Protein 5L3S (pdb70)

Nearest PDB structures (foldseek):
  5l3s-assembly3_E  TM=1.004E+00  e=8.628E-53  Saccharolobus solfataricus P2
  5l3s-assembly2_C  TM=9.993E-01  e=3.873E-51  Saccharolobus solfataricus P2
  5l3s-assembly4_G  TM=9.996E-01  e=1.161E-49  Saccharolobus solfataricus P2
  5l3s-assembly1_A  TM=9.907E-01  e=6.178E-49  Saccharolobus solfataricus P2
  1j8m-assembly1_F  TM=8.454E-01  e=6.458E-34  Acidianus ambivalens

CATH classification: 3.40.50.300

Structure (mmCIF, N/CA/C/O backbone):
data_5L3S
#
_entry.id   5L3S
#
_cell.length_a   51.196
_cell.length_b   199.672
_cell.length_c   124.869
_cell.angle_alpha   90.00
_cell.angle_beta   92.95
_cell.angle_gamma   90.00
#
_symmetry.space_group_name_H-M   'P 1 21 1'
#
loop_
_entity.id
_entity.type
_entity.pdbx_description
1 polymer 'Signal recognition particle 54 kDa protein'
2 polymer 'Signal recognition particle receptor FtsY'
3 non-polymer 'PHOSPHOAMINOPHOSPHONIC ACID-GUANYLATE ESTER'
4 non-polymer 'MAGNESIUM ION'
5 non-polymer "GUANOSINE-5'-MONOPHOSPHATE"
6 non-polymer GLYCEROL
7 non-polymer 'SULFATE ION'
8 water water
#
loop_
_atom_site.group_PDB
_atom_site.id
_atom_site.type_symbol
_atom_site.label_atom_id
_atom_site.label_alt_id
_atom_site.label_comp_id
_atom_site.label_asym_id
_atom_site.label_entity_id
_atom_site.label_seq_id
_atom_site.pdbx_PDB_ins_code
_atom_site.Cartn_x
_atom_site.Cartn_y
_atom_site.Cartn_z
_atom_site.occupancy
_atom_site.B_iso_or_equiv
_atom_site.auth_seq_id
_atom_site.auth_comp_id
_atom_site.auth_asym_id
_atom_site.auth_atom_id
_atom_site.pdbx_PDB_model_num
ATOM 1 N N . SER A 1 22 ? -17.489 -38.086 62.796 1.00 85.28 16 SER A N 1
ATOM 2 C CA . SER A 1 22 ? -17.504 -36.628 62.673 1.00 78.59 16 SER A CA 1
ATOM 3 C C . SER A 1 22 ? -18.777 -36.057 63.287 1.00 70.62 16 SER A C 1
ATOM 4 O O . SER A 1 22 ? -19.866 -36.224 62.736 1.00 64.32 16 SER A O 1
ATOM 7 N N . THR A 1 23 ? -18.642 -35.389 64.428 1.00 60.41 17 THR A N 1
ATOM 8 C CA . THR A 1 23 ? -19.806 -34.869 65.140 1.00 63.33 17 THR A CA 1
ATOM 9 C C . THR A 1 23 ? -20.462 -33.707 64.391 1.00 58.44 17 THR A C 1
ATOM 10 O O . THR A 1 23 ? -19.793 -32.993 63.634 1.00 56.72 17 THR A O 1
ATOM 14 N N . PRO A 1 24 ? -21.780 -33.521 64.589 1.00 59.41 18 PRO A N 1
ATOM 15 C CA . PRO A 1 24 ? -22.490 -32.396 63.970 1.00 65.19 18 PRO A CA 1
ATOM 16 C C . PRO A 1 24 ? -21.825 -31.058 64.291 1.00 64.33 18 PRO A C 1
ATOM 17 O O . PRO A 1 24 ? -21.784 -30.168 63.439 1.00 61.18 18 PRO A O 1
ATOM 21 N N . TYR A 1 25 ? -21.293 -30.923 65.502 1.00 55.53 19 TYR A N 1
ATOM 22 C CA . TYR A 1 25 ? -20.584 -29.697 65.866 1.00 64.09 19 TYR A CA 1
ATOM 23 C C . TYR A 1 25 ? -19.275 -29.547 65.090 1.00 51.75 19 TYR A C 1
ATOM 24 O O . TYR A 1 25 ? -18.964 -28.468 64.584 1.00 50.04 19 TYR A O 1
ATOM 33 N N . GLU A 1 26 ? -18.516 -30.637 65.002 1.00 52.45 20 GLU A N 1
ATOM 34 C CA . GLU A 1 26 ? -17.248 -30.642 64.280 1.00 57.18 20 GLU A CA 1
ATOM 35 C C . GLU A 1 26 ? -17.453 -30.252 62.818 1.00 50.61 20 GLU A C 1
ATOM 36 O O . GLU A 1 26 ? -16.656 -29.500 62.252 1.00 48.93 20 GLU A O 1
ATOM 42 N N . LYS A 1 27 ? -18.536 -30.751 62.223 1.00 52.18 21 LYS A N 1
ATOM 43 C CA . LYS A 1 27 ? -18.905 -30.403 60.849 1.00 55.38 21 LYS A CA 1
ATOM 44 C C . LYS A 1 27 ? -19.230 -28.920 60.713 1.00 50.48 21 LYS A C 1
ATOM 45 O O . LYS A 1 27 ? -18.849 -28.272 59.733 1.00 49.49 21 LYS A O 1
ATOM 51 N N . ALA A 1 28 ? -19.959 -28.401 61.694 1.00 50.48 22 ALA A N 1
ATOM 52 C CA . ALA A 1 28 ? -20.320 -26.989 61.723 1.00 49.43 22 ALA A CA 1
ATOM 53 C C . ALA A 1 28 ? -19.080 -26.102 61.778 1.00 47.12 22 ALA A C 1
ATOM 54 O O . ALA A 1 28 ? -18.973 -25.122 61.029 1.00 45.83 22 ALA A O 1
ATOM 56 N N . VAL A 1 29 ? -18.147 -26.448 62.660 1.00 46.40 23 VAL A N 1
ATOM 57 C CA . VAL A 1 29 ? -16.892 -25.711 62.779 1.00 44.57 23 VAL A CA 1
ATOM 58 C C . VAL A 1 29 ? -16.148 -25.707 61.445 1.00 46.89 23 VAL A C 1
ATOM 59 O O . VAL A 1 29 ? -15.703 -24.656 60.979 1.00 41.86 23 VAL A O 1
ATOM 63 N N . ASP A 1 30 ? -16.036 -26.885 60.834 1.00 44.71 24 ASP A N 1
ATOM 64 C CA . ASP A 1 30 ? -15.306 -27.039 59.577 1.00 49.00 24 ASP A CA 1
ATOM 65 C C . ASP A 1 30 ? -15.857 -26.178 58.443 1.00 43.99 24 ASP A C 1
ATOM 66 O O . ASP A 1 30 ? -15.092 -25.550 57.723 1.00 42.73 24 ASP A O 1
ATOM 71 N N . GLU A 1 31 ? -17.175 -26.173 58.271 1.00 45.34 25 GLU A N 1
ATOM 72 C CA . GLU A 1 31 ? -17.787 -25.369 57.219 1.00 45.60 25 GLU A CA 1
ATOM 73 C C . GLU A 1 31 ? -17.630 -23.882 57.506 1.00 43.48 25 GLU A C 1
ATOM 74 O O . GLU A 1 31 ? -17.448 -23.080 56.589 1.00 42.84 25 GLU A O 1
ATOM 80 N N . PHE A 1 32 ? -17.708 -23.514 58.780 1.00 42.82 26 PHE A N 1
ATOM 81 C CA . PHE A 1 32 ? -17.510 -22.121 59.152 1.00 41.40 26 PHE A CA 1
ATOM 82 C C . PHE A 1 32 ? -16.083 -21.682 58.860 1.00 41.84 26 PHE A C 1
ATOM 83 O O . PHE A 1 32 ? -15.860 -20.609 58.295 1.00 38.16 26 PHE A O 1
ATOM 91 N N . ILE A 1 33 ? -15.114 -22.511 59.243 1.00 42.14 27 ILE A N 1
ATOM 92 C CA . ILE A 1 33 ? -13.711 -22.186 58.988 1.00 37.42 27 ILE A CA 1
ATOM 93 C C . ILE A 1 33 ? -13.409 -22.125 57.483 1.00 37.08 27 ILE A C 1
ATOM 94 O O . ILE A 1 33 ? -12.673 -21.256 57.024 1.00 35.64 27 ILE A O 1
ATOM 99 N N . LYS A 1 34 ? -13.983 -23.041 56.714 1.00 42.63 28 LYS A N 1
ATOM 100 C CA . LYS A 1 34 ? -13.806 -23.003 55.258 1.00 46.86 28 LYS A CA 1
ATOM 101 C C . LYS A 1 34 ? -14.329 -21.710 54.633 1.00 41.12 28 LYS A C 1
ATOM 102 O O . LYS A 1 34 ? -13.678 -21.119 53.761 1.00 38.76 28 LYS A O 1
ATOM 108 N N . ASP A 1 35 ? -15.507 -21.271 55.065 1.00 41.34 29 ASP A N 1
ATOM 109 C CA . ASP A 1 35 ? -16.086 -20.035 54.535 1.00 49.20 29 ASP A CA 1
ATOM 110 C C . ASP A 1 35 ? -15.270 -18.813 54.946 1.00 46.48 29 ASP A C 1
ATOM 111 O O . ASP A 1 35 ? -15.157 -17.843 54.189 1.00 36.24 29 ASP A O 1
ATOM 116 N N . LEU A 1 36 ? -14.704 -18.870 56.150 1.00 41.39 30 LEU A N 1
ATOM 117 C CA . LEU A 1 36 ? -13.910 -17.763 56.683 1.00 37.60 30 LEU A CA 1
ATOM 118 C C . LEU A 1 36 ? -12.585 -17.647 55.948 1.00 37.72 30 LEU A C 1
ATOM 119 O O . LEU A 1 36 ? -12.067 -16.543 55.724 1.00 34.50 30 LEU A O 1
ATOM 124 N N . GLN A 1 37 ? -12.020 -18.796 55.597 1.00 35.29 31 GLN A N 1
ATOM 125 C CA . GLN A 1 37 ? -10.789 -18.805 54.825 1.00 35.83 31 GLN A CA 1
ATOM 126 C C . GLN A 1 37 ? -10.966 -18.116 53.469 1.00 36.83 31 GLN A C 1
ATOM 127 O O . GLN A 1 37 ? -10.141 -17.293 53.089 1.00 30.65 31 GLN A O 1
ATOM 133 N N . LYS A 1 38 ? -12.040 -18.440 52.754 1.00 38.44 32 LYS A N 1
ATOM 134 C CA . LYS A 1 38 ? -12.319 -17.793 51.467 1.00 37.32 32 LYS A CA 1
ATOM 135 C C . LYS A 1 38 ? -12.489 -16.290 51.632 1.00 37.19 32 LYS A C 1
ATOM 136 O O . LYS A 1 38 ? -11.967 -15.497 50.842 1.00 36.82 32 LYS A O 1
ATOM 142 N N . SER A 1 39 ? -13.218 -15.906 52.676 1.00 32.93 33 SER A N 1
ATOM 143 C CA . SER A 1 39 ? -13.525 -14.502 52.937 1.00 36.25 33 SER A CA 1
ATOM 144 C C . SER A 1 39 ? -12.274 -13.663 53.189 1.00 33.53 33 SER A C 1
ATOM 145 O O . SER A 1 39 ? -12.096 -12.592 52.592 1.00 30.51 33 SER A O 1
ATOM 148 N N . LEU A 1 40 ? -11.402 -14.154 54.064 1.00 29.31 34 LEU A N 1
ATOM 149 C CA . LEU A 1 40 ? -10.156 -13.454 54.375 1.00 29.45 34 LEU A CA 1
ATOM 150 C C . LEU A 1 40 ? -9.196 -13.401 53.184 1.00 33.59 34 LEU A C 1
ATOM 151 O O . LEU A 1 40 ? -8.557 -12.381 52.944 1.00 29.21 34 LEU A O 1
ATOM 156 N N . ILE A 1 41 ? -9.081 -14.502 52.449 1.00 30.19 35 ILE A N 1
ATOM 157 C CA . ILE A 1 41 ? -8.224 -14.508 51.268 1.00 27.40 35 ILE A CA 1
ATOM 158 C C . ILE A 1 41 ? -8.764 -13.551 50.212 1.00 29.03 35 ILE A C 1
ATOM 159 O O . ILE A 1 41 ? -8.005 -12.788 49.620 1.00 33.60 35 ILE A O 1
ATOM 164 N N . SER A 1 42 ? -10.076 -13.584 49.983 1.00 29.05 36 SER A N 1
ATOM 165 C CA . SER A 1 42 ? -10.703 -12.685 49.009 1.00 29.96 36 SER A CA 1
ATOM 166 C C . SER A 1 42 ? -10.522 -11.217 49.396 1.00 28.57 36 SER A C 1
ATOM 167 O O . SER A 1 42 ? -10.562 -10.340 48.533 1.00 32.43 36 SER A O 1
ATOM 170 N N . SER A 1 43 ? -10.325 -10.954 50.688 1.00 27.51 37 SER A N 1
ATOM 171 C CA . SER A 1 43 ? -10.067 -9.593 51.172 1.00 26.73 37 SER A CA 1
ATOM 172 C C . SER A 1 43 ? -8.574 -9.250 51.167 1.00 27.74 37 SER A C 1
ATOM 173 O O . SER A 1 43 ? -8.174 -8.190 51.666 1.00 30.84 37 SER A O 1
ATOM 176 N N . ASP A 1 44 ? -7.773 -10.155 50.599 1.00 26.36 38 ASP A N 1
ATOM 177 C CA . ASP A 1 44 ? -6.324 -9.982 50.389 1.00 27.21 38 ASP A CA 1
ATOM 178 C C . ASP A 1 44 ? -5.446 -10.147 51.624 1.00 29.27 38 ASP A C 1
ATOM 179 O O . ASP A 1 44 ? -4.314 -9.642 51.668 1.00 25.98 38 ASP A O 1
ATOM 184 N N . VAL A 1 45 ? -5.944 -10.848 52.639 1.00 30.60 39 VAL A N 1
ATOM 185 C CA . VAL A 1 45 ? -5.063 -11.198 53.737 1.00 32.46 39 VAL A CA 1
ATOM 186 C C . VAL A 1 45 ? -4.085 -12.231 53.182 1.00 24.01 39 VAL A C 1
ATOM 187 O O . VAL A 1 45 ? -4.467 -13.065 52.356 1.00 32.80 39 VAL A O 1
ATOM 191 N N . ASN A 1 46 ? -2.821 -12.134 53.590 1.00 24.26 40 ASN A N 1
ATOM 192 C CA . ASN A 1 46 ? -1.788 -13.085 53.210 1.00 26.51 40 ASN A CA 1
ATOM 193 C C . ASN A 1 46 ? -2.272 -14.532 53.407 1.00 28.31 40 ASN A C 1
ATOM 194 O O . ASN A 1 46 ? -2.744 -14.892 54.489 1.00 31.43 40 ASN A O 1
ATOM 199 N N . VAL A 1 47 ? -2.165 -15.342 52.353 1.00 27.65 41 VAL A N 1
ATOM 200 C CA . VAL A 1 47 ? -2.756 -16.680 52.328 1.00 30.91 41 VAL A CA 1
ATOM 201 C C . VAL A 1 47 ? -2.284 -17.580 53.477 1.00 35.00 41 VAL A C 1
ATOM 202 O O . VAL A 1 47 ? -3.109 -18.146 54.191 1.00 32.50 41 VAL A O 1
ATOM 206 N N . LYS A 1 48 ? -0.968 -17.692 53.655 1.00 32.18 42 LYS A N 1
ATOM 207 C CA . LYS A 1 48 ? -0.404 -18.472 54.753 1.00 37.63 42 LYS A CA 1
ATOM 208 C C . LYS A 1 48 ? -0.925 -17.966 56.092 1.00 36.92 42 LYS A C 1
ATOM 209 O O . LYS A 1 48 ? -1.213 -18.748 56.990 1.00 34.97 42 LYS A O 1
ATOM 215 N N . LEU A 1 49 ? -1.049 -16.649 56.214 1.00 32.95 43 LEU A N 1
ATOM 216 C CA . LEU A 1 49 ? -1.545 -16.054 57.443 1.00 34.57 43 LEU A CA 1
ATOM 217 C C . LEU A 1 49 ? -2.993 -16.445 57.717 1.00 32.40 43 LEU A C 1
ATOM 218 O O . LEU A 1 49 ? -3.360 -16.730 58.864 1.00 34.40 43 LEU A O 1
ATOM 223 N N . VAL A 1 50 ? -3.805 -16.465 56.666 1.00 31.17 44 VAL A N 1
ATOM 224 C CA . VAL A 1 50 ? -5.204 -16.866 56.788 1.00 35.64 44 VAL A CA 1
ATOM 225 C C . VAL A 1 50 ? -5.304 -18.292 57.338 1.00 38.48 44 VAL A C 1
ATOM 226 O O . VAL A 1 50 ? -6.103 -18.573 58.239 1.00 31.96 44 VAL A O 1
ATOM 230 N N . PHE A 1 51 ? -4.472 -19.190 56.826 1.00 32.65 45 PHE A N 1
ATOM 231 C CA . PHE A 1 51 ? -4.516 -20.559 57.333 1.00 34.83 45 PHE A CA 1
ATOM 232 C C . PHE A 1 51 ? -4.073 -20.694 58.793 1.00 41.58 45 PHE A C 1
ATOM 233 O O . PHE A 1 51 ? -4.709 -21.416 59.561 1.00 41.41 45 PHE A O 1
ATOM 241 N N . SER A 1 52 ? -3.005 -20.000 59.180 1.00 36.62 46 SER A N 1
ATOM 242 C CA . SER A 1 52 ? -2.533 -20.077 60.565 1.00 43.40 46 SER A CA 1
ATOM 243 C C . SER A 1 52 ? -3.512 -19.384 61.513 1.00 38.11 46 SER A C 1
ATOM 244 O O . SER A 1 52 ? -3.797 -19.892 62.598 1.00 39.99 46 SER A O 1
ATOM 247 N N . LEU A 1 53 ? -4.052 -18.244 61.092 1.00 35.87 47 LEU A N 1
ATOM 248 C CA . LEU A 1 53 ? -5.061 -17.557 61.891 1.00 40.48 47 LEU A CA 1
ATOM 249 C C . LEU A 1 53 ? -6.300 -18.427 62.085 1.00 40.62 47 LEU A C 1
ATOM 250 O O . LEU A 1 53 ? -6.763 -18.618 63.206 1.00 40.98 47 LEU A O 1
ATOM 255 N N . THR A 1 54 ? -6.825 -18.972 60.993 1.00 36.05 48 THR A N 1
ATOM 256 C CA . THR A 1 54 ? -8.019 -19.809 61.091 1.00 40.18 48 THR A CA 1
ATOM 257 C C . THR A 1 54 ? -7.775 -21.127 61.835 1.00 44.18 48 THR A C 1
ATOM 258 O O . THR A 1 54 ? -8.699 -21.677 62.415 1.00 40.74 48 THR A O 1
ATOM 262 N N . ALA A 1 55 ? -6.540 -21.621 61.828 1.00 38.48 49 ALA A N 1
ATOM 263 C CA . ALA A 1 55 ? -6.194 -22.810 62.608 1.00 41.13 49 ALA A CA 1
ATOM 264 C C . ALA A 1 55 ? -6.335 -22.536 64.104 1.00 42.81 49 ALA A C 1
ATOM 265 O O . ALA A 1 55 ? -6.860 -23.369 64.849 1.00 44.41 49 ALA A O 1
ATOM 267 N N . LYS A 1 56 ? -5.858 -21.376 64.545 1.00 42.72 50 LYS A N 1
ATOM 268 C CA . LYS A 1 56 ? -6.013 -20.968 65.941 1.00 53.46 50 LYS A CA 1
ATOM 269 C C . LYS A 1 56 ? -7.488 -20.811 66.289 1.00 47.49 50 LYS A C 1
ATOM 270 O O . LYS A 1 56 ? -7.933 -21.255 67.347 1.00 46.60 50 LYS A O 1
ATOM 276 N N . ILE A 1 57 ? -8.238 -20.172 65.394 1.00 44.31 51 ILE A N 1
ATOM 277 C CA . ILE A 1 57 ? -9.668 -19.969 65.605 1.00 44.24 51 ILE A CA 1
ATOM 278 C C . ILE A 1 57 ? -10.411 -21.300 65.703 1.00 48.04 51 ILE A C 1
ATOM 279 O O . ILE A 1 57 ? -11.249 -21.484 66.584 1.00 43.96 51 ILE A O 1
ATOM 284 N N . LYS A 1 58 ? -10.083 -22.223 64.805 1.00 41.51 52 LYS A N 1
ATOM 285 C CA . LYS A 1 58 ? -10.708 -23.539 64.785 1.00 43.99 52 LYS A CA 1
ATOM 286 C C . LYS A 1 58 ? -10.454 -24.263 66.112 1.00 53.74 52 LYS A C 1
ATOM 287 O O . LYS A 1 58 ? -11.380 -24.799 66.732 1.00 46.33 52 LYS A O 1
ATOM 293 N N . GLU A 1 59 ? -9.197 -24.252 66.546 1.00 46.46 53 GLU A N 1
ATOM 294 C CA . GLU A 1 59 ? -8.805 -24.865 67.811 1.00 49.68 53 GLU A CA 1
ATOM 295 C C . GLU A 1 59 ? -9.602 -24.285 68.975 1.00 57.36 53 GLU A C 1
ATOM 296 O O . GLU A 1 59 ? -10.041 -25.022 69.857 1.00 59.24 53 GLU A O 1
ATOM 302 N N . ARG A 1 60 ? -9.797 -22.966 68.972 1.00 53.27 54 ARG A N 1
ATOM 303 C CA . ARG A 1 60 ? -10.588 -22.324 70.019 1.00 56.08 54 ARG A CA 1
ATOM 304 C C . ARG A 1 60 ? -12.044 -22.769 69.993 1.00 51.66 54 ARG A C 1
ATOM 305 O O . ARG A 1 60 ? -12.640 -23.015 71.038 1.00 54.25 54 ARG A O 1
ATOM 313 N N . LEU A 1 61 ? -12.619 -22.840 68.796 1.00 51.68 55 LEU A N 1
ATOM 314 C CA . LEU A 1 61 ? -14.017 -23.226 68.655 1.00 49.26 55 LEU A CA 1
ATOM 315 C C . LEU A 1 61 ? -14.268 -24.664 69.132 1.00 54.12 55 LEU A C 1
ATOM 316 O O . LEU A 1 61 ? -15.361 -24.993 69.592 1.00 53.16 55 LEU A O 1
ATOM 321 N N . ASN A 1 62 ? -13.255 -25.517 69.017 1.00 54.90 56 ASN A N 1
ATOM 322 C CA . ASN A 1 62 ? -13.383 -26.911 69.432 1.00 58.65 56 ASN A CA 1
ATOM 323 C C . ASN A 1 62 ? -13.133 -27.127 70.926 1.00 65.80 56 ASN A C 1
ATOM 324 O O . ASN A 1 62 ? -13.663 -28.067 71.522 1.00 66.00 56 ASN A O 1
ATOM 329 N N . LYS A 1 63 ? -12.331 -26.254 71.529 1.00 64.70 57 LYS A N 1
ATOM 330 C CA . LYS A 1 63 ? -11.989 -26.388 72.942 1.00 67.66 57 LYS A CA 1
ATOM 331 C C . LYS A 1 63 ? -12.954 -25.646 73.863 1.00 71.36 57 LYS A C 1
ATOM 332 O O . LYS A 1 63 ? -13.240 -26.107 74.966 1.00 72.68 57 LYS A O 1
ATOM 338 N N . GLU A 1 64 ? -13.451 -24.496 73.412 1.00 65.01 58 GLU A N 1
ATOM 339 C CA . GLU A 1 64 ? -14.226 -23.610 74.283 1.00 66.15 58 GLU A CA 1
ATOM 340 C C . GLU A 1 64 ? -15.750 -23.740 74.127 1.00 75.23 58 GLU A C 1
ATOM 341 O O . GLU A 1 64 ? -16.237 -24.488 73.274 1.00 73.20 58 GLU A O 1
ATOM 347 N N . LYS A 1 65 ? -16.486 -23.016 74.971 1.00 83.20 59 LYS A N 1
ATOM 348 C CA . LYS A 1 65 ? -17.942 -23.165 75.094 1.00 89.59 59 LYS A CA 1
ATOM 349 C C . LYS A 1 65 ? -18.390 -24.622 75.211 1.00 92.13 59 LYS A C 1
ATOM 350 O O . LYS A 1 65 ? -19.177 -25.104 74.397 1.00 92.35 59 LYS A O 1
ATOM 356 N N . SER A 1 68 ? -22.251 -30.754 74.014 1.00 87.91 62 SER A N 1
ATOM 357 C CA . SER A 1 68 ? -23.696 -30.950 73.995 1.00 85.90 62 SER A CA 1
ATOM 358 C C . SER A 1 68 ? -24.340 -29.972 73.020 1.00 89.20 62 SER A C 1
ATOM 359 O O . SER A 1 68 ? -25.224 -30.334 72.245 1.00 89.96 62 SER A O 1
ATOM 362 N N . VAL A 1 69 ? -23.883 -28.727 73.073 1.00 92.65 63 VAL A N 1
ATOM 363 C CA . VAL A 1 69 ? -24.407 -27.668 72.223 1.00 99.11 63 VAL A CA 1
ATOM 364 C C . VAL A 1 69 ? -24.036 -27.928 70.761 1.00 103.75 63 VAL A C 1
ATOM 365 O O . VAL A 1 69 ? -23.082 -28.654 70.472 1.00 103.21 63 VAL A O 1
ATOM 369 N N . LEU A 1 70 ? -24.812 -27.358 69.844 1.00 105.47 64 LEU A N 1
ATOM 370 C CA . LEU A 1 70 ? -24.479 -27.382 68.426 1.00 104.72 64 LEU A CA 1
ATOM 371 C C . LEU A 1 70 ? -24.014 -26.003 67.973 1.00 106.59 64 LEU A C 1
ATOM 372 O O . LEU A 1 70 ? -23.721 -25.139 68.800 1.00 109.01 64 LEU A O 1
ATOM 377 N N . GLU A 1 71 ? -23.960 -25.802 66.660 1.00 106.29 65 GLU A N 1
ATOM 378 C CA . GLU A 1 71 ? -23.423 -24.569 66.086 1.00 104.55 65 GLU A CA 1
ATOM 379 C C . GLU A 1 71 ? -24.160 -23.295 66.490 1.00 103.23 65 GLU A C 1
ATOM 380 O O . GLU A 1 71 ? -25.365 -23.157 66.276 1.00 110.25 65 GLU A O 1
ATOM 386 N N . ARG A 1 72 ? -23.416 -22.367 67.077 1.00 93.48 66 ARG A N 1
ATOM 387 C CA . ARG A 1 72 ? -23.904 -21.016 67.305 1.00 87.05 66 ARG A CA 1
ATOM 388 C C . ARG A 1 72 ? -23.003 -20.082 66.517 1.00 82.39 66 ARG A C 1
ATOM 389 O O . ARG A 1 72 ? -21.866 -19.821 66.914 1.00 77.30 66 ARG A O 1
ATOM 397 N N . LYS A 1 73 ? -23.505 -19.607 65.382 1.00 85.29 67 LYS A N 1
ATOM 398 C CA . LYS A 1 73 ? -22.734 -18.732 64.510 1.00 83.33 67 LYS A CA 1
ATOM 399 C C . LYS A 1 73 ? -22.321 -17.465 65.246 1.00 76.09 67 LYS A C 1
ATOM 400 O O . LYS A 1 73 ? -21.217 -16.959 65.052 1.00 74.37 67 LYS A O 1
ATOM 406 N N . GLU A 1 74 ? -23.210 -16.967 66.100 1.00 74.10 68 GLU A N 1
ATOM 407 C CA . GLU A 1 74 ? -22.950 -15.745 66.849 1.00 75.82 68 GLU A CA 1
ATOM 408 C C . GLU A 1 74 ? -21.725 -15.874 67.746 1.00 71.06 68 GLU A C 1
ATOM 409 O O . GLU A 1 74 ? -20.948 -14.929 67.891 1.00 56.04 68 GLU A O 1
ATOM 415 N N . TRP A 1 75 ? -21.548 -17.045 68.344 1.00 54.59 69 TRP A N 1
ATOM 416 C CA . TRP A 1 75 ? -20.381 -17.269 69.181 1.00 61.88 69 TRP A CA 1
ATOM 417 C C . TRP A 1 75 ? -19.134 -17.459 68.318 1.00 55.37 69 TRP A C 1
ATOM 418 O O . TRP A 1 75 ? -18.052 -16.990 68.676 1.00 53.81 69 TRP A O 1
ATOM 429 N N . PHE A 1 76 ? -19.297 -18.141 67.184 1.00 49.26 70 PHE A N 1
ATOM 430 C CA . PHE A 1 76 ? -18.220 -18.343 66.219 1.00 47.24 70 PHE A CA 1
ATOM 431 C C . PHE A 1 76 ? -17.653 -16.996 65.772 1.00 50.26 70 PHE A C 1
ATOM 432 O O . PHE A 1 76 ? -16.440 -16.782 65.764 1.00 46.00 70 PHE A O 1
ATOM 440 N N . ILE A 1 77 ? -18.560 -16.103 65.393 1.00 48.86 71 ILE A N 1
ATOM 441 C CA . ILE A 1 77 ? -18.209 -14.779 64.898 1.00 51.58 71 ILE A CA 1
ATOM 442 C C . ILE A 1 77 ? -17.490 -13.967 65.964 1.00 54.76 71 ILE A C 1
ATOM 443 O O . ILE A 1 77 ? -16.514 -13.267 65.668 1.00 50.48 71 ILE A O 1
ATOM 448 N N . SER A 1 78 ? -17.968 -14.070 67.203 1.00 52.07 72 SER A N 1
ATOM 449 C CA . SER A 1 78 ? -17.346 -13.357 68.313 1.00 63.39 72 SER A CA 1
ATOM 450 C C . SER A 1 78 ? -15.894 -13.795 68.511 1.00 58.16 72 SER A C 1
ATOM 451 O O . SER A 1 78 ? -15.033 -12.977 68.834 1.00 53.04 72 SER A O 1
ATOM 454 N N . ILE A 1 79 ? -15.621 -15.079 68.303 1.00 49.45 73 ILE A N 1
ATOM 455 C CA . ILE A 1 79 ? -14.256 -15.586 68.446 1.00 50.37 73 ILE A CA 1
ATOM 456 C C . ILE A 1 79 ? -13.376 -15.095 67.288 1.00 48.53 73 ILE A C 1
ATOM 457 O O . ILE A 1 79 ? -12.177 -14.852 67.457 1.00 47.17 73 ILE A O 1
ATOM 462 N N . VAL A 1 80 ? -13.982 -14.925 66.116 1.00 46.12 74 VAL A N 1
ATOM 463 C CA . VAL A 1 80 ? -13.250 -14.401 64.964 1.00 45.20 74 VAL A CA 1
ATOM 464 C C . VAL A 1 80 ? -12.840 -12.952 65.226 1.00 47.05 74 VAL A C 1
ATOM 465 O O . VAL A 1 80 ? -11.668 -12.598 65.105 1.00 46.97 74 VAL A O 1
ATOM 469 N N . TYR A 1 81 ? -13.810 -12.130 65.607 1.00 49.33 75 TYR A N 1
ATOM 470 C CA . TYR A 1 81 ? -13.532 -10.744 65.984 1.00 52.22 75 TYR A CA 1
ATOM 471 C C . TYR A 1 81 ? -12.473 -10.660 67.087 1.00 53.41 75 TYR A C 1
ATOM 472 O O . TYR A 1 81 ? -11.613 -9.779 67.065 1.00 54.99 75 TYR A O 1
ATOM 481 N N . ASP A 1 82 ? -12.529 -11.591 68.036 1.00 53.08 76 ASP A N 1
ATOM 482 C CA . ASP A 1 82 ? -11.569 -11.614 69.134 1.00 54.78 76 ASP A CA 1
ATOM 483 C C . ASP A 1 82 ? -10.155 -11.947 68.659 1.00 55.68 76 ASP A C 1
ATOM 484 O O . ASP A 1 82 ? -9.198 -11.261 69.023 1.00 57.76 76 ASP A O 1
ATOM 489 N N . GLU A 1 83 ? -10.022 -12.998 67.853 1.00 50.23 77 GLU A N 1
ATOM 490 C CA . GLU A 1 83 ? -8.705 -13.417 67.378 1.00 53.31 77 GLU A CA 1
ATOM 491 C C . GLU A 1 83 ? -8.131 -12.413 66.389 1.00 51.59 77 GLU A C 1
ATOM 492 O O . GLU A 1 83 ? -6.927 -12.164 66.376 1.00 54.82 77 GLU A O 1
ATOM 498 N N . LEU A 1 84 ? -8.999 -11.844 65.561 1.00 48.62 78 LEU A N 1
ATOM 499 C CA . LEU A 1 84 ? -8.586 -10.813 64.616 1.00 48.99 78 LEU A CA 1
ATOM 500 C C . LEU A 1 84 ? -8.172 -9.533 65.331 1.00 54.66 78 LEU A C 1
ATOM 501 O O . LEU A 1 84 ? -7.215 -8.882 64.926 1.00 53.47 78 LEU A O 1
ATOM 506 N N . SER A 1 85 ? -8.889 -9.176 66.394 1.00 63.00 79 SER A N 1
ATOM 507 C CA . SER A 1 85 ? -8.574 -7.963 67.147 1.00 66.75 79 SER A CA 1
ATOM 508 C C . SER A 1 85 ? -7.262 -8.099 67.913 1.00 68.85 79 SER A C 1
ATOM 509 O O . SER A 1 85 ? -6.506 -7.138 68.027 1.00 84.14 79 SER A O 1
ATOM 512 N N . LYS A 1 86 ? -7.002 -9.291 68.437 1.00 66.58 80 LYS A N 1
ATOM 513 C CA . LYS A 1 86 ? -5.723 -9.599 69.069 1.00 74.50 80 LYS A CA 1
ATOM 514 C C . LYS A 1 86 ? -4.597 -9.321 68.092 1.00 75.68 80 LYS A C 1
ATOM 515 O O . LYS A 1 86 ? -3.530 -8.834 68.462 1.00 77.97 80 LYS A O 1
ATOM 521 N N . LEU A 1 87 ? -4.867 -9.631 66.830 1.00 80.80 81 LEU A N 1
ATOM 522 C CA . LEU A 1 87 ? -3.865 -9.642 65.771 1.00 84.89 81 LEU A CA 1
ATOM 523 C C . LEU A 1 87 ? -3.254 -8.267 65.490 1.00 88.88 81 LEU A C 1
ATOM 524 O O . LEU A 1 87 ? -2.312 -8.155 64.702 1.00 92.55 81 LEU A O 1
ATOM 529 N N . PHE A 1 88 ? -3.783 -7.228 66.133 1.00 84.51 82 PHE A N 1
ATOM 530 C CA . PHE A 1 88 ? -3.208 -5.896 66.017 1.00 83.20 82 PHE A CA 1
ATOM 531 C C . PHE A 1 88 ? -3.508 -4.983 67.210 1.00 94.11 82 PHE A C 1
ATOM 532 O O . PHE A 1 88 ? -3.314 -3.767 67.131 1.00 93.55 82 PHE A O 1
ATOM 540 N N . GLY A 1 89 ? -3.961 -5.572 68.316 1.00 64.16 83 GLY A N 1
ATOM 541 C CA . GLY A 1 89 ? -4.340 -4.812 69.499 1.00 67.01 83 GLY A CA 1
ATOM 542 C C . GLY A 1 89 ? -5.833 -4.528 69.535 1.00 69.78 83 GLY A C 1
ATOM 543 O O . GLY A 1 89 ? -6.437 -4.253 68.498 1.00 65.90 83 GLY A O 1
ATOM 544 N N . GLY A 1 90 ? -6.426 -4.590 70.726 1.00 66.77 84 GLY A N 1
ATOM 545 C CA . GLY A 1 90 ? -7.860 -4.411 70.888 1.00 65.05 84 GLY A CA 1
ATOM 546 C C . GLY A 1 90 ? -8.440 -3.195 70.185 1.00 67.42 84 GLY A C 1
ATOM 547 O O . GLY A 1 90 ? -9.603 -3.191 69.776 1.00 64.80 84 GLY A O 1
ATOM 548 N N . LYS A 1 92 ? -7.360 -1.734 72.757 1.00 89.53 86 LYS A N 1
ATOM 549 C CA . LYS A 1 92 ? -6.998 -0.364 73.097 1.00 85.97 86 LYS A CA 1
ATOM 550 C C . LYS A 1 92 ? -7.119 0.565 71.896 1.00 82.47 86 LYS A C 1
ATOM 551 O O . LYS A 1 92 ? -6.714 0.219 70.787 1.00 76.93 86 LYS A O 1
ATOM 557 N N . GLU A 1 93 ? -7.691 1.743 72.122 1.00 83.69 87 GLU A N 1
ATOM 558 C CA . GLU A 1 93 ? -7.717 2.781 71.103 1.00 82.23 87 GLU A CA 1
ATOM 559 C C . GLU A 1 93 ? -6.309 3.342 70.978 1.00 67.93 87 GLU A C 1
ATOM 560 O O . GLU A 1 93 ? -5.640 3.553 71.991 1.00 62.35 87 GLU A O 1
ATOM 566 N N . PRO A 1 94 ? -5.839 3.558 69.737 1.00 49.24 88 PRO A N 1
ATOM 567 C CA . PRO A 1 94 ? -4.477 4.076 69.599 1.00 45.24 88 PRO A CA 1
ATOM 568 C C . PRO A 1 94 ? -4.311 5.418 70.317 1.00 42.92 88 PRO A C 1
ATOM 569 O O . PRO A 1 94 ? -5.203 6.263 70.271 1.00 42.71 88 PRO A O 1
ATOM 573 N N . ASN A 1 95 ? -3.194 5.583 71.014 1.00 44.87 89 ASN A N 1
ATOM 574 C CA . ASN A 1 95 ? -2.791 6.898 71.483 1.00 44.53 89 ASN A CA 1
ATOM 575 C C . ASN A 1 95 ? -2.127 7.601 70.315 1.00 44.04 89 ASN A C 1
ATOM 576 O O . ASN A 1 95 ? -1.237 7.035 69.671 1.00 43.63 89 ASN A O 1
ATOM 581 N N . VAL A 1 96 ? -2.563 8.821 70.022 1.00 37.89 90 VAL A N 1
ATOM 582 C CA . VAL A 1 96 ? -2.021 9.542 68.879 1.00 42.34 90 VAL A CA 1
ATOM 583 C C . VAL A 1 96 ? -1.401 10.869 69.316 1.00 38.79 90 VAL A C 1
ATOM 584 O O . VAL A 1 96 ? -0.962 11.664 68.498 1.00 39.00 90 VAL A O 1
ATOM 588 N N . ASN A 1 97 ? -1.357 11.099 70.619 1.00 35.82 91 ASN A N 1
ATOM 589 C CA . ASN A 1 97 ? -0.627 12.247 71.128 1.00 37.92 91 ASN A CA 1
ATOM 590 C C . ASN A 1 97 ? 0.736 11.840 71.653 1.00 47.40 91 ASN A C 1
ATOM 591 O O . ASN A 1 97 ? 0.841 10.927 72.471 1.00 53.64 91 ASN A O 1
ATOM 596 N N . PRO A 1 98 ? 1.788 12.504 71.154 1.00 44.31 92 PRO A N 1
ATOM 597 C CA . PRO A 1 98 ? 3.180 12.142 71.423 1.00 48.31 92 PRO A CA 1
ATOM 598 C C . PRO A 1 98 ? 3.490 12.017 72.898 1.00 54.26 92 PRO A C 1
ATOM 599 O O . PRO A 1 98 ? 2.968 12.759 73.737 1.00 48.84 92 PRO A O 1
ATOM 603 N N . THR A 1 99 ? 4.341 11.044 73.197 1.00 64.99 93 THR A N 1
ATOM 604 C CA . THR A 1 99 ? 4.714 10.717 74.560 1.00 72.78 93 THR A CA 1
ATOM 605 C C . THR A 1 99 ? 5.517 11.842 75.212 1.00 70.42 93 THR A C 1
ATOM 606 O O . THR A 1 99 ? 5.182 12.313 76.301 1.00 75.44 93 THR A O 1
ATOM 610 N N . LYS A 1 100 ? 6.576 12.263 74.532 1.00 58.81 94 LYS A N 1
ATOM 611 C CA . LYS A 1 100 ? 7.466 13.307 75.020 1.00 50.05 94 LYS A CA 1
ATOM 612 C C . LYS A 1 100 ? 7.619 14.321 73.903 1.00 34.59 94 LYS A C 1
ATOM 613 O O . LYS A 1 100 ? 7.327 14.015 72.763 1.00 32.03 94 LYS A O 1
ATOM 619 N N . LEU A 1 101 ? 8.070 15.528 74.209 1.00 32.94 95 LEU A N 1
ATOM 620 C CA . LEU A 1 101 ? 8.321 16.484 73.127 1.00 34.88 95 LEU A CA 1
ATOM 621 C C . LEU A 1 101 ? 9.765 16.975 73.207 1.00 34.49 95 LEU A C 1
ATOM 622 O O . LEU A 1 101 ? 10.324 17.058 74.292 1.00 37.30 95 LEU A O 1
ATOM 627 N N . PRO A 1 102 ? 10.390 17.273 72.061 1.00 34.69 96 PRO A N 1
ATOM 628 C CA . PRO A 1 102 ? 9.874 17.180 70.690 1.00 28.36 96 PRO A CA 1
ATOM 629 C C . PRO A 1 102 ? 9.733 15.725 70.251 1.00 30.42 96 PRO A C 1
ATOM 630 O O . PRO A 1 102 ? 10.412 14.861 70.794 1.00 36.22 96 PRO A O 1
ATOM 634 N N . PHE A 1 103 ? 8.852 15.465 69.294 1.00 25.53 97 PHE A N 1
ATOM 635 C CA . PHE A 1 103 ? 8.567 14.094 68.883 1.00 28.90 97 PHE A CA 1
ATOM 636 C C . PHE A 1 103 ? 8.832 13.986 67.394 1.00 28.94 97 PHE A C 1
ATOM 637 O O . PHE A 1 103 ? 8.174 14.654 66.607 1.00 28.04 97 PHE A O 1
ATOM 645 N N . ILE A 1 104 ? 9.790 13.143 67.015 1.00 26.11 98 ILE A N 1
ATOM 646 C CA . ILE A 1 104 ? 10.176 13.021 65.608 1.00 27.61 98 ILE A CA 1
ATOM 647 C C . ILE A 1 104 ? 9.513 11.822 64.937 1.00 28.90 98 ILE A C 1
ATOM 648 O O . ILE A 1 104 ? 9.616 10.683 65.416 1.00 28.46 98 ILE A O 1
ATOM 653 N N . ILE A 1 105 ? 8.841 12.099 63.826 1.00 26.85 99 ILE A N 1
ATOM 654 C CA . ILE A 1 105 ? 8.142 11.084 63.055 1.00 28.38 99 ILE A CA 1
ATOM 655 C C . ILE A 1 105 ? 8.839 10.923 61.715 1.00 27.00 99 ILE A C 1
ATOM 656 O O . ILE A 1 105 ? 9.122 11.898 61.036 1.00 23.31 99 ILE A O 1
ATOM 661 N N . MET A 1 106 ? 9.129 9.686 61.346 1.00 24.22 100 MET A N 1
ATOM 662 C CA . MET A 1 106 ? 9.710 9.414 60.033 1.00 27.02 100 MET A CA 1
ATOM 663 C C . MET A 1 106 ? 8.718 8.569 59.238 1.00 27.94 100 MET A C 1
ATOM 664 O O . MET A 1 106 ? 8.330 7.487 59.690 1.00 25.63 100 MET A O 1
ATOM 669 N N . LEU A 1 107 ? 8.296 9.068 58.070 1.00 23.79 101 LEU A N 1
ATOM 670 C CA . LEU A 1 107 ? 7.323 8.363 57.237 1.00 28.31 101 LEU A CA 1
ATOM 671 C C . LEU A 1 107 ? 7.994 7.560 56.143 1.00 23.93 101 LEU A C 1
ATOM 672 O O . LEU A 1 107 ? 8.847 8.074 55.415 1.00 26.32 101 LEU A O 1
ATOM 677 N N . VAL A 1 108 ? 7.592 6.296 56.018 1.00 21.13 102 VAL A N 1
ATOM 678 C CA . VAL A 1 108 ? 8.182 5.386 55.038 1.00 21.46 102 VAL A CA 1
ATOM 679 C C . VAL A 1 108 ? 7.103 4.601 54.308 1.00 22.03 102 VAL A C 1
ATOM 680 O O . VAL A 1 108 ? 5.971 4.515 54.777 1.00 23.03 102 VAL A O 1
ATOM 684 N N . GLY A 1 109 ? 7.435 4.066 53.134 1.00 23.89 103 GLY A N 1
ATOM 685 C CA . GLY A 1 109 ? 6.473 3.263 52.408 1.00 21.01 103 GLY A CA 1
ATOM 686 C C . GLY A 1 109 ? 6.751 3.168 50.918 1.00 23.17 103 GLY A C 1
ATOM 687 O O . GLY A 1 109 ? 7.583 3.896 50.377 1.00 21.32 103 GLY A O 1
ATOM 688 N N . VAL A 1 110 ? 6.027 2.272 50.265 1.00 24.69 104 VAL A N 1
ATOM 689 C CA . VAL A 1 110 ? 6.174 2.022 48.833 1.00 22.85 104 VAL A CA 1
ATOM 690 C C . VAL A 1 110 ? 5.850 3.275 47.999 1.00 19.64 104 VAL A C 1
ATOM 691 O O . VAL A 1 110 ? 5.039 4.128 48.398 1.00 21.81 104 VAL A O 1
ATOM 695 N N . GLN A 1 111 ? 6.508 3.385 46.847 1.00 20.84 105 GLN A N 1
ATOM 696 C CA . GLN A 1 111 ? 6.248 4.443 45.879 1.00 19.99 105 GLN A CA 1
ATOM 697 C C . GLN A 1 111 ? 4.747 4.651 45.699 1.00 22.77 105 GLN A C 1
ATOM 698 O O . GLN A 1 111 ? 4.003 3.695 45.458 1.00 19.44 105 GLN A O 1
ATOM 704 N N . GLY A 1 112 ? 4.305 5.894 45.868 1.00 19.01 106 GLY A N 1
ATOM 705 C CA . GLY A 1 112 ? 2.921 6.261 45.624 1.00 20.50 106 GLY A CA 1
ATOM 706 C C . GLY A 1 112 ? 1.923 5.951 46.722 1.00 17.32 106 GLY A C 1
ATOM 707 O O . GLY A 1 112 ? 0.725 6.183 46.547 1.00 20.98 106 GLY A O 1
ATOM 708 N N . SER A 1 113 ? 2.393 5.406 47.842 1.00 17.00 107 SER A N 1
ATOM 709 C CA . SER A 1 113 ? 1.483 4.963 48.892 1.00 25.97 107 SER A CA 1
ATOM 710 C C . SER A 1 113 ? 0.706 6.110 49.554 1.00 25.82 107 SER A C 1
ATOM 711 O O . SER A 1 113 ? -0.333 5.870 50.175 1.00 22.50 107 SER A O 1
ATOM 714 N N . GLY A 1 114 ? 1.189 7.346 49.405 1.00 22.00 108 GLY A N 1
ATOM 715 C CA . GLY A 1 114 ? 0.558 8.481 50.069 1.00 20.05 108 GLY A CA 1
ATOM 716 C C . GLY A 1 114 ? 1.345 9.210 51.145 1.00 21.60 108 GLY A C 1
ATOM 717 O O . GLY A 1 114 ? 0.748 9.941 51.928 1.00 21.85 108 GLY A O 1
ATOM 718 N N . LYS A 1 115 ? 2.670 9.040 51.177 1.00 17.79 109 LYS A N 1
ATOM 719 C CA . LYS A 1 115 ? 3.501 9.560 52.268 1.00 17.97 109 LYS A CA 1
ATOM 720 C C . LYS A 1 115 ? 3.496 11.086 52.360 1.00 20.02 109 LYS A C 1
ATOM 721 O O . LYS A 1 115 ? 3.373 11.662 53.439 1.00 21.35 109 LYS A O 1
ATOM 727 N N . THR A 1 116 ? 3.708 11.728 51.226 1.00 16.66 110 THR A N 1
ATOM 728 C CA . THR A 1 116 ? 3.844 13.181 51.191 1.00 16.35 110 THR A CA 1
ATOM 729 C C . THR A 1 116 ? 2.527 13.825 51.572 1.00 17.93 110 THR A C 1
ATOM 730 O O . THR A 1 116 ? 2.478 14.764 52.382 1.00 21.69 110 THR A O 1
ATOM 734 N N . THR A 1 117 ? 1.448 13.301 51.015 1.00 16.80 111 THR A N 1
ATOM 735 C CA . THR A 1 117 ? 0.115 13.808 51.346 1.00 14.81 111 THR A CA 1
ATOM 736 C C . THR A 1 117 ? -0.221 13.564 52.821 1.00 20.32 111 THR A C 1
ATOM 737 O O . THR A 1 117 ? -0.769 14.435 53.508 1.00 20.22 111 THR A O 1
ATOM 741 N N . THR A 1 118 ? 0.146 12.390 53.314 1.00 22.15 112 THR A N 1
ATOM 742 C CA . THR A 1 118 ? -0.136 12.019 54.714 1.00 18.29 112 THR A CA 1
ATOM 743 C C . THR A 1 118 ? 0.683 12.876 55.678 1.00 22.37 112 THR A C 1
ATOM 744 O O . THR A 1 118 ? 0.229 13.183 56.778 1.00 22.46 112 THR A O 1
ATOM 748 N N . ALA A 1 119 ? 1.892 13.253 55.276 1.00 21.95 113 ALA A N 1
ATOM 749 C CA . ALA A 1 119 ? 2.686 14.177 56.084 1.00 27.97 113 ALA A CA 1
ATOM 750 C C . ALA A 1 119 ? 1.914 15.479 56.301 1.00 25.09 113 ALA A C 1
ATOM 751 O O . ALA A 1 119 ? 1.877 16.020 57.410 1.00 22.58 113 ALA A O 1
ATOM 753 N N . GLY A 1 120 ? 1.318 15.988 55.229 1.00 24.60 114 GLY A N 1
ATOM 754 C CA . GLY A 1 120 ? 0.511 17.197 55.314 1.00 25.51 114 GLY A CA 1
ATOM 755 C C . GLY A 1 120 ? -0.702 16.989 56.200 1.00 23.77 114 GLY A C 1
ATOM 756 O O . GLY A 1 120 ? -1.035 17.844 57.018 1.00 22.73 114 GLY A O 1
ATOM 757 N N . LYS A 1 121 ? -1.360 15.842 56.045 1.00 20.11 115 LYS A N 1
ATOM 758 C CA . LYS A 1 121 ? -2.548 15.513 56.834 1.00 20.34 115 LYS A CA 1
ATOM 759 C C . LYS A 1 121 ? -2.259 15.401 58.329 1.00 20.25 115 LYS A C 1
ATOM 760 O O . LYS A 1 121 ? -3.088 15.791 59.146 1.00 20.97 115 LYS A O 1
ATOM 766 N N . LEU A 1 122 ? -1.114 14.802 58.658 1.00 20.90 116 LEU A N 1
ATOM 767 C CA . LEU A 1 122 ? -0.635 14.673 60.025 1.00 24.86 116 LEU A CA 1
ATOM 768 C C . LEU A 1 122 ? -0.296 16.036 60.615 1.00 22.50 116 LEU A C 1
ATOM 769 O O . LEU A 1 122 ? -0.655 16.326 61.751 1.00 21.50 116 LEU A O 1
ATOM 774 N N . ALA A 1 123 ? 0.411 16.859 59.841 1.00 19.78 117 ALA A N 1
ATOM 775 C CA . ALA A 1 123 ? 0.724 18.224 60.258 1.00 22.33 117 ALA A CA 1
ATOM 776 C C . ALA A 1 123 ? -0.552 18.997 60.557 1.00 24.91 117 ALA A C 1
ATOM 777 O O . ALA A 1 123 ? -0.641 19.736 61.550 1.00 22.68 117 ALA A O 1
ATOM 779 N N . TYR A 1 124 ? -1.546 18.839 59.690 1.00 21.46 118 TYR A N 1
ATOM 780 C CA . TYR A 1 124 ? -2.854 19.470 59.909 1.00 25.03 118 TYR A CA 1
ATOM 781 C C . TYR A 1 124 ? -3.546 18.974 61.180 1.00 28.31 118 TYR A C 1
ATOM 782 O O . TYR A 1 124 ? -4.091 19.760 61.966 1.00 24.89 118 TYR A O 1
ATOM 791 N N . PHE A 1 125 ? -3.553 17.657 61.359 1.00 24.23 119 PHE A N 1
ATOM 792 C CA . PHE A 1 125 ? -4.156 17.029 62.541 1.00 25.13 119 PHE A CA 1
ATOM 793 C C . PHE A 1 125 ? -3.558 17.566 63.841 1.00 22.26 119 PHE A C 1
ATOM 794 O O . PHE A 1 125 ? -4.273 17.891 64.800 1.00 25.95 119 PHE A O 1
ATOM 802 N N . TYR A 1 126 ? -2.240 17.662 63.893 1.00 24.22 120 TYR A N 1
ATOM 803 C CA . TYR A 1 126 ? -1.599 18.106 65.126 1.00 24.68 120 TYR A CA 1
ATOM 804 C C . TYR A 1 126 ? -1.688 19.617 65.319 1.00 24.93 120 TYR A C 1
ATOM 805 O O . TYR A 1 126 ? -1.852 20.092 66.438 1.00 27.62 120 TYR A O 1
ATOM 814 N N . LYS A 1 127 ? -1.611 20.367 64.223 1.00 29.15 121 LYS A N 1
ATOM 815 C CA . LYS A 1 127 ? -1.751 21.824 64.314 1.00 26.01 121 LYS A CA 1
ATOM 816 C C . LYS A 1 127 ? -3.118 22.197 64.872 1.00 26.51 121 LYS A C 1
ATOM 817 O O . LYS A 1 127 ? -3.249 23.126 65.682 1.00 31.17 121 LYS A O 1
ATOM 823 N N . LYS A 1 128 ? -4.142 21.480 64.424 1.00 25.96 122 LYS A N 1
ATOM 824 C CA . LYS A 1 128 ? -5.503 21.728 64.882 1.00 26.13 122 LYS A CA 1
ATOM 825 C C . LYS A 1 128 ? -5.581 21.476 66.387 1.00 31.03 122 LYS A C 1
ATOM 826 O O . LYS A 1 128 ? -6.388 22.084 67.099 1.00 28.02 122 LYS A O 1
ATOM 832 N N . ARG A 1 129 ? -4.708 20.597 66.869 1.00 27.27 123 ARG A N 1
ATOM 833 C CA . ARG A 1 129 ? -4.641 20.277 68.296 1.00 30.48 123 ARG A CA 1
ATOM 834 C C . ARG A 1 129 ? -3.713 21.180 69.101 1.00 32.15 123 ARG A C 1
ATOM 835 O O . ARG A 1 129 ? -3.490 20.948 70.292 1.00 36.36 123 ARG A O 1
ATOM 843 N N . GLY A 1 130 ? -3.159 22.198 68.455 1.00 30.95 124 GLY A N 1
ATOM 844 C CA . GLY A 1 130 ? -2.400 23.203 69.173 1.00 37.26 124 GLY A CA 1
ATOM 845 C C . GLY A 1 130 ? -0.912 22.935 69.262 1.00 36.28 124 GLY A C 1
ATOM 846 O O . GLY A 1 130 ? -0.223 23.578 70.047 1.00 39.42 124 GLY A O 1
ATOM 847 N N . TYR A 1 131 ? -0.407 21.990 68.474 1.00 29.00 125 TYR A N 1
ATOM 848 C CA . TYR A 1 131 ? 1.034 21.734 68.436 1.00 27.81 125 TYR A CA 1
ATOM 849 C C . TYR A 1 131 ? 1.750 22.644 67.441 1.00 25.42 125 TYR A C 1
ATOM 850 O O . TYR A 1 131 ? 1.186 23.008 66.409 1.00 28.84 125 TYR A O 1
ATOM 859 N N . LYS A 1 132 ? 2.991 23.011 67.749 1.00 28.93 126 LYS A N 1
ATOM 860 C CA . LYS A 1 132 ? 3.862 23.621 66.749 1.00 28.40 126 LYS A CA 1
ATOM 861 C C . LYS A 1 132 ? 4.460 22.494 65.917 1.00 27.05 126 LYS A C 1
ATOM 862 O O . LYS A 1 132 ? 5.141 21.617 66.450 1.00 29.21 126 LYS A O 1
ATOM 868 N N . VAL A 1 133 ? 4.200 22.508 64.615 1.00 25.77 127 VAL A N 1
ATOM 869 C CA . VAL A 1 133 ? 4.620 21.415 63.741 1.00 29.92 127 VAL A CA 1
ATOM 870 C C . VAL A 1 133 ? 5.606 21.901 62.694 1.00 26.12 127 VAL A C 1
ATOM 871 O O . VAL A 1 133 ? 5.452 22.997 62.154 1.00 25.35 127 VAL A O 1
ATOM 875 N N . GLY A 1 134 ? 6.638 21.098 62.452 1.00 24.18 128 GLY A N 1
ATOM 876 C CA . GLY A 1 134 ? 7.545 21.316 61.345 1.00 22.23 128 GLY A CA 1
ATOM 877 C C . GLY A 1 134 ? 7.575 20.122 60.402 1.00 25.11 128 GLY A C 1
ATOM 878 O O . GLY A 1 134 ? 7.572 18.965 60.840 1.00 22.74 128 GLY A O 1
ATOM 879 N N . LEU A 1 135 ? 7.587 20.400 59.102 1.00 21.82 129 LEU A N 1
ATOM 880 C CA . LEU A 1 135 ? 7.657 19.345 58.083 1.00 23.41 129 LEU A CA 1
ATOM 881 C C . LEU A 1 135 ? 9.045 19.345 57.463 1.00 25.27 129 LEU A C 1
ATOM 882 O O . LEU A 1 135 ? 9.613 20.404 57.195 1.00 21.78 129 LEU A O 1
ATOM 887 N N . VAL A 1 136 ? 9.605 18.160 57.253 1.00 21.49 130 VAL A N 1
ATOM 888 C CA . VAL A 1 136 ? 10.924 18.062 56.640 1.00 21.14 130 VAL A CA 1
ATOM 889 C C . VAL A 1 136 ? 10.859 17.293 55.313 1.00 25.41 130 VAL A C 1
ATOM 890 O O . VAL A 1 136 ? 10.440 16.128 55.275 1.00 21.25 130 VAL A O 1
ATOM 894 N N . ALA A 1 137 ? 11.269 17.953 54.231 1.00 21.13 131 ALA A N 1
ATOM 895 C CA . ALA A 1 137 ? 11.256 17.344 52.895 1.00 21.87 131 ALA A CA 1
ATOM 896 C C . ALA A 1 137 ? 12.566 16.607 52.637 1.00 25.39 131 ALA A C 1
ATOM 897 O O . ALA A 1 137 ? 13.521 17.199 52.144 1.00 26.15 131 ALA A O 1
ATOM 899 N N . ALA A 1 138 ? 12.617 15.317 52.979 1.00 21.16 132 ALA A N 1
ATOM 900 C CA . ALA A 1 138 ? 13.860 14.558 52.853 1.00 19.87 132 ALA A CA 1
ATOM 901 C C . ALA A 1 138 ? 13.841 13.551 51.687 1.00 22.04 132 ALA A C 1
ATOM 902 O O . ALA A 1 138 ? 14.595 12.583 51.691 1.00 27.22 132 ALA A O 1
ATOM 904 N N . ASP A 1 139 ? 12.979 13.797 50.699 1.00 22.43 133 ASP A N 1
ATOM 905 C CA . ASP A 1 139 ? 12.952 13.024 49.451 1.00 21.61 133 ASP A CA 1
ATOM 906 C C . ASP A 1 139 ? 13.696 13.833 48.392 1.00 24.98 133 ASP A C 1
ATOM 907 O O . ASP A 1 139 ? 13.260 14.907 48.001 1.00 24.27 133 ASP A O 1
ATOM 912 N N . VAL A 1 140 ? 14.826 13.311 47.943 1.00 26.37 134 VAL A N 1
ATOM 913 C CA . VAL A 1 140 ? 15.624 13.987 46.934 1.00 28.16 134 VAL A CA 1
ATOM 914 C C . VAL A 1 140 ? 15.521 13.311 45.568 1.00 26.10 134 VAL A C 1
ATOM 915 O O . VAL A 1 140 ? 16.145 13.766 44.619 1.00 24.84 134 VAL A O 1
ATOM 919 N N . TYR A 1 141 ? 14.718 12.249 45.460 1.00 26.16 135 TYR A N 1
ATOM 920 C CA A TYR A 1 141 ? 14.637 11.469 44.219 0.57 27.50 135 TYR A CA 1
ATOM 921 C CA B TYR A 1 141 ? 14.653 11.490 44.211 0.43 27.71 135 TYR A CA 1
ATOM 922 C C . TYR A 1 141 ? 13.447 11.846 43.334 1.00 28.48 135 TYR A C 1
ATOM 923 O O . TYR A 1 141 ? 13.580 12.015 42.116 1.00 27.34 135 TYR A O 1
ATOM 940 N N . ARG A 1 142 ? 12.272 11.955 43.933 1.00 18.79 136 ARG A N 1
ATOM 941 C CA . ARG A 1 142 ? 11.080 12.249 43.133 1.00 20.56 136 ARG A CA 1
ATOM 942 C C . ARG A 1 142 ? 11.089 13.693 42.634 1.00 26.38 136 ARG A C 1
ATOM 943 O O . ARG A 1 142 ? 11.279 14.608 43.422 1.00 23.03 136 ARG A O 1
ATOM 951 N N . PRO A 1 143 ? 10.853 13.905 41.324 1.00 25.76 137 PRO A N 1
ATOM 952 C CA . PRO A 1 143 ? 10.758 15.276 40.811 1.00 21.73 137 PRO A CA 1
ATOM 953 C C . PRO A 1 143 ? 9.661 16.098 41.489 1.00 19.90 137 PRO A C 1
ATOM 954 O O . PRO A 1 143 ? 8.524 15.639 41.606 1.00 21.82 137 PRO A O 1
ATOM 958 N N . ALA A 1 144 ? 10.018 17.316 41.894 1.00 20.76 138 ALA A N 1
ATOM 959 C CA . ALA A 1 144 ? 9.120 18.221 42.596 1.00 22.62 138 ALA A CA 1
ATOM 960 C C . ALA A 1 144 ? 8.623 17.689 43.955 1.00 20.70 138 ALA A C 1
ATOM 961 O O . ALA A 1 144 ? 7.562 18.105 44.429 1.00 21.24 138 ALA A O 1
ATOM 963 N N . ALA A 1 145 ? 9.381 16.778 44.574 1.00 19.06 139 ALA A N 1
ATOM 964 C CA . ALA A 1 145 ? 9.060 16.300 45.931 1.00 21.45 139 ALA A CA 1
ATOM 965 C C . ALA A 1 145 ? 9.032 17.464 46.912 1.00 21.64 139 ALA A C 1
ATOM 966 O O . ALA A 1 145 ? 8.133 17.580 47.754 1.00 20.30 139 ALA A O 1
ATOM 968 N N . TYR A 1 146 ? 10.060 18.295 46.835 1.00 18.37 140 TYR A N 1
ATOM 969 C CA . TYR A 1 146 ? 10.115 19.467 47.700 1.00 19.17 140 TYR A CA 1
ATOM 970 C C . TYR A 1 146 ? 8.936 20.410 47.463 1.00 18.22 140 TYR A C 1
ATOM 971 O O . TYR A 1 146 ? 8.284 20.842 48.424 1.00 19.96 140 TYR A O 1
ATOM 980 N N . ASP A 1 147 ? 8.688 20.759 46.197 1.00 17.46 141 ASP A N 1
ATOM 981 C CA . ASP A 1 147 ? 7.570 21.619 45.836 1.00 22.29 141 ASP A CA 1
ATOM 982 C C . ASP A 1 147 ? 6.239 21.101 46.343 1.00 16.11 141 ASP A C 1
ATOM 983 O O . ASP A 1 147 ? 5.376 21.877 46.756 1.00 17.53 141 ASP A O 1
ATOM 988 N N . GLN A 1 148 ? 6.058 19.789 46.267 1.00 16.88 142 GLN A N 1
ATOM 989 C CA . GLN A 1 148 ? 4.805 19.185 46.695 1.00 15.02 142 GLN A CA 1
ATOM 990 C C . GLN A 1 148 ? 4.571 19.410 48.207 1.00 16.15 142 GLN A C 1
ATOM 991 O O . GLN A 1 148 ? 3.493 19.845 48.626 1.00 15.15 142 GLN A O 1
ATOM 997 N N . LEU A 1 149 ? 5.587 19.126 49.014 1.00 15.60 143 LEU A N 1
ATOM 998 C CA . LEU A 1 149 ? 5.425 19.233 50.467 1.00 18.13 143 LEU A CA 1
ATOM 999 C C . LEU A 1 149 ? 5.365 20.709 50.887 1.00 21.10 143 LEU A C 1
ATOM 1000 O O . LEU A 1 149 ? 4.650 21.075 51.821 1.00 22.50 143 LEU A O 1
ATOM 1005 N N . LEU A 1 150 ? 6.123 21.551 50.197 1.00 17.12 144 LEU A N 1
ATOM 1006 C CA . LEU A 1 150 ? 6.073 23.000 50.462 1.00 16.57 144 LEU A CA 1
ATOM 1007 C C . LEU A 1 150 ? 4.661 23.545 50.225 1.00 21.22 144 LEU A C 1
ATOM 1008 O O . LEU A 1 150 ? 4.142 24.327 51.016 1.00 21.29 144 LEU A O 1
ATOM 1013 N N . GLN A 1 151 ? 4.047 23.132 49.120 1.00 23.59 145 GLN A N 1
ATOM 1014 C CA . GLN A 1 151 ? 2.679 23.544 48.791 1.00 21.94 145 GLN A CA 1
ATOM 1015 C C . GLN A 1 151 ? 1.663 23.080 49.838 1.00 17.97 145 GLN A C 1
ATOM 1016 O O . GLN A 1 151 ? 0.745 23.810 50.206 1.00 19.97 145 GLN A O 1
ATOM 1022 N N . LEU A 1 152 ? 1.813 21.849 50.306 1.00 20.59 146 LEU A N 1
ATOM 1023 C CA . LEU A 1 152 ? 0.963 21.369 51.384 1.00 20.44 146 LEU A CA 1
ATOM 1024 C C . LEU A 1 152 ? 1.182 22.188 52.640 1.00 17.60 146 LEU A C 1
ATOM 1025 O O . LEU A 1 152 ? 0.220 22.619 53.269 1.00 19.61 146 LEU A O 1
ATOM 1030 N N . GLY A 1 153 ? 2.445 22.416 52.999 1.00 17.53 147 GLY A N 1
ATOM 1031 C CA . GLY A 1 153 ? 2.738 23.258 54.146 1.00 20.26 147 GLY A CA 1
ATOM 1032 C C . GLY A 1 153 ? 2.151 24.645 54.023 1.00 24.27 147 GLY A C 1
ATOM 1033 O O . GLY A 1 153 ? 1.604 25.185 55.002 1.00 22.70 147 GLY A O 1
ATOM 1034 N N . ASN A 1 154 ? 2.263 25.239 52.829 1.00 21.15 148 ASN A N 1
ATOM 1035 C CA . ASN A 1 154 ? 1.752 26.593 52.603 1.00 21.56 148 ASN A CA 1
ATOM 1036 C C . ASN A 1 154 ? 0.247 26.609 52.806 1.00 23.01 148 ASN A C 1
ATOM 1037 O O . ASN A 1 154 ? -0.305 27.540 53.364 1.00 21.45 148 ASN A O 1
ATOM 1042 N N . GLN A 1 155 ? -0.418 25.566 52.330 1.00 19.97 149 GLN A N 1
ATOM 1043 C CA . GLN A 1 155 ? -1.879 25.491 52.395 1.00 21.57 149 GLN A CA 1
ATOM 1044 C C . GLN A 1 155 ? -2.412 25.465 53.841 1.00 23.13 149 GLN A C 1
ATOM 1045 O O . GLN A 1 155 ? -3.406 26.111 54.159 1.00 21.14 149 GLN A O 1
ATOM 1051 N N . ILE A 1 156 ? -1.747 24.719 54.714 1.00 22.18 150 ILE A N 1
ATOM 1052 C CA . ILE A 1 156 ? -2.257 24.533 56.083 1.00 23.23 150 ILE A CA 1
ATOM 1053 C C . ILE A 1 156 ? -1.559 25.413 57.111 1.00 21.91 150 ILE A C 1
ATOM 1054 O O . ILE A 1 156 ? -1.888 25.365 58.300 1.00 28.39 150 ILE A O 1
ATOM 1059 N N . GLY A 1 157 ? -0.586 26.200 56.660 1.00 25.61 151 GLY A N 1
ATOM 1060 C CA . GLY A 1 157 ? 0.151 27.098 57.535 1.00 26.81 151 GLY A CA 1
ATOM 1061 C C . GLY A 1 157 ? 1.155 26.395 58.437 1.00 28.32 151 GLY A C 1
ATOM 1062 O O . GLY A 1 157 ? 1.232 26.673 59.632 1.00 31.43 151 GLY A O 1
ATOM 1063 N N . VAL A 1 158 ? 1.926 25.475 57.871 1.00 24.84 152 VAL A N 1
ATOM 1064 C CA . VAL A 1 158 ? 2.957 24.792 58.635 1.00 23.91 152 VAL A CA 1
ATOM 1065 C C . VAL A 1 158 ? 4.301 24.948 57.929 1.00 26.74 152 VAL A C 1
ATOM 1066 O O . VAL A 1 158 ? 4.400 24.767 56.711 1.00 24.27 152 VAL A O 1
ATOM 1070 N N . GLN A 1 159 ? 5.334 25.282 58.696 1.00 20.73 153 GLN A N 1
ATOM 1071 C CA . GLN A 1 159 ? 6.670 25.525 58.124 1.00 25.96 153 GLN A CA 1
ATOM 1072 C C . GLN A 1 159 ? 7.306 24.235 57.575 1.00 25.81 153 GLN A C 1
ATOM 1073 O O . GLN A 1 159 ? 7.232 23.185 58.213 1.00 24.35 153 GLN A O 1
ATOM 1079 N N . VAL A 1 160 ? 7.906 24.320 56.385 1.00 24.89 154 VAL A N 1
ATOM 1080 C CA . VAL A 1 160 ? 8.545 23.173 55.721 1.00 20.29 154 VAL A CA 1
ATOM 1081 C C . VAL A 1 160 ? 10.038 23.468 55.541 1.00 24.51 154 VAL A C 1
ATOM 1082 O O . VAL A 1 160 ? 10.429 24.556 55.101 1.00 27.90 154 VAL A O 1
ATOM 1086 N N . TYR A 1 161 ? 10.876 22.528 55.937 1.00 22.36 155 TYR A N 1
ATOM 1087 C CA . TYR A 1 161 ? 12.308 22.656 55.724 1.00 23.61 155 TYR A CA 1
ATOM 1088 C C . TYR A 1 161 ? 12.679 21.765 54.565 1.00 24.52 155 TYR A C 1
ATOM 1089 O O . TYR A 1 161 ? 12.280 20.597 54.531 1.00 22.79 155 TYR A O 1
ATOM 1098 N N . GLY A 1 162 ? 13.478 22.281 53.642 1.00 23.11 156 GLY A N 1
ATOM 1099 C CA . GLY A 1 162 ? 13.995 21.433 52.573 1.00 26.21 156 GLY A CA 1
ATOM 1100 C C . GLY A 1 162 ? 15.177 22.080 51.875 1.00 28.41 156 GLY A C 1
ATOM 1101 O O . GLY A 1 162 ? 15.434 23.277 52.059 1.00 24.36 156 GLY A O 1
ATOM 1102 N N . GLU A 1 163 ? 15.904 21.284 51.091 1.00 20.84 157 GLU A N 1
ATOM 1103 C CA . GLU A 1 163 ? 17.059 21.760 50.335 1.00 23.12 157 GLU A CA 1
ATOM 1104 C C . GLU A 1 163 ? 17.021 21.162 48.927 1.00 27.38 157 GLU A C 1
ATOM 1105 O O . GLU A 1 163 ? 17.652 20.130 48.666 1.00 24.38 157 GLU A O 1
ATOM 1111 N N . PRO A 1 164 ? 16.256 21.792 48.025 1.00 29.13 158 PRO A N 1
ATOM 1112 C CA . PRO A 1 164 ? 16.100 21.255 46.668 1.00 26.70 158 PRO A CA 1
ATOM 1113 C C . PRO A 1 164 ? 17.411 21.026 45.908 1.00 28.99 158 PRO A C 1
ATOM 1114 O O . PRO A 1 164 ? 17.409 20.184 45.017 1.00 32.68 158 PRO A O 1
ATOM 1118 N N . ASN A 1 165 ? 18.490 21.718 46.265 1.00 30.03 159 ASN A N 1
ATOM 1119 C CA A ASN A 1 165 ? 19.781 21.543 45.602 0.54 36.42 159 ASN A CA 1
ATOM 1120 C CA B ASN A 1 165 ? 19.780 21.532 45.598 0.46 36.00 159 ASN A CA 1
ATOM 1121 C C . ASN A 1 165 ? 20.669 20.468 46.234 1.00 41.50 159 ASN A C 1
ATOM 1122 O O . ASN A 1 165 ? 21.770 20.206 45.755 1.00 48.47 159 ASN A O 1
ATOM 1131 N N . ASN A 1 166 ? 20.192 19.849 47.310 1.00 33.97 160 ASN A N 1
ATOM 1132 C CA . ASN A 1 166 ? 20.993 18.863 48.032 1.00 30.49 160 ASN A CA 1
ATOM 1133 C C . ASN A 1 166 ? 20.585 17.437 47.648 1.00 31.27 160 ASN A C 1
ATOM 1134 O O . ASN A 1 166 ? 19.407 17.084 47.708 1.00 29.91 160 ASN A O 1
ATOM 1139 N N . GLN A 1 167 ? 21.556 16.623 47.245 1.00 30.35 161 GLN A N 1
ATOM 1140 C CA . GLN A 1 167 ? 21.264 15.245 46.848 1.00 31.09 161 GLN A CA 1
ATOM 1141 C C . GLN A 1 167 ? 21.452 14.228 47.970 1.00 28.52 161 GLN A C 1
ATOM 1142 O O . GLN A 1 167 ? 21.362 13.036 47.733 1.00 27.88 161 GLN A O 1
ATOM 1148 N N . ASN A 1 168 ? 21.693 14.706 49.189 1.00 28.88 162 ASN A N 1
ATOM 1149 C CA . ASN A 1 168 ? 21.884 13.821 50.339 1.00 34.84 162 ASN A CA 1
ATOM 1150 C C . ASN A 1 168 ? 20.685 13.913 51.273 1.00 30.14 162 ASN A C 1
ATOM 1151 O O . ASN A 1 168 ? 20.594 14.832 52.071 1.00 32.60 162 ASN A O 1
ATOM 1156 N N . PRO A 1 169 ? 19.771 12.940 51.192 1.00 29.61 163 PRO A N 1
ATOM 1157 C CA . PRO A 1 169 ? 18.513 13.010 51.947 1.00 29.06 163 PRO A CA 1
ATOM 1158 C C . PRO A 1 169 ? 18.721 12.944 53.459 1.00 25.55 163 PRO A C 1
ATOM 1159 O O . PRO A 1 169 ? 17.959 13.561 54.197 1.00 26.51 163 PRO A O 1
ATOM 1163 N N . ILE A 1 170 ? 19.755 12.239 53.908 1.00 25.13 164 ILE A N 1
ATOM 1164 C CA . ILE A 1 170 ? 20.045 12.143 55.341 1.00 32.54 164 ILE A CA 1
ATOM 1165 C C . ILE A 1 170 ? 20.495 13.482 55.897 1.00 36.31 164 ILE A C 1
ATOM 1166 O O . ILE A 1 170 ? 20.110 13.874 57.006 1.00 32.53 164 ILE A O 1
ATOM 1171 N N . GLU A 1 171 ? 21.308 14.187 55.118 1.00 32.49 165 GLU A N 1
ATOM 1172 C CA . GLU A 1 171 ? 21.795 15.493 55.531 1.00 34.37 165 GLU A CA 1
ATOM 1173 C C . GLU A 1 171 ? 20.636 16.475 55.658 1.00 33.71 165 GLU A C 1
ATOM 1174 O O . GLU A 1 171 ? 20.553 17.229 56.635 1.00 31.79 165 GLU A O 1
ATOM 1180 N N . ILE A 1 172 ? 19.734 16.456 54.682 1.00 27.56 166 ILE A N 1
ATOM 1181 C CA . ILE A 1 172 ? 18.530 17.274 54.762 1.00 29.45 166 ILE A CA 1
ATOM 1182 C C . ILE A 1 172 ? 17.690 16.920 55.994 1.00 32.87 166 ILE A C 1
ATOM 1183 O O . ILE A 1 172 ? 17.253 17.808 56.716 1.00 27.75 166 ILE A O 1
ATOM 1188 N N . ALA A 1 173 ? 17.459 15.622 56.209 1.00 25.33 167 ALA A N 1
ATOM 1189 C CA . ALA A 1 173 ? 16.671 15.146 57.346 1.00 30.10 167 ALA A CA 1
ATOM 1190 C C . ALA A 1 173 ? 17.231 15.641 58.677 1.00 28.32 167 ALA A C 1
ATOM 1191 O O . ALA A 1 173 ? 16.511 16.229 59.477 1.00 27.90 167 ALA A O 1
ATOM 1193 N N . LYS A 1 174 ? 18.527 15.411 58.886 1.00 28.32 168 LYS A N 1
ATOM 1194 C CA . LYS A 1 174 ? 19.237 15.808 60.089 1.00 27.96 168 LYS A CA 1
ATOM 1195 C C . LYS A 1 174 ? 19.223 17.324 60.288 1.00 29.50 168 LYS A C 1
ATOM 1196 O O . LYS A 1 174 ? 18.952 17.828 61.395 1.00 26.48 168 LYS A O 1
ATOM 1202 N N . LYS A 1 175 ? 19.516 18.060 59.222 1.00 26.95 169 LYS A N 1
ATOM 1203 C CA . LYS A 1 175 ? 19.517 19.515 59.329 1.00 31.87 169 LYS A CA 1
ATOM 1204 C C . LYS A 1 175 ? 18.121 20.060 59.638 1.00 31.50 169 LYS A C 1
ATOM 1205 O O . LYS A 1 175 ? 17.974 20.974 60.451 1.00 29.55 169 LYS A O 1
ATOM 1211 N N . GLY A 1 176 ? 17.106 19.487 58.996 1.00 24.87 170 GLY A N 1
ATOM 1212 C CA . GLY A 1 176 ? 15.726 19.869 59.249 1.00 23.55 170 GLY A CA 1
ATOM 1213 C C . GLY A 1 176 ? 15.264 19.552 60.667 1.00 26.31 170 GLY A C 1
ATOM 1214 O O . GLY A 1 176 ? 14.611 20.371 61.318 1.00 27.21 170 GLY A O 1
ATOM 1215 N N . VAL A 1 177 ? 15.580 18.358 61.150 1.00 26.48 171 VAL A N 1
ATOM 1216 C CA . VAL A 1 177 ? 15.227 18.010 62.524 1.00 27.08 171 VAL A CA 1
ATOM 1217 C C . VAL A 1 177 ? 15.924 18.956 63.500 1.00 26.18 171 VAL A C 1
ATOM 1218 O O . VAL A 1 177 ? 15.294 19.539 64.390 1.00 27.71 171 VAL A O 1
ATOM 1222 N N . ASP A 1 178 ? 17.228 19.137 63.317 1.00 28.30 172 ASP A N 1
ATOM 1223 C CA . ASP A 1 178 ? 17.993 19.984 64.216 1.00 28.00 172 ASP A CA 1
ATOM 1224 C C . ASP A 1 178 ? 17.476 21.427 64.293 1.00 29.87 172 ASP A C 1
ATOM 1225 O O . ASP A 1 178 ? 17.406 21.995 65.377 1.00 30.18 172 ASP A O 1
ATOM 1230 N N . ILE A 1 179 ? 17.101 22.007 63.154 1.00 28.64 173 ILE A N 1
ATOM 1231 C CA . ILE A 1 179 ? 16.570 23.372 63.163 1.00 30.40 173 ILE A CA 1
ATOM 1232 C C . ILE A 1 179 ? 15.224 23.471 63.892 1.00 23.59 173 ILE A C 1
ATOM 1233 O O . ILE A 1 179 ? 14.996 24.397 64.672 1.00 30.06 173 ILE A O 1
ATOM 1238 N N . PHE A 1 180 ? 14.343 22.514 63.646 1.00 26.15 174 PHE A N 1
ATOM 1239 C CA . PHE A 1 180 ? 13.022 22.512 64.272 1.00 25.19 174 PHE A CA 1
ATOM 1240 C C . PHE A 1 180 ? 13.096 22.205 65.789 1.00 28.91 174 PHE A C 1
ATOM 1241 O O . PHE A 1 180 ? 12.312 22.742 66.570 1.00 27.59 174 PHE A O 1
ATOM 1249 N N . VAL A 1 181 ? 14.041 21.363 66.206 1.00 27.43 175 VAL A N 1
ATOM 1250 C CA . VAL A 1 181 ? 14.247 21.123 67.647 1.00 28.97 175 VAL A CA 1
ATOM 1251 C C . VAL A 1 181 ? 14.724 22.418 68.294 1.00 37.31 175 VAL A C 1
ATOM 1252 O O . VAL A 1 181 ? 14.217 22.840 69.353 1.00 29.37 175 VAL A O 1
ATOM 1256 N N . LYS A 1 182 ? 15.697 23.051 67.641 1.00 31.42 176 LYS A N 1
ATOM 1257 C CA . LYS A 1 182 ? 16.282 24.291 68.139 1.00 34.16 176 LYS A CA 1
ATOM 1258 C C . LYS A 1 182 ? 15.232 25.381 68.294 1.00 36.24 176 LYS A C 1
ATOM 1259 O O . LYS A 1 182 ? 15.296 26.178 69.228 1.00 34.29 176 LYS A O 1
ATOM 1265 N N . ASN A 1 183 ? 14.262 25.402 67.389 1.00 33.01 177 ASN A N 1
ATOM 1266 C CA . ASN A 1 183 ? 13.218 26.421 67.420 1.00 29.91 177 ASN A CA 1
ATOM 1267 C C . ASN A 1 183 ? 11.973 25.978 68.172 1.00 33.59 177 ASN A C 1
ATOM 1268 O O . ASN A 1 183 ? 10.924 26.617 68.089 1.00 29.74 177 ASN A O 1
ATOM 1273 N N . LYS A 1 184 ? 12.115 24.872 68.901 1.00 34.67 178 LYS A N 1
ATOM 1274 C CA . LYS A 1 184 ? 11.096 24.369 69.813 1.00 27.37 178 LYS A CA 1
ATOM 1275 C C . LYS A 1 184 ? 9.785 23.928 69.157 1.00 31.71 178 LYS A C 1
ATOM 1276 O O . LYS A 1 184 ? 8.715 24.145 69.722 1.00 31.51 178 LYS A O 1
ATOM 1282 N N . MET A 1 185 ? 9.855 23.312 67.977 1.00 27.70 179 MET A N 1
ATOM 1283 C CA . MET A 1 185 ? 8.686 22.610 67.457 1.00 26.38 179 MET A CA 1
ATOM 1284 C C . MET A 1 185 ? 8.315 21.484 68.443 1.00 29.08 179 MET A C 1
ATOM 1285 O O . MET A 1 185 ? 9.177 20.965 69.155 1.00 28.53 179 MET A O 1
ATOM 1290 N N . ASP A 1 186 ? 7.036 21.122 68.488 1.00 27.57 180 ASP A N 1
ATOM 1291 C CA . ASP A 1 186 ? 6.577 20.006 69.313 1.00 27.05 180 ASP A CA 1
ATOM 1292 C C . ASP A 1 186 ? 6.670 18.705 68.515 1.00 29.22 180 ASP A C 1
ATOM 1293 O O . ASP A 1 186 ? 7.087 17.665 69.020 1.00 28.82 180 ASP A O 1
ATOM 1298 N N . ILE A 1 187 ? 6.262 18.768 67.257 1.00 27.31 181 ILE A N 1
ATOM 1299 C CA . ILE A 1 187 ? 6.169 17.563 66.437 1.00 26.94 181 ILE A CA 1
ATOM 1300 C C . ILE A 1 187 ? 6.865 17.850 65.111 1.00 28.21 181 ILE A C 1
ATOM 1301 O O . ILE A 1 187 ? 6.619 18.885 64.490 1.00 27.48 181 ILE A O 1
ATOM 1306 N N . ILE A 1 188 ? 7.773 16.956 64.721 1.00 26.20 182 ILE A N 1
ATOM 1307 C CA . ILE A 1 188 ? 8.571 17.111 63.509 1.00 22.22 182 ILE A CA 1
ATOM 1308 C C . ILE A 1 188 ? 8.358 15.876 62.650 1.00 26.14 182 ILE A C 1
ATOM 1309 O O . ILE A 1 188 ? 8.595 14.764 63.113 1.00 26.56 182 ILE A O 1
ATOM 1314 N N . ILE A 1 189 ? 7.914 16.085 61.407 1.00 25.63 183 ILE A N 1
ATOM 1315 C CA . ILE A 1 189 ? 7.513 15.003 60.502 1.00 24.85 183 ILE A CA 1
ATOM 1316 C C . ILE A 1 189 ? 8.387 14.972 59.237 1.00 24.89 183 ILE A C 1
ATOM 1317 O O . ILE A 1 189 ? 8.413 15.927 58.461 1.00 22.63 183 ILE A O 1
ATOM 1322 N N . VAL A 1 190 ? 9.097 13.862 59.053 1.00 24.85 184 VAL A N 1
ATOM 1323 C CA . VAL A 1 190 ? 10.081 13.716 57.988 1.00 26.05 184 VAL A CA 1
ATOM 1324 C C . VAL A 1 190 ? 9.513 12.832 56.882 1.00 24.45 184 VAL A C 1
ATOM 1325 O O . VAL A 1 190 ? 9.196 11.658 57.115 1.00 22.82 184 VAL A O 1
ATOM 1329 N N . ASP A 1 191 ? 9.360 13.416 55.697 1.00 23.08 185 ASP A N 1
ATOM 1330 C CA . ASP A 1 191 ? 8.886 12.731 54.493 1.00 21.39 185 ASP A CA 1
ATOM 1331 C C . ASP A 1 191 ? 10.101 12.137 53.786 1.00 26.88 185 ASP A C 1
ATOM 1332 O O . ASP A 1 191 ? 11.163 12.769 53.732 1.00 24.46 185 ASP A O 1
ATOM 1337 N N . THR A 1 192 ? 9.963 10.916 53.265 1.00 24.76 186 THR A N 1
ATOM 1338 C CA . THR A 1 192 ? 11.092 10.233 52.647 1.00 22.75 186 THR A CA 1
ATOM 1339 C C . THR A 1 192 ? 10.684 9.684 51.289 1.00 18.28 186 THR A C 1
ATOM 1340 O O . THR A 1 192 ? 9.495 9.616 50.968 1.00 19.16 186 THR A O 1
ATOM 1344 N N . ALA A 1 193 ? 11.669 9.313 50.488 1.00 16.87 187 ALA A N 1
ATOM 1345 C CA . ALA A 1 193 ? 11.381 8.840 49.131 1.00 19.94 187 ALA A CA 1
ATOM 1346 C C . ALA A 1 193 ? 10.689 7.481 49.158 1.00 24.69 187 ALA A C 1
ATOM 1347 O O . ALA A 1 193 ? 10.926 6.673 50.064 1.00 24.34 187 ALA A O 1
ATOM 1349 N N . GLY A 1 194 ? 9.861 7.220 48.148 1.00 19.68 188 GLY A N 1
ATOM 1350 C CA . GLY A 1 194 ? 9.263 5.897 47.989 1.00 17.84 188 GLY A CA 1
ATOM 1351 C C . GLY A 1 194 ? 10.289 4.814 47.717 1.00 16.92 188 GLY A C 1
ATOM 1352 O O . GLY A 1 194 ? 11.298 5.068 47.075 1.00 24.46 188 GLY A O 1
ATOM 1353 N N . ARG A 1 195 ? 10.039 3.597 48.224 1.00 19.24 189 ARG A N 1
ATOM 1354 C CA . ARG A 1 195 ? 10.901 2.459 47.948 1.00 21.82 189 ARG A CA 1
ATOM 1355 C C . ARG A 1 195 ? 10.161 1.151 48.227 1.00 24.16 189 ARG A C 1
ATOM 1356 O O . ARG A 1 195 ? 9.266 1.108 49.079 1.00 22.01 189 ARG A O 1
ATOM 1364 N N . HIS A 1 196 ? 10.526 0.095 47.506 1.00 27.49 190 HIS A N 1
ATOM 1365 C CA . HIS A 1 196 ? 9.940 -1.213 47.775 1.00 28.44 190 HIS A CA 1
ATOM 1366 C C . HIS A 1 196 ? 10.963 -2.198 48.314 1.00 25.80 190 HIS A C 1
ATOM 1367 O O . HIS A 1 196 ? 10.605 -3.164 48.977 1.00 29.71 190 HIS A O 1
ATOM 1374 N N . GLY A 1 197 ? 12.239 -1.957 48.036 1.00 26.22 191 GLY A N 1
ATOM 1375 C CA . GLY A 1 197 ? 13.286 -2.744 48.654 1.00 26.13 191 GLY A CA 1
ATOM 1376 C C . GLY A 1 197 ? 13.712 -4.012 47.932 1.00 34.07 191 GLY A C 1
ATOM 1377 O O . GLY A 1 197 ? 14.534 -4.764 48.451 1.00 33.94 191 GLY A O 1
ATOM 1378 N N . TYR A 1 198 ? 13.159 -4.260 46.745 1.00 31.84 192 TYR A N 1
ATOM 1379 C CA . TYR A 1 198 ? 13.514 -5.467 45.994 1.00 31.36 192 TYR A CA 1
ATOM 1380 C C . TYR A 1 198 ? 14.484 -5.160 44.864 1.00 32.09 192 TYR A C 1
ATOM 1381 O O . TYR A 1 198 ? 14.570 -4.023 44.405 1.00 31.25 192 TYR A O 1
ATOM 1390 N N . GLY A 1 199 ? 15.199 -6.189 44.411 1.00 33.71 193 GLY A N 1
ATOM 1391 C CA . GLY A 1 199 ? 16.191 -6.038 43.363 1.00 39.41 193 GLY A CA 1
ATOM 1392 C C . GLY A 1 199 ? 17.210 -4.972 43.713 1.00 39.74 193 GLY A C 1
ATOM 1393 O O . GLY A 1 199 ? 17.850 -5.037 44.759 1.00 41.42 193 GLY A O 1
ATOM 1394 N N . GLU A 1 200 ? 17.341 -3.974 42.848 1.00 34.85 194 GLU A N 1
ATOM 1395 C CA . GLU A 1 200 ? 18.268 -2.868 43.092 1.00 43.43 194 GLU A CA 1
ATOM 1396 C C . GLU A 1 200 ? 17.925 -2.061 44.350 1.00 40.90 194 GLU A C 1
ATOM 1397 O O . GLU A 1 200 ? 18.796 -1.434 44.954 1.00 38.65 194 GLU A O 1
ATOM 1403 N N . GLU A 1 201 ? 16.662 -2.093 44.757 1.00 34.56 195 GLU A N 1
ATOM 1404 C CA . GLU A 1 201 ? 16.207 -1.212 45.825 1.00 30.14 195 GLU A CA 1
ATOM 1405 C C . GLU A 1 201 ? 16.497 -1.762 47.209 1.00 36.86 195 GLU A C 1
ATOM 1406 O O . GLU A 1 201 ? 16.048 -1.214 48.210 1.00 33.44 195 GLU A O 1
ATOM 1412 N N . THR A 1 202 ? 17.235 -2.862 47.260 1.00 38.07 196 THR A N 1
ATOM 1413 C CA . THR A 1 202 ? 17.750 -3.346 48.529 1.00 40.28 196 THR A CA 1
ATOM 1414 C C . THR A 1 202 ? 18.640 -2.243 49.130 1.00 37.77 196 THR A C 1
ATOM 1415 O O . THR A 1 202 ? 18.672 -2.035 50.347 1.00 38.75 196 THR A O 1
ATOM 1419 N N . LYS A 1 203 ? 19.320 -1.504 48.257 1.00 37.09 197 LYS A N 1
ATOM 1420 C CA . LYS A 1 203 ? 20.163 -0.395 48.680 1.00 41.82 197 LYS A CA 1
ATOM 1421 C C . LYS A 1 203 ? 19.333 0.739 49.290 1.00 38.42 197 LYS A C 1
ATOM 1422 O O . LYS A 1 203 ? 19.816 1.478 50.145 1.00 40.94 197 LYS A O 1
ATOM 1428 N N . LEU A 1 204 ? 18.083 0.879 48.852 1.00 35.10 198 LEU A N 1
ATOM 1429 C CA . LEU A 1 204 ? 17.206 1.898 49.425 1.00 27.41 198 LEU A CA 1
ATOM 1430 C C . LEU A 1 204 ? 16.792 1.514 50.843 1.00 31.24 198 LEU A C 1
ATOM 1431 O O . LEU A 1 204 ? 16.597 2.380 51.693 1.00 28.95 198 LEU A O 1
ATOM 1436 N N . LEU A 1 205 ? 16.653 0.216 51.096 1.00 31.36 199 LEU A N 1
ATOM 1437 C CA . LEU A 1 205 ? 16.404 -0.245 52.462 1.00 32.31 199 LEU A CA 1
ATOM 1438 C C . LEU A 1 205 ? 17.592 0.077 53.362 1.00 35.54 199 LEU A C 1
ATOM 1439 O O . LEU A 1 205 ? 17.417 0.460 54.519 1.00 36.36 199 LEU A O 1
ATOM 1444 N N . GLU A 1 206 ? 18.800 -0.089 52.830 1.00 35.83 200 GLU A N 1
ATOM 1445 C CA . GLU A 1 206 ? 20.012 0.261 53.565 1.00 37.99 200 GLU A CA 1
ATOM 1446 C C . GLU A 1 206 ? 20.061 1.764 53.857 1.00 40.40 200 GLU A C 1
ATOM 1447 O O . GLU A 1 206 ? 20.534 2.184 54.910 1.00 36.21 200 GLU A O 1
ATOM 1453 N N . GLU A 1 207 ? 19.561 2.573 52.926 1.00 37.92 201 GLU A N 1
ATOM 1454 C CA . GLU A 1 207 ? 19.582 4.018 53.103 1.00 37.73 201 GLU A CA 1
ATOM 1455 C C . GLU A 1 207 ? 18.545 4.427 54.138 1.00 38.08 201 GLU A C 1
ATOM 1456 O O . GLU A 1 207 ? 18.737 5.393 54.885 1.00 33.53 201 GLU A O 1
ATOM 1462 N N . MET A 1 208 ? 17.441 3.690 54.177 1.00 31.42 202 MET A N 1
ATOM 1463 C CA . MET A 1 208 ? 16.391 3.963 55.145 1.00 29.82 202 MET A CA 1
ATOM 1464 C C . MET A 1 208 ? 16.885 3.627 56.551 1.00 31.90 202 MET A C 1
ATOM 1465 O O . MET A 1 208 ? 16.605 4.356 57.500 1.00 34.03 202 MET A O 1
ATOM 1470 N N . LYS A 1 209 ? 17.625 2.526 56.663 1.00 33.80 203 LYS A N 1
ATOM 1471 C CA . LYS A 1 209 ? 18.245 2.115 57.916 1.00 32.21 203 LYS A CA 1
ATOM 1472 C C . LYS A 1 209 ? 19.216 3.184 58.382 1.00 35.88 203 LYS A C 1
ATOM 1473 O O . LYS A 1 209 ? 19.232 3.558 59.560 1.00 31.60 203 LYS A O 1
ATOM 1479 N N . GLU A 1 210 ? 20.023 3.685 57.453 1.00 31.67 204 GLU A N 1
ATOM 1480 C CA . GLU A 1 210 ? 20.988 4.720 57.800 1.00 37.28 204 GLU A CA 1
ATOM 1481 C C . GLU A 1 210 ? 20.294 5.991 58.285 1.00 37.94 204 GLU A C 1
ATOM 1482 O O . GLU A 1 210 ? 20.719 6.597 59.272 1.00 35.20 204 GLU A O 1
ATOM 1488 N N . MET A 1 211 ? 19.219 6.389 57.607 1.00 35.18 205 MET A N 1
ATOM 1489 C CA . MET A 1 211 ? 18.477 7.567 58.046 1.00 32.40 205 MET A CA 1
ATOM 1490 C C . MET A 1 211 ? 17.913 7.352 59.447 1.00 33.44 205 MET A C 1
ATOM 1491 O O . MET A 1 211 ? 17.979 8.232 60.302 1.00 33.74 205 MET A O 1
ATOM 1496 N N . TYR A 1 212 ? 17.365 6.168 59.670 1.00 30.42 206 TYR A N 1
ATOM 1497 C CA . TYR A 1 212 ? 16.858 5.779 60.982 1.00 32.81 206 TYR A CA 1
ATOM 1498 C C . TYR A 1 212 ? 17.916 5.866 62.075 1.00 36.04 206 TYR A C 1
ATOM 1499 O O . TYR A 1 212 ? 17.656 6.386 63.156 1.00 35.19 206 TYR A O 1
ATOM 1508 N N . ASP A 1 213 ? 19.108 5.348 61.793 1.00 35.66 207 ASP A N 1
ATOM 1509 C CA . ASP A 1 213 ? 20.205 5.387 62.757 1.00 37.61 207 ASP A CA 1
ATOM 1510 C C . ASP A 1 213 ? 20.665 6.802 63.092 1.00 40.44 207 ASP A C 1
ATOM 1511 O O . ASP A 1 213 ? 21.084 7.076 64.216 1.00 37.88 207 ASP A O 1
ATOM 1516 N N . VAL A 1 214 ? 20.597 7.687 62.104 1.00 34.15 208 VAL A N 1
ATOM 1517 C CA . VAL A 1 214 ? 21.035 9.070 62.262 1.00 36.43 208 VAL A CA 1
ATOM 1518 C C . VAL A 1 214 ? 19.987 9.937 62.961 1.00 33.14 208 VAL A C 1
ATOM 1519 O O . VAL A 1 214 ? 20.313 10.714 63.854 1.00 33.20 208 VAL A O 1
ATOM 1523 N N . LEU A 1 215 ? 18.730 9.814 62.555 1.00 29.68 209 LEU A N 1
ATOM 1524 C CA . LEU A 1 215 ? 17.682 10.630 63.160 1.00 31.46 209 LEU A CA 1
ATOM 1525 C C . LEU A 1 215 ? 17.254 10.147 64.539 1.00 39.84 209 LEU A C 1
ATOM 1526 O O . LEU A 1 215 ? 16.847 10.956 65.383 1.00 37.76 209 LEU A O 1
ATOM 1531 N N . LYS A 1 216 ? 17.348 8.834 64.763 1.00 31.07 210 LYS A N 1
ATOM 1532 C CA . LYS A 1 216 ? 16.776 8.204 65.953 1.00 32.27 210 LYS A CA 1
ATOM 1533 C C . LYS A 1 216 ? 15.353 8.706 66.165 1.00 33.74 210 LYS A C 1
ATOM 1534 O O . LYS A 1 216 ? 15.060 9.311 67.206 1.00 33.10 210 LYS A O 1
ATOM 1540 N N . PRO A 1 217 ? 14.468 8.469 65.184 1.00 30.54 211 PRO A N 1
ATOM 1541 C CA . PRO A 1 217 ? 13.102 8.988 65.302 1.00 30.13 211 PRO A CA 1
ATOM 1542 C C . PRO A 1 217 ? 12.351 8.330 66.459 1.00 38.28 211 PRO A C 1
ATOM 1543 O O . PRO A 1 217 ? 12.734 7.250 66.931 1.00 36.91 211 PRO A O 1
ATOM 1547 N N . ASP A 1 218 ? 11.287 8.985 66.911 1.00 35.59 212 ASP A N 1
ATOM 1548 C CA . ASP A 1 218 ? 10.469 8.466 67.993 1.00 33.95 212 ASP A CA 1
ATOM 1549 C C . ASP A 1 218 ? 9.365 7.562 67.458 1.00 36.41 212 ASP A C 1
ATOM 1550 O O . ASP A 1 218 ? 8.829 6.730 68.191 1.00 34.10 212 ASP A O 1
ATOM 1555 N N . ASP A 1 219 ? 9.033 7.720 66.179 1.00 26.29 213 ASP A N 1
ATOM 1556 C CA . ASP A 1 219 ? 8.076 6.826 65.538 1.00 26.40 213 ASP A CA 1
ATOM 1557 C C . ASP A 1 219 ? 8.384 6.691 64.056 1.00 26.64 213 ASP A C 1
ATOM 1558 O O . ASP A 1 219 ? 8.442 7.689 63.346 1.00 26.32 213 ASP A O 1
ATOM 1563 N N . VAL A 1 220 ? 8.579 5.456 63.600 1.00 24.47 214 VAL A N 1
ATOM 1564 C CA . VAL A 1 220 ? 8.680 5.187 62.164 1.00 26.21 214 VAL A CA 1
ATOM 1565 C C . VAL A 1 220 ? 7.315 4.691 61.724 1.00 27.24 214 VAL A C 1
ATOM 1566 O O . VAL A 1 220 ? 6.822 3.681 62.228 1.00 28.32 214 VAL A O 1
ATOM 1570 N N . ILE A 1 221 ? 6.690 5.434 60.821 1.00 25.94 215 ILE A N 1
ATOM 1571 C CA . ILE A 1 221 ? 5.342 5.117 60.378 1.00 24.93 215 ILE A CA 1
ATOM 1572 C C . ILE A 1 221 ? 5.349 4.581 58.952 1.00 25.36 215 ILE A C 1
ATOM 1573 O O . ILE A 1 221 ? 5.691 5.292 58.016 1.00 24.95 215 ILE A O 1
ATOM 1578 N N . LEU A 1 222 ? 4.976 3.318 58.800 1.00 21.33 216 LEU A N 1
ATOM 1579 C CA . LEU A 1 222 ? 4.791 2.740 57.471 1.00 20.29 216 LEU A CA 1
ATOM 1580 C C . LEU A 1 222 ? 3.455 3.193 56.893 1.00 23.41 216 LEU A C 1
ATOM 1581 O O . LEU A 1 222 ? 2.396 2.871 57.415 1.00 26.15 216 LEU A O 1
ATOM 1586 N N . VAL A 1 223 ? 3.507 3.958 55.810 1.00 19.23 217 VAL A N 1
ATOM 1587 C CA . VAL A 1 223 ? 2.301 4.447 55.174 1.00 21.84 217 VAL A CA 1
ATOM 1588 C C . VAL A 1 223 ? 1.968 3.486 54.022 1.00 27.07 217 VAL A C 1
ATOM 1589 O O . VAL A 1 223 ? 2.765 3.320 53.089 1.00 24.39 217 VAL A O 1
ATOM 1593 N N . ILE A 1 224 ? 0.792 2.867 54.078 1.00 25.52 218 ILE A N 1
ATOM 1594 C CA . ILE A 1 224 ? 0.502 1.740 53.191 1.00 18.95 218 ILE A CA 1
ATOM 1595 C C . ILE A 1 224 ? -0.859 1.859 52.504 1.00 23.28 218 ILE A C 1
ATOM 1596 O O . ILE A 1 224 ? -1.865 2.200 53.124 1.00 19.77 218 ILE A O 1
ATOM 1601 N N . ASP A 1 225 ? -0.851 1.649 51.192 1.00 20.81 219 ASP A N 1
ATOM 1602 C CA . ASP A 1 225 ? -2.042 1.719 50.358 1.00 23.96 219 ASP A CA 1
ATOM 1603 C C . ASP A 1 225 ? -2.997 0.596 50.746 1.00 28.49 219 ASP A C 1
ATOM 1604 O O . ASP A 1 225 ? -2.591 -0.569 50.826 1.00 26.98 219 ASP A O 1
ATOM 1609 N N . ALA A 1 226 ? -4.270 0.926 50.958 1.00 24.39 220 ALA A N 1
ATOM 1610 C CA . ALA A 1 226 ? -5.250 -0.083 51.385 1.00 24.06 220 ALA A CA 1
ATOM 1611 C C . ALA A 1 226 ? -5.376 -1.227 50.386 1.00 29.16 220 ALA A C 1
ATOM 1612 O O . ALA A 1 226 ? -5.786 -2.332 50.743 1.00 26.05 220 ALA A O 1
ATOM 1614 N N . SER A 1 227 ? -5.050 -0.947 49.126 1.00 23.55 221 SER A N 1
ATOM 1615 C CA . SER A 1 227 ? -5.293 -1.898 48.040 1.00 24.80 221 SER A CA 1
ATOM 1616 C C . SER A 1 227 ? -4.229 -2.986 47.921 1.00 25.15 221 SER A C 1
ATOM 1617 O O . SER A 1 227 ? -4.415 -3.944 47.160 1.00 23.34 221 SER A O 1
ATOM 1620 N N . ILE A 1 228 ? -3.136 -2.859 48.676 1.00 26.50 222 ILE A N 1
ATOM 1621 C CA . ILE A 1 228 ? -1.999 -3.792 48.562 1.00 26.46 222 ILE A CA 1
ATOM 1622 C C . ILE A 1 228 ? -2.349 -5.290 48.671 1.00 24.62 222 ILE A C 1
ATOM 1623 O O . ILE A 1 228 ? -3.124 -5.703 49.543 1.00 26.27 222 ILE A O 1
ATOM 1628 N N . GLY A 1 229 ? -1.781 -6.092 47.761 1.00 22.31 223 GLY A N 1
ATOM 1629 C CA . GLY A 1 229 ? -2.105 -7.506 47.651 1.00 23.34 223 GLY A CA 1
ATOM 1630 C C . GLY A 1 229 ? -1.145 -8.409 48.395 1.00 29.48 223 GLY A C 1
ATOM 1631 O O . GLY A 1 229 ? -0.656 -8.062 49.488 1.00 23.99 223 GLY A O 1
ATOM 1632 N N . GLN A 1 230 ? -0.869 -9.565 47.790 1.00 29.50 224 GLN A N 1
ATOM 1633 C CA . GLN A 1 230 ? -0.193 -10.663 48.469 1.00 26.09 224 GLN A CA 1
ATOM 1634 C C . GLN A 1 230 ? 1.288 -10.420 48.798 1.00 26.24 224 GLN A C 1
ATOM 1635 O O . GLN A 1 230 ? 1.863 -11.138 49.616 1.00 30.54 224 GLN A O 1
ATOM 1641 N N . LYS A 1 231 ? 1.896 -9.409 48.188 1.00 25.17 225 LYS A N 1
ATOM 1642 C CA . LYS A 1 231 ? 3.276 -9.036 48.522 1.00 27.02 225 LYS A CA 1
ATOM 1643 C C . LYS A 1 231 ? 3.408 -8.310 49.875 1.00 29.78 225 LYS A C 1
ATOM 1644 O O . LYS A 1 231 ? 4.517 -8.129 50.378 1.00 31.46 225 LYS A O 1
ATOM 1650 N N . ALA A 1 232 ? 2.290 -7.880 50.446 1.00 28.26 226 ALA A N 1
ATOM 1651 C CA . ALA A 1 232 ? 2.331 -7.002 51.624 1.00 28.43 226 ALA A CA 1
ATOM 1652 C C . ALA A 1 232 ? 3.150 -7.530 52.812 1.00 27.91 226 ALA A C 1
ATOM 1653 O O . ALA A 1 232 ? 3.948 -6.783 53.404 1.00 27.13 226 ALA A O 1
ATOM 1655 N N . TYR A 1 233 ? 2.930 -8.790 53.176 1.00 27.82 227 TYR A N 1
ATOM 1656 C CA . TYR A 1 233 ? 3.610 -9.364 54.330 1.00 27.13 227 TYR A CA 1
ATOM 1657 C C . TYR A 1 233 ? 5.129 -9.335 54.156 1.00 30.46 227 TYR A C 1
ATOM 1658 O O . TYR A 1 233 ? 5.841 -8.829 55.021 1.00 30.30 227 TYR A O 1
ATOM 1667 N N . ASP A 1 234 ? 5.616 -9.860 53.031 1.00 29.87 228 ASP A N 1
ATOM 1668 C CA . ASP A 1 234 ? 7.053 -9.973 52.801 1.00 30.29 228 ASP A CA 1
ATOM 1669 C C . ASP A 1 234 ? 7.688 -8.603 52.629 1.00 31.25 228 ASP A C 1
ATOM 1670 O O . ASP A 1 234 ? 8.803 -8.353 53.093 1.00 33.20 228 ASP A O 1
ATOM 1675 N N . LEU A 1 235 ? 6.966 -7.706 51.971 1.00 31.07 229 LEU A N 1
ATOM 1676 C CA . LEU A 1 235 ? 7.460 -6.364 51.775 1.00 29.61 229 LEU A CA 1
ATOM 1677 C C . LEU A 1 235 ? 7.563 -5.593 53.106 1.00 34.40 229 LEU A C 1
ATOM 1678 O O . LEU A 1 235 ? 8.596 -4.989 53.407 1.00 30.87 229 LEU A O 1
ATOM 1683 N N . ALA A 1 236 ? 6.500 -5.616 53.904 1.00 33.40 230 ALA A N 1
ATOM 1684 C CA . ALA A 1 236 ? 6.544 -4.984 55.227 1.00 31.70 230 ALA A CA 1
ATOM 1685 C C . ALA A 1 236 ? 7.643 -5.599 56.119 1.00 25.06 230 ALA A C 1
ATOM 1686 O O . ALA A 1 236 ? 8.297 -4.893 56.891 1.00 32.37 230 ALA A O 1
ATOM 1688 N N . SER A 1 237 ? 7.846 -6.905 56.004 1.00 27.44 231 SER A N 1
ATOM 1689 C CA . SER A 1 237 ? 8.886 -7.589 56.788 1.00 34.02 231 SER A CA 1
ATOM 1690 C C . SER A 1 237 ? 10.270 -7.071 56.420 1.00 39.81 231 SER A C 1
ATOM 1691 O O . SER A 1 237 ? 11.115 -6.868 57.292 1.00 33.32 231 SER A O 1
ATOM 1694 N N . ARG A 1 238 ? 10.498 -6.880 55.120 1.00 36.09 232 ARG A N 1
ATOM 1695 C CA . ARG A 1 238 ? 11.757 -6.319 54.639 1.00 39.26 232 ARG A CA 1
ATOM 1696 C C . ARG A 1 238 ? 11.996 -4.920 55.218 1.00 36.65 232 ARG A C 1
ATOM 1697 O O . ARG A 1 238 ? 13.102 -4.613 55.660 1.00 35.42 232 ARG A O 1
ATOM 1705 N N . PHE A 1 239 ? 10.960 -4.084 55.197 1.00 36.17 233 PHE A N 1
ATOM 1706 C CA . PHE A 1 239 ? 11.017 -2.750 55.794 1.00 32.97 233 PHE A CA 1
ATOM 1707 C C . PHE A 1 239 ? 11.383 -2.813 57.279 1.00 37.28 233 PHE A C 1
ATOM 1708 O O . PHE A 1 239 ? 12.305 -2.131 57.727 1.00 38.36 233 PHE A O 1
ATOM 1716 N N . HIS A 1 240 ? 10.661 -3.647 58.025 1.00 30.68 234 HIS A N 1
ATOM 1717 C CA . HIS A 1 240 ? 10.815 -3.760 59.485 1.00 34.66 234 HIS A CA 1
ATOM 1718 C C . HIS A 1 240 ? 12.229 -4.192 59.885 1.00 37.97 234 HIS A C 1
ATOM 1719 O O . HIS A 1 240 ? 12.797 -3.688 60.854 1.00 41.01 234 HIS A O 1
ATOM 1726 N N . GLN A 1 241 ? 12.797 -5.131 59.137 1.00 39.27 235 GLN A N 1
ATOM 1727 C CA . GLN A 1 241 ? 14.160 -5.568 59.402 1.00 45.24 235 GLN A CA 1
ATOM 1728 C C . GLN A 1 241 ? 15.183 -4.443 59.197 1.00 45.55 235 GLN A C 1
ATOM 1729 O O . GLN A 1 241 ? 16.206 -4.401 59.879 1.00 49.43 235 GLN A O 1
ATOM 1735 N N . ALA A 1 242 ? 14.896 -3.520 58.281 1.00 40.26 236 ALA A N 1
ATOM 1736 C CA . ALA A 1 242 ? 15.789 -2.394 58.018 1.00 39.90 236 ALA A CA 1
ATOM 1737 C C . ALA A 1 242 ? 15.661 -1.270 59.054 1.00 47.76 236 ALA A C 1
ATOM 1738 O O . ALA A 1 242 ? 16.659 -0.758 59.564 1.00 52.27 236 ALA A O 1
ATOM 1740 N N . SER A 1 243 ? 14.429 -0.870 59.339 1.00 47.74 237 SER A N 1
ATOM 1741 C CA . SER A 1 243 ? 14.164 0.144 60.351 1.00 46.26 237 SER A CA 1
ATOM 1742 C C . SER A 1 243 ? 12.835 -0.186 61.010 1.00 43.49 237 SER A C 1
ATOM 1743 O O . SER A 1 243 ? 11.794 -0.127 60.353 1.00 37.47 237 SER A O 1
ATOM 1746 N N . PRO A 1 244 ? 12.861 -0.530 62.312 1.00 40.16 238 PRO A N 1
ATOM 1747 C CA . PRO A 1 244 ? 11.646 -1.040 62.963 1.00 43.26 238 PRO A CA 1
ATOM 1748 C C . PRO A 1 244 ? 10.444 -0.108 62.792 1.00 37.04 238 PRO A C 1
ATOM 1749 O O . PRO A 1 244 ? 10.539 1.102 62.996 1.00 36.97 238 PRO A O 1
ATOM 1753 N N . ILE A 1 245 ? 9.329 -0.685 62.360 1.00 37.77 239 ILE A N 1
ATOM 1754 C CA . ILE A 1 245 ? 8.101 0.060 62.161 1.00 34.76 239 ILE A CA 1
ATOM 1755 C C . ILE A 1 245 ? 7.358 0.140 63.479 1.00 41.15 239 ILE A C 1
ATOM 1756 O O . ILE A 1 245 ? 7.071 -0.890 64.093 1.00 35.58 239 ILE A O 1
ATOM 1761 N N . GLY A 1 246 ? 7.049 1.357 63.917 1.00 32.46 240 GLY A N 1
ATOM 1762 C CA . GLY A 1 246 ? 6.287 1.544 65.140 1.00 36.49 240 GLY A CA 1
ATOM 1763 C C . GLY A 1 246 ? 4.793 1.614 64.876 1.00 34.25 240 GLY A C 1
ATOM 1764 O O . GLY A 1 246 ? 4.005 0.950 65.544 1.00 34.60 240 GLY A O 1
ATOM 1765 N N . SER A 1 247 ? 4.411 2.405 63.878 1.00 33.78 241 SER A N 1
ATOM 1766 C CA . SER A 1 247 ? 3.005 2.654 63.555 1.00 31.04 241 SER A CA 1
ATOM 1767 C C . SER A 1 247 ? 2.712 2.425 62.080 1.00 24.51 241 SER A C 1
ATOM 1768 O O . SER A 1 247 ? 3.615 2.461 61.262 1.00 28.37 241 SER A O 1
ATOM 1771 N N . VAL A 1 248 ? 1.436 2.223 61.760 1.00 24.10 242 VAL A N 1
ATOM 1772 C CA . VAL A 1 248 ? 0.969 2.100 60.378 1.00 29.61 242 VAL A CA 1
ATOM 1773 C C . VAL A 1 248 ? -0.176 3.095 60.136 1.00 28.82 242 VAL A C 1
ATOM 1774 O O . VAL A 1 248 ? -1.020 3.331 61.015 1.00 24.29 242 VAL A O 1
ATOM 1778 N N . ILE A 1 249 ? -0.172 3.710 58.962 1.00 25.31 243 ILE A N 1
ATOM 1779 C CA . ILE A 1 249 ? -1.307 4.479 58.499 1.00 21.18 243 ILE A CA 1
ATOM 1780 C C . ILE A 1 249 ? -1.780 3.854 57.200 1.00 24.12 243 ILE A C 1
ATOM 1781 O O . ILE A 1 249 ? -0.985 3.669 56.289 1.00 21.58 243 ILE A O 1
ATOM 1786 N N . ILE A 1 250 ? -3.064 3.510 57.122 1.00 25.27 244 ILE A N 1
ATOM 1787 C CA . ILE A 1 250 ? -3.612 2.948 55.892 1.00 24.85 244 ILE A CA 1
ATOM 1788 C C . ILE A 1 250 ? -4.288 4.049 55.092 1.00 23.94 244 ILE A C 1
ATOM 1789 O O . ILE A 1 250 ? -5.255 4.647 55.543 1.00 23.02 244 ILE A O 1
ATOM 1794 N N . THR A 1 251 ? -3.784 4.298 53.894 1.00 22.44 245 THR A N 1
ATOM 1795 C CA . THR A 1 251 ? -4.331 5.335 53.033 1.00 20.89 245 THR A CA 1
ATOM 1796 C C . THR A 1 251 ? -5.377 4.775 52.068 1.00 26.41 245 THR A C 1
ATOM 1797 O O . THR A 1 251 ? -5.495 3.550 51.895 1.00 21.32 245 THR A O 1
ATOM 1801 N N . LYS A 1 252 ? -6.139 5.681 51.461 1.00 22.58 246 LYS A N 1
ATOM 1802 C CA . LYS A 1 252 ? -7.069 5.354 50.384 1.00 21.80 246 LYS A CA 1
ATOM 1803 C C . LYS A 1 252 ? -8.211 4.424 50.798 1.00 28.17 246 LYS A C 1
ATOM 1804 O O . LYS A 1 252 ? -8.736 3.657 49.983 1.00 24.41 246 LYS A O 1
ATOM 1810 N N . MET A 1 253 ? -8.610 4.527 52.064 1.00 25.16 247 MET A N 1
ATOM 1811 C CA . MET A 1 253 ? -9.723 3.744 52.605 1.00 24.12 247 MET A CA 1
ATOM 1812 C C . MET A 1 253 ? -11.077 4.243 52.107 1.00 25.56 247 MET A C 1
ATOM 1813 O O . MET A 1 253 ? -12.113 3.600 52.329 1.00 22.92 247 MET A O 1
ATOM 1818 N N . ASP A 1 254 ? -11.062 5.390 51.427 1.00 27.61 248 ASP A N 1
ATOM 1819 C CA . ASP A 1 254 ? -12.248 5.894 50.737 1.00 24.61 248 ASP A CA 1
ATOM 1820 C C . ASP A 1 254 ? -12.495 5.120 49.438 1.00 31.89 248 ASP A C 1
ATOM 1821 O O . ASP A 1 254 ? -13.555 5.250 48.827 1.00 30.12 248 ASP A O 1
ATOM 1826 N N . GLY A 1 255 ? -11.518 4.305 49.034 1.00 23.85 249 GLY A N 1
ATOM 1827 C CA . GLY A 1 255 ? -11.696 3.376 47.925 1.00 24.74 249 GLY A CA 1
ATOM 1828 C C . GLY A 1 255 ? -12.451 2.096 48.266 1.00 26.96 249 GLY A C 1
ATOM 1829 O O . GLY A 1 255 ? -13.025 1.976 49.342 1.00 32.61 249 GLY A O 1
ATOM 1830 N N . THR A 1 256 ? -12.418 1.121 47.359 1.00 25.46 250 THR A N 1
ATOM 1831 C CA . THR A 1 256 ? -13.219 -0.086 47.513 1.00 34.54 250 THR A CA 1
ATOM 1832 C C . THR A 1 256 ? -12.442 -1.263 48.090 1.00 30.47 250 THR A C 1
ATOM 1833 O O . THR A 1 256 ? -13.012 -2.315 48.344 1.00 32.75 250 THR A O 1
ATOM 1837 N N . ALA A 1 257 ? -11.143 -1.088 48.293 1.00 23.44 251 ALA A N 1
ATOM 1838 C CA . ALA A 1 257 ? -10.305 -2.194 48.752 1.00 27.21 251 ALA A CA 1
ATOM 1839 C C . ALA A 1 257 ? -10.704 -2.646 50.166 1.00 29.27 251 ALA A C 1
ATOM 1840 O O . ALA A 1 257 ? -10.988 -1.833 51.039 1.00 29.70 251 ALA A O 1
ATOM 1842 N N . LYS A 1 258 ? -10.718 -3.950 50.386 1.00 31.84 252 LYS A N 1
ATOM 1843 C CA . LYS A 1 258 ? -11.081 -4.472 51.701 1.00 35.65 252 LYS A CA 1
ATOM 1844 C C . LYS A 1 258 ? -10.031 -4.098 52.746 1.00 34.90 252 LYS A C 1
ATOM 1845 O O . LYS A 1 258 ? -10.371 -3.681 53.854 1.00 39.87 252 LYS A O 1
ATOM 1851 N N . GLY A 1 259 ? -8.756 -4.242 52.387 1.00 29.36 253 GLY A N 1
ATOM 1852 C CA . GLY A 1 259 ? -7.663 -3.809 53.244 1.00 31.90 253 GLY A CA 1
ATOM 1853 C C . GLY A 1 259 ? -6.908 -4.928 53.953 1.00 28.82 253 GLY A C 1
ATOM 1854 O O . GLY A 1 259 ? -6.108 -4.668 54.849 1.00 29.66 253 GLY A O 1
ATOM 1855 N N . GLY A 1 260 ? -7.122 -6.164 53.522 1.00 28.25 254 GLY A N 1
ATOM 1856 C CA . GLY A 1 260 ? -6.522 -7.317 54.176 1.00 33.85 254 GLY A CA 1
ATOM 1857 C C . GLY A 1 260 ? -5.013 -7.340 54.048 1.00 34.22 254 GLY A C 1
ATOM 1858 O O . GLY A 1 260 ? -4.318 -7.887 54.906 1.00 30.75 254 GLY A O 1
ATOM 1859 N N . GLY A 1 261 ? -4.503 -6.740 52.975 1.00 28.49 255 GLY A N 1
ATOM 1860 C CA . GLY A 1 261 ? -3.067 -6.688 52.755 1.00 26.91 255 GLY A CA 1
ATOM 1861 C C . GLY A 1 261 ? -2.439 -5.754 53.767 1.00 31.82 255 GLY A C 1
ATOM 1862 O O . GLY A 1 261 ? -1.326 -5.978 54.262 1.00 33.10 255 GLY A O 1
ATOM 1863 N N . ALA A 1 262 ? -3.164 -4.698 54.109 1.00 35.26 256 ALA A N 1
ATOM 1864 C CA . ALA A 1 262 ? -2.638 -3.756 55.078 1.00 37.84 256 ALA A CA 1
ATOM 1865 C C . ALA A 1 262 ? -2.601 -4.443 56.432 1.00 36.66 256 ALA A C 1
ATOM 1866 O O . ALA A 1 262 ? -1.638 -4.289 57.183 1.00 36.26 256 ALA A O 1
ATOM 1868 N N . LEU A 1 263 ? -3.636 -5.235 56.723 1.00 34.88 257 LEU A N 1
ATOM 1869 C CA . LEU A 1 263 ? -3.674 -6.049 57.941 1.00 30.04 257 LEU A CA 1
ATOM 1870 C C . LEU A 1 263 ? -2.495 -7.020 58.010 1.00 35.22 257 LEU A C 1
ATOM 1871 O O . LEU A 1 263 ? -1.953 -7.292 59.079 1.00 38.35 257 LEU A O 1
ATOM 1876 N N . SER A 1 264 ? -2.115 -7.557 56.856 1.00 35.91 258 SER A N 1
ATOM 1877 C CA . SER A 1 264 ? -0.991 -8.479 56.763 1.00 31.38 258 SER A CA 1
ATOM 1878 C C . SER A 1 264 ? 0.332 -7.768 57.083 1.00 32.78 258 SER A C 1
ATOM 1879 O O . SER A 1 264 ? 1.221 -8.331 57.722 1.00 30.92 258 SER A O 1
ATOM 1882 N N . ALA A 1 265 ? 0.458 -6.537 56.598 1.00 30.51 259 ALA A N 1
ATOM 1883 C CA . ALA A 1 265 ? 1.644 -5.713 56.817 1.00 37.92 259 ALA A CA 1
ATOM 1884 C C . ALA A 1 265 ? 1.781 -5.402 58.296 1.00 37.93 259 ALA A C 1
ATOM 1885 O O . ALA A 1 265 ? 2.876 -5.423 58.858 1.00 38.24 259 ALA A O 1
ATOM 1887 N N . VAL A 1 266 ? 0.649 -5.138 58.933 1.00 35.97 260 VAL A N 1
ATOM 1888 C CA . VAL A 1 266 ? 0.636 -4.871 60.351 1.00 38.35 260 VAL A CA 1
ATOM 1889 C C . VAL A 1 266 ? 1.085 -6.103 61.141 1.00 35.23 260 VAL A C 1
ATOM 1890 O O . VAL A 1 266 ? 1.858 -5.987 62.079 1.00 37.73 260 VAL A O 1
ATOM 1894 N N . VAL A 1 267 ? 0.635 -7.289 60.744 1.00 36.91 261 VAL A N 1
ATOM 1895 C CA . VAL A 1 267 ? 1.007 -8.505 61.462 1.00 34.51 261 VAL A CA 1
ATOM 1896 C C . VAL A 1 267 ? 2.487 -8.865 61.286 1.00 36.63 261 VAL A C 1
ATOM 1897 O O . VAL A 1 267 ? 3.119 -9.428 62.180 1.00 40.49 261 VAL A O 1
ATOM 1901 N N . ALA A 1 268 ? 3.037 -8.544 60.126 1.00 33.40 262 ALA A N 1
ATOM 1902 C CA . ALA A 1 268 ? 4.444 -8.802 59.848 1.00 36.10 262 ALA A CA 1
ATOM 1903 C C . ALA A 1 268 ? 5.368 -7.934 60.704 1.00 41.19 262 ALA A C 1
ATOM 1904 O O . ALA A 1 268 ? 6.501 -8.307 60.971 1.00 38.47 262 ALA A O 1
ATOM 1906 N N . THR A 1 269 ? 4.891 -6.759 61.100 1.00 35.92 263 THR A N 1
ATOM 1907 C CA . THR A 1 269 ? 5.749 -5.786 61.769 1.00 35.61 263 THR A CA 1
ATOM 1908 C C . THR A 1 269 ? 5.496 -5.709 63.273 1.00 39.23 263 THR A C 1
ATOM 1909 O O . THR A 1 269 ? 6.348 -5.243 64.026 1.00 37.48 263 THR A O 1
ATOM 1913 N N . GLY A 1 270 ? 4.327 -6.168 63.705 1.00 32.93 264 GLY A N 1
ATOM 1914 C CA . GLY A 1 270 ? 3.890 -5.963 65.072 1.00 34.80 264 GLY A CA 1
ATOM 1915 C C . GLY A 1 270 ? 3.549 -4.505 65.351 1.00 34.26 264 GLY A C 1
ATOM 1916 O O . GLY A 1 270 ? 3.432 -4.111 66.502 1.00 32.47 264 GLY A O 1
ATOM 1917 N N . ALA A 1 271 ? 3.385 -3.701 64.304 1.00 31.81 265 ALA A N 1
ATOM 1918 C CA . ALA A 1 271 ? 3.133 -2.267 64.494 1.00 34.10 265 ALA A CA 1
ATOM 1919 C C . ALA A 1 271 ? 1.685 -1.956 64.876 1.00 36.36 265 ALA A C 1
ATOM 1920 O O . ALA A 1 271 ? 0.797 -2.784 64.710 1.00 38.17 265 ALA A O 1
ATOM 1922 N N . THR A 1 272 ? 1.461 -0.750 65.390 1.00 36.68 266 THR A N 1
ATOM 1923 C CA . THR A 1 272 ? 0.128 -0.308 65.769 1.00 35.47 266 THR A CA 1
ATOM 1924 C C . THR A 1 272 ? -0.474 0.554 64.673 1.00 30.07 266 THR A C 1
ATOM 1925 O O . THR A 1 272 ? 0.176 1.483 64.194 1.00 30.98 266 THR A O 1
ATOM 1929 N N . ILE A 1 273 ? -1.714 0.276 64.277 1.00 31.86 267 ILE A N 1
ATOM 1930 C CA . ILE A 1 273 ? -2.356 1.130 63.270 1.00 32.43 267 ILE A CA 1
ATOM 1931 C C . ILE A 1 273 ? -2.969 2.299 63.999 1.00 31.32 267 ILE A C 1
ATOM 1932 O O . ILE A 1 273 ? -3.771 2.112 64.921 1.00 27.34 267 ILE A O 1
ATOM 1937 N N . LYS A 1 274 ? -2.583 3.506 63.610 1.00 30.76 268 LYS A N 1
ATOM 1938 C CA . LYS A 1 274 ? -3.037 4.692 64.320 1.00 30.78 268 LYS A CA 1
ATOM 1939 C C . LYS A 1 274 ? -4.056 5.544 63.563 1.00 27.49 268 LYS A C 1
ATOM 1940 O O . LYS A 1 274 ? -5.009 6.036 64.161 1.00 30.81 268 LYS A O 1
ATOM 1946 N N . PHE A 1 275 ? -3.881 5.671 62.248 1.00 25.66 269 PHE A N 1
ATOM 1947 C CA . PHE A 1 275 ? -4.743 6.524 61.425 1.00 26.97 269 PHE A CA 1
ATOM 1948 C C . PHE A 1 275 ? -5.131 5.833 60.115 1.00 29.90 269 PHE A C 1
ATOM 1949 O O . PHE A 1 275 ? -4.418 4.955 59.661 1.00 25.53 269 PHE A O 1
ATOM 1957 N N . ILE A 1 276 ? -6.246 6.242 59.507 1.00 23.21 270 ILE A N 1
ATOM 1958 C CA . ILE A 1 276 ? -6.494 5.916 58.098 1.00 21.79 270 ILE A CA 1
ATOM 1959 C C . ILE A 1 276 ? -6.661 7.208 57.295 1.00 26.52 270 ILE A C 1
ATOM 1960 O O . ILE A 1 276 ? -7.063 8.236 57.841 1.00 25.64 270 ILE A O 1
ATOM 1965 N N . GLY A 1 277 ? -6.337 7.151 56.010 1.00 24.46 271 GLY A N 1
ATOM 1966 C CA . GLY A 1 277 ? -6.574 8.266 55.104 1.00 23.83 271 GLY A CA 1
ATOM 1967 C C . GLY A 1 277 ? -7.861 7.995 54.345 1.00 21.04 271 GLY A C 1
ATOM 1968 O O . GLY A 1 277 ? -8.106 6.865 53.885 1.00 22.07 271 GLY A O 1
ATOM 1969 N N . THR A 1 278 ? -8.699 9.017 54.218 1.00 20.45 272 THR A N 1
ATOM 1970 C CA . THR A 1 278 ? -10.040 8.841 53.650 1.00 22.35 272 THR A CA 1
ATOM 1971 C C . THR A 1 278 ? -10.296 9.818 52.489 1.00 23.79 272 THR A C 1
ATOM 1972 O O . THR A 1 278 ? -11.441 10.132 52.158 1.00 29.53 272 THR A O 1
ATOM 1976 N N . GLY A 1 279 ? -9.231 10.298 51.873 1.00 24.77 273 GLY A N 1
ATOM 1977 C CA . GLY A 1 279 ? -9.387 11.168 50.719 1.00 24.47 273 GLY A CA 1
ATOM 1978 C C . GLY A 1 279 ? -8.139 11.948 50.384 1.00 25.32 273 GLY A C 1
ATOM 1979 O O . GLY A 1 279 ? -7.108 11.819 51.040 1.00 24.48 273 GLY A O 1
ATOM 1980 N N . GLU A 1 280 ? -8.226 12.775 49.350 1.00 26.47 274 GLU A N 1
ATOM 1981 C CA . GLU A 1 280 ? -7.072 13.553 48.932 1.00 27.66 274 GLU A CA 1
ATOM 1982 C C . GLU A 1 280 ? -6.926 14.853 49.695 1.00 25.88 274 GLU A C 1
ATOM 1983 O O . GLU A 1 280 ? -5.842 15.442 49.708 1.00 28.67 274 GLU A O 1
ATOM 1989 N N . LYS A 1 281 ? -8.014 15.314 50.300 1.00 25.75 275 LYS A N 1
ATOM 1990 C CA . LYS A 1 281 ? -7.975 16.585 51.027 1.00 29.99 275 LYS A CA 1
ATOM 1991 C C . LYS A 1 281 ? -7.220 16.511 52.351 1.00 33.81 275 LYS A C 1
ATOM 1992 O O . LYS A 1 281 ? -7.128 15.465 52.989 1.00 28.10 275 LYS A O 1
ATOM 1998 N N . ILE A 1 282 ? -6.696 17.654 52.767 1.00 29.15 276 ILE A N 1
ATOM 1999 C CA . ILE A 1 282 ? -5.705 17.685 53.818 1.00 29.30 276 ILE A CA 1
ATOM 2000 C C . ILE A 1 282 ? -6.307 17.346 55.192 1.00 29.15 276 ILE A C 1
ATOM 2001 O O . ILE A 1 282 ? -5.588 16.980 56.113 1.00 28.63 276 ILE A O 1
ATOM 2006 N N . ASP A 1 283 ? -7.628 17.447 55.318 1.00 24.11 277 ASP A N 1
ATOM 2007 C CA . ASP A 1 283 ? -8.293 17.100 56.562 1.00 29.02 277 ASP A CA 1
ATOM 2008 C C . ASP A 1 283 ? -8.812 15.659 56.558 1.00 30.66 277 ASP A C 1
ATOM 2009 O O . ASP A 1 283 ? -9.492 15.248 57.490 1.00 30.31 277 ASP A O 1
ATOM 2014 N N . GLU A 1 284 ? -8.502 14.893 55.518 1.00 23.05 278 GLU A N 1
ATOM 2015 C CA . GLU A 1 284 ? -9.104 13.563 55.404 1.00 30.42 278 GLU A CA 1
ATOM 2016 C C . GLU A 1 284 ? -8.255 12.464 56.036 1.00 30.71 278 GLU A C 1
ATOM 2017 O O . GLU A 1 284 ? -7.769 11.558 55.376 1.00 26.11 278 GLU A O 1
ATOM 2023 N N . LEU A 1 285 ? -8.104 12.582 57.352 1.00 26.85 279 LEU A N 1
ATOM 2024 C CA . LEU A 1 285 ? -7.354 11.634 58.152 1.00 29.14 279 LEU A CA 1
ATOM 2025 C C . LEU A 1 285 ? -8.147 11.405 59.420 1.00 30.13 279 LEU A C 1
ATOM 2026 O O . LEU A 1 285 ? -8.677 12.357 60.005 1.00 27.82 279 LEU A O 1
ATOM 2031 N N . GLU A 1 286 ? -8.264 10.151 59.841 1.00 28.23 280 GLU A N 1
ATOM 2032 C CA . GLU A 1 286 ? -8.981 9.870 61.081 1.00 33.67 280 GLU A CA 1
ATOM 2033 C C . GLU A 1 286 ? -8.313 8.743 61.858 1.00 32.07 280 GLU A C 1
ATOM 2034 O O . GLU A 1 286 ? -7.544 7.977 61.301 1.00 33.11 280 GLU A O 1
ATOM 2040 N N . THR A 1 287 ? -8.590 8.670 63.154 1.00 34.45 281 THR A N 1
ATOM 2041 C CA . THR A 1 287 ? -8.005 7.630 63.985 1.00 32.71 281 THR A CA 1
ATOM 2042 C C . THR A 1 287 ? -8.568 6.273 63.601 1.00 33.09 281 THR A C 1
ATOM 2043 O O . THR A 1 287 ? -9.743 6.148 63.240 1.00 33.50 281 THR A O 1
ATOM 2047 N N . PHE A 1 288 ? -7.712 5.262 63.666 1.00 34.08 282 PHE A N 1
ATOM 2048 C CA . PHE A 1 288 ? -8.084 3.889 63.306 1.00 31.38 282 PHE A CA 1
ATOM 2049 C C . PHE A 1 288 ? -9.086 3.268 64.273 1.00 37.28 282 PHE A C 1
ATOM 2050 O O . PHE A 1 288 ? -8.931 3.378 65.481 1.00 34.74 282 PHE A O 1
ATOM 2058 N N . ASN A 1 289 ? -10.105 2.605 63.729 1.00 31.04 283 ASN A N 1
ATOM 2059 C CA . ASN A 1 289 ? -11.108 1.902 64.519 1.00 34.32 283 ASN A CA 1
ATOM 2060 C C . ASN A 1 289 ? -11.071 0.406 64.200 1.00 42.64 283 ASN A C 1
ATOM 2061 O O . ASN A 1 289 ? -11.441 -0.003 63.097 1.00 36.40 283 ASN A O 1
ATOM 2066 N N . ALA A 1 290 ? -10.647 -0.397 65.174 1.00 35.63 284 ALA A N 1
ATOM 2067 C CA . ALA A 1 290 ? -10.421 -1.832 64.972 1.00 38.15 284 ALA A CA 1
ATOM 2068 C C . ALA A 1 290 ? -11.672 -2.593 64.573 1.00 34.29 284 ALA A C 1
ATOM 2069 O O . ALA A 1 290 ? -11.635 -3.412 63.665 1.00 42.22 284 ALA A O 1
ATOM 2071 N N . LYS A 1 291 ? -12.772 -2.348 65.276 1.00 36.32 285 LYS A N 1
ATOM 2072 C CA . LYS A 1 291 ? -14.000 -3.097 65.034 1.00 42.88 285 LYS A CA 1
ATOM 2073 C C . LYS A 1 291 ? -14.517 -2.908 63.606 1.00 42.95 285 LYS A C 1
ATOM 2074 O O . LYS A 1 291 ? -14.841 -3.879 62.921 1.00 43.41 285 LYS A O 1
ATOM 2080 N N . ARG A 1 292 ? -14.596 -1.660 63.160 1.00 43.25 286 ARG A N 1
ATOM 2081 C CA . ARG A 1 292 ? -15.025 -1.369 61.792 1.00 46.48 286 ARG A CA 1
ATOM 2082 C C . ARG A 1 292 ? -14.115 -2.002 60.735 1.00 40.91 286 ARG A C 1
ATOM 2083 O O . ARG A 1 292 ? -14.576 -2.438 59.681 1.00 41.43 286 ARG A O 1
ATOM 2091 N N . PHE A 1 293 ? -12.817 -2.018 61.011 1.00 37.65 287 PHE A N 1
ATOM 2092 C CA . PHE A 1 293 ? -11.848 -2.568 60.080 1.00 36.83 287 PHE A CA 1
ATOM 2093 C C . PHE A 1 293 ? -12.027 -4.080 59.933 1.00 40.37 287 PHE A C 1
ATOM 2094 O O . PHE A 1 293 ? -11.923 -4.614 58.827 1.00 38.48 287 PHE A O 1
ATOM 2102 N N . VAL A 1 294 ? -12.311 -4.762 61.044 1.00 34.54 288 VAL A N 1
ATOM 2103 C CA . VAL A 1 294 ? -12.555 -6.203 61.005 1.00 43.99 288 VAL A CA 1
ATOM 2104 C C . VAL A 1 294 ? -13.805 -6.447 60.182 1.00 43.86 288 VAL A C 1
ATOM 2105 O O . VAL A 1 294 ? -13.834 -7.318 59.310 1.00 36.82 288 VAL A O 1
ATOM 2109 N N . SER A 1 295 ? -14.828 -5.645 60.453 1.00 36.70 289 SER A N 1
ATOM 2110 C CA . SER A 1 295 ? -16.085 -5.745 59.736 1.00 42.39 289 SER A CA 1
ATOM 2111 C C . SER A 1 295 ? -15.884 -5.511 58.229 1.00 42.09 289 SER A C 1
ATOM 2112 O O . SER A 1 295 ? -16.525 -6.158 57.402 1.00 43.05 289 SER A O 1
ATOM 2115 N N . ARG A 1 296 ? -14.988 -4.590 57.885 1.00 36.68 290 ARG A N 1
ATOM 2116 C CA . ARG A 1 296 ? -14.715 -4.268 56.488 1.00 37.46 290 ARG A CA 1
ATOM 2117 C C . ARG A 1 296 ? -14.067 -5.471 55.810 1.00 37.01 290 ARG A C 1
ATOM 2118 O O . ARG A 1 296 ? -14.489 -5.902 54.732 1.00 32.86 290 ARG A O 1
ATOM 2126 N N . ILE A 1 297 ? -13.044 -6.015 56.461 1.00 38.01 291 ILE A N 1
ATOM 2127 C CA . ILE A 1 297 ? -12.334 -7.179 55.947 1.00 41.30 291 ILE A CA 1
ATOM 2128 C C . ILE A 1 297 ? -13.305 -8.339 55.767 1.00 42.65 291 ILE A C 1
ATOM 2129 O O . ILE A 1 297 ? -13.196 -9.103 54.800 1.00 37.11 291 ILE A O 1
ATOM 2134 N N . LEU A 1 298 ? -14.265 -8.396 56.692 1.00 40.59 292 LEU A N 1
ATOM 2135 C CA . LEU A 1 298 ? -15.420 -9.310 56.731 1.00 51.86 292 LEU A CA 1
ATOM 2136 C C . LEU A 1 298 ? -15.147 -10.534 57.587 1.00 61.84 292 LEU A C 1
ATOM 2137 O O . LEU A 1 298 ? -14.946 -10.386 58.792 1.00 49.60 292 LEU A O 1
ATOM 2143 N N . LYS B 2 14 ? -4.107 -48.920 27.144 1.00 98.70 86 LYS B N 1
ATOM 2144 C CA . LYS B 2 14 ? -2.773 -48.348 27.026 1.00 100.87 86 LYS B CA 1
ATOM 2145 C C . LYS B 2 14 ? -2.729 -47.005 27.743 1.00 98.66 86 LYS B C 1
ATOM 2146 O O . LYS B 2 14 ? -1.814 -46.723 28.518 1.00 99.59 86 LYS B O 1
ATOM 2152 N N . TYR B 2 15 ? -3.733 -46.179 27.478 1.00 91.89 87 TYR B N 1
ATOM 2153 C CA . TYR B 2 15 ? -3.802 -44.851 28.064 1.00 84.28 87 TYR B CA 1
ATOM 2154 C C . TYR B 2 15 ? -4.765 -44.867 29.248 1.00 82.84 87 TYR B C 1
ATOM 2155 O O . TYR B 2 15 ? -5.815 -45.511 29.190 1.00 82.86 87 TYR B O 1
ATOM 2164 N N . LYS B 2 16 ? -4.404 -44.166 30.322 1.00 82.33 88 LYS B N 1
ATOM 2165 C CA . LYS B 2 16 ? -5.267 -44.065 31.499 1.00 75.76 88 LYS B CA 1
ATOM 2166 C C . LYS B 2 16 ? -6.214 -42.875 31.400 1.00 67.27 88 LYS B C 1
ATOM 2167 O O . LYS B 2 16 ? -5.868 -41.840 30.840 1.00 68.28 88 LYS B O 1
ATOM 2173 N N . THR B 2 17 ? -7.413 -43.034 31.944 1.00 58.16 89 THR B N 1
ATOM 2174 C CA . THR B 2 17 ? -8.421 -41.985 31.902 1.00 66.29 89 THR B CA 1
ATOM 2175 C C . THR B 2 17 ? -8.342 -41.084 33.141 1.00 53.94 89 THR B C 1
ATOM 2176 O O . THR B 2 17 ? -8.367 -41.559 34.274 1.00 53.96 89 THR B O 1
ATOM 2180 N N . ILE B 2 18 ? -8.246 -39.782 32.919 1.00 52.16 90 ILE B N 1
ATOM 2181 C CA . ILE B 2 18 ? -8.173 -38.848 34.036 1.00 50.06 90 ILE B CA 1
ATOM 2182 C C . ILE B 2 18 ? -9.515 -38.723 34.745 1.00 72.61 90 ILE B C 1
ATOM 2183 O O . ILE B 2 18 ? -10.540 -38.459 34.116 1.00 49.43 90 ILE B O 1
ATOM 2188 N N . LYS B 2 19 ? -9.493 -38.924 36.060 1.00 49.13 91 LYS B N 1
ATOM 2189 C CA . LYS B 2 19 ? -10.677 -38.767 36.892 1.00 49.64 91 LYS B CA 1
ATOM 2190 C C . LYS B 2 19 ? -10.438 -37.602 37.837 1.00 49.76 91 LYS B C 1
ATOM 2191 O O . LYS B 2 19 ? -9.295 -37.186 38.018 1.00 46.22 91 LYS B O 1
ATOM 2197 N N . GLU B 2 20 ? -11.508 -37.099 38.450 1.00 46.44 92 GLU B N 1
ATOM 2198 C CA . GLU B 2 20 ? -11.391 -35.945 39.348 1.00 53.28 92 GLU B CA 1
ATOM 2199 C C . GLU B 2 20 ? -10.384 -36.184 40.464 1.00 50.24 92 GLU B C 1
ATOM 2200 O O . GLU B 2 20 ? -9.562 -35.321 40.756 1.00 46.17 92 GLU B O 1
ATOM 2206 N N . ASP B 2 21 ? -10.440 -37.377 41.047 1.00 52.09 93 ASP B N 1
ATOM 2207 C CA . ASP B 2 21 ? -9.545 -37.795 42.122 1.00 58.02 93 ASP B CA 1
ATOM 2208 C C . ASP B 2 21 ? -8.064 -37.686 41.749 1.00 55.28 93 ASP B C 1
ATOM 2209 O O . ASP B 2 21 ? -7.218 -37.447 42.612 1.00 54.91 93 ASP B O 1
ATOM 2214 N N . ASP B 2 22 ? -7.755 -37.859 40.467 1.00 47.24 94 ASP B N 1
ATOM 2215 C CA . ASP B 2 22 ? -6.387 -37.703 39.982 1.00 47.14 94 ASP B CA 1
ATOM 2216 C C . ASP B 2 22 ? -5.921 -36.243 40.070 1.00 45.10 94 ASP B C 1
ATOM 2217 O O . ASP B 2 22 ? -4.723 -35.974 40.144 1.00 49.16 94 ASP B O 1
ATOM 2222 N N . LEU B 2 23 ? -6.872 -35.313 40.051 1.00 43.64 95 LEU B N 1
ATOM 2223 C CA . LEU B 2 23 ? -6.562 -33.886 39.869 1.00 41.72 95 LEU B CA 1
ATOM 2224 C C . LEU B 2 23 ? -6.521 -33.070 41.157 1.00 50.06 95 LEU B C 1
ATOM 2225 O O . LEU B 2 23 ? -5.966 -31.967 41.186 1.00 45.07 95 LEU B O 1
ATOM 2230 N N . ASN B 2 24 ? -7.117 -33.603 42.216 1.00 41.78 96 ASN B N 1
ATOM 2231 C CA . ASN B 2 24 ? -7.321 -32.839 43.445 1.00 49.08 96 ASN B CA 1
ATOM 2232 C C . ASN B 2 24 ? -6.083 -32.185 44.062 1.00 45.87 96 ASN B C 1
ATOM 2233 O O . ASN B 2 24 ? -6.082 -30.982 44.321 1.00 44.65 96 ASN B O 1
ATOM 2238 N N . ASP B 2 25 ? -5.040 -32.971 44.304 1.00 45.76 97 ASP B N 1
ATOM 2239 C CA . ASP B 2 25 ? -3.824 -32.442 44.915 1.00 48.25 97 ASP B CA 1
ATOM 2240 C C . ASP B 2 25 ? -3.165 -31.349 44.086 1.00 43.82 97 ASP B C 1
ATOM 2241 O O . ASP B 2 25 ? -2.761 -30.315 44.617 1.00 39.42 97 ASP B O 1
ATOM 2246 N N . VAL B 2 26 ? -3.035 -31.579 42.786 1.00 45.11 98 VAL B N 1
ATOM 2247 C CA . VAL B 2 26 ? -2.348 -30.606 41.948 1.00 44.34 98 VAL B CA 1
ATOM 2248 C C . VAL B 2 26 ? -3.186 -29.340 41.738 1.00 38.16 98 VAL B C 1
ATOM 2249 O O . VAL B 2 26 ? -2.640 -28.235 41.629 1.00 36.53 98 VAL B O 1
ATOM 2253 N N . ILE B 2 27 ? -4.508 -29.489 41.699 1.00 40.01 99 ILE B N 1
ATOM 2254 C CA . ILE B 2 27 ? -5.382 -28.327 41.536 1.00 38.03 99 ILE B CA 1
ATOM 2255 C C . ILE B 2 27 ? -5.245 -27.389 42.742 1.00 41.63 99 ILE B C 1
ATOM 2256 O O . ILE B 2 27 ? -5.247 -26.161 42.597 1.00 40.84 99 ILE B O 1
ATOM 2261 N N . GLU B 2 28 ? -5.102 -27.964 43.932 1.00 39.39 100 GLU B N 1
ATOM 2262 C CA . GLU B 2 28 ? -4.907 -27.142 45.118 1.00 37.49 100 GLU B CA 1
ATOM 2263 C C . GLU B 2 28 ? -3.561 -26.419 45.139 1.00 40.22 100 GLU B C 1
ATOM 2264 O O . GLU B 2 28 ? -3.503 -25.242 45.502 1.00 37.19 100 GLU B O 1
ATOM 2270 N N . GLU B 2 29 ? -2.484 -27.102 44.763 1.00 36.39 101 GLU B N 1
ATOM 2271 C CA . GLU B 2 29 ? -1.189 -26.421 44.670 1.00 42.47 101 GLU B CA 1
ATOM 2272 C C . GLU B 2 29 ? -1.255 -25.274 43.660 1.00 42.85 101 GLU B C 1
ATOM 2273 O O . GLU B 2 29 ? -0.723 -24.191 43.903 1.00 36.49 101 GLU B O 1
ATOM 2279 N N . LEU B 2 30 ? -1.919 -25.511 42.532 1.00 33.32 102 LEU B N 1
ATOM 2280 C CA . LEU B 2 30 ? -2.062 -24.471 41.516 1.00 36.02 102 LEU B CA 1
ATOM 2281 C C . LEU B 2 30 ? -2.905 -23.294 42.009 1.00 35.49 102 LEU B C 1
ATOM 2282 O O . LEU B 2 30 ? -2.647 -22.146 41.643 1.00 29.38 102 LEU B O 1
ATOM 2287 N N . ARG B 2 31 ? -3.910 -23.585 42.829 1.00 30.94 103 ARG B N 1
ATOM 2288 C CA . ARG B 2 31 ? -4.772 -22.543 43.355 1.00 34.55 103 ARG B CA 1
ATOM 2289 C C . ARG B 2 31 ? -3.981 -21.588 44.226 1.00 32.86 103 ARG B C 1
ATOM 2290 O O . ARG B 2 31 ? -4.133 -20.377 44.122 1.00 31.73 103 ARG B O 1
ATOM 2298 N N . PHE B 2 32 ? -3.126 -22.134 45.078 1.00 35.60 104 PHE B N 1
ATOM 2299 C CA . PHE B 2 32 ? -2.343 -21.282 45.962 1.00 34.48 104 PHE B CA 1
ATOM 2300 C C . PHE B 2 32 ? -1.232 -20.521 45.233 1.00 39.67 104 PHE B C 1
ATOM 2301 O O . PHE B 2 32 ? -0.864 -19.418 45.633 1.00 33.35 104 PHE B O 1
ATOM 2309 N N . GLN B 2 33 ? -0.733 -21.095 44.145 1.00 36.21 105 GLN B N 1
ATOM 2310 C CA . GLN B 2 33 ? 0.241 -20.412 43.305 1.00 35.35 105 GLN B CA 1
ATOM 2311 C C . GLN B 2 33 ? -0.386 -19.199 42.614 1.00 31.88 105 GLN B C 1
ATOM 2312 O O . GLN B 2 33 ? 0.188 -18.110 42.616 1.00 31.37 105 GLN B O 1
ATOM 2318 N N . LEU B 2 34 ? -1.565 -19.384 42.027 1.00 26.57 106 LEU B N 1
ATOM 2319 C CA . LEU B 2 34 ? -2.269 -18.277 41.381 1.00 26.41 106 LEU B CA 1
ATOM 2320 C C . LEU B 2 34 ? -2.671 -17.202 42.395 1.00 26.57 106 LEU B C 1
ATOM 2321 O O . LEU B 2 34 ? -2.509 -16.009 42.138 1.00 28.35 106 LEU B O 1
ATOM 2326 N N . LEU B 2 35 ? -3.196 -17.619 43.544 1.00 25.94 107 LEU B N 1
ATOM 2327 C CA . LEU B 2 35 ? -3.622 -16.652 44.567 1.00 24.99 107 LEU B CA 1
ATOM 2328 C C . LEU B 2 35 ? -2.430 -15.821 45.022 1.00 30.30 107 LEU B C 1
ATOM 2329 O O . LEU B 2 35 ? -2.531 -14.598 45.171 1.00 28.11 107 LEU B O 1
ATOM 2334 N N . ASP B 2 36 ? -1.299 -16.491 45.227 1.00 29.09 108 ASP B N 1
ATOM 2335 C CA . ASP B 2 36 ? -0.060 -15.822 45.612 1.00 31.37 108 ASP B CA 1
ATOM 2336 C C . ASP B 2 36 ? 0.405 -14.844 44.536 1.00 33.22 108 ASP B C 1
ATOM 2337 O O . ASP B 2 36 ? 1.134 -13.899 44.823 1.00 29.05 108 ASP B O 1
ATOM 2342 N N . SER B 2 37 ? 0.004 -15.096 43.294 1.00 28.17 109 SER B N 1
ATOM 2343 C CA . SER B 2 37 ? 0.406 -14.272 42.164 1.00 23.58 109 SER B CA 1
ATOM 2344 C C . SER B 2 37 ? -0.568 -13.116 41.932 1.00 25.47 109 SER B C 1
ATOM 2345 O O . SER B 2 37 ? -0.513 -12.446 40.899 1.00 26.75 109 SER B O 1
ATOM 2348 N N . ASP B 2 38 ? -1.460 -12.899 42.895 1.00 25.95 110 ASP B N 1
ATOM 2349 C CA . ASP B 2 38 ? -2.495 -11.883 42.796 1.00 23.81 110 ASP B CA 1
ATOM 2350 C C . ASP B 2 38 ? -3.478 -12.086 41.633 1.00 27.67 110 ASP B C 1
ATOM 2351 O O . ASP B 2 38 ? -4.034 -11.128 41.094 1.00 27.39 110 ASP B O 1
ATOM 2356 N N . VAL B 2 39 ? -3.724 -13.336 41.256 1.00 28.49 111 VAL B N 1
ATOM 2357 C CA . VAL B 2 39 ? -4.927 -13.605 40.487 1.00 23.73 111 VAL B CA 1
ATOM 2358 C C . VAL B 2 39 ? -6.039 -13.688 41.520 1.00 30.05 111 VAL B C 1
ATOM 2359 O O . VAL B 2 39 ? -5.944 -14.471 42.462 1.00 31.40 111 VAL B O 1
ATOM 2363 N N . SER B 2 40 ? -7.082 -12.880 41.364 1.00 28.04 112 SER B N 1
ATOM 2364 C CA . SER B 2 40 ? -8.119 -12.807 42.392 1.00 34.29 112 SER B CA 1
ATOM 2365 C C . SER B 2 40 ? -8.784 -14.159 42.620 1.00 31.39 112 SER B C 1
ATOM 2366 O O . SER B 2 40 ? -8.741 -15.030 41.750 1.00 27.84 112 SER B O 1
ATOM 2369 N N . TYR B 2 41 ? -9.393 -14.323 43.794 1.00 30.17 113 TYR B N 1
ATOM 2370 C CA . TYR B 2 41 ? -9.961 -15.599 44.215 1.00 31.80 113 TYR B CA 1
ATOM 2371 C C . TYR B 2 41 ? -10.989 -16.115 43.214 1.00 38.86 113 TYR B C 1
ATOM 2372 O O . TYR B 2 41 ? -10.974 -17.295 42.827 1.00 30.64 113 TYR B O 1
ATOM 2381 N N . GLU B 2 42 ? -11.885 -15.221 42.809 1.00 32.92 114 GLU B N 1
ATOM 2382 C CA . GLU B 2 42 ? -12.998 -15.576 41.936 1.00 39.06 114 GLU B CA 1
ATOM 2383 C C . GLU B 2 42 ? -12.530 -16.019 40.536 1.00 32.91 114 GLU B C 1
ATOM 2384 O O . GLU B 2 42 ? -13.083 -16.946 39.952 1.00 35.19 114 GLU B O 1
ATOM 2390 N N . VAL B 2 43 ? -11.509 -15.353 40.008 1.00 29.89 115 VAL B N 1
ATOM 2391 C CA . VAL B 2 43 ? -10.962 -15.703 38.701 1.00 31.82 115 VAL B CA 1
ATOM 2392 C C . VAL B 2 43 ? -10.153 -17.001 38.779 1.00 32.43 115 VAL B C 1
ATOM 2393 O O . VAL B 2 43 ? -10.246 -17.859 37.901 1.00 27.61 115 VAL B O 1
ATOM 2397 N N . THR B 2 44 ? -9.366 -17.135 39.840 1.00 32.28 116 THR B N 1
ATOM 2398 C CA . THR B 2 44 ? -8.625 -18.371 40.108 1.00 31.30 116 THR B CA 1
ATOM 2399 C C . THR B 2 44 ? -9.547 -19.582 40.142 1.00 30.59 116 THR B C 1
ATOM 2400 O O . THR B 2 44 ? -9.266 -20.610 39.518 1.00 31.28 116 THR B O 1
ATOM 2404 N N . GLU B 2 45 ? -10.658 -19.463 40.860 1.00 33.85 117 GLU B N 1
ATOM 2405 C CA . GLU B 2 45 ? -11.622 -20.559 40.920 1.00 34.90 117 GLU B CA 1
ATOM 2406 C C . GLU B 2 45 ? -12.191 -20.938 39.540 1.00 36.89 117 GLU B C 1
ATOM 2407 O O . GLU B 2 45 ? -12.270 -22.123 39.195 1.00 35.88 117 GLU B O 1
ATOM 2413 N N . LYS B 2 46 ? -12.580 -19.941 38.749 1.00 32.42 118 LYS B N 1
ATOM 2414 C CA . LYS B 2 46 ? -13.168 -20.223 37.434 1.00 31.29 118 LYS B CA 1
ATOM 2415 C C . LYS B 2 46 ? -12.148 -20.879 36.513 1.00 31.20 118 LYS B C 1
ATOM 2416 O O . LYS B 2 46 ? -12.459 -21.827 35.806 1.00 32.62 118 LYS B O 1
ATOM 2422 N N . ILE B 2 47 ? -10.921 -20.377 36.535 1.00 30.05 119 ILE B N 1
ATOM 2423 C CA . ILE B 2 47 ? -9.874 -20.925 35.683 1.00 33.99 119 ILE B CA 1
ATOM 2424 C C . ILE B 2 47 ? -9.573 -22.383 36.029 1.00 32.30 119 ILE B C 1
ATOM 2425 O O . ILE B 2 47 ? -9.378 -23.226 35.141 1.00 34.25 119 ILE B O 1
ATOM 2430 N N . LEU B 2 48 ? -9.554 -22.687 37.320 1.00 30.71 120 LEU B N 1
ATOM 2431 C CA . LEU B 2 48 ? -9.264 -24.046 37.748 1.00 31.59 120 LEU B CA 1
ATOM 2432 C C . LEU B 2 48 ? -10.447 -24.987 37.508 1.00 32.96 120 LEU B C 1
ATOM 2433 O O . LEU B 2 48 ? -10.264 -26.190 37.279 1.00 34.00 120 LEU B O 1
ATOM 2438 N N . GLU B 2 49 ? -11.659 -24.444 37.577 1.00 41.38 121 GLU B N 1
ATOM 2439 C CA . GLU B 2 49 ? -12.845 -25.227 37.233 1.00 44.20 121 GLU B CA 1
ATOM 2440 C C . GLU B 2 49 ? -12.832 -25.534 35.742 1.00 43.25 121 GLU B C 1
ATOM 2441 O O . GLU B 2 49 ? -13.207 -26.635 35.334 1.00 42.70 121 GLU B O 1
ATOM 2447 N N . ASP B 2 50 ? -12.397 -24.562 34.936 1.00 39.57 122 ASP B N 1
ATOM 2448 C CA . ASP B 2 50 ? -12.244 -24.766 33.492 1.00 44.26 122 ASP B CA 1
ATOM 2449 C C . ASP B 2 50 ? -11.245 -25.895 33.253 1.00 42.32 122 ASP B C 1
ATOM 2450 O O . ASP B 2 50 ? -11.463 -26.783 32.434 1.00 47.29 122 ASP B O 1
ATOM 2455 N N . LEU B 2 51 ? -10.140 -25.831 33.987 1.00 40.79 123 LEU B N 1
ATOM 2456 C CA . LEU B 2 51 ? -9.042 -26.777 33.863 1.00 37.01 123 LEU B CA 1
ATOM 2457 C C . LEU B 2 51 ? -9.491 -28.206 34.190 1.00 37.09 123 LEU B C 1
ATOM 2458 O O . LEU B 2 51 ? -9.277 -29.130 33.402 1.00 38.51 123 LEU B O 1
ATOM 2463 N N . LYS B 2 52 ? -10.127 -28.376 35.344 1.00 38.48 124 LYS B N 1
ATOM 2464 C CA . LYS B 2 52 ? -10.664 -29.679 35.744 1.00 43.52 124 LYS B CA 1
ATOM 2465 C C . LYS B 2 52 ? -11.619 -30.254 34.694 1.00 48.01 124 LYS B C 1
ATOM 2466 O O . LYS B 2 52 ? -11.518 -31.428 34.307 1.00 41.92 124 LYS B O 1
ATOM 2472 N N . ASN B 2 53 ? -12.538 -29.420 34.218 1.00 43.87 125 ASN B N 1
ATOM 2473 C CA . ASN B 2 53 ? -13.516 -29.864 33.232 1.00 49.30 125 ASN B CA 1
ATOM 2474 C C . ASN B 2 53 ? -12.910 -30.235 31.891 1.00 53.22 125 ASN B C 1
ATOM 2475 O O . ASN B 2 53 ? -13.400 -31.134 31.208 1.00 54.55 125 ASN B O 1
ATOM 2480 N N . ASN B 2 54 ? -11.849 -29.541 31.506 1.00 52.83 126 ASN B N 1
ATOM 2481 C CA . ASN B 2 54 ? -11.165 -29.889 30.270 1.00 52.42 126 ASN B CA 1
ATOM 2482 C C . ASN B 2 54 ? -10.469 -31.238 30.385 1.00 53.61 126 ASN B C 1
ATOM 2483 O O . ASN B 2 54 ? -10.304 -31.939 29.394 1.00 62.45 126 ASN B O 1
ATOM 2488 N N . LEU B 2 55 ? -10.062 -31.610 31.593 1.00 42.82 127 LEU B N 1
ATOM 2489 C CA . LEU B 2 55 ? -9.233 -32.805 31.756 1.00 45.01 127 LEU B CA 1
ATOM 2490 C C . LEU B 2 55 ? -9.992 -34.067 32.177 1.00 45.10 127 LEU B C 1
ATOM 2491 O O . LEU B 2 55 ? -9.558 -35.176 31.858 1.00 46.69 127 LEU B O 1
ATOM 2496 N N . ILE B 2 56 ? -11.106 -33.902 32.890 1.00 44.56 128 ILE B N 1
ATOM 2497 C CA . ILE B 2 56 ? -11.889 -35.044 33.336 1.00 45.81 128 ILE B CA 1
ATOM 2498 C C . ILE B 2 56 ? -12.362 -35.791 32.099 1.00 47.78 128 ILE B C 1
ATOM 2499 O O . ILE B 2 56 ? -13.120 -35.251 31.299 1.00 60.54 128 ILE B O 1
ATOM 2504 N N . GLY B 2 57 ? -11.886 -37.017 31.939 1.00 49.29 129 GLY B N 1
ATOM 2505 C CA . GLY B 2 57 ? -12.303 -37.846 30.817 1.00 59.20 129 GLY B CA 1
ATOM 2506 C C . GLY B 2 57 ? -11.255 -38.004 29.731 1.00 59.20 129 GLY B C 1
ATOM 2507 O O . GLY B 2 57 ? -11.372 -38.883 28.874 1.00 61.19 129 GLY B O 1
ATOM 2508 N N . LYS B 2 58 ? -10.228 -37.158 29.766 1.00 55.50 130 LYS B N 1
ATOM 2509 C CA . LYS B 2 58 ? -9.146 -37.229 28.788 1.00 55.58 130 LYS B CA 1
ATOM 2510 C C . LYS B 2 58 ? -8.218 -38.398 29.086 1.00 55.14 130 LYS B C 1
ATOM 2511 O O . LYS B 2 58 ? -7.977 -38.729 30.241 1.00 55.37 130 LYS B O 1
ATOM 2517 N N . LYS B 2 59 ? -7.709 -39.029 28.032 1.00 66.39 131 LYS B N 1
ATOM 2518 C CA . LYS B 2 59 ? -6.796 -40.154 28.188 1.00 72.04 131 LYS B CA 1
ATOM 2519 C C . LYS B 2 59 ? -5.359 -39.668 28.323 1.00 82.54 131 LYS B C 1
ATOM 2520 O O . LYS B 2 59 ? -5.029 -38.558 27.910 1.00 82.74 131 LYS B O 1
ATOM 2526 N N . VAL B 2 60 ? -4.507 -40.510 28.899 1.00 88.98 132 VAL B N 1
ATOM 2527 C CA . VAL B 2 60 ? -3.104 -40.171 29.095 1.00 88.49 132 VAL B CA 1
ATOM 2528 C C . VAL B 2 60 ? -2.284 -41.446 29.280 1.00 87.42 132 VAL B C 1
ATOM 2529 O O . VAL B 2 60 ? -2.783 -42.436 29.816 1.00 86.47 132 VAL B O 1
ATOM 2533 N N . SER B 2 61 ? -1.034 -41.425 28.822 1.00 89.40 133 SER B N 1
ATOM 2534 C CA . SER B 2 61 ? -0.157 -42.590 28.922 1.00 90.26 133 SER B CA 1
ATOM 2535 C C . SER B 2 61 ? 0.065 -43.016 30.370 1.00 90.39 133 SER B C 1
ATOM 2536 O O . SER B 2 61 ? 0.025 -42.189 31.286 1.00 90.71 133 SER B O 1
ATOM 2539 N N . ARG B 2 62 ? 0.308 -44.309 30.565 1.00 88.67 134 ARG B N 1
ATOM 2540 C CA . ARG B 2 62 ? 0.446 -44.882 31.901 1.00 90.96 134 ARG B CA 1
ATOM 2541 C C . ARG B 2 62 ? 1.632 -44.327 32.684 1.00 90.57 134 ARG B C 1
ATOM 2542 O O . ARG B 2 62 ? 1.487 -43.965 33.851 1.00 89.94 134 ARG B O 1
ATOM 2550 N N . ARG B 2 63 ? 2.801 -44.264 32.053 1.00 90.18 135 ARG B N 1
ATOM 2551 C CA . ARG B 2 63 ? 3.985 -43.762 32.742 1.00 92.94 135 ARG B CA 1
ATOM 2552 C C . ARG B 2 63 ? 4.159 -42.249 32.580 1.00 95.38 135 ARG B C 1
ATOM 2553 O O . ARG B 2 63 ? 5.253 -41.713 32.760 1.00 98.24 135 ARG B O 1
ATOM 2561 N N . GLU B 2 64 ? 3.074 -41.561 32.240 1.00 94.86 136 GLU B N 1
ATOM 2562 C CA . GLU B 2 64 ? 3.073 -40.103 32.266 1.00 94.33 136 GLU B CA 1
ATOM 2563 C C . GLU B 2 64 ? 2.549 -39.597 33.606 1.00 85.75 136 GLU B C 1
ATOM 2564 O O . GLU B 2 64 ? 1.644 -40.190 34.194 1.00 82.25 136 GLU B O 1
ATOM 2570 N N . GLU B 2 65 ? 3.126 -38.502 34.087 1.00 83.42 137 GLU B N 1
ATOM 2571 C CA . GLU B 2 65 ? 2.699 -37.914 35.346 1.00 79.70 137 GLU B CA 1
ATOM 2572 C C . GLU B 2 65 ? 1.504 -36.998 35.124 1.00 70.28 137 GLU B C 1
ATOM 2573 O O . GLU B 2 65 ? 1.616 -35.979 34.442 1.00 61.38 137 GLU B O 1
ATOM 2579 N N . VAL B 2 66 ? 0.367 -37.369 35.707 1.00 59.85 138 VAL B N 1
ATOM 2580 C CA . VAL B 2 66 ? -0.845 -36.555 35.656 1.00 58.59 138 VAL B CA 1
ATOM 2581 C C . VAL B 2 66 ? -0.562 -35.097 36.016 1.00 51.84 138 VAL B C 1
ATOM 2582 O O . VAL B 2 66 ? -1.004 -34.179 35.320 1.00 50.00 138 VAL B O 1
ATOM 2586 N N . GLU B 2 67 ? 0.201 -34.899 37.088 1.00 53.35 139 GLU B N 1
ATOM 2587 C CA . GLU B 2 67 ? 0.485 -33.562 37.615 1.00 52.47 139 GLU B CA 1
ATOM 2588 C C . GLU B 2 67 ? 1.083 -32.648 36.549 1.00 49.68 139 GLU B C 1
ATOM 2589 O O . GLU B 2 67 ? 0.703 -31.483 36.439 1.00 44.09 139 GLU B O 1
ATOM 2595 N N . GLU B 2 68 ? 2.009 -33.180 35.757 1.00 51.10 140 GLU B N 1
ATOM 2596 C CA . GLU B 2 68 ? 2.668 -32.370 34.740 1.00 55.12 140 GLU B CA 1
ATOM 2597 C C . GLU B 2 68 ? 1.742 -32.009 33.582 1.00 53.65 140 GLU B C 1
ATOM 2598 O O . GLU B 2 68 ? 1.770 -30.876 33.110 1.00 51.27 140 GLU B O 1
ATOM 2604 N N . ILE B 2 69 ? 0.926 -32.962 33.127 1.00 48.74 141 ILE B N 1
ATOM 2605 C CA . ILE B 2 69 ? -0.074 -32.659 32.101 1.00 47.18 141 ILE B CA 1
ATOM 2606 C C . ILE B 2 69 ? -1.018 -31.545 32.572 1.00 46.08 141 ILE B C 1
ATOM 2607 O O . ILE B 2 69 ? -1.402 -30.675 31.792 1.00 42.36 141 ILE B O 1
ATOM 2612 N N . VAL B 2 70 ? -1.376 -31.574 33.853 1.00 36.28 142 VAL B N 1
ATOM 2613 C CA . VAL B 2 70 ? -2.244 -30.554 34.434 1.00 36.44 142 VAL B CA 1
ATOM 2614 C C . VAL B 2 70 ? -1.581 -29.188 34.390 1.00 36.66 142 VAL B C 1
ATOM 2615 O O . VAL B 2 70 ? -2.187 -28.206 33.956 1.00 38.87 142 VAL B O 1
ATOM 2619 N N . ILE B 2 71 ? -0.331 -29.129 34.837 1.00 38.75 143 ILE B N 1
ATOM 2620 C CA . ILE B 2 71 ? 0.410 -27.873 34.871 1.00 35.34 143 ILE B CA 1
ATOM 2621 C C . ILE B 2 71 ? 0.617 -27.327 33.462 1.00 39.57 143 ILE B C 1
ATOM 2622 O O . ILE B 2 71 ? 0.425 -26.135 33.211 1.00 35.81 143 ILE B O 1
ATOM 2627 N N . ASN B 2 72 ? 0.993 -28.200 32.534 1.00 37.50 144 ASN B N 1
ATOM 2628 C CA . ASN B 2 72 ? 1.195 -27.768 31.154 1.00 33.70 144 ASN B CA 1
ATOM 2629 C C . ASN B 2 72 ? -0.098 -27.341 30.472 1.00 39.19 144 ASN B C 1
ATOM 2630 O O . ASN B 2 72 ? -0.101 -26.393 29.691 1.00 45.44 144 ASN B O 1
ATOM 2635 N N . THR B 2 73 ? -1.191 -28.044 30.758 1.00 38.04 145 THR B N 1
ATOM 2636 C CA . THR B 2 73 ? -2.496 -27.660 30.222 1.00 36.94 145 THR B CA 1
ATOM 2637 C C . THR B 2 73 ? -2.868 -26.253 30.724 1.00 36.52 145 THR B C 1
ATOM 2638 O O . THR B 2 73 ? -3.384 -25.426 29.967 1.00 35.66 145 THR B O 1
ATOM 2642 N N . LEU B 2 74 ? -2.590 -25.978 31.995 1.00 31.52 146 LEU B N 1
ATOM 2643 C CA . LEU B 2 74 ? -2.866 -24.646 32.547 1.00 33.84 146 LEU B CA 1
ATOM 2644 C C . LEU B 2 74 ? -1.992 -23.548 31.933 1.00 28.04 146 LEU B C 1
ATOM 2645 O O . LEU B 2 74 ? -2.483 -22.463 31.608 1.00 33.49 146 LEU B O 1
ATOM 2650 N N . LYS B 2 75 ? -0.697 -23.815 31.788 1.00 33.28 147 LYS B N 1
ATOM 2651 C CA . LYS B 2 75 ? 0.209 -22.841 31.189 1.00 36.84 147 LYS B CA 1
ATOM 2652 C C . LYS B 2 75 ? -0.228 -22.528 29.767 1.00 39.95 147 LYS B C 1
ATOM 2653 O O . LYS B 2 75 ? -0.189 -21.379 29.334 1.00 38.26 147 LYS B O 1
ATOM 2659 N N . LYS B 2 76 ? -0.638 -23.568 29.047 1.00 36.54 148 LYS B N 1
ATOM 2660 C CA . LYS B 2 76 ? -1.110 -23.429 27.678 1.00 40.39 148 LYS B CA 1
ATOM 2661 C C . LYS B 2 76 ? -2.432 -22.660 27.606 1.00 38.25 148 LYS B C 1
ATOM 2662 O O . LYS B 2 76 ? -2.617 -21.829 26.719 1.00 39.85 148 LYS B O 1
ATOM 2668 N N . SER B 2 77 ? -3.342 -22.911 28.547 1.00 38.87 149 SER B N 1
ATOM 2669 C CA . SER B 2 77 ? -4.616 -22.181 28.569 1.00 35.79 149 SER B CA 1
ATOM 2670 C C . SER B 2 77 ? -4.430 -20.701 28.915 1.00 33.69 149 SER B C 1
ATOM 2671 O O . SER B 2 77 ? -5.071 -19.831 28.323 1.00 35.68 149 SER B O 1
ATOM 2674 N N . ILE B 2 78 ? -3.562 -20.423 29.880 1.00 33.20 150 ILE B N 1
ATOM 2675 C CA . ILE B 2 78 ? -3.260 -19.046 30.240 1.00 36.72 150 ILE B CA 1
ATOM 2676 C C . ILE B 2 78 ? -2.623 -18.317 29.052 1.00 40.79 150 ILE B C 1
ATOM 2677 O O . ILE B 2 78 ? -2.983 -17.171 28.748 1.00 37.62 150 ILE B O 1
ATOM 2682 N N . THR B 2 79 ? -1.703 -18.993 28.362 1.00 33.48 151 THR B N 1
ATOM 2683 C CA . THR B 2 79 ? -1.029 -18.388 27.212 1.00 40.68 151 THR B CA 1
ATOM 2684 C C . THR B 2 79 ? -2.035 -18.036 26.112 1.00 40.98 151 THR B C 1
ATOM 2685 O O . THR B 2 79 ? -1.951 -16.976 25.495 1.00 43.95 151 THR B O 1
ATOM 2689 N N . GLU B 2 80 ? -2.999 -18.922 25.892 1.00 39.19 152 GLU B N 1
ATOM 2690 C CA . GLU B 2 80 ? -4.039 -18.686 24.896 1.00 40.92 152 GLU B CA 1
ATOM 2691 C C . GLU B 2 80 ? -5.004 -17.562 25.284 1.00 44.50 152 GLU B C 1
ATOM 2692 O O . GLU B 2 80 ? -5.428 -16.791 24.425 1.00 41.42 152 GLU B O 1
ATOM 2698 N N . ILE B 2 81 ? -5.346 -17.471 26.570 1.00 42.01 153 ILE B N 1
ATOM 2699 C CA . ILE B 2 81 ? -6.231 -16.411 27.057 1.00 44.16 153 ILE B CA 1
ATOM 2700 C C . ILE B 2 81 ? -5.612 -15.029 26.841 1.00 47.27 153 ILE B C 1
ATOM 2701 O O . ILE B 2 81 ? -6.301 -14.078 26.473 1.00 51.32 153 ILE B O 1
ATOM 2706 N N . LEU B 2 82 ? -4.307 -14.934 27.069 1.00 41.21 154 LEU B N 1
ATOM 2707 C CA . LEU B 2 82 ? -3.580 -13.684 26.907 1.00 39.94 154 LEU B CA 1
ATOM 2708 C C . LEU B 2 82 ? -3.266 -13.369 25.442 1.00 41.90 154 LEU B C 1
ATOM 2709 O O . LEU B 2 82 ? -3.366 -12.221 25.010 1.00 42.49 154 LEU B O 1
ATOM 2714 N N . THR B 2 83 ? -2.879 -14.389 24.682 1.00 39.37 155 THR B N 1
ATOM 2715 C CA . THR B 2 83 ? -2.533 -14.216 23.268 1.00 38.67 155 THR B CA 1
ATOM 2716 C C . THR B 2 83 ? -3.733 -13.753 22.437 1.00 47.93 155 THR B C 1
ATOM 2717 O O . THR B 2 83 ? -3.595 -12.921 21.540 1.00 47.79 155 THR B O 1
ATOM 2721 N N . LYS B 2 84 ? -4.913 -14.268 22.765 1.00 48.69 156 LYS B N 1
ATOM 2722 C CA . LYS B 2 84 ? -6.139 -13.907 22.054 1.00 47.40 156 LYS B CA 1
ATOM 2723 C C . LYS B 2 84 ? -6.552 -12.451 22.299 1.00 46.11 156 LYS B C 1
ATOM 2724 O O . LYS B 2 84 ? -7.190 -11.824 21.449 1.00 43.90 156 LYS B O 1
ATOM 2730 N N . ASN B 2 85 ? -6.179 -11.910 23.454 1.00 44.31 157 ASN B N 1
ATOM 2731 C CA . ASN B 2 85 ? -6.538 -10.531 23.808 1.00 46.88 157 ASN B CA 1
ATOM 2732 C C . ASN B 2 85 ? -5.593 -9.444 23.299 1.00 48.54 157 ASN B C 1
ATOM 2733 O O . ASN B 2 85 ? -5.918 -8.255 23.355 1.00 46.09 157 ASN B O 1
ATOM 2738 N N . GLN B 2 86 ? -4.426 -9.855 22.818 1.00 50.49 158 GLN B N 1
ATOM 2739 C CA . GLN B 2 86 ? -3.454 -8.929 22.245 1.00 54.02 158 GLN B CA 1
ATOM 2740 C C . GLN B 2 86 ? -4.030 -8.156 21.062 1.00 50.60 158 GLN B C 1
ATOM 2741 O O . GLN B 2 86 ? -4.774 -8.704 20.246 1.00 45.04 158 GLN B O 1
ATOM 2747 N N . LYS B 2 87 ? -3.662 -6.884 20.975 1.00 44.36 159 LYS B N 1
ATOM 2748 C CA . LYS B 2 87 ? -4.063 -6.023 19.869 1.00 52.55 159 LYS B CA 1
ATOM 2749 C C . LYS B 2 87 ? -2.816 -5.593 19.113 1.00 54.30 159 LYS B C 1
ATOM 2750 O O . LYS B 2 87 ? -1.700 -5.975 19.474 1.00 53.54 159 LYS B O 1
ATOM 2756 N N . THR B 2 88 ? -3.007 -4.779 18.082 1.00 57.84 160 THR B N 1
ATOM 2757 C CA . THR B 2 88 ? -1.889 -4.222 17.328 1.00 57.50 160 THR B CA 1
ATOM 2758 C C . THR B 2 88 ? -0.963 -3.422 18.240 1.00 46.01 160 THR B C 1
ATOM 2759 O O . THR B 2 88 ? -1.418 -2.736 19.159 1.00 41.19 160 THR B O 1
ATOM 2763 N N . ASP B 2 89 ? 0.339 -3.526 17.988 1.00 42.61 161 ASP B N 1
ATOM 2764 C CA . ASP B 2 89 ? 1.337 -2.764 18.733 1.00 43.24 161 ASP B CA 1
ATOM 2765 C C . ASP B 2 89 ? 1.038 -1.268 18.651 1.00 41.38 161 ASP B C 1
ATOM 2766 O O . ASP B 2 89 ? 0.680 -0.765 17.584 1.00 41.10 161 ASP B O 1
ATOM 2771 N N . LEU B 2 90 ? 1.200 -0.559 19.768 1.00 34.50 162 LEU B N 1
ATOM 2772 C CA . LEU B 2 90 ? 0.778 0.838 19.853 1.00 38.29 162 LEU B CA 1
ATOM 2773 C C . LEU B 2 90 ? 1.538 1.749 18.901 1.00 36.05 162 LEU B C 1
ATOM 2774 O O . LEU B 2 90 ? 0.966 2.668 18.318 1.00 36.27 162 LEU B O 1
ATOM 2779 N N . ILE B 2 91 ? 2.832 1.508 18.758 1.00 33.85 163 ILE B N 1
ATOM 2780 C CA . ILE B 2 91 ? 3.633 2.332 17.867 1.00 40.46 163 ILE B CA 1
ATOM 2781 C C . ILE B 2 91 ? 3.188 2.121 16.422 1.00 41.28 163 ILE B C 1
ATOM 2782 O O . ILE B 2 91 ? 3.072 3.079 15.658 1.00 40.17 163 ILE B O 1
ATOM 2787 N N . GLU B 2 92 ? 2.896 0.873 16.063 1.00 33.19 164 GLU B N 1
ATOM 2788 C CA . GLU B 2 92 ? 2.405 0.581 14.718 1.00 34.50 164 GLU B CA 1
ATOM 2789 C C . GLU B 2 92 ? 1.043 1.240 14.512 1.00 37.33 164 GLU B C 1
ATOM 2790 O O . GLU B 2 92 ? 0.772 1.774 13.434 1.00 38.67 164 GLU B O 1
ATOM 2796 N N . LYS B 2 93 ? 0.212 1.228 15.554 1.00 35.05 165 LYS B N 1
ATOM 2797 C CA . LYS B 2 93 ? -1.085 1.912 15.547 1.00 42.92 165 LYS B CA 1
ATOM 2798 C C . LYS B 2 93 ? -0.926 3.395 15.229 1.00 43.35 165 LYS B C 1
ATOM 2799 O O . LYS B 2 93 ? -1.618 3.932 14.368 1.00 47.00 165 LYS B O 1
ATOM 2805 N N . ILE B 2 94 ? -0.026 4.054 15.951 1.00 38.50 166 ILE B N 1
ATOM 2806 C CA . ILE B 2 94 ? 0.231 5.479 15.738 1.00 35.62 166 ILE B CA 1
ATOM 2807 C C . ILE B 2 94 ? 0.774 5.737 14.329 1.00 44.69 166 ILE B C 1
ATOM 2808 O O . ILE B 2 94 ? 0.243 6.578 13.604 1.00 43.73 166 ILE B O 1
ATOM 2813 N N . ARG B 2 95 ? 1.821 5.011 13.940 1.00 32.62 167 ARG B N 1
ATOM 2814 C CA . ARG B 2 95 ? 2.383 5.162 12.585 1.00 35.74 167 ARG B CA 1
ATOM 2815 C C . ARG B 2 95 ? 1.369 4.915 11.469 1.00 43.19 167 ARG B C 1
ATOM 2816 O O . ARG B 2 95 ? 1.429 5.547 10.410 1.00 45.98 167 ARG B O 1
ATOM 2824 N N . SER B 2 96 ? 0.441 3.992 11.688 1.00 46.86 168 SER B N 1
ATOM 2825 C CA . SER B 2 96 ? -0.535 3.668 10.650 1.00 54.69 168 SER B CA 1
ATOM 2826 C C . SER B 2 96 ? -1.682 4.663 10.646 1.00 50.39 168 SER B C 1
ATOM 2827 O O . SER B 2 96 ? -2.455 4.729 9.692 1.00 50.12 168 SER B O 1
ATOM 2830 N N . SER B 2 97 ? -1.783 5.431 11.724 1.00 44.88 169 SER B N 1
ATOM 2831 C CA . SER B 2 97 ? -2.836 6.425 11.885 1.00 45.87 169 SER B CA 1
ATOM 2832 C C . SER B 2 97 ? -2.552 7.686 11.060 1.00 47.88 169 SER B C 1
ATOM 2833 O O . SER B 2 97 ? -1.410 8.155 10.985 1.00 41.35 169 SER B O 1
ATOM 2836 N N . GLY B 2 98 ? -3.593 8.234 10.447 1.00 44.14 170 GLY B N 1
ATOM 2837 C CA . GLY B 2 98 ? -3.441 9.438 9.652 1.00 59.27 170 GLY B CA 1
ATOM 2838 C C . GLY B 2 98 ? -3.645 10.651 10.528 1.00 69.20 170 GLY B C 1
ATOM 2839 O O . GLY B 2 98 ? -3.498 11.791 10.087 1.00 77.79 170 GLY B O 1
ATOM 2840 N N . LYS B 2 99 ? -3.979 10.390 11.787 1.00 65.78 171 LYS B N 1
ATOM 2841 C CA . LYS B 2 99 ? -4.286 11.444 12.742 1.00 65.28 171 LYS B CA 1
ATOM 2842 C C . LYS B 2 99 ? -3.029 12.156 13.221 1.00 49.88 171 LYS B C 1
ATOM 2843 O O . LYS B 2 99 ? -2.023 11.525 13.560 1.00 49.53 171 LYS B O 1
ATOM 2849 N N . LYS B 2 100 ? -3.084 13.480 13.208 1.00 40.48 172 LYS B N 1
ATOM 2850 C CA . LYS B 2 100 ? -2.048 14.295 13.812 1.00 45.34 172 LYS B CA 1
ATOM 2851 C C . LYS B 2 100 ? -2.713 15.426 14.572 1.00 47.26 172 LYS B C 1
ATOM 2852 O O . LYS B 2 100 ? -3.334 16.303 13.978 1.00 53.78 172 LYS B O 1
ATOM 2858 N N . PRO B 2 101 ? -2.587 15.401 15.899 1.00 42.57 173 PRO B N 1
ATOM 2859 C CA . PRO B 2 101 ? -1.803 14.381 16.601 1.00 36.62 173 PRO B CA 1
ATOM 2860 C C . PRO B 2 101 ? -2.627 13.137 16.891 1.00 33.36 173 PRO B C 1
ATOM 2861 O O . PRO B 2 101 ? -3.852 13.185 16.808 1.00 31.43 173 PRO B O 1
ATOM 2865 N N . PHE B 2 102 ? -1.950 12.040 17.217 1.00 26.76 174 PHE B N 1
ATOM 2866 C CA . PHE B 2 102 ? -2.600 10.875 17.801 1.00 29.01 174 PHE B CA 1
ATOM 2867 C C . PHE B 2 102 ? -2.685 11.173 19.295 1.00 28.47 174 PHE B C 1
ATOM 2868 O O . PHE B 2 102 ? -1.671 11.430 19.927 1.00 29.94 174 PHE B O 1
ATOM 2876 N N . VAL B 2 103 ? -3.894 11.167 19.848 1.00 23.75 175 VAL B N 1
ATOM 2877 C CA . VAL B 2 103 ? -4.121 11.613 21.216 1.00 23.59 175 VAL B CA 1
ATOM 2878 C C . VAL B 2 103 ? -4.341 10.447 22.170 1.00 26.21 175 VAL B C 1
ATOM 2879 O O . VAL B 2 103 ? -5.233 9.626 21.965 1.00 26.01 175 VAL B O 1
ATOM 2883 N N . ILE B 2 104 ? -3.515 10.388 23.206 1.00 26.80 176 ILE B N 1
ATOM 2884 C CA . ILE B 2 104 ? -3.596 9.332 24.207 1.00 25.41 176 ILE B CA 1
ATOM 2885 C C . ILE B 2 104 ? -3.861 9.953 25.570 1.00 28.30 176 ILE B C 1
ATOM 2886 O O . ILE B 2 104 ? -3.230 10.951 25.928 1.00 27.41 176 ILE B O 1
ATOM 2891 N N . ILE B 2 105 ? -4.782 9.364 26.329 1.00 21.14 177 ILE B N 1
ATOM 2892 C CA . ILE B 2 105 ? -5.044 9.835 27.687 1.00 22.00 177 ILE B CA 1
ATOM 2893 C C . ILE B 2 105 ? -4.740 8.701 28.656 1.00 26.62 177 ILE B C 1
ATOM 2894 O O . ILE B 2 105 ? -4.881 7.512 28.304 1.00 24.27 177 ILE B O 1
ATOM 2899 N N . PHE B 2 106 ? -4.290 9.079 29.851 1.00 24.75 178 PHE B N 1
ATOM 2900 C CA . PHE B 2 106 ? -3.898 8.136 30.902 1.00 25.49 178 PHE B CA 1
ATOM 2901 C C . PHE B 2 106 ? -4.728 8.468 32.135 1.00 23.59 178 PHE B C 1
ATOM 2902 O O . PHE B 2 106 ? -4.827 9.644 32.515 1.00 21.83 178 PHE B O 1
ATOM 2910 N N . PHE B 2 107 ? -5.360 7.462 32.739 1.00 19.41 179 PHE B N 1
ATOM 2911 C CA . PHE B 2 107 ? -6.080 7.702 33.994 1.00 18.48 179 PHE B CA 1
ATOM 2912 C C . PHE B 2 107 ? -5.997 6.498 34.931 1.00 19.47 179 PHE B C 1
ATOM 2913 O O . PHE B 2 107 ? -5.507 5.431 34.557 1.00 19.31 179 PHE B O 1
ATOM 2921 N N . GLY B 2 108 ? -6.462 6.668 36.155 1.00 19.74 180 GLY B N 1
ATOM 2922 C CA . GLY B 2 108 ? -6.412 5.566 37.113 1.00 16.72 180 GLY B CA 1
ATOM 2923 C C . GLY B 2 108 ? -6.455 6.154 38.511 1.00 21.62 180 GLY B C 1
ATOM 2924 O O . GLY B 2 108 ? -6.487 7.379 38.669 1.00 20.39 180 GLY B O 1
ATOM 2925 N N . VAL B 2 109 ? -6.443 5.297 39.532 1.00 18.58 181 VAL B N 1
ATOM 2926 C CA . VAL B 2 109 ? -6.562 5.796 40.896 1.00 15.25 181 VAL B CA 1
ATOM 2927 C C . VAL B 2 109 ? -5.281 6.466 41.377 1.00 24.07 181 VAL B C 1
ATOM 2928 O O . VAL B 2 109 ? -4.234 6.380 40.739 1.00 19.73 181 VAL B O 1
ATOM 2932 N N . ASN B 2 110 ? -5.371 7.149 42.512 1.00 22.71 182 ASN B N 1
ATOM 2933 C CA . ASN B 2 110 ? -4.242 7.909 43.029 1.00 21.69 182 ASN B CA 1
ATOM 2934 C C . ASN B 2 110 ? -2.988 7.110 43.286 1.00 22.32 182 ASN B C 1
ATOM 2935 O O . ASN B 2 110 ? -3.036 6.050 43.918 1.00 24.41 182 ASN B O 1
ATOM 2940 N N . GLY B 2 111 ? -1.867 7.639 42.812 1.00 20.69 183 GLY B N 1
ATOM 2941 C CA . GLY B 2 111 ? -0.555 7.108 43.148 1.00 16.63 183 GLY B CA 1
ATOM 2942 C C . GLY B 2 111 ? -0.089 5.891 42.337 1.00 20.57 183 GLY B C 1
ATOM 2943 O O . GLY B 2 111 ? 1.037 5.421 42.545 1.00 20.22 183 GLY B O 1
ATOM 2944 N N . VAL B 2 112 ? -0.919 5.379 41.427 1.00 18.34 184 VAL B N 1
ATOM 2945 C CA . VAL B 2 112 ? -0.552 4.152 40.671 1.00 22.73 184 VAL B CA 1
ATOM 2946 C C . VAL B 2 112 ? 0.628 4.298 39.709 1.00 31.02 184 VAL B C 1
ATOM 2947 O O . VAL B 2 112 ? 1.310 3.313 39.391 1.00 21.89 184 VAL B O 1
ATOM 2951 N N . GLY B 2 113 ? 0.856 5.511 39.217 1.00 21.78 185 GLY B N 1
ATOM 2952 C CA . GLY B 2 113 ? 2.018 5.744 38.385 1.00 21.47 185 GLY B CA 1
ATOM 2953 C C . GLY B 2 113 ? 1.779 6.417 37.041 1.00 23.83 185 GLY B C 1
ATOM 2954 O O . GLY B 2 113 ? 2.624 6.305 36.168 1.00 19.30 185 GLY B O 1
ATOM 2955 N N . LYS B 2 114 ? 0.662 7.131 36.891 1.00 23.18 186 LYS B N 1
ATOM 2956 C CA . LYS B 2 114 ? 0.305 7.776 35.625 1.00 20.55 186 LYS B CA 1
ATOM 2957 C C . LYS B 2 114 ? 1.368 8.734 35.078 1.00 17.88 186 LYS B C 1
ATOM 2958 O O . LYS B 2 114 ? 1.781 8.618 33.916 1.00 19.59 186 LYS B O 1
ATOM 2964 N N . THR B 2 115 ? 1.767 9.696 35.906 1.00 19.55 187 THR B N 1
ATOM 2965 C CA . THR B 2 115 ? 2.688 10.770 35.527 1.00 18.03 187 THR B CA 1
ATOM 2966 C C . THR B 2 115 ? 4.053 10.232 35.113 1.00 22.28 187 THR B C 1
ATOM 2967 O O . THR B 2 115 ? 4.602 10.602 34.073 1.00 19.80 187 THR B O 1
ATOM 2971 N N . THR B 2 116 ? 4.585 9.312 35.903 1.00 16.00 188 THR B N 1
ATOM 2972 C CA . THR B 2 116 ? 5.873 8.700 35.576 1.00 17.87 188 THR B CA 1
ATOM 2973 C C . THR B 2 116 ? 5.785 7.816 34.313 1.00 19.47 188 THR B C 1
ATOM 2974 O O . THR B 2 116 ? 6.715 7.772 33.507 1.00 20.11 188 THR B O 1
ATOM 2978 N N . THR B 2 117 ? 4.661 7.125 34.141 1.00 20.79 189 THR B N 1
ATOM 2979 C CA . THR B 2 117 ? 4.468 6.268 32.966 1.00 19.72 189 THR B CA 1
ATOM 2980 C C . THR B 2 117 ? 4.395 7.113 31.691 1.00 15.93 189 THR B C 1
ATOM 2981 O O . THR B 2 117 ? 4.893 6.729 30.634 1.00 21.14 189 THR B O 1
ATOM 2985 N N . ILE B 2 118 ? 3.799 8.293 31.796 1.00 22.66 190 ILE B N 1
ATOM 2986 C CA . ILE B 2 118 ? 3.773 9.204 30.659 1.00 20.44 190 ILE B CA 1
ATOM 2987 C C . ILE B 2 118 ? 5.185 9.575 30.204 1.00 20.13 190 ILE B C 1
ATOM 2988 O O . ILE B 2 118 ? 5.490 9.556 29.007 1.00 23.57 190 ILE B O 1
ATOM 2993 N N . ALA B 2 119 ? 6.062 9.844 31.163 1.00 21.42 191 ALA B N 1
ATOM 2994 C CA . ALA B 2 119 ? 7.461 10.126 30.856 1.00 22.29 191 ALA B CA 1
ATOM 2995 C C . ALA B 2 119 ? 8.158 8.957 30.143 1.00 23.59 191 ALA B C 1
ATOM 2996 O O . ALA B 2 119 ? 8.939 9.161 29.212 1.00 20.73 191 ALA B O 1
ATOM 2998 N N . LYS B 2 120 ? 7.893 7.732 30.588 1.00 20.73 192 LYS B N 1
ATOM 2999 C CA . LYS B 2 120 ? 8.466 6.562 29.937 1.00 19.25 192 LYS B CA 1
ATOM 3000 C C . LYS B 2 120 ? 7.929 6.412 28.516 1.00 21.99 192 LYS B C 1
ATOM 3001 O O . LYS B 2 120 ? 8.661 6.014 27.606 1.00 25.12 192 LYS B O 1
ATOM 3007 N N . VAL B 2 121 ? 6.642 6.703 28.342 1.00 22.04 193 VAL B N 1
ATOM 3008 C CA . VAL B 2 121 ? 6.019 6.605 27.030 1.00 23.96 193 VAL B CA 1
ATOM 3009 C C . VAL B 2 121 ? 6.614 7.650 26.092 1.00 23.57 193 VAL B C 1
ATOM 3010 O O . VAL B 2 121 ? 6.926 7.356 24.937 1.00 24.45 193 VAL B O 1
ATOM 3014 N N . VAL B 2 122 ? 6.793 8.871 26.579 1.00 23.67 194 VAL B N 1
ATOM 3015 C CA . VAL B 2 122 ? 7.533 9.868 25.799 1.00 26.61 194 VAL B CA 1
ATOM 3016 C C . VAL B 2 122 ? 8.905 9.350 25.371 1.00 25.76 194 VAL B C 1
ATOM 3017 O O . VAL B 2 122 ? 9.297 9.482 24.209 1.00 29.65 194 VAL B O 1
ATOM 3021 N N . ASN B 2 123 ? 9.646 8.777 26.320 1.00 24.48 195 ASN B N 1
ATOM 3022 C CA . ASN B 2 123 ? 10.960 8.224 25.996 1.00 27.06 195 ASN B CA 1
ATOM 3023 C C . ASN B 2 123 ? 10.893 7.150 24.909 1.00 27.47 195 ASN B C 1
ATOM 3024 O O . ASN B 2 123 ? 11.721 7.124 24.000 1.00 31.49 195 ASN B O 1
ATOM 3029 N N . MET B 2 124 ? 9.891 6.287 24.986 1.00 26.76 196 MET B N 1
ATOM 3030 C CA . MET B 2 124 ? 9.763 5.215 24.008 1.00 28.43 196 MET B CA 1
ATOM 3031 C C . MET B 2 124 ? 9.420 5.826 22.648 1.00 28.11 196 MET B C 1
ATOM 3032 O O . MET B 2 124 ? 9.986 5.437 21.633 1.00 29.50 196 MET B O 1
ATOM 3037 N N . LEU B 2 125 ? 8.523 6.812 22.640 1.00 34.83 197 LEU B N 1
ATOM 3038 C CA . LEU B 2 125 ? 8.118 7.472 21.389 1.00 34.39 197 LEU B CA 1
ATOM 3039 C C . LEU B 2 125 ? 9.284 8.208 20.717 1.00 33.30 197 LEU B C 1
ATOM 3040 O O . LEU B 2 125 ? 9.446 8.153 19.482 1.00 36.26 197 LEU B O 1
ATOM 3045 N N . LYS B 2 126 ? 10.097 8.887 21.523 1.00 32.37 198 LYS B N 1
ATOM 3046 C CA . LYS B 2 126 ? 11.291 9.552 21.011 1.00 37.59 198 LYS B CA 1
ATOM 3047 C C . LYS B 2 126 ? 12.237 8.578 20.325 1.00 36.87 198 LYS B C 1
ATOM 3048 O O . LYS B 2 126 ? 12.783 8.888 19.262 1.00 36.12 198 LYS B O 1
ATOM 3054 N N . LYS B 2 127 ? 12.427 7.404 20.925 1.00 36.78 199 LYS B N 1
ATOM 3055 C CA . LYS B 2 127 ? 13.286 6.366 20.340 1.00 39.90 199 LYS B CA 1
ATOM 3056 C C . LYS B 2 127 ? 12.702 5.825 19.033 1.00 39.63 199 LYS B C 1
ATOM 3057 O O . LYS B 2 127 ? 13.423 5.273 18.196 1.00 41.14 199 LYS B O 1
ATOM 3063 N N . ASN B 2 128 ? 11.388 5.956 18.872 1.00 34.23 200 ASN B N 1
ATOM 3064 C CA . ASN B 2 128 ? 10.726 5.512 17.649 1.00 41.98 200 ASN B CA 1
ATOM 3065 C C . ASN B 2 128 ? 10.527 6.660 16.662 1.00 41.36 200 ASN B C 1
ATOM 3066 O O . ASN B 2 128 ? 9.770 6.539 15.700 1.00 43.40 200 ASN B O 1
ATOM 3071 N N . ASN B 2 129 ? 11.207 7.773 16.924 1.00 42.82 201 ASN B N 1
ATOM 3072 C CA . ASN B 2 129 ? 11.159 8.964 16.070 1.00 38.86 201 ASN B CA 1
ATOM 3073 C C . ASN B 2 129 ? 9.777 9.599 15.902 1.00 37.65 201 ASN B C 1
ATOM 3074 O O . ASN B 2 129 ? 9.448 10.118 14.836 1.00 46.19 201 ASN B O 1
ATOM 3079 N N . LEU B 2 130 ? 8.973 9.567 16.959 1.00 30.09 202 LEU B N 1
ATOM 3080 C CA . LEU B 2 130 ? 7.672 10.229 16.953 1.00 36.80 202 LEU B CA 1
ATOM 3081 C C . LEU B 2 130 ? 7.698 11.477 17.838 1.00 40.20 202 LEU B C 1
ATOM 3082 O O . LEU B 2 130 ? 8.099 11.397 18.990 1.00 33.58 202 LEU B O 1
ATOM 3087 N N . SER B 2 131 ? 7.273 12.624 17.307 1.00 30.72 203 SER B N 1
ATOM 3088 C CA . SER B 2 131 ? 7.237 13.851 18.112 1.00 29.07 203 SER B CA 1
ATOM 3089 C C . SER B 2 131 ? 6.071 13.827 19.106 1.00 34.60 203 SER B C 1
ATOM 3090 O O . SER B 2 131 ? 5.029 13.204 18.859 1.00 28.33 203 SER B O 1
ATOM 3093 N N . THR B 2 132 ? 6.245 14.467 20.260 1.00 26.95 204 THR B N 1
ATOM 3094 C CA A THR B 2 132 ? 5.225 14.393 21.297 0.42 28.81 204 THR B CA 1
ATOM 3095 C CA B THR B 2 132 ? 5.258 14.373 21.326 0.58 30.66 204 THR B CA 1
ATOM 3096 C C . THR B 2 132 ? 5.155 15.661 22.121 1.00 27.80 204 THR B C 1
ATOM 3097 O O . THR B 2 132 ? 6.152 16.357 22.303 1.00 31.68 204 THR B O 1
ATOM 3104 N N . ILE B 2 133 ? 3.958 15.967 22.604 1.00 28.62 205 ILE B N 1
ATOM 3105 C CA . ILE B 2 133 ? 3.809 16.998 23.629 1.00 31.65 205 ILE B CA 1
ATOM 3106 C C . ILE B 2 133 ? 2.933 16.436 24.733 1.00 28.96 205 ILE B C 1
ATOM 3107 O O . ILE B 2 133 ? 2.139 15.513 24.513 1.00 28.70 205 ILE B O 1
ATOM 3112 N N . ILE B 2 134 ? 3.088 16.983 25.932 1.00 24.34 206 ILE B N 1
ATOM 3113 C CA . ILE B 2 134 ? 2.347 16.515 27.086 1.00 22.50 206 ILE B CA 1
ATOM 3114 C C . ILE B 2 134 ? 1.375 17.596 27.512 1.00 25.96 206 ILE B C 1
ATOM 3115 O O . ILE B 2 134 ? 1.740 18.773 27.569 1.00 26.34 206 ILE B O 1
ATOM 3120 N N . ALA B 2 135 ? 0.136 17.190 27.776 1.00 24.82 207 ALA B N 1
ATOM 3121 C CA . ALA B 2 135 ? -0.858 18.056 28.393 1.00 25.13 207 ALA B CA 1
ATOM 3122 C C . ALA B 2 135 ? -0.851 17.819 29.906 1.00 20.36 207 ALA B C 1
ATOM 3123 O O . ALA B 2 135 ? -1.126 16.703 30.372 1.00 24.41 207 ALA B O 1
ATOM 3125 N N . ALA B 2 136 ? -0.548 18.868 30.665 1.00 22.45 208 ALA B N 1
ATOM 3126 C CA . ALA B 2 136 ? -0.552 18.807 32.129 1.00 22.12 208 ALA B CA 1
ATOM 3127 C C . ALA B 2 136 ? -1.967 18.969 32.665 1.00 22.64 208 ALA B C 1
ATOM 3128 O O . ALA B 2 136 ? -2.300 19.982 33.278 1.00 23.07 208 ALA B O 1
ATOM 3130 N N . SER B 2 137 ? -2.804 17.962 32.443 1.00 22.22 209 SER B N 1
ATOM 3131 C CA . SER B 2 137 ? -4.222 18.066 32.791 1.00 23.13 209 SER B CA 1
ATOM 3132 C C . SER B 2 137 ? -4.592 17.580 34.210 1.00 24.05 209 SER B C 1
ATOM 3133 O O . SER B 2 137 ? -5.768 17.452 34.521 1.00 27.92 209 SER B O 1
ATOM 3136 N N . ASP B 2 138 ? -3.592 17.301 35.050 1.00 20.21 210 ASP B N 1
ATOM 3137 C CA . ASP B 2 138 ? -3.811 17.258 36.508 1.00 20.32 210 ASP B CA 1
ATOM 3138 C C . ASP B 2 138 ? -3.614 18.667 37.031 1.00 21.63 210 ASP B C 1
ATOM 3139 O O . ASP B 2 138 ? -2.483 19.108 37.234 1.00 23.36 210 ASP B O 1
ATOM 3144 N N . THR B 2 139 ? -4.714 19.371 37.253 1.00 24.77 211 THR B N 1
ATOM 3145 C CA . THR B 2 139 ? -4.642 20.754 37.702 1.00 23.63 211 THR B CA 1
ATOM 3146 C C . THR B 2 139 ? -4.995 20.840 39.186 1.00 27.12 211 THR B C 1
ATOM 3147 O O . THR B 2 139 ? -5.218 21.924 39.729 1.00 25.03 211 THR B O 1
ATOM 3151 N N . PHE B 2 140 ? -5.048 19.699 39.847 1.00 23.13 212 PHE B N 1
ATOM 3152 C CA . PHE B 2 140 ? -5.480 19.675 41.250 1.00 25.67 212 PHE B CA 1
ATOM 3153 C C . PHE B 2 140 ? -4.360 19.430 42.253 1.00 28.86 212 PHE B C 1
ATOM 3154 O O . PHE B 2 140 ? -4.219 20.159 43.240 1.00 25.71 212 PHE B O 1
ATOM 3162 N N . ARG B 2 141 ? -3.583 18.378 42.038 1.00 27.38 213 ARG B N 1
ATOM 3163 C CA . ARG B 2 141 ? -2.720 17.908 43.119 1.00 27.30 213 ARG B CA 1
ATOM 3164 C C . ARG B 2 141 ? -1.477 18.768 43.262 1.00 26.88 213 ARG B C 1
ATOM 3165 O O . ARG B 2 141 ? -0.932 19.252 42.274 1.00 23.02 213 ARG B O 1
ATOM 3173 N N . ALA B 2 142 ? -1.044 18.965 44.499 1.00 23.58 214 ALA B N 1
ATOM 3174 C CA . ALA B 2 142 ? 0.161 19.740 44.779 1.00 27.18 214 ALA B CA 1
ATOM 3175 C C . ALA B 2 142 ? 1.354 19.310 43.911 1.00 26.57 214 ALA B C 1
ATOM 3176 O O . ALA B 2 142 ? 1.687 18.115 43.800 1.00 20.65 214 ALA B O 1
ATOM 3178 N N . ALA B 2 143 ? 1.948 20.310 43.271 1.00 21.31 215 ALA B N 1
ATOM 3179 C CA . ALA B 2 143 ? 3.107 20.168 42.398 1.00 21.39 215 ALA B CA 1
ATOM 3180 C C . ALA B 2 143 ? 2.912 19.235 41.200 1.00 22.00 215 ALA B C 1
ATOM 3181 O O . ALA B 2 143 ? 3.892 18.731 40.668 1.00 18.03 215 ALA B O 1
ATOM 3183 N N . ALA B 2 144 ? 1.672 19.006 40.772 1.00 18.41 216 ALA B N 1
ATOM 3184 C CA . ALA B 2 144 ? 1.437 18.086 39.655 1.00 20.26 216 ALA B CA 1
ATOM 3185 C C . ALA B 2 144 ? 2.038 18.646 38.369 1.00 23.83 216 ALA B C 1
ATOM 3186 O O . ALA B 2 144 ? 2.617 17.916 37.577 1.00 18.48 216 ALA B O 1
ATOM 3188 N N . GLN B 2 145 ? 1.917 19.949 38.161 1.00 18.64 217 GLN B N 1
ATOM 3189 C CA . GLN B 2 145 ? 2.496 20.507 36.936 1.00 29.31 217 GLN B CA 1
ATOM 3190 C C . GLN B 2 145 ? 4.023 20.605 37.018 1.00 21.24 217 GLN B C 1
ATOM 3191 O O . GLN B 2 145 ? 4.698 20.380 36.027 1.00 24.26 217 GLN B O 1
ATOM 3197 N N . GLU B 2 146 ? 4.563 20.923 38.197 1.00 21.24 218 GLU B N 1
ATOM 3198 C CA . GLU B 2 146 ? 6.024 21.022 38.389 1.00 21.13 218 GLU B CA 1
ATOM 3199 C C . GLU B 2 146 ? 6.712 19.666 38.181 1.00 21.22 218 GLU B C 1
ATOM 3200 O O . GLU B 2 146 ? 7.826 19.590 37.639 1.00 22.96 218 GLU B O 1
ATOM 3206 N N . GLN B 2 147 ? 6.062 18.607 38.655 1.00 21.31 219 GLN B N 1
ATOM 3207 C CA . GLN B 2 147 ? 6.552 17.249 38.492 1.00 18.20 219 GLN B CA 1
ATOM 3208 C C . GLN B 2 147 ? 6.695 16.932 36.989 1.00 22.86 219 GLN B C 1
ATOM 3209 O O . GLN B 2 147 ? 7.732 16.439 36.535 1.00 19.83 219 GLN B O 1
ATOM 3215 N N . LEU B 2 148 ? 5.657 17.231 36.217 1.00 16.99 220 LEU B N 1
ATOM 3216 C CA . LEU B 2 148 ? 5.722 16.989 34.753 1.00 22.39 220 LEU B CA 1
ATOM 3217 C C . LEU B 2 148 ? 6.717 17.897 34.065 1.00 23.11 220 LEU B C 1
ATOM 3218 O O . LEU B 2 148 ? 7.350 17.492 33.092 1.00 27.07 220 LEU B O 1
ATOM 3223 N N . ALA B 2 149 ? 6.839 19.138 34.548 1.00 22.14 221 ALA B N 1
ATOM 3224 C CA . ALA B 2 149 ? 7.762 20.093 33.950 1.00 25.21 221 ALA B CA 1
ATOM 3225 C C . ALA B 2 149 ? 9.214 19.617 34.052 1.00 30.50 221 ALA B C 1
ATOM 3226 O O . ALA B 2 149 ? 10.008 19.820 33.127 1.00 24.80 221 ALA B O 1
ATOM 3228 N N . TYR B 2 150 ? 9.556 18.976 35.168 1.00 21.86 222 TYR B N 1
ATOM 3229 C CA . TYR B 2 150 ? 10.868 18.352 35.311 1.00 20.69 222 TYR B CA 1
ATOM 3230 C C . TYR B 2 150 ? 11.085 17.266 34.227 1.00 19.23 222 TYR B C 1
ATOM 3231 O O . TYR B 2 150 ? 12.113 17.253 33.568 1.00 22.56 222 TYR B O 1
ATOM 3240 N N . HIS B 2 151 ? 10.138 16.340 34.083 1.00 19.05 223 HIS B N 1
ATOM 3241 C CA . HIS B 2 151 ? 10.259 15.280 33.073 1.00 17.19 223 HIS B CA 1
ATOM 3242 C C . HIS B 2 151 ? 10.305 15.835 31.636 1.00 21.96 223 HIS B C 1
ATOM 3243 O O . HIS B 2 151 ? 11.128 15.410 30.829 1.00 23.80 223 HIS B O 1
ATOM 3250 N N . ALA B 2 152 ? 9.413 16.776 31.333 1.00 21.38 224 ALA B N 1
ATOM 3251 C CA . ALA B 2 152 ? 9.374 17.403 30.008 1.00 27.62 224 ALA B CA 1
ATOM 3252 C C . ALA B 2 152 ? 10.702 18.056 29.652 1.00 28.53 224 ALA B C 1
ATOM 3253 O O . ALA B 2 152 ? 11.186 17.952 28.520 1.00 27.34 224 ALA B O 1
ATOM 3255 N N . SER B 2 153 ? 11.288 18.742 30.621 1.00 23.43 225 SER B N 1
ATOM 3256 C CA . SER B 2 153 ? 12.583 19.375 30.425 1.00 27.35 225 SER B CA 1
ATOM 3257 C C . SER B 2 153 ? 13.703 18.354 30.175 1.00 24.71 225 SER B C 1
ATOM 3258 O O . SER B 2 153 ? 14.544 18.537 29.287 1.00 29.02 225 SER B O 1
ATOM 3261 N N . LYS B 2 154 ? 13.722 17.282 30.957 1.00 22.65 226 LYS B N 1
ATOM 3262 C CA . LYS B 2 154 ? 14.751 16.263 30.786 1.00 26.06 226 LYS B CA 1
ATOM 3263 C C . LYS B 2 154 ? 14.568 15.476 29.470 1.00 30.01 226 LYS B C 1
ATOM 3264 O O . LYS B 2 154 ? 15.548 15.068 28.838 1.00 30.07 226 LYS B O 1
ATOM 3270 N N . LEU B 2 155 ? 13.317 15.262 29.064 1.00 27.20 227 LEU B N 1
ATOM 3271 C CA . LEU B 2 155 ? 13.032 14.544 27.811 1.00 27.14 227 LEU B CA 1
ATOM 3272 C C . LEU B 2 155 ? 13.095 15.487 26.606 1.00 31.19 227 LEU B C 1
ATOM 3273 O O . LEU B 2 155 ? 13.028 15.053 25.453 1.00 33.77 227 LEU B O 1
ATOM 3278 N N . GLU B 2 156 ? 13.223 16.778 26.891 1.00 26.74 228 GLU B N 1
ATOM 3279 C CA . GLU B 2 156 ? 13.262 17.832 25.870 1.00 28.94 228 GLU B CA 1
ATOM 3280 C C . GLU B 2 156 ? 12.022 17.827 24.987 1.00 31.38 228 GLU B C 1
ATOM 3281 O O . GLU B 2 156 ? 12.112 17.862 23.759 1.00 28.71 228 GLU B O 1
ATOM 3287 N N . VAL B 2 157 ? 10.860 17.754 25.615 1.00 29.25 229 VAL B N 1
ATOM 3288 C CA . VAL B 2 157 ? 9.610 17.860 24.883 1.00 29.58 229 VAL B CA 1
ATOM 3289 C C . VAL B 2 157 ? 8.785 18.982 25.471 1.00 30.65 229 VAL B C 1
ATOM 3290 O O . VAL B 2 157 ? 8.972 19.354 26.631 1.00 28.81 229 VAL B O 1
ATOM 3294 N N . GLN B 2 158 ? 7.874 19.520 24.671 1.00 31.57 230 GLN B N 1
ATOM 3295 C CA . GLN B 2 158 ? 7.024 20.620 25.117 1.00 31.80 230 GLN B CA 1
ATOM 3296 C C . GLN B 2 158 ? 5.932 20.169 26.085 1.00 28.84 230 GLN B C 1
ATOM 3297 O O . GLN B 2 158 ? 5.220 19.201 25.829 1.00 27.50 230 GLN B O 1
ATOM 3303 N N . LEU B 2 159 ? 5.797 20.890 27.194 1.00 24.37 231 LEU B N 1
ATOM 3304 C CA . LEU B 2 159 ? 4.704 20.672 28.130 1.00 25.87 231 LEU B CA 1
ATOM 3305 C C . LEU B 2 159 ? 3.691 21.795 27.974 1.00 30.11 231 LEU B C 1
ATOM 3306 O O . LEU B 2 159 ? 4.047 22.970 28.012 1.00 24.00 231 LEU B O 1
ATOM 3311 N N . ILE B 2 160 ? 2.427 21.442 27.816 1.00 24.82 232 ILE B N 1
ATOM 3312 C CA . ILE B 2 160 ? 1.391 22.456 27.754 1.00 22.90 232 ILE B CA 1
ATOM 3313 C C . ILE B 2 160 ? 0.708 22.542 29.129 1.00 29.05 232 ILE B C 1
ATOM 3314 O O . ILE B 2 160 ? 0.077 21.584 29.593 1.00 25.42 232 ILE B O 1
ATOM 3319 N N . ARG B 2 161 ? 0.859 23.686 29.788 1.00 25.08 233 ARG B N 1
ATOM 3320 C CA . ARG B 2 161 ? 0.295 23.862 31.131 1.00 31.94 233 ARG B CA 1
ATOM 3321 C C . ARG B 2 161 ? -1.091 24.509 31.102 1.00 29.02 233 ARG B C 1
ATOM 3322 O O . ARG B 2 161 ? -1.831 24.459 32.087 1.00 30.18 233 ARG B O 1
ATOM 3330 N N . GLY B 2 162 ? -1.435 25.118 29.970 1.00 30.07 234 GLY B N 1
ATOM 3331 C CA . GLY B 2 162 ? -2.699 25.816 29.838 1.00 29.75 234 GLY B CA 1
ATOM 3332 C C . GLY B 2 162 ? -2.599 27.212 30.434 1.00 33.84 234 GLY B C 1
ATOM 3333 O O . GLY B 2 162 ? -1.588 27.569 31.034 1.00 31.36 234 GLY B O 1
ATOM 3334 N N . LYS B 2 163 ? -3.642 28.010 30.272 1.00 32.38 235 LYS B N 1
ATOM 3335 C CA . LYS B 2 163 ? -3.631 29.352 30.847 1.00 30.72 235 LYS B CA 1
ATOM 3336 C C . LYS B 2 163 ? -3.725 29.276 32.372 1.00 33.22 235 LYS B C 1
ATOM 3337 O O . LYS B 2 163 ? -4.078 28.235 32.920 1.00 28.14 235 LYS B O 1
ATOM 3343 N N . TYR B 2 164 ? -3.378 30.368 33.050 1.00 30.47 236 TYR B N 1
ATOM 3344 C CA . TYR B 2 164 ? -3.410 30.394 34.513 1.00 33.66 236 TYR B CA 1
ATOM 3345 C C . TYR B 2 164 ? -4.799 30.017 35.035 1.00 24.42 236 TYR B C 1
ATOM 3346 O O . TYR B 2 164 ? -5.790 30.623 34.646 1.00 27.54 236 TYR B O 1
ATOM 3355 N N . GLY B 2 165 ? -4.861 28.982 35.872 1.00 29.62 237 GLY B N 1
ATOM 3356 C CA . GLY B 2 165 ? -6.115 28.552 36.470 1.00 29.47 237 GLY B CA 1
ATOM 3357 C C . GLY B 2 165 ? -6.999 27.675 35.591 1.00 31.57 237 GLY B C 1
ATOM 3358 O O . GLY B 2 165 ? -8.123 27.343 35.967 1.00 30.96 237 GLY B O 1
ATOM 3359 N N . ALA B 2 166 ? -6.504 27.304 34.414 1.00 33.96 238 ALA B N 1
ATOM 3360 C CA . ALA B 2 166 ? -7.270 26.462 33.492 1.00 30.31 238 ALA B CA 1
ATOM 3361 C C . ALA B 2 166 ? -7.652 25.113 34.112 1.00 29.28 238 ALA B C 1
ATOM 3362 O O . ALA B 2 166 ? -6.872 24.536 34.856 1.00 26.22 238 ALA B O 1
ATOM 3364 N N . ASP B 2 167 ? -8.839 24.610 33.768 1.00 23.76 239 ASP B N 1
ATOM 3365 C CA . ASP B 2 167 ? -9.297 23.305 34.218 1.00 25.59 239 ASP B CA 1
ATOM 3366 C C . ASP B 2 167 ? -8.722 22.198 33.299 1.00 27.51 239 ASP B C 1
ATOM 3367 O O . ASP B 2 167 ? -8.180 22.507 32.235 1.00 24.56 239 ASP B O 1
ATOM 3372 N N . PRO B 2 168 ? -8.830 20.915 33.701 1.00 25.67 240 PRO B N 1
ATOM 3373 C CA . PRO B 2 168 ? -8.211 19.854 32.887 1.00 24.90 240 PRO B CA 1
ATOM 3374 C C . PRO B 2 168 ? -8.607 19.840 31.403 1.00 26.47 240 PRO B C 1
ATOM 3375 O O . PRO B 2 168 ? -7.754 19.584 30.553 1.00 23.53 240 PRO B O 1
ATOM 3379 N N . ALA B 2 169 ? -9.869 20.118 31.099 1.00 23.20 241 ALA B N 1
ATOM 3380 C CA . ALA B 2 169 ? -10.336 20.070 29.719 1.00 24.67 241 ALA B CA 1
ATOM 3381 C C . ALA B 2 169 ? -9.764 21.208 28.885 1.00 26.88 241 ALA B C 1
ATOM 3382 O O . ALA B 2 169 ? -9.478 21.039 27.700 1.00 24.67 241 ALA B O 1
ATOM 3384 N N . SER B 2 170 ? -9.619 22.380 29.503 1.00 27.83 242 SER B N 1
ATOM 3385 C CA . SER B 2 170 ? -9.083 23.540 28.815 1.00 26.14 242 SER B CA 1
ATOM 3386 C C . SER B 2 170 ? -7.606 23.292 28.507 1.00 26.29 242 SER B C 1
ATOM 3387 O O . SER B 2 170 ? -7.135 23.622 27.418 1.00 27.02 242 SER B O 1
ATOM 3390 N N . VAL B 2 171 ? -6.883 22.701 29.460 1.00 21.80 243 VAL B N 1
ATOM 3391 C CA . VAL B 2 17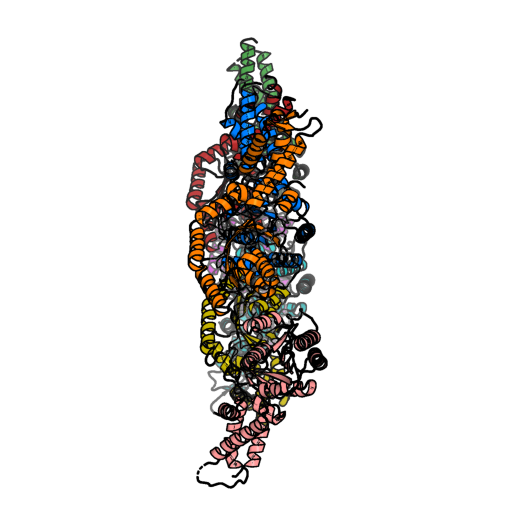1 ? -5.473 22.372 29.231 1.00 27.26 243 VAL B CA 1
ATOM 3392 C C . VAL B 2 171 ? -5.325 21.391 28.056 1.00 27.73 243 VAL B C 1
ATOM 3393 O O . VAL B 2 171 ? -4.495 21.594 27.168 1.00 27.06 243 VAL B O 1
ATOM 3397 N N . ALA B 2 172 ? -6.145 20.342 28.045 1.00 24.54 244 ALA B N 1
ATOM 3398 C CA . ALA B 2 172 ? -6.107 19.347 26.965 1.00 25.94 244 ALA B CA 1
ATOM 3399 C C . ALA B 2 172 ? -6.478 19.939 25.613 1.00 26.84 244 ALA B C 1
ATOM 3400 O O . ALA B 2 172 ? -5.833 19.655 24.596 1.00 26.75 244 ALA B O 1
ATOM 3402 N N . PHE B 2 173 ? -7.529 20.752 25.597 1.00 26.18 245 PHE B N 1
ATOM 3403 C CA . PHE B 2 173 ? -7.943 21.451 24.394 1.00 29.00 245 PHE B CA 1
ATOM 3404 C C . PHE B 2 173 ? -6.798 22.290 23.804 1.00 32.63 245 PHE B C 1
ATOM 3405 O O . PHE B 2 173 ? -6.541 22.225 22.598 1.00 28.17 245 PHE B O 1
ATOM 3413 N N . ASP B 2 174 ? -6.110 23.055 24.654 1.00 28.65 246 ASP B N 1
ATOM 3414 C CA . ASP B 2 174 ? -5.001 23.906 24.221 1.00 29.40 246 ASP B CA 1
ATOM 3415 C C . ASP B 2 174 ? -3.834 23.079 23.699 1.00 28.35 246 ASP B C 1
ATOM 3416 O O . ASP B 2 174 ? -3.196 23.445 22.725 1.00 26.26 246 ASP B O 1
ATOM 3421 N N . ALA B 2 175 ? -3.551 21.973 24.379 1.00 22.72 247 ALA B N 1
ATOM 3422 C CA . ALA B 2 175 ? -2.482 21.068 23.976 1.00 27.20 247 ALA B CA 1
ATOM 3423 C C . ALA B 2 175 ? -2.737 20.472 22.592 1.00 26.57 247 ALA B C 1
ATOM 3424 O O . ALA B 2 175 ? -1.855 20.442 21.748 1.00 27.68 247 ALA B O 1
ATOM 3426 N N . ILE B 2 176 ? -3.949 19.987 22.371 1.00 24.18 248 ILE B N 1
ATOM 3427 C CA . ILE B 2 176 ? -4.320 19.436 21.065 1.00 28.51 248 ILE B CA 1
ATOM 3428 C C . ILE B 2 176 ? -4.284 20.484 19.954 1.00 32.98 248 ILE B C 1
ATOM 3429 O O . ILE B 2 176 ? -3.799 20.223 18.843 1.00 34.32 248 ILE B O 1
ATOM 3434 N N . SER B 2 177 ? -4.770 21.683 20.251 1.00 31.70 249 SER B N 1
ATOM 3435 C CA . SER B 2 177 ? -4.744 22.763 19.265 1.00 33.98 249 SER B CA 1
ATOM 3436 C C . SER B 2 177 ? -3.306 23.105 18.867 1.00 36.56 249 SER B C 1
ATOM 3437 O O . SER B 2 177 ? -2.996 23.326 17.685 1.00 33.49 249 SER B O 1
ATOM 3440 N N . PHE B 2 178 ? -2.438 23.144 19.869 1.00 33.50 250 PHE B N 1
ATOM 3441 C CA . PHE B 2 178 ? -1.023 23.444 19.675 1.00 35.64 250 PHE B CA 1
ATOM 3442 C C . PHE B 2 178 ? -0.358 22.353 18.841 1.00 33.64 250 PHE B C 1
ATOM 3443 O O . PHE B 2 178 ? 0.416 22.643 17.930 1.00 34.30 250 PHE B O 1
ATOM 3451 N N . ALA B 2 179 ? -0.657 21.096 19.158 1.00 28.88 251 ALA B N 1
ATOM 3452 C CA . ALA B 2 179 ? -0.061 19.984 18.426 1.00 31.31 251 ALA B CA 1
ATOM 3453 C C . ALA B 2 179 ? -0.501 19.973 16.974 1.00 30.55 251 ALA B C 1
ATOM 3454 O O . ALA B 2 179 ? 0.315 19.726 16.082 1.00 30.38 251 ALA B O 1
ATOM 3456 N N . LYS B 2 180 ? -1.778 20.270 16.730 1.00 30.30 252 LYS B N 1
ATOM 3457 C CA . LYS B 2 180 ? -2.307 20.323 15.363 1.00 34.26 252 LYS B CA 1
ATOM 3458 C C . LYS B 2 180 ? -1.559 21.314 14.491 1.00 40.61 252 LYS B C 1
ATOM 3459 O O . LYS B 2 180 ? -1.146 20.986 13.376 1.00 34.48 252 LYS B O 1
ATOM 3465 N N . SER B 2 181 ? -1.391 22.533 14.986 1.00 34.46 253 SER B N 1
ATOM 3466 C CA . SER B 2 181 ? -0.764 23.561 14.169 1.00 44.55 253 SER B CA 1
ATOM 3467 C C . SER B 2 181 ? 0.726 23.298 13.950 1.00 43.05 253 SER B C 1
ATOM 3468 O O . SER B 2 181 ? 1.315 23.817 13.011 1.00 44.39 253 SER B O 1
ATOM 3471 N N . ARG B 2 182 ? 1.338 22.484 14.804 1.00 38.22 254 ARG B N 1
ATOM 3472 C CA . ARG B 2 182 ? 2.757 22.207 14.642 1.00 36.41 254 ARG B CA 1
ATOM 3473 C C . ARG B 2 182 ? 3.008 20.820 14.077 1.00 36.84 254 ARG B C 1
ATOM 3474 O O . ARG B 2 182 ? 4.159 20.381 14.005 1.00 36.82 254 ARG B O 1
ATOM 3482 N N . ASN B 2 183 ? 1.937 20.130 13.692 1.00 37.62 255 ASN B N 1
ATOM 3483 C CA . ASN B 2 183 ? 2.047 18.784 13.132 1.00 32.58 255 ASN B CA 1
ATOM 3484 C C . ASN B 2 183 ? 2.831 17.815 14.029 1.00 32.55 255 ASN B C 1
ATOM 3485 O O . ASN B 2 183 ? 3.640 17.023 13.547 1.00 34.09 255 ASN B O 1
ATOM 3490 N N . ILE B 2 184 ? 2.591 17.912 15.335 1.00 35.51 256 ILE B N 1
ATOM 3491 C CA . ILE B 2 184 ? 3.145 16.993 16.330 1.00 31.21 256 ILE B CA 1
ATOM 3492 C C . ILE B 2 184 ? 2.465 15.626 16.218 1.00 36.11 256 ILE B C 1
ATOM 3493 O O . ILE B 2 184 ? 1.251 15.547 16.041 1.00 33.18 256 ILE B O 1
ATOM 3498 N N . ASP B 2 185 ? 3.247 14.554 16.315 1.00 28.20 257 ASP B N 1
ATOM 3499 C CA . ASP B 2 185 ? 2.726 13.207 16.102 1.00 31.78 257 ASP B CA 1
ATOM 3500 C C . ASP B 2 185 ? 1.776 12.747 17.206 1.00 37.27 257 ASP B C 1
ATOM 3501 O O . ASP B 2 185 ? 0.752 12.109 16.938 1.00 33.01 257 ASP B O 1
ATOM 3506 N N . VAL B 2 186 ? 2.128 13.053 18.452 1.00 27.60 258 VAL B N 1
ATOM 3507 C CA . VAL B 2 186 ? 1.397 12.514 19.585 1.00 28.82 258 VAL B CA 1
ATOM 3508 C C . VAL B 2 186 ? 1.157 13.553 20.684 1.00 28.43 258 VAL B C 1
ATOM 3509 O O . VAL B 2 186 ? 2.051 14.325 21.020 1.00 28.06 258 VAL B O 1
ATOM 3513 N N . VAL B 2 187 ? -0.050 13.552 21.251 1.00 27.57 259 VAL B N 1
ATOM 3514 C CA . VAL B 2 187 ? -0.310 14.246 22.507 1.00 22.49 259 VAL B CA 1
ATOM 3515 C C . VAL B 2 187 ? -0.606 13.234 23.622 1.00 24.75 259 VAL B C 1
ATOM 3516 O O . VAL B 2 187 ? -1.430 12.336 23.441 1.00 26.29 259 VAL B O 1
ATOM 3520 N N . LEU B 2 188 ? 0.063 13.390 24.767 1.00 25.56 260 LEU B N 1
ATOM 3521 C CA . LEU B 2 188 ? -0.169 12.531 25.934 1.00 25.50 260 LEU B CA 1
ATOM 3522 C C . LEU B 2 188 ? -0.795 13.362 27.030 1.00 27.16 260 LEU B C 1
ATOM 3523 O O . LEU B 2 188 ? -0.200 14.332 27.466 1.00 23.54 260 LEU B O 1
ATOM 3528 N N . ILE B 2 189 ? -1.982 12.966 27.485 1.00 23.17 261 ILE B N 1
ATOM 3529 C CA . ILE B 2 189 ? -2.715 13.720 28.490 1.00 21.79 261 ILE B CA 1
ATOM 3530 C C . ILE B 2 189 ? -2.587 13.089 29.875 1.00 22.74 261 ILE B C 1
ATOM 3531 O O . ILE B 2 189 ? -3.004 11.951 30.081 1.00 21.96 261 ILE B O 1
ATOM 3536 N N . ASP B 2 190 ? -1.983 13.822 30.808 1.00 19.38 262 ASP B N 1
ATOM 3537 C CA . ASP B 2 190 ? -1.912 13.373 32.203 1.00 21.68 262 ASP B CA 1
ATOM 3538 C C . ASP B 2 190 ? -3.191 13.811 32.888 1.00 25.42 262 ASP B C 1
ATOM 3539 O O . ASP B 2 190 ? -3.714 14.880 32.584 1.00 20.54 262 ASP B O 1
ATOM 3544 N N . THR B 2 191 ? -3.698 13.005 33.823 1.00 21.43 263 THR B N 1
ATOM 3545 C CA . THR B 2 191 ? -4.886 13.389 34.571 1.00 21.54 263 THR B CA 1
ATOM 3546 C C . THR B 2 191 ? -4.653 13.132 36.050 1.00 24.67 263 THR B C 1
ATOM 3547 O O . THR B 2 191 ? -3.808 12.307 36.424 1.00 22.09 263 THR B O 1
ATOM 3551 N N . ALA B 2 192 ? -5.377 13.855 36.897 1.00 21.25 264 ALA B N 1
ATOM 3552 C CA . ALA B 2 192 ? -5.267 13.612 38.337 1.00 17.18 264 ALA B CA 1
ATOM 3553 C C . ALA B 2 192 ? -5.742 12.211 38.737 1.00 21.20 264 ALA B C 1
ATOM 3554 O O . ALA B 2 192 ? -6.605 11.615 38.089 1.00 21.68 264 ALA B O 1
ATOM 3556 N N . GLY B 2 193 ? -5.175 11.695 39.819 1.00 24.02 265 GLY B N 1
ATOM 3557 C CA . GLY B 2 193 ? -5.670 10.458 40.403 1.00 21.68 265 GLY B CA 1
ATOM 3558 C C . GLY B 2 193 ? -7.114 10.661 40.814 1.00 21.51 265 GLY B C 1
ATOM 3559 O O . GLY B 2 193 ? -7.515 11.756 41.211 1.00 21.86 265 GLY B O 1
ATOM 3560 N N . ARG B 2 194 ? -7.909 9.608 40.708 1.00 20.39 266 ARG B N 1
ATOM 3561 C CA . ARG B 2 194 ? -9.307 9.681 41.107 1.00 22.46 266 ARG B CA 1
ATOM 3562 C C . ARG B 2 194 ? -9.779 8.276 41.429 1.00 28.78 266 ARG B C 1
ATOM 3563 O O . ARG B 2 194 ? -9.364 7.321 40.772 1.00 23.99 266 ARG B O 1
ATOM 3571 N N . MET B 2 195 ? -10.622 8.142 42.447 1.00 26.13 267 MET B N 1
ATOM 3572 C CA . MET B 2 195 ? -11.246 6.852 42.719 1.00 29.83 267 MET B CA 1
ATOM 3573 C C . MET B 2 195 ? -12.314 6.544 41.685 1.00 29.11 267 MET B C 1
ATOM 3574 O O . MET B 2 195 ? -13.060 7.422 41.255 1.00 28.72 267 MET B O 1
ATOM 3579 N N . HIS B 2 196 ? -12.396 5.278 41.304 1.00 28.59 268 HIS B N 1
ATOM 3580 C CA . HIS B 2 196 ? -13.387 4.818 40.347 1.00 24.51 268 HIS B CA 1
ATOM 3581 C C . HIS B 2 196 ? -14.821 5.001 40.854 1.00 29.90 268 HIS B C 1
ATOM 3582 O O . HIS B 2 196 ? -15.753 5.016 40.062 1.00 31.54 268 HIS B O 1
ATOM 3589 N N . ILE B 2 197 ? -14.995 5.161 42.169 1.00 24.18 269 ILE B N 1
ATOM 3590 C CA . ILE B 2 197 ? -16.322 5.360 42.752 1.00 28.33 269 ILE B CA 1
ATOM 3591 C C . ILE B 2 197 ? -16.611 6.825 43.106 1.00 35.41 269 ILE B C 1
ATOM 3592 O O . ILE B 2 197 ? -17.634 7.138 43.707 1.00 33.87 269 ILE B O 1
ATOM 3597 N N . ASP B 2 198 ? -15.703 7.718 42.736 1.00 33.54 270 ASP B N 1
ATOM 3598 C CA . ASP B 2 198 ? -15.904 9.144 42.974 1.00 32.53 270 ASP B CA 1
ATOM 3599 C C . ASP B 2 198 ? -16.669 9.723 41.786 1.00 31.97 270 ASP B C 1
ATOM 3600 O O . ASP B 2 198 ? -16.083 10.003 40.744 1.00 30.42 270 ASP B O 1
ATOM 3605 N N . SER B 2 199 ? -17.978 9.893 41.939 1.00 34.17 271 SER B N 1
ATOM 3606 C CA . SER B 2 199 ? -18.825 10.336 40.831 1.00 36.40 271 SER B CA 1
ATOM 3607 C C . SER B 2 199 ? -18.430 11.691 40.244 1.00 34.04 271 SER B C 1
ATOM 3608 O O . SER B 2 199 ? -18.437 11.864 39.028 1.00 26.69 271 SER B O 1
ATOM 3611 N N . ASP B 2 200 ? -18.089 12.643 41.106 1.00 34.87 272 ASP B N 1
ATOM 3612 C CA . ASP B 2 200 ? -17.728 13.984 40.658 1.00 33.77 272 ASP B CA 1
ATOM 3613 C C . ASP B 2 200 ? -16.452 13.956 39.829 1.00 30.95 272 ASP B C 1
ATOM 3614 O O . ASP B 2 200 ? -16.386 14.579 38.774 1.00 33.12 272 ASP B O 1
ATOM 3619 N N . LEU B 2 201 ? -15.437 13.232 40.300 1.00 28.18 273 LEU B N 1
ATOM 3620 C CA . LEU B 2 201 ? -14.174 13.166 39.567 1.00 27.31 273 LEU B CA 1
ATOM 3621 C C . LEU B 2 201 ? -14.261 12.296 38.309 1.00 28.60 273 LEU B C 1
ATOM 3622 O O . LEU B 2 201 ? -13.582 12.573 37.313 1.00 27.36 273 LEU B O 1
ATOM 3627 N N . VAL B 2 202 ? -15.093 11.256 38.349 1.00 30.84 274 VAL B N 1
ATOM 3628 C CA . VAL B 2 202 ? -15.369 10.469 37.147 1.00 34.15 274 VAL B CA 1
ATOM 3629 C C . VAL B 2 202 ? -16.020 11.363 36.093 1.00 34.04 274 VAL B C 1
ATOM 3630 O O . VAL B 2 202 ? -15.680 11.301 34.906 1.00 28.88 274 VAL B O 1
ATOM 3634 N N . GLU B 2 203 ? -16.945 12.214 36.529 1.00 32.20 275 GLU B N 1
ATOM 3635 C CA . GLU B 2 203 ? -17.536 13.195 35.621 1.00 27.94 275 GLU B CA 1
ATOM 3636 C C . GLU B 2 203 ? -16.482 14.175 35.078 1.00 29.46 275 GLU B C 1
ATOM 3637 O O . GLU B 2 203 ? -16.493 14.500 33.888 1.00 28.53 275 GLU B O 1
ATOM 3643 N N . GLU B 2 204 ? -15.565 14.633 35.931 1.00 28.66 276 GLU B N 1
ATOM 3644 C CA . GLU B 2 204 ? -14.480 15.507 35.454 1.00 26.46 276 GLU B CA 1
ATOM 3645 C C . GLU B 2 204 ? -13.663 14.844 34.342 1.00 31.13 276 GLU B C 1
ATOM 3646 O O . GLU B 2 204 ? -13.270 15.487 33.367 1.00 27.03 276 GLU B O 1
ATOM 3652 N N . LEU B 2 205 ? -13.414 13.550 34.489 1.00 29.73 277 LEU B N 1
ATOM 3653 C CA . LEU B 2 205 ? -12.660 12.813 33.486 1.00 25.90 277 LEU B CA 1
ATOM 3654 C C . LEU B 2 205 ? -13.440 12.686 32.186 1.00 26.91 277 LEU B C 1
ATOM 3655 O O . LEU B 2 205 ? -12.892 12.910 31.119 1.00 31.44 277 LEU B O 1
ATOM 3660 N N . LYS B 2 206 ? -14.719 12.328 32.289 1.00 30.16 278 LYS B N 1
ATOM 3661 C CA . LYS B 2 206 ? -15.592 12.189 31.128 1.00 36.28 278 LYS B CA 1
ATOM 3662 C C . LYS B 2 206 ? -15.703 13.498 30.364 1.00 36.04 278 LYS B C 1
ATOM 3663 O O . LYS B 2 206 ? -15.868 13.519 29.148 1.00 31.66 278 LYS B O 1
ATOM 3669 N N . LYS B 2 207 ? -15.605 14.592 31.095 1.00 27.06 279 LYS B N 1
ATOM 3670 C CA . LYS B 2 207 ? -15.573 15.908 30.492 1.00 30.43 279 LYS B CA 1
ATOM 3671 C C . LYS B 2 207 ? -14.286 16.144 29.678 1.00 33.67 279 LYS B C 1
ATOM 3672 O O . LYS B 2 207 ? -14.317 16.753 28.603 1.00 34.80 279 LYS B O 1
ATOM 3678 N N . VAL B 2 208 ? -13.151 15.676 30.184 1.00 30.68 280 VAL B N 1
ATOM 3679 C CA . VAL B 2 208 ? -11.915 15.771 29.405 1.00 24.40 280 VAL B CA 1
ATOM 3680 C C . VAL B 2 208 ? -12.006 14.885 28.148 1.00 25.30 280 VAL B C 1
ATOM 3681 O O . VAL B 2 208 ? -11.570 15.275 27.063 1.00 28.10 280 VAL B O 1
ATOM 3685 N N . LEU B 2 209 ? -12.594 13.700 28.291 1.00 33.04 281 LEU B N 1
ATOM 3686 C CA . LEU B 2 209 ? -12.725 12.787 27.155 1.00 24.58 281 LEU B CA 1
ATOM 3687 C C . LEU B 2 209 ? -13.594 13.358 26.045 1.00 27.74 281 LEU B C 1
ATOM 3688 O O . LEU B 2 209 ? -13.271 13.222 24.859 1.00 30.85 281 LEU B O 1
ATOM 3693 N N . ARG B 2 210 ? -14.703 13.995 26.415 1.00 26.77 282 ARG B N 1
ATOM 3694 C CA . ARG B 2 210 ? -15.597 14.560 25.414 1.00 31.38 282 ARG B CA 1
ATOM 3695 C C . ARG B 2 210 ? -14.894 15.646 24.615 1.00 36.69 282 ARG B C 1
ATOM 3696 O O . ARG B 2 210 ? -15.105 15.797 23.416 1.00 36.80 282 ARG B O 1
ATOM 3704 N N . ILE B 2 211 ? -14.030 16.385 25.291 1.00 40.19 283 ILE B N 1
ATOM 3705 C CA . ILE B 2 211 ? -13.378 17.532 24.686 1.00 35.98 283 ILE B CA 1
ATOM 3706 C C . ILE B 2 211 ? -12.139 17.116 23.907 1.00 38.03 283 ILE B C 1
ATOM 3707 O O . ILE B 2 211 ? -11.883 17.639 22.822 1.00 36.64 283 ILE B O 1
ATOM 3712 N N . ALA B 2 212 ? -11.405 16.137 24.433 1.00 30.03 284 ALA B N 1
ATOM 3713 C CA . ALA B 2 212 ? -10.160 15.686 23.806 1.00 33.10 284 ALA B CA 1
ATOM 3714 C C . ALA B 2 212 ? -10.350 14.601 22.744 1.00 38.33 284 ALA B C 1
ATOM 3715 O O . ALA B 2 212 ? -9.482 14.411 21.888 1.00 38.95 284 ALA B O 1
ATOM 3717 N N . LYS B 2 213 ? -11.476 13.892 22.817 1.00 36.03 285 LYS B N 1
ATOM 3718 C CA . LYS B 2 213 ? -11.769 12.755 21.934 1.00 36.52 285 LYS B CA 1
ATOM 3719 C C . LYS B 2 213 ? -10.540 11.890 21.633 1.00 36.85 285 LYS B C 1
ATOM 3720 O O . LYS B 2 213 ? -10.086 11.836 20.498 1.00 32.38 285 LYS B O 1
ATOM 3726 N N . PRO B 2 214 ? -9.983 11.236 22.660 1.00 32.25 286 PRO B N 1
ATOM 3727 C CA . PRO B 2 214 ? -8.703 10.550 22.465 1.00 32.88 286 PRO B CA 1
ATOM 3728 C C . PRO B 2 214 ? -8.783 9.376 21.505 1.00 35.69 286 PRO B C 1
ATOM 3729 O O . PRO B 2 214 ? -9.840 8.759 21.327 1.00 33.70 286 PRO B O 1
ATOM 3733 N N . ASP B 2 215 ? -7.660 9.101 20.851 1.00 33.69 287 ASP B N 1
ATOM 3734 C CA . ASP B 2 215 ? -7.572 7.975 19.942 1.00 34.11 287 ASP B CA 1
ATOM 3735 C C . ASP B 2 215 ? -7.238 6.700 20.707 1.00 32.58 287 ASP B C 1
ATOM 3736 O O . ASP B 2 215 ? -7.477 5.604 20.220 1.00 31.43 287 ASP B O 1
ATOM 3741 N N . PHE B 2 216 ? -6.696 6.847 21.907 1.00 33.73 288 PHE B N 1
ATOM 3742 C CA . PHE B 2 216 ? -6.334 5.686 22.721 1.00 32.66 288 PHE B CA 1
ATOM 3743 C C . PHE B 2 216 ? -6.486 6.064 24.177 1.00 28.04 288 PHE B C 1
ATOM 3744 O O . PHE B 2 216 ? -6.055 7.136 24.578 1.00 27.35 288 PHE B O 1
ATOM 3752 N N . ARG B 2 217 ? -7.090 5.182 24.979 1.00 23.61 289 ARG B N 1
ATOM 3753 C CA . ARG B 2 217 ? -7.269 5.458 26.400 1.00 19.85 289 ARG B CA 1
ATOM 3754 C C . ARG B 2 217 ? -6.577 4.362 27.217 1.00 26.54 289 ARG B C 1
ATOM 3755 O O . ARG B 2 217 ? -6.811 3.187 26.980 1.00 24.78 289 ARG B O 1
ATOM 3763 N N . ILE B 2 218 ? -5.731 4.752 28.166 1.00 25.01 290 ILE B N 1
ATOM 3764 C CA . ILE B 2 218 ? -4.953 3.790 28.929 1.00 23.68 290 ILE B CA 1
ATOM 3765 C C . ILE B 2 218 ? -5.238 3.914 30.422 1.00 23.33 290 ILE B C 1
ATOM 3766 O O . ILE B 2 218 ? -5.024 4.965 31.017 1.00 25.20 290 ILE B O 1
ATOM 3771 N N . LEU B 2 219 ? -5.723 2.826 31.004 1.00 22.88 291 LEU B N 1
ATOM 3772 C CA . LEU B 2 219 ? -5.892 2.738 32.447 1.00 23.65 291 LEU B CA 1
ATOM 3773 C C . LEU B 2 219 ? -4.572 2.291 33.045 1.00 21.70 291 LEU B C 1
ATOM 3774 O O . LEU B 2 219 ? -3.944 1.344 32.555 1.00 21.75 291 LEU B O 1
ATOM 3779 N N . ILE B 2 220 ? -4.133 2.986 34.092 1.00 20.13 292 ILE B N 1
ATOM 3780 C CA . ILE B 2 220 ? -2.949 2.560 34.827 1.00 19.84 292 ILE B CA 1
ATOM 3781 C C . ILE B 2 220 ? -3.352 1.776 36.088 1.00 22.02 292 ILE B C 1
ATOM 3782 O O . ILE B 2 220 ? -4.165 2.244 36.875 1.00 21.97 292 ILE B O 1
ATOM 3787 N N . LEU B 2 221 ? -2.811 0.568 36.235 1.00 22.82 293 LEU B N 1
ATOM 3788 C CA . LEU B 2 221 ? -3.016 -0.251 37.432 1.00 26.95 293 LEU B CA 1
ATOM 3789 C C . LEU B 2 221 ? -1.669 -0.551 38.094 1.00 21.85 293 LEU B C 1
ATOM 3790 O O . LEU B 2 221 ? -0.663 -0.760 37.417 1.00 23.63 293 LEU B O 1
ATOM 3795 N N . ASP B 2 222 ? -1.667 -0.569 39.427 1.00 22.11 294 ASP B N 1
ATOM 3796 C CA . ASP B 2 222 ? -0.497 -0.888 40.237 1.00 23.76 294 ASP B CA 1
ATOM 3797 C C . ASP B 2 222 ? -0.398 -2.408 40.395 1.00 23.42 294 ASP B C 1
ATOM 3798 O O . ASP B 2 222 ? -1.319 -3.039 40.916 1.00 22.97 294 ASP B O 1
ATOM 3803 N N . SER B 2 223 ? 0.717 -3.001 39.977 1.00 23.81 295 SER B N 1
ATOM 3804 C CA . SER B 2 223 ? 0.845 -4.466 40.069 1.00 23.62 295 SER B CA 1
ATOM 3805 C C . SER B 2 223 ? 0.969 -4.993 41.500 1.00 31.04 295 SER B C 1
ATOM 3806 O O . SER B 2 223 ? 0.825 -6.198 41.721 1.00 22.75 295 SER B O 1
ATOM 3809 N N . LEU B 2 224 ? 1.250 -4.113 42.464 1.00 24.22 296 LEU B N 1
ATOM 3810 C CA . LEU B 2 224 ? 1.258 -4.529 43.876 1.00 23.59 296 LEU B CA 1
ATOM 3811 C C . LEU B 2 224 ? -0.139 -4.656 44.458 1.00 26.63 296 LEU B C 1
ATOM 3812 O O . LEU B 2 224 ? -0.324 -5.263 45.512 1.00 26.37 296 LEU B O 1
ATOM 3817 N N . ALA B 2 225 ? -1.127 -4.099 43.770 1.00 23.34 297 ALA B N 1
ATOM 3818 C CA . ALA B 2 225 ? -2.497 -4.150 44.261 1.00 26.01 297 ALA B CA 1
ATOM 3819 C C . ALA B 2 225 ? -3.088 -5.552 44.145 1.00 27.30 297 ALA B C 1
ATOM 3820 O O . ALA B 2 225 ? -2.841 -6.264 43.169 1.00 28.09 297 ALA B O 1
ATOM 3822 N N . GLY B 2 226 ? -3.875 -5.943 45.146 1.00 22.40 298 GLY B N 1
ATOM 3823 C CA . GLY B 2 226 ? -4.526 -7.245 45.143 1.00 23.86 298 GLY B CA 1
ATOM 3824 C C . GLY B 2 226 ? -5.825 -7.195 44.366 1.00 28.23 298 GLY B C 1
ATOM 3825 O O . GLY B 2 226 ? -5.895 -6.576 43.299 1.00 28.75 298 GLY B O 1
ATOM 3826 N N . SER B 2 227 ? -6.859 -7.817 44.922 1.00 27.09 299 SER B N 1
ATOM 3827 C CA . SER B 2 227 ? -8.158 -7.935 44.257 1.00 29.35 299 SER B CA 1
ATOM 3828 C C . SER B 2 227 ? -8.805 -6.604 43.849 1.00 31.36 299 SER B C 1
ATOM 3829 O O . SER B 2 227 ? -9.655 -6.575 42.956 1.00 26.46 299 SER B O 1
ATOM 3832 N N . ASP B 2 228 ? -8.416 -5.505 44.487 1.00 24.13 300 ASP B N 1
ATOM 3833 C CA . ASP B 2 228 ? -9.027 -4.219 44.140 1.00 25.14 300 ASP B CA 1
ATOM 3834 C C . ASP B 2 228 ? -8.651 -3.735 42.748 1.00 25.60 300 ASP B C 1
ATOM 3835 O O . ASP B 2 228 ? -9.362 -2.919 42.162 1.00 27.04 300 ASP B O 1
ATOM 3840 N N . ALA B 2 229 ? -7.527 -4.209 42.225 1.00 26.49 301 ALA B N 1
ATOM 3841 C CA . ALA B 2 229 ? -7.114 -3.803 40.880 1.00 27.30 301 ALA B CA 1
ATOM 3842 C C . ALA B 2 229 ? -8.147 -4.231 39.817 1.00 30.84 301 ALA B C 1
ATOM 3843 O O . ALA B 2 229 ? -8.463 -3.476 38.885 1.00 25.29 301 ALA B O 1
ATOM 3845 N N . LEU B 2 230 ? -8.678 -5.440 39.969 1.00 25.48 302 LEU B N 1
ATOM 3846 C CA . LEU B 2 230 ? -9.731 -5.911 39.083 1.00 29.46 302 LEU B CA 1
ATOM 3847 C C . LEU B 2 230 ? -10.998 -5.079 39.275 1.00 29.58 302 LEU B C 1
ATOM 3848 O O . LEU B 2 230 ? -11.697 -4.763 38.313 1.00 29.02 302 LEU B O 1
ATOM 3853 N N . GLU B 2 231 ? -11.295 -4.727 40.519 1.00 24.42 303 GLU B N 1
ATOM 3854 C CA . GLU B 2 231 ? -12.451 -3.876 40.792 1.00 29.47 303 GLU B CA 1
ATOM 3855 C C . GLU B 2 231 ? -12.298 -2.486 40.160 1.00 24.49 303 GLU B C 1
ATOM 3856 O O . GLU B 2 231 ? -13.247 -1.956 39.588 1.00 24.41 303 GLU B O 1
ATOM 3862 N N . GLN B 2 232 ? -11.108 -1.904 40.265 1.00 20.47 304 GLN B N 1
ATOM 3863 C CA . GLN B 2 232 ? -10.799 -0.649 39.560 1.00 21.49 304 GLN B CA 1
ATOM 3864 C C . GLN B 2 232 ? -11.021 -0.780 38.046 1.00 26.52 304 GLN B C 1
ATOM 3865 O O . GLN B 2 232 ? -11.659 0.060 37.411 1.00 29.75 304 GLN B O 1
ATOM 3871 N N . ALA B 2 233 ? -10.478 -1.837 37.473 1.00 26.33 305 ALA B N 1
ATOM 3872 C CA . ALA B 2 233 ? -10.624 -2.086 36.042 1.00 31.08 305 ALA B CA 1
ATOM 3873 C C . ALA B 2 233 ? -12.081 -2.245 35.605 1.00 32.64 305 ALA B C 1
ATOM 3874 O O . ALA B 2 233 ? -12.459 -1.733 34.552 1.00 29.44 305 ALA B O 1
ATOM 3876 N N . ARG B 2 234 ? -12.887 -2.962 36.397 1.00 29.14 306 ARG B N 1
ATOM 3877 C CA . ARG B 2 234 ? -14.303 -3.186 36.065 1.00 31.74 306 ARG B CA 1
ATOM 3878 C C . ARG B 2 234 ? -15.112 -1.893 36.089 1.00 30.94 306 ARG B C 1
ATOM 3879 O O . ARG B 2 234 ? -15.877 -1.600 35.166 1.00 31.84 306 ARG B O 1
ATOM 3887 N N . HIS B 2 235 ? -14.962 -1.152 37.180 1.00 28.54 307 HIS B N 1
ATOM 3888 C CA . HIS B 2 235 ? -15.673 0.100 37.379 1.00 33.27 307 HIS B CA 1
ATOM 3889 C C . HIS B 2 235 ? -15.318 1.120 36.313 1.00 32.10 307 HIS B C 1
ATOM 3890 O O . HIS B 2 235 ? -16.202 1.749 35.750 1.00 32.40 307 HIS B O 1
ATOM 3897 N N . PHE B 2 236 ? -14.027 1.290 36.053 1.00 28.55 308 PHE B N 1
ATOM 3898 C CA . PHE B 2 236 ? -13.575 2.257 35.049 1.00 30.77 308 PHE B CA 1
ATOM 3899 C C . PHE B 2 236 ? -14.050 1.864 33.652 1.00 32.19 308 PHE B C 1
ATOM 3900 O O . PHE B 2 236 ? -14.397 2.721 32.837 1.00 31.60 308 PHE B O 1
ATOM 3908 N N . GLU B 2 237 ? -14.080 0.568 33.367 1.00 31.63 309 GLU B N 1
ATOM 3909 C CA . GLU B 2 237 ? -14.570 0.132 32.067 1.00 28.84 309 GLU B CA 1
ATOM 3910 C C . GLU B 2 237 ? -16.052 0.474 31.917 1.00 34.94 309 GLU B C 1
ATOM 3911 O O . GLU B 2 237 ? -16.483 0.927 30.859 1.00 37.56 309 GLU B O 1
ATOM 3917 N N . ASN B 2 238 ? -16.820 0.278 32.984 1.00 37.11 310 ASN B N 1
ATOM 3918 C CA . ASN B 2 238 ? -18.252 0.571 32.953 1.00 43.89 310 ASN B CA 1
ATOM 3919 C C . ASN B 2 238 ? -18.586 2.068 32.953 1.00 43.46 310 ASN B C 1
ATOM 3920 O O . ASN B 2 238 ? -19.521 2.486 32.285 1.00 47.36 310 ASN B O 1
ATOM 3925 N N . ASN B 2 239 ? -17.833 2.870 33.705 1.00 35.41 311 ASN B N 1
ATOM 3926 C CA . ASN B 2 239 ? -18.141 4.295 33.830 1.00 41.89 311 ASN B CA 1
ATOM 3927 C C . ASN B 2 239 ? -17.460 5.177 32.785 1.00 44.46 311 ASN B C 1
ATOM 3928 O O . ASN B 2 239 ? -17.928 6.276 32.487 1.00 45.40 311 ASN B O 1
ATOM 3933 N N . VAL B 2 240 ? -16.336 4.708 32.260 1.00 40.55 312 VAL B N 1
ATOM 3934 C CA . VAL B 2 240 ? -15.488 5.533 31.406 1.00 37.14 312 VAL B CA 1
ATOM 3935 C C . VAL B 2 240 ? -15.170 4.820 30.085 1.00 37.79 312 VAL B C 1
ATOM 3936 O O . VAL B 2 240 ? -15.409 5.365 28.998 1.00 34.87 312 VAL B O 1
ATOM 3940 N N . GLY B 2 241 ? -14.651 3.591 30.187 1.00 27.73 313 GLY B N 1
ATOM 3941 C CA . GLY B 2 241 ? -14.187 2.842 29.023 1.00 31.55 313 GLY B CA 1
ATOM 3942 C C . GLY B 2 241 ? -12.725 3.144 28.714 1.00 35.89 313 GLY B C 1
ATOM 3943 O O . GLY B 2 241 ? -12.283 4.293 28.812 1.00 33.27 313 GLY B O 1
ATOM 3944 N N . TYR B 2 242 ? -11.957 2.113 28.375 1.00 26.47 314 TYR B N 1
ATOM 3945 C CA . TYR B 2 242 ? -10.552 2.297 28.001 1.00 27.79 314 TYR B CA 1
ATOM 3946 C C . TYR B 2 242 ? -10.150 1.199 27.018 1.00 30.39 314 TYR B C 1
ATOM 3947 O O . TYR B 2 242 ? -10.888 0.228 26.826 1.00 29.37 314 TYR B O 1
ATOM 3956 N N . ASP B 2 243 ? -8.980 1.347 26.405 1.00 31.41 315 ASP B N 1
ATOM 3957 C CA . ASP B 2 243 ? -8.548 0.430 25.347 1.00 37.48 315 ASP B CA 1
ATOM 3958 C C . ASP B 2 243 ? -7.529 -0.598 25.836 1.00 31.51 315 ASP B C 1
ATOM 3959 O O . ASP B 2 243 ? -7.503 -1.734 25.358 1.00 34.26 315 ASP B O 1
ATOM 3964 N N . ALA B 2 244 ? -6.676 -0.182 26.767 1.00 26.92 316 ALA B N 1
ATOM 3965 C CA . ALA B 2 244 ? -5.609 -1.045 27.271 1.00 29.69 316 ALA B CA 1
ATOM 3966 C C . ALA B 2 244 ? -5.124 -0.621 28.659 1.00 27.53 316 ALA B C 1
ATOM 3967 O O . ALA B 2 244 ? -5.497 0.431 29.170 1.00 27.92 316 ALA B O 1
ATOM 3969 N N . VAL B 2 245 ? -4.273 -1.453 29.253 1.00 20.19 317 VAL B N 1
ATOM 3970 C CA . VAL B 2 245 ? -3.779 -1.193 30.593 1.00 21.22 317 VAL B CA 1
ATOM 3971 C C . VAL B 2 245 ? -2.258 -1.177 30.556 1.00 21.00 317 VAL B C 1
ATOM 3972 O O . VAL B 2 245 ? -1.640 -1.946 29.806 1.00 24.77 317 VAL B O 1
ATOM 3976 N N . ILE B 2 246 ? -1.660 -0.308 31.360 1.00 23.11 318 ILE B N 1
ATOM 3977 C CA . ILE B 2 246 ? -0.250 -0.437 31.699 1.00 23.72 318 ILE B CA 1
ATOM 3978 C C . ILE B 2 246 ? -0.151 -0.774 33.196 1.00 23.29 318 ILE B C 1
ATOM 3979 O O . ILE B 2 246 ? -0.765 -0.108 34.023 1.00 23.20 318 ILE B O 1
ATOM 3984 N N . LEU B 2 247 ? 0.599 -1.828 33.519 1.00 19.63 319 LEU B N 1
ATOM 3985 C CA . LEU B 2 247 ? 0.811 -2.255 34.906 1.00 20.17 319 LEU B CA 1
ATOM 3986 C C . LEU B 2 247 ? 2.144 -1.724 35.394 1.00 23.90 319 LEU B C 1
ATOM 3987 O O . LEU B 2 247 ? 3.165 -1.932 34.733 1.00 26.81 319 LEU B O 1
ATOM 3992 N N . THR B 2 248 ? 2.153 -1.069 36.557 1.00 23.07 320 THR B N 1
ATOM 3993 C CA . THR B 2 248 ? 3.381 -0.468 37.080 1.00 21.29 320 THR B CA 1
ATOM 3994 C C . THR B 2 248 ? 3.978 -1.232 38.267 1.00 27.50 320 THR B C 1
ATOM 3995 O O . THR B 2 248 ? 3.320 -2.084 38.865 1.00 25.59 320 THR B O 1
ATOM 3999 N N . LYS B 2 249 ? 5.227 -0.901 38.600 1.00 20.11 321 LYS B N 1
ATOM 4000 C CA . LYS B 2 249 ? 5.873 -1.359 39.822 1.00 18.58 321 LYS B CA 1
ATOM 4001 C C . LYS B 2 249 ? 6.057 -2.866 39.857 1.00 21.83 321 LYS B C 1
ATOM 4002 O O . LYS B 2 249 ? 6.081 -3.467 40.918 1.00 25.28 321 LYS B O 1
ATOM 4008 N N . VAL B 2 250 ? 6.193 -3.465 38.678 1.00 21.19 322 VAL B N 1
ATOM 4009 C CA . VAL B 2 250 ? 6.371 -4.908 38.562 1.00 22.09 322 VAL B CA 1
ATOM 4010 C C . VAL B 2 250 ? 7.726 -5.284 39.164 1.00 26.39 322 VAL B C 1
ATOM 4011 O O . VAL B 2 250 ? 7.936 -6.416 39.617 1.00 26.53 322 VAL B O 1
ATOM 4015 N N . ASP B 2 251 ? 8.629 -4.302 39.231 1.00 24.80 323 ASP B N 1
ATOM 4016 C CA . ASP B 2 251 ? 9.948 -4.536 39.834 1.00 23.98 323 ASP B CA 1
ATOM 4017 C C . ASP B 2 251 ? 9.900 -4.755 41.361 1.00 24.57 323 ASP B C 1
ATOM 4018 O O . ASP B 2 251 ? 10.902 -5.140 41.958 1.00 28.38 323 ASP B O 1
ATOM 4023 N N . ALA B 2 252 ? 8.747 -4.524 41.982 1.00 22.19 324 ALA B N 1
ATOM 4024 C CA . ALA B 2 252 ? 8.584 -4.844 43.413 1.00 22.69 324 ALA B CA 1
ATOM 4025 C C . ALA B 2 252 ? 8.309 -6.339 43.664 1.00 33.06 324 ALA B C 1
ATOM 4026 O O . ALA B 2 252 ? 7.563 -6.685 44.585 1.00 30.89 324 ALA B O 1
ATOM 4028 N N . ASP B 2 253 ? 8.895 -7.212 42.846 1.00 30.85 325 ASP B N 1
ATOM 4029 C CA . ASP B 2 253 ? 8.717 -8.661 42.984 1.00 32.18 325 ASP B CA 1
ATOM 4030 C C . ASP B 2 253 ? 7.239 -9.053 42.874 1.00 31.02 325 ASP B C 1
ATOM 4031 O O . ASP B 2 253 ? 6.804 -10.070 43.413 1.00 32.05 325 ASP B O 1
ATOM 4036 N N . ALA B 2 254 ? 6.479 -8.237 42.155 1.00 33.44 326 ALA B N 1
ATOM 4037 C CA . ALA B 2 254 ? 5.055 -8.465 41.951 1.00 33.77 326 ALA B CA 1
ATOM 4038 C C . ALA B 2 254 ? 4.839 -9.351 40.733 1.00 32.8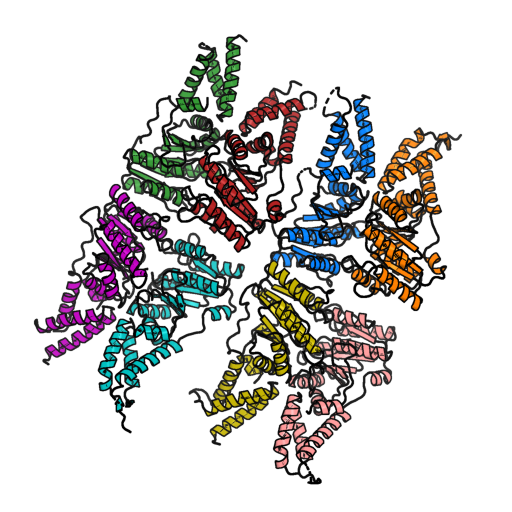3 326 ALA B C 1
ATOM 4039 O O . ALA B 2 254 ? 5.400 -9.089 39.670 1.00 34.57 326 ALA B O 1
ATOM 4041 N N . LYS B 2 255 ? 4.017 -10.387 40.877 1.00 28.75 327 LYS B N 1
ATOM 4042 C CA . LYS B 2 255 ? 3.767 -11.304 39.769 1.00 31.64 327 LYS B CA 1
ATOM 4043 C C . LYS B 2 255 ? 2.893 -10.697 38.674 1.00 33.75 327 LYS B C 1
ATOM 4044 O O . LYS B 2 255 ? 3.065 -11.010 37.500 1.00 34.51 327 LYS B O 1
ATOM 4050 N N . GLY B 2 256 ? 1.955 -9.840 39.066 1.00 29.93 328 GLY B N 1
ATOM 4051 C CA . GLY B 2 256 ? 1.073 -9.183 38.118 1.00 34.94 328 GLY B CA 1
ATOM 4052 C C . GLY B 2 256 ? -0.097 -10.024 37.622 1.00 31.75 328 GLY B C 1
ATOM 4053 O O . GLY B 2 256 ? -0.505 -9.890 36.465 1.00 30.69 328 GLY B O 1
ATOM 4054 N N . GLY B 2 257 ? -0.667 -10.847 38.501 1.00 27.99 329 GLY B N 1
ATOM 4055 C CA . GLY B 2 257 ? -1.743 -11.763 38.117 1.00 25.65 329 GLY B CA 1
ATOM 4056 C C . GLY B 2 257 ? -2.976 -11.030 37.611 1.00 29.58 329 GLY B C 1
ATOM 4057 O O . GLY B 2 257 ? -3.813 -11.626 36.940 1.00 26.20 329 GLY B O 1
ATOM 4058 N N . ILE B 2 258 ? -3.089 -9.737 37.941 1.00 27.59 330 ILE B N 1
ATOM 4059 C CA . ILE B 2 258 ? -4.125 -8.862 37.364 1.00 30.25 330 ILE B CA 1
ATOM 4060 C C . ILE B 2 258 ? -4.190 -8.963 35.832 1.00 25.12 330 ILE B C 1
ATOM 4061 O O . ILE B 2 258 ? -5.264 -8.880 35.247 1.00 24.06 330 ILE B O 1
ATOM 4066 N N . ALA B 2 259 ? -3.041 -9.145 35.192 1.00 23.80 331 ALA B N 1
ATOM 4067 C CA . ALA B 2 259 ? -2.985 -9.326 33.730 1.00 28.00 331 ALA B CA 1
ATOM 4068 C C . ALA B 2 259 ? -3.910 -10.454 33.240 1.00 30.57 331 ALA B C 1
ATOM 4069 O O . ALA B 2 259 ? -4.628 -10.307 32.247 1.00 28.51 331 ALA B O 1
ATOM 4071 N N . LEU B 2 260 ? -3.889 -11.579 33.948 1.00 28.59 332 LEU B N 1
ATOM 4072 C CA . LEU B 2 260 ? -4.738 -12.713 33.606 1.00 27.85 332 LEU B CA 1
ATOM 4073 C C . LEU B 2 260 ? -6.210 -12.398 33.864 1.00 26.45 332 LEU B C 1
ATOM 4074 O O . LEU B 2 260 ? -7.073 -12.706 33.035 1.00 30.82 332 LEU B O 1
ATOM 4079 N N . SER B 2 261 ? -6.495 -11.787 35.015 1.00 29.46 333 SER B N 1
ATOM 4080 C CA . SER B 2 261 ? -7.866 -11.432 35.372 1.00 31.44 333 SER B CA 1
ATOM 4081 C C . SER B 2 261 ? -8.501 -10.461 34.369 1.00 32.87 333 SER B C 1
ATOM 4082 O O . SER B 2 261 ? -9.669 -10.602 34.016 1.00 33.42 333 SER B O 1
ATOM 4085 N N . LEU B 2 262 ? -7.720 -9.480 33.932 1.00 29.23 334 LEU B N 1
ATOM 4086 C CA . LEU B 2 262 ? -8.155 -8.504 32.938 1.00 35.99 334 LEU B CA 1
ATOM 4087 C C . LEU B 2 262 ? -8.560 -9.161 31.620 1.00 33.77 334 LEU B C 1
ATOM 4088 O O . LEU B 2 262 ? -9.612 -8.856 31.056 1.00 32.64 334 LEU B O 1
ATOM 4093 N N . ALA B 2 263 ? -7.709 -10.052 31.130 1.00 29.40 335 ALA B N 1
ATOM 4094 C CA . ALA B 2 263 ? -7.996 -10.766 29.897 1.00 29.58 335 ALA B CA 1
ATOM 4095 C C . ALA B 2 263 ? -9.188 -11.693 30.086 1.00 37.71 335 ALA B C 1
ATOM 4096 O O . ALA B 2 263 ? -10.103 -11.714 29.262 1.00 35.02 335 ALA B O 1
ATOM 4098 N N . TYR B 2 264 ? -9.184 -12.448 31.182 1.00 37.38 336 TYR B N 1
ATOM 4099 C CA . TYR B 2 264 ? -10.207 -13.464 31.403 1.00 36.31 336 TYR B CA 1
ATOM 4100 C C . TYR B 2 264 ? -11.589 -12.849 31.649 1.00 35.07 336 TYR B C 1
ATOM 4101 O O . TYR B 2 264 ? -12.572 -13.280 31.056 1.00 37.76 336 TYR B O 1
ATOM 4110 N N . GLU B 2 265 ? -11.658 -11.842 32.512 1.00 34.67 337 GLU B N 1
ATOM 4111 C CA . GLU B 2 265 ? -12.926 -11.198 32.865 1.00 39.43 337 GLU B CA 1
ATOM 4112 C C . GLU B 2 265 ? -13.391 -10.086 31.925 1.00 39.93 3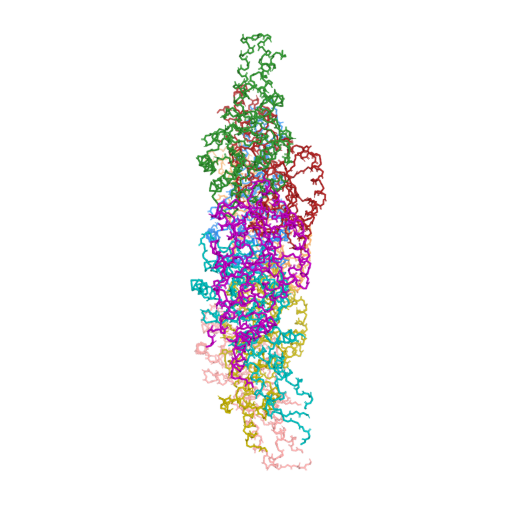37 GLU B C 1
ATOM 4113 O O . GLU B 2 265 ? -14.577 -9.989 31.624 1.00 44.23 337 GLU B O 1
ATOM 4119 N N . LEU B 2 266 ? -12.467 -9.229 31.503 1.00 35.25 338 LEU B N 1
ATOM 4120 C CA . LEU B 2 266 ? -12.837 -7.980 30.836 1.00 37.15 338 LEU B CA 1
ATOM 4121 C C . LEU B 2 266 ? -12.415 -7.910 29.373 1.00 39.02 338 LEU B C 1
ATOM 4122 O O . LEU B 2 266 ? -12.728 -6.938 28.688 1.00 38.51 338 LEU B O 1
ATOM 4127 N N . LYS B 2 267 ? -11.710 -8.939 28.909 1.00 34.49 339 LYS B N 1
ATOM 4128 C CA . LYS B 2 267 ? -11.119 -8.939 27.576 1.00 39.85 339 LYS B CA 1
ATOM 4129 C C . LYS B 2 267 ? -10.284 -7.693 27.323 1.00 34.10 339 LYS B C 1
ATOM 4130 O O . LYS B 2 267 ? -10.322 -7.135 26.229 1.00 35.44 339 LYS B O 1
ATOM 4136 N N . LYS B 2 268 ? -9.539 -7.254 28.337 1.00 27.83 340 LYS B N 1
ATOM 4137 C CA . LYS B 2 268 ? -8.706 -6.062 28.205 1.00 27.45 340 LYS B CA 1
ATOM 4138 C C . LYS B 2 268 ? -7.237 -6.461 28.219 1.00 32.28 340 LYS B C 1
ATOM 4139 O O . LYS B 2 268 ? -6.828 -7.309 29.004 1.00 34.64 340 LYS B O 1
ATOM 4145 N N . PRO B 2 269 ? -6.443 -5.880 27.313 1.00 31.57 341 PRO B N 1
ATOM 4146 C CA . PRO B 2 269 ? -5.026 -6.251 27.269 1.00 32.61 341 PRO B CA 1
ATOM 4147 C C . PRO B 2 269 ? -4.126 -5.337 28.105 1.00 32.94 341 PRO B C 1
ATOM 4148 O O . PRO B 2 269 ? -4.402 -4.152 28.269 1.00 32.47 341 PRO B O 1
ATOM 4152 N N . VAL B 2 270 ? -3.048 -5.906 28.626 1.00 30.63 342 VAL B N 1
ATOM 4153 C CA . VAL B 2 270 ? -1.951 -5.131 29.162 1.00 28.82 342 VAL B CA 1
ATOM 4154 C C . VAL B 2 270 ? -0.999 -4.908 28.004 1.00 26.58 342 VAL B C 1
ATOM 4155 O O . VAL B 2 270 ? -0.646 -5.866 27.310 1.00 30.68 342 VAL B O 1
ATOM 4159 N N . VAL B 2 271 ? -0.603 -3.660 27.755 1.00 25.35 343 VAL B N 1
ATOM 4160 C CA . VAL B 2 271 ? 0.289 -3.386 26.621 1.00 26.94 343 VAL B CA 1
ATOM 4161 C C . VAL B 2 271 ? 1.750 -3.164 27.038 1.00 26.98 343 VAL B C 1
ATOM 4162 O O . VAL B 2 271 ? 2.667 -3.492 26.288 1.00 28.12 343 VAL B O 1
ATOM 4166 N N . TYR B 2 272 ? 1.970 -2.607 28.226 1.00 26.38 344 TYR B N 1
ATOM 4167 C CA . TYR B 2 272 ? 3.330 -2.429 28.721 1.00 22.62 344 TYR B CA 1
ATOM 4168 C C . TYR B 2 272 ? 3.383 -2.677 30.214 1.00 26.36 344 TYR B C 1
ATOM 4169 O O . TYR B 2 272 ? 2.367 -2.654 30.886 1.00 24.42 344 TYR B O 1
ATOM 4178 N N . MET B 2 273 ? 4.584 -2.923 30.724 1.00 23.17 345 MET B N 1
ATOM 4179 C CA . MET B 2 273 ? 4.785 -2.980 32.159 1.00 28.10 345 MET B CA 1
ATOM 4180 C C . MET B 2 273 ? 5.911 -2.046 32.599 1.00 25.50 345 MET B C 1
ATOM 4181 O O . MET B 2 273 ? 6.984 -2.017 31.992 1.00 22.22 345 MET B O 1
ATOM 4186 N N . GLY B 2 274 ? 5.656 -1.303 33.667 1.00 25.18 346 GLY B N 1
ATOM 4187 C CA . GLY B 2 274 ? 6.669 -0.477 34.294 1.00 27.84 346 GLY B CA 1
ATOM 4188 C C . GLY B 2 274 ? 7.502 -1.297 35.251 1.00 20.10 346 GLY B C 1
ATOM 4189 O O . GLY B 2 274 ? 6.974 -2.053 36.054 1.00 21.31 346 GLY B O 1
ATOM 4190 N N . VAL B 2 275 ? 8.816 -1.180 35.142 1.00 22.47 347 VAL B N 1
ATOM 4191 C CA . VAL B 2 275 ? 9.698 -1.985 35.966 1.00 22.53 347 VAL B CA 1
ATOM 4192 C C . VAL B 2 275 ? 10.766 -1.141 36.664 1.00 26.57 347 VAL B C 1
ATOM 4193 O O . VAL B 2 275 ? 11.874 -1.603 36.898 1.00 27.84 347 VAL B O 1
ATOM 4197 N N . GLY B 2 276 ? 10.431 0.099 37.007 1.00 22.66 348 GLY B N 1
ATOM 4198 C CA . GLY B 2 276 ? 11.355 0.926 37.759 1.00 20.07 348 GLY B CA 1
ATOM 4199 C C . GLY B 2 276 ? 10.985 2.393 37.598 1.00 22.05 348 GLY B C 1
ATOM 4200 O O . GLY B 2 276 ? 9.915 2.720 37.070 1.00 22.33 348 GLY B O 1
ATOM 4201 N N . GLN B 2 277 ? 11.878 3.281 38.019 1.00 22.79 349 GLN B N 1
ATOM 4202 C CA . GLN B 2 277 ? 11.550 4.713 38.022 1.00 23.26 349 GLN B CA 1
ATOM 4203 C C . GLN B 2 277 ? 12.262 5.526 36.935 1.00 25.47 349 GLN B C 1
ATOM 4204 O O . GLN B 2 277 ? 12.031 6.724 36.813 1.00 26.89 349 GLN B O 1
ATOM 4210 N N . ASN B 2 278 ? 13.136 4.882 36.173 1.00 24.40 350 ASN B N 1
ATOM 4211 C CA . ASN B 2 278 ? 13.855 5.549 35.081 1.00 26.57 350 ASN B CA 1
ATOM 4212 C C . ASN B 2 278 ? 13.073 5.453 33.781 1.00 27.82 350 ASN B C 1
ATOM 4213 O O . ASN B 2 278 ? 12.202 4.599 33.645 1.00 22.91 350 ASN B O 1
ATOM 4218 N N . TYR B 2 279 ? 13.401 6.311 32.816 1.00 24.31 351 TYR B N 1
ATOM 4219 C CA . TYR B 2 279 ? 12.578 6.437 31.624 1.00 22.51 351 TYR B CA 1
ATOM 4220 C C . TYR B 2 279 ? 12.565 5.155 30.802 1.00 22.96 351 TYR B C 1
ATOM 4221 O O . TYR B 2 279 ? 11.558 4.825 30.185 1.00 23.63 351 TYR B O 1
ATOM 4230 N N . ASP B 2 280 ? 13.684 4.443 30.802 1.00 23.24 352 ASP B N 1
ATOM 4231 C CA . ASP B 2 280 ? 13.812 3.180 30.042 1.00 24.54 352 ASP B CA 1
ATOM 4232 C C . ASP B 2 280 ? 13.048 2.017 30.693 1.00 30.82 352 ASP B C 1
ATOM 4233 O O . ASP B 2 280 ? 12.898 0.949 30.092 1.00 31.68 352 ASP B O 1
ATOM 4238 N N . ASP B 2 281 ? 12.557 2.215 31.919 1.00 25.73 353 ASP B N 1
ATOM 4239 C CA . ASP B 2 281 ? 11.972 1.096 32.684 1.00 27.72 353 ASP B CA 1
ATOM 4240 C C . ASP B 2 281 ? 10.545 0.721 32.272 1.00 24.90 353 ASP B C 1
ATOM 4241 O O . ASP B 2 281 ? 9.622 0.734 33.078 1.00 22.71 353 ASP B O 1
ATOM 4246 N N . LEU B 2 282 ? 10.388 0.372 31.001 1.00 26.62 354 LEU B N 1
ATOM 4247 C CA . LEU B 2 282 ? 9.087 0.055 30.449 1.00 24.63 354 LEU B CA 1
ATOM 4248 C C . LEU B 2 282 ? 9.317 -1.088 29.458 1.00 23.55 354 LEU B C 1
ATOM 4249 O O . LEU B 2 282 ? 10.168 -0.987 28.593 1.00 28.50 354 LEU B O 1
ATOM 4254 N N . ILE B 2 283 ? 8.572 -2.178 29.597 1.00 23.24 355 ILE B N 1
ATOM 4255 C CA . ILE B 2 283 ? 8.683 -3.283 28.652 1.00 24.42 355 ILE B CA 1
ATOM 4256 C C . ILE B 2 283 ? 7.326 -3.641 28.054 1.00 24.25 355 ILE B C 1
ATOM 4257 O O . ILE B 2 283 ? 6.296 -3.457 28.694 1.00 23.31 355 ILE B O 1
ATOM 4262 N N . PRO B 2 284 ? 7.316 -4.143 26.807 1.00 31.23 356 PRO B N 1
ATOM 4263 C CA . PRO B 2 284 ? 6.021 -4.560 26.264 1.00 31.70 356 PRO B CA 1
ATOM 4264 C C . PRO B 2 284 ? 5.557 -5.818 26.977 1.00 36.06 356 PRO B C 1
ATOM 4265 O O . PRO B 2 284 ? 6.395 -6.528 27.536 1.00 33.17 356 PRO B O 1
ATOM 4269 N N . PHE B 2 285 ? 4.253 -6.074 26.976 1.00 37.70 357 PHE B N 1
ATOM 4270 C CA . PHE B 2 285 ? 3.699 -7.255 27.636 1.00 32.78 357 PHE B CA 1
ATOM 4271 C C . PHE B 2 285 ? 3.685 -8.414 26.661 1.00 36.26 357 PHE B C 1
ATOM 4272 O O . PHE B 2 285 ? 3.250 -8.272 25.515 1.00 41.30 357 PHE B O 1
ATOM 4280 N N . SER B 2 286 ? 4.164 -9.564 27.116 1.00 35.53 358 SER B N 1
ATOM 4281 C CA . SER B 2 286 ? 4.114 -10.774 26.311 1.00 37.72 358 SER B CA 1
ATOM 4282 C C . SER B 2 286 ? 3.545 -11.908 27.156 1.00 40.23 358 SER B C 1
ATOM 4283 O O . SER B 2 286 ? 3.957 -12.093 28.301 1.00 36.85 358 SER B O 1
ATOM 4286 N N . PRO B 2 287 ? 2.575 -12.651 26.603 1.00 40.39 359 PRO B N 1
ATOM 4287 C CA . PRO B 2 287 ? 1.975 -13.796 27.302 1.00 42.19 359 PRO B CA 1
ATOM 4288 C C . PRO B 2 287 ? 3.026 -14.772 27.832 1.00 38.78 359 PRO B C 1
ATOM 4289 O O . PRO B 2 287 ? 2.967 -15.161 29.000 1.00 37.44 359 PRO B O 1
ATOM 4293 N N . ASP B 2 288 ? 3.987 -15.132 26.992 1.00 35.19 360 ASP B N 1
ATOM 4294 C CA . ASP B 2 288 ? 5.046 -16.065 27.373 1.00 37.26 360 ASP B CA 1
ATOM 4295 C C . ASP B 2 288 ? 5.832 -15.567 28.580 1.00 36.13 360 ASP B C 1
ATOM 4296 O O . ASP B 2 288 ? 6.164 -16.338 29.483 1.00 35.83 360 ASP B O 1
ATOM 4301 N N . TRP B 2 289 ? 6.134 -14.273 28.577 1.00 39.20 361 TRP B N 1
ATOM 4302 C CA . TRP B 2 289 ? 6.873 -13.644 29.662 1.00 37.67 361 TRP B CA 1
ATOM 4303 C C . TRP B 2 289 ? 6.087 -13.722 30.976 1.00 38.37 361 TRP B C 1
ATOM 4304 O O . TRP B 2 289 ? 6.646 -14.022 32.034 1.00 36.17 361 TRP B O 1
ATOM 4315 N N . PHE B 2 290 ? 4.787 -13.461 30.890 1.00 33.56 362 PHE B N 1
ATOM 4316 C CA . PHE B 2 290 ? 3.889 -13.505 32.045 1.00 35.76 362 PHE B CA 1
ATOM 4317 C C . PHE B 2 290 ? 3.799 -14.911 32.645 1.00 34.43 362 PHE B C 1
ATOM 4318 O O . PHE B 2 290 ? 3.855 -15.092 33.868 1.00 33.28 362 PHE B O 1
ATOM 4326 N N . VAL B 2 291 ? 3.637 -15.900 31.778 1.00 34.52 363 VAL B N 1
ATOM 4327 C CA . VAL B 2 291 ? 3.513 -17.288 32.210 1.00 34.60 363 VAL B CA 1
ATOM 4328 C C . VAL B 2 291 ? 4.795 -17.779 32.880 1.00 39.93 363 VAL B C 1
ATOM 4329 O O . VAL B 2 291 ? 4.756 -18.515 33.872 1.00 37.16 363 VAL B O 1
ATOM 4333 N N . GLU B 2 292 ? 5.936 -17.364 32.343 1.00 44.83 364 GLU B N 1
ATOM 4334 C CA . GLU B 2 292 ? 7.210 -17.733 32.949 1.00 48.46 364 GLU B CA 1
ATOM 4335 C C . GLU B 2 292 ? 7.381 -17.087 34.322 1.00 43.16 364 GLU B C 1
ATOM 4336 O O . GLU B 2 292 ? 7.845 -17.734 35.259 1.00 42.01 364 GLU B O 1
ATOM 4342 N N . ARG B 2 293 ? 6.976 -15.829 34.441 1.00 35.86 365 ARG B N 1
ATOM 4343 C CA . ARG B 2 293 ? 7.100 -15.105 35.717 1.00 36.83 365 ARG B CA 1
ATOM 4344 C C . ARG B 2 293 ? 6.332 -15.837 36.814 1.00 43.98 365 ARG B C 1
ATOM 4345 O O . ARG B 2 293 ? 6.874 -16.149 37.877 1.00 43.97 365 ARG B O 1
ATOM 4353 N N . ILE B 2 294 ? 5.073 -16.137 36.518 1.00 47.19 366 ILE B N 1
ATOM 4354 C CA . ILE B 2 294 ? 4.184 -16.805 37.457 1.00 52.42 366 ILE B CA 1
ATOM 4355 C C . ILE B 2 294 ? 4.618 -18.220 37.827 1.00 52.19 366 ILE B C 1
ATOM 4356 O O . ILE B 2 294 ? 4.651 -18.571 39.005 1.00 57.35 366 ILE B O 1
ATOM 4361 N N . PHE B 2 295 ? 4.954 -19.033 36.830 1.00 54.85 367 PHE B N 1
ATOM 4362 C CA . PHE B 2 295 ? 5.290 -20.434 37.089 1.00 62.34 367 PHE B CA 1
ATOM 4363 C C . PHE B 2 295 ? 6.788 -20.704 37.221 1.00 77.29 367 PHE B C 1
ATOM 4364 O O . PHE B 2 295 ? 7.217 -21.859 37.239 1.00 84.22 367 PHE B O 1
ATOM 4372 N N . SER B 2 296 ? 7.579 -19.641 37.322 1.00 86.14 368 SER B N 1
ATOM 4373 C CA . SER B 2 296 ? 9.015 -19.778 37.555 1.00 94.11 368 SER B CA 1
ATOM 4374 C C . SER B 2 296 ? 9.554 -18.580 38.329 1.00 96.81 368 SER B C 1
ATOM 4375 O O . SER B 2 296 ? 9.758 -18.654 39.541 1.00 101.04 368 SER B O 1
ATOM 4378 N N . SER C 1 22 ? -22.037 -33.669 112.506 1.00 125.49 16 SER C N 1
ATOM 4379 C CA . SER C 1 22 ? -22.933 -32.700 111.886 1.00 124.72 16 SER C CA 1
ATOM 4380 C C . SER C 1 22 ? -24.250 -32.591 112.648 1.00 127.53 16 SER C C 1
ATOM 4381 O O . SER C 1 22 ? -25.325 -32.795 112.082 1.00 127.69 16 SER C O 1
ATOM 4384 N N . THR C 1 23 ? -24.155 -32.271 113.936 1.00 128.49 17 THR C N 1
ATOM 4385 C CA . THR C 1 23 ? -25.331 -32.110 114.788 1.00 128.46 17 THR C CA 1
ATOM 4386 C C . THR C 1 23 ? -25.916 -30.706 114.603 1.00 124.31 17 THR C C 1
ATOM 4387 O O . THR C 1 23 ? -25.205 -29.797 114.173 1.00 120.73 17 THR C O 1
ATOM 4391 N N . PRO C 1 24 ? -27.219 -30.532 114.906 1.00 123.04 18 PRO C N 1
ATOM 4392 C CA . PRO C 1 24 ? -27.888 -29.229 114.788 1.00 119.60 18 PRO C CA 1
ATOM 4393 C C . PRO C 1 24 ? -27.116 -28.072 115.431 1.00 119.23 18 PRO C C 1
ATOM 4394 O O . PRO C 1 24 ? -27.113 -26.961 114.892 1.00 115.81 18 PRO C O 1
ATOM 4398 N N . TYR C 1 25 ? -26.466 -28.330 116.561 1.00 121.36 19 TYR C N 1
ATOM 4399 C CA . TYR C 1 25 ? -25.680 -27.298 117.227 1.00 122.78 19 TYR C CA 1
ATOM 4400 C C . TYR C 1 25 ? -24.355 -27.059 116.516 1.00 123.41 19 TYR C C 1
ATOM 4401 O O . TYR C 1 25 ? -23.970 -25.915 116.283 1.00 122.37 19 TYR C O 1
ATOM 4410 N N . GLU C 1 26 ? -23.658 -28.141 116.181 1.00 126.29 20 GLU C N 1
ATOM 4411 C CA . GLU C 1 26 ? -22.376 -28.042 115.490 1.00 125.99 20 GLU C CA 1
ATOM 4412 C C . GLU C 1 26 ? -22.539 -27.400 114.115 1.00 125.73 20 GLU C C 1
ATOM 4413 O O . GLU C 1 26 ? -21.659 -26.669 113.656 1.00 125.91 20 GLU C O 1
ATOM 4419 N N . LYS C 1 27 ? -23.670 -27.668 113.467 1.00 123.10 21 LYS C N 1
ATOM 4420 C CA . LYS C 1 27 ? -23.986 -27.034 112.191 1.00 117.45 21 LYS C CA 1
ATOM 4421 C C . LYS C 1 27 ? -24.204 -25.534 112.368 1.00 112.85 21 LYS C C 1
ATOM 4422 O O . LYS C 1 27 ? -23.702 -24.729 111.583 1.00 108.69 21 LYS C O 1
ATOM 4428 N N . ALA C 1 28 ? -24.946 -25.169 113.410 1.00 111.81 22 ALA C N 1
ATOM 4429 C CA . ALA C 1 28 ? -25.257 -23.768 113.688 1.00 107.04 22 ALA C CA 1
ATOM 4430 C C . ALA C 1 28 ? -24.014 -22.948 114.028 1.00 103.86 22 ALA C C 1
ATOM 4431 O O . ALA C 1 28 ? -23.983 -21.736 113.810 1.00 101.07 22 ALA C O 1
ATOM 4433 N N . VAL C 1 29 ? -22.995 -23.609 114.570 1.00 104.89 23 VAL C N 1
ATOM 4434 C CA . VAL C 1 29 ? -21.733 -22.941 114.862 1.00 101.51 23 VAL C CA 1
ATOM 4435 C C . VAL C 1 29 ? -21.004 -22.620 113.561 1.00 99.49 23 VAL C C 1
ATOM 4436 O O . VAL C 1 29 ? -20.531 -21.497 113.365 1.00 90.48 23 VAL C O 1
ATOM 4440 N N . ASP C 1 30 ? -20.928 -23.611 112.674 1.00 102.94 24 ASP C N 1
ATOM 4441 C CA . ASP C 1 30 ? -20.268 -23.449 111.381 1.00 103.86 24 ASP C CA 1
ATOM 4442 C C . ASP C 1 30 ? -20.915 -22.336 110.562 1.00 100.50 24 ASP C C 1
ATOM 4443 O O . ASP C 1 30 ? -20.224 -21.504 109.974 1.00 97.06 24 ASP C O 1
ATOM 4448 N N . GLU C 1 31 ? -22.243 -22.328 110.532 1.00 99.26 25 GLU C N 1
ATOM 4449 C CA . GLU C 1 31 ? -22.990 -21.327 109.779 1.00 97.49 25 GLU C CA 1
ATOM 4450 C C . GLU C 1 31 ? -22.802 -19.919 110.346 1.00 93.93 25 GLU C C 1
ATOM 4451 O O . GLU C 1 31 ? -22.672 -18.953 109.592 1.00 91.50 25 GLU C O 1
ATOM 4457 N N . PHE C 1 32 ? -22.781 -19.809 111.673 1.00 93.35 26 PHE C N 1
ATOM 4458 C CA . PHE C 1 32 ? -22.605 -18.515 112.334 1.00 90.91 26 PHE C CA 1
ATOM 4459 C C . PHE C 1 32 ? -21.210 -17.944 112.107 1.00 88.39 26 PHE C C 1
ATOM 4460 O O . PHE C 1 32 ? -21.048 -16.755 111.834 1.00 85.65 26 PHE C O 1
ATOM 4468 N N . ILE C 1 33 ? -20.201 -18.798 112.238 1.00 87.80 27 ILE C N 1
ATOM 4469 C CA . ILE C 1 33 ? -18.817 -18.375 112.072 1.00 83.97 27 ILE C CA 1
ATOM 4470 C C . ILE C 1 33 ? -18.554 -17.931 110.634 1.00 82.95 27 ILE C C 1
ATOM 4471 O O . ILE C 1 33 ? -17.767 -17.015 110.393 1.00 76.75 27 ILE C O 1
ATOM 4476 N N . LYS C 1 34 ? -19.231 -18.566 109.681 1.00 87.78 28 LYS C N 1
ATOM 4477 C CA . LYS C 1 34 ? -19.109 -18.164 108.283 1.00 92.78 28 LYS C CA 1
ATOM 4478 C C . LYS C 1 34 ? -19.599 -16.730 108.070 1.00 92.34 28 LYS C C 1
ATOM 4479 O O . LYS C 1 34 ? -18.962 -15.945 107.367 1.00 93.76 28 LYS C O 1
ATOM 4485 N N . ASP C 1 35 ? -20.726 -16.393 108.689 1.00 89.93 29 ASP C N 1
ATOM 4486 C CA . ASP C 1 35 ? -21.272 -15.044 108.600 1.00 83.50 29 ASP C CA 1
ATOM 4487 C C . ASP C 1 35 ? -20.407 -14.052 109.370 1.00 80.34 29 ASP C C 1
ATOM 4488 O O . ASP C 1 35 ? -20.323 -12.878 109.012 1.00 69.71 29 ASP C O 1
ATOM 4493 N N . LEU C 1 36 ? -19.769 -14.532 110.433 1.00 82.36 30 LEU C N 1
ATOM 4494 C CA . LEU C 1 36 ? -18.888 -13.694 111.237 1.00 77.60 30 LEU C CA 1
ATOM 4495 C C . LEU C 1 36 ? -17.624 -13.363 110.459 1.00 74.88 30 LEU C C 1
ATOM 4496 O O . LEU C 1 36 ? -17.181 -12.212 110.439 1.00 71.62 30 LEU C O 1
ATOM 4501 N N . GLN C 1 37 ? -17.048 -14.377 109.819 1.00 75.85 31 GLN C N 1
ATOM 4502 C CA . GLN C 1 37 ? -15.849 -14.191 109.004 1.00 74.50 31 GLN C CA 1
ATOM 4503 C C . GLN C 1 37 ? -16.096 -13.212 107.857 1.00 69.53 31 GLN C C 1
ATOM 4504 O O . GLN C 1 37 ? -15.245 -12.381 107.544 1.00 62.60 31 GLN C O 1
ATOM 4510 N N . LYS C 1 38 ? -17.265 -13.318 107.237 1.00 72.15 32 LYS C N 1
ATOM 4511 C CA . LYS C 1 38 ? -17.658 -12.397 106.182 1.00 71.84 32 LYS C CA 1
ATOM 4512 C C . LYS C 1 38 ? -17.817 -10.994 106.750 1.00 70.54 32 LYS C C 1
ATOM 4513 O O . LYS C 1 38 ? -17.308 -10.023 106.186 1.00 64.62 32 LYS C O 1
ATOM 4519 N N . SER C 1 39 ? -18.514 -10.898 107.879 1.00 71.36 33 SER C N 1
ATOM 4520 C CA . SER C 1 39 ? -18.788 -9.611 108.508 1.00 69.81 33 SER C CA 1
ATOM 4521 C C . SER C 1 39 ? -17.514 -8.855 108.887 1.00 67.30 33 SER C C 1
ATOM 4522 O O . SER C 1 39 ? -17.424 -7.635 108.712 1.00 57.94 33 SER C O 1
ATOM 4525 N N . LEU C 1 40 ? -16.526 -9.581 109.401 1.00 65.33 34 LEU C N 1
ATOM 4526 C CA . LEU C 1 40 ? -15.274 -8.949 109.816 1.00 64.58 34 LEU C CA 1
ATOM 4527 C C . LEU C 1 40 ? -14.383 -8.566 108.632 1.00 56.19 34 LEU C C 1
ATOM 4528 O O . LEU C 1 40 ? -13.786 -7.492 108.625 1.00 54.07 34 LEU C O 1
ATOM 4533 N N . ILE C 1 41 ? -14.299 -9.443 107.636 1.00 70.46 35 ILE C N 1
ATOM 4534 C CA . ILE C 1 41 ? -13.505 -9.169 106.440 1.00 67.40 35 ILE C CA 1
ATOM 4535 C C . ILE C 1 41 ? -14.009 -7.920 105.706 1.00 63.80 35 ILE C C 1
ATOM 4536 O O . ILE C 1 41 ? -13.215 -7.102 105.245 1.00 62.97 35 ILE C O 1
ATOM 4541 N N . SER C 1 42 ? -15.329 -7.768 105.627 1.00 65.92 36 SER C N 1
ATOM 4542 C CA . SER C 1 42 ? -15.942 -6.612 104.972 1.00 67.58 36 SER C CA 1
ATOM 4543 C C . SER C 1 42 ? -15.693 -5.308 105.739 1.00 65.15 36 SER C C 1
ATOM 4544 O O . SER C 1 42 ? -15.729 -4.218 105.163 1.00 67.81 36 SER C O 1
ATOM 4547 N N . SER C 1 43 ? -15.443 -5.430 107.041 1.00 60.49 37 SER C N 1
ATOM 4548 C CA . SER C 1 43 ? -15.108 -4.282 107.878 1.00 54.23 37 SER C CA 1
ATOM 4549 C C . SER C 1 43 ? -13.604 -4.033 107.885 1.00 49.01 37 SER C C 1
ATOM 4550 O O . SER C 1 43 ? -13.110 -3.234 108.674 1.00 48.49 37 SER C O 1
ATOM 4553 N N . ASP C 1 44 ? -12.891 -4.741 107.012 1.00 55.20 38 ASP C N 1
ATOM 4554 C CA . ASP C 1 44 ? -11.456 -4.537 106.792 1.00 53.83 38 ASP C CA 1
ATOM 4555 C C . ASP C 1 44 ? -10.536 -5.030 107.914 1.00 49.82 38 ASP C C 1
ATOM 4556 O O . ASP C 1 44 ? -9.381 -4.621 107.996 1.00 46.80 38 ASP C O 1
ATOM 4561 N N . VAL C 1 45 ? -11.032 -5.918 108.766 1.00 52.92 39 VAL C N 1
ATOM 4562 C CA . VAL C 1 45 ? -10.145 -6.589 109.708 1.00 55.73 39 VAL C CA 1
ATOM 4563 C C . VAL C 1 45 ? -9.233 -7.482 108.881 1.00 50.28 39 VAL C C 1
ATOM 4564 O O . VAL C 1 45 ? -9.676 -8.064 107.899 1.00 51.22 39 VAL C O 1
ATOM 4568 N N . ASN C 1 46 ? -7.954 -7.536 109.242 1.00 49.52 40 ASN C N 1
ATOM 4569 C CA . ASN C 1 46 ? -6.974 -8.381 108.557 1.00 58.63 40 ASN C CA 1
ATOM 4570 C C . ASN C 1 46 ? -7.486 -9.815 108.350 1.00 59.95 40 ASN C C 1
ATOM 4571 O O . ASN C 1 46 ? -7.951 -10.451 109.297 1.00 55.44 40 ASN C O 1
ATOM 4576 N N . VAL C 1 47 ? -7.402 -10.302 107.109 1.00 59.93 41 VAL C N 1
ATOM 4577 C CA . VAL C 1 47 ? -7.993 -11.588 106.714 1.00 63.10 41 VAL C CA 1
ATOM 4578 C C . VAL C 1 47 ? -7.533 -12.778 107.546 1.00 61.81 41 VAL C C 1
ATOM 4579 O O . VAL C 1 47 ? -8.359 -13.521 108.078 1.00 64.24 41 VAL C O 1
ATOM 4583 N N . LYS C 1 48 ? -6.222 -12.969 107.650 1.00 64.08 42 LYS C N 1
ATOM 4584 C CA . LYS C 1 48 ? -5.690 -14.069 108.448 1.00 68.52 42 LYS C CA 1
ATOM 4585 C C . LYS C 1 48 ? -6.070 -13.921 109.923 1.00 67.45 42 LYS C C 1
ATOM 4586 O O . LYS C 1 48 ? -6.363 -14.911 110.593 1.00 65.63 42 LYS C O 1
ATOM 4592 N N . LEU C 1 49 ? -6.079 -12.685 110.416 1.00 67.29 43 LEU C N 1
ATOM 4593 C CA . LEU C 1 49 ? -6.500 -12.407 111.790 1.00 56.90 43 LEU C CA 1
ATOM 4594 C C . LEU C 1 49 ? -7.946 -12.843 112.014 1.00 63.32 43 LEU C C 1
ATOM 4595 O O . LEU C 1 49 ? -8.265 -13.452 113.039 1.00 69.31 43 LEU C O 1
ATOM 4600 N N . VAL C 1 50 ? -8.808 -12.545 111.043 1.00 58.37 44 VAL C N 1
ATOM 4601 C CA . VAL C 1 50 ? -10.221 -12.915 111.113 1.00 60.06 44 VAL C CA 1
ATOM 4602 C C . VAL C 1 50 ? -10.394 -14.415 111.311 1.00 66.54 44 VAL C C 1
ATOM 4603 O O . VAL C 1 50 ? -11.151 -14.852 112.178 1.00 67.83 44 VAL C O 1
ATOM 4607 N N . PHE C 1 51 ? -9.685 -15.197 110.505 1.00 63.18 45 PHE C N 1
ATOM 4608 C CA . PHE C 1 51 ? -9.744 -16.652 110.614 1.00 72.20 45 PHE C CA 1
ATOM 4609 C C . PHE C 1 51 ? -9.234 -17.143 111.963 1.00 66.81 45 PHE C C 1
ATOM 4610 O O . PHE C 1 51 ? -9.904 -17.912 112.645 1.00 70.96 45 PHE C O 1
ATOM 4618 N N . SER C 1 52 ? -8.049 -16.681 112.342 1.00 72.81 46 SER C N 1
ATOM 4619 C CA . SER C 1 52 ? -7.462 -17.018 113.631 1.00 74.19 46 SER C CA 1
ATOM 4620 C C . SER C 1 52 ? -8.372 -16.630 114.800 1.00 77.60 46 SER C C 1
ATOM 4621 O O . SER C 1 52 ? -8.444 -17.337 115.804 1.00 85.52 46 SER C O 1
ATOM 4624 N N . LEU C 1 53 ? -9.078 -15.515 114.656 1.00 76.00 47 LEU C N 1
ATOM 4625 C CA . LEU C 1 53 ? -9.940 -15.006 115.718 1.00 77.35 47 LEU C CA 1
ATOM 4626 C C . LEU C 1 53 ? -11.257 -15.772 115.804 1.00 82.12 47 LEU C C 1
ATOM 4627 O O . LEU C 1 53 ? -11.754 -16.039 116.899 1.00 84.02 47 LEU C O 1
ATOM 4632 N N . THR C 1 54 ? -11.826 -16.116 114.652 1.00 76.43 48 THR C N 1
ATOM 4633 C CA . THR C 1 54 ? -13.113 -16.799 114.624 1.00 74.39 48 THR C CA 1
ATOM 4634 C C . THR C 1 54 ? -12.945 -18.290 114.900 1.00 81.81 48 THR C C 1
ATOM 4635 O O . THR C 1 54 ? -13.890 -18.964 115.316 1.00 86.98 48 THR C O 1
ATOM 4639 N N . ALA C 1 55 ? -11.741 -18.801 114.665 1.00 80.15 49 ALA C N 1
ATOM 4640 C CA . ALA C 1 55 ? -11.410 -20.168 115.048 1.00 82.58 49 ALA C CA 1
ATOM 4641 C C . ALA C 1 55 ? -11.327 -20.263 116.568 1.00 84.92 49 ALA C C 1
ATOM 4642 O O . ALA C 1 55 ? -11.703 -21.277 117.160 1.00 91.62 49 ALA C O 1
ATOM 4644 N N . LYS C 1 56 ? -10.835 -19.199 117.199 1.00 83.37 50 LYS C N 1
ATOM 4645 C CA . LYS C 1 56 ? -10.775 -19.148 118.654 1.00 86.83 50 LYS C CA 1
ATOM 4646 C C . LYS C 1 56 ? -12.186 -19.097 119.229 1.00 86.44 50 LYS C C 1
ATOM 4647 O O . LYS C 1 56 ? -12.530 -19.873 120.124 1.00 84.42 50 LYS C O 1
ATOM 4653 N N . ILE C 1 57 ? -12.997 -18.183 118.701 1.00 76.15 51 ILE C N 1
ATOM 4654 C CA . ILE C 1 57 ? -14.408 -18.099 119.062 1.00 82.79 51 ILE C CA 1
ATOM 4655 C C . ILE C 1 57 ? -15.129 -19.439 118.863 1.00 88.73 51 ILE C C 1
ATOM 4656 O O . ILE C 1 57 ? -15.887 -19.879 119.727 1.00 88.68 51 ILE C O 1
ATOM 4661 N N . LYS C 1 58 ? -14.867 -20.087 117.731 1.00 91.40 52 LYS C N 1
ATOM 4662 C CA . LYS C 1 58 ? -15.551 -21.324 117.354 1.00 93.45 52 LYS C CA 1
ATOM 4663 C C . LYS C 1 58 ? -15.325 -22.464 118.345 1.00 103.69 52 LYS C C 1
ATOM 4664 O O . LYS C 1 58 ? -16.275 -23.131 118.770 1.00 102.16 52 LYS C O 1
ATOM 4670 N N . GLU C 1 59 ? -14.064 -22.691 118.702 1.00 108.98 53 GLU C N 1
ATOM 4671 C CA . GLU C 1 59 ? -13.721 -23.755 119.638 1.00 112.89 53 GLU C CA 1
ATOM 4672 C C . GLU C 1 59 ? -14.342 -23.466 120.998 1.00 110.10 53 GLU C C 1
ATOM 4673 O O . GLU C 1 59 ? -14.810 -24.371 121.686 1.00 116.06 53 GLU C O 1
ATOM 4679 N N . ARG C 1 60 ? -14.348 -22.190 121.370 1.00 103.09 54 ARG C N 1
ATOM 4680 C CA . ARG C 1 60 ? -14.937 -21.744 122.625 1.00 102.89 54 ARG C CA 1
ATOM 4681 C C . ARG C 1 60 ? -16.448 -21.971 122.626 1.00 107.62 54 ARG C C 1
ATOM 4682 O O . ARG C 1 60 ? -17.042 -22.268 123.665 1.00 110.64 54 ARG C O 1
ATOM 4690 N N . LEU C 1 61 ? -17.062 -21.842 121.453 1.00 104.34 55 LEU C N 1
ATOM 4691 C CA . LEU C 1 61 ? -18.503 -22.036 121.317 1.00 102.88 55 LEU C CA 1
ATOM 4692 C C . LEU C 1 61 ? -18.889 -23.506 121.439 1.00 104.99 55 LEU C C 1
ATOM 4693 O O . LEU C 1 61 ? -19.974 -23.832 121.922 1.00 106.83 55 LEU C O 1
ATOM 4698 N N . ASN C 1 62 ? -17.996 -24.386 120.999 1.00 104.86 56 ASN C N 1
ATOM 4699 C CA . ASN C 1 62 ? -18.262 -25.821 121.013 1.00 109.35 56 ASN C CA 1
ATOM 4700 C C . ASN C 1 62 ? -17.854 -26.509 122.315 1.00 112.82 56 ASN C C 1
ATOM 4701 O O . ASN C 1 62 ? -18.593 -27.342 122.842 1.00 113.20 56 ASN C O 1
ATOM 4706 N N . LYS C 1 63 ? -16.680 -26.156 122.827 1.00 115.75 57 LYS C N 1
ATOM 4707 C CA . LYS C 1 63 ? -16.151 -26.782 124.033 1.00 123.16 57 LYS C CA 1
ATOM 4708 C C . LYS C 1 63 ? -17.024 -26.537 125.259 1.00 129.95 57 LYS C C 1
ATOM 4709 O O . LYS C 1 63 ? -17.460 -27.484 125.913 1.00 133.90 57 LYS C O 1
ATOM 4715 N N . GLU C 1 64 ? -17.283 -25.271 125.566 1.00 130.38 58 GLU C N 1
ATOM 4716 C CA . GLU C 1 64 ? -18.077 -24.940 126.745 1.00 135.72 58 GLU C CA 1
ATOM 4717 C C . GLU C 1 64 ? -19.388 -24.237 126.400 1.00 134.53 58 GLU C C 1
ATOM 4718 O O . GLU C 1 64 ? -19.448 -23.011 126.326 1.00 132.04 58 GLU C O 1
ATOM 4724 N N . LYS C 1 65 ? -20.435 -25.031 126.199 1.00 134.85 59 LYS C N 1
ATOM 4725 C CA . LYS C 1 65 ? -21.764 -24.510 125.898 1.00 132.25 59 LYS C CA 1
ATOM 4726 C C . LYS C 1 65 ? -22.410 -23.910 127.144 1.00 128.60 59 LYS C C 1
ATOM 4727 O O . LYS C 1 65 ? -22.728 -22.722 127.181 1.00 122.40 59 LYS C O 1
ATOM 4733 N N . LYS C 1 73 ? -28.106 -18.473 119.806 1.00 126.10 67 LYS C N 1
ATOM 4734 C CA . LYS C 1 73 ? -27.486 -17.511 118.900 1.00 123.98 67 LYS C CA 1
ATOM 4735 C C . LYS C 1 73 ? -27.135 -16.214 119.622 1.00 121.57 67 LYS C C 1
ATOM 4736 O O . LYS C 1 73 ? -26.127 -15.575 119.316 1.00 119.04 67 LYS C O 1
ATOM 4742 N N . GLU C 1 74 ? -27.973 -15.830 120.580 1.00 122.64 68 GLU C N 1
ATOM 4743 C CA . GLU C 1 74 ? -27.725 -14.634 121.378 1.00 118.15 68 GLU C CA 1
ATOM 4744 C C . GLU C 1 74 ? -26.481 -14.838 122.232 1.00 113.23 68 GLU C C 1
ATOM 4745 O O . GLU C 1 74 ? -25.752 -13.892 122.528 1.00 111.71 68 GLU C O 1
ATOM 4751 N N . TRP C 1 75 ? -26.242 -16.085 122.621 1.00 110.14 69 TRP C N 1
ATOM 4752 C CA . TRP C 1 75 ? -25.060 -16.423 123.400 1.00 107.17 69 TRP C CA 1
ATOM 4753 C C . TRP C 1 75 ? -23.806 -16.423 122.526 1.00 103.88 69 TRP C C 1
ATOM 4754 O O . TRP C 1 75 ? -22.713 -16.096 122.993 1.00 100.50 69 TRP C O 1
ATOM 4765 N N . PHE C 1 76 ? -23.973 -16.791 121.258 1.00 102.95 70 PHE C N 1
ATOM 4766 C CA . PHE C 1 76 ? -22.876 -16.768 120.296 1.00 99.97 70 PHE C CA 1
ATOM 4767 C C . PHE C 1 76 ? -22.283 -15.371 120.167 1.00 94.86 70 PHE C C 1
ATOM 4768 O O . PHE C 1 76 ? -21.063 -15.200 120.174 1.00 92.11 70 PHE C O 1
ATOM 4776 N N . ILE C 1 77 ? -23.158 -14.377 120.052 1.00 93.75 71 ILE C N 1
ATOM 4777 C CA . ILE C 1 77 ? -22.746 -12.990 119.875 1.00 90.58 71 ILE C CA 1
ATOM 4778 C C . ILE C 1 77 ? -22.033 -12.440 121.110 1.00 90.47 71 ILE C C 1
ATOM 4779 O O . ILE C 1 77 ? -21.010 -11.759 120.994 1.00 86.38 71 ILE C O 1
ATOM 4784 N N . SER C 1 78 ? -22.571 -12.745 122.289 1.00 91.13 72 SER C N 1
ATOM 4785 C CA . SER C 1 78 ? -21.998 -12.261 123.544 1.00 86.87 72 SER C CA 1
ATOM 4786 C C . SER C 1 78 ? -20.570 -12.768 123.740 1.00 85.45 72 SER C C 1
ATOM 4787 O O . SER C 1 78 ? -19.750 -12.114 124.391 1.00 78.57 72 SER C O 1
ATOM 4790 N N . ILE C 1 79 ? -20.284 -13.935 123.168 1.00 85.04 73 ILE C N 1
ATOM 4791 C CA . ILE C 1 79 ? -18.950 -14.527 123.228 1.00 84.12 73 ILE C CA 1
ATOM 4792 C C . ILE C 1 79 ? -17.999 -13.833 122.245 1.00 82.40 73 ILE C C 1
ATOM 4793 O O . ILE C 1 79 ? -16.818 -13.636 122.540 1.00 83.22 73 ILE C O 1
ATOM 4798 N N . VAL C 1 80 ? -18.524 -13.443 121.086 1.00 82.71 74 VAL C N 1
ATOM 4799 C CA . VAL C 1 80 ? -17.745 -12.671 120.122 1.00 78.63 74 VAL C CA 1
ATOM 4800 C C . VAL C 1 80 ? -17.341 -11.327 120.722 1.00 80.68 74 VAL C C 1
ATOM 4801 O O . VAL C 1 80 ? -16.196 -10.895 120.586 1.00 75.65 74 VAL C O 1
ATOM 4805 N N . TYR C 1 81 ? -18.287 -10.675 121.394 1.00 84.01 75 TYR C N 1
ATOM 4806 C CA . TYR C 1 81 ? -18.018 -9.397 122.049 1.00 79.00 75 TYR C CA 1
ATOM 4807 C C . TYR C 1 81 ? -16.963 -9.551 123.137 1.00 76.43 75 TYR C C 1
ATOM 4808 O O . TYR C 1 81 ? -16.181 -8.632 123.390 1.00 71.37 75 TYR C O 1
ATOM 4817 N N . ASP C 1 82 ? -16.948 -10.718 123.776 1.00 78.73 76 ASP C N 1
ATOM 4818 C CA . ASP C 1 82 ? -16.007 -10.996 124.858 1.00 83.12 76 ASP C CA 1
ATOM 4819 C C . ASP C 1 82 ? -14.578 -11.163 124.347 1.00 84.00 76 ASP C C 1
ATOM 4820 O O . ASP C 1 82 ? -13.654 -10.532 124.857 1.00 81.95 76 ASP C O 1
ATOM 4825 N N . GLU C 1 83 ? -14.404 -12.024 123.348 1.00 88.73 77 GLU C N 1
ATOM 4826 C CA . GLU C 1 83 ? -13.101 -12.221 122.720 1.00 87.47 77 GLU C CA 1
ATOM 4827 C C . GLU C 1 83 ? -12.554 -10.920 122.149 1.00 84.95 77 GLU C C 1
ATOM 4828 O O . GLU C 1 83 ? -11.370 -10.615 122.297 1.00 84.21 77 GLU C O 1
ATOM 4834 N N . LEU C 1 84 ? -13.425 -10.153 121.503 1.00 82.27 78 LEU C N 1
ATOM 4835 C CA . LEU C 1 84 ? -13.026 -8.896 120.885 1.00 77.00 78 LEU C CA 1
ATOM 4836 C C . LEU C 1 84 ? -12.619 -7.843 121.910 1.00 78.63 78 LEU C C 1
ATOM 4837 O O . LEU C 1 84 ? -11.652 -7.114 121.704 1.00 75.22 78 LEU C O 1
ATOM 4842 N N . SER C 1 85 ? -13.350 -7.769 123.019 1.00 87.01 79 SER C N 1
ATOM 4843 C CA . SER C 1 85 ? -13.061 -6.780 124.058 1.00 88.33 79 SER C CA 1
ATOM 4844 C C . SER C 1 85 ? -11.682 -6.979 124.680 1.00 80.98 79 SER C C 1
ATOM 4845 O O . SER C 1 85 ? -11.064 -6.025 125.157 1.00 79.15 79 SER C O 1
ATOM 4848 N N . LYS C 1 86 ? -11.208 -8.221 124.671 1.00 78.69 80 LYS C N 1
ATOM 4849 C CA . LYS C 1 86 ? -9.909 -8.556 125.242 1.00 73.52 80 LYS C CA 1
ATOM 4850 C C . LYS C 1 86 ? -8.776 -7.884 124.472 1.00 70.60 80 LYS C C 1
ATOM 4851 O O . LYS C 1 86 ? -7.738 -7.544 125.044 1.00 71.16 80 LYS C O 1
ATOM 4857 N N . LEU C 1 87 ? -8.982 -7.683 123.175 1.00 68.74 81 LEU C N 1
ATOM 4858 C CA . LEU C 1 87 ? -7.965 -7.064 122.331 1.00 64.56 81 LEU C CA 1
ATOM 4859 C C . LEU C 1 87 ? -7.767 -5.586 122.666 1.00 65.30 81 LEU C C 1
ATOM 4860 O O . LEU C 1 87 ? -6.700 -5.028 122.414 1.00 63.92 81 LEU C O 1
ATOM 4865 N N . PHE C 1 88 ? -8.792 -4.959 123.238 1.00 68.95 82 PHE C N 1
ATOM 4866 C CA . PHE C 1 88 ? -8.733 -3.534 123.564 1.00 71.79 82 PHE C CA 1
ATOM 4867 C C . PHE C 1 88 ? -8.481 -3.293 125.050 1.00 78.96 82 PHE C C 1
ATOM 4868 O O . PHE C 1 88 ? -8.539 -2.156 125.527 1.00 85.81 82 PHE C O 1
ATOM 4876 N N . GLY C 1 89 ? -8.190 -4.368 125.773 1.00 67.89 83 GLY C N 1
ATOM 4877 C CA . GLY C 1 89 ? -7.885 -4.273 127.188 1.00 78.06 83 GLY C CA 1
ATOM 4878 C C . GLY C 1 89 ? -9.088 -3.918 128.042 1.00 80.39 83 GLY C C 1
ATOM 4879 O O . GLY C 1 89 ? -8.952 -3.269 129.081 1.00 83.30 83 GLY C O 1
ATOM 4880 N N . GLY C 1 90 ? -10.269 -4.341 127.604 1.00 77.33 84 GLY C N 1
ATOM 4881 C CA . GLY C 1 90 ? -11.492 -4.082 128.343 1.00 75.40 84 GLY C CA 1
ATOM 4882 C C . GLY C 1 90 ? -12.315 -2.937 127.777 1.00 69.67 84 GLY C C 1
ATOM 4883 O O . GLY C 1 90 ? -11.807 -2.100 127.020 1.00 63.22 84 GLY C O 1
ATOM 4884 N N . ASP C 1 91 ? -13.588 -2.897 128.163 1.00 69.28 85 ASP C N 1
ATOM 4885 C CA . ASP C 1 91 ? -14.516 -1.879 127.676 1.00 72.18 85 ASP C CA 1
ATOM 4886 C C . ASP C 1 91 ? -14.398 -0.551 128.425 1.00 72.12 85 ASP C C 1
ATOM 4887 O O . ASP C 1 91 ? -14.983 0.450 128.014 1.00 71.35 85 ASP C O 1
ATOM 4892 N N . LYS C 1 92 ? -13.645 -0.547 129.520 1.00 76.38 86 LYS C N 1
ATOM 4893 C CA . LYS C 1 92 ? -13.455 0.666 130.308 1.00 81.15 86 LYS C CA 1
ATOM 4894 C C . LYS C 1 92 ? -12.773 1.740 129.478 1.00 77.59 86 LYS C C 1
ATOM 4895 O O . LYS C 1 92 ? -11.815 1.465 128.753 1.00 78.35 86 LYS C O 1
ATOM 4901 N N . GLU C 1 93 ? -13.279 2.962 129.583 1.00 73.18 87 GLU C N 1
ATOM 4902 C CA . GLU C 1 93 ? -12.676 4.092 128.899 1.00 67.89 87 GLU C CA 1
ATOM 4903 C C . GLU C 1 93 ? -11.245 4.293 129.389 1.00 63.77 87 GLU C C 1
ATOM 4904 O O . GLU C 1 93 ? -11.010 4.411 130.594 1.00 57.08 87 GLU C O 1
ATOM 4910 N N . PRO C 1 94 ? -10.282 4.315 128.454 1.00 49.73 88 PRO C N 1
ATOM 4911 C CA . PRO C 1 94 ? -8.868 4.505 128.796 1.00 56.46 88 PRO C CA 1
ATOM 4912 C C . PRO C 1 94 ? -8.619 5.857 129.461 1.00 54.15 88 PRO C C 1
ATOM 4913 O O . PRO C 1 94 ? -9.264 6.848 129.106 1.00 51.55 88 PRO C O 1
ATOM 4917 N N . ASN C 1 95 ? -7.698 5.891 130.420 1.00 59.16 89 ASN C N 1
ATOM 4918 C CA . ASN C 1 95 ? -7.219 7.149 130.979 1.00 47.69 89 ASN C CA 1
ATOM 4919 C C . ASN C 1 95 ? -6.383 7.840 129.909 1.00 45.18 89 ASN C C 1
ATOM 4920 O O . ASN C 1 95 ? -5.462 7.249 129.346 1.00 49.15 89 ASN C O 1
ATOM 4925 N N . VAL C 1 96 ? -6.714 9.084 129.595 1.00 43.63 90 VAL C N 1
ATOM 4926 C CA . VAL C 1 96 ? -5.965 9.772 128.551 1.00 41.28 90 VAL C CA 1
ATOM 4927 C C . VAL C 1 96 ? -5.127 10.928 129.087 1.00 40.35 90 VAL C C 1
ATOM 4928 O O . VAL C 1 96 ? -4.530 11.678 128.321 1.00 38.45 90 VAL C O 1
ATOM 4932 N N . ASN C 1 97 ? -5.072 11.058 130.408 1.00 41.81 91 ASN C N 1
ATOM 4933 C CA . ASN C 1 97 ? -4.227 12.070 131.023 1.00 41.22 91 ASN C CA 1
ATOM 4934 C C . ASN C 1 97 ? -2.760 11.647 130.977 1.00 47.56 91 ASN C C 1
ATOM 4935 O O . ASN C 1 97 ? -2.452 10.452 130.952 1.00 41.90 91 ASN C O 1
ATOM 4940 N N . PRO C 1 98 ? -1.845 12.626 130.965 1.00 47.83 92 PRO C N 1
ATOM 4941 C CA . PRO C 1 98 ? -0.414 12.303 130.999 1.00 44.99 92 PRO C CA 1
ATOM 4942 C C . PRO C 1 98 ? -0.037 11.529 132.254 1.00 49.06 92 PRO C C 1
ATOM 4943 O O . PRO C 1 98 ? -0.509 11.845 133.351 1.00 43.81 92 PRO C O 1
ATOM 4947 N N . THR C 1 99 ? 0.814 10.523 132.093 1.00 49.64 93 THR C N 1
ATOM 4948 C CA . TH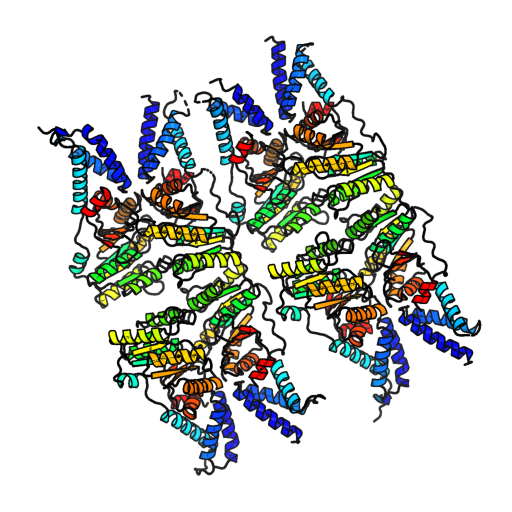R C 1 99 ? 1.219 9.670 133.206 1.00 53.04 93 THR C CA 1
ATOM 4949 C C . THR C 1 99 ? 2.521 10.151 133.832 1.00 49.47 93 THR C C 1
ATOM 4950 O O . THR C 1 99 ? 3.039 9.536 134.766 1.00 52.06 93 THR C O 1
ATOM 4954 N N . LYS C 1 100 ? 3.040 11.256 133.308 1.00 49.34 94 LYS C N 1
ATOM 4955 C CA . LYS C 1 100 ? 4.294 11.837 133.770 1.00 55.69 94 LYS C CA 1
ATOM 4956 C C . LYS C 1 100 ? 4.350 13.277 133.266 1.00 50.31 94 LYS C C 1
ATOM 4957 O O . LYS C 1 100 ? 3.747 13.606 132.246 1.00 43.87 94 LYS C O 1
ATOM 4963 N N . LEU C 1 101 ? 5.058 14.141 133.982 1.00 46.14 95 LEU C N 1
ATOM 4964 C CA . LEU C 1 101 ? 5.189 15.530 133.566 1.00 44.93 95 LEU C CA 1
ATOM 4965 C C . LEU C 1 101 ? 6.652 15.946 133.644 1.00 48.66 95 LEU C C 1
ATOM 4966 O O . LEU C 1 101 ? 7.299 15.707 134.658 1.00 48.44 95 LEU C O 1
ATOM 4971 N N . PRO C 1 102 ? 7.186 16.567 132.576 1.00 45.92 96 PRO C N 1
ATOM 4972 C CA . PRO C 1 102 ? 6.535 16.855 131.290 1.00 41.53 96 PRO C CA 1
ATOM 4973 C C . PRO C 1 102 ? 6.281 15.587 130.471 1.00 35.42 96 PRO C C 1
ATOM 4974 O O . PRO C 1 102 ? 6.957 14.579 130.690 1.00 44.90 96 PRO C O 1
ATOM 4978 N N . PHE C 1 103 ? 5.305 15.647 129.568 1.00 33.49 97 PHE C N 1
ATOM 4979 C CA . PHE C 1 103 ? 4.860 14.476 128.817 1.00 33.59 97 PHE C CA 1
ATOM 4980 C C . PHE C 1 103 ? 5.047 14.710 127.322 1.00 31.63 97 PHE C C 1
ATOM 4981 O O . PHE C 1 103 ? 4.360 15.531 126.721 1.00 34.30 97 PHE C O 1
ATOM 4989 N N . ILE C 1 104 ? 5.970 13.966 126.730 1.00 33.00 98 ILE C N 1
ATOM 4990 C CA . ILE C 1 104 ? 6.309 14.136 125.324 1.00 29.79 98 ILE C CA 1
ATOM 4991 C C . ILE C 1 104 ? 5.609 13.093 124.459 1.00 34.76 98 ILE C C 1
ATOM 4992 O O . ILE C 1 104 ? 5.797 11.886 124.629 1.00 36.19 98 ILE C O 1
ATOM 4997 N N . ILE C 1 105 ? 4.781 13.584 123.548 1.00 33.36 99 ILE C N 1
ATOM 4998 C CA . ILE C 1 105 ? 4.021 12.752 122.642 1.00 28.70 99 ILE C CA 1
ATOM 4999 C C . ILE C 1 105 ? 4.622 12.908 121.247 1.00 36.20 99 ILE C C 1
ATOM 5000 O O . ILE C 1 105 ? 4.923 14.014 120.810 1.00 31.06 99 ILE C O 1
ATOM 5005 N N . MET C 1 106 ? 4.803 11.793 120.557 1.00 38.12 100 MET C N 1
ATOM 5006 C CA . MET C 1 106 ? 5.280 11.805 119.184 1.00 32.21 100 MET C CA 1
ATOM 5007 C C . MET C 1 106 ? 4.203 11.169 118.323 1.00 30.30 100 MET C C 1
ATOM 5008 O O . MET C 1 106 ? 3.821 10.016 118.548 1.00 29.50 100 MET C O 1
ATOM 5013 N N . LEU C 1 107 ? 3.700 11.916 117.349 1.00 28.37 101 LEU C N 1
ATOM 5014 C CA . LEU C 1 107 ? 2.672 11.389 116.462 1.00 33.64 101 LEU C CA 1
ATOM 5015 C C . LEU C 1 107 ? 3.309 10.858 115.187 1.00 29.63 101 LEU C C 1
ATOM 5016 O O . LEU C 1 107 ? 4.114 11.553 114.566 1.00 31.97 101 LEU C O 1
ATOM 5021 N N . VAL C 1 108 ? 2.938 9.639 114.802 1.00 31.89 102 VAL C N 1
ATOM 5022 C CA . VAL C 1 108 ? 3.477 8.995 113.607 1.00 26.00 102 VAL C CA 1
ATOM 5023 C C . VAL C 1 108 ? 2.338 8.408 112.785 1.00 32.02 102 VAL C C 1
ATOM 5024 O O . VAL C 1 108 ? 1.240 8.210 113.301 1.00 29.78 102 VAL C O 1
ATOM 5028 N N . GLY C 1 109 ? 2.593 8.145 111.504 1.00 27.47 103 GLY C N 1
ATOM 5029 C CA . GLY C 1 109 ? 1.605 7.496 110.661 1.00 27.49 103 GLY C CA 1
ATOM 5030 C C . GLY C 1 109 ? 1.768 7.734 109.165 1.00 29.26 103 GLY C C 1
ATOM 5031 O O . GLY C 1 109 ? 2.578 8.563 108.714 1.00 27.32 103 GLY C O 1
ATOM 5032 N N . VAL C 1 110 ? 0.960 7.013 108.402 1.00 28.84 104 VAL C N 1
ATOM 5033 C CA . VAL C 1 110 ? 0.964 7.078 106.941 1.00 36.79 104 VAL C CA 1
ATOM 5034 C C . VAL C 1 110 ? 0.621 8.488 106.441 1.00 31.55 104 VAL C C 1
ATOM 5035 O O . VAL C 1 110 ? -0.087 9.252 107.116 1.00 29.39 104 VAL C O 1
ATOM 5039 N N . GLN C 1 111 ? 1.143 8.843 105.270 1.00 31.52 105 GLN C N 1
ATOM 5040 C CA . GLN C 1 111 ? 0.769 10.101 104.618 1.00 28.98 105 GLN C CA 1
ATOM 5041 C C . GLN C 1 111 ? -0.749 10.352 104.611 1.00 24.19 105 GLN C C 1
ATOM 5042 O O . GLN C 1 111 ? -1.536 9.509 104.154 1.00 28.06 105 GLN C O 1
ATOM 5048 N N . GLY C 1 112 ? -1.142 11.536 105.080 1.00 25.49 106 GLY C N 1
ATOM 5049 C CA . GLY C 1 112 ? -2.533 11.958 105.059 1.00 28.29 106 GLY C CA 1
ATOM 5050 C C . GLY C 1 112 ? -3.453 11.349 106.112 1.00 25.22 106 GLY C C 1
ATOM 5051 O O . GLY C 1 112 ? -4.666 11.589 106.074 1.00 25.38 106 GLY C O 1
ATOM 5052 N N . SER C 1 113 ? -2.892 10.560 107.035 1.00 25.22 107 SER C N 1
ATOM 5053 C CA . SER C 1 113 ? -3.684 9.855 108.047 1.00 29.86 107 SER C CA 1
ATOM 5054 C C . SER C 1 113 ? -4.422 10.812 108.973 1.00 31.80 107 SER C C 1
ATOM 5055 O O . SER C 1 113 ? -5.491 10.483 109.483 1.00 31.76 107 SER C O 1
ATOM 5058 N N . GLY C 1 114 ? -3.834 11.983 109.206 1.00 33.02 108 GLY C N 1
ATOM 5059 C CA . GLY C 1 114 ? -4.453 12.996 110.041 1.00 24.61 108 GLY C CA 1
ATOM 5060 C C . GLY C 1 114 ? -3.596 13.512 111.172 1.00 26.33 108 GLY C C 1
ATOM 5061 O O . GLY C 1 114 ? -4.135 14.062 112.132 1.00 30.24 108 GLY C O 1
ATOM 5062 N N . LYS C 1 115 ? -2.275 13.359 111.062 1.00 23.64 109 LYS C N 1
ATOM 5063 C CA . LYS C 1 115 ? -1.359 13.663 112.173 1.00 23.97 109 LYS C CA 1
ATOM 5064 C C . LYS C 1 115 ? -1.373 15.129 112.607 1.00 26.05 109 LYS C C 1
ATOM 5065 O O . LYS C 1 115 ? -1.494 15.443 113.792 1.00 22.45 109 LYS C O 1
ATOM 5071 N N . THR C 1 116 ? -1.227 16.028 111.642 1.00 21.11 110 THR C N 1
ATOM 5072 C CA . THR C 1 116 ? -1.077 17.452 111.955 1.00 21.64 110 THR C CA 1
ATOM 5073 C C . THR C 1 116 ? -2.329 18.018 112.598 1.00 21.25 110 THR C C 1
ATOM 5074 O O . THR C 1 116 ? -2.277 18.709 113.624 1.00 23.66 110 THR C O 1
ATOM 5078 N N . THR C 1 117 ? -3.467 17.718 111.989 1.00 21.19 111 THR C N 1
ATOM 5079 C CA . THR C 1 117 ? -4.754 18.140 112.532 1.00 22.12 111 THR C CA 1
ATOM 5080 C C . THR C 1 117 ? -4.980 17.517 113.921 1.00 26.52 111 THR C C 1
ATOM 5081 O O . THR C 1 117 ? -5.521 18.154 114.846 1.00 23.17 111 THR C O 1
ATOM 5085 N N . THR C 1 118 ? -4.558 16.267 114.076 1.00 23.55 112 THR C N 1
ATOM 5086 C CA . THR C 1 118 ? -4.738 15.585 115.363 1.00 24.72 112 THR C CA 1
ATOM 5087 C C . THR C 1 118 ? -3.847 16.198 116.444 1.00 24.34 112 THR C C 1
ATOM 5088 O O . THR C 1 118 ? -4.245 16.293 117.622 1.00 25.15 112 THR C O 1
ATOM 5092 N N . ALA C 1 119 ? -2.649 16.625 116.059 1.00 24.69 113 ALA C N 1
ATOM 5093 C CA . ALA C 1 119 ? -1.780 17.342 117.001 1.00 24.53 113 ALA C CA 1
ATOM 5094 C C . ALA C 1 119 ? -2.505 18.570 117.545 1.00 31.75 113 ALA C C 1
ATOM 5095 O O . ALA C 1 119 ? -2.495 18.821 118.758 1.00 27.57 113 ALA C O 1
ATOM 5097 N N . GLY C 1 120 ? -3.146 19.326 116.647 1.00 31.83 114 GLY C N 1
ATOM 5098 C CA . GLY C 1 120 ? -3.982 20.445 117.056 1.00 35.76 114 GLY C CA 1
ATOM 5099 C C . GLY C 1 120 ? -5.114 20.052 117.994 1.00 32.86 114 GLY C C 1
ATOM 5100 O O . GLY C 1 120 ? -5.359 20.715 119.017 1.00 27.20 114 GLY C O 1
ATOM 5101 N N . LYS C 1 121 ? -5.822 18.976 117.645 1.00 26.57 115 LYS C N 1
ATOM 5102 C CA . LYS C 1 121 ? -6.945 18.501 118.447 1.00 28.50 115 LYS C CA 1
ATOM 5103 C C . LYS C 1 121 ? -6.495 18.096 119.851 1.00 26.63 115 LYS C C 1
ATOM 5104 O O . LYS C 1 121 ? -7.208 18.326 120.832 1.00 27.61 115 LYS C O 1
ATOM 5110 N N . LEU C 1 122 ? -5.322 17.478 119.939 1.00 26.41 116 LEU C N 1
ATOM 5111 C CA . LEU C 1 122 ? -4.810 17.009 121.221 1.00 27.40 116 LEU C CA 1
ATOM 5112 C C . LEU C 1 122 ? -4.426 18.215 122.060 1.00 27.18 116 LEU C C 1
ATOM 5113 O O . LEU C 1 122 ? -4.690 18.254 123.264 1.00 28.13 116 LEU C O 1
ATOM 5118 N N . ALA C 1 123 ? -3.815 19.203 121.405 1.00 25.52 117 ALA C N 1
ATOM 5119 C CA . ALA C 1 123 ? -3.404 20.428 122.074 1.00 29.73 117 ALA C CA 1
ATOM 5120 C C . ALA C 1 123 ? -4.623 21.122 122.659 1.00 26.94 117 ALA C C 1
ATOM 5121 O O . ALA C 1 123 ? -4.610 21.522 123.814 1.00 31.43 117 ALA C O 1
ATOM 5123 N N . TYR C 1 124 ? -5.688 21.240 121.869 1.00 25.63 118 TYR C N 1
ATOM 5124 C CA . TYR C 1 124 ? -6.945 21.806 122.360 1.00 28.22 118 TYR C CA 1
ATOM 5125 C C . TYR C 1 124 ? -7.528 21.015 123.540 1.00 34.50 118 TYR C C 1
ATOM 5126 O O . TYR C 1 124 ? -7.963 21.596 124.545 1.00 29.23 118 TYR C O 1
ATOM 5135 N N . PHE C 1 125 ? -7.545 19.690 123.401 1.00 35.32 119 PHE C N 1
ATOM 5136 C CA . PHE C 1 125 ? -8.083 18.791 124.426 1.00 35.67 119 PHE C CA 1
ATOM 5137 C C . PHE C 1 125 ? -7.385 18.984 125.772 1.00 31.48 119 PHE C C 1
ATOM 5138 O O . PHE C 1 125 ? -8.035 19.143 126.805 1.00 33.25 119 PHE C O 1
ATOM 5146 N N . TYR C 1 126 ? -6.059 18.979 125.757 1.00 30.68 120 TYR C N 1
ATOM 5147 C CA . TYR C 1 126 ? -5.298 19.111 126.990 1.00 31.41 120 TYR C CA 1
ATOM 5148 C C . TYR C 1 126 ? -5.317 20.530 127.572 1.00 31.87 120 TYR C C 1
ATOM 5149 O O . TYR C 1 126 ? -5.329 20.705 128.797 1.00 34.94 120 TYR C O 1
ATOM 5158 N N . LYS C 1 127 ? -5.334 21.540 126.705 1.00 29.90 121 LYS C N 1
ATOM 5159 C CA . LYS C 1 127 ? -5.430 22.927 127.168 1.00 31.04 121 LYS C CA 1
ATOM 5160 C C . LYS C 1 127 ? -6.759 23.114 127.872 1.00 34.74 121 LYS C C 1
ATOM 5161 O O . LYS C 1 127 ? -6.846 23.788 128.905 1.00 38.47 121 LYS C O 1
ATOM 5167 N N . LYS C 1 128 ? -7.790 22.469 127.336 1.00 33.60 122 LYS C N 1
ATOM 5168 C CA . LYS C 1 128 ? -9.118 22.521 127.932 1.00 36.04 122 LYS C CA 1
ATOM 5169 C C . LYS C 1 128 ? -9.122 21.911 129.337 1.00 43.98 122 LYS C C 1
ATOM 5170 O O . LYS C 1 128 ? -9.927 22.303 130.196 1.00 35.78 122 LYS C O 1
ATOM 5176 N N . ARG C 1 129 ? -8.233 20.951 129.576 1.00 35.05 123 ARG C N 1
ATOM 5177 C CA . ARG C 1 129 ? -8.147 20.332 130.915 1.00 37.38 123 ARG C CA 1
ATOM 5178 C C . ARG C 1 129 ? -7.189 21.060 131.876 1.00 39.35 123 ARG C C 1
ATOM 5179 O O . ARG C 1 129 ? -6.923 20.582 132.975 1.00 41.55 123 ARG C O 1
ATOM 5187 N N . GLY C 1 130 ? -6.666 22.209 131.459 1.00 38.92 124 GLY C N 1
ATOM 5188 C CA . GLY C 1 130 ? -5.843 23.020 132.343 1.00 43.93 124 GLY C CA 1
ATOM 5189 C C . GLY C 1 130 ? -4.339 22.834 132.226 1.00 40.73 124 GLY C C 1
ATOM 5190 O O . GLY C 1 130 ? -3.589 23.419 133.006 1.00 51.23 124 GLY C O 1
ATOM 5191 N N . TYR C 1 131 ? -3.894 22.025 131.264 1.00 38.01 125 TYR C N 1
ATOM 5192 C CA . TYR C 1 131 ? -2.465 21.800 131.038 1.00 37.50 125 TYR C CA 1
ATOM 5193 C C . TYR C 1 131 ? -1.819 22.903 130.178 1.00 40.05 125 TYR C C 1
ATOM 5194 O O . TYR C 1 131 ? -2.481 23.515 129.337 1.00 40.10 125 TYR C O 1
ATOM 5203 N N . LYS C 1 132 ? -0.527 23.149 130.386 1.00 44.61 126 LYS C N 1
ATOM 5204 C CA . LYS C 1 132 ? 0.223 24.058 129.515 1.00 41.98 126 LYS C CA 1
ATOM 5205 C C . LYS C 1 132 ? 0.868 23.249 128.413 1.00 37.90 126 LYS C C 1
ATOM 5206 O O . LYS C 1 132 ? 1.675 22.362 128.691 1.00 40.92 126 LYS C O 1
ATOM 5212 N N . VAL C 1 133 ? 0.520 23.558 127.162 1.00 31.41 127 VAL C N 1
ATOM 5213 C CA . VAL C 1 133 ? 0.875 22.714 126.040 1.00 30.54 127 VAL C CA 1
ATOM 5214 C C . VAL C 1 133 ? 1.777 23.445 125.043 1.00 32.74 127 VAL C C 1
ATOM 5215 O O . VAL C 1 133 ? 1.628 24.652 124.825 1.00 34.32 127 VAL C O 1
ATOM 5219 N N . GLY C 1 134 ? 2.713 22.715 124.446 1.00 26.64 128 GLY C N 1
ATOM 5220 C CA . GLY C 1 134 ? 3.496 23.237 123.338 1.00 25.52 128 GLY C CA 1
ATOM 5221 C C . GLY C 1 134 ? 3.414 22.284 122.155 1.00 29.99 128 GLY C C 1
ATOM 5222 O O . GLY C 1 134 ? 3.356 21.065 122.339 1.00 27.76 128 GLY C O 1
ATOM 5223 N N . LEU C 1 135 ? 3.382 22.840 120.945 1.00 28.16 129 LEU C N 1
ATOM 5224 C CA . LEU C 1 135 ? 3.354 22.054 119.711 1.00 27.54 129 LEU C CA 1
ATOM 5225 C C . LEU C 1 135 ? 4.682 22.179 118.965 1.00 25.19 129 LEU C C 1
ATOM 5226 O O . LEU C 1 135 ? 5.228 23.263 118.874 1.00 28.04 129 LEU C O 1
ATOM 5231 N N . VAL C 1 136 ? 5.200 21.069 118.438 1.00 27.53 130 VAL C N 1
ATOM 5232 C CA . VAL C 1 136 ? 6.496 21.087 117.766 1.00 24.42 130 VAL C CA 1
ATOM 5233 C C . VAL C 1 136 ? 6.358 20.594 116.316 1.00 28.11 130 VAL C C 1
ATOM 5234 O O . VAL C 1 136 ? 5.939 19.477 116.081 1.00 24.49 130 VAL C O 1
ATOM 5238 N N . ALA C 1 137 ? 6.706 21.447 115.359 1.00 26.03 131 ALA C N 1
ATOM 5239 C CA . ALA C 1 137 ? 6.561 21.122 113.942 1.00 29.34 131 ALA C CA 1
ATOM 5240 C C . ALA C 1 137 ? 7.826 20.450 113.419 1.00 22.93 131 ALA C C 1
ATOM 5241 O O . ALA C 1 137 ? 8.758 21.130 113.011 1.00 25.53 131 ALA C O 1
ATOM 5243 N N . ALA C 1 138 ? 7.877 19.121 113.457 1.00 24.47 132 ALA C N 1
ATOM 5244 C CA . ALA C 1 138 ? 9.094 18.409 113.077 1.00 26.56 132 ALA C CA 1
ATOM 5245 C C . ALA C 1 138 ? 8.969 17.666 111.737 1.00 30.38 132 ALA C C 1
ATOM 5246 O O . ALA C 1 138 ? 9.640 16.660 111.504 1.00 31.59 132 ALA C O 1
ATOM 5248 N N . ASP C 1 139 ? 8.099 18.171 110.873 1.00 24.92 133 ASP C N 1
ATOM 5249 C CA . ASP C 1 139 ? 7.949 17.672 109.509 1.00 24.72 133 ASP C CA 1
ATOM 5250 C C . ASP C 1 139 ? 8.593 18.714 108.580 1.00 29.41 133 ASP C C 1
ATOM 5251 O O . ASP C 1 139 ? 8.129 19.840 108.492 1.00 27.21 133 ASP C O 1
ATOM 5256 N N . VAL C 1 140 ? 9.682 18.336 107.920 1.00 27.64 134 VAL C N 1
ATOM 5257 C CA . VAL C 1 140 ? 10.396 19.243 107.043 1.00 28.73 134 VAL C CA 1
ATOM 5258 C C . VAL C 1 140 ? 10.190 18.861 105.569 1.00 28.51 134 VAL C C 1
ATOM 5259 O O . VAL C 1 140 ? 10.791 19.466 104.685 1.00 29.81 134 VAL C O 1
ATOM 5263 N N . TYR C 1 141 ? 9.340 17.871 105.309 1.00 29.95 135 TYR C N 1
ATOM 5264 C CA A TYR C 1 141 ? 9.164 17.351 103.956 0.53 30.43 135 TYR C CA 1
ATOM 5265 C CA B TYR C 1 141 ? 9.173 17.376 103.944 0.47 30.80 135 TYR C CA 1
ATOM 5266 C C . TYR C 1 141 ? 7.914 17.898 103.260 1.00 30.96 135 TYR C C 1
ATOM 5267 O O . TYR C 1 141 ? 7.970 18.345 102.119 1.00 29.74 135 TYR C O 1
ATOM 5284 N N . ARG C 1 142 ? 6.780 17.840 103.943 1.00 26.05 136 ARG C N 1
ATOM 5285 C CA . ARG C 1 142 ? 5.525 18.289 103.337 1.00 23.97 136 ARG C CA 1
ATOM 5286 C C . ARG C 1 142 ? 5.494 19.810 103.121 1.00 28.55 136 ARG C C 1
ATOM 5287 O O . ARG C 1 142 ? 5.810 20.567 104.028 1.00 25.23 136 ARG C O 1
ATOM 5295 N N . PRO C 1 143 ? 5.139 20.262 101.901 1.00 24.97 137 PRO C N 1
ATOM 5296 C CA . PRO C 1 143 ? 5.030 21.715 101.699 1.00 28.20 137 PRO C CA 1
ATOM 5297 C C . PRO C 1 143 ? 4.042 22.371 102.661 1.00 24.24 137 PRO C C 1
ATOM 5298 O O . PRO C 1 143 ? 2.917 21.899 102.810 1.00 24.75 137 PRO C O 1
ATOM 5302 N N . ALA C 1 144 ? 4.478 23.458 103.286 1.00 28.43 138 ALA C N 1
ATOM 5303 C CA . ALA C 1 144 ? 3.671 24.204 104.261 1.00 24.47 138 ALA C CA 1
ATOM 5304 C C . ALA C 1 144 ? 3.244 23.395 105.488 1.00 28.39 138 ALA C C 1
ATOM 5305 O O . ALA C 1 144 ? 2.229 23.722 106.117 1.00 24.98 138 ALA C O 1
ATOM 5307 N N . ALA C 1 145 ? 4.004 22.348 105.827 1.00 21.95 139 ALA C N 1
ATOM 5308 C CA . ALA C 1 145 ? 3.760 21.584 107.051 1.00 23.60 139 ALA C CA 1
ATOM 5309 C C . ALA C 1 145 ? 3.844 22.475 108.289 1.00 21.59 139 ALA C C 1
ATOM 5310 O O . ALA C 1 145 ? 3.046 22.358 109.218 1.00 23.15 139 ALA C O 1
ATOM 5312 N N . TYR C 1 146 ? 4.851 23.336 108.311 1.00 19.40 140 TYR C N 1
ATOM 5313 C CA . TYR C 1 146 ? 4.994 24.301 109.399 1.00 26.74 140 TYR C CA 1
ATOM 5314 C C . TYR C 1 146 ? 3.843 25.302 109.448 1.00 25.01 140 TYR C C 1
ATOM 5315 O O . TYR C 1 146 ? 3.284 25.535 110.516 1.00 23.26 140 TYR C O 1
ATOM 5324 N N . ASP C 1 147 ? 3.514 25.926 108.307 1.00 26.13 141 ASP C N 1
ATOM 5325 C CA . ASP C 1 147 ? 2.390 26.861 108.257 1.00 24.91 141 ASP C CA 1
ATOM 5326 C C . ASP C 1 147 ? 1.106 26.190 108.755 1.00 27.20 141 ASP C C 1
ATOM 5327 O O . ASP C 1 147 ? 0.260 26.821 109.375 1.00 27.17 141 ASP C O 1
ATOM 5332 N N . GLN C 1 148 ? 0.951 24.903 108.462 1.00 20.77 142 GLN C N 1
ATOM 5333 C CA . GLN C 1 148 ? -0.277 24.225 108.833 1.00 21.04 142 GLN C CA 1
ATOM 5334 C C . GLN C 1 148 ? -0.385 24.135 110.360 1.00 22.37 142 GLN C C 1
ATOM 5335 O O . GLN C 1 148 ? -1.410 24.496 110.945 1.00 21.93 142 GLN C O 1
ATOM 5341 N N . LEU C 1 149 ? 0.679 23.661 110.995 1.00 20.83 143 LEU C N 1
ATOM 5342 C CA . LEU C 1 149 ? 0.654 23.493 112.440 1.00 20.03 143 LEU C CA 1
ATOM 5343 C C . LEU C 1 149 ? 0.622 24.858 113.149 1.00 22.42 143 LEU C C 1
ATOM 5344 O O . LEU C 1 149 ? -0.034 25.014 114.176 1.00 21.43 143 LEU C O 1
ATOM 5349 N N . LEU C 1 150 ? 1.316 25.840 112.591 1.00 26.16 144 LEU C N 1
ATOM 5350 C CA . LEU C 1 150 ? 1.293 27.206 113.119 1.00 22.07 144 LEU C CA 1
ATOM 5351 C C . LEU C 1 150 ? -0.134 27.756 113.179 1.00 22.16 144 LEU C C 1
ATOM 5352 O O . LEU C 1 150 ? -0.559 28.277 114.207 1.00 26.10 144 LEU C O 1
ATOM 5357 N N . GLN C 1 151 ? -0.869 27.637 112.075 1.00 20.98 145 GLN C N 1
ATOM 5358 C CA . GLN C 1 151 ? -2.240 28.145 112.003 1.00 24.37 145 GLN C CA 1
ATOM 5359 C C . GLN C 1 151 ? -3.156 27.467 113.022 1.00 25.92 145 GLN C C 1
ATOM 5360 O O . GLN C 1 151 ? -3.979 28.136 113.654 1.00 25.86 145 GLN C O 1
ATOM 5366 N N . LEU C 1 152 ? -3.012 26.148 113.184 1.00 25.71 146 LEU C N 1
ATOM 5367 C CA . LEU C 1 152 ? -3.767 25.426 114.208 1.00 22.14 146 LEU C CA 1
ATOM 5368 C C . LEU C 1 152 ? -3.411 25.940 115.602 1.00 23.11 146 LEU C C 1
ATOM 5369 O O . LEU C 1 152 ? -4.296 26.227 116.394 1.00 24.62 146 LEU C O 1
ATOM 5374 N N . GLY C 1 153 ? -2.119 26.048 115.901 1.00 22.40 147 GLY C N 1
ATOM 5375 C CA . GLY C 1 153 ? -1.687 26.589 117.185 1.00 26.49 147 GLY C CA 1
ATOM 5376 C C . GLY C 1 153 ? -2.206 28.003 117.450 1.00 24.44 147 GLY C C 1
ATOM 5377 O O . GLY C 1 153 ? -2.639 28.342 118.561 1.00 26.46 147 GLY C O 1
ATOM 5378 N N . ASN C 1 154 ? -2.174 28.835 116.419 1.00 20.56 148 ASN C N 1
ATOM 5379 C CA . ASN C 1 154 ? -2.671 30.194 116.530 1.00 24.77 148 ASN C CA 1
ATOM 5380 C C . ASN C 1 154 ? -4.160 30.229 116.813 1.00 26.26 148 ASN C C 1
ATOM 5381 O O . ASN C 1 154 ? -4.649 31.093 117.551 1.00 29.65 148 ASN C O 1
ATOM 5386 N N . GLN C 1 155 ? -4.875 29.289 116.215 1.00 23.25 149 GLN C N 1
ATOM 5387 C CA . GLN C 1 155 ? -6.320 29.207 116.374 1.00 23.19 149 GLN C CA 1
ATOM 5388 C C . GLN C 1 155 ? -6.720 28.962 117.839 1.00 30.67 149 GLN C C 1
ATOM 5389 O O . GLN C 1 155 ? -7.676 29.558 118.340 1.00 31.94 149 GLN C O 1
ATOM 5395 N N . ILE C 1 156 ? -5.976 28.099 118.525 1.00 28.75 150 ILE C N 1
ATOM 5396 C CA . ILE C 1 156 ? -6.364 27.669 119.878 1.00 26.09 150 ILE C CA 1
ATOM 5397 C C . ILE C 1 156 ? -5.547 28.291 121.009 1.00 33.43 150 ILE C C 1
ATOM 5398 O O . ILE C 1 156 ? -5.760 27.978 122.191 1.00 30.50 150 ILE C O 1
ATOM 5403 N N . GLY C 1 157 ? -4.623 29.181 120.659 1.00 28.31 151 GLY C N 1
ATOM 5404 C CA . GLY C 1 157 ? -3.769 29.817 121.648 1.00 35.20 151 GLY C CA 1
ATOM 5405 C C . GLY C 1 157 ? -2.715 28.898 122.248 1.00 34.02 151 GLY C C 1
ATOM 5406 O O . GLY C 1 157 ? -2.500 28.900 123.451 1.00 32.32 151 GLY C O 1
ATOM 5407 N N . VAL C 1 158 ? -2.059 28.109 121.405 1.00 29.83 152 VAL C N 1
ATOM 5408 C CA . VAL C 1 158 ? -1.005 27.191 121.840 1.00 24.57 152 VAL C CA 1
ATOM 5409 C C . VAL C 1 158 ? 0.248 27.518 121.039 1.00 26.91 152 VAL C C 1
ATOM 5410 O O . VAL C 1 158 ? 0.187 27.651 119.804 1.00 27.62 152 VAL C O 1
ATOM 5414 N N . GLN C 1 159 ? 1.372 27.678 121.739 1.00 23.41 153 GLN C N 1
ATOM 5415 C CA A GLN C 1 159 ? 2.627 28.029 121.089 0.61 25.81 153 GLN C CA 1
ATOM 5416 C CA B GLN C 1 159 ? 2.637 28.017 121.097 0.39 26.08 153 GLN C CA 1
ATOM 5417 C C . GLN C 1 159 ? 3.119 26.878 120.213 1.00 29.00 153 GLN C C 1
ATOM 5418 O O . GLN C 1 159 ? 3.019 25.699 120.588 1.00 25.32 153 GLN C O 1
ATOM 5429 N N . VAL C 1 160 ? 3.636 27.234 119.043 1.00 27.68 154 VAL C N 1
ATOM 5430 C CA . VAL C 1 160 ? 4.159 26.255 118.087 1.00 23.21 154 VAL C CA 1
ATOM 5431 C C . VAL C 1 160 ? 5.636 26.546 117.883 1.00 29.31 154 VAL C C 1
ATOM 5432 O O . VAL C 1 160 ? 6.026 27.699 117.689 1.00 33.33 154 VAL C O 1
ATOM 5436 N N . TYR C 1 161 ? 6.470 25.517 117.948 1.00 22.11 155 TYR C N 1
ATOM 5437 C CA . TYR C 1 161 ? 7.870 25.708 117.600 1.00 20.40 155 TYR C CA 1
ATOM 5438 C C . TYR C 1 161 ? 8.193 25.006 116.282 1.00 26.59 155 TYR C C 1
ATOM 5439 O O . TYR C 1 161 ? 7.847 23.848 116.100 1.00 30.02 155 TYR C O 1
ATOM 5448 N N . GLY C 1 162 ? 8.883 25.708 115.385 1.00 31.07 156 GLY C N 1
ATOM 5449 C CA . GLY C 1 162 ? 9.309 25.133 114.114 1.00 23.64 156 GLY C CA 1
ATOM 5450 C C . GLY C 1 162 ? 10.459 25.915 113.513 1.00 26.89 156 GLY C C 1
ATOM 5451 O O . GLY C 1 162 ? 10.749 27.024 113.944 1.00 27.35 156 GLY C O 1
ATOM 5452 N N . GLU C 1 163 ? 11.125 25.322 112.528 1.00 24.71 157 GLU C N 1
ATOM 5453 C CA . GLU C 1 163 ? 12.188 25.972 111.782 1.00 29.26 157 GLU C CA 1
ATOM 5454 C C . GLU C 1 163 ? 12.023 25.605 110.310 1.00 34.02 157 GLU C C 1
ATOM 5455 O O . GLU C 1 163 ? 12.685 24.695 109.817 1.00 30.84 157 GLU C O 1
ATOM 5461 N N . PRO C 1 164 ? 11.135 26.320 109.602 1.00 35.17 158 PRO C N 1
ATOM 5462 C CA . PRO C 1 164 ? 10.827 26.038 108.189 1.00 31.91 158 PRO C CA 1
ATOM 5463 C C . PRO C 1 164 ? 12.062 25.966 107.275 1.00 38.09 158 PRO C C 1
ATOM 5464 O O . PRO C 1 164 ? 12.067 25.182 106.324 1.00 35.14 158 PRO C O 1
ATOM 5468 N N . ASN C 1 165 ? 13.098 26.748 107.573 1.00 32.45 159 ASN C N 1
ATOM 5469 C CA . ASN C 1 165 ? 14.324 26.751 106.771 1.00 35.48 159 ASN C CA 1
ATOM 5470 C C . ASN C 1 165 ? 15.365 25.684 107.148 1.00 44.01 159 ASN C C 1
ATOM 5471 O O . ASN C 1 165 ? 16.479 25.691 106.628 1.00 47.67 159 ASN C O 1
ATOM 5476 N N . ASN C 1 166 ? 14.993 24.773 108.047 1.00 34.27 160 ASN C N 1
ATOM 5477 C CA . ASN C 1 166 ? 15.881 23.717 108.524 1.00 37.86 160 ASN C CA 1
ATOM 5478 C C . ASN C 1 166 ? 15.412 22.381 107.948 1.00 36.29 160 ASN C C 1
ATOM 5479 O O . ASN C 1 166 ? 14.213 22.088 107.950 1.00 34.04 160 ASN C O 1
ATOM 5484 N N . GLN C 1 167 ? 16.349 21.577 107.453 1.00 38.91 161 GLN C N 1
ATOM 5485 C CA . GLN C 1 167 ? 16.000 20.313 106.797 1.00 37.65 161 GLN C CA 1
ATOM 5486 C C . GLN C 1 167 ? 16.303 19.082 107.653 1.00 40.93 161 GLN C C 1
ATOM 5487 O O . GLN C 1 167 ? 16.250 17.951 107.163 1.00 38.71 161 GLN C O 1
ATOM 5493 N N . ASN C 1 168 ? 16.618 19.305 108.926 1.00 34.93 162 ASN C N 1
ATOM 5494 C CA . ASN C 1 168 ? 16.886 18.212 109.854 1.00 33.41 162 ASN C CA 1
ATOM 5495 C C . ASN C 1 168 ? 15.775 18.129 110.895 1.00 40.37 162 ASN C C 1
ATOM 5496 O O . ASN C 1 168 ? 15.763 18.902 111.855 1.00 40.82 162 ASN C O 1
ATOM 5501 N N . PRO C 1 169 ? 14.848 17.176 110.716 1.00 36.81 163 PRO C N 1
ATOM 5502 C CA . PRO C 1 169 ? 13.641 17.107 111.546 1.00 35.22 163 PRO C CA 1
ATOM 5503 C C . PRO C 1 169 ? 13.949 16.739 112.997 1.00 34.25 163 PRO C C 1
ATOM 5504 O O . PRO C 1 169 ? 13.255 17.204 113.906 1.00 31.21 163 PRO C O 1
ATOM 5508 N N . ILE C 1 170 ? 14.995 15.946 113.215 1.00 33.51 164 ILE C N 1
ATOM 5509 C CA . ILE C 1 170 ? 15.384 15.575 114.566 1.00 35.41 164 ILE C CA 1
ATOM 5510 C C . ILE C 1 170 ? 15.944 16.772 115.325 1.00 39.49 164 ILE C C 1
ATOM 5511 O O . ILE C 1 170 ? 15.664 16.946 116.517 1.00 38.49 164 ILE C O 1
ATOM 5516 N N . GLU C 1 171 ? 16.735 17.594 114.637 1.00 35.54 165 GLU C N 1
ATOM 5517 C CA . GLU C 1 171 ? 17.280 18.796 115.256 1.00 40.36 165 GLU C CA 1
ATOM 5518 C C . GLU C 1 171 ? 16.150 19.715 115.709 1.00 32.76 165 GLU C C 1
ATOM 5519 O O . GLU C 1 171 ? 16.178 20.249 116.816 1.00 31.92 165 GLU C O 1
ATOM 5525 N N . ILE C 1 172 ? 15.156 19.882 114.849 1.00 33.45 166 ILE C N 1
ATOM 5526 C CA . ILE C 1 172 ? 14.005 20.710 115.170 1.00 38.81 166 ILE C CA 1
ATOM 5527 C C . ILE C 1 172 ? 13.243 20.130 116.350 1.00 35.62 166 ILE C C 1
ATOM 5528 O O . ILE C 1 172 ? 12.905 20.853 117.280 1.00 33.65 166 ILE C O 1
ATOM 5533 N N . ALA C 1 173 ? 12.954 18.830 116.287 1.00 32.49 167 ALA C N 1
ATOM 5534 C CA . ALA C 1 173 ? 12.244 18.146 117.360 1.00 29.35 167 ALA C CA 1
ATOM 5535 C C . ALA C 1 173 ? 12.937 18.373 118.694 1.00 29.96 167 ALA C C 1
ATOM 5536 O O . ALA C 1 173 ? 12.301 18.743 119.677 1.00 35.15 167 ALA C O 1
ATOM 5538 N N . LYS C 1 174 ? 14.248 18.157 118.719 1.00 33.85 168 LYS C N 1
ATOM 5539 C CA . LYS C 1 174 ? 15.006 18.220 119.962 1.00 38.01 168 LYS C CA 1
ATOM 5540 C C . LYS C 1 174 ? 15.062 19.646 120.497 1.00 32.75 168 LYS C C 1
ATOM 5541 O O . LYS C 1 174 ? 14.892 19.874 121.693 1.00 31.41 168 LYS C O 1
ATOM 5547 N N . LYS C 1 175 ? 15.272 20.613 119.611 1.00 32.75 169 LYS C N 1
ATOM 5548 C CA . LYS C 1 175 ? 15.283 22.007 120.044 1.00 32.56 169 LYS C CA 1
ATOM 5549 C C . LYS C 1 175 ? 13.917 22.477 120.544 1.00 28.61 169 LYS C C 1
ATOM 5550 O O . LYS C 1 175 ? 13.839 23.213 121.531 1.00 34.30 169 LYS C O 1
ATOM 5556 N N . GLY C 1 176 ? 12.848 22.059 119.871 1.00 28.38 170 GLY C N 1
ATOM 5557 C CA . GLY C 1 176 ? 11.501 22.431 120.285 1.00 28.04 170 GLY C CA 1
ATOM 5558 C C . GLY C 1 176 ? 11.097 21.809 121.617 1.00 34.78 170 GLY C C 1
ATOM 5559 O O . GLY C 1 176 ? 10.506 22.470 122.483 1.00 31.76 170 GLY C O 1
ATOM 5560 N N . VAL C 1 177 ? 11.415 20.531 121.794 1.00 34.67 171 VAL C N 1
ATOM 5561 C CA . VAL C 1 177 ? 11.141 19.867 123.064 1.00 32.20 171 VAL C CA 1
ATOM 5562 C C . VAL C 1 177 ? 11.897 20.570 124.175 1.00 31.79 171 VAL C C 1
ATOM 5563 O O . VAL C 1 177 ? 11.311 20.948 125.195 1.00 34.30 171 VAL C O 1
ATOM 5567 N N . ASP C 1 178 ? 13.193 20.785 123.962 1.00 33.16 172 ASP C N 1
ATOM 5568 C CA . ASP C 1 178 ? 14.036 21.412 124.984 1.00 33.36 172 ASP C CA 1
ATOM 5569 C C . ASP C 1 178 ? 13.562 22.812 125.391 1.00 38.03 172 ASP C C 1
ATOM 5570 O O . ASP C 1 178 ? 13.628 23.179 126.573 1.00 38.56 172 ASP C O 1
ATOM 5575 N N . ILE C 1 179 ? 13.088 23.596 124.423 1.00 41.48 173 ILE C N 1
ATOM 5576 C CA . ILE C 1 179 ? 12.617 24.945 124.735 1.00 38.32 173 ILE C CA 1
ATOM 5577 C C . ILE C 1 179 ? 11.332 24.904 125.577 1.00 28.01 173 ILE C C 1
ATOM 5578 O O . ILE C 1 179 ? 11.171 25.679 126.516 1.00 31.81 173 ILE C O 1
ATOM 5583 N N . PHE C 1 180 ? 10.434 23.982 125.244 1.00 32.38 174 PHE C N 1
ATOM 5584 C CA . PHE C 1 180 ? 9.152 23.867 125.928 1.00 35.16 174 PHE C CA 1
ATOM 5585 C C . PHE C 1 180 ? 9.327 23.259 127.315 1.00 35.41 174 PHE C C 1
ATOM 5586 O O . PHE C 1 180 ? 8.612 23.619 128.243 1.00 35.54 174 PHE C O 1
ATOM 5594 N N . VAL C 1 181 ? 10.284 22.347 127.454 1.00 30.07 175 VAL C N 1
ATOM 5595 C CA . VAL C 1 181 ? 10.622 21.806 128.773 1.00 34.43 175 VAL C CA 1
ATOM 5596 C C . VAL C 1 181 ? 11.184 22.907 129.671 1.00 41.60 175 VAL C C 1
ATOM 5597 O O . VAL C 1 181 ? 10.795 23.037 130.844 1.00 37.89 175 VAL C O 1
ATOM 5601 N N . LYS C 1 182 ? 12.084 23.718 129.121 1.00 39.64 176 LYS C N 1
ATOM 5602 C CA . LYS C 1 182 ? 12.665 24.810 129.905 1.00 40.83 176 LYS C CA 1
ATOM 5603 C C . LYS C 1 182 ? 11.614 25.855 130.289 1.00 40.96 176 LYS C C 1
ATOM 5604 O O . LYS C 1 182 ? 11.759 26.546 131.296 1.00 48.33 176 LYS C O 1
ATOM 5610 N N . ASN C 1 183 ? 10.556 25.953 129.485 1.00 37.78 177 ASN C N 1
ATOM 5611 C CA . ASN C 1 183 ? 9.469 26.893 129.736 1.00 38.12 177 ASN C CA 1
ATOM 5612 C C . ASN C 1 183 ? 8.318 26.272 130.554 1.00 46.48 177 ASN C C 1
ATOM 5613 O O . ASN C 1 183 ? 7.235 26.849 130.672 1.00 42.96 177 ASN C O 1
ATOM 5618 N N . LYS C 1 184 ? 8.581 25.095 131.124 1.00 44.50 178 LYS C N 1
ATOM 5619 C CA . LYS C 1 184 ? 7.647 24.392 132.011 1.00 42.80 178 LYS C CA 1
ATOM 5620 C C . LYS C 1 184 ? 6.341 23.921 131.361 1.00 41.42 178 LYS C C 1
ATOM 5621 O O . LYS C 1 184 ? 5.310 23.866 132.017 1.00 34.79 178 LYS C O 1
ATOM 5627 N N . MET C 1 185 ? 6.373 23.572 130.079 1.00 32.38 179 MET C N 1
ATOM 5628 C CA . MET C 1 185 ? 5.201 22.958 129.457 1.00 31.64 179 MET C CA 1
ATOM 5629 C C . MET C 1 185 ? 4.865 21.638 130.145 1.00 36.35 179 MET C C 1
ATOM 5630 O O . MET C 1 185 ? 5.760 20.914 130.579 1.00 35.25 179 MET C O 1
ATOM 5635 N N . ASP C 1 186 ? 3.574 21.336 130.244 1.00 32.64 180 ASP C N 1
ATOM 5636 C CA . ASP C 1 186 ? 3.123 20.064 130.815 1.00 34.24 180 ASP C CA 1
ATOM 5637 C C . ASP C 1 186 ? 3.175 18.979 129.751 1.00 37.99 180 ASP C C 1
ATOM 5638 O O . ASP C 1 186 ? 3.614 17.861 130.001 1.00 37.18 180 ASP C O 1
ATOM 5643 N N . ILE C 1 187 ? 2.711 19.323 128.555 1.00 30.04 181 ILE C N 1
ATOM 5644 C CA . ILE C 1 187 ? 2.545 18.342 127.496 1.00 30.63 181 ILE C CA 1
ATOM 5645 C C . ILE C 1 187 ? 3.109 18.927 126.215 1.00 36.43 181 ILE C C 1
ATOM 5646 O O . ILE C 1 187 ? 2.806 20.072 125.857 1.00 35.15 181 ILE C O 1
ATOM 5651 N N . ILE C 1 188 ? 3.961 18.154 125.549 1.00 32.65 182 ILE C N 1
ATOM 5652 C CA . ILE C 1 188 ? 4.607 18.606 124.331 1.00 27.00 182 ILE C CA 1
ATOM 5653 C C . ILE C 1 188 ? 4.318 17.594 123.233 1.00 33.19 182 ILE C C 1
ATOM 5654 O O . ILE C 1 188 ? 4.588 16.397 123.388 1.00 28.18 182 ILE C O 1
ATOM 5659 N N . ILE C 1 189 ? 3.753 18.082 122.134 1.00 28.98 183 ILE C N 1
ATOM 5660 C CA . ILE C 1 189 ? 3.264 17.214 121.072 1.00 26.32 183 ILE C CA 1
ATOM 5661 C C . ILE C 1 189 ? 4.099 17.428 119.825 1.00 27.40 183 ILE C C 1
ATOM 5662 O O . ILE C 1 189 ? 4.196 18.542 119.336 1.00 29.45 183 ILE C O 1
ATOM 5667 N N . VAL C 1 190 ? 4.711 16.358 119.321 1.00 29.30 184 VAL C N 1
ATOM 5668 C CA . VAL C 1 190 ? 5.629 16.474 118.197 1.00 20.62 184 VAL C CA 1
ATOM 5669 C C . VAL C 1 190 ? 5.014 15.889 116.945 1.00 28.68 184 VAL C C 1
ATOM 5670 O O . VAL C 1 190 ? 4.710 14.699 116.901 1.00 28.44 184 VAL C O 1
ATOM 5674 N N . ASP C 1 191 ? 4.848 16.729 115.924 1.00 29.61 185 ASP C N 1
ATOM 5675 C CA . ASP C 1 191 ? 4.244 16.317 114.665 1.00 30.64 185 ASP C CA 1
ATOM 5676 C C . ASP C 1 191 ? 5.368 15.905 113.707 1.00 30.21 185 ASP C C 1
ATOM 5677 O O . ASP C 1 191 ? 6.418 16.536 113.687 1.00 28.87 185 ASP C O 1
ATOM 5682 N N . THR C 1 192 ? 5.170 14.828 112.950 1.00 29.57 186 THR C N 1
ATOM 5683 C CA . THR C 1 192 ? 6.234 14.287 112.103 1.00 27.87 186 THR C CA 1
ATOM 5684 C C . THR C 1 192 ? 5.727 14.022 110.685 1.00 25.63 186 THR C C 1
ATOM 5685 O O . THR C 1 192 ? 4.516 13.942 110.451 1.00 23.85 186 THR C O 1
ATOM 5689 N N . ALA C 1 193 ? 6.644 13.865 109.738 1.00 24.24 187 ALA C N 1
ATOM 5690 C CA . ALA C 1 193 ? 6.228 13.641 108.347 1.00 24.22 187 ALA C CA 1
ATOM 5691 C C . ALA C 1 193 ? 5.498 12.318 108.143 1.00 28.89 187 ALA C C 1
ATOM 5692 O O . ALA C 1 193 ? 5.759 11.340 108.848 1.00 29.50 187 ALA C O 1
ATOM 5694 N N . GLY C 1 194 ? 4.584 12.284 107.173 1.00 24.24 188 GLY C N 1
ATOM 5695 C CA . GLY C 1 194 ? 3.934 11.034 106.796 1.00 23.90 188 GLY C CA 1
ATOM 5696 C C . GLY C 1 194 ? 4.927 10.057 106.188 1.00 29.41 188 GLY C C 1
ATOM 5697 O O . GLY C 1 194 ? 5.896 10.462 105.554 1.00 29.05 188 GLY C O 1
ATOM 5698 N N . ARG C 1 195 ? 4.700 8.763 106.397 1.00 34.34 189 ARG C N 1
ATOM 5699 C CA . ARG C 1 195 ? 5.551 7.743 105.798 1.00 32.37 189 ARG C CA 1
ATOM 5700 C C . ARG C 1 195 ? 4.851 6.387 105.819 1.00 31.02 189 ARG C C 1
ATOM 5701 O O . ARG C 1 195 ? 4.028 6.112 106.700 1.00 32.07 189 ARG C O 1
ATOM 5709 N N . HIS C 1 196 ? 5.160 5.549 104.836 1.00 29.66 190 HIS C N 1
ATOM 5710 C CA . HIS C 1 196 ? 4.642 4.187 104.836 1.00 31.66 190 HIS C CA 1
ATOM 5711 C C . HIS C 1 196 ? 5.733 3.150 105.041 1.00 33.02 190 HIS C C 1
ATOM 5712 O O . HIS C 1 196 ? 5.445 2.004 105.375 1.00 38.56 190 HIS C O 1
ATOM 5719 N N . GLY C 1 197 ? 6.983 3.533 104.817 1.00 34.87 191 GLY C N 1
ATOM 5720 C CA . GLY C 1 197 ? 8.092 2.641 105.104 1.00 36.66 191 GLY C CA 1
ATOM 5721 C C . GLY C 1 197 ? 8.421 1.514 104.132 1.00 46.77 191 GLY C C 1
ATOM 5722 O O . GLY C 1 197 ? 9.336 0.732 104.403 1.00 45.09 191 GLY C O 1
ATOM 5723 N N . TYR C 1 198 ? 7.696 1.415 103.017 1.00 46.95 192 TYR C N 1
ATOM 5724 C CA . TYR C 1 198 ? 7.990 0.395 102.001 1.00 44.40 192 TYR C CA 1
ATOM 5725 C C . TYR C 1 198 ? 8.873 0.953 100.894 1.00 44.24 192 TYR C C 1
ATOM 5726 O O . TYR C 1 198 ? 8.934 2.161 100.697 1.00 37.79 192 TYR C O 1
ATOM 5735 N N . GLY C 1 199 ? 9.531 0.063 100.158 1.00 47.51 193 GLY C N 1
ATOM 5736 C CA . GLY C 1 199 ? 10.353 0.467 99.029 1.00 51.01 193 GLY C CA 1
ATOM 5737 C C . GLY C 1 199 ? 11.446 1.429 99.448 1.00 56.15 193 GLY C C 1
ATOM 5738 O O . GLY C 1 199 ? 12.180 1.165 100.399 1.00 60.35 193 GLY C O 1
ATOM 5739 N N . GLU C 1 200 ? 11.539 2.558 98.755 1.00 60.03 194 GLU C N 1
ATOM 5740 C CA . GLU C 1 200 ? 12.520 3.583 99.102 1.00 62.19 194 GLU C CA 1
ATOM 5741 C C . GLU C 1 200 ? 12.233 4.250 100.443 1.00 55.67 194 GLU C C 1
ATOM 5742 O O . GLU C 1 200 ? 13.098 4.923 100.999 1.00 59.16 194 GLU C O 1
ATOM 5748 N N . GLU C 1 201 ? 11.028 4.062 100.971 1.00 46.76 195 GLU C N 1
ATOM 5749 C CA . GLU C 1 201 ? 10.675 4.675 102.251 1.00 44.13 195 GLU C CA 1
ATOM 5750 C C . GLU C 1 201 ? 11.112 3.840 103.444 1.00 48.30 195 GLU C C 1
ATOM 5751 O O . GLU C 1 201 ? 10.781 4.157 104.584 1.00 49.82 195 GLU C O 1
ATOM 5757 N N . THR C 1 202 ? 11.846 2.762 103.176 1.00 52.17 196 THR C N 1
ATOM 5758 C CA . THR C 1 202 ? 12.495 2.014 104.238 1.00 49.22 196 THR C CA 1
ATOM 5759 C C . THR C 1 202 ? 13.333 2.978 105.066 1.00 44.50 196 THR C C 1
ATOM 5760 O O . THR C 1 202 ? 13.314 2.939 106.298 1.00 44.03 196 THR C O 1
ATOM 5764 N N . LYS C 1 203 ? 14.034 3.867 104.372 1.00 46.03 197 LYS C N 1
ATOM 5765 C CA . LYS C 1 203 ? 14.875 4.869 105.009 1.00 51.67 197 LYS C CA 1
ATOM 5766 C C . LYS C 1 203 ? 14.086 5.743 105.983 1.00 43.36 197 LYS C C 1
ATOM 5767 O O . LYS C 1 203 ? 14.629 6.207 106.981 1.00 43.97 197 LYS C O 1
ATOM 5773 N N . LEU C 1 204 ? 12.805 5.963 105.693 1.00 41.13 198 LEU C N 1
ATOM 5774 C CA . LEU C 1 204 ? 11.958 6.801 106.545 1.00 38.92 198 LEU C CA 1
ATOM 5775 C C . LEU C 1 204 ? 11.607 6.128 107.873 1.00 44.82 198 LEU C C 1
ATOM 5776 O O . LEU C 1 204 ? 11.435 6.804 108.896 1.00 40.24 198 LEU C O 1
ATOM 5781 N N . LEU C 1 205 ? 11.483 4.801 107.858 1.00 35.87 199 LEU C N 1
ATOM 5782 C CA . LEU C 1 205 ? 11.300 4.063 109.097 1.00 37.70 199 LEU C CA 1
ATOM 5783 C C . LEU C 1 205 ? 12.544 4.215 109.966 1.00 43.84 199 LEU C C 1
ATOM 5784 O O . LEU C 1 205 ? 12.447 4.389 111.179 1.00 46.74 199 LEU C O 1
ATOM 5789 N N . GLU C 1 206 ? 13.713 4.141 109.340 1.00 42.09 200 GLU C N 1
ATOM 5790 C CA . GLU C 1 206 ? 14.968 4.324 110.057 1.00 41.37 200 GLU C CA 1
ATOM 5791 C C . GLU C 1 206 ? 15.063 5.728 110.655 1.00 38.76 200 GLU C C 1
ATOM 5792 O O . GLU C 1 206 ? 15.484 5.888 111.802 1.00 39.34 200 GLU C O 1
ATOM 5798 N N . GLU C 1 207 ? 14.661 6.741 109.889 1.00 34.40 201 GLU C N 1
ATOM 5799 C CA . GLU C 1 207 ? 14.661 8.113 110.404 1.00 35.61 201 GLU C CA 1
ATOM 5800 C C . GLU C 1 207 ? 13.717 8.266 111.600 1.00 39.89 201 GLU C C 1
ATOM 5801 O O . GLU C 1 207 ? 14.002 9.012 112.543 1.00 37.57 201 GLU C O 1
ATOM 5807 N N . MET C 1 208 ? 12.596 7.551 111.554 1.00 38.75 202 MET C N 1
ATOM 5808 C CA . MET C 1 208 ? 11.632 7.548 112.648 1.00 40.10 202 MET C CA 1
ATOM 5809 C C . MET C 1 208 ? 12.202 6.909 113.911 1.00 40.54 202 MET C C 1
ATOM 5810 O O . MET C 1 208 ? 11.989 7.405 115.017 1.00 38.86 202 MET C O 1
ATOM 5815 N N . LYS C 1 209 ? 12.913 5.800 113.743 1.00 38.29 203 LYS C N 1
ATOM 5816 C CA . LYS C 1 209 ? 13.563 5.140 114.863 1.00 43.83 203 LYS C CA 1
ATOM 5817 C C . LYS C 1 209 ? 14.591 6.071 115.486 1.00 44.93 203 LYS C C 1
ATOM 5818 O O . LYS C 1 209 ? 14.716 6.150 116.708 1.00 39.89 203 LYS C O 1
ATOM 5824 N N . GLU C 1 210 ? 15.335 6.763 114.630 1.00 42.24 204 GLU C N 1
ATOM 5825 C CA . GLU C 1 210 ? 16.391 7.661 115.079 1.00 47.74 204 GLU C CA 1
ATOM 5826 C C . GLU C 1 210 ? 15.817 8.828 115.879 1.00 40.78 204 GLU C C 1
ATOM 5827 O O . GLU C 1 210 ? 16.411 9.270 116.864 1.00 42.98 204 GLU C O 1
ATOM 5833 N N . MET C 1 211 ? 14.656 9.321 115.464 1.00 38.25 205 MET C N 1
ATOM 5834 C CA . MET C 1 211 ? 14.009 10.396 116.203 1.00 39.80 205 MET C CA 1
ATOM 5835 C C . MET C 1 211 ? 13.490 9.866 117.534 1.00 41.46 205 MET C C 1
ATOM 5836 O O . MET C 1 211 ? 13.592 10.531 118.565 1.00 45.09 205 MET C O 1
ATOM 5841 N N . TYR C 1 212 ? 12.941 8.657 117.508 1.00 34.85 206 TYR C N 1
ATOM 5842 C CA . TYR C 1 212 ? 12.482 8.012 118.730 1.00 37.32 206 TYR C CA 1
ATOM 5843 C C . TYR C 1 212 ? 13.610 7.905 119.757 1.00 40.16 206 TYR C C 1
ATOM 5844 O O . TYR C 1 212 ? 13.428 8.221 120.938 1.00 39.51 206 TYR C O 1
ATOM 5853 N N . ASP C 1 213 ? 14.778 7.464 119.299 1.00 45.03 207 ASP C N 1
ATOM 5854 C CA . ASP C 1 213 ? 15.913 7.238 120.186 1.00 46.62 207 ASP C CA 1
ATOM 5855 C C . ASP C 1 213 ? 16.440 8.542 120.780 1.00 44.15 207 ASP C C 1
ATOM 5856 O O . ASP C 1 213 ? 16.969 8.558 121.889 1.00 45.62 207 ASP C O 1
ATOM 5861 N N . VAL C 1 214 ? 16.301 9.627 120.030 1.00 46.20 208 VAL C N 1
ATOM 5862 C CA . VAL C 1 214 ? 16.788 10.939 120.451 1.00 41.88 208 VAL C CA 1
ATOM 5863 C C . VAL C 1 214 ? 15.816 11.630 121.406 1.00 42.17 208 VAL C C 1
ATOM 5864 O O . VAL C 1 214 ? 16.207 12.086 122.477 1.00 44.67 208 VAL C O 1
ATOM 5868 N N . LEU C 1 215 ? 14.549 11.712 121.022 1.00 38.21 209 LEU C N 1
ATOM 5869 C CA . LEU C 1 215 ? 13.567 12.387 121.861 1.00 41.95 209 LEU C CA 1
ATOM 5870 C C . LEU C 1 215 ? 13.209 11.576 123.090 1.00 42.92 209 LEU C C 1
ATOM 5871 O O . LEU C 1 215 ? 12.873 12.141 124.131 1.00 45.07 209 LEU C O 1
ATOM 5876 N N . LYS C 1 216 ? 13.277 10.253 122.955 1.00 50.45 210 LYS C N 1
ATOM 5877 C CA . LYS C 1 216 ? 12.779 9.328 123.968 1.00 46.10 210 LYS C CA 1
ATOM 5878 C C . LYS C 1 216 ? 11.397 9.757 124.471 1.00 43.41 210 LYS C C 1
ATOM 5879 O O . LYS C 1 216 ? 11.240 10.084 125.652 1.00 45.07 210 LYS C O 1
ATOM 5885 N N . PRO C 1 217 ? 10.397 9.768 123.576 1.00 42.43 211 PRO C N 1
ATOM 5886 C CA . PRO C 1 217 ? 9.057 10.250 123.932 1.00 43.44 211 PRO C CA 1
ATOM 5887 C C . PRO C 1 217 ? 8.396 9.356 124.979 1.00 47.20 211 PRO C C 1
ATOM 5888 O O . PRO C 1 217 ? 8.797 8.207 125.158 1.00 45.17 211 PRO C O 1
ATOM 5892 N N . ASP C 1 218 ? 7.403 9.893 125.677 1.00 43.92 212 ASP C N 1
ATOM 5893 C CA . ASP C 1 218 ? 6.683 9.127 126.681 1.00 45.20 212 ASP C CA 1
ATOM 5894 C C . ASP C 1 218 ? 5.554 8.342 126.030 1.00 46.39 212 ASP C C 1
ATOM 5895 O O . ASP C 1 218 ? 5.099 7.325 126.556 1.00 40.38 212 ASP C O 1
ATOM 5900 N N . ASP C 1 219 ? 5.120 8.811 124.867 1.00 38.86 213 ASP C N 1
ATOM 5901 C CA . ASP C 1 219 ? 4.026 8.174 124.155 1.00 36.35 213 ASP C CA 1
ATOM 5902 C C . ASP C 1 219 ? 4.229 8.339 122.654 1.00 36.36 213 ASP C C 1
ATOM 5903 O O . ASP C 1 219 ? 4.234 9.455 122.138 1.00 34.03 213 ASP C O 1
ATOM 5908 N N . VAL C 1 220 ? 4.407 7.227 121.952 1.00 34.45 214 VAL C N 1
ATOM 5909 C CA . VAL C 1 220 ? 4.386 7.266 120.501 1.00 33.73 214 VAL C CA 1
ATOM 5910 C C . VAL C 1 220 ? 2.972 6.899 120.079 1.00 37.01 214 VAL C C 1
ATOM 5911 O O . VAL C 1 220 ? 2.467 5.842 120.453 1.00 34.22 214 VAL C O 1
ATOM 5915 N N . ILE C 1 221 ? 2.323 7.779 119.325 1.00 30.70 215 ILE C N 1
ATOM 5916 C CA . ILE C 1 221 ? 0.943 7.541 118.920 1.00 28.83 215 ILE C CA 1
ATOM 5917 C C . ILE C 1 221 ? 0.842 7.327 117.420 1.00 34.91 215 ILE C C 1
ATOM 5918 O O . ILE C 1 221 ? 1.211 8.205 116.640 1.00 28.32 215 ILE C O 1
ATOM 5923 N N . LEU C 1 222 ? 0.358 6.151 117.026 1.00 31.97 216 LEU C N 1
ATOM 5924 C CA . LEU C 1 222 ? 0.083 5.863 115.627 1.00 31.10 216 LEU C CA 1
ATOM 5925 C C . LEU C 1 222 ? -1.271 6.446 115.281 1.00 28.68 216 LEU C C 1
ATOM 5926 O O . LEU C 1 222 ? -2.294 6.060 115.851 1.00 30.79 216 LEU C O 1
ATOM 5931 N N . VAL C 1 223 ? -1.262 7.407 114.368 1.00 27.40 217 VAL C N 1
ATOM 5932 C CA . VAL C 1 223 ? -2.481 8.022 113.883 1.00 28.07 217 VAL C CA 1
ATOM 5933 C C . VAL C 1 223 ? -2.929 7.310 112.606 1.00 28.81 217 VAL C C 1
ATOM 5934 O O . VAL C 1 223 ? -2.225 7.299 111.591 1.00 33.50 217 VAL C O 1
ATOM 5938 N N . ILE C 1 224 ? -4.103 6.694 112.677 1.00 26.50 218 ILE C N 1
ATOM 5939 C CA . ILE C 1 224 ? -4.549 5.807 111.621 1.00 27.89 218 ILE C CA 1
ATOM 5940 C C . ILE C 1 224 ? -5.907 6.213 111.056 1.00 28.28 218 ILE C C 1
ATOM 5941 O O . ILE C 1 224 ? -6.853 6.492 111.794 1.00 29.87 218 ILE C O 1
ATOM 5946 N N . ASP C 1 225 ? -5.959 6.304 109.728 1.00 27.42 219 ASP C N 1
ATOM 5947 C CA . ASP C 1 225 ? -7.176 6.590 108.983 1.00 27.97 219 ASP C CA 1
ATOM 5948 C C . ASP C 1 225 ? -8.112 5.386 109.110 1.00 34.90 219 ASP C C 1
ATOM 5949 O O . ASP C 1 225 ? -7.721 4.258 108.839 1.00 37.20 219 ASP C O 1
ATOM 5954 N N . ALA C 1 226 ? -9.349 5.635 109.526 1.00 30.30 220 ALA C N 1
ATOM 5955 C CA . ALA C 1 226 ? -10.332 4.579 109.735 1.00 31.53 220 ALA C CA 1
ATOM 5956 C C . ALA C 1 226 ? -10.593 3.721 108.500 1.00 35.55 220 ALA C C 1
ATOM 5957 O O . ALA C 1 226 ? -11.061 2.582 108.610 1.00 34.51 220 ALA C O 1
ATOM 5959 N N . SER C 1 227 ? -10.301 4.263 107.325 1.00 32.29 221 SER C N 1
ATOM 5960 C CA . SER C 1 227 ? -10.588 3.552 106.089 1.00 35.80 221 SER C CA 1
ATOM 5961 C C . SER C 1 227 ? -9.489 2.581 105.659 1.00 36.07 221 SER C C 1
ATOM 5962 O O . SER C 1 227 ? -9.637 1.912 104.640 1.00 37.29 221 SER C O 1
ATOM 5965 N N . ILE C 1 228 ? -8.392 2.513 106.408 1.00 33.83 222 ILE C N 1
ATOM 5966 C CA . ILE C 1 228 ? -7.232 1.723 105.976 1.00 38.32 222 ILE C CA 1
ATOM 5967 C C . ILE C 1 228 ? -7.595 0.251 105.741 1.00 42.26 222 ILE C C 1
ATOM 5968 O O . ILE C 1 228 ? -8.381 -0.328 106.498 1.00 36.29 222 ILE C O 1
ATOM 5973 N N . GLY C 1 229 ? -7.044 -0.334 104.673 1.00 33.51 223 GLY C N 1
ATOM 5974 C CA . GLY C 1 229 ? -7.400 -1.679 104.270 1.00 37.18 223 GLY C CA 1
ATOM 5975 C C . GLY C 1 229 ? -6.496 -2.787 104.773 1.00 38.04 223 GLY C C 1
ATOM 5976 O O . GLY C 1 229 ? -5.987 -2.724 105.890 1.00 40.44 223 GLY C O 1
ATOM 5977 N N . GLN C 1 230 ? -6.281 -3.788 103.922 1.00 39.93 224 GLN C N 1
ATOM 5978 C CA . GLN C 1 230 ? -5.564 -5.002 104.303 1.00 48.80 224 GLN C CA 1
ATOM 5979 C C . GLN C 1 230 ? -4.079 -4.805 104.617 1.00 49.58 224 GLN C C 1
ATOM 5980 O O . GLN C 1 230 ? -3.464 -5.650 105.271 1.00 48.06 224 GLN C O 1
ATOM 5986 N N . LYS C 1 231 ? -3.502 -3.694 104.166 1.00 42.42 225 LYS C N 1
ATOM 5987 C CA . LYS C 1 231 ? -2.115 -3.384 104.505 1.00 46.61 225 LYS C CA 1
ATOM 5988 C C . LYS C 1 231 ? -1.920 -2.972 105.976 1.00 42.94 225 LYS C C 1
ATOM 5989 O O . LYS C 1 231 ? -0.789 -2.896 106.449 1.00 42.25 225 LYS C O 1
ATOM 5995 N N . ALA C 1 232 ? -3.017 -2.718 106.687 1.00 38.75 226 ALA C N 1
ATOM 5996 C CA . ALA C 1 232 ? -2.954 -2.150 108.041 1.00 42.61 226 ALA C CA 1
ATOM 5997 C C . ALA C 1 232 ? -2.056 -2.906 109.022 1.00 42.09 226 ALA C C 1
ATOM 5998 O O . ALA C 1 232 ? -1.254 -2.296 109.739 1.00 41.81 226 ALA C O 1
ATOM 6000 N N . TYR C 1 233 ? -2.188 -4.227 109.050 1.00 39.92 227 TYR C N 1
ATOM 6001 C CA . TYR C 1 233 ? -1.438 -5.042 109.999 1.00 44.74 227 TYR C CA 1
ATOM 6002 C C . TYR C 1 233 ? 0.060 -4.927 109.768 1.00 46.90 227 TYR C C 1
ATOM 6003 O O . TYR C 1 233 ? 0.809 -4.651 110.702 1.00 42.57 227 TYR C O 1
ATOM 6012 N N . ASP C 1 234 ? 0.492 -5.143 108.526 1.00 44.66 228 ASP C N 1
ATOM 6013 C CA . ASP C 1 234 ? 1.914 -5.119 108.211 1.00 44.82 228 ASP C CA 1
ATOM 6014 C C . ASP C 1 234 ? 2.475 -3.720 108.414 1.00 44.97 228 ASP C C 1
ATOM 6015 O O . ASP C 1 234 ? 3.578 -3.558 108.938 1.00 53.07 228 ASP C O 1
ATOM 6020 N N . LEU C 1 235 ? 1.708 -2.716 108.008 1.00 45.22 229 LEU C N 1
ATOM 6021 C CA . LEU C 1 235 ? 2.118 -1.329 108.182 1.00 45.15 229 LEU C CA 1
ATOM 6022 C C . LEU C 1 235 ? 2.415 -1.042 109.645 1.00 37.80 229 LEU C C 1
ATOM 6023 O O . LEU C 1 235 ? 3.523 -0.631 109.989 1.00 43.15 229 LEU C O 1
ATOM 6028 N N . ALA C 1 236 ? 1.429 -1.286 110.501 1.00 42.13 230 ALA C N 1
ATOM 6029 C CA . ALA C 1 236 ? 1.572 -1.048 111.935 1.00 40.77 230 ALA C CA 1
ATOM 6030 C C . ALA C 1 236 ? 2.734 -1.839 112.503 1.00 43.92 230 ALA C C 1
ATOM 6031 O O . ALA C 1 236 ? 3.488 -1.339 113.342 1.00 39.89 230 ALA C O 1
ATOM 6033 N N . SER C 1 237 ? 2.857 -3.082 112.042 1.00 47.92 231 SER C N 1
ATOM 6034 C CA . SER C 1 237 ? 3.931 -3.971 112.456 1.00 46.92 231 SER C CA 1
ATOM 6035 C C . SER C 1 237 ? 5.312 -3.404 112.125 1.00 47.42 231 SER C C 1
ATOM 6036 O O . SER C 1 237 ? 6.222 -3.456 112.948 1.00 40.97 231 SER C O 1
ATOM 6039 N N . ARG C 1 238 ? 5.469 -2.864 110.919 1.00 48.59 232 ARG C N 1
ATOM 6040 C CA . ARG C 1 238 ? 6.749 -2.288 110.521 1.00 48.89 232 ARG C CA 1
ATOM 6041 C C . ARG C 1 238 ? 7.052 -1.017 111.315 1.00 45.63 232 ARG C C 1
ATOM 6042 O O . ARG C 1 238 ? 8.190 -0.792 111.726 1.00 43.98 232 ARG C O 1
ATOM 6050 N N . PHE C 1 239 ? 6.030 -0.192 111.529 1.00 36.10 233 PHE C N 1
ATOM 6051 C CA . PHE C 1 239 ? 6.169 0.989 112.387 1.00 41.72 233 PHE C CA 1
ATOM 6052 C C . PHE C 1 239 ? 6.644 0.614 113.786 1.00 41.20 233 PHE C C 1
ATOM 6053 O O . PHE C 1 239 ? 7.589 1.197 114.315 1.00 41.98 233 PHE C O 1
ATOM 6061 N N . HIS C 1 240 ? 5.974 -0.371 114.369 1.00 40.88 234 HIS C N 1
ATOM 6062 C CA . HIS C 1 240 ? 6.258 -0.834 115.721 1.00 37.83 234 HIS C CA 1
ATOM 6063 C C . HIS C 1 240 ? 7.705 -1.292 115.908 1.00 47.04 234 HIS C C 1
ATOM 6064 O O . HIS C 1 240 ? 8.261 -1.175 117.005 1.00 45.78 234 HIS C O 1
ATOM 6071 N N . GLN C 1 241 ? 8.311 -1.807 114.839 1.00 47.61 235 GLN C N 1
ATOM 6072 C CA . GLN C 1 241 ? 9.700 -2.260 114.891 1.00 54.16 235 GLN C CA 1
ATOM 6073 C C . GLN C 1 241 ? 10.684 -1.092 114.981 1.00 53.96 235 GLN C C 1
ATOM 6074 O O . GLN C 1 241 ? 11.740 -1.210 115.604 1.00 51.54 235 GLN C O 1
ATOM 6080 N N . ALA C 1 242 ? 10.341 0.027 114.346 1.00 51.32 236 ALA C N 1
ATOM 6081 C CA . ALA C 1 242 ? 11.210 1.199 114.333 1.00 49.13 236 ALA C CA 1
ATOM 6082 C C . ALA C 1 242 ? 11.067 1.993 115.625 1.00 50.79 236 ALA C C 1
ATOM 6083 O O . ALA C 1 242 ? 12.054 2.361 116.265 1.00 48.84 236 ALA C O 1
ATOM 6085 N N . SER C 1 243 ? 9.823 2.257 115.995 1.00 53.77 237 SER C N 1
ATOM 6086 C CA . SER C 1 243 ? 9.513 2.967 117.222 1.00 52.07 237 SER C CA 1
ATOM 6087 C C . SER C 1 243 ? 8.252 2.364 117.810 1.00 49.26 237 SER C C 1
ATOM 6088 O O . SER C 1 243 ? 7.179 2.486 117.218 1.00 46.98 237 SER C O 1
ATOM 6091 N N . PRO C 1 244 ? 8.381 1.703 118.973 1.00 48.51 238 PRO C N 1
ATOM 6092 C CA . PRO C 1 244 ? 7.267 1.047 119.663 1.00 50.87 238 PRO C CA 1
ATOM 6093 C C . PRO C 1 244 ? 6.035 1.945 119.767 1.00 47.22 238 PRO C C 1
ATOM 6094 O O . PRO C 1 244 ? 6.107 3.047 120.305 1.00 43.92 238 PRO C O 1
ATOM 6098 N N . ILE C 1 245 ? 4.918 1.462 119.239 1.00 45.17 239 ILE C N 1
ATOM 6099 C CA . ILE C 1 245 ? 3.658 2.181 119.292 1.00 42.92 239 ILE C CA 1
ATOM 6100 C C . ILE C 1 245 ? 2.991 1.943 120.643 1.00 43.09 239 ILE C C 1
ATOM 6101 O O . ILE C 1 245 ? 2.629 0.814 120.972 1.00 40.92 239 ILE C O 1
ATOM 6106 N N . GLY C 1 246 ? 2.822 3.006 121.423 1.00 34.27 240 GLY C N 1
ATOM 6107 C CA . GLY C 1 246 ? 2.176 2.890 122.717 1.00 39.60 240 GLY C CA 1
ATOM 6108 C C . GLY C 1 246 ? 0.679 3.119 122.634 1.00 41.58 240 GLY C C 1
ATOM 6109 O O . GLY C 1 246 ? -0.094 2.509 123.384 1.00 42.20 240 GLY C O 1
ATOM 6110 N N . SER C 1 247 ? 0.278 3.989 121.708 1.00 38.19 241 SER C N 1
ATOM 6111 C CA . SER C 1 247 ? -1.108 4.426 121.571 1.00 36.46 241 SER C CA 1
ATOM 6112 C C . SER C 1 247 ? -1.568 4.542 120.111 1.00 35.26 241 SER C C 1
ATOM 6113 O O . SER C 1 247 ? -0.763 4.580 119.184 1.00 34.30 241 SER C O 1
ATOM 6116 N N . VAL C 1 248 ? -2.881 4.573 119.922 1.00 37.35 242 VAL C N 1
ATOM 6117 C CA . VAL C 1 248 ? -3.473 4.701 118.597 1.00 37.48 242 VAL C CA 1
ATOM 6118 C C . VAL C 1 248 ? -4.628 5.695 118.677 1.00 34.91 242 VAL C C 1
ATOM 6119 O O . VAL C 1 248 ? -5.373 5.722 119.652 1.00 35.11 242 VAL C O 1
ATOM 6123 N N . ILE C 1 249 ? -4.745 6.533 117.658 1.00 29.43 243 ILE C N 1
ATOM 6124 C CA . ILE C 1 249 ? -5.904 7.395 117.492 1.00 27.67 243 ILE C CA 1
ATOM 6125 C C . ILE C 1 249 ? -6.480 7.056 116.121 1.00 34.64 243 ILE C C 1
ATOM 6126 O O . ILE C 1 249 ? -5.745 6.986 115.136 1.00 29.89 243 ILE C O 1
ATOM 6131 N N . ILE C 1 250 ? -7.782 6.800 116.056 1.00 35.26 244 ILE C N 1
ATOM 6132 C CA . ILE C 1 250 ? -8.402 6.504 114.771 1.00 31.72 244 ILE C CA 1
ATOM 6133 C C . ILE C 1 250 ? -9.071 7.766 114.232 1.00 31.95 244 ILE C C 1
ATOM 6134 O O . ILE C 1 250 ? -9.968 8.323 114.865 1.00 31.02 244 ILE C O 1
ATOM 6139 N N . THR C 1 251 ? -8.630 8.227 113.071 1.00 30.18 245 THR C N 1
ATOM 6140 C CA . THR C 1 251 ? -9.206 9.446 112.507 1.00 33.15 245 THR C CA 1
ATOM 6141 C C . THR C 1 251 ? -10.368 9.146 111.572 1.00 30.17 245 THR C C 1
ATOM 6142 O O . THR C 1 251 ? -10.565 8.012 111.154 1.00 30.31 245 THR C O 1
ATOM 6146 N N . LYS C 1 252 ? -11.147 10.177 111.276 1.00 30.65 246 LYS C N 1
ATOM 6147 C CA . LYS C 1 252 ? -12.172 10.121 110.243 1.00 28.16 246 LYS C CA 1
ATOM 6148 C C . LYS C 1 252 ? -13.218 9.055 110.531 1.00 29.15 246 LYS C C 1
ATOM 6149 O O . LYS C 1 252 ? -13.655 8.332 109.637 1.00 32.03 246 LYS C O 1
ATOM 6155 N N . MET C 1 253 ? -13.627 8.966 111.791 1.00 27.04 247 MET C N 1
ATOM 6156 C CA . MET C 1 253 ? -14.637 7.999 112.178 1.00 30.75 247 MET C CA 1
ATOM 6157 C C . MET C 1 253 ? -16.013 8.579 111.888 1.00 29.99 247 MET C C 1
ATOM 6158 O O . MET C 1 253 ? -17.030 7.893 112.004 1.00 34.08 247 MET C O 1
ATOM 6163 N N . ASP C 1 254 ? -16.029 9.840 111.478 1.00 31.84 248 ASP C N 1
ATOM 6164 C CA . ASP C 1 254 ? -17.268 10.488 111.056 1.00 39.36 248 ASP C CA 1
ATOM 6165 C C . ASP C 1 254 ? -17.712 10.077 109.651 1.00 43.74 248 ASP C C 1
ATOM 6166 O O . ASP C 1 254 ? -18.804 10.444 109.217 1.00 47.52 248 ASP C O 1
ATOM 6171 N N . GLY C 1 255 ? -16.866 9.332 108.943 1.00 41.43 249 GLY C N 1
ATOM 6172 C CA . GLY C 1 255 ? -17.214 8.816 107.627 1.00 41.94 249 GLY C CA 1
ATOM 6173 C C . GLY C 1 255 ? -17.940 7.480 107.675 1.00 43.06 249 GLY C C 1
ATOM 6174 O O . GLY C 1 255 ? -18.553 7.128 108.683 1.00 44.64 249 GLY C O 1
ATOM 6175 N N . THR C 1 256 ? -17.865 6.723 106.587 1.00 39.86 250 THR C N 1
ATOM 6176 C CA . THR C 1 256 ? -18.578 5.452 106.488 1.00 40.96 250 THR C CA 1
ATOM 6177 C C . THR C 1 256 ? -17.716 4.234 106.789 1.00 36.55 250 THR C C 1
ATOM 6178 O O . THR C 1 256 ? -18.230 3.127 106.918 1.00 40.78 250 THR C O 1
ATOM 6182 N N . ALA C 1 257 ? -16.408 4.430 106.876 1.00 35.08 251 ALA C N 1
ATOM 6183 C CA . ALA C 1 257 ? -15.499 3.318 107.139 1.00 39.70 251 ALA C CA 1
ATOM 6184 C C . ALA C 1 257 ? -15.797 2.663 108.482 1.00 47.12 251 ALA C C 1
ATOM 6185 O O . ALA C 1 257 ? -16.020 3.354 109.479 1.00 40.35 251 ALA C O 1
ATOM 6187 N N . LYS C 1 258 ? -15.797 1.332 108.501 1.00 46.86 252 LYS C N 1
ATOM 6188 C CA . LYS C 1 258 ? -16.014 0.577 109.733 1.00 61.21 252 LYS C CA 1
ATOM 6189 C C . LYS C 1 258 ? -14.844 0.763 110.695 1.00 64.86 252 LYS C C 1
ATOM 6190 O O . LYS C 1 258 ? -15.037 1.083 111.868 1.00 72.84 252 LYS C O 1
ATOM 6196 N N . GLY C 1 259 ? -13.630 0.556 110.194 1.00 56.21 253 GLY C N 1
ATOM 6197 C CA . GLY C 1 259 ? -12.434 0.794 110.981 1.00 52.82 253 GLY C CA 1
ATOM 6198 C C . GLY C 1 259 ? -11.722 -0.454 111.474 1.00 49.74 253 GLY C C 1
ATOM 6199 O O . GLY C 1 259 ? -10.930 -0.385 112.408 1.00 51.60 253 GLY C O 1
ATOM 6200 N N . GLY C 1 260 ? -11.989 -1.588 110.836 1.00 53.62 254 GLY C N 1
ATOM 6201 C CA . GLY C 1 260 ? -11.364 -2.847 111.203 1.00 52.10 254 GLY C CA 1
ATOM 6202 C C . GLY C 1 260 ? -9.852 -2.833 111.100 1.00 50.20 254 GLY C C 1
ATOM 6203 O O . GLY C 1 260 ? -9.175 -3.605 111.778 1.00 46.31 254 GLY C O 1
ATOM 6204 N N . GLY C 1 261 ? -9.322 -1.954 110.253 1.00 43.73 255 GLY C N 1
ATOM 6205 C CA . GLY C 1 261 ? -7.887 -1.818 110.091 1.00 44.04 255 GLY C CA 1
ATOM 6206 C C . GLY C 1 261 ? -7.185 -1.423 111.378 1.00 48.42 255 GLY C C 1
ATOM 6207 O O . GLY C 1 261 ? -6.071 -1.871 111.638 1.00 53.82 255 GLY C O 1
ATOM 6208 N N . ALA C 1 262 ? -7.838 -0.592 112.188 1.00 41.46 256 ALA C N 1
ATOM 6209 C CA . ALA C 1 262 ? -7.278 -0.183 113.477 1.00 49.73 256 ALA C CA 1
ATOM 6210 C C . ALA C 1 262 ? -7.201 -1.346 114.450 1.00 53.77 256 ALA C C 1
ATOM 6211 O O . ALA C 1 262 ? -6.279 -1.431 115.268 1.00 52.30 256 ALA C O 1
ATOM 6213 N N . LEU C 1 263 ? -8.183 -2.236 114.373 1.00 55.33 257 LEU C N 1
ATOM 6214 C CA . LEU C 1 263 ? -8.142 -3.448 115.161 1.00 51.62 257 LEU C CA 1
ATOM 6215 C C . LEU C 1 263 ? -6.878 -4.213 114.785 1.00 50.83 257 LEU C C 1
ATOM 6216 O O . LEU C 1 263 ? -6.142 -4.688 115.652 1.00 49.64 257 LEU C O 1
ATOM 6221 N N . SER C 1 264 ? -6.621 -4.313 113.487 1.00 47.80 258 SER C N 1
ATOM 6222 C CA . SER C 1 264 ? -5.450 -5.031 112.996 1.00 49.14 258 SER C CA 1
ATOM 6223 C C . SER C 1 264 ? -4.170 -4.416 113.555 1.00 47.45 258 SER C C 1
ATOM 6224 O O . SER C 1 264 ? -3.248 -5.128 113.940 1.00 44.92 258 SER C O 1
ATOM 6227 N N . ALA C 1 265 ? -4.132 -3.084 113.602 1.00 41.51 259 ALA C N 1
ATOM 6228 C CA . ALA C 1 265 ? -2.968 -2.359 114.099 1.00 42.85 259 ALA C CA 1
ATOM 6229 C C . ALA C 1 265 ? -2.744 -2.582 115.589 1.00 40.95 259 ALA C C 1
ATOM 6230 O O . ALA C 1 265 ? -1.606 -2.672 116.052 1.00 47.99 259 ALA C O 1
ATOM 6232 N N . VAL C 1 266 ? -3.837 -2.685 116.337 1.00 43.69 260 VAL C N 1
ATOM 6233 C CA . VAL C 1 266 ? -3.773 -3.026 117.758 1.00 43.19 260 VAL C CA 1
ATOM 6234 C C . VAL C 1 266 ? -3.200 -4.429 118.009 1.00 54.34 260 VAL C C 1
ATOM 6235 O O . VAL C 1 266 ? -2.449 -4.646 118.971 1.00 52.82 260 VAL C O 1
ATOM 6239 N N . VAL C 1 267 ? -3.543 -5.379 117.144 1.00 50.99 261 VAL C N 1
ATOM 6240 C CA . VAL C 1 267 ? -3.059 -6.750 117.308 1.00 49.62 261 VAL C CA 1
ATOM 6241 C C . VAL C 1 267 ? -1.589 -6.853 116.909 1.00 49.00 261 VAL C C 1
ATOM 6242 O O . VAL C 1 267 ? -0.816 -7.591 117.517 1.00 52.86 261 VAL C O 1
ATOM 6246 N N . ALA C 1 268 ? -1.205 -6.087 115.900 1.00 48.35 262 ALA C N 1
ATOM 6247 C CA . ALA C 1 268 ? 0.181 -6.041 115.452 1.00 51.86 262 ALA C CA 1
ATOM 6248 C C . ALA C 1 268 ? 1.134 -5.354 116.445 1.00 52.62 262 ALA C C 1
ATOM 6249 O O . ALA C 1 268 ? 2.317 -5.687 116.499 1.00 53.01 262 ALA C O 1
ATOM 6251 N N . THR C 1 269 ? 0.627 -4.398 117.221 1.00 51.53 263 THR C N 1
ATOM 6252 C CA . THR C 1 269 ? 1.490 -3.576 118.074 1.00 45.27 263 THR C CA 1
ATOM 6253 C C . THR C 1 269 ? 1.297 -3.766 119.581 1.00 46.14 263 THR C C 1
ATOM 6254 O O . THR C 1 269 ? 2.215 -3.508 120.363 1.00 49.37 263 THR C O 1
ATOM 6258 N N . GLY C 1 270 ? 0.106 -4.194 119.990 1.00 43.03 264 GLY C N 1
ATOM 6259 C CA . GLY C 1 270 ? -0.220 -4.309 121.403 1.00 42.83 264 GLY C CA 1
ATOM 6260 C C . GLY C 1 270 ? -0.634 -2.972 122.006 1.00 44.66 264 GLY C C 1
ATOM 6261 O O . GLY C 1 270 ? -0.798 -2.853 123.220 1.00 48.77 264 GLY C O 1
ATOM 6262 N N . ALA C 1 271 ? -0.812 -1.962 121.157 1.00 45.95 265 ALA C N 1
ATOM 6263 C CA . ALA C 1 271 ? -1.101 -0.608 121.637 1.00 43.10 265 ALA C CA 1
ATOM 6264 C C . ALA C 1 271 ? -2.558 -0.400 122.047 1.00 45.28 265 ALA C C 1
ATOM 6265 O O . ALA C 1 271 ? -3.451 -1.154 121.646 1.00 47.82 265 ALA C O 1
ATOM 6267 N N . THR C 1 272 ? -2.782 0.647 122.836 1.00 44.45 266 THR C N 1
ATOM 6268 C CA . THR C 1 272 ? -4.111 1.030 123.291 1.00 47.48 266 THR C CA 1
ATOM 6269 C C . THR C 1 272 ? -4.683 2.159 122.435 1.00 39.88 266 THR C C 1
ATOM 6270 O O . THR C 1 272 ? -4.006 3.150 122.179 1.00 39.39 266 THR C O 1
ATOM 6274 N N . ILE C 1 273 ? -5.929 2.008 121.993 1.00 38.68 267 ILE C N 1
ATOM 6275 C CA . ILE C 1 273 ? -6.613 3.090 121.303 1.00 37.16 267 ILE C CA 1
ATOM 6276 C C . ILE C 1 273 ? -7.132 4.068 122.346 1.00 35.62 267 ILE C C 1
ATOM 6277 O O . ILE C 1 273 ? -7.869 3.682 123.257 1.00 38.66 267 ILE C O 1
ATOM 6282 N N . LYS C 1 274 ? -6.717 5.324 122.225 1.00 33.98 268 LYS C N 1
ATOM 6283 C CA . LYS C 1 274 ? -7.036 6.355 123.210 1.00 36.82 268 LYS C CA 1
ATOM 6284 C C . LYS C 1 274 ? -8.159 7.284 122.758 1.00 36.93 268 LYS C C 1
ATOM 6285 O O . LYS C 1 274 ? -9.054 7.611 123.539 1.00 38.41 268 LYS C O 1
ATOM 6291 N N . PHE C 1 275 ? -8.107 7.700 121.493 1.00 34.95 269 PHE C N 1
ATOM 6292 C CA . PHE C 1 275 ? -9.035 8.705 120.970 1.00 36.22 269 PHE C CA 1
ATOM 6293 C C . PHE C 1 275 ? -9.537 8.314 119.586 1.00 32.97 269 PHE C C 1
ATOM 6294 O O . PHE C 1 275 ? -8.871 7.572 118.868 1.00 35.54 269 PHE C O 1
ATOM 6302 N N . ILE C 1 276 ? -10.700 8.832 119.206 1.00 29.10 270 ILE C N 1
ATOM 6303 C CA . ILE C 1 276 ? -11.078 8.858 117.791 1.00 32.75 270 ILE C CA 1
ATOM 6304 C C . ILE C 1 276 ? -11.277 10.300 117.304 1.00 33.21 270 ILE C C 1
ATOM 6305 O O . ILE C 1 276 ? -11.649 11.185 118.079 1.00 35.33 270 ILE C O 1
ATOM 6310 N N . GLY C 1 277 ? -11.023 10.522 116.016 1.00 29.07 271 GLY C N 1
ATOM 6311 C CA . GLY C 1 277 ? -11.312 11.790 115.367 1.00 28.96 271 GLY C CA 1
ATOM 6312 C C . GLY C 1 277 ? -12.682 11.723 114.718 1.00 31.09 271 GLY C C 1
ATOM 6313 O O . GLY C 1 277 ? -13.018 10.733 114.063 1.00 31.47 271 GLY C O 1
ATOM 6314 N N . THR C 1 278 ? -13.489 12.758 114.925 1.00 27.69 272 THR C N 1
ATOM 6315 C CA . THR C 1 278 ? -14.867 12.754 114.441 1.00 28.90 272 THR C CA 1
ATOM 6316 C C . THR C 1 278 ? -15.175 13.943 113.534 1.00 29.92 272 THR C C 1
ATOM 6317 O O . THR C 1 278 ? -16.322 14.373 113.432 1.00 33.63 272 THR C O 1
ATOM 6321 N N . GLY C 1 279 ? -14.155 14.480 112.885 1.00 29.48 273 GLY C N 1
ATOM 6322 C CA . GLY C 1 279 ? -14.370 15.608 111.994 1.00 30.83 273 GLY C CA 1
ATOM 6323 C C . GLY C 1 279 ? -13.138 16.472 111.837 1.00 30.47 273 GLY C C 1
ATOM 6324 O O . GLY C 1 279 ? -12.087 16.178 112.418 1.00 24.57 273 GLY C O 1
ATOM 6325 N N . GLU C 1 280 ? -13.267 17.544 111.057 1.00 26.63 274 GLU C N 1
ATOM 6326 C CA . GLU C 1 280 ? -12.137 18.421 110.773 1.00 31.34 274 GLU C CA 1
ATOM 6327 C C . GLU C 1 280 ? -11.931 19.557 111.774 1.00 34.30 274 GLU C C 1
ATOM 6328 O O . GLU C 1 280 ? -10.861 20.169 111.796 1.00 33.49 274 GLU C O 1
ATOM 6334 N N . LYS C 1 281 ? -12.943 19.853 112.585 1.00 31.04 275 LYS C N 1
ATOM 6335 C CA . LYS C 1 281 ? -12.818 20.932 113.565 1.00 34.16 275 LYS C CA 1
ATOM 6336 C C . LYS C 1 281 ? -11.918 20.550 114.739 1.00 35.76 275 LYS C C 1
ATOM 6337 O O . LYS C 1 281 ? -11.759 19.367 115.066 1.00 30.35 275 LYS C O 1
ATOM 6343 N N . ILE C 1 282 ? -11.329 21.557 115.372 1.00 33.13 276 ILE C N 1
ATOM 6344 C CA . ILE C 1 282 ? -10.287 21.321 116.367 1.00 38.20 276 ILE C CA 1
ATOM 6345 C C . ILE C 1 282 ? -10.799 20.616 117.633 1.00 34.60 276 ILE C C 1
ATOM 6346 O O . ILE C 1 282 ? -10.032 19.962 118.341 1.00 36.16 276 ILE C O 1
ATOM 6351 N N . ASP C 1 283 ? -12.100 20.723 117.895 1.00 36.11 277 ASP C N 1
ATOM 6352 C CA . ASP C 1 283 ? -12.694 20.102 119.076 1.00 40.69 277 ASP C CA 1
ATOM 6353 C C . ASP C 1 283 ? -13.327 18.744 118.763 1.00 38.45 277 ASP C C 1
ATOM 6354 O O . ASP C 1 283 ? -13.972 18.145 119.615 1.00 36.64 277 ASP C O 1
ATOM 6359 N N . GLU C 1 284 ? -13.134 18.251 117.546 1.00 33.22 278 GLU C N 1
ATOM 6360 C CA . GLU C 1 284 ? -13.773 16.996 117.145 1.00 35.91 278 GLU C CA 1
ATOM 6361 C C . GLU C 1 284 ? -12.903 15.763 117.425 1.00 34.29 278 GLU C C 1
ATOM 6362 O O . GLU C 1 284 ? -12.501 15.021 116.525 1.00 29.97 278 GLU C O 1
ATOM 6368 N N . LEU C 1 285 ? -12.629 15.577 118.714 1.00 37.26 279 LEU C N 1
ATOM 6369 C CA . LEU C 1 285 ? -11.829 14.476 119.221 1.00 31.24 279 LEU C CA 1
ATOM 6370 C C . LEU C 1 285 ? -12.512 13.940 120.468 1.00 34.48 279 LEU C C 1
ATOM 6371 O O . LEU C 1 285 ? -12.955 14.711 121.319 1.00 36.09 279 LEU C O 1
ATOM 6376 N N . GLU C 1 286 ? -12.583 12.621 120.595 1.00 33.70 280 GLU C N 1
ATOM 6377 C CA . GLU C 1 286 ? -13.178 12.044 121.791 1.00 40.16 280 GLU C CA 1
ATOM 6378 C C . GLU C 1 286 ? -12.488 10.754 122.204 1.00 39.63 280 GLU C C 1
ATOM 6379 O O . GLU C 1 286 ? -11.901 10.070 121.376 1.00 37.11 280 GLU C O 1
ATOM 6385 N N . THR C 1 287 ? -12.560 10.429 123.494 1.00 44.67 281 THR C N 1
ATOM 6386 C CA . THR C 1 287 ? -11.934 9.216 123.998 1.00 43.40 281 THR C CA 1
ATOM 6387 C C . THR C 1 287 ? -12.602 7.980 123.405 1.00 46.22 281 THR C C 1
ATOM 6388 O O . THR C 1 287 ? -13.788 7.996 123.070 1.00 39.90 281 THR C O 1
ATOM 6392 N N . PHE C 1 288 ? -11.820 6.913 123.281 1.00 50.03 282 PHE C N 1
ATOM 6393 C CA . PHE C 1 288 ? -12.255 5.674 122.650 1.00 51.92 282 PHE C CA 1
ATOM 6394 C C . PHE C 1 288 ? -13.241 4.911 123.528 1.00 47.49 282 PHE C C 1
ATOM 6395 O O . PHE C 1 288 ? -13.126 4.924 124.747 1.00 50.90 282 PHE C O 1
ATOM 6403 N N . ASN C 1 289 ? -14.216 4.261 122.894 1.00 48.73 283 ASN C N 1
ATOM 6404 C CA . ASN C 1 289 ? -15.144 3.361 123.578 1.00 60.82 283 ASN C CA 1
ATOM 6405 C C . ASN C 1 289 ? -15.136 1.993 122.905 1.00 58.32 283 ASN C C 1
ATOM 6406 O O . ASN C 1 289 ? -15.647 1.839 121.798 1.00 57.59 283 ASN C O 1
ATOM 6411 N N . ALA C 1 290 ? -14.565 1.000 123.580 1.00 58.29 284 ALA C N 1
ATOM 6412 C CA . ALA C 1 290 ? -14.341 -0.307 122.971 1.00 51.29 284 ALA C CA 1
ATOM 6413 C C . ALA C 1 290 ? -15.615 -1.032 122.534 1.00 55.86 284 ALA C C 1
ATOM 6414 O O . ALA C 1 290 ? -15.647 -1.626 121.460 1.00 53.88 284 ALA C O 1
ATOM 6416 N N . LYS C 1 291 ? -16.660 -0.991 123.357 1.00 62.34 285 LYS C N 1
ATOM 6417 C CA . LYS C 1 291 ? -17.893 -1.707 123.032 1.00 66.19 285 LYS C CA 1
ATOM 6418 C C . LYS C 1 291 ? -18.616 -1.116 121.820 1.00 66.45 285 LYS C C 1
ATOM 6419 O O . LYS C 1 291 ? -19.154 -1.853 120.989 1.00 64.50 285 LYS C O 1
ATOM 6425 N N . ARG C 1 292 ? -18.628 0.212 121.725 1.00 67.84 286 ARG C N 1
ATOM 6426 C CA . ARG C 1 292 ? -19.235 0.887 120.584 1.00 61.88 286 ARG C CA 1
ATOM 6427 C C . ARG C 1 292 ? -18.446 0.615 119.312 1.00 55.34 286 ARG C C 1
ATOM 6428 O O . ARG C 1 292 ? -19.008 0.572 118.222 1.00 60.97 286 ARG C O 1
ATOM 6436 N N . PHE C 1 293 ? -17.140 0.427 119.460 1.00 45.17 287 PHE C N 1
ATOM 6437 C CA . PHE C 1 293 ? -16.275 0.135 118.330 1.00 44.75 287 PHE C CA 1
ATOM 6438 C C . PHE C 1 293 ? -16.537 -1.265 117.807 1.00 53.13 287 PHE C C 1
ATOM 6439 O O . PHE C 1 293 ? -16.632 -1.480 116.600 1.00 54.05 287 PHE C O 1
ATOM 6447 N N . VAL C 1 294 ? -16.658 -2.216 118.725 1.00 57.44 288 VAL C N 1
ATOM 6448 C CA . VAL C 1 294 ? -16.953 -3.592 118.365 1.00 54.35 288 VAL C CA 1
ATOM 6449 C C . VAL C 1 294 ? -18.297 -3.658 117.655 1.00 58.26 288 VAL C C 1
ATOM 6450 O O . VAL C 1 294 ? -18.468 -4.406 116.690 1.00 62.54 288 VAL C O 1
ATOM 6454 N N . SER C 1 295 ? -19.245 -2.856 118.129 1.00 54.46 289 SER C N 1
ATOM 6455 C CA . SER C 1 295 ? -20.569 -2.803 117.526 1.00 58.31 289 SER C CA 1
ATOM 6456 C C . SER C 1 295 ? -20.479 -2.277 116.094 1.00 59.15 289 SER C C 1
ATOM 6457 O O . SER C 1 295 ? -21.164 -2.770 115.197 1.00 61.46 289 SER C O 1
ATOM 6460 N N . ARG C 1 296 ? -19.614 -1.288 115.888 1.00 52.27 290 ARG C N 1
ATOM 6461 C CA . ARG C 1 296 ? -19.421 -0.689 114.573 1.00 51.50 290 ARG C CA 1
ATOM 6462 C C . ARG C 1 296 ? -18.868 -1.729 113.600 1.00 55.68 290 ARG C C 1
ATOM 6463 O O . ARG C 1 296 ? -19.411 -1.936 112.510 1.00 54.43 290 ARG C O 1
ATOM 6471 N N . ILE C 1 297 ? -17.795 -2.392 114.021 1.00 55.75 291 ILE C N 1
ATOM 6472 C CA . ILE C 1 297 ? -17.168 -3.456 113.249 1.00 60.61 291 ILE C CA 1
ATOM 6473 C C . ILE C 1 297 ? -18.136 -4.617 113.026 1.00 65.85 291 ILE C C 1
ATOM 6474 O O . ILE C 1 297 ? -18.089 -5.270 111.980 1.00 65.15 291 ILE C O 1
ATOM 6479 N N . LEU C 1 298 ? -19.007 -4.833 114.020 1.00 68.58 292 LEU C N 1
ATOM 6480 C CA . LEU C 1 298 ? -19.964 -5.955 114.123 1.00 73.26 292 LEU C CA 1
ATOM 6481 C C . LEU C 1 298 ? -19.386 -7.216 114.789 1.00 75.74 292 LEU C C 1
ATOM 6482 O O . LEU C 1 298 ? -19.617 -7.472 115.973 1.00 68.52 292 LEU C O 1
ATOM 6488 N N . GLU D 2 20 ? -16.060 -29.714 86.292 1.00 101.54 92 GLU D N 1
ATOM 6489 C CA . GLU D 2 20 ? -15.358 -30.456 87.332 1.00 108.76 92 GLU D CA 1
ATOM 6490 C C . GLU D 2 20 ? -15.429 -29.736 88.679 1.00 108.10 92 GLU D C 1
ATOM 6491 O O . GLU D 2 20 ? -15.465 -28.507 88.740 1.00 102.90 92 GLU D O 1
ATOM 6497 N N . ASP D 2 21 ? -15.452 -30.511 89.758 1.00 116.02 93 ASP D N 1
ATOM 6498 C CA . ASP D 2 21 ? -15.444 -29.947 91.102 1.00 114.51 93 ASP D CA 1
ATOM 6499 C C . ASP D 2 21 ? -14.019 -29.959 91.649 1.00 105.58 93 ASP D C 1
ATOM 6500 O O . ASP D 2 21 ? -13.798 -30.046 92.857 1.00 102.72 93 ASP D O 1
ATOM 6505 N N . ASP D 2 22 ? -13.052 -29.880 90.741 1.00 100.08 94 ASP D N 1
ATOM 6506 C CA . ASP D 2 22 ? -11.649 -29.809 91.118 1.00 100.94 94 ASP D CA 1
ATOM 6507 C C . ASP D 2 22 ? -11.215 -28.352 91.115 1.00 100.60 94 ASP D C 1
ATOM 6508 O O . ASP D 2 22 ? -10.052 -28.036 90.863 1.00 100.72 94 ASP D O 1
ATOM 6513 N N . LEU D 2 23 ? -12.169 -27.470 91.392 1.00 97.78 95 LEU D N 1
ATOM 6514 C CA . LEU D 2 23 ? -11.934 -26.032 91.361 1.00 90.25 95 LEU D CA 1
ATOM 6515 C C . LEU D 2 23 ? -12.020 -25.420 92.752 1.00 97.33 95 LEU D C 1
ATOM 6516 O O . LEU D 2 23 ? -11.522 -24.321 92.981 1.00 96.78 95 LEU D O 1
ATOM 6521 N N . ASN D 2 24 ? -12.657 -26.135 93.674 1.00 102.17 96 ASN D N 1
ATOM 6522 C CA . ASN D 2 24 ? -12.918 -25.610 95.013 1.00 101.35 96 ASN D CA 1
ATOM 6523 C C . ASN D 2 24 ? -11.666 -25.184 95.775 1.00 100.46 96 ASN D C 1
ATOM 6524 O O . ASN D 2 24 ? -11.671 -24.167 96.464 1.00 99.00 96 ASN D O 1
ATOM 6529 N N . ASP D 2 25 ? -10.593 -25.956 95.640 1.00 101.51 97 ASP D N 1
ATOM 6530 C CA . ASP D 2 25 ? -9.343 -25.636 96.321 1.00 100.70 97 ASP D CA 1
ATOM 6531 C C . ASP D 2 25 ? -8.680 -24.381 95.759 1.00 95.81 97 ASP D C 1
ATOM 6532 O O . ASP D 2 25 ? -8.282 -23.489 96.513 1.00 97.15 97 ASP D O 1
ATOM 6537 N N . VAL D 2 26 ? -8.563 -24.314 94.437 1.00 87.34 98 VAL D N 1
ATOM 6538 C CA . VAL D 2 26 ? -7.889 -23.193 93.791 1.00 84.24 98 VAL D CA 1
ATOM 6539 C C . VAL D 2 26 ? -8.722 -21.908 93.859 1.00 81.21 98 VAL D C 1
ATOM 6540 O O . VAL D 2 26 ? -8.174 -20.810 94.003 1.00 78.84 98 VAL D O 1
ATOM 6544 N N . ILE D 2 27 ? -10.042 -22.051 93.781 1.00 81.64 99 ILE D N 1
ATOM 6545 C CA . ILE D 2 27 ? -10.945 -20.909 93.851 1.00 84.54 99 ILE D CA 1
ATOM 6546 C C . ILE D 2 27 ? -10.812 -20.188 95.190 1.00 84.58 99 ILE D C 1
ATOM 6547 O O . ILE D 2 27 ? -10.777 -18.959 95.240 1.00 75.76 99 ILE D O 1
ATOM 6552 N N . GLU D 2 28 ? -10.716 -20.959 96.269 1.00 87.50 100 GLU D N 1
ATOM 6553 C CA . GLU D 2 28 ? -10.621 -20.386 97.609 1.00 89.63 100 GLU D CA 1
ATOM 6554 C C . GLU D 2 28 ? -9.265 -19.719 97.853 1.00 84.42 100 GLU D C 1
ATOM 6555 O O . GLU D 2 28 ? -9.179 -18.721 98.573 1.00 79.28 100 GLU D O 1
ATOM 6561 N N . GLU D 2 29 ? -8.213 -20.266 97.247 1.00 80.42 101 GLU D N 1
ATOM 6562 C CA . GLU D 2 29 ? -6.890 -19.646 97.305 1.00 79.28 101 GLU D CA 1
ATOM 6563 C C . GLU D 2 29 ? -6.842 -18.352 96.479 1.00 75.47 101 GLU D C 1
ATOM 6564 O O . GLU D 2 29 ? -6.076 -17.435 96.786 1.00 73.99 101 GLU D O 1
ATOM 6570 N N . LEU D 2 30 ? -7.660 -18.285 95.433 1.00 74.25 102 LEU D N 1
ATOM 6571 C CA . LEU D 2 30 ? -7.773 -17.068 94.636 1.00 71.07 102 LEU D CA 1
ATOM 6572 C C . LEU D 2 30 ? -8.618 -16.029 95.363 1.00 69.14 102 LEU D C 1
ATOM 6573 O O . LEU D 2 30 ? -8.419 -14.825 95.186 1.00 66.52 102 LEU D O 1
ATOM 6578 N N . ARG D 2 31 ? -9.555 -16.496 96.184 1.00 70.71 103 ARG D N 1
ATOM 6579 C CA . ARG D 2 31 ? -10.399 -15.596 96.963 1.00 72.38 103 ARG D CA 1
ATOM 6580 C C . ARG D 2 31 ? -9.574 -14.739 97.917 1.00 74.44 103 ARG D C 1
ATOM 6581 O O . ARG D 2 31 ? -9.699 -13.513 97.933 1.00 65.58 103 ARG D O 1
ATOM 6589 N N . PHE D 2 32 ? -8.732 -15.388 98.712 1.00 70.54 104 PHE D N 1
ATOM 6590 C CA . PHE D 2 32 ? -7.899 -14.675 99.669 1.00 70.11 104 PHE D CA 1
ATOM 6591 C C . PHE D 2 32 ? -6.857 -13.807 98.977 1.00 67.69 104 PHE D C 1
ATOM 6592 O O . PHE D 2 32 ? -6.461 -12.771 99.505 1.00 70.81 104 PHE D O 1
ATOM 6600 N N . GLN D 2 33 ? -6.424 -14.232 97.795 1.00 70.13 105 GLN D N 1
ATOM 6601 C CA . GLN D 2 33 ? -5.509 -13.436 96.993 1.00 68.51 105 GLN D CA 1
ATOM 6602 C C . GLN D 2 33 ? -6.185 -12.123 96.632 1.00 68.90 105 GLN D C 1
ATOM 6603 O O . GLN D 2 33 ? -5.571 -11.056 96.703 1.00 61.85 105 GLN D O 1
ATOM 6609 N N . LEU D 2 34 ? -7.460 -12.212 96.260 1.00 61.94 106 LEU D N 1
ATOM 6610 C CA . LEU D 2 34 ? -8.238 -11.036 95.887 1.00 62.93 106 LEU D CA 1
ATOM 6611 C C . LEU D 2 34 ? -8.584 -10.171 97.103 1.00 65.37 106 LEU D C 1
ATOM 6612 O O . LEU D 2 34 ? -8.463 -8.941 97.056 1.00 60.34 106 LEU D O 1
ATOM 6617 N N . LEU D 2 35 ? -9.008 -10.813 98.188 1.00 64.46 107 LEU D N 1
ATOM 6618 C CA . LEU D 2 35 ? -9.335 -10.094 99.415 1.00 59.52 107 LEU D CA 1
ATOM 6619 C C . LEU D 2 35 ? -8.111 -9.363 99.957 1.00 58.65 107 LEU D C 1
ATOM 6620 O O . LEU D 2 35 ? -8.206 -8.213 100.380 1.00 56.62 107 LEU D O 1
ATOM 6625 N N . ASP D 2 36 ? -6.961 -10.028 99.919 1.00 60.40 108 ASP D N 1
ATOM 6626 C CA . ASP D 2 36 ? -5.714 -9.433 100.392 1.00 60.27 108 ASP D CA 1
ATOM 6627 C C . ASP D 2 36 ? -5.300 -8.243 99.525 1.00 59.39 108 ASP D C 1
ATOM 6628 O O . ASP D 2 36 ? -4.485 -7.419 99.933 1.00 62.62 108 ASP D O 1
ATOM 6633 N N . SER D 2 37 ? -5.871 -8.164 98.328 1.00 58.37 109 SER D N 1
ATOM 6634 C CA . SER D 2 37 ? -5.519 -7.122 97.372 1.00 57.05 109 SER D CA 1
ATOM 6635 C C . SER D 2 37 ? -6.521 -5.976 97.392 1.00 58.90 109 SER D C 1
ATOM 6636 O O . SER D 2 37 ? -6.526 -5.126 96.502 1.00 49.07 109 SER D O 1
ATOM 6639 N N . ASP D 2 38 ? -7.365 -5.968 98.417 1.00 50.94 110 ASP D N 1
ATOM 6640 C CA . ASP D 2 38 ? -8.396 -4.954 98.583 1.00 48.79 110 ASP D CA 1
ATOM 6641 C C . ASP D 2 38 ? -9.401 -4.920 97.441 1.00 48.07 110 ASP D C 1
ATOM 6642 O O . ASP D 2 38 ? -9.917 -3.858 97.086 1.00 46.18 110 ASP D O 1
ATOM 6647 N N . VAL D 2 39 ? -9.678 -6.080 96.858 1.00 50.65 111 VAL D N 1
ATOM 6648 C CA . VAL D 2 39 ? -10.876 -6.207 96.047 1.00 50.63 111 VAL D CA 1
ATOM 6649 C C . VAL D 2 39 ? -11.994 -6.444 97.045 1.00 51.10 111 VAL D C 1
ATOM 6650 O O . VAL D 2 39 ? -11.864 -7.283 97.929 1.00 53.07 111 VAL D O 1
ATOM 6654 N N . SER D 2 40 ? -13.070 -5.675 96.932 1.00 54.45 112 SER D N 1
ATOM 6655 C CA . SER D 2 40 ? -14.187 -5.773 97.865 1.00 58.20 112 SER D CA 1
ATOM 6656 C C . SER D 2 40 ? -14.747 -7.194 97.897 1.00 59.12 112 SER D C 1
ATOM 6657 O O . SER D 2 40 ? -14.696 -7.908 96.896 1.00 55.41 112 SER D O 1
ATOM 6660 N N . TYR D 2 41 ? -15.269 -7.594 99.055 1.00 56.49 113 TYR D N 1
ATOM 6661 C CA . TYR D 2 41 ? -15.740 -8.957 99.278 1.00 59.98 113 TYR D CA 1
ATOM 6662 C C . TYR D 2 41 ? -16.837 -9.334 98.298 1.00 63.53 113 TYR D C 1
ATOM 6663 O O . TYR D 2 41 ? -16.823 -10.425 97.731 1.00 68.37 113 TYR D O 1
ATOM 6672 N N . GLU D 2 42 ? -17.788 -8.427 98.108 1.00 62.12 114 GLU D N 1
ATOM 6673 C CA . GLU D 2 42 ? -18.913 -8.670 97.216 1.00 68.31 114 GLU D CA 1
ATOM 6674 C C . GLU D 2 42 ? -18.458 -8.760 95.765 1.00 66.98 114 GLU D C 1
ATOM 6675 O O . GLU D 2 42 ? -18.962 -9.581 95.000 1.00 73.36 114 GLU D O 1
ATOM 6681 N N . VAL D 2 43 ? -17.504 -7.914 95.387 1.00 57.84 115 VAL D N 1
ATOM 6682 C CA . VAL D 2 43 ? -16.957 -7.962 94.037 1.00 61.23 115 VAL D CA 1
ATOM 6683 C C . VAL D 2 43 ? -16.170 -9.248 93.847 1.00 62.49 115 VAL D C 1
ATOM 6684 O O . VAL D 2 43 ? -16.326 -9.935 92.838 1.00 60.20 115 VAL D O 1
ATOM 6688 N N . THR D 2 44 ? -15.323 -9.560 94.826 1.00 61.06 116 THR D N 1
ATOM 6689 C CA . THR D 2 44 ? -14.545 -10.796 94.826 1.00 62.39 116 THR D CA 1
ATOM 6690 C C . THR D 2 44 ? -15.454 -11.998 94.597 1.00 63.45 116 THR D C 1
ATOM 6691 O O . THR D 2 44 ? -15.186 -12.835 93.738 1.00 64.68 116 THR D O 1
ATOM 6695 N N . GLU D 2 45 ? -16.544 -12.047 95.357 1.00 64.94 117 GLU D N 1
ATOM 6696 C CA . GLU D 2 45 ? -17.533 -13.109 95.252 1.00 70.05 117 GLU D CA 1
ATOM 6697 C C . GLU D 2 45 ? -18.146 -13.200 93.854 1.00 73.62 117 GLU D C 1
ATOM 6698 O O . GLU D 2 45 ? -18.225 -14.282 93.272 1.00 71.14 117 GLU D O 1
ATOM 6704 N N . LYS D 2 46 ? -18.575 -12.061 93.317 1.00 76.16 118 LYS D N 1
ATOM 6705 C CA . LYS D 2 46 ? -19.188 -12.023 91.989 1.00 78.70 118 LYS D CA 1
ATOM 6706 C C . LYS D 2 46 ? -18.219 -12.476 90.899 1.00 72.61 118 LYS D C 1
ATOM 6707 O O . LYS D 2 46 ? -18.587 -13.244 90.012 1.00 71.39 118 LYS D O 1
ATOM 6713 N N . ILE D 2 47 ? -16.983 -11.992 90.975 1.00 66.07 119 ILE D N 1
ATOM 6714 C CA . ILE D 2 47 ? -15.959 -12.319 89.987 1.00 65.94 119 ILE D CA 1
ATOM 6715 C C . ILE D 2 47 ? -15.647 -13.814 89.960 1.00 72.47 119 ILE D C 1
ATOM 6716 O O . ILE D 2 47 ? -15.525 -14.417 88.891 1.00 75.93 119 ILE D O 1
ATOM 6721 N N . LEU D 2 48 ? -15.540 -14.412 91.140 1.00 74.54 120 LEU D N 1
ATOM 6722 C CA . LEU D 2 48 ? -15.250 -15.834 91.242 1.00 70.57 120 LEU D CA 1
ATOM 6723 C C . LEU D 2 48 ? -16.438 -16.676 90.789 1.00 82.61 120 LEU D C 1
ATOM 6724 O O . LEU D 2 48 ? -16.265 -17.794 90.295 1.00 86.61 120 LEU D O 1
ATOM 6729 N N . GLU D 2 49 ? -17.644 -16.139 90.949 1.00 81.94 121 GLU D N 1
ATOM 6730 C CA . GLU D 2 49 ? -18.833 -16.822 90.446 1.00 87.72 121 GLU D CA 1
ATOM 6731 C C . GLU D 2 49 ? -18.835 -16.820 88.923 1.00 87.50 121 GLU D C 1
ATOM 6732 O O . GLU D 2 49 ? -19.199 -17.815 88.297 1.00 89.75 121 GLU D O 1
ATOM 6738 N N . ASP D 2 50 ? -18.431 -15.695 88.339 1.00 85.09 122 ASP D N 1
ATOM 6739 C CA . ASP D 2 50 ? -18.272 -15.582 86.892 1.00 82.08 122 ASP D CA 1
ATOM 6740 C C . ASP D 2 50 ? -17.245 -16.587 86.390 1.00 80.75 122 ASP D C 1
ATOM 6741 O O . ASP D 2 50 ? -17.435 -17.220 85.350 1.00 84.76 122 ASP D O 1
ATOM 6746 N N . LEU D 2 51 ? -16.149 -16.714 87.135 1.00 78.58 123 LEU D N 1
ATOM 6747 C CA . LEU D 2 51 ? -15.068 -17.628 86.786 1.00 78.29 123 LEU D CA 1
ATOM 6748 C C . LEU D 2 51 ? -15.530 -19.084 86.775 1.00 84.63 123 LEU D C 1
ATOM 6749 O O . LEU D 2 51 ? -15.271 -19.817 85.819 1.00 86.31 123 LEU D O 1
ATOM 6754 N N . LYS D 2 52 ? -16.212 -19.500 87.838 1.00 79.59 124 LYS D N 1
ATOM 6755 C CA . LYS D 2 52 ? -16.690 -20.873 87.944 1.00 82.89 124 LYS D CA 1
ATOM 6756 C C . LYS D 2 52 ? -17.685 -21.202 86.834 1.00 92.24 124 LYS D C 1
ATOM 6757 O O . LYS D 2 52 ? -17.687 -22.310 86.291 1.00 92.16 124 LYS D O 1
ATOM 6763 N N . ASN D 2 53 ? -18.527 -20.230 86.498 1.00 93.26 125 ASN D N 1
ATOM 6764 C CA . ASN D 2 53 ? -19.512 -20.410 85.438 1.00 95.60 125 ASN D CA 1
ATOM 6765 C C . ASN D 2 53 ? -18.866 -20.608 84.068 1.00 96.49 125 ASN D C 1
ATOM 6766 O O . ASN D 2 53 ? -19.432 -21.273 83.200 1.00 92.08 125 ASN D O 1
ATOM 6771 N N . ASN D 2 54 ? -17.682 -20.030 83.881 1.00 97.27 126 ASN D N 1
ATOM 6772 C CA . ASN D 2 54 ? -16.945 -20.175 82.628 1.00 99.41 126 ASN D CA 1
ATOM 6773 C C . ASN D 2 54 ? -16.169 -21.481 82.529 1.00 98.57 126 ASN D C 1
ATOM 6774 O O . ASN D 2 54 ? -15.778 -21.892 81.437 1.00 107.24 126 ASN D O 1
ATOM 6779 N N . LEU D 2 55 ? -15.944 -22.135 83.664 1.00 91.58 127 LEU D N 1
ATOM 6780 C CA . LEU D 2 55 ? -15.104 -23.328 83.682 1.00 95.63 127 LEU D CA 1
ATOM 6781 C C . LEU D 2 55 ? -15.844 -24.599 84.103 1.00 102.98 127 LEU D C 1
ATOM 6782 O O . LEU D 2 55 ? -15.287 -25.698 84.027 1.00 92.83 127 LEU D O 1
ATOM 6787 N N . ILE D 2 56 ? -17.097 -24.447 84.525 1.00 105.55 128 ILE D N 1
ATOM 6788 C CA . ILE D 2 56 ? -17.863 -25.549 85.113 1.00 107.59 128 ILE D CA 1
ATOM 6789 C C . ILE D 2 56 ? -17.934 -26.801 84.232 1.00 110.96 128 ILE D C 1
ATOM 6790 O O . ILE D 2 56 ? -18.086 -27.914 84.737 1.00 114.89 128 ILE D O 1
ATOM 6795 N N . GLY D 2 57 ? -17.807 -26.619 82.921 1.00 109.57 129 GLY D N 1
ATOM 6796 C CA . GLY D 2 57 ? -17.771 -27.742 82.003 1.00 115.15 129 GLY D CA 1
ATOM 6797 C C . GLY D 2 57 ? -16.340 -28.124 81.685 1.00 114.49 129 GLY D C 1
ATOM 6798 O O . GLY D 2 57 ? -15.692 -28.840 82.449 1.00 115.39 129 GLY D O 1
ATOM 6799 N N . LYS D 2 58 ? -15.844 -27.639 80.552 1.00 112.30 130 LYS D N 1
ATOM 6800 C CA . LYS D 2 58 ? -14.455 -27.855 80.174 1.00 110.03 130 LYS D CA 1
ATOM 6801 C C . LYS D 2 58 ? -13.752 -26.524 79.937 1.00 107.15 130 LYS D C 1
ATOM 6802 O O . LYS D 2 58 ? -14.384 -25.468 79.948 1.00 108.52 130 LYS D O 1
ATOM 6808 N N . GLU D 2 65 ? -1.854 -27.865 84.680 1.00 107.65 137 GLU D N 1
ATOM 6809 C CA . GLU D 2 65 ? -3.099 -28.625 84.660 1.00 107.85 137 GLU D CA 1
ATOM 6810 C C . GLU D 2 65 ? -4.301 -27.724 84.937 1.00 106.58 137 GLU D C 1
ATOM 6811 O O . GLU D 2 65 ? -4.390 -26.619 84.403 1.00 103.00 137 GLU D O 1
ATOM 6817 N N . VAL D 2 66 ? -5.220 -28.202 85.772 1.00 109.76 138 VAL D N 1
ATOM 6818 C CA . VAL D 2 66 ? -6.417 -27.437 86.118 1.00 107.76 138 VAL D CA 1
ATOM 6819 C C . VAL D 2 66 ? -6.081 -26.129 86.825 1.00 106.81 138 VAL D C 1
ATOM 6820 O O . VAL D 2 66 ? -6.611 -25.074 86.477 1.00 101.79 138 VAL D O 1
ATOM 6824 N N . GLU D 2 67 ? -5.194 -26.210 87.811 1.00 109.81 139 GLU D N 1
ATOM 6825 C CA . GLU D 2 67 ? -4.799 -25.057 88.607 1.00 106.39 139 GLU D CA 1
ATOM 6826 C C . GLU D 2 67 ? -4.306 -23.920 87.720 1.00 104.61 139 GLU D C 1
ATOM 6827 O O . GLU D 2 67 ? -4.649 -22.758 87.936 1.00 103.64 139 GLU D O 1
ATOM 6833 N N . GLU D 2 68 ? -3.517 -24.267 86.709 1.00 104.76 140 GLU D N 1
ATOM 6834 C CA . GLU D 2 68 ? -2.951 -23.275 85.802 1.00 102.90 140 GLU D CA 1
ATOM 6835 C C . GLU D 2 68 ? -4.019 -22.647 84.913 1.00 99.12 140 GLU D C 1
ATOM 6836 O O . GLU D 2 68 ? -3.981 -21.450 84.635 1.00 97.43 140 GLU D O 1
ATOM 6842 N N . ILE D 2 69 ? -4.970 -23.460 84.466 1.00 97.08 141 ILE D N 1
ATOM 6843 C CA . ILE D 2 69 ? -6.040 -22.971 83.604 1.00 93.51 141 ILE D CA 1
ATOM 6844 C C . ILE D 2 69 ? -6.987 -22.035 84.362 1.00 92.83 141 ILE D C 1
ATOM 6845 O O . ILE D 2 69 ? -7.402 -21.000 83.834 1.00 92.80 141 ILE D O 1
ATOM 6850 N N . VAL D 2 70 ? -7.303 -22.384 85.607 1.00 90.53 142 VAL D N 1
ATOM 6851 C CA . VAL D 2 70 ? -8.200 -21.570 86.422 1.00 89.45 142 VAL D CA 1
ATOM 6852 C C . VAL D 2 70 ? -7.630 -20.167 86.642 1.00 85.59 142 VAL D C 1
ATOM 6853 O O . VAL D 2 70 ? -8.318 -19.167 86.431 1.00 75.40 142 VAL D O 1
ATOM 6857 N N . ILE D 2 71 ? -6.367 -20.110 87.051 1.00 84.28 143 ILE D N 1
ATOM 6858 C CA . ILE D 2 71 ? -5.674 -18.847 87.282 1.00 81.81 143 ILE D CA 1
ATOM 6859 C C . ILE D 2 71 ? -5.565 -18.021 86.002 1.00 81.85 143 ILE D C 1
ATOM 6860 O O . ILE D 2 71 ? -5.792 -16.810 86.013 1.00 77.40 143 ILE D O 1
ATOM 6865 N N . ASN D 2 72 ? -5.226 -18.682 84.898 1.00 82.30 144 ASN D N 1
ATOM 6866 C CA . ASN D 2 72 ? -5.041 -17.986 83.626 1.00 84.66 144 ASN D CA 1
ATOM 6867 C C . ASN D 2 72 ? -6.339 -17.441 83.038 1.00 81.52 144 ASN D C 1
ATOM 6868 O O . ASN D 2 72 ? -6.347 -16.370 82.434 1.00 79.47 144 ASN D O 1
ATOM 6873 N N . THR D 2 73 ? -7.431 -18.177 83.222 1.00 76.74 145 THR D N 1
ATOM 6874 C CA . THR D 2 73 ? -8.748 -17.701 82.812 1.00 76.30 145 THR D CA 1
ATOM 6875 C C . THR D 2 73 ? -9.166 -16.479 83.637 1.00 73.99 145 THR D C 1
ATOM 6876 O O . THR D 2 73 ? -9.719 -15.516 83.102 1.00 76.25 145 THR D O 1
ATOM 6880 N N . LEU D 2 74 ? -8.890 -16.517 84.936 1.00 72.04 146 LEU D N 1
ATOM 6881 C CA . LEU D 2 74 ? -9.237 -15.403 85.815 1.00 69.40 146 LEU D CA 1
ATOM 6882 C C . LEU D 2 74 ? -8.403 -14.162 85.498 1.00 67.79 146 LEU D C 1
ATOM 6883 O O . LEU D 2 74 ? -8.933 -13.051 85.428 1.00 66.12 146 LEU D O 1
ATOM 6888 N N . LYS D 2 75 ? -7.101 -14.352 85.312 1.00 68.58 147 LYS D N 1
ATOM 6889 C CA . LYS D 2 75 ? -6.232 -13.262 84.884 1.00 67.79 147 LYS D CA 1
ATOM 6890 C C . LYS D 2 75 ? -6.730 -12.667 83.570 1.00 74.23 147 LYS D C 1
ATOM 6891 O O . LYS D 2 75 ? -6.809 -11.446 83.422 1.00 73.96 147 LYS D O 1
ATOM 6897 N N . LYS D 2 76 ? -7.080 -13.538 82.628 1.00 70.82 148 LYS D N 1
ATOM 6898 C CA . LYS D 2 76 ? -7.601 -13.110 81.335 1.00 72.17 148 LYS D CA 1
ATOM 6899 C C . LYS D 2 76 ? -8.890 -12.302 81.463 1.00 73.93 148 LYS D C 1
ATOM 6900 O O . LYS D 2 76 ? -9.044 -11.270 80.812 1.00 71.54 148 LYS D O 1
ATOM 6906 N N . SER D 2 77 ? -9.811 -12.769 82.302 1.00 69.91 149 SER D N 1
ATOM 6907 C CA . SER D 2 77 ? -11.083 -12.074 82.504 1.00 73.58 149 SER D CA 1
ATOM 6908 C C . SER D 2 77 ? -10.908 -10.678 83.102 1.00 71.02 149 SER D C 1
ATOM 6909 O O . SER D 2 77 ? -11.520 -9.711 82.639 1.00 65.71 149 SER D O 1
ATOM 6912 N N . ILE D 2 78 ? -10.076 -10.584 84.133 1.00 64.23 150 ILE D N 1
ATOM 6913 C CA . ILE D 2 78 ? -9.832 -9.312 84.808 1.00 62.15 150 ILE D CA 1
ATOM 6914 C C . ILE D 2 78 ? -9.192 -8.320 83.843 1.00 64.68 150 ILE D C 1
ATOM 6915 O O . ILE D 2 78 ? -9.550 -7.140 83.818 1.00 60.30 150 ILE D O 1
ATOM 6920 N N . THR D 2 79 ? -8.262 -8.816 83.036 1.00 64.84 151 THR D N 1
ATOM 6921 C CA . THR D 2 79 ? -7.605 -8.000 82.025 1.00 68.09 151 THR D CA 1
ATOM 6922 C C . THR D 2 79 ? -8.627 -7.387 81.069 1.00 65.78 151 THR D C 1
ATOM 6923 O O . THR D 2 79 ? -8.571 -6.192 80.780 1.00 65.18 151 THR D O 1
ATOM 6927 N N . GLU D 2 80 ? -9.571 -8.203 80.601 1.00 67.52 152 GLU D N 1
ATOM 6928 C CA . GLU D 2 80 ? -10.599 -7.737 79.670 1.00 73.76 152 GLU D CA 1
ATOM 6929 C C . GLU D 2 80 ? -11.507 -6.686 80.295 1.00 68.63 152 GLU D C 1
ATOM 6930 O O . GLU D 2 80 ? -11.846 -5.690 79.657 1.00 71.05 152 GLU D O 1
ATOM 6936 N N . ILE D 2 81 ? -11.904 -6.922 81.541 1.00 64.59 153 ILE D N 1
ATOM 6937 C CA . ILE D 2 81 ? -12.765 -6.002 82.276 1.00 64.62 153 ILE D CA 1
ATOM 6938 C C . ILE D 2 81 ? -12.119 -4.621 82.390 1.00 62.82 153 ILE D C 1
ATOM 6939 O O . ILE D 2 81 ? -12.757 -3.597 82.139 1.00 62.58 153 ILE D O 1
ATOM 6944 N N . LEU D 2 82 ? -10.842 -4.613 82.752 1.00 59.97 154 LEU D N 1
ATOM 6945 C CA . LEU D 2 82 ? -10.078 -3.381 82.889 1.00 57.85 154 LEU D CA 1
ATOM 6946 C C . LEU D 2 82 ? -9.846 -2.705 81.539 1.00 62.80 154 LEU D C 1
ATOM 6947 O O . LEU D 2 82 ? -9.979 -1.487 81.414 1.00 59.27 154 LEU D O 1
ATOM 6952 N N . THR D 2 83 ? -9.499 -3.500 80.530 1.00 63.10 155 THR D N 1
ATOM 6953 C CA . THR D 2 83 ? -9.204 -2.966 79.202 1.00 67.06 155 THR D CA 1
ATOM 6954 C C . THR D 2 83 ? -10.438 -2.337 78.556 1.00 70.91 155 THR D C 1
ATOM 6955 O O . THR D 2 83 ? -10.357 -1.247 77.990 1.00 72.69 155 THR D O 1
ATOM 6959 N N . LYS D 2 84 ? -11.578 -3.018 78.652 1.00 70.12 156 LYS D N 1
ATOM 6960 C CA . LYS D 2 84 ? -12.824 -2.499 78.091 1.00 71.38 156 LYS D CA 1
ATOM 6961 C C . LYS D 2 84 ? -13.193 -1.152 78.708 1.00 66.60 156 LYS D C 1
ATOM 6962 O O . LYS D 2 84 ? -13.776 -0.284 78.058 1.00 68.13 156 LYS D O 1
ATOM 6968 N N . ASN D 2 85 ? -12.837 -0.988 79.973 1.00 58.28 157 ASN D N 1
ATOM 6969 C CA . ASN D 2 85 ? -13.232 0.190 80.729 1.00 61.62 157 ASN D CA 1
ATOM 6970 C C . ASN D 2 85 ? -12.418 1.445 80.405 1.00 64.60 157 ASN D C 1
ATOM 6971 O O . ASN D 2 85 ? -12.752 2.545 80.858 1.00 59.29 157 ASN D O 1
ATOM 6976 N N . GLN D 2 86 ? -11.352 1.280 79.627 1.00 71.24 158 GLN D N 1
ATOM 6977 C CA . GLN D 2 86 ? -10.465 2.394 79.292 1.00 71.07 158 GLN D CA 1
ATOM 6978 C C . GLN D 2 86 ? -11.150 3.417 78.385 1.00 64.83 158 GLN D C 1
ATOM 6979 O O . GLN D 2 86 ? -11.953 3.054 77.522 1.00 59.55 158 GLN D O 1
ATOM 6985 N N . LYS D 2 87 ? -10.827 4.693 78.584 1.00 60.06 159 LYS D N 1
ATOM 6986 C CA . LYS D 2 87 ? -11.424 5.775 77.800 1.00 65.20 159 LYS D CA 1
ATOM 6987 C C . LYS D 2 87 ? -10.356 6.593 77.068 1.00 66.16 159 LYS D C 1
ATOM 6988 O O . LYS D 2 87 ? -9.158 6.348 77.232 1.00 62.76 159 LYS D O 1
ATOM 6994 N N . THR D 2 88 ? -10.801 7.564 76.269 1.00 67.96 160 THR D N 1
ATOM 6995 C CA . THR D 2 88 ? -9.904 8.445 75.512 1.00 66.91 160 THR D CA 1
ATOM 6996 C C . THR D 2 88 ? -8.898 9.165 76.420 1.00 58.58 160 THR D C 1
ATOM 6997 O O . THR D 2 88 ? -9.251 9.646 77.500 1.00 55.98 160 THR D O 1
ATOM 7001 N N . ASP D 2 89 ? -7.641 9.211 75.986 1.00 58.93 161 ASP D N 1
ATOM 7002 C CA . ASP D 2 89 ? -6.571 9.809 76.783 1.00 65.77 161 ASP D CA 1
ATOM 7003 C C . ASP D 2 89 ? -6.799 11.289 77.087 1.00 56.14 161 ASP D C 1
ATOM 7004 O O . ASP D 2 89 ? -7.264 12.056 76.236 1.00 52.92 161 ASP D O 1
ATOM 7009 N N . LEU D 2 90 ? -6.457 11.667 78.312 1.00 40.83 162 LEU D N 1
ATOM 7010 C CA . LEU D 2 90 ? -6.645 13.022 78.814 1.00 45.50 162 LEU D CA 1
ATOM 7011 C C . LEU D 2 90 ? -6.002 14.108 77.951 1.00 48.75 162 LEU D C 1
ATOM 7012 O O . LEU D 2 90 ? -6.569 15.187 77.799 1.00 51.92 162 LEU D O 1
ATOM 7017 N N . ILE D 2 91 ? -4.832 13.825 77.386 1.00 51.07 163 ILE D N 1
ATOM 7018 C CA . ILE D 2 91 ? -4.186 14.778 76.489 1.00 46.06 163 ILE D CA 1
ATOM 7019 C C . ILE D 2 91 ? -5.036 15.023 75.241 1.00 42.64 163 ILE D C 1
ATOM 7020 O O . ILE D 2 91 ? -5.269 16.173 74.858 1.00 40.92 163 ILE D O 1
ATOM 7025 N N . GLU D 2 92 ? -5.506 13.949 74.608 1.00 41.00 164 GLU D N 1
ATOM 7026 C CA . GLU D 2 92 ? -6.331 14.094 73.415 1.00 42.92 164 GLU D CA 1
ATOM 7027 C C . GLU D 2 92 ? -7.655 14.765 73.753 1.00 42.37 164 GLU D C 1
ATOM 7028 O O . GLU D 2 92 ? -8.188 15.534 72.952 1.00 43.38 164 GLU D O 1
ATOM 7034 N N . LYS D 2 93 ? -8.168 14.481 74.945 1.00 43.51 165 LYS D N 1
ATOM 7035 C CA . LYS D 2 93 ? -9.373 15.131 75.452 1.00 44.90 165 LYS D CA 1
ATOM 7036 C C . LYS D 2 93 ? -9.168 16.635 75.549 1.00 42.51 165 LYS D C 1
ATOM 7037 O O . LYS D 2 93 ? -10.030 17.417 75.152 1.00 47.06 165 LYS D O 1
ATOM 7043 N N . ILE D 2 94 ? -8.030 17.031 76.103 1.00 37.95 166 ILE D N 1
ATOM 7044 C CA . ILE D 2 94 ? -7.684 18.438 76.169 1.00 43.72 166 ILE D CA 1
ATOM 7045 C C . ILE D 2 94 ? -7.429 18.989 74.764 1.00 47.16 166 ILE D C 1
ATOM 7046 O O . ILE D 2 94 ? -8.036 19.987 74.367 1.00 40.41 166 ILE D O 1
ATOM 7051 N N . ARG D 2 95 ? -6.549 18.314 74.025 1.00 40.00 167 ARG D N 1
ATOM 7052 C CA . ARG D 2 95 ? -6.070 18.768 72.710 1.00 43.16 167 ARG D CA 1
ATOM 7053 C C . ARG D 2 95 ? -7.168 18.868 71.651 1.00 52.42 167 ARG D C 1
ATOM 7054 O O . ARG D 2 95 ? -7.127 19.752 70.790 1.00 48.70 167 ARG D O 1
ATOM 7062 N N . SER D 2 96 ? -8.126 17.944 71.694 1.00 50.81 168 SER D N 1
ATOM 7063 C CA . SER D 2 96 ? -9.177 17.880 70.678 1.00 55.11 168 SER D CA 1
ATOM 7064 C C . SER D 2 96 ? -10.437 18.634 71.085 1.00 53.41 168 SER D C 1
ATOM 7065 O O . SER D 2 96 ? -11.395 18.711 70.314 1.00 53.46 168 SER D O 1
ATOM 7068 N N . SER D 2 97 ? -10.445 19.181 72.296 1.00 46.22 169 SER D N 1
ATOM 7069 C CA . SER D 2 97 ? -11.584 19.969 72.743 1.00 47.02 169 SER D CA 1
ATOM 7070 C C . SER D 2 97 ? -11.472 21.379 72.186 1.00 57.37 169 SER D C 1
ATOM 7071 O O . SER D 2 97 ? -10.372 21.902 71.991 1.00 63.41 169 SER D O 1
ATOM 7074 N N . GLY D 2 98 ? -12.614 22.002 71.938 1.00 52.94 170 GLY D N 1
ATOM 7075 C CA . GLY D 2 98 ? -12.615 23.381 71.492 1.00 64.45 170 GLY D CA 1
ATOM 7076 C C . GLY D 2 98 ? -12.510 24.334 72.667 1.00 63.26 170 GLY D C 1
ATOM 7077 O O . GLY D 2 98 ? -12.471 25.550 72.485 1.00 69.67 170 GLY D O 1
ATOM 7078 N N . LYS D 2 99 ? -12.462 23.778 73.876 1.00 56.26 171 LYS D N 1
ATOM 7079 C CA . LYS D 2 99 ? -12.461 24.579 75.098 1.00 53.09 171 LYS D CA 1
ATOM 7080 C C . LYS D 2 99 ? -11.138 25.294 75.348 1.00 51.95 171 LYS D C 1
ATOM 7081 O O . LYS D 2 99 ? -10.073 24.680 75.319 1.00 55.54 171 LYS D O 1
ATOM 7087 N N . LYS D 2 100 ? -11.219 26.594 75.608 1.00 52.21 172 LYS D N 1
ATOM 7088 C CA . LYS D 2 100 ? -10.053 27.384 75.986 1.00 54.71 172 LYS D CA 1
ATOM 7089 C C . LYS D 2 100 ? -10.448 28.295 77.137 1.00 51.82 172 LYS D C 1
ATOM 7090 O O . LYS D 2 100 ? -11.067 29.333 76.910 1.00 59.20 172 LYS D O 1
ATOM 7096 N N . PRO D 2 101 ? -10.091 27.926 78.379 1.00 45.89 173 PRO D N 1
ATOM 7097 C CA . PRO D 2 101 ? -9.316 26.756 78.808 1.00 41.34 173 PRO D CA 1
ATOM 7098 C C . PRO D 2 101 ? -10.149 25.492 78.980 1.00 37.72 173 PRO D C 1
ATOM 7099 O O . PRO D 2 101 ? -11.370 25.558 79.100 1.00 39.61 173 PRO D O 1
ATOM 7103 N N . PHE D 2 102 ? -9.468 24.350 78.991 1.00 35.42 174 PHE D N 1
ATOM 7104 C CA . PHE D 2 102 ? -10.036 23.081 79.439 1.00 40.74 174 PHE D CA 1
ATOM 7105 C C . PHE D 2 102 ? -9.999 23.050 80.967 1.00 38.26 174 PHE D C 1
ATOM 7106 O O . PHE D 2 102 ? -8.947 23.266 81.571 1.00 37.10 174 PHE D O 1
ATOM 7114 N N . VAL D 2 103 ? -11.134 22.759 81.592 1.00 32.90 175 VAL D N 1
ATOM 7115 C CA . VAL D 2 103 ? -11.233 22.829 83.055 1.00 31.49 175 VAL D CA 1
ATOM 7116 C C . VAL D 2 103 ? -11.356 21.443 83.687 1.00 32.71 175 VAL D C 1
ATOM 7117 O O . VAL D 2 103 ? -12.223 20.659 83.304 1.00 33.38 175 VAL D O 1
ATOM 7121 N N . ILE D 2 104 ? -10.477 21.155 84.649 1.00 29.00 176 ILE D N 1
ATOM 7122 C CA . ILE D 2 104 ? -10.460 19.886 85.366 1.00 28.17 176 ILE D CA 1
ATOM 7123 C C . ILE D 2 104 ? -10.607 20.121 86.867 1.00 30.27 176 ILE D C 1
ATOM 7124 O O . ILE D 2 104 ? -9.935 20.974 87.442 1.00 30.30 176 ILE D O 1
ATOM 7129 N N . ILE D 2 105 ? -11.471 19.342 87.505 1.00 28.57 177 ILE D N 1
ATOM 7130 C CA . ILE D 2 105 ? -11.665 19.471 88.943 1.00 26.05 177 ILE D CA 1
ATOM 7131 C C . ILE D 2 105 ? -11.291 18.161 89.608 1.00 28.63 177 ILE D C 1
ATOM 7132 O O . ILE D 2 105 ? -11.496 17.079 89.039 1.00 28.32 177 ILE D O 1
ATOM 7137 N N . PHE D 2 106 ? -10.727 18.282 90.810 1.00 28.21 178 PHE D N 1
ATOM 7138 C CA . PHE D 2 106 ? -10.250 17.166 91.604 1.00 30.75 178 PHE D CA 1
ATOM 7139 C C . PHE D 2 106 ? -10.969 17.187 92.945 1.00 32.67 178 PHE D C 1
ATOM 7140 O O . PHE D 2 106 ? -11.051 18.231 93.598 1.00 30.23 178 PHE D O 1
ATOM 7148 N N . PHE D 2 107 ? -11.490 16.040 93.358 1.00 29.18 179 PHE D N 1
ATOM 7149 C CA . PHE D 2 107 ? -12.171 15.960 94.642 1.00 28.73 179 PHE D CA 1
ATOM 7150 C C . PHE D 2 107 ? -12.073 14.549 95.214 1.00 27.24 179 PHE D C 1
ATOM 7151 O O . PHE D 2 107 ? -11.663 13.612 94.521 1.00 27.68 179 PHE D O 1
ATOM 7159 N N . GLY D 2 108 ? -12.430 14.407 96.485 1.00 23.37 180 GLY D N 1
ATOM 7160 C CA . GLY D 2 108 ? -12.284 13.147 97.181 1.00 25.79 180 GLY D CA 1
ATOM 7161 C C . GLY D 2 108 ? -12.322 13.400 98.679 1.00 31.19 180 GLY D C 1
ATOM 7162 O O . GLY D 2 108 ? -12.432 14.544 99.123 1.00 27.89 180 GLY D O 1
ATOM 7163 N N . VAL D 2 109 ? -12.225 12.343 99.468 1.00 26.75 181 VAL D N 1
ATOM 7164 C CA . VAL D 2 109 ? -12.278 12.514 100.914 1.00 26.13 181 VAL D CA 1
ATOM 7165 C C . VAL D 2 109 ? -10.963 13.066 101.442 1.00 27.08 181 VAL D C 1
ATOM 7166 O O . VAL D 2 109 ? -9.989 13.189 100.706 1.00 22.63 181 VAL D O 1
ATOM 7170 N N . ASN D 2 110 ? -10.947 13.428 102.718 1.00 26.88 182 ASN D N 1
ATOM 7171 C CA . ASN D 2 110 ? -9.780 14.054 103.329 1.00 25.23 182 ASN D CA 1
ATOM 7172 C C . ASN D 2 110 ? -8.515 13.202 103.321 1.00 26.34 182 ASN D C 1
ATOM 7173 O O . ASN D 2 110 ? -8.537 12.041 103.719 1.00 24.56 182 ASN D O 1
ATOM 7178 N N . GLY D 2 111 ? -7.413 13.802 102.889 1.00 23.31 183 GLY D N 1
ATOM 7179 C CA . GLY D 2 111 ? -6.097 13.196 103.004 1.00 20.89 183 GLY D CA 1
ATOM 7180 C C . GLY D 2 111 ? -5.665 12.236 101.899 1.00 24.32 183 GLY D C 1
ATOM 7181 O O . GLY D 2 111 ? -4.536 11.730 101.930 1.00 26.55 183 GLY D O 1
ATOM 7182 N N . VAL D 2 112 ? -6.541 11.963 100.936 1.00 29.32 184 VAL D N 1
ATOM 7183 C CA . VAL D 2 112 ? -6.227 10.955 99.909 1.00 30.47 184 VAL D CA 1
ATOM 7184 C C . VAL D 2 112 ? -5.141 11.371 98.920 1.00 27.81 184 VAL D C 1
ATOM 7185 O O . VAL D 2 112 ? -4.559 10.521 98.257 1.00 29.95 184 VAL D O 1
ATOM 7189 N N . GLY D 2 113 ? -4.873 12.667 98.807 1.00 25.35 185 GLY D N 1
ATOM 7190 C CA . GLY D 2 113 ? -3.787 13.123 97.955 1.00 24.77 185 GLY D CA 1
ATOM 7191 C C . GLY D 2 113 ? -4.146 14.070 96.816 1.00 26.24 185 GLY D C 1
ATOM 7192 O O . GLY D 2 113 ? -3.399 14.161 95.842 1.00 24.06 185 GLY D O 1
ATOM 7193 N N . LYS D 2 114 ? -5.263 14.783 96.936 1.00 24.80 186 LYS D N 1
ATOM 7194 C CA . LYS D 2 114 ? -5.742 15.660 95.854 1.00 27.03 186 LYS D CA 1
ATOM 7195 C C . LYS D 2 114 ? -4.746 16.752 95.445 1.00 30.40 186 LYS D C 1
ATOM 7196 O O . LYS D 2 114 ? -4.422 16.933 94.257 1.00 24.06 186 LYS D O 1
ATOM 7202 N N . THR D 2 115 ? -4.288 17.501 96.441 1.00 24.05 187 THR D N 1
ATOM 7203 C CA . THR D 2 115 ? -3.425 18.651 96.209 1.00 24.42 187 THR D CA 1
ATOM 7204 C C . THR D 2 115 ? -2.089 18.251 95.569 1.00 25.35 187 THR D C 1
ATOM 7205 O O . THR D 2 115 ? -1.605 18.895 94.629 1.00 25.12 187 THR D O 1
ATOM 7209 N N . THR D 2 116 ? -1.517 17.162 96.053 1.00 22.45 188 THR D N 1
ATOM 7210 C CA . THR D 2 116 ? -0.243 16.663 95.550 1.00 21.54 188 THR D CA 1
ATOM 7211 C C . THR D 2 116 ? -0.399 16.087 94.131 1.00 23.83 188 THR D C 1
ATOM 7212 O O . THR D 2 116 ? 0.472 16.262 93.258 1.00 23.72 188 THR D O 1
ATOM 7216 N N . THR D 2 117 ? -1.526 15.428 93.891 1.00 26.55 189 THR D N 1
ATOM 7217 C CA . THR D 2 117 ? -1.816 14.897 92.563 1.00 27.19 189 THR D CA 1
ATOM 7218 C C . THR D 2 117 ? -1.949 16.030 91.533 1.00 32.60 189 THR D C 1
ATOM 7219 O O . THR D 2 117 ? -1.500 15.923 90.375 1.00 28.81 189 THR D O 1
ATOM 7223 N N . ILE D 2 118 ? -2.548 17.131 91.956 1.00 28.79 190 ILE D N 1
ATOM 7224 C CA . ILE D 2 118 ? -2.622 18.309 91.092 1.00 25.59 190 ILE D CA 1
ATOM 7225 C C . ILE D 2 118 ? -1.238 18.779 90.652 1.00 29.45 190 ILE D C 1
ATOM 7226 O O . ILE D 2 118 ? -1.008 19.020 89.456 1.00 27.48 190 ILE D O 1
ATOM 7231 N N . ALA D 2 119 ? -0.316 18.883 91.605 1.00 26.73 191 ALA D N 1
ATOM 7232 C CA . ALA D 2 119 ? 1.069 19.244 91.287 1.00 28.88 191 ALA D CA 1
ATOM 7233 C C . ALA D 2 119 ? 1.661 18.268 90.271 1.00 29.81 191 ALA D C 1
ATOM 7234 O O . ALA D 2 119 ? 2.291 18.682 89.282 1.00 31.08 191 ALA D O 1
ATOM 7236 N N . LYS D 2 120 ? 1.435 16.972 90.489 1.00 22.59 192 LYS D N 1
ATOM 7237 C CA . LYS D 2 120 ? 1.907 15.962 89.545 1.00 23.76 192 LYS D CA 1
ATOM 7238 C C . LYS D 2 120 ? 1.275 16.156 88.175 1.00 24.49 192 LYS D C 1
ATOM 7239 O O . LYS D 2 120 ? 1.942 16.018 87.146 1.00 31.04 192 LYS D O 1
ATOM 7245 N N . VAL D 2 121 ? -0.022 16.436 88.151 1.00 27.46 193 VAL D N 1
ATOM 7246 C CA . VAL D 2 121 ? -0.706 16.630 86.876 1.00 36.45 193 VAL D CA 1
ATOM 7247 C C . VAL D 2 121 ? -0.152 17.846 86.121 1.00 32.76 193 VAL D C 1
ATOM 7248 O O . VAL D 2 121 ? 0.046 17.788 84.916 1.00 31.43 193 VAL D O 1
ATOM 7252 N N . VAL D 2 122 ? 0.131 18.929 86.838 1.00 28.30 194 VAL D N 1
ATOM 7253 C CA . VAL D 2 122 ? 0.756 20.099 86.221 1.00 30.44 194 VAL D CA 1
ATOM 7254 C C . VAL D 2 122 ? 2.081 19.722 85.573 1.00 31.63 194 VAL D C 1
ATOM 7255 O O . VAL D 2 122 ? 2.366 20.109 84.444 1.00 29.38 194 VAL D O 1
ATOM 7259 N N . ASN D 2 123 ? 2.886 18.963 86.305 1.00 29.63 195 ASN D N 1
ATOM 7260 C CA . ASN D 2 123 ? 4.189 18.529 85.827 1.00 32.88 195 ASN D CA 1
ATOM 7261 C C . ASN D 2 123 ? 4.048 17.712 84.527 1.00 34.03 195 ASN D C 1
ATOM 7262 O O . ASN D 2 123 ? 4.785 17.917 83.547 1.00 32.85 195 ASN D O 1
ATOM 7267 N N . MET D 2 124 ? 3.052 16.834 84.505 1.00 31.62 196 MET D N 1
ATOM 7268 C CA . MET D 2 124 ? 2.769 16.040 83.315 1.00 31.54 196 MET D CA 1
ATOM 7269 C C . MET D 2 124 ? 2.375 16.925 82.140 1.00 31.62 196 MET D C 1
ATOM 7270 O O . MET D 2 124 ? 2.865 16.736 81.023 1.00 32.35 196 MET D O 1
ATOM 7275 N N . LEU D 2 125 ? 1.501 17.898 82.379 1.00 30.25 197 LEU D N 1
ATOM 7276 C CA . LEU D 2 125 ? 1.024 18.758 81.287 1.00 32.86 197 LEU D CA 1
ATOM 7277 C C . LEU D 2 125 ? 2.121 19.663 80.707 1.00 35.05 197 LEU D C 1
ATOM 7278 O O . LEU D 2 125 ? 2.139 19.949 79.492 1.00 32.07 197 LEU D O 1
ATOM 7283 N N . LYS D 2 126 ? 3.039 20.111 81.563 1.00 36.93 198 LYS D N 1
ATOM 7284 C CA . LYS D 2 126 ? 4.183 20.887 81.087 1.00 40.30 198 LYS D CA 1
ATOM 7285 C C . LYS D 2 126 ? 5.074 20.080 80.147 1.00 42.07 198 LYS D C 1
ATOM 7286 O O . LYS D 2 126 ? 5.701 20.647 79.253 1.00 44.91 198 LYS D O 1
ATOM 7292 N N . LYS D 2 127 ? 5.146 18.766 80.356 1.00 39.24 199 LYS D N 1
ATOM 7293 C CA . LYS D 2 127 ? 5.880 17.892 79.438 1.00 42.66 199 LYS D CA 1
ATOM 7294 C C . LYS D 2 127 ? 5.213 17.818 78.061 1.00 35.54 199 LYS D C 1
ATOM 7295 O O . LYS D 2 127 ? 5.842 17.425 77.072 1.00 39.07 199 LYS D O 1
ATOM 7301 N N . ASN D 2 128 ? 3.929 18.151 78.002 1.00 34.91 200 ASN D N 1
ATOM 7302 C CA . ASN D 2 128 ? 3.192 18.131 76.734 1.00 36.30 200 ASN D CA 1
ATOM 7303 C C . ASN D 2 128 ? 3.089 19.557 76.190 1.00 36.59 200 ASN D C 1
ATOM 7304 O O . ASN D 2 128 ? 2.399 19.819 75.208 1.00 37.69 200 ASN D O 1
ATOM 7309 N N . ASN D 2 129 ? 3.816 20.458 76.849 1.00 35.83 201 ASN D N 1
ATOM 7310 C CA . ASN D 2 129 ? 3.814 21.882 76.543 1.00 36.18 201 ASN D CA 1
ATOM 7311 C C . ASN D 2 129 ? 2.436 22.516 76.611 1.00 35.74 201 ASN D C 1
ATOM 7312 O O . ASN D 2 129 ? 2.100 23.370 75.810 1.00 36.87 201 ASN D O 1
ATOM 7317 N N . LEU D 2 130 ? 1.649 22.100 77.594 1.00 34.25 202 LEU D N 1
ATOM 7318 C CA . LEU D 2 130 ? 0.360 22.720 77.830 1.00 35.50 202 LEU D CA 1
ATOM 7319 C C . LEU D 2 130 ? 0.498 23.698 78.981 1.00 32.71 202 LEU D C 1
ATOM 7320 O O . LEU D 2 130 ? 1.067 23.359 80.011 1.00 32.96 202 LEU D O 1
ATOM 7325 N N . SER D 2 131 ? -0.024 24.905 78.807 1.00 34.69 203 SER D N 1
ATOM 7326 C CA . SER D 2 131 ? -0.012 25.897 79.888 1.00 32.57 203 SER D CA 1
ATOM 7327 C C . SER D 2 131 ? -1.134 25.642 80.892 1.00 31.33 203 SER D C 1
ATOM 7328 O O . SER D 2 131 ? -2.259 25.302 80.517 1.00 35.11 203 SER D O 1
ATOM 7331 N N . THR D 2 132 ? -0.835 25.827 82.175 1.00 30.11 204 THR D N 1
ATOM 7332 C CA A THR D 2 132 ? -1.839 25.587 83.197 0.24 37.09 204 THR D CA 1
ATOM 7333 C CA B THR D 2 132 ? -1.782 25.535 83.252 0.76 36.86 204 THR D CA 1
ATOM 7334 C C . THR D 2 132 ? -1.875 26.672 84.270 1.00 34.70 204 THR D C 1
ATOM 7335 O O . THR D 2 132 ? -0.932 27.443 84.437 1.00 35.49 204 THR D O 1
ATOM 7342 N N . ILE D 2 133 ? -3.004 26.753 84.957 1.00 35.68 205 ILE D N 1
ATOM 7343 C CA . ILE D 2 133 ? -3.110 27.565 86.167 1.00 36.22 205 ILE D CA 1
ATOM 7344 C C . ILE D 2 133 ? -3.889 26.758 87.199 1.00 32.00 205 ILE D C 1
ATOM 7345 O O . ILE D 2 133 ? -4.713 25.923 86.843 1.00 30.24 205 ILE D O 1
ATOM 7350 N N . ILE D 2 134 ? -3.653 27.034 88.479 1.00 27.80 206 ILE D N 1
ATOM 7351 C CA . ILE D 2 134 ? -4.297 26.268 89.547 1.00 27.03 206 ILE D CA 1
ATOM 7352 C C . ILE D 2 134 ? -5.230 27.185 90.327 1.00 33.02 206 ILE D C 1
ATOM 7353 O O . ILE D 2 134 ? -4.850 28.307 90.679 1.00 30.08 206 ILE D O 1
ATOM 7358 N N . ALA D 2 135 ? -6.460 26.726 90.553 1.00 31.63 207 ALA D N 1
ATOM 7359 C CA . ALA D 2 135 ? -7.382 27.421 91.439 1.00 31.68 207 ALA D CA 1
ATOM 7360 C C . ALA D 2 135 ? -7.275 26.785 92.815 1.00 25.77 207 ALA D C 1
ATOM 7361 O O . ALA D 2 135 ? -7.441 25.569 92.948 1.00 26.04 207 ALA D O 1
ATOM 7363 N N . ALA D 2 136 ? -6.977 27.614 93.815 1.00 28.32 208 ALA D N 1
ATOM 7364 C CA . ALA D 2 136 ? -6.856 27.178 95.200 1.00 24.94 208 ALA D CA 1
ATOM 7365 C C . ALA D 2 136 ? -8.244 27.205 95.813 1.00 27.60 208 ALA D C 1
ATOM 7366 O O . ALA D 2 136 ? -8.553 28.071 96.646 1.00 25.22 208 ALA D O 1
ATOM 7368 N N . SER D 2 137 ? -9.086 26.270 95.391 1.00 25.48 209 SER D N 1
ATOM 7369 C CA . SER D 2 137 ? -10.468 26.265 95.853 1.00 33.17 209 SER D CA 1
ATOM 7370 C C . SER D 2 137 ? -10.696 25.470 97.154 1.00 33.94 209 SER D C 1
ATOM 7371 O O . SER D 2 137 ? -11.840 25.245 97.529 1.00 38.83 209 SER D O 1
ATOM 7374 N N . ASP D 2 138 ? -9.623 25.048 97.833 1.00 29.98 210 ASP D N 1
ATOM 7375 C CA . ASP D 2 138 ? -9.739 24.683 99.264 1.00 26.64 210 ASP D CA 1
ATOM 7376 C C . ASP D 2 138 ? -9.539 25.936 100.091 1.00 24.73 210 ASP D C 1
ATOM 7377 O O . ASP D 2 138 ? -8.413 26.404 100.283 1.00 30.89 210 ASP D O 1
ATOM 7382 N N . THR D 2 139 ? -10.634 26.478 100.594 1.00 28.13 211 THR D N 1
ATOM 7383 C CA . THR D 2 139 ? -10.573 27.708 101.355 1.00 27.99 211 THR D CA 1
ATOM 7384 C C . THR D 2 139 ? -10.849 27.436 102.825 1.00 28.20 211 THR D C 1
ATOM 7385 O O . THR D 2 139 ? -11.080 28.364 103.593 1.00 32.49 211 THR D O 1
ATOM 7389 N N . PHE D 2 140 ? -10.840 26.163 103.199 1.00 34.93 212 PHE D N 1
ATOM 7390 C CA . PHE D 2 140 ? -11.153 25.770 104.569 1.00 29.80 212 PHE D CA 1
ATOM 7391 C C . PHE D 2 140 ? -9.935 25.338 105.369 1.00 26.47 212 PHE D C 1
ATOM 7392 O O . PHE D 2 140 ? -9.699 25.846 106.464 1.00 26.52 212 PHE D O 1
ATOM 7400 N N . ARG D 2 141 ? -9.181 24.375 104.851 1.00 23.81 213 ARG D N 1
ATOM 7401 C CA . ARG D 2 141 ? -8.172 23.708 105.669 1.00 28.54 213 ARG D CA 1
ATOM 7402 C C . ARG D 2 141 ? -6.926 24.549 105.930 1.00 33.06 213 ARG D C 1
ATOM 7403 O O . ARG D 2 141 ? -6.486 25.294 105.059 1.00 26.97 213 ARG D O 1
ATOM 7411 N N . ALA D 2 142 ? -6.370 24.420 107.134 1.00 24.38 214 ALA D N 1
ATOM 7412 C CA . ALA D 2 142 ? -5.142 25.133 107.500 1.00 28.09 214 ALA D CA 1
ATOM 7413 C C . ALA D 2 142 ? -4.030 24.891 106.479 1.00 22.15 214 ALA D C 1
ATOM 7414 O O . ALA D 2 142 ? -3.735 23.750 106.122 1.00 24.71 214 ALA D O 1
ATOM 7416 N N . ALA D 2 143 ? -3.448 25.994 106.012 1.00 24.62 215 ALA D N 1
ATOM 7417 C CA . ALA D 2 143 ? -2.334 26.023 105.067 1.00 25.06 215 ALA D CA 1
ATOM 7418 C C . ALA D 2 143 ? -2.637 25.458 103.692 1.00 24.12 215 ALA D C 1
ATOM 7419 O O . ALA D 2 143 ? -1.713 25.124 102.958 1.00 20.21 215 ALA D O 1
ATOM 7421 N N . ALA D 2 144 ? -3.910 25.343 103.324 1.00 23.50 216 ALA D N 1
ATOM 7422 C CA . ALA D 2 144 ? -4.218 24.779 102.011 1.00 22.33 216 ALA D CA 1
ATOM 7423 C C . ALA D 2 144 ? -3.663 25.676 100.899 1.00 26.08 216 ALA D C 1
ATOM 7424 O O . ALA D 2 144 ? -3.137 25.194 99.898 1.00 24.03 216 ALA D O 1
ATOM 7426 N N . GLN D 2 145 ? -3.763 26.987 101.078 1.00 25.45 217 GLN D N 1
ATOM 7427 C CA . GLN D 2 145 ? -3.279 27.880 100.033 1.00 28.70 217 GLN D CA 1
ATOM 7428 C C . GLN D 2 145 ? -1.754 27.893 100.011 1.00 28.22 217 GLN D C 1
ATOM 7429 O O . GLN D 2 145 ? -1.147 27.867 98.942 1.00 30.25 217 GLN D O 1
ATOM 7435 N N . GLU D 2 146 ? -1.144 27.889 101.194 1.00 26.20 218 GLU D N 1
ATOM 7436 C CA . GLU D 2 146 ? 0.313 27.891 101.294 1.00 24.73 218 GLU D CA 1
ATOM 7437 C C . GLU D 2 146 ? 0.924 26.610 100.703 1.00 25.29 218 GLU D C 1
ATOM 7438 O O . GLU D 2 146 ? 2.010 26.630 100.114 1.00 25.46 218 GLU D O 1
ATOM 7444 N N . GLN D 2 147 ? 0.218 25.501 100.860 1.00 22.62 219 GLN D N 1
ATOM 7445 C CA . GLN D 2 147 ? 0.678 24.229 100.326 1.00 19.76 219 GLN D CA 1
ATOM 7446 C C . GLN D 2 147 ? 0.735 24.317 98.792 1.00 27.20 219 GLN D C 1
ATOM 7447 O O . GLN D 2 147 ? 1.754 24.008 98.173 1.00 23.39 219 GLN D O 1
ATOM 7453 N N . LEU D 2 148 ? -0.355 24.776 98.188 1.00 28.50 220 LEU D N 1
ATOM 7454 C CA . LEU D 2 148 ? -0.386 24.993 96.745 1.00 31.09 220 LEU D CA 1
ATOM 7455 C C . LEU D 2 148 ? 0.617 26.047 96.269 1.00 31.04 220 LEU D C 1
ATOM 7456 O O . LEU D 2 148 ? 1.191 25.907 95.191 1.00 29.83 220 LEU D O 1
ATOM 7461 N N . ALA D 2 149 ? 0.823 27.096 97.065 1.00 23.82 221 ALA D N 1
ATOM 7462 C CA . ALA D 2 149 ? 1.751 28.172 96.694 1.00 25.91 221 ALA D CA 1
ATOM 7463 C C . ALA D 2 149 ? 3.180 27.641 96.530 1.00 27.84 221 ALA D C 1
ATOM 7464 O O . ALA D 2 149 ? 3.913 28.060 95.633 1.00 28.48 221 ALA D O 1
ATOM 7466 N N . TYR D 2 150 ? 3.570 26.719 97.401 1.00 27.48 222 TYR D N 1
ATOM 7467 C CA . TYR D 2 150 ? 4.853 26.042 97.249 1.00 29.10 222 TYR D CA 1
ATOM 7468 C C . TYR D 2 150 ? 4.932 25.321 95.896 1.00 28.40 222 TYR D C 1
ATOM 7469 O O . TYR D 2 150 ? 5.902 25.488 95.147 1.00 25.44 222 TYR D O 1
ATOM 7478 N N . HIS D 2 151 ? 3.924 24.503 95.597 1.00 27.18 223 HIS D N 1
ATOM 7479 C CA . HIS D 2 151 ? 3.958 23.698 94.380 1.00 24.98 223 HIS D CA 1
ATOM 7480 C C . HIS D 2 151 ? 3.953 24.599 93.140 1.00 25.70 223 HIS D C 1
ATOM 7481 O O . HIS D 2 151 ? 4.742 24.390 92.217 1.00 32.17 223 HIS D O 1
ATOM 7488 N N . ALA D 2 152 ? 3.081 25.612 93.127 1.00 29.44 224 ALA D N 1
ATOM 7489 C CA . ALA D 2 152 ? 2.975 26.514 91.971 1.00 33.22 224 ALA D CA 1
ATOM 7490 C C . ALA D 2 152 ? 4.262 27.279 91.706 1.00 35.71 224 ALA D C 1
ATOM 7491 O O . ALA D 2 152 ? 4.641 27.498 90.552 1.00 32.03 224 ALA D O 1
ATOM 7493 N N . SER D 2 153 ? 4.931 27.701 92.770 1.00 31.25 225 SER D N 1
ATOM 7494 C CA . SER D 2 153 ? 6.185 28.426 92.603 1.00 32.35 225 SER D CA 1
ATOM 7495 C C . SER D 2 153 ? 7.270 27.497 92.078 1.00 32.24 225 SER D C 1
ATOM 7496 O O . SER D 2 153 ? 8.040 27.877 91.201 1.00 31.40 225 SER D O 1
ATOM 7499 N N . LYS D 2 154 ? 7.303 26.271 92.590 1.00 33.96 226 LYS D N 1
ATOM 7500 C CA . LYS D 2 154 ? 8.284 25.291 92.139 1.00 33.06 226 LYS D CA 1
ATOM 7501 C C . LYS D 2 154 ? 8.071 24.912 90.670 1.00 32.94 226 LYS D C 1
ATOM 7502 O O . LYS D 2 154 ? 9.030 24.793 89.903 1.00 30.13 226 LYS D O 1
ATOM 7508 N N . LEU D 2 155 ? 6.806 24.742 90.292 1.00 30.24 227 LEU D N 1
ATOM 7509 C CA . LEU D 2 155 ? 6.424 24.315 88.948 1.00 33.36 227 LEU D CA 1
ATOM 7510 C C . LEU D 2 155 ? 6.393 25.473 87.962 1.00 39.23 227 LEU D C 1
ATOM 7511 O O . LEU D 2 155 ? 6.288 25.261 86.750 1.00 31.70 227 LEU D O 1
ATOM 7516 N N . GLU D 2 156 ? 6.494 26.691 88.501 1.00 34.03 228 GLU D N 1
ATOM 7517 C CA . GLU D 2 156 ? 6.442 27.937 87.733 1.00 35.89 228 GLU D CA 1
ATOM 7518 C C . GLU D 2 156 ? 5.136 28.091 86.967 1.00 34.85 228 GLU D C 1
ATOM 7519 O O . GLU D 2 156 ? 5.145 28.306 85.765 1.00 36.13 228 GLU D O 1
ATOM 7525 N N . VAL D 2 157 ? 4.014 27.953 87.668 1.00 31.21 229 VAL D N 1
ATOM 7526 C CA . VAL D 2 157 ? 2.702 28.248 87.086 1.00 29.36 229 VAL D CA 1
ATOM 7527 C C . VAL D 2 157 ? 1.909 29.178 88.002 1.00 33.94 229 VAL D C 1
ATOM 7528 O O . VAL D 2 157 ? 2.238 29.343 89.185 1.00 34.99 229 VAL D O 1
ATOM 7532 N N . GLN D 2 158 ? 0.850 29.762 87.456 1.00 36.25 230 GLN D N 1
ATOM 7533 C CA . GLN D 2 158 ? 0.037 30.731 88.180 1.00 40.38 230 GLN D CA 1
ATOM 7534 C C . GLN D 2 158 ? -0.913 30.047 89.156 1.00 32.10 230 GLN D C 1
ATOM 7535 O O . GLN D 2 158 ? -1.550 29.050 88.816 1.00 35.79 230 GLN D O 1
ATOM 7541 N N . LEU D 2 159 ? -0.974 30.570 90.380 1.00 36.96 231 LEU D N 1
ATOM 7542 C CA . LEU D 2 159 ? -1.947 30.131 91.368 1.00 37.11 231 LEU D CA 1
ATOM 7543 C C . LEU D 2 159 ? -2.944 31.255 91.594 1.00 34.27 231 LEU D C 1
ATOM 7544 O O . LEU D 2 159 ? -2.559 32.388 91.866 1.00 36.53 231 LEU D O 1
ATOM 7549 N N . ILE D 2 160 ? -4.228 30.950 91.475 1.00 29.42 232 ILE D N 1
ATOM 7550 C CA . ILE D 2 160 ? -5.249 31.928 91.826 1.00 34.22 232 ILE D CA 1
ATOM 7551 C C . ILE D 2 160 ? -5.768 31.568 93.225 1.00 34.67 232 ILE D C 1
ATOM 7552 O O . ILE D 2 160 ? -6.277 30.468 93.444 1.00 29.49 232 ILE D O 1
ATOM 7557 N N . ARG D 2 161 ? -5.580 32.479 94.172 1.00 35.41 233 ARG D N 1
ATOM 7558 C CA . ARG D 2 161 ? -5.984 32.243 95.555 1.00 41.85 233 ARG D CA 1
ATOM 7559 C C . ARG D 2 161 ? -7.194 33.080 95.927 1.00 46.64 233 ARG D C 1
ATOM 7560 O O . ARG D 2 161 ? -7.440 34.134 95.339 1.00 45.78 233 ARG D O 1
ATOM 7568 N N . GLY D 2 162 ? -7.927 32.630 96.940 1.00 45.74 234 GLY D N 1
ATOM 7569 C CA . GLY D 2 162 ? -9.054 33.392 97.435 1.00 57.67 234 GLY D CA 1
ATOM 7570 C C . GLY D 2 162 ? -8.673 34.244 98.628 1.00 60.70 234 GLY D C 1
ATOM 7571 O O . GLY D 2 162 ? -8.006 33.767 99.549 1.00 57.74 234 GLY D O 1
ATOM 7572 N N . LYS D 2 163 ? -9.094 35.505 98.602 1.00 67.47 235 LYS D N 1
ATOM 7573 C CA . LYS D 2 163 ? -8.813 36.438 99.684 1.00 81.15 235 LYS D CA 1
ATOM 7574 C C . LYS D 2 163 ? -10.111 36.928 100.303 1.00 89.62 235 LYS D C 1
ATOM 7575 O O . LYS D 2 163 ? -11.159 36.908 99.658 1.00 95.64 235 LYS D O 1
ATOM 7581 N N . TYR D 2 164 ? -10.025 37.369 101.556 1.00 91.13 236 TYR D N 1
ATOM 7582 C CA . TYR D 2 164 ? -11.140 37.993 102.268 1.00 89.13 236 TYR D CA 1
ATOM 7583 C C . TYR D 2 164 ? -12.435 37.185 102.252 1.00 73.00 236 TYR D C 1
ATOM 7584 O O . TYR D 2 164 ? -13.467 37.666 101.783 1.00 79.57 236 TYR D O 1
ATOM 7593 N N . GLY D 2 165 ? -12.380 35.963 102.768 1.00 55.63 237 GLY D N 1
ATOM 7594 C CA . GLY D 2 165 ? -13.569 35.139 102.876 1.00 64.29 237 GLY D CA 1
ATOM 7595 C C . GLY D 2 165 ? -14.093 34.606 101.551 1.00 63.93 237 GLY D C 1
ATOM 7596 O O . GLY D 2 165 ? -15.255 34.208 101.452 1.00 65.22 237 GLY D O 1
ATOM 7597 N N . ALA D 2 166 ? -13.244 34.598 100.529 1.00 57.92 238 ALA D N 1
ATOM 7598 C CA . ALA D 2 166 ? -13.618 34.008 99.248 1.00 58.53 238 ALA D CA 1
ATOM 7599 C C . ALA D 2 166 ? -13.975 32.536 99.433 1.00 51.38 238 ALA D C 1
ATOM 7600 O O . ALA D 2 166 ? -13.309 31.824 100.172 1.00 53.88 238 ALA D O 1
ATOM 7602 N N . ASP D 2 167 ? -15.039 32.098 98.771 1.00 50.17 239 ASP D N 1
ATOM 7603 C CA . ASP D 2 167 ? -15.491 30.713 98.833 1.00 52.08 239 ASP D CA 1
ATOM 7604 C C . ASP D 2 167 ? -14.933 29.937 97.615 1.00 42.90 239 ASP D C 1
ATOM 7605 O O . ASP D 2 167 ? -14.415 30.555 96.689 1.00 41.08 239 ASP D O 1
ATOM 7610 N N . PRO D 2 168 ? -15.003 28.588 97.625 1.00 34.78 240 PRO D N 1
ATOM 7611 C CA . PRO D 2 168 ? -14.365 27.818 96.543 1.00 33.77 240 PRO D CA 1
ATOM 7612 C C . PRO D 2 168 ? -14.835 28.173 95.131 1.00 33.64 240 PRO D C 1
ATOM 7613 O O . PRO D 2 168 ? -14.015 28.199 94.217 1.00 39.50 240 PRO D O 1
ATOM 7617 N N . ALA D 2 169 ? -16.124 28.443 94.959 1.00 33.31 241 ALA D N 1
ATOM 7618 C CA . ALA D 2 169 ? -16.662 28.735 93.628 1.00 40.27 241 ALA D CA 1
ATOM 7619 C C . ALA D 2 169 ? -16.119 30.047 93.075 1.00 41.26 241 ALA D C 1
ATOM 7620 O O . ALA D 2 169 ? -15.775 30.142 91.890 1.00 45.14 241 ALA D O 1
ATOM 7622 N N . SER D 2 170 ? -16.053 31.064 93.928 1.00 33.83 242 SER D N 1
ATOM 7623 C CA . SER D 2 170 ? -15.549 32.363 93.508 1.00 38.95 242 SER D CA 1
ATOM 7624 C C . SER D 2 170 ? -14.081 32.287 93.090 1.00 39.04 242 SER D C 1
ATOM 7625 O O . SER D 2 170 ? -13.658 32.983 92.169 1.00 43.16 242 SER D O 1
ATOM 7628 N N . VAL D 2 171 ? -13.307 31.435 93.755 1.00 36.21 243 VAL D N 1
ATOM 7629 C CA . VAL D 2 171 ? -11.911 31.239 93.378 1.00 30.64 243 VAL D CA 1
ATOM 7630 C C . VAL D 2 171 ? -11.792 30.540 92.013 1.00 34.78 243 VAL D C 1
ATOM 7631 O O . VAL D 2 171 ? -10.987 30.938 91.175 1.00 31.08 243 VAL D O 1
ATOM 7635 N N . ALA D 2 172 ? -12.595 29.504 91.795 1.00 29.99 244 ALA D N 1
ATOM 7636 C CA . ALA D 2 172 ? -12.551 28.785 90.521 1.00 31.42 244 ALA D CA 1
ATOM 7637 C C . ALA D 2 172 ? -12.968 29.700 89.371 1.00 37.84 244 ALA D C 1
ATOM 7638 O O . ALA D 2 172 ? -12.391 29.648 88.278 1.00 37.76 244 ALA D O 1
ATOM 7640 N N . PHE D 2 173 ? -13.952 30.559 89.626 1.00 40.96 245 PHE D N 1
ATOM 7641 C CA . PHE D 2 173 ? -14.360 31.548 88.637 1.00 38.51 245 PHE D CA 1
ATOM 7642 C C . PHE D 2 173 ? -13.209 32.481 88.285 1.00 42.64 245 PHE D C 1
ATOM 7643 O O . PHE D 2 173 ? -12.939 32.736 87.104 1.00 39.37 245 PHE D O 1
ATOM 7651 N N . ASP D 2 174 ? -12.548 33.002 89.315 1.00 40.25 246 ASP D N 1
ATOM 7652 C CA . ASP D 2 174 ? -11.434 33.924 89.125 1.00 43.76 246 ASP D CA 1
ATOM 7653 C C . ASP D 2 174 ? -10.300 33.277 88.325 1.00 39.36 246 ASP D C 1
ATOM 7654 O O . ASP D 2 174 ? -9.650 33.944 87.524 1.00 38.41 246 ASP D O 1
ATOM 7659 N N . ALA D 2 175 ? -10.074 31.981 88.542 1.00 37.17 247 ALA D N 1
ATOM 7660 C CA . ALA D 2 175 ? -9.032 31.258 87.814 1.00 33.11 247 ALA D CA 1
ATOM 7661 C C . ALA D 2 175 ? -9.374 31.136 86.331 1.00 34.62 247 ALA D C 1
ATOM 7662 O O . ALA D 2 175 ? -8.534 31.360 85.473 1.00 36.22 247 ALA D O 1
ATOM 7664 N N . ILE D 2 176 ? -10.620 30.792 86.042 1.00 36.29 248 ILE D N 1
ATOM 7665 C CA . ILE D 2 176 ? -11.073 30.626 84.672 1.00 43.01 248 ILE D CA 1
ATOM 7666 C C . ILE D 2 176 ? -11.062 31.948 83.912 1.00 47.65 248 ILE D C 1
ATOM 7667 O O . ILE D 2 176 ? -10.676 31.999 82.737 1.00 40.72 248 ILE D O 1
ATOM 7672 N N . SER D 2 177 ? -11.459 33.021 84.592 1.00 43.65 249 SER D N 1
ATOM 7673 C CA . SER D 2 177 ? -11.419 34.348 84.004 1.00 48.78 249 SER D CA 1
ATOM 7674 C C . SER D 2 177 ? -9.987 34.756 83.670 1.00 45.10 249 SER D C 1
ATOM 7675 O O . SER D 2 177 ? -9.724 35.336 82.615 1.00 46.93 249 SER D O 1
ATOM 7678 N N . PHE D 2 178 ? -9.067 34.468 84.580 1.00 40.50 250 PHE D N 1
ATOM 7679 C CA . PHE D 2 178 ? -7.657 34.756 84.358 1.00 44.70 250 PHE D CA 1
ATOM 7680 C C . PHE D 2 178 ? -7.108 33.912 83.203 1.00 43.78 250 PHE D C 1
ATOM 7681 O O . PHE D 2 178 ? -6.393 34.424 82.338 1.00 47.58 250 PHE D O 1
ATOM 7689 N N . ALA D 2 179 ? -7.449 32.624 83.192 1.00 39.05 251 ALA D N 1
ATOM 7690 C CA . ALA D 2 179 ? -7.019 31.729 82.115 1.00 40.62 251 ALA D CA 1
ATOM 7691 C C . ALA D 2 179 ? -7.456 32.235 80.741 1.00 44.92 251 ALA D C 1
ATOM 7692 O O . ALA D 2 179 ? -6.659 32.255 79.798 1.00 52.77 251 ALA D O 1
ATOM 7694 N N . LYS D 2 180 ? -8.715 32.649 80.630 1.00 47.76 252 LYS D N 1
ATOM 7695 C CA . LYS D 2 180 ? -9.225 33.229 79.387 1.00 53.10 252 LYS D CA 1
ATOM 7696 C C . LYS D 2 180 ? -8.447 34.463 78.944 1.00 54.61 252 LYS D C 1
ATOM 7697 O O . LYS D 2 180 ? -8.073 34.581 77.776 1.00 58.52 252 LYS D O 1
ATOM 7703 N N . SER D 2 181 ? -8.210 35.388 79.867 1.00 47.29 253 SER D N 1
ATOM 7704 C CA . SER D 2 181 ? -7.514 36.625 79.521 1.00 59.12 253 SER D CA 1
ATOM 7705 C C . SER D 2 181 ? -6.072 36.350 79.106 1.00 53.28 253 SER D C 1
ATOM 7706 O O . SER D 2 181 ? -5.533 37.038 78.247 1.00 51.52 253 SER D O 1
ATOM 7709 N N . ARG D 2 182 ? -5.457 35.330 79.698 1.00 49.07 254 ARG D N 1
ATOM 7710 C CA . ARG D 2 182 ? -4.052 35.037 79.421 1.00 48.33 254 ARG D CA 1
ATOM 7711 C C . ARG D 2 182 ? -3.810 33.884 78.425 1.00 49.47 254 ARG D C 1
ATOM 7712 O O . ARG D 2 182 ? -2.668 33.472 78.232 1.00 47.91 254 ARG D O 1
ATOM 7720 N N . ASN D 2 183 ? -4.873 33.372 77.805 1.00 46.35 255 ASN D N 1
ATOM 7721 C CA . ASN D 2 183 ? -4.762 32.274 76.837 1.00 47.50 255 ASN D CA 1
ATOM 7722 C C . ASN D 2 183 ? -4.118 30.996 77.388 1.00 45.80 255 ASN D C 1
ATOM 7723 O O . ASN D 2 183 ? -3.338 30.337 76.699 1.00 43.99 255 ASN D O 1
ATOM 7728 N N . ILE D 2 184 ? -4.452 30.658 78.629 1.00 44.86 256 ILE D N 1
ATOM 7729 C CA . ILE D 2 184 ? -3.920 29.480 79.301 1.00 41.25 256 ILE D CA 1
ATOM 7730 C C . ILE D 2 184 ? -4.728 28.253 78.906 1.00 42.14 256 ILE D C 1
ATOM 7731 O O . ILE D 2 184 ? -5.959 28.305 78.885 1.00 41.62 256 ILE D O 1
ATOM 7736 N N . ASP D 2 185 ? -4.033 27.154 78.602 1.00 39.24 257 ASP D N 1
ATOM 7737 C CA . ASP D 2 185 ? -4.671 25.937 78.084 1.00 39.49 257 ASP D CA 1
ATOM 7738 C C . ASP D 2 185 ? -5.605 25.229 79.064 1.00 38.70 257 ASP D C 1
ATOM 7739 O O . ASP D 2 185 ? -6.701 24.806 78.685 1.00 36.63 257 ASP D O 1
ATOM 7744 N N . VAL D 2 186 ? -5.168 25.083 80.317 1.00 34.31 258 VAL D N 1
ATOM 7745 C CA . VAL D 2 186 ? -5.865 24.219 81.259 1.00 36.65 258 VAL D CA 1
ATOM 7746 C C . VAL D 2 186 ? -5.964 24.837 82.665 1.00 37.14 258 VAL D C 1
ATOM 7747 O O . VAL D 2 186 ? -4.990 25.375 83.177 1.00 35.75 258 VAL D O 1
ATOM 7751 N N . VAL D 2 187 ? -7.143 24.756 83.271 1.00 30.97 259 VAL D N 1
ATOM 7752 C CA . VAL D 2 187 ? -7.319 25.136 84.666 1.00 33.26 259 VAL D CA 1
ATOM 7753 C C . VAL D 2 187 ? -7.508 23.880 85.517 1.00 35.83 259 VAL D C 1
ATOM 7754 O O . VAL D 2 187 ? -8.338 23.030 85.197 1.00 36.23 259 VAL D O 1
ATOM 7758 N N . LEU D 2 188 ? -6.731 23.766 86.591 1.00 32.23 260 LEU D N 1
ATOM 7759 C CA . LEU D 2 188 ? -6.865 22.660 87.543 1.00 29.44 260 LEU D CA 1
ATOM 7760 C C . LEU D 2 188 ? -7.400 23.219 88.857 1.00 36.32 260 LEU D C 1
ATOM 7761 O O . LEU D 2 188 ? -6.801 24.129 89.434 1.00 29.48 260 LEU D O 1
ATOM 7766 N N . ILE D 2 189 ? -8.523 22.677 89.321 1.00 28.06 261 ILE D N 1
ATOM 7767 C CA . ILE D 2 189 ? -9.174 23.175 90.520 1.00 25.64 261 ILE D CA 1
ATOM 7768 C C . ILE D 2 189 ? -8.965 22.211 91.678 1.00 25.72 261 ILE D C 1
ATOM 7769 O O . ILE D 2 189 ? -9.382 21.044 91.616 1.00 27.27 261 ILE D O 1
ATOM 7774 N N . ASP D 2 190 ? -8.311 22.695 92.731 1.00 24.73 262 ASP D N 1
ATOM 7775 C CA . ASP D 2 190 ? -8.168 21.923 93.972 1.00 25.82 262 ASP D CA 1
ATOM 7776 C C . ASP D 2 190 ? -9.391 22.138 94.840 1.00 34.23 262 ASP D C 1
ATO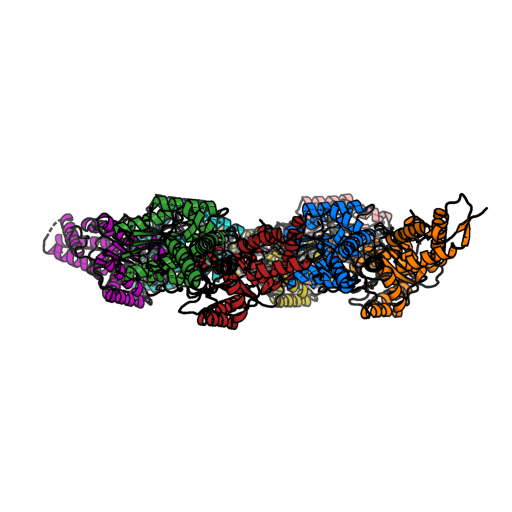M 7777 O O . ASP D 2 190 ? -9.930 23.237 94.878 1.00 30.17 262 ASP D O 1
ATOM 7782 N N . THR D 2 191 ? -9.839 21.096 95.536 1.00 28.82 263 THR D N 1
ATOM 7783 C CA . THR D 2 191 ? -10.967 21.258 96.445 1.00 24.58 263 THR D CA 1
ATOM 7784 C C . THR D 2 191 ? -10.615 20.666 97.814 1.00 24.41 263 THR D C 1
ATOM 7785 O O . THR D 2 191 ? -9.708 19.829 97.936 1.00 25.76 263 THR D O 1
ATOM 7789 N N . ALA D 2 192 ? -11.308 21.131 98.845 1.00 23.35 264 ALA D N 1
ATOM 7790 C CA . ALA D 2 192 ? -11.093 20.617 100.196 1.00 23.76 264 ALA D CA 1
ATOM 7791 C C . ALA D 2 192 ? -11.541 19.160 100.291 1.00 25.95 264 ALA D C 1
ATOM 7792 O O . ALA D 2 192 ? -12.418 18.725 99.545 1.00 28.20 264 ALA D O 1
ATOM 7794 N N . GLY D 2 193 ? -10.948 18.420 101.223 1.00 29.96 265 GLY D N 1
ATOM 7795 C CA . GLY D 2 193 ? -11.402 17.065 101.511 1.00 22.94 265 GLY D CA 1
ATOM 7796 C C . GLY D 2 193 ? -12.829 17.155 102.016 1.00 26.38 265 GLY D C 1
ATOM 7797 O O . GLY D 2 193 ? -13.182 18.089 102.739 1.00 24.53 265 GLY D O 1
ATOM 7798 N N . ARG D 2 194 ? -13.668 16.224 101.591 1.00 28.87 266 ARG D N 1
ATOM 7799 C CA . ARG D 2 194 ? -15.044 16.175 102.067 1.00 32.13 266 ARG D CA 1
ATOM 7800 C C . ARG D 2 194 ? -15.501 14.728 102.068 1.00 33.30 266 ARG D C 1
ATOM 7801 O O . ARG D 2 194 ? -15.138 13.956 101.179 1.00 31.84 266 ARG D O 1
ATOM 7809 N N . MET D 2 195 ? -16.279 14.367 103.079 1.00 32.49 267 MET D N 1
ATOM 7810 C CA . MET D 2 195 ? -16.892 13.046 103.132 1.00 36.50 267 MET D CA 1
ATOM 7811 C C . MET D 2 195 ? -18.053 13.011 102.157 1.00 32.64 267 MET D C 1
ATOM 7812 O O . MET D 2 195 ? -18.758 14.001 101.979 1.00 36.53 267 MET D O 1
ATOM 7817 N N . HIS D 2 196 ? -18.251 11.860 101.532 1.00 35.06 268 HIS D N 1
ATOM 7818 C CA . HIS D 2 196 ? -19.301 11.670 100.546 1.00 39.46 268 HIS D CA 1
ATOM 7819 C C . HIS D 2 196 ? -20.691 11.765 101.171 1.00 37.94 268 HIS D C 1
ATOM 7820 O O . HIS D 2 196 ? -21.680 12.002 100.474 1.00 42.14 268 HIS D O 1
ATOM 7827 N N . ILE D 2 197 ? -20.758 11.581 102.487 1.00 33.90 269 ILE D N 1
ATOM 7828 C CA . ILE D 2 197 ? -22.021 11.670 103.217 1.00 43.05 269 ILE D CA 1
ATOM 7829 C C . ILE D 2 197 ? -22.222 13.028 103.895 1.00 47.24 269 ILE D C 1
ATOM 7830 O O . ILE D 2 197 ? -23.175 13.207 104.654 1.00 46.61 269 ILE D O 1
ATOM 7835 N N . ASP D 2 198 ? -21.320 13.973 103.638 1.00 45.26 270 ASP D N 1
ATOM 7836 C CA . ASP D 2 198 ? -21.443 15.320 104.197 1.00 43.69 270 ASP D CA 1
ATOM 7837 C C . ASP D 2 198 ? -22.291 16.180 103.271 1.00 41.31 270 ASP D C 1
ATOM 7838 O O . ASP D 2 198 ? -21.787 16.719 102.286 1.00 38.04 270 ASP D O 1
ATOM 7843 N N . SER D 2 199 ? -23.570 16.320 103.606 1.00 43.29 271 SER D N 1
ATOM 7844 C CA . SER D 2 199 ? -24.529 16.986 102.733 1.00 39.28 271 SER D CA 1
ATOM 7845 C C . SER D 2 199 ? -24.111 18.401 102.351 1.00 41.74 271 SER D C 1
ATOM 7846 O O . SER D 2 199 ? -24.054 18.738 101.170 1.00 46.06 271 SER D O 1
ATOM 7849 N N . ASP D 2 200 ? -23.804 19.219 103.353 1.00 44.91 272 ASP D N 1
ATOM 7850 C CA . ASP D 2 200 ? -23.380 20.594 103.110 1.00 44.73 272 ASP D CA 1
ATOM 7851 C C . ASP D 2 200 ? -22.143 20.696 102.218 1.00 41.04 272 ASP D C 1
ATOM 7852 O O . ASP D 2 200 ? -22.059 21.585 101.365 1.00 39.26 272 ASP D O 1
ATOM 7857 N N . LEU D 2 201 ? -21.185 19.794 102.416 1.00 34.78 273 LEU D N 1
ATOM 7858 C CA . LEU D 2 201 ? -19.946 19.845 101.642 1.00 37.99 273 LEU D CA 1
ATOM 7859 C C . LEU D 2 201 ? -20.144 19.308 100.223 1.00 36.79 273 LEU D C 1
ATOM 7860 O O . LEU D 2 201 ? -19.448 19.721 99.290 1.00 35.57 273 LEU D O 1
ATOM 7865 N N . VAL D 2 202 ? -21.102 18.402 100.060 1.00 34.04 274 VAL D N 1
ATOM 7866 C CA . VAL D 2 202 ? -21.482 17.955 98.726 1.00 38.93 274 VAL D CA 1
ATOM 7867 C C . VAL D 2 202 ? -22.141 19.113 97.981 1.00 40.25 274 VAL D C 1
ATOM 7868 O O . VAL D 2 202 ? -21.885 19.325 96.794 1.00 40.73 274 VAL D O 1
ATOM 7872 N N . GLU D 2 203 ? -22.972 19.876 98.688 1.00 42.33 275 GLU D N 1
ATOM 7873 C CA . GLU D 2 203 ? -23.602 21.052 98.090 1.00 43.27 275 GLU D CA 1
ATOM 7874 C C . GLU D 2 203 ? -22.565 22.096 97.677 1.00 40.90 275 GLU D C 1
ATOM 7875 O O . GLU D 2 203 ? -22.660 22.678 96.596 1.00 40.50 275 GLU D O 1
ATOM 7881 N N . GLU D 2 204 ? -21.572 22.320 98.535 1.00 35.27 276 GLU D N 1
ATOM 7882 C CA . GLU D 2 204 ? -20.448 23.195 98.204 1.00 34.89 276 GLU D CA 1
ATOM 7883 C C . GLU D 2 204 ? -19.756 22.761 96.901 1.00 34.17 276 GLU D C 1
ATOM 7884 O O . GLU D 2 204 ? -19.483 23.584 96.021 1.00 37.81 276 GLU D O 1
ATOM 7890 N N . LEU D 2 205 ? -19.481 21.463 96.787 1.00 34.31 277 LEU D N 1
ATOM 7891 C CA . LEU D 2 205 ? -18.826 20.913 95.606 1.00 37.46 277 LEU D CA 1
ATOM 7892 C C . LEU D 2 205 ? -19.660 21.129 94.350 1.00 41.33 277 LEU D C 1
ATOM 7893 O O . LEU D 2 205 ? -19.133 21.528 93.307 1.00 42.77 277 LEU D O 1
ATOM 7898 N N . LYS D 2 206 ? -20.961 20.880 94.452 1.00 39.94 278 LYS D N 1
ATOM 7899 C CA . LYS D 2 206 ? -21.854 21.081 93.315 1.00 43.99 278 LYS D CA 1
ATOM 7900 C C . LYS D 2 206 ? -21.846 22.536 92.869 1.00 46.96 278 LYS D C 1
ATOM 7901 O O . LYS D 2 206 ? -21.950 22.838 91.677 1.00 48.44 278 LYS D O 1
ATOM 7907 N N . LYS D 2 207 ? -21.725 23.435 93.840 1.00 43.97 279 LYS D N 1
ATOM 7908 C CA . LYS D 2 207 ? -21.687 24.866 93.578 1.00 41.92 279 LYS D CA 1
ATOM 7909 C C . LYS D 2 207 ? -20.446 25.236 92.767 1.00 38.94 279 LYS D C 1
ATOM 7910 O O . LYS D 2 207 ? -20.512 26.055 91.852 1.00 40.94 279 LYS D O 1
ATOM 7916 N N . VAL D 2 208 ? -19.316 24.615 93.092 1.00 38.56 280 VAL D N 1
ATOM 7917 C CA . VAL D 2 208 ? -18.103 24.799 92.311 1.00 39.40 280 VAL D CA 1
ATOM 7918 C C . VAL D 2 208 ? -18.289 24.226 90.907 1.00 41.08 280 VAL D C 1
ATOM 7919 O O . VAL D 2 208 ? -17.797 24.789 89.936 1.00 45.43 280 VAL D O 1
ATOM 7923 N N . LEU D 2 209 ? -18.999 23.105 90.809 1.00 41.73 281 LEU D N 1
ATOM 7924 C CA . LEU D 2 209 ? -19.216 22.454 89.517 1.00 44.88 281 LEU D CA 1
ATOM 7925 C C . LEU D 2 209 ? -20.047 23.320 88.585 1.00 47.38 281 LEU D C 1
ATOM 7926 O O . LEU D 2 209 ? -19.736 23.440 87.396 1.00 45.02 281 LEU D O 1
ATOM 7931 N N . ARG D 2 210 ? -21.107 23.918 89.124 1.00 47.72 282 ARG D N 1
ATOM 7932 C CA . ARG D 2 210 ? -21.993 24.768 88.330 1.00 47.24 282 ARG D CA 1
ATOM 7933 C C . ARG D 2 210 ? -21.279 26.004 87.806 1.00 47.34 282 ARG D C 1
ATOM 7934 O O . ARG D 2 210 ? -21.457 26.399 86.654 1.00 48.33 282 ARG D O 1
ATOM 7942 N N . ILE D 2 211 ? -20.465 26.612 88.658 1.00 47.17 283 ILE D N 1
ATOM 7943 C CA . ILE D 2 211 ? -19.795 27.857 88.304 1.00 51.26 283 ILE D CA 1
ATOM 7944 C C . ILE D 2 211 ? -18.582 27.645 87.395 1.00 43.96 283 ILE D C 1
ATOM 7945 O O . ILE D 2 211 ? -18.315 28.465 86.520 1.00 42.81 283 ILE D O 1
ATOM 7950 N N . ALA D 2 212 ? -17.875 26.530 87.580 1.00 34.53 284 ALA D N 1
ATOM 7951 C CA . ALA D 2 212 ? -16.667 26.259 86.809 1.00 40.68 284 ALA D CA 1
ATOM 7952 C C . ALA D 2 212 ? -16.932 25.406 85.566 1.00 39.94 284 ALA D C 1
ATOM 7953 O O . ALA D 2 212 ? -16.113 25.383 84.645 1.00 38.09 284 ALA D O 1
ATOM 7955 N N . LYS D 2 213 ? -18.082 24.732 85.553 1.00 36.84 285 LYS D N 1
ATOM 7956 C CA . LYS D 2 213 ? -18.478 23.838 84.465 1.00 44.53 285 LYS D CA 1
ATOM 7957 C C . LYS D 2 213 ? -17.304 23.021 83.936 1.00 35.35 285 LYS D C 1
ATOM 7958 O O . LYS D 2 213 ? -16.952 23.147 82.765 1.00 38.76 285 LYS D O 1
ATOM 7964 N N . PRO D 2 214 ? -16.683 22.196 84.799 1.00 34.09 286 PRO D N 1
ATOM 7965 C CA . PRO D 2 214 ? -15.449 21.526 84.373 1.00 38.49 286 PRO D CA 1
ATOM 7966 C C . PRO D 2 214 ? -15.678 20.587 83.197 1.00 38.25 286 PRO D C 1
ATOM 7967 O O . PRO D 2 214 ? -16.783 20.103 82.975 1.00 40.43 286 PRO D O 1
ATOM 7971 N N . ASP D 2 215 ? -14.621 20.349 82.444 1.00 33.72 287 ASP D N 1
ATOM 7972 C CA . ASP D 2 215 ? -14.715 19.507 81.267 1.00 35.02 287 ASP D CA 1
ATOM 7973 C C . ASP D 2 215 ? -14.303 18.090 81.627 1.00 38.99 287 ASP D C 1
ATOM 7974 O O . ASP D 2 215 ? -14.561 17.152 80.883 1.00 39.86 287 ASP D O 1
ATOM 7979 N N . PHE D 2 216 ? -13.671 17.953 82.786 1.00 33.39 288 PHE D N 1
ATOM 7980 C CA . PHE D 2 216 ? -13.237 16.655 83.298 1.00 35.90 288 PHE D CA 1
ATOM 7981 C C . PHE D 2 216 ? -13.279 16.664 84.826 1.00 32.19 288 PHE D C 1
ATOM 7982 O O . PHE D 2 216 ? -12.765 17.589 85.466 1.00 32.35 288 PHE D O 1
ATOM 7990 N N . ARG D 2 217 ? -13.893 15.633 85.404 1.00 29.63 289 ARG D N 1
ATOM 7991 C CA . ARG D 2 217 ? -13.995 15.496 86.858 1.00 28.37 289 ARG D CA 1
ATOM 7992 C C . ARG D 2 217 ? -13.219 14.269 87.310 1.00 34.95 289 ARG D C 1
ATOM 7993 O O . ARG D 2 217 ? -13.454 13.155 86.810 1.00 36.70 289 ARG D O 1
ATOM 8001 N N . ILE D 2 218 ? -12.303 14.466 88.255 1.00 29.26 290 ILE D N 1
ATOM 8002 C CA . ILE D 2 218 ? -11.453 13.379 88.737 1.00 28.71 290 ILE D CA 1
ATOM 8003 C C . ILE D 2 218 ? -11.640 13.163 90.234 1.00 32.65 290 ILE D C 1
ATOM 8004 O O . ILE D 2 218 ? -11.423 14.075 91.033 1.00 28.19 290 ILE D O 1
ATOM 8009 N N . LEU D 2 219 ? -12.068 11.958 90.590 1.00 32.88 291 LEU D N 1
ATOM 8010 C CA . LEU D 2 219 ? -12.183 11.539 91.975 1.00 31.34 291 LEU D CA 1
ATOM 8011 C C . LEU D 2 219 ? -10.856 10.935 92.390 1.00 35.82 291 LEU D C 1
ATOM 8012 O O . LEU D 2 219 ? -10.332 10.070 91.690 1.00 31.91 291 LEU D O 1
ATOM 8017 N N . ILE D 2 220 ? -10.318 11.377 93.525 1.00 30.09 292 ILE D N 1
ATOM 8018 C CA . ILE D 2 220 ? -9.085 10.803 94.049 1.00 27.83 292 ILE D CA 1
ATOM 8019 C C . ILE D 2 220 ? -9.409 9.736 95.101 1.00 32.00 292 ILE D C 1
ATOM 8020 O O . ILE D 2 220 ? -10.214 9.968 96.003 1.00 29.74 292 ILE D O 1
ATOM 8025 N N . LEU D 2 221 ? -8.809 8.558 94.953 1.00 32.84 293 LEU D N 1
ATOM 8026 C CA . LEU D 2 221 ? -8.960 7.476 95.923 1.00 27.55 293 LEU D CA 1
ATOM 8027 C C . LEU D 2 221 ? -7.580 7.035 96.396 1.00 29.63 293 LEU D C 1
ATOM 8028 O O . LEU D 2 221 ? -6.604 7.073 95.643 1.00 28.99 293 LEU D O 1
ATOM 8033 N N . ASP D 2 222 ? -7.510 6.623 97.655 1.00 26.89 294 ASP D N 1
ATOM 8034 C CA . ASP D 2 222 ? -6.272 6.206 98.291 1.00 25.96 294 ASP D CA 1
ATOM 8035 C C . ASP D 2 222 ? -6.177 4.692 98.132 1.00 31.45 294 ASP D C 1
ATOM 8036 O O . ASP D 2 222 ? -7.093 3.967 98.541 1.00 33.44 294 ASP D O 1
ATOM 8041 N N . SER D 2 223 ? -5.084 4.195 97.554 1.00 31.62 295 SER D N 1
ATOM 8042 C CA . SER D 2 223 ? -4.998 2.750 97.314 1.00 34.38 295 SER D CA 1
ATOM 8043 C C . SER D 2 223 ? -4.780 1.953 98.600 1.00 41.45 295 SER D C 1
ATOM 8044 O O . SER D 2 223 ? -4.861 0.729 98.593 1.00 36.23 295 SER D O 1
ATOM 8047 N N . LEU D 2 224 ? -4.510 2.648 99.701 1.00 35.85 296 LEU D N 1
ATOM 8048 C CA . LEU D 2 224 ? -4.379 1.993 101.002 1.00 35.77 296 LEU D CA 1
ATOM 8049 C C . LEU D 2 224 ? -5.736 1.728 101.662 1.00 39.95 296 LEU D C 1
ATOM 8050 O O . LEU D 2 224 ? -5.833 0.923 102.586 1.00 40.31 296 LEU D O 1
ATOM 8055 N N . ALA D 2 225 ? -6.781 2.402 101.186 1.00 35.01 297 ALA D N 1
ATOM 8056 C CA . ALA D 2 225 ? -8.120 2.233 101.754 1.00 34.56 297 ALA D CA 1
ATOM 8057 C C . ALA D 2 225 ? -8.705 0.853 101.457 1.00 41.46 297 ALA D C 1
ATOM 8058 O O . ALA D 2 225 ? -8.452 0.269 100.397 1.00 38.33 297 ALA D O 1
ATOM 8060 N N . GLY D 2 226 ? -9.502 0.347 102.392 1.00 33.28 298 GLY D N 1
ATOM 8061 C CA . GLY D 2 226 ? -10.153 -0.943 102.228 1.00 37.52 298 GLY D CA 1
ATOM 8062 C C . GLY D 2 226 ? -11.487 -0.781 101.530 1.00 40.48 298 GLY D C 1
ATOM 8063 O O . GLY D 2 226 ? -11.601 -0.020 100.561 1.00 42.02 298 GLY D O 1
ATOM 8064 N N . SER D 2 227 ? -12.504 -1.466 102.043 1.00 37.22 299 SER D N 1
ATOM 8065 C CA . SER D 2 227 ? -13.824 -1.478 101.412 1.00 48.35 299 SER D CA 1
ATOM 8066 C C . SER D 2 227 ? -14.446 -0.086 101.203 1.00 43.29 299 SER D C 1
ATOM 8067 O O . SER D 2 227 ? -15.300 0.092 100.332 1.00 43.52 299 SER D O 1
ATOM 8070 N N . ASP D 2 228 ? -14.012 0.893 101.987 1.00 37.56 300 ASP D N 1
ATOM 8071 C CA . ASP D 2 228 ? -14.620 2.225 101.944 1.00 34.70 300 ASP D CA 1
ATOM 8072 C C . ASP D 2 228 ? -14.294 2.999 100.670 1.00 39.63 300 ASP D C 1
ATOM 8073 O O . ASP D 2 228 ? -15.052 3.886 100.264 1.00 39.11 300 ASP D O 1
ATOM 8078 N N . ALA D 2 229 ? -13.163 2.673 100.053 1.00 38.55 301 ALA D N 1
ATOM 8079 C CA . ALA D 2 229 ? -12.814 3.238 98.755 1.00 36.84 301 ALA D CA 1
ATOM 8080 C C . ALA D 2 229 ? -13.968 3.038 97.759 1.00 36.74 301 ALA D C 1
ATOM 8081 O O . ALA D 2 229 ? -14.388 3.972 97.080 1.00 40.93 301 ALA D O 1
ATOM 8083 N N . LEU D 2 230 ? -14.499 1.827 97.698 1.00 34.44 302 LEU D N 1
ATOM 8084 C CA . LEU D 2 230 ? -15.628 1.547 96.812 1.00 41.40 302 LEU D CA 1
ATOM 8085 C C . LEU D 2 230 ? -16.890 2.312 97.216 1.00 38.19 302 LEU D C 1
ATOM 8086 O O . LEU D 2 230 ? -17.631 2.808 96.359 1.00 36.95 302 LEU D O 1
ATOM 8091 N N . GLU D 2 231 ? -17.136 2.377 98.521 1.00 37.53 303 GLU D N 1
ATOM 8092 C CA . GLU D 2 231 ? -18.260 3.129 99.071 1.00 41.88 303 GLU D CA 1
ATOM 8093 C C . GLU D 2 231 ? -18.177 4.603 98.690 1.00 37.91 303 GLU D C 1
ATOM 8094 O O . GLU D 2 231 ? -19.181 5.221 98.334 1.00 38.16 303 GLU D O 1
ATOM 8100 N N . GLN D 2 232 ? -16.974 5.159 98.785 1.00 31.27 304 GLN D N 1
ATOM 8101 C CA . GLN D 2 232 ? -16.719 6.522 98.339 1.00 31.67 304 GLN D CA 1
ATOM 8102 C C . GLN D 2 232 ? -17.052 6.669 96.852 1.00 35.52 304 GLN D C 1
ATOM 8103 O O . GLN D 2 232 ? -17.725 7.617 96.447 1.00 34.97 304 GLN D O 1
ATOM 8109 N N . ALA D 2 233 ? -16.582 5.720 96.047 1.00 34.67 305 ALA D N 1
ATOM 8110 C CA . ALA D 2 233 ? -16.767 5.759 94.598 1.00 38.50 305 ALA D CA 1
ATOM 8111 C C . ALA D 2 233 ? -18.241 5.724 94.194 1.00 41.14 305 ALA D C 1
ATOM 8112 O O . ALA D 2 233 ? -18.667 6.496 93.337 1.00 33.88 305 ALA D O 1
ATOM 8114 N N . ARG D 2 234 ? -19.013 4.836 94.818 1.00 41.84 306 ARG D N 1
ATOM 8115 C CA . ARG D 2 234 ? -20.442 4.708 94.521 1.00 41.72 306 ARG D CA 1
ATOM 8116 C C . ARG D 2 234 ? -21.200 5.992 94.838 1.00 39.77 306 ARG D C 1
ATOM 8117 O O . ARG D 2 234 ? -21.935 6.516 93.999 1.00 42.77 306 ARG D O 1
ATOM 8125 N N . HIS D 2 235 ? -21.012 6.481 96.062 1.00 39.02 307 HIS D N 1
ATOM 8126 C CA . HIS D 2 235 ? -21.701 7.667 96.575 1.00 43.70 307 HIS D CA 1
ATOM 8127 C C . HIS D 2 235 ? -21.389 8.953 95.814 1.00 41.67 307 HIS D C 1
ATOM 8128 O O . HIS D 2 235 ? -22.308 9.660 95.406 1.00 38.03 307 HIS D O 1
ATOM 8135 N N . PHE D 2 236 ? -20.104 9.269 95.655 1.00 36.68 308 PHE D N 1
ATOM 8136 C CA . PHE D 2 236 ? -19.697 10.406 94.827 1.00 33.00 308 PHE D CA 1
ATOM 8137 C C . PHE D 2 236 ? -20.225 10.273 93.399 1.00 31.44 308 PHE D C 1
ATOM 8138 O O . PHE D 2 236 ? -20.612 11.267 92.775 1.00 38.19 308 PHE D O 1
ATOM 8146 N N . GLU D 2 237 ? -20.239 9.054 92.871 1.00 37.11 309 GLU D N 1
ATOM 8147 C CA . GLU D 2 237 ? -20.789 8.851 91.530 1.00 35.80 309 GLU D CA 1
ATOM 8148 C C . GLU D 2 237 ? -22.276 9.196 91.517 1.00 43.62 309 GLU D C 1
ATOM 8149 O O . GLU D 2 237 ? -22.757 9.849 90.593 1.00 41.67 309 GLU D O 1
ATOM 8155 N N . ASN D 2 238 ? -22.989 8.774 92.560 1.00 43.81 310 ASN D N 1
ATOM 8156 C CA . ASN D 2 238 ? -24.429 9.007 92.659 1.00 50.70 310 ASN D CA 1
ATOM 8157 C C . ASN D 2 238 ? -24.785 10.469 92.907 1.00 50.56 310 ASN D C 1
ATOM 8158 O O . ASN D 2 238 ? -25.689 11.004 92.273 1.00 48.61 310 ASN D O 1
ATOM 8163 N N . ASN D 2 239 ? -24.073 11.100 93.836 1.00 45.79 311 ASN D N 1
ATOM 8164 C CA . ASN D 2 239 ? -24.415 12.440 94.296 1.00 50.90 311 ASN D CA 1
ATOM 8165 C C . ASN D 2 239 ? -23.765 13.561 93.496 1.00 54.01 311 ASN D C 1
ATOM 8166 O O . ASN D 2 239 ? -24.253 14.688 93.493 1.00 58.63 311 ASN D O 1
ATOM 8171 N N . VAL D 2 240 ? -22.662 13.263 92.821 1.00 47.09 312 VAL D N 1
ATOM 8172 C CA . VAL D 2 240 ? -21.916 14.307 92.128 1.00 45.43 312 VAL D CA 1
ATOM 8173 C C . VAL D 2 240 ? -21.590 13.930 90.690 1.00 42.05 312 VAL D C 1
ATOM 8174 O O . VAL D 2 240 ? -21.864 14.696 89.764 1.00 46.40 312 VAL D O 1
ATOM 8178 N N . GLY D 2 241 ? -21.008 12.748 90.508 1.00 35.83 313 GLY D N 1
ATOM 8179 C CA . GLY D 2 241 ? -20.598 12.293 89.192 1.00 36.50 313 GLY D CA 1
ATOM 8180 C C . GLY D 2 241 ? -19.145 12.619 88.899 1.00 41.86 313 GLY D C 1
ATOM 8181 O O . GLY D 2 241 ? -18.653 13.685 89.268 1.00 41.88 313 GLY D O 1
ATOM 8182 N N . TYR D 2 242 ? -18.452 11.693 88.243 1.00 39.81 314 TYR D N 1
ATOM 8183 C CA . TYR D 2 242 ? -17.068 11.916 87.841 1.00 36.76 314 TYR D CA 1
ATOM 8184 C C . TYR D 2 242 ? -16.716 11.084 86.609 1.00 39.44 314 TYR D C 1
ATOM 8185 O O . TYR D 2 242 ? -17.423 10.134 86.248 1.00 39.64 314 TYR D O 1
ATOM 8194 N N . ASP D 2 243 ? -15.621 11.454 85.959 1.00 38.42 315 ASP D N 1
ATOM 8195 C CA . ASP D 2 243 ? -15.267 10.867 84.673 1.00 36.84 315 ASP D CA 1
ATOM 8196 C C . ASP D 2 243 ? -14.245 9.766 84.870 1.00 43.45 315 ASP D C 1
ATOM 8197 O O . ASP D 2 243 ? -14.297 8.723 84.211 1.00 39.45 315 ASP D O 1
ATOM 8202 N N . ALA D 2 244 ? -13.317 10.000 85.791 1.00 36.01 316 ALA D N 1
ATOM 8203 C CA . ALA D 2 244 ? -12.243 9.056 86.016 1.00 37.55 316 ALA D CA 1
ATOM 8204 C C . ALA D 2 244 ? -11.719 9.133 87.440 1.00 36.21 316 ALA D C 1
ATOM 8205 O O . ALA D 2 244 ? -12.077 10.026 88.208 1.00 32.30 316 ALA D O 1
ATOM 8207 N N . VAL D 2 245 ? -10.856 8.185 87.780 1.00 40.33 317 VAL D N 1
ATOM 8208 C CA . VAL D 2 245 ? -10.279 8.126 89.113 1.00 37.18 317 VAL D CA 1
ATOM 8209 C C . VAL D 2 245 ? -8.759 8.140 89.013 1.00 32.44 317 VAL D C 1
ATOM 8210 O O . VAL D 2 245 ? -8.192 7.581 88.080 1.00 31.34 317 VAL D O 1
ATOM 8214 N N . ILE D 2 246 ? -8.104 8.823 89.946 1.00 32.79 318 ILE D N 1
ATOM 8215 C CA . ILE D 2 246 ? -6.675 8.632 90.131 1.00 29.12 318 ILE D CA 1
ATOM 8216 C C . ILE D 2 246 ? -6.449 7.972 91.495 1.00 39.04 318 ILE D C 1
ATOM 8217 O O . ILE D 2 246 ? -6.986 8.414 92.518 1.00 35.36 318 ILE D O 1
ATOM 8222 N N . LEU D 2 247 ? -5.669 6.896 91.485 1.00 33.53 319 LEU D N 1
ATOM 8223 C CA . LEU D 2 247 ? -5.409 6.085 92.664 1.00 30.64 319 LEU D CA 1
ATOM 8224 C C . LEU D 2 247 ? -4.058 6.432 93.255 1.00 33.43 319 LEU D C 1
ATOM 8225 O O . LEU D 2 247 ? -3.047 6.284 92.582 1.00 34.35 319 LEU D O 1
ATOM 8230 N N . THR D 2 248 ? -4.020 6.842 94.521 1.00 26.41 320 THR D N 1
ATOM 8231 C CA . THR D 2 248 ? -2.762 7.300 95.102 1.00 29.04 320 THR D CA 1
ATOM 8232 C C . THR D 2 248 ? -2.113 6.309 96.068 1.00 29.44 320 THR D C 1
ATOM 8233 O O . THR D 2 248 ? -2.767 5.382 96.575 1.00 29.00 320 THR D O 1
ATOM 8237 N N . LYS D 2 249 ? -0.822 6.533 96.315 1.00 26.64 321 LYS D N 1
ATOM 8238 C CA . LYS D 2 249 ? -0.053 5.823 97.342 1.00 33.02 321 LYS D CA 1
ATOM 8239 C C . LYS D 2 249 ? 0.173 4.348 96.998 1.00 34.17 321 LYS D C 1
ATOM 8240 O O . LYS D 2 249 ? 0.324 3.501 97.884 1.00 30.03 321 LYS D O 1
ATOM 8246 N N . VAL D 2 250 ? 0.222 4.047 95.701 1.00 28.64 322 VAL D N 1
ATOM 8247 C CA . VAL D 2 250 ? 0.414 2.669 95.254 1.00 30.51 322 VAL D CA 1
ATOM 8248 C C . VAL D 2 250 ? 1.812 2.188 95.659 1.00 31.61 322 VAL D C 1
ATOM 8249 O O . VAL D 2 250 ? 2.049 0.989 95.824 1.00 33.36 322 VAL D O 1
ATOM 8253 N N . ASP D 2 251 ? 2.725 3.136 95.866 1.00 30.77 323 ASP D N 1
ATOM 8254 C CA . ASP D 2 251 ? 4.065 2.811 96.349 1.00 33.72 323 ASP D CA 1
ATOM 8255 C C . ASP D 2 251 ? 4.104 2.242 97.782 1.00 36.66 323 ASP D C 1
ATOM 8256 O O . ASP D 2 251 ? 5.148 1.772 98.235 1.00 37.40 323 ASP D O 1
ATOM 8261 N N . ALA D 2 252 ? 2.981 2.283 98.496 1.00 32.86 324 ALA D N 1
ATOM 8262 C CA . ALA D 2 252 ? 2.913 1.653 99.821 1.00 37.57 324 ALA D CA 1
ATOM 8263 C C . ALA D 2 252 ? 2.609 0.151 99.763 1.00 44.61 324 ALA D C 1
ATOM 8264 O O . ALA D 2 252 ? 1.887 -0.367 100.618 1.00 43.86 324 ALA D O 1
ATOM 8266 N N . ASP D 2 253 ? 3.159 -0.538 98.763 1.00 42.42 325 ASP D N 1
ATOM 8267 C CA . ASP D 2 253 ? 2.945 -1.983 98.577 1.00 41.35 325 ASP D CA 1
ATOM 8268 C C . ASP D 2 253 ? 1.448 -2.326 98.512 1.00 44.20 325 ASP D C 1
ATOM 8269 O O . ASP D 2 253 ? 1.024 -3.395 98.934 1.00 49.72 325 ASP D O 1
ATOM 8274 N N . ALA D 2 254 ? 0.654 -1.403 97.981 1.00 45.58 326 ALA D N 1
ATOM 8275 C CA . ALA D 2 254 ? -0.796 -1.563 97.911 1.00 46.38 326 ALA D CA 1
ATOM 8276 C C . ALA D 2 254 ? -1.204 -2.117 96.554 1.00 49.56 326 ALA D C 1
ATOM 8277 O O . ALA D 2 254 ? -0.874 -1.535 95.517 1.00 56.59 326 ALA D O 1
ATOM 8279 N N . LYS D 2 255 ? -1.919 -3.239 96.558 1.00 44.55 327 LYS D N 1
ATOM 8280 C CA . LYS D 2 255 ? -2.321 -3.888 95.315 1.00 50.59 327 LYS D CA 1
ATOM 8281 C C . LYS D 2 255 ? -3.292 -3.041 94.497 1.00 49.29 327 LYS D C 1
ATOM 8282 O O . LYS D 2 255 ? -3.238 -3.043 93.271 1.00 57.18 327 LYS D O 1
ATOM 8288 N N . GLY D 2 256 ? -4.176 -2.317 95.176 1.00 52.51 328 GLY D N 1
ATOM 8289 C CA . GLY D 2 256 ? -5.069 -1.385 94.506 1.00 49.86 328 GLY D CA 1
ATOM 8290 C C . GLY D 2 256 ? -6.241 -2.059 93.815 1.00 51.37 328 GLY D C 1
ATOM 8291 O O . GLY D 2 256 ? -6.674 -1.623 92.747 1.00 50.19 328 GLY D O 1
ATOM 8292 N N . GLY D 2 257 ? -6.764 -3.113 94.435 1.00 49.78 329 GLY D N 1
ATOM 8293 C CA . GLY D 2 257 ? -7.870 -3.874 93.874 1.00 42.36 329 GLY D CA 1
ATOM 8294 C C . GLY D 2 257 ? -9.132 -3.063 93.630 1.00 43.95 329 GLY D C 1
ATOM 8295 O O . GLY D 2 257 ? -10.024 -3.513 92.916 1.00 51.53 329 GLY D O 1
ATOM 8296 N N . ILE D 2 258 ? -9.206 -1.870 94.225 1.00 41.03 330 ILE D N 1
ATOM 8297 C CA . ILE D 2 258 ? -10.299 -0.933 93.970 1.00 36.23 330 ILE D CA 1
ATOM 8298 C C . ILE D 2 258 ? -10.468 -0.663 92.467 1.00 40.72 330 ILE D C 1
ATOM 8299 O O . ILE D 2 258 ? -11.579 -0.429 91.990 1.00 40.61 330 ILE D O 1
ATOM 8304 N N . ALA D 2 259 ? -9.368 -0.707 91.724 1.00 38.76 331 ALA D N 1
ATOM 8305 C CA . ALA D 2 259 ? -9.412 -0.463 90.283 1.00 46.43 331 ALA D CA 1
ATOM 8306 C C . ALA D 2 259 ? -10.258 -1.520 89.574 1.00 48.82 331 ALA D C 1
ATOM 8307 O O . ALA D 2 259 ? -10.926 -1.236 88.577 1.00 47.09 331 ALA D O 1
ATOM 8309 N N . LEU D 2 260 ? -10.226 -2.740 90.099 1.00 41.47 332 LEU D N 1
ATOM 8310 C CA . LEU D 2 260 ? -11.056 -3.815 89.588 1.00 43.61 332 LEU D CA 1
ATOM 8311 C C . LEU D 2 260 ? -12.515 -3.621 90.012 1.00 44.88 332 LEU D C 1
ATOM 8312 O O . LEU D 2 260 ? -13.433 -3.801 89.214 1.00 46.89 332 LEU D O 1
ATOM 8317 N N . SER D 2 261 ? -12.726 -3.243 91.270 1.00 45.25 333 SER D N 1
ATOM 8318 C CA . SER D 2 261 ? -14.075 -2.948 91.747 1.00 49.28 333 SER D CA 1
ATOM 8319 C C . SER D 2 261 ? -14.691 -1.772 90.988 1.00 46.88 333 SER D C 1
ATOM 8320 O O . SER D 2 261 ? -15.882 -1.784 90.674 1.00 45.34 333 SER D O 1
ATOM 8323 N N . LEU D 2 262 ? -13.871 -0.769 90.686 1.00 41.69 334 LEU D N 1
ATOM 8324 C CA . LEU D 2 262 ? -14.322 0.396 89.929 1.00 43.81 334 LEU D CA 1
ATOM 8325 C C . LEU D 2 262 ? -14.841 0.016 88.547 1.00 47.41 334 LEU D C 1
ATOM 8326 O O . LEU D 2 262 ? -15.900 0.480 88.123 1.00 48.02 334 LEU D O 1
ATOM 8331 N N . ALA D 2 263 ? -14.091 -0.834 87.851 1.00 48.58 335 ALA D N 1
ATOM 8332 C CA . ALA D 2 263 ? -14.471 -1.267 86.518 1.00 47.73 335 ALA D CA 1
ATOM 8333 C C . ALA D 2 263 ? -15.675 -2.198 86.582 1.00 52.49 335 ALA D C 1
ATOM 8334 O O . ALA D 2 263 ? -16.629 -2.050 85.815 1.00 53.58 335 ALA D O 1
ATOM 8336 N N . TYR D 2 264 ? -15.632 -3.146 87.513 1.00 49.24 336 TYR D N 1
ATOM 8337 C CA . TYR D 2 264 ? -16.659 -4.176 87.598 1.00 56.91 336 TYR D CA 1
ATOM 8338 C C . TYR D 2 264 ? -18.027 -3.617 87.986 1.00 55.42 336 TYR D C 1
ATOM 8339 O O . TYR D 2 264 ? -19.021 -3.897 87.319 1.00 54.27 336 TYR D O 1
ATOM 8348 N N . GLU D 2 265 ? -18.068 -2.816 89.047 1.00 56.76 337 GLU D N 1
ATOM 8349 C CA . GLU D 2 265 ? -19.332 -2.337 89.610 1.00 59.36 337 GLU D CA 1
ATOM 8350 C C . GLU D 2 265 ? -19.829 -1.024 89.013 1.00 53.66 337 GLU D C 1
ATOM 8351 O O . GLU D 2 265 ? -21.032 -0.825 88.838 1.00 54.54 337 GLU D O 1
ATOM 8357 N N . LEU D 2 266 ? -18.902 -0.129 88.704 1.00 44.44 338 LEU D N 1
ATOM 8358 C CA . LEU D 2 266 ? -19.271 1.239 88.377 1.00 46.17 338 LEU D CA 1
ATOM 8359 C C . LEU D 2 266 ? -18.891 1.663 86.964 1.00 49.45 338 LEU D C 1
ATOM 8360 O O . LEU D 2 266 ? -19.251 2.757 86.531 1.00 50.98 338 LEU D O 1
ATOM 8365 N N . LYS D 2 267 ? -18.173 0.793 86.255 1.00 51.92 339 LYS D N 1
ATOM 8366 C CA . LYS D 2 267 ? -17.647 1.099 84.923 1.00 52.01 339 LYS D CA 1
ATOM 8367 C C . LYS D 2 267 ? -16.941 2.459 84.872 1.00 46.42 339 LYS D C 1
ATOM 8368 O O . LYS D 2 267 ? -17.195 3.270 83.979 1.00 53.76 339 LYS D O 1
ATOM 8374 N N . LYS D 2 268 ? -16.069 2.703 85.846 1.00 41.44 340 LYS D N 1
ATOM 8375 C CA . LYS D 2 268 ? -15.273 3.923 85.886 1.00 45.99 340 LYS D CA 1
ATOM 8376 C C . LYS D 2 268 ? -13.802 3.557 85.780 1.00 42.08 340 LYS D C 1
ATOM 8377 O O . LYS D 2 268 ? -13.355 2.592 86.389 1.00 46.05 340 LYS D O 1
ATOM 8383 N N . PRO D 2 269 ? -13.048 4.311 84.976 1.00 45.84 341 PRO D N 1
ATOM 8384 C CA . PRO D 2 269 ? -11.636 3.981 84.774 1.00 45.59 341 PRO D CA 1
ATOM 8385 C C . PRO D 2 269 ? -10.697 4.663 85.765 1.00 43.22 341 PRO D C 1
ATOM 8386 O O . PRO D 2 269 ? -10.998 5.740 86.279 1.00 38.77 341 PRO D O 1
ATOM 8390 N N . VAL D 2 270 ? -9.570 4.009 86.028 1.00 41.49 342 VAL D N 1
ATOM 8391 C CA . VAL D 2 270 ? -8.428 4.637 86.671 1.00 39.26 342 VAL D CA 1
ATOM 8392 C C . VAL D 2 270 ? -7.539 5.147 85.540 1.00 37.45 342 VAL D C 1
ATOM 8393 O O . VAL D 2 270 ? -7.205 4.394 84.631 1.00 39.37 342 VAL D O 1
ATOM 8397 N N . VAL D 2 271 ? -7.178 6.425 85.564 1.00 36.90 343 VAL D N 1
ATOM 8398 C CA . VAL D 2 271 ? -6.392 6.985 84.466 1.00 42.82 343 VAL D CA 1
ATOM 8399 C C . VAL D 2 271 ? -4.910 7.084 84.813 1.00 40.76 343 VAL D C 1
ATOM 8400 O O . VAL D 2 271 ? -4.044 6.901 83.950 1.00 38.18 343 VAL D O 1
ATOM 8404 N N . TYR D 2 272 ? -4.625 7.360 86.083 1.00 33.73 344 TYR D N 1
ATOM 8405 C CA . TYR D 2 272 ? -3.251 7.394 86.573 1.00 36.40 344 TYR D CA 1
ATOM 8406 C C . TYR D 2 272 ? -3.181 6.814 87.970 1.00 31.02 344 TYR D C 1
ATOM 8407 O O . TYR D 2 272 ? -4.161 6.825 88.703 1.00 33.55 344 TYR D O 1
ATOM 8416 N N . MET D 2 273 ? -2.006 6.320 88.333 1.00 30.65 345 MET D N 1
ATOM 8417 C CA . MET D 2 273 ? -1.729 5.991 89.718 1.00 32.82 345 MET D CA 1
ATOM 8418 C C . MET D 2 273 ? -0.605 6.871 90.243 1.00 31.41 345 MET D C 1
ATOM 8419 O O . MET D 2 273 ? 0.369 7.148 89.532 1.00 31.30 345 MET D O 1
ATOM 8424 N N . GLY D 2 274 ? -0.752 7.328 91.483 1.00 31.88 346 GLY D N 1
ATOM 8425 C CA . GLY D 2 274 ? 0.310 8.064 92.150 1.00 29.92 346 GLY D CA 1
ATOM 8426 C C . GLY D 2 274 ? 1.208 7.063 92.852 1.00 30.38 346 GLY D C 1
ATOM 8427 O O . GLY D 2 274 ? 0.715 6.178 93.547 1.00 28.31 346 GLY D O 1
ATOM 8428 N N . VAL D 2 275 ? 2.518 7.195 92.680 1.00 29.65 347 VAL D N 1
ATOM 8429 C CA . VAL D 2 275 ? 3.450 6.192 93.191 1.00 28.40 347 VAL D CA 1
ATOM 8430 C C . VAL D 2 275 ? 4.599 6.829 93.983 1.00 32.14 347 VAL D C 1
ATOM 8431 O O . VAL D 2 275 ? 5.723 6.331 93.995 1.00 29.39 347 VAL D O 1
ATOM 8435 N N . GLY D 2 276 ? 4.303 7.932 94.658 1.00 30.36 348 GLY D N 1
ATOM 8436 C CA . GLY D 2 276 ? 5.304 8.608 95.462 1.00 33.52 348 GLY D CA 1
ATOM 8437 C C . GLY D 2 276 ? 4.969 10.070 95.698 1.00 29.42 348 GLY D C 1
ATOM 8438 O O . GLY D 2 276 ? 3.863 10.521 95.420 1.00 26.91 348 GLY D O 1
ATOM 8439 N N . GLN D 2 277 ? 5.927 10.817 96.219 1.00 29.22 349 GLN D N 1
ATOM 8440 C CA . GLN D 2 277 ? 5.655 12.199 96.596 1.00 26.95 349 GLN D CA 1
ATOM 8441 C C . GLN D 2 277 ? 6.351 13.200 95.671 1.00 34.06 349 GLN D C 1
ATOM 8442 O O . GLN D 2 277 ? 6.190 14.416 95.814 1.00 31.87 349 GLN D O 1
ATOM 8448 N N . ASN D 2 278 ? 7.118 12.683 94.717 1.00 32.23 350 ASN D N 1
ATOM 8449 C CA . ASN D 2 278 ? 7.745 13.543 93.715 1.00 38.35 350 ASN D CA 1
ATOM 8450 C C . ASN D 2 278 ? 6.814 13.805 92.537 1.00 34.79 350 ASN D C 1
ATOM 8451 O O . ASN D 2 278 ? 5.897 13.023 92.288 1.00 32.08 350 ASN D O 1
ATOM 8456 N N . TYR D 2 279 ? 7.037 14.910 91.823 1.00 35.28 351 TYR D N 1
ATOM 8457 C CA . TYR D 2 279 ? 6.154 15.282 90.717 1.00 33.03 351 TYR D CA 1
ATOM 8458 C C . TYR D 2 279 ? 6.077 14.202 89.641 1.00 27.69 351 TYR D C 1
ATOM 8459 O O . TYR D 2 279 ? 5.019 13.984 89.058 1.00 32.66 351 TYR D O 1
ATOM 8468 N N . ASP D 2 280 ? 7.192 13.521 89.395 1.00 27.64 352 ASP D N 1
ATOM 8469 C CA . ASP D 2 280 ? 7.241 12.491 88.353 1.00 41.17 352 ASP D CA 1
ATOM 8470 C C . ASP D 2 280 ? 6.524 11.201 88.745 1.00 40.11 352 ASP D C 1
ATOM 8471 O O . ASP D 2 280 ? 6.362 10.307 87.917 1.00 35.62 352 ASP D O 1
ATOM 8476 N N . ASP D 2 281 ? 6.096 11.106 90.002 1.00 36.10 353 ASP D N 1
ATOM 8477 C CA . ASP D 2 281 ? 5.510 9.872 90.518 1.00 32.14 353 ASP D CA 1
ATOM 8478 C C . ASP D 2 281 ? 4.041 9.737 90.141 1.00 31.90 353 ASP D C 1
ATOM 8479 O O . ASP D 2 281 ? 3.161 9.594 90.994 1.00 29.09 353 ASP D O 1
ATOM 8484 N N . LEU D 2 282 ? 3.785 9.781 88.840 1.00 35.69 354 LEU D N 1
ATOM 8485 C CA . LEU D 2 282 ? 2.445 9.599 88.333 1.00 30.15 354 LEU D CA 1
ATOM 8486 C C . LEU D 2 282 ? 2.533 8.778 87.049 1.00 33.70 354 LEU D C 1
ATOM 84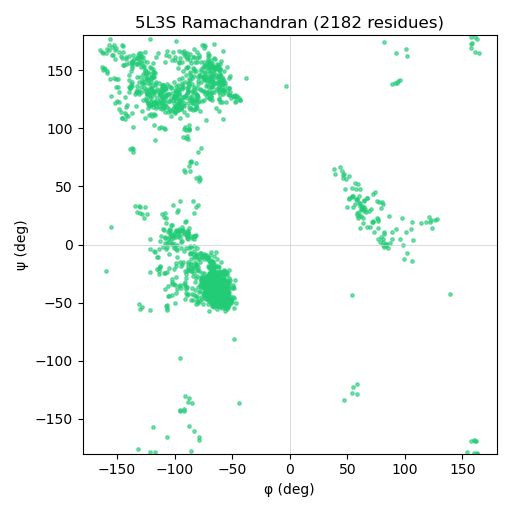87 O O . LEU D 2 282 ? 3.195 9.175 86.088 1.00 37.26 354 LEU D O 1
ATOM 8492 N N . ILE D 2 283 ? 1.881 7.622 87.032 1.00 30.46 355 ILE D N 1
ATOM 8493 C CA . ILE D 2 283 ? 1.994 6.728 85.879 1.00 34.30 355 ILE D CA 1
ATOM 8494 C C . ILE D 2 283 ? 0.629 6.357 85.295 1.00 38.73 355 ILE D C 1
ATOM 8495 O O . ILE D 2 283 ? -0.366 6.322 86.017 1.00 33.94 355 ILE D O 1
ATOM 8500 N N . PRO D 2 284 ? 0.572 6.094 83.975 1.00 39.58 356 PRO D N 1
ATOM 8501 C CA . PRO D 2 284 ? -0.725 5.705 83.416 1.00 42.07 356 PRO D CA 1
ATOM 8502 C C . PRO D 2 284 ? -1.128 4.333 83.941 1.00 46.47 356 PRO D C 1
ATOM 8503 O O . PRO D 2 284 ? -0.268 3.581 84.399 1.00 38.21 356 PRO D O 1
ATOM 8507 N N . PHE D 2 285 ? -2.420 4.025 83.894 1.00 46.47 357 PHE D N 1
ATOM 8508 C CA . PHE D 2 285 ? -2.904 2.750 84.387 1.00 48.46 357 PHE D CA 1
ATOM 8509 C C . PHE D 2 285 ? -2.742 1.672 83.324 1.00 50.62 357 PHE D C 1
ATOM 8510 O O . PHE D 2 285 ? -3.217 1.824 82.197 1.00 53.76 357 PHE D O 1
ATOM 8518 N N . SER D 2 286 ? -2.068 0.586 83.696 1.00 50.60 358 SER D N 1
ATOM 8519 C CA . SER D 2 286 ? -1.826 -0.531 82.790 1.00 57.57 358 SER D CA 1
ATOM 8520 C C . SER D 2 286 ? -2.394 -1.832 83.354 1.00 57.22 358 SER D C 1
ATOM 8521 O O . SER D 2 286 ? -1.898 -2.345 84.357 1.00 56.92 358 SER D O 1
ATOM 8524 N N . PRO D 2 287 ? -3.447 -2.361 82.709 1.00 58.48 359 PRO D N 1
ATOM 8525 C CA . PRO D 2 287 ? -4.097 -3.632 83.054 1.00 59.74 359 PRO D CA 1
ATOM 8526 C C . PRO D 2 287 ? -3.131 -4.793 83.291 1.00 58.25 359 PRO D C 1
ATOM 8527 O O . PRO D 2 287 ? -3.250 -5.473 84.308 1.00 60.48 359 PRO D O 1
ATOM 8531 N N . ASP D 2 288 ? -2.198 -5.022 82.372 1.00 63.12 360 ASP D N 1
ATOM 8532 C CA . ASP D 2 288 ? -1.256 -6.131 82.518 1.00 65.48 360 ASP D CA 1
ATOM 8533 C C . ASP D 2 288 ? -0.429 -6.029 83.799 1.00 64.36 360 ASP D C 1
ATOM 8534 O O . ASP D 2 288 ? -0.349 -6.982 84.575 1.00 66.02 360 ASP D O 1
ATOM 8539 N N . TRP D 2 289 ? 0.179 -4.866 84.003 1.00 62.13 361 TRP D N 1
ATOM 8540 C CA . TRP D 2 289 ? 0.946 -4.566 85.210 1.00 66.64 361 TRP D CA 1
ATOM 8541 C C . TRP D 2 289 ? 0.107 -4.795 86.462 1.00 62.48 361 TRP D C 1
ATOM 8542 O O . TRP D 2 289 ? 0.548 -5.437 87.420 1.00 59.84 361 TRP D O 1
ATOM 8553 N N . PHE D 2 290 ? -1.111 -4.267 86.434 1.00 57.08 362 PHE D N 1
ATOM 8554 C CA . PHE D 2 290 ? -2.044 -4.397 87.542 1.00 56.34 362 PHE D CA 1
ATOM 8555 C C . PHE D 2 290 ? -2.347 -5.850 87.911 1.00 58.56 362 PHE D C 1
ATOM 8556 O O . PHE D 2 290 ? -2.345 -6.212 89.090 1.00 60.86 362 PHE D O 1
ATOM 8564 N N . VAL D 2 291 ? -2.618 -6.676 86.904 1.00 57.83 363 VAL D N 1
ATOM 8565 C CA . VAL D 2 291 ? -3.009 -8.061 87.136 1.00 58.25 363 VAL D CA 1
ATOM 8566 C C . VAL D 2 291 ? -1.840 -8.892 87.666 1.00 62.68 363 VAL D C 1
ATOM 8567 O O . VAL D 2 291 ? -2.017 -9.759 88.525 1.00 63.38 363 VAL D O 1
ATOM 8571 N N . GLU D 2 292 ? -0.641 -8.616 87.169 1.00 64.82 364 GLU D N 1
ATOM 8572 C CA . GLU D 2 292 ? 0.542 -9.304 87.671 1.00 72.77 364 GLU D CA 1
ATOM 8573 C C . GLU D 2 292 ? 0.881 -8.890 89.102 1.00 73.06 364 GLU D C 1
ATOM 8574 O O . GLU D 2 292 ? 1.516 -9.643 89.838 1.00 74.57 364 GLU D O 1
ATOM 8580 N N . ARG D 2 293 ? 0.443 -7.696 89.492 1.00 70.25 365 ARG D N 1
ATOM 8581 C CA . ARG D 2 293 ? 0.669 -7.196 90.843 1.00 71.51 365 ARG D CA 1
ATOM 8582 C C . ARG D 2 293 ? -0.256 -7.879 91.847 1.00 75.85 365 ARG D C 1
ATOM 8583 O O . ARG D 2 293 ? 0.200 -8.392 92.874 1.00 74.10 365 ARG D O 1
ATOM 8591 N N . ILE D 2 294 ? -1.553 -7.881 91.544 1.00 77.30 366 ILE D N 1
ATOM 8592 C CA . ILE D 2 294 ? -2.552 -8.526 92.395 1.00 79.56 366 ILE D CA 1
ATOM 8593 C C . ILE D 2 294 ? -2.210 -9.987 92.680 1.00 81.23 366 ILE D C 1
ATOM 8594 O O . ILE D 2 294 ? -2.345 -10.458 93.811 1.00 82.87 366 ILE D O 1
ATOM 8599 N N . PHE D 2 295 ? -1.750 -10.696 91.656 1.00 84.31 367 PHE D N 1
ATOM 8600 C CA . PHE D 2 295 ? -1.356 -12.088 91.828 1.00 86.51 367 PHE D CA 1
ATOM 8601 C C . PHE D 2 295 ? 0.146 -12.198 92.080 1.00 92.37 367 PHE D C 1
ATOM 8602 O O . PHE D 2 295 ? 0.806 -13.126 91.604 1.00 93.60 367 PHE D O 1
ATOM 8610 N N . SER D 2 296 ? 0.661 -11.232 92.841 1.00 92.29 368 SER D N 1
ATOM 8611 C CA . SER D 2 296 ? 2.059 -11.189 93.271 1.00 96.36 368 SER D CA 1
ATOM 8612 C C . SER D 2 296 ? 3.039 -11.226 92.100 1.00 103.56 368 SER D C 1
ATOM 8613 O O . SER D 2 296 ? 3.639 -12.263 91.809 1.00 111.76 368 SER D O 1
ATOM 8616 N N . SER E 1 22 ? 34.223 94.441 124.078 1.00 133.16 16 SER E N 1
ATOM 8617 C CA . SER E 1 22 ? 34.063 93.398 125.084 1.00 126.96 16 SER E CA 1
ATOM 8618 C C . SER E 1 22 ? 35.323 93.241 125.930 1.00 127.80 16 SER E C 1
ATOM 8619 O O . SER E 1 22 ? 36.389 93.751 125.580 1.00 125.41 16 SER E O 1
ATOM 8622 N N . THR E 1 23 ? 35.188 92.536 127.049 1.00 124.93 17 THR E N 1
ATOM 8623 C CA . THR E 1 23 ? 36.332 92.163 127.870 1.00 125.21 17 THR E CA 1
ATOM 8624 C C . THR E 1 23 ? 37.038 90.990 127.192 1.00 121.18 17 THR E C 1
ATOM 8625 O O . THR E 1 23 ? 36.424 90.285 126.390 1.00 117.96 17 THR E O 1
ATOM 8629 N N . PRO E 1 24 ? 38.334 90.790 127.489 1.00 122.83 18 PRO E N 1
ATOM 8630 C CA . PRO E 1 24 ? 39.077 89.660 126.915 1.00 118.49 18 PRO E CA 1
ATOM 8631 C C . PRO E 1 24 ? 38.400 88.323 127.197 1.00 115.50 18 PRO E C 1
ATOM 8632 O O . PRO E 1 24 ? 38.354 87.451 126.323 1.00 109.27 18 PRO E O 1
ATOM 8636 N N . TYR E 1 25 ? 37.875 88.171 128.409 1.00 115.78 19 TYR E N 1
ATOM 8637 C CA . TYR E 1 25 ? 37.193 86.942 128.793 1.00 111.71 19 TYR E CA 1
ATOM 8638 C C . TYR E 1 25 ? 35.938 86.718 127.952 1.00 107.87 19 TYR E C 1
ATOM 8639 O O . TYR E 1 25 ? 35.645 85.592 127.545 1.00 100.99 19 TYR E O 1
ATOM 8648 N N . GLU E 1 26 ? 35.201 87.794 127.695 1.00 110.24 20 GLU E N 1
ATOM 8649 C CA . GLU E 1 26 ? 33.987 87.712 126.889 1.00 109.36 20 GLU E CA 1
ATOM 8650 C C . GLU E 1 26 ? 34.298 87.341 125.442 1.00 106.39 20 GLU E C 1
ATOM 8651 O O . GLU E 1 26 ? 33.601 86.519 124.841 1.00 103.06 20 GLU E O 1
ATOM 8657 N N . LYS E 1 27 ? 35.349 87.942 124.892 1.00 104.50 21 LYS E N 1
ATOM 8658 C CA . LYS E 1 27 ? 35.776 87.636 123.532 1.00 105.43 21 LYS E CA 1
ATOM 8659 C C . LYS E 1 27 ? 36.180 86.169 123.406 1.00 101.22 21 LYS E C 1
ATOM 8660 O O . LYS E 1 27 ? 35.970 85.545 122.364 1.00 96.50 21 LYS E O 1
ATOM 8666 N N . ALA E 1 28 ? 36.739 85.621 124.482 1.00 99.23 22 ALA E N 1
ATOM 8667 C CA . ALA E 1 28 ? 37.157 84.221 124.516 1.00 96.11 22 ALA E CA 1
ATOM 8668 C C . ALA E 1 28 ? 35.964 83.257 124.504 1.00 100.30 22 ALA E C 1
ATOM 8669 O O . ALA E 1 28 ? 36.005 82.201 123.860 1.00 88.66 22 ALA E O 1
ATOM 8671 N N . VAL E 1 29 ? 34.906 83.626 125.221 1.00 92.05 23 VAL E N 1
ATOM 8672 C CA . VAL E 1 29 ? 33.696 82.814 125.283 1.00 93.18 23 VAL E CA 1
ATOM 8673 C C . VAL E 1 29 ? 32.935 82.865 123.955 1.00 88.03 23 VAL E C 1
ATOM 8674 O O . VAL E 1 29 ? 32.302 81.889 123.554 1.00 82.73 23 VAL E O 1
ATOM 8678 N N . ASP E 1 30 ? 33.006 84.005 123.271 1.00 90.58 24 ASP E N 1
ATOM 8679 C CA . ASP E 1 30 ? 32.346 84.164 121.977 1.00 89.49 24 ASP E CA 1
ATOM 8680 C C . ASP E 1 30 ? 32.934 83.224 120.933 1.00 88.34 24 ASP E C 1
ATOM 8681 O O . ASP E 1 30 ? 32.203 82.518 120.238 1.00 82.05 24 ASP E O 1
ATOM 8686 N N . GLU E 1 31 ? 34.258 83.222 120.831 1.00 86.82 25 GLU E N 1
ATOM 8687 C CA . GLU E 1 31 ? 34.945 82.425 119.825 1.00 85.17 25 GLU E CA 1
ATOM 8688 C C . GLU E 1 31 ? 34.808 80.929 120.099 1.00 81.13 25 GLU E C 1
ATOM 8689 O O . GLU E 1 31 ? 34.771 80.128 119.169 1.00 79.01 25 GLU E O 1
ATOM 8695 N N . PHE E 1 32 ? 34.726 80.555 121.373 1.00 80.78 26 PHE E N 1
ATOM 8696 C CA . PHE E 1 32 ? 34.536 79.153 121.742 1.00 78.02 26 PHE E CA 1
ATOM 8697 C C . PHE E 1 32 ? 33.150 78.672 121.323 1.00 77.56 26 PHE E C 1
ATOM 8698 O O . PHE E 1 32 ? 33.011 77.638 120.667 1.00 70.94 26 PHE E O 1
ATOM 8706 N N . ILE E 1 33 ? 32.130 79.438 121.701 1.00 77.96 27 ILE E N 1
ATOM 8707 C CA . ILE E 1 33 ? 30.747 79.119 121.357 1.00 72.10 27 ILE E CA 1
ATOM 8708 C C . ILE E 1 33 ? 30.557 78.982 119.846 1.00 70.53 27 ILE E C 1
ATOM 8709 O O . ILE E 1 33 ? 29.864 78.077 119.381 1.00 67.23 27 ILE E O 1
ATOM 8714 N N . LYS E 1 34 ? 31.192 79.868 119.082 1.00 73.17 28 LYS E N 1
ATOM 8715 C CA . LYS E 1 34 ? 31.104 79.815 117.623 1.00 74.72 28 LYS E CA 1
ATOM 8716 C C . LYS E 1 34 ? 31.683 78.515 117.065 1.00 73.35 28 LYS E C 1
ATOM 8717 O O . LYS E 1 34 ? 31.157 77.957 116.103 1.00 71.39 28 LYS E O 1
ATOM 8723 N N . ASP E 1 35 ? 32.758 78.029 117.680 1.00 70.01 29 ASP E N 1
ATOM 8724 C CA . ASP E 1 35 ? 33.377 76.775 117.260 1.00 67.82 29 ASP E CA 1
ATOM 8725 C C . ASP E 1 35 ? 32.525 75.572 117.668 1.00 76.99 29 ASP E C 1
ATOM 8726 O O . ASP E 1 35 ? 32.410 74.590 116.928 1.00 61.38 29 ASP E O 1
ATOM 8731 N N . LEU E 1 36 ? 31.928 75.662 118.852 1.00 74.02 30 LEU E N 1
ATOM 8732 C CA . LEU E 1 36 ? 31.055 74.613 119.366 1.00 60.77 30 LEU E CA 1
ATOM 8733 C C . LEU E 1 36 ? 29.790 74.489 118.522 1.00 62.21 30 LEU E C 1
ATOM 8734 O O . LEU E 1 36 ? 29.290 73.382 118.295 1.00 61.92 30 LEU E O 1
ATOM 8739 N N . GLN E 1 37 ? 29.278 75.628 118.061 1.00 64.85 31 GLN E N 1
ATOM 8740 C CA . GLN E 1 37 ? 28.085 75.659 117.221 1.00 58.40 31 GLN E CA 1
ATOM 8741 C C . GLN E 1 37 ? 28.316 74.915 115.917 1.00 56.44 31 GLN E C 1
ATOM 8742 O O . GLN E 1 37 ? 27.501 74.075 115.523 1.00 53.49 31 GLN E O 1
ATOM 8748 N N . LYS E 1 38 ? 29.430 75.222 115.259 1.00 58.34 32 LYS E N 1
ATOM 8749 C CA . LYS E 1 38 ? 29.817 74.530 114.034 1.00 66.33 32 LYS E CA 1
ATOM 8750 C C . LYS E 1 38 ? 30.006 73.038 114.297 1.00 57.86 32 LYS E C 1
ATOM 8751 O O . LYS E 1 38 ? 29.581 72.195 113.509 1.00 56.14 32 LYS E O 1
ATOM 8757 N N . SER E 1 39 ? 30.634 72.727 115.424 1.00 56.99 33 SER E N 1
ATOM 8758 C CA . SER E 1 39 ? 30.981 71.358 115.774 1.00 56.06 33 SER E CA 1
ATOM 8759 C C . SER E 1 39 ? 29.742 70.472 115.905 1.00 52.98 33 SER E C 1
ATOM 8760 O O . SER E 1 39 ? 29.713 69.349 115.396 1.00 48.16 33 SER E O 1
ATOM 8763 N N . LEU E 1 40 ? 28.712 70.988 116.570 1.00 52.35 34 LEU E N 1
ATOM 8764 C CA . LEU E 1 40 ? 27.488 70.220 116.794 1.00 49.17 34 LEU E CA 1
ATOM 8765 C C . LEU E 1 40 ? 26.631 70.078 115.539 1.00 48.66 34 LEU E C 1
ATOM 8766 O O . LEU E 1 40 ? 26.074 69.015 115.282 1.00 41.20 34 LEU E O 1
ATOM 8771 N N . ILE E 1 41 ? 26.517 71.148 114.761 1.00 50.36 35 ILE E N 1
ATOM 8772 C CA . ILE E 1 41 ? 25.785 71.067 113.504 1.00 51.61 35 ILE E CA 1
ATOM 8773 C C . ILE E 1 41 ? 26.421 70.029 112.586 1.00 50.95 35 ILE E C 1
ATOM 8774 O O . ILE E 1 41 ? 25.722 69.218 111.973 1.00 50.58 35 ILE E O 1
ATOM 8779 N N . SER E 1 42 ? 27.749 70.042 112.514 1.00 50.76 36 SER E N 1
ATOM 8780 C CA . SER E 1 42 ? 28.485 69.100 111.674 1.00 51.43 36 SER E CA 1
ATOM 8781 C C . SER E 1 42 ? 28.207 67.651 112.067 1.00 50.74 36 SER E C 1
ATOM 8782 O O . SER E 1 42 ? 28.203 66.758 111.220 1.00 54.36 36 SER E O 1
ATOM 8785 N N . SER E 1 43 ? 27.974 67.430 113.359 1.00 43.57 37 SER E N 1
ATOM 8786 C CA . SER E 1 43 ? 27.645 66.107 113.879 1.00 44.38 37 SER E CA 1
ATOM 8787 C C . SER E 1 43 ? 26.145 65.808 113.825 1.00 47.77 37 SER E C 1
ATOM 8788 O O . SER E 1 43 ? 25.678 64.875 114.475 1.00 49.26 37 SER E O 1
ATOM 8791 N N . ASP E 1 44 ? 25.405 66.616 113.068 1.00 45.78 38 ASP E N 1
ATOM 8792 C CA . ASP E 1 44 ? 23.996 66.357 112.744 1.00 43.47 38 ASP E CA 1
ATOM 8793 C C . ASP E 1 44 ? 22.991 66.650 113.854 1.00 41.68 38 ASP E C 1
ATOM 8794 O O . ASP E 1 44 ? 21.831 66.243 113.774 1.00 41.84 38 ASP E O 1
ATOM 8799 N N . VAL E 1 45 ? 23.420 67.364 114.886 1.00 43.16 39 VAL E N 1
ATOM 8800 C CA . VAL E 1 45 ? 22.472 67.822 115.891 1.00 37.94 39 VAL E CA 1
ATOM 8801 C C . VAL E 1 45 ? 21.550 68.842 115.223 1.00 42.61 39 VAL E C 1
ATOM 8802 O O . VAL E 1 45 ? 21.980 69.579 114.340 1.00 45.46 39 VAL E O 1
ATOM 8806 N N . ASN E 1 46 ? 20.283 68.855 115.626 1.00 39.00 40 ASN E N 1
ATOM 8807 C CA . ASN E 1 46 ? 19.316 69.820 115.132 1.00 43.26 40 ASN E CA 1
ATOM 8808 C C . ASN E 1 46 ? 19.835 71.260 115.246 1.00 45.91 40 ASN E C 1
ATOM 8809 O O . ASN E 1 46 ? 20.233 71.690 116.324 1.00 43.95 40 ASN E O 1
ATOM 8814 N N . VAL E 1 47 ? 19.826 71.989 114.131 1.00 46.88 41 VAL E N 1
ATOM 8815 C CA . VAL E 1 47 ? 20.409 73.334 114.057 1.00 50.05 41 VAL E CA 1
ATOM 8816 C C . VAL E 1 47 ? 19.873 74.305 115.106 1.00 54.86 41 VAL E C 1
ATOM 8817 O O . VAL E 1 47 ? 20.654 74.932 115.823 1.00 62.79 41 VAL E O 1
ATOM 8821 N N . LYS E 1 48 ? 18.550 74.433 115.193 1.00 50.38 42 LYS E N 1
ATOM 8822 C CA . LYS E 1 48 ? 17.941 75.307 116.190 1.00 56.19 42 LYS E CA 1
ATOM 8823 C C . LYS E 1 48 ? 18.294 74.849 117.601 1.00 51.23 42 LYS E C 1
ATOM 8824 O O . LYS E 1 48 ? 18.485 75.671 118.497 1.00 54.89 42 LYS E O 1
ATOM 8830 N N . LEU E 1 49 ? 18.398 73.536 117.786 1.00 47.94 43 LEU E N 1
ATOM 8831 C CA . LEU E 1 49 ? 18.745 72.971 119.085 1.00 54.84 43 LEU E CA 1
ATOM 8832 C C . LEU E 1 49 ? 20.172 73.334 119.472 1.00 59.48 43 LEU E C 1
ATOM 8833 O O . LEU E 1 49 ? 20.462 73.580 120.644 1.00 51.02 43 LEU E O 1
ATOM 8838 N N . VAL E 1 50 ? 21.059 73.367 118.482 1.00 53.97 44 VAL E N 1
ATOM 8839 C CA . VAL E 1 50 ? 22.446 73.759 118.712 1.00 55.63 44 VAL E CA 1
ATOM 8840 C C . VAL E 1 50 ? 22.547 75.183 119.260 1.00 59.53 44 VAL E C 1
ATOM 8841 O O . VAL E 1 50 ? 23.289 75.443 120.208 1.00 61.60 44 VAL E O 1
ATOM 8845 N N . PHE E 1 51 ? 21.784 76.099 118.673 1.00 66.64 45 PHE E N 1
ATOM 8846 C CA . PHE E 1 51 ? 21.796 77.494 119.114 1.00 59.98 45 PHE E CA 1
ATOM 8847 C C . PHE E 1 51 ? 21.150 77.655 120.490 1.00 61.32 45 PHE E C 1
ATOM 8848 O O . PHE E 1 51 ? 21.682 78.343 121.357 1.00 64.09 45 PHE E O 1
ATOM 8856 N N . SER E 1 52 ? 20.006 77.006 120.678 1.00 60.23 46 SER E N 1
ATOM 8857 C CA . SER E 1 52 ? 19.358 76.938 121.979 1.00 65.69 46 SER E CA 1
ATOM 8858 C C . SER E 1 52 ? 20.310 76.384 123.036 1.00 69.09 46 SER E C 1
ATOM 8859 O O . SER E 1 52 ? 20.383 76.900 124.151 1.00 76.39 46 SER E O 1
ATOM 8862 N N . LEU E 1 53 ? 21.046 75.338 122.672 1.00 67.56 47 LEU E N 1
ATOM 8863 C CA . LEU E 1 53 ? 21.968 74.679 123.590 1.00 66.52 47 LEU E CA 1
ATOM 8864 C C . LEU E 1 53 ? 23.168 75.566 123.917 1.00 69.73 47 LEU E C 1
ATOM 8865 O O . LEU E 1 53 ? 23.514 75.756 125.085 1.00 66.52 47 LEU E O 1
ATOM 8870 N N . THR E 1 54 ? 23.794 76.110 122.879 1.00 69.80 48 THR E N 1
ATOM 8871 C CA . THR E 1 54 ? 24.986 76.932 123.047 1.00 73.87 48 THR E CA 1
ATOM 8872 C C . THR E 1 54 ? 24.688 78.254 123.753 1.00 75.38 48 THR E C 1
ATOM 8873 O O . THR E 1 54 ? 25.548 78.801 124.443 1.00 70.75 48 THR E O 1
ATOM 8877 N N . ALA E 1 55 ? 23.469 78.756 123.585 1.00 75.86 49 ALA E N 1
ATOM 8878 C CA . ALA E 1 55 ? 23.052 79.986 124.251 1.00 82.36 49 ALA E CA 1
ATOM 8879 C C . ALA E 1 55 ? 23.057 79.783 125.760 1.00 87.09 49 ALA E C 1
ATOM 8880 O O . ALA E 1 55 ? 23.425 80.685 126.522 1.00 77.15 49 ALA E O 1
ATOM 8882 N N . LYS E 1 56 ? 22.651 78.587 126.178 1.00 80.53 50 LYS E N 1
ATOM 8883 C CA . LYS E 1 56 ? 22.615 78.226 127.588 1.00 85.17 50 LYS E CA 1
ATOM 8884 C C . LYS E 1 56 ? 24.035 78.103 128.129 1.00 87.15 50 LYS E C 1
ATOM 8885 O O . LYS E 1 56 ? 24.347 78.616 129.208 1.00 93.39 50 LYS E O 1
ATOM 8891 N N . ILE E 1 57 ? 24.891 77.430 127.363 1.00 76.52 51 ILE E N 1
ATOM 8892 C CA . ILE E 1 57 ? 26.295 77.257 127.726 1.00 75.82 51 ILE E CA 1
ATOM 8893 C C . ILE E 1 57 ? 27.014 78.600 127.855 1.00 79.62 51 ILE E C 1
ATOM 8894 O O . ILE E 1 57 ? 27.797 78.811 128.781 1.00 82.84 51 ILE E O 1
ATOM 8899 N N . LYS E 1 58 ? 26.722 79.510 126.932 1.00 76.16 52 LYS E N 1
ATOM 8900 C CA . LYS E 1 58 ? 27.382 80.808 126.881 1.00 88.99 52 LYS E CA 1
ATOM 8901 C C . LYS E 1 58 ? 27.056 81.678 128.096 1.00 95.77 52 LYS E C 1
ATOM 8902 O O . LYS E 1 58 ? 27.927 82.375 128.627 1.00 86.78 52 LYS E O 1
ATOM 8908 N N . GLU E 1 59 ? 25.800 81.632 128.530 1.00 97.30 53 GLU E N 1
ATOM 8909 C CA . GLU E 1 59 ? 25.360 82.387 129.700 1.00 103.64 53 GLU E CA 1
ATOM 8910 C C . GLU E 1 59 ? 25.990 81.818 130.966 1.00 101.49 53 GLU E C 1
ATOM 8911 O O . GLU E 1 59 ? 26.222 82.534 131.940 1.00 107.71 53 GLU E O 1
ATOM 8917 N N . ARG E 1 60 ? 26.267 80.520 130.938 1.00 95.52 54 ARG E N 1
ATOM 8918 C CA . ARG E 1 60 ? 26.869 79.833 132.068 1.00 94.06 54 ARG E CA 1
ATOM 8919 C C . ARG E 1 60 ? 28.349 80.187 132.183 1.00 95.32 54 ARG E C 1
ATOM 8920 O O . ARG E 1 60 ? 28.853 80.439 133.280 1.00 92.18 54 ARG E O 1
ATOM 8928 N N . LEU E 1 61 ? 29.034 80.223 131.042 1.00 89.11 55 LEU E N 1
ATOM 8929 C CA . LEU E 1 61 ? 30.461 80.539 130.999 1.00 90.08 55 LEU E CA 1
ATOM 8930 C C . LEU E 1 61 ? 30.771 81.940 131.520 1.00 93.12 55 LEU E C 1
ATOM 8931 O O . LEU E 1 61 ? 31.888 82.213 131.959 1.00 95.65 55 LEU E O 1
ATOM 8936 N N . ASN E 1 62 ? 29.778 82.823 131.469 1.00 97.34 56 ASN E N 1
ATOM 8937 C CA . ASN E 1 62 ? 29.954 84.208 131.894 1.00 98.74 56 ASN E CA 1
ATOM 8938 C C . ASN E 1 62 ? 29.836 84.408 133.402 1.00 109.92 56 ASN E C 1
ATOM 8939 O O . ASN E 1 62 ? 30.578 85.196 133.992 1.00 106.11 56 ASN E O 1
ATOM 8944 N N . LYS E 1 63 ? 28.901 83.694 134.021 1.00 108.56 57 LYS E N 1
ATOM 8945 C CA . LYS E 1 63 ? 28.573 83.918 135.427 1.00 119.34 57 LYS E CA 1
ATOM 8946 C C . LYS E 1 63 ? 29.498 83.198 136.408 1.00 124.52 57 LYS E C 1
ATOM 8947 O O . LYS E 1 63 ? 29.643 83.622 137.554 1.00 131.34 57 LYS E O 1
ATOM 8953 N N . GLU E 1 64 ? 30.125 82.118 135.955 1.00 112.81 58 GLU E N 1
ATOM 8954 C CA . GLU E 1 64 ? 30.880 81.248 136.852 1.00 113.18 58 GLU E CA 1
ATOM 8955 C C . GLU E 1 64 ? 32.391 81.318 136.632 1.00 112.93 58 GLU E C 1
ATOM 8956 O O . GLU E 1 64 ? 33.130 80.479 137.148 1.00 113.53 58 GLU E O 1
ATOM 8962 N N . LYS E 1 65 ? 32.830 82.329 135.881 1.00 111.39 59 LYS E N 1
ATOM 8963 C CA . LYS E 1 65 ? 34.218 82.468 135.427 1.00 111.91 59 LYS E CA 1
ATOM 8964 C C . LYS E 1 65 ? 35.277 82.038 136.443 1.00 114.38 59 LYS E C 1
ATOM 8965 O O . LYS E 1 65 ? 35.761 80.905 136.406 1.00 113.21 59 LYS E O 1
ATOM 8971 N N . ARG E 1 72 ? 42.131 77.923 130.004 1.00 103.47 66 ARG E N 1
ATOM 8972 C CA . ARG E 1 72 ? 40.738 78.273 130.251 1.00 102.15 66 ARG E CA 1
ATOM 8973 C C . ARG E 1 72 ? 39.814 77.462 129.352 1.00 101.43 66 ARG E C 1
ATOM 8974 O O . ARG E 1 72 ? 38.632 77.288 129.655 1.00 97.34 66 ARG E O 1
ATOM 8982 N N . LYS E 1 73 ? 40.361 76.973 128.243 1.00 104.71 67 LYS E N 1
ATOM 8983 C CA . LYS E 1 73 ? 39.594 76.179 127.294 1.00 104.40 67 LYS E CA 1
ATOM 8984 C C . LYS E 1 73 ? 39.115 74.890 127.940 1.00 104.41 67 LYS E C 1
ATOM 8985 O O . LYS E 1 73 ? 38.009 74.426 127.669 1.00 97.61 67 LYS E O 1
ATOM 8991 N N . GLU E 1 74 ? 39.951 74.320 128.803 1.00 107.79 68 GLU E N 1
ATOM 8992 C CA . GLU E 1 74 ? 39.616 73.072 129.476 1.00 106.03 68 GLU E CA 1
ATOM 8993 C C . GLU E 1 74 ? 38.410 73.260 130.396 1.00 99.31 68 GLU E C 1
ATOM 8994 O O . GLU E 1 74 ? 37.609 72.339 130.573 1.00 91.38 68 GLU E O 1
ATOM 9000 N N . TRP E 1 75 ? 38.276 74.453 130.972 1.00 94.92 69 TRP E N 1
ATOM 9001 C CA . TRP E 1 75 ? 37.097 74.760 131.776 1.00 93.01 69 TRP E CA 1
ATOM 9002 C C . TRP E 1 75 ? 35.859 74.945 130.900 1.00 90.57 69 TRP E C 1
ATOM 9003 O O . TRP E 1 75 ? 34.764 74.513 131.264 1.00 89.88 69 TRP E O 1
ATOM 9014 N N . PHE E 1 76 ? 36.040 75.592 129.750 1.00 88.06 70 PHE E N 1
ATOM 9015 C CA . PHE E 1 76 ? 34.963 75.743 128.778 1.00 83.35 70 PHE E CA 1
ATOM 9016 C C . PHE E 1 76 ? 34.448 74.365 128.369 1.00 80.28 70 PHE E C 1
ATOM 9017 O O . PHE E 1 76 ? 33.240 74.131 128.325 1.00 74.60 70 PHE E O 1
ATOM 9025 N N . ILE E 1 77 ? 35.378 73.463 128.074 1.00 76.06 71 ILE E N 1
ATOM 9026 C CA . ILE E 1 77 ? 35.045 72.098 127.678 1.00 78.40 71 ILE E CA 1
ATOM 9027 C C . ILE E 1 77 ? 34.224 71.391 128.755 1.00 76.62 71 ILE E C 1
ATOM 9028 O O . ILE E 1 77 ? 33.242 70.712 128.451 1.00 70.84 71 ILE E O 1
ATOM 9033 N N . SER E 1 78 ? 34.624 71.573 130.013 1.00 78.43 72 SER E N 1
ATOM 9034 C CA . SER E 1 78 ? 33.941 70.944 131.140 1.00 77.81 72 SER E CA 1
ATOM 9035 C C . SER E 1 78 ? 32.478 71.371 131.239 1.00 75.56 72 SER E C 1
ATOM 9036 O O . SER E 1 78 ? 31.597 70.549 131.503 1.00 71.57 72 SER E O 1
ATOM 9039 N N . ILE E 1 79 ? 32.227 72.657 131.017 1.00 77.59 73 ILE E N 1
ATOM 9040 C CA . ILE E 1 79 ? 30.873 73.197 131.059 1.00 76.31 73 ILE E CA 1
ATOM 9041 C C . ILE E 1 79 ? 30.014 72.619 129.933 1.00 74.91 73 ILE E C 1
ATOM 9042 O O . ILE E 1 79 ? 28.813 72.390 130.105 1.00 74.55 73 ILE E O 1
ATOM 9047 N N . VAL E 1 80 ? 30.639 72.367 128.788 1.00 70.48 74 VAL E N 1
ATOM 9048 C CA . VAL E 1 80 ? 29.948 71.740 127.671 1.00 68.52 74 VAL E CA 1
ATOM 9049 C C . VAL E 1 80 ? 29.504 70.328 128.043 1.00 66.60 74 VAL E C 1
ATOM 9050 O O . VAL E 1 80 ? 28.329 69.987 127.909 1.00 65.29 74 VAL E O 1
ATOM 9054 N N . TYR E 1 81 ? 30.451 69.520 128.515 1.00 66.70 75 TYR E N 1
ATOM 9055 C CA . TYR E 1 81 ? 30.164 68.155 128.945 1.00 67.60 75 TYR E CA 1
ATOM 9056 C C . TYR E 1 81 ? 29.041 68.123 129.975 1.00 65.00 75 TYR E C 1
ATOM 9057 O O . TYR E 1 81 ? 28.096 67.352 129.841 1.00 63.24 75 TYR E O 1
ATOM 9066 N N . ASP E 1 82 ? 29.140 68.984 130.985 1.00 74.96 76 ASP E N 1
ATOM 9067 C CA . ASP E 1 82 ? 28.113 69.087 132.020 1.00 78.38 76 ASP E CA 1
ATOM 9068 C C . ASP E 1 82 ? 26.718 69.342 131.439 1.00 75.64 76 ASP E C 1
ATOM 9069 O O . ASP E 1 82 ? 25.775 68.602 131.727 1.00 72.98 76 ASP E O 1
ATOM 9074 N N . GLU E 1 83 ? 26.598 70.385 130.621 1.00 69.85 77 GLU E N 1
ATOM 9075 C CA . GLU E 1 83 ? 25.330 70.722 129.980 1.00 68.78 77 GLU E CA 1
ATOM 9076 C C . GLU E 1 83 ? 24.846 69.608 129.055 1.00 68.13 77 GLU E C 1
ATOM 9077 O O . GLU E 1 83 ? 23.655 69.285 129.017 1.00 67.10 77 GLU E O 1
ATOM 9083 N N . LEU E 1 84 ? 25.773 69.016 128.311 1.00 63.41 78 LEU E N 1
ATOM 9084 C CA . LEU E 1 84 ? 25.425 67.910 127.433 1.00 60.75 78 LEU E CA 1
ATOM 9085 C C . LEU E 1 84 ? 24.982 66.677 128.223 1.00 65.90 78 LEU E C 1
ATOM 9086 O O . LEU E 1 84 ? 24.046 65.991 127.824 1.00 66.49 78 LEU E O 1
ATOM 9091 N N . SER E 1 85 ? 25.638 66.414 129.350 1.00 69.88 79 SER E N 1
ATOM 9092 C CA . SER E 1 85 ? 25.294 65.264 130.186 1.00 69.01 79 SER E CA 1
ATOM 9093 C C . SER E 1 85 ? 23.891 65.383 130.781 1.00 68.69 79 SER E C 1
ATOM 9094 O O . SER E 1 85 ? 23.229 64.373 131.029 1.00 67.55 79 SER E O 1
ATOM 9097 N N . LYS E 1 86 ? 23.444 66.616 131.004 1.00 71.89 80 LYS E N 1
ATOM 9098 C CA . LYS E 1 86 ? 22.108 66.867 131.536 1.00 72.78 80 LYS E CA 1
ATOM 9099 C C . LYS E 1 86 ? 21.040 66.311 130.606 1.00 71.11 80 LYS E C 1
ATOM 9100 O O . LYS E 1 86 ? 20.035 65.762 131.060 1.00 69.36 80 LYS E O 1
ATOM 9106 N N . LEU E 1 87 ? 21.270 66.456 129.303 1.00 69.89 81 LEU E N 1
ATOM 9107 C CA . LEU E 1 87 ? 20.333 65.980 128.290 1.00 70.25 81 LEU E CA 1
ATOM 9108 C C . LEU E 1 87 ? 20.088 64.481 128.392 1.00 63.28 81 LEU E C 1
ATOM 9109 O O . LEU E 1 87 ? 18.998 64.011 128.075 1.00 65.20 81 LEU E O 1
ATOM 9114 N N . PHE E 1 88 ? 21.098 63.739 128.843 1.00 67.30 82 PHE E N 1
ATOM 9115 C CA . PHE E 1 88 ? 21.023 62.274 128.894 1.00 70.95 82 PHE E CA 1
ATOM 9116 C C . PHE E 1 88 ? 20.665 61.727 130.275 1.00 73.30 82 PHE E C 1
ATOM 9117 O O . PHE E 1 88 ? 20.291 60.562 130.410 1.00 72.76 82 PHE E O 1
ATOM 9125 N N . GLY E 1 89 ? 20.781 62.565 131.298 1.00 72.41 83 GLY E N 1
ATOM 9126 C CA . GLY E 1 89 ? 20.442 62.158 132.649 1.00 76.44 83 GLY E CA 1
ATOM 9127 C C . GLY E 1 89 ? 21.643 61.733 133.472 1.00 76.86 83 GLY E C 1
ATOM 9128 O O . GLY E 1 89 ? 21.506 60.996 134.451 1.00 77.97 83 GLY E O 1
ATOM 9129 N N . GLY E 1 90 ? 22.823 62.202 133.079 1.00 70.52 84 GLY E N 1
ATOM 9130 C CA . GLY E 1 90 ? 24.045 61.851 133.777 1.00 68.61 84 GLY E CA 1
ATOM 9131 C C . GLY E 1 90 ? 24.865 60.776 133.085 1.00 67.51 84 GLY E C 1
ATOM 9132 O O . GLY E 1 90 ? 24.400 60.111 132.157 1.00 56.82 84 GLY E O 1
ATOM 9133 N N . ASP E 1 91 ? 26.094 60.600 133.562 1.00 76.70 85 ASP E N 1
ATOM 9134 C CA . ASP E 1 91 ? 27.053 59.699 132.933 1.00 78.15 85 ASP E CA 1
ATOM 9135 C C . ASP E 1 91 ? 26.925 58.246 133.388 1.00 75.23 85 ASP E C 1
ATOM 9136 O O . ASP E 1 91 ? 27.447 57.345 132.730 1.00 74.76 85 ASP E O 1
ATOM 9141 N N . LYS E 1 92 ? 26.243 58.024 134.510 1.00 72.49 86 LYS E N 1
ATOM 9142 C CA . LYS E 1 92 ? 26.079 56.678 135.057 1.00 70.92 86 LYS E CA 1
ATOM 9143 C C . LYS E 1 92 ? 25.348 55.768 134.077 1.00 66.87 86 LYS E C 1
ATOM 9144 O O . LYS E 1 92 ? 24.395 56.191 133.417 1.00 61.69 86 LYS E O 1
ATOM 9150 N N . GLU E 1 93 ? 25.806 54.525 133.980 1.00 67.65 87 GLU E N 1
ATOM 9151 C CA . GLU E 1 93 ? 25.198 53.563 133.067 1.00 66.50 87 GLU E CA 1
ATOM 9152 C C . GLU E 1 93 ? 23.713 53.404 133.377 1.00 57.24 87 GLU E C 1
ATOM 9153 O O . GLU E 1 93 ? 23.330 53.278 134.543 1.00 56.04 87 GLU E O 1
ATOM 9159 N N . PRO E 1 94 ? 22.870 53.449 132.331 1.00 50.41 88 PRO E N 1
ATOM 9160 C CA . PRO E 1 94 ? 21.420 53.254 132.452 1.00 49.78 88 PRO E CA 1
ATOM 9161 C C . PRO E 1 94 ? 21.083 51.935 133.144 1.00 52.70 88 PRO E C 1
ATOM 9162 O O . PRO E 1 94 ? 21.886 50.994 133.093 1.00 48.18 88 PRO E O 1
ATOM 9166 N N . ASN E 1 95 ? 19.927 51.889 133.803 1.00 46.52 89 ASN E N 1
ATOM 9167 C CA . ASN E 1 95 ? 19.416 50.660 134.399 1.00 46.13 89 ASN E CA 1
ATOM 9168 C C . ASN E 1 95 ? 18.510 49.943 133.404 1.00 50.13 89 ASN E C 1
ATOM 9169 O O . ASN E 1 95 ? 17.448 50.449 133.040 1.00 50.52 89 ASN E O 1
ATOM 9174 N N . VAL E 1 96 ? 18.931 48.770 132.946 1.00 41.86 90 VAL E N 1
ATOM 9175 C CA . VAL E 1 96 ? 18.260 48.164 131.803 1.00 39.22 90 VAL E CA 1
ATOM 9176 C C . VAL E 1 96 ? 17.538 46.861 132.133 1.00 38.12 90 VAL E C 1
ATOM 9177 O O . VAL E 1 96 ? 16.758 46.362 131.332 1.00 39.05 90 VAL E O 1
ATOM 9181 N N . ASN E 1 97 ? 17.783 46.333 133.323 1.00 39.73 91 ASN E N 1
ATOM 9182 C CA . ASN E 1 97 ? 17.135 45.099 133.764 1.00 39.07 91 ASN E CA 1
ATOM 9183 C C . ASN E 1 97 ? 15.813 45.353 134.473 1.00 39.54 91 ASN E C 1
ATOM 9184 O O . ASN E 1 97 ? 15.794 45.881 135.580 1.00 42.05 91 ASN E O 1
ATOM 9189 N N . PRO E 1 98 ? 14.702 44.957 133.833 1.00 37.45 92 PRO E N 1
ATOM 9190 C CA . PRO E 1 98 ? 13.344 45.181 134.338 1.00 39.31 92 PRO E CA 1
ATOM 9191 C C . PRO E 1 98 ? 13.174 44.567 135.716 1.00 45.58 92 PRO E C 1
ATOM 9192 O O . PRO E 1 98 ? 13.696 43.479 135.967 1.00 44.19 92 PRO E O 1
ATOM 9196 N N . THR E 1 99 ? 12.455 45.261 136.592 1.00 46.67 93 THR E N 1
ATOM 9197 C CA . THR E 1 99 ? 12.186 44.768 137.931 1.00 52.95 93 THR E CA 1
ATOM 9198 C C . THR E 1 99 ? 10.740 44.306 138.036 1.00 60.86 93 THR E C 1
ATOM 9199 O O . THR E 1 99 ? 10.444 43.335 138.732 1.00 75.41 93 THR E O 1
ATOM 9203 N N . LYS E 1 100 ? 9.842 45.003 137.347 1.00 52.02 94 LYS E N 1
ATOM 9204 C CA . LYS E 1 100 ? 8.437 44.621 137.345 1.00 54.01 94 LYS E CA 1
ATOM 9205 C C . LYS E 1 100 ? 8.186 43.640 136.219 1.00 52.35 94 LYS E C 1
ATOM 9206 O O . LYS E 1 100 ? 8.526 43.904 135.064 1.00 45.85 94 LYS E O 1
ATOM 9212 N N . LEU E 1 101 ? 7.611 42.494 136.552 1.00 39.01 95 LEU E N 1
ATOM 9213 C CA . LEU E 1 101 ? 7.374 41.473 135.537 1.00 40.17 95 LEU E CA 1
ATOM 9214 C C . LEU E 1 101 ? 5.894 41.099 135.561 1.00 43.38 95 LEU E C 1
ATOM 9215 O O . LEU E 1 101 ? 5.268 41.156 136.613 1.00 41.23 95 LEU E O 1
ATOM 9220 N N . PRO E 1 102 ? 5.320 40.742 134.399 1.00 35.87 96 PRO E N 1
ATOM 9221 C CA . PRO E 1 102 ? 5.980 40.738 133.092 1.00 32.27 96 PRO E CA 1
ATOM 9222 C C . PRO E 1 102 ? 6.110 42.147 132.498 1.00 32.79 96 PRO E C 1
ATOM 9223 O O . PRO E 1 102 ? 5.318 43.055 132.777 1.00 34.85 96 PRO E O 1
ATOM 9227 N N . PHE E 1 103 ? 7.149 42.324 131.700 1.00 26.63 97 PHE E N 1
ATOM 9228 C CA . PHE E 1 103 ? 7.511 43.647 131.216 1.00 27.25 97 PHE E CA 1
ATOM 9229 C C . PHE E 1 103 ? 7.358 43.646 129.705 1.00 29.69 97 PHE E C 1
ATOM 9230 O O . PHE E 1 103 ? 8.057 42.910 129.018 1.00 31.14 97 PHE E O 1
ATOM 9238 N N . ILE E 1 104 ? 6.454 44.476 129.199 1.00 27.49 98 ILE E N 1
ATOM 9239 C CA . ILE E 1 104 ? 6.145 44.489 127.774 1.00 31.05 98 ILE E CA 1
ATOM 9240 C C . ILE E 1 104 ? 6.830 45.651 127.099 1.00 29.38 98 ILE E C 1
ATOM 9241 O O . ILE E 1 104 ? 6.644 46.807 127.493 1.00 30.69 98 ILE E O 1
ATOM 9246 N N . ILE E 1 105 ? 7.607 45.329 126.069 1.00 30.56 99 ILE E N 1
ATOM 9247 C CA . ILE E 1 105 ? 8.369 46.309 125.315 1.00 27.75 99 ILE E CA 1
ATOM 9248 C C . ILE E 1 105 ? 7.794 46.417 123.908 1.00 25.35 99 ILE E C 1
ATOM 9249 O O . ILE E 1 105 ? 7.540 45.402 123.258 1.00 26.29 99 ILE E O 1
ATOM 9254 N N . MET E 1 106 ? 7.570 47.647 123.451 1.00 26.43 100 MET E N 1
ATOM 9255 C CA . MET E 1 106 ? 7.121 47.888 122.085 1.00 29.00 100 MET E CA 1
ATOM 9256 C C . MET E 1 106 ? 8.212 48.673 121.365 1.00 29.60 100 MET E C 1
ATOM 9257 O O . MET E 1 106 ? 8.585 49.762 121.807 1.00 28.15 100 MET E O 1
ATOM 9262 N N . LEU E 1 107 ? 8.727 48.120 120.268 1.00 26.01 101 LEU E N 1
ATOM 9263 C CA . LEU E 1 107 ? 9.783 48.760 119.493 1.00 29.34 101 LEU E CA 1
ATOM 9264 C C . LEU E 1 107 ? 9.176 49.466 118.289 1.00 29.13 101 LEU E C 1
ATOM 9265 O O . LEU E 1 107 ? 8.437 48.862 117.509 1.00 30.32 101 LEU E O 1
ATOM 9270 N N . VAL E 1 108 ? 9.503 50.740 118.136 1.00 27.54 102 VAL E N 1
ATOM 9271 C CA . VAL E 1 108 ? 8.995 51.528 117.019 1.00 28.15 102 VAL E CA 1
ATOM 9272 C C . VAL E 1 108 ? 10.153 52.252 116.338 1.00 27.27 102 VAL E C 1
ATOM 9273 O O . VAL E 1 108 ? 11.252 52.383 116.898 1.00 23.42 102 VAL E O 1
ATOM 9277 N N . GLY E 1 109 ? 9.924 52.707 115.115 1.00 25.85 103 GLY E N 1
ATOM 9278 C CA . GLY E 1 109 ? 10.984 53.381 114.398 1.00 20.48 103 GLY E CA 1
ATOM 9279 C C . GLY E 1 109 ? 10.773 53.447 112.905 1.00 24.18 103 GLY E C 1
ATOM 9280 O O . GLY E 1 109 ? 9.904 52.759 112.359 1.00 24.46 103 GLY E O 1
ATOM 9281 N N . VAL E 1 110 ? 11.570 54.304 112.266 1.00 25.77 104 VAL E N 1
ATOM 9282 C CA . VAL E 1 110 ? 11.544 54.507 110.826 1.00 23.88 104 VAL E CA 1
ATOM 9283 C C . VAL E 1 110 ? 11.900 53.212 110.102 1.00 22.26 104 VAL E C 1
ATOM 9284 O O . VAL E 1 110 ? 12.635 52.368 110.631 1.00 24.69 104 VAL E O 1
ATOM 9288 N N . GLN E 1 111 ? 11.346 53.056 108.908 1.00 23.78 105 GLN E N 1
ATOM 9289 C CA . GLN E 1 111 ? 11.713 51.970 108.008 1.00 30.12 105 GLN E CA 1
ATOM 9290 C C . GLN E 1 111 ? 13.224 51.751 107.953 1.00 30.27 105 GLN E C 1
ATOM 9291 O O . GLN E 1 111 ? 13.983 52.677 107.668 1.00 26.96 105 GLN E O 1
ATOM 9297 N N . GLY E 1 112 ? 13.655 50.526 108.240 1.00 24.80 106 GLY E N 1
ATOM 9298 C CA . GLY E 1 112 ? 15.060 50.168 108.131 1.00 24.33 106 GLY E CA 1
ATOM 9299 C C . GLY E 1 112 ? 15.967 50.503 109.306 1.00 23.94 106 GLY E C 1
ATOM 9300 O O . GLY E 1 112 ? 17.170 50.221 109.259 1.00 28.22 106 GLY E O 1
ATOM 9301 N N . SER E 1 113 ? 15.407 51.098 110.359 1.00 24.75 107 SER E N 1
ATOM 9302 C CA . SER E 1 113 ? 16.227 51.625 111.460 1.00 30.98 107 SER E CA 1
ATOM 9303 C C . SER E 1 113 ? 16.945 50.535 112.241 1.00 28.29 107 SER E C 1
ATOM 9304 O O . SER E 1 113 ? 17.970 50.791 112.880 1.00 32.59 107 SER E O 1
ATOM 9307 N N . GLY E 1 114 ? 16.400 49.326 112.208 1.00 24.62 108 GLY E N 1
ATOM 9308 C CA . GLY E 1 114 ? 17.006 48.219 112.924 1.00 24.28 108 GLY E CA 1
ATOM 9309 C C . GLY E 1 114 ? 16.131 47.500 113.941 1.00 22.81 108 GLY E C 1
ATOM 9310 O O . GLY E 1 114 ? 16.660 46.738 114.732 1.00 24.50 108 GLY E O 1
ATOM 9311 N N . LYS E 1 115 ? 14.812 47.727 113.913 1.00 19.99 109 LYS E N 1
ATOM 9312 C CA . LYS E 1 115 ? 13.881 47.204 114.928 1.00 19.99 109 LYS E CA 1
ATOM 9313 C C . LYS E 1 115 ? 13.921 45.689 115.138 1.00 22.87 109 LYS E C 1
ATOM 9314 O O . LYS E 1 115 ? 13.986 45.190 116.283 1.00 21.64 109 LYS E O 1
ATOM 9320 N N . THR E 1 116 ? 13.812 44.966 114.031 1.00 22.76 110 THR E N 1
ATOM 9321 C CA . THR E 1 116 ? 13.667 43.523 114.041 1.00 22.51 110 THR E CA 1
ATOM 9322 C C . THR E 1 116 ? 14.942 42.890 114.570 1.00 24.55 110 THR E C 1
ATOM 9323 O O . THR E 1 116 ? 14.889 42.024 115.447 1.00 22.37 110 THR E O 1
ATOM 9327 N N . THR E 1 117 ? 16.084 43.333 114.047 1.00 21.57 111 THR E N 1
ATOM 9328 C CA . THR E 1 117 ? 17.384 42.822 114.498 1.00 21.89 111 THR E CA 1
ATOM 9329 C C . THR E 1 117 ? 17.588 43.142 115.989 1.00 24.03 111 THR E C 1
ATOM 9330 O O . THR E 1 117 ? 18.095 42.322 116.761 1.00 25.88 111 THR E O 1
ATOM 9334 N N . THR E 1 118 ? 17.190 44.352 116.379 1.00 23.26 112 THR E N 1
ATOM 9335 C CA . THR E 1 118 ? 17.274 44.790 117.774 1.00 21.39 112 THR E CA 1
ATOM 9336 C C . THR E 1 118 ? 16.351 44.002 118.717 1.00 21.23 112 THR E C 1
ATOM 9337 O O . THR E 1 118 ? 16.701 43.760 119.876 1.00 24.03 112 THR E O 1
ATOM 9341 N N . ALA E 1 119 ? 15.160 43.635 118.258 1.00 21.78 113 ALA E N 1
ATOM 9342 C CA . ALA E 1 119 ? 14.346 42.704 119.041 1.00 23.34 113 ALA E CA 1
ATOM 9343 C C . ALA E 1 119 ? 15.125 41.426 119.373 1.00 27.89 113 ALA E C 1
ATOM 9344 O O . ALA E 1 119 ? 15.108 40.969 120.518 1.00 25.04 113 ALA E O 1
ATOM 9346 N N . GLY E 1 120 ? 15.795 40.849 118.372 1.00 25.39 114 GLY E N 1
ATOM 9347 C CA . GLY E 1 120 ? 16.634 39.679 118.598 1.00 26.98 114 GLY E CA 1
ATOM 9348 C C . GLY E 1 120 ? 17.773 39.948 119.578 1.00 28.87 114 GLY E C 1
ATOM 9349 O O . GLY E 1 120 ? 18.009 39.155 120.505 1.00 25.40 114 GLY E O 1
ATOM 9350 N N . LYS E 1 121 ? 18.472 41.070 119.387 1.00 24.58 115 LYS E N 1
ATOM 9351 C CA . LYS E 1 121 ? 19.578 41.455 120.271 1.00 22.12 115 LYS E CA 1
ATOM 9352 C C . LYS E 1 121 ? 19.120 41.628 121.717 1.00 25.14 115 LYS E C 1
ATOM 9353 O O . LYS E 1 121 ? 19.794 41.185 122.641 1.00 24.46 115 LYS E O 1
ATOM 9359 N N . LEU E 1 122 ? 17.975 42.275 121.904 1.00 21.62 116 LEU E N 1
ATOM 9360 C CA . LEU E 1 122 ? 17.425 42.469 123.250 1.00 22.72 116 LEU E CA 1
ATOM 9361 C C . LEU E 1 122 ? 17.059 41.121 123.854 1.00 23.39 116 LEU E C 1
ATOM 9362 O O . LEU E 1 122 ? 17.273 40.896 125.053 1.00 25.60 116 LEU E O 1
ATOM 9367 N N . ALA E 1 123 ? 16.516 40.221 123.031 1.00 19.18 117 ALA E N 1
ATOM 9368 C CA . ALA E 1 123 ? 16.110 38.913 123.539 1.00 24.50 117 ALA E CA 1
ATOM 9369 C C . ALA E 1 123 ? 17.342 38.126 123.978 1.00 27.96 117 ALA E C 1
ATOM 9370 O O . ALA E 1 123 ? 17.344 37.503 125.030 1.00 27.94 117 ALA E O 1
ATOM 9372 N N . TYR E 1 124 ? 18.393 38.158 123.165 1.00 24.76 118 TYR E N 1
ATOM 9373 C CA . TYR E 1 124 ? 19.663 37.551 123.554 1.00 25.91 118 TYR E CA 1
ATOM 9374 C C . TYR E 1 124 ? 20.245 38.148 124.852 1.00 25.61 118 TYR E C 1
ATOM 9375 O O . TYR E 1 124 ? 20.721 37.414 125.718 1.00 26.07 118 TYR E O 1
ATOM 9384 N N . PHE E 1 125 ? 20.240 39.479 124.948 1.00 24.55 119 PHE E N 1
ATOM 9385 C CA . PHE E 1 125 ? 20.789 40.213 126.095 1.00 28.57 119 PHE E CA 1
ATOM 9386 C C . PHE E 1 125 ? 20.080 39.773 127.378 1.00 30.23 119 PHE E C 1
ATOM 9387 O O . PHE E 1 125 ? 20.729 39.452 128.388 1.00 26.27 119 PHE E O 1
ATOM 9395 N N . TYR E 1 126 ? 18.748 39.716 127.323 1.00 28.18 120 TYR E N 1
ATOM 9396 C CA . TYR E 1 126 ? 17.951 39.389 128.504 1.00 26.47 120 TYR E CA 1
ATOM 9397 C C . TYR E 1 126 ? 17.989 37.899 128.848 1.00 27.23 120 TYR E C 1
ATOM 9398 O O . TYR E 1 126 ? 18.010 37.519 130.029 1.00 26.15 120 TYR E O 1
ATOM 9407 N N . LYS E 1 127 ? 18.027 37.047 127.825 1.00 28.84 121 LYS E N 1
ATOM 9408 C CA . LYS E 1 127 ? 18.131 35.614 128.072 1.00 29.99 121 LYS E CA 1
ATOM 9409 C C . LYS E 1 127 ? 19.445 35.280 128.779 1.00 29.08 121 LYS E C 1
ATOM 9410 O O . LYS E 1 127 ? 19.480 34.479 129.735 1.00 32.12 121 LYS E O 1
ATOM 9416 N N . LYS E 1 128 ? 20.516 35.930 128.325 1.00 28.46 122 LYS E N 1
ATOM 9417 C CA . LYS E 1 128 ? 21.840 35.762 128.914 1.00 36.18 122 LYS E CA 1
ATOM 9418 C C . LYS E 1 128 ? 21.803 36.115 130.398 1.00 32.81 122 LYS E C 1
ATOM 9419 O O . LYS E 1 128 ? 22.585 35.591 131.184 1.00 33.77 122 LYS E O 1
ATOM 9425 N N . ARG E 1 129 ? 20.881 36.993 130.774 1.00 28.95 123 ARG E N 1
ATOM 9426 C CA . ARG E 1 129 ? 20.786 37.430 132.163 1.00 33.02 123 ARG E CA 1
ATOM 9427 C C . ARG E 1 129 ? 19.719 36.693 132.984 1.00 34.01 123 ARG E C 1
ATOM 9428 O O . ARG E 1 129 ? 19.386 37.118 134.098 1.00 34.01 123 ARG E O 1
ATOM 9436 N N . GLY E 1 130 ? 19.178 35.603 132.430 1.00 32.20 124 GLY E N 1
ATOM 9437 C CA . GLY E 1 130 ? 18.320 34.702 133.195 1.00 37.41 124 GLY E CA 1
ATOM 9438 C C . GLY E 1 130 ? 16.822 34.907 133.016 1.00 34.19 124 GLY E C 1
ATOM 9439 O O . GLY E 1 130 ? 16.022 34.204 133.626 1.00 36.11 124 GLY E O 1
ATOM 9440 N N . TYR E 1 131 ? 16.438 35.880 132.199 1.00 30.63 125 TYR E N 1
ATOM 9441 C CA . TYR E 1 131 ? 15.024 36.157 131.930 1.00 33.29 125 TYR E CA 1
ATOM 9442 C C . TYR E 1 131 ? 14.397 35.179 130.927 1.00 31.40 125 TYR E C 1
ATOM 9443 O O . TYR E 1 131 ? 15.063 34.749 129.986 1.00 29.55 125 TYR E O 1
ATOM 9452 N N . LYS E 1 132 ? 13.112 34.862 131.102 1.00 36.90 126 LYS E N 1
ATOM 9453 C CA . LYS E 1 132 ? 12.349 34.169 130.055 1.00 29.90 126 LYS E CA 1
ATOM 9454 C C . LYS E 1 132 ? 11.743 35.184 129.102 1.00 28.47 126 LYS E C 1
ATOM 9455 O O . LYS E 1 132 ? 10.915 36.015 129.499 1.00 32.43 126 LYS E O 1
ATOM 9461 N N . VAL E 1 133 ? 12.138 35.099 127.835 1.00 26.46 127 VAL E N 1
ATOM 9462 C CA . VAL E 1 133 ? 11.772 36.113 126.852 1.00 29.22 127 VAL E CA 1
ATOM 9463 C C . VAL E 1 133 ? 10.846 35.548 125.775 1.00 33.02 127 VAL E C 1
ATOM 9464 O O . VAL E 1 133 ? 11.027 34.412 125.326 1.00 29.92 127 VAL E O 1
ATOM 9468 N N . GLY E 1 134 ? 9.839 36.330 125.393 1.00 27.96 128 GLY E N 1
ATOM 9469 C CA . GLY E 1 134 ? 9.025 36.013 124.229 1.00 24.81 128 GLY E CA 1
ATOM 9470 C C . GLY E 1 134 ? 9.095 37.136 123.210 1.00 28.54 128 GLY E C 1
ATOM 9471 O O . GLY E 1 134 ? 9.091 38.312 123.590 1.00 23.55 128 GLY E O 1
ATOM 9472 N N . LEU E 1 135 ? 9.162 36.777 121.923 1.00 23.85 129 LEU E N 1
ATOM 9473 C CA . LEU E 1 135 ? 9.188 37.752 120.828 1.00 24.11 129 LEU E CA 1
ATOM 9474 C C . LEU E 1 135 ? 7.866 37.699 120.050 1.00 23.20 129 LEU E C 1
ATOM 9475 O O . LEU E 1 135 ? 7.366 36.615 119.729 1.00 28.16 129 LEU E O 1
ATOM 9480 N N . VAL E 1 136 ? 7.297 38.868 119.766 1.00 23.82 130 VAL E N 1
ATOM 9481 C CA . VAL E 1 136 ? 6.021 38.957 119.069 1.00 21.74 130 VAL E CA 1
ATOM 9482 C C . VAL E 1 136 ? 6.223 39.670 117.715 1.00 26.95 130 VAL E C 1
ATOM 9483 O O . VAL E 1 136 ? 6.706 40.815 117.655 1.00 22.42 130 VAL E O 1
ATOM 9487 N N . ALA E 1 137 ? 5.872 38.980 116.631 1.00 22.96 131 ALA E N 1
ATOM 9488 C CA . ALA E 1 137 ? 6.041 39.528 115.271 1.00 23.30 131 ALA E CA 1
ATOM 9489 C C . ALA E 1 137 ? 4.765 40.232 114.847 1.00 19.92 131 ALA E C 1
ATOM 9490 O O . ALA E 1 137 ? 3.850 39.594 114.324 1.00 25.43 131 ALA E O 1
ATOM 9492 N N . ALA E 1 138 ? 4.692 41.543 115.100 1.00 21.65 132 ALA E N 1
ATOM 9493 C CA . ALA E 1 138 ? 3.468 42.306 114.851 1.00 20.68 132 ALA E CA 1
ATOM 9494 C C . ALA E 1 138 ? 3.613 43.267 113.665 1.00 25.67 132 ALA E C 1
ATOM 9495 O O . ALA E 1 138 ? 2.897 44.260 113.567 1.00 29.39 132 ALA E O 1
ATOM 9497 N N . ASP E 1 139 ? 4.544 42.958 112.768 1.00 23.44 133 ASP E N 1
ATOM 9498 C CA . ASP E 1 139 ? 4.700 43.703 111.511 1.00 19.85 133 ASP E CA 1
ATOM 9499 C C . ASP E 1 139 ? 4.011 42.863 110.441 1.00 23.79 133 ASP E C 1
ATOM 9500 O O . ASP E 1 139 ? 4.447 41.759 110.159 1.00 23.35 133 ASP E O 1
ATOM 9505 N N . VAL E 1 140 ? 2.906 43.357 109.884 1.00 27.49 134 VAL E N 1
ATOM 9506 C CA . VAL E 1 140 ? 2.201 42.607 108.851 1.00 27.67 134 VAL E CA 1
ATOM 9507 C C . VAL E 1 140 ? 2.408 43.202 107.455 1.00 26.40 134 VAL E C 1
ATOM 9508 O O . VAL E 1 140 ? 1.800 42.740 106.495 1.00 30.71 134 VAL E O 1
ATOM 9512 N N . TYR E 1 141 ? 3.244 44.229 107.338 1.00 25.86 135 TYR E N 1
ATOM 9513 C CA A TYR E 1 141 ? 3.430 44.931 106.065 0.60 26.45 135 TYR E CA 1
ATOM 9514 C CA B TYR E 1 141 ? 3.411 44.901 106.051 0.40 26.64 135 TYR E CA 1
ATOM 9515 C C . TYR E 1 141 ? 4.667 44.481 105.293 1.00 29.80 135 TYR E C 1
ATOM 9516 O O . TYR E 1 141 ? 4.597 44.204 104.099 1.00 29.58 135 TYR E O 1
ATOM 9533 N N . ARG E 1 142 ? 5.810 44.438 105.976 1.00 24.65 136 ARG E N 1
ATOM 9534 C CA . ARG E 1 142 ? 7.074 44.097 105.319 1.00 22.06 136 ARG E CA 1
ATOM 9535 C C . ARG E 1 142 ? 7.116 42.619 104.916 1.00 26.73 136 ARG E C 1
ATOM 9536 O O . ARG E 1 142 ? 6.834 41.754 105.740 1.00 25.12 136 ARG E O 1
ATOM 9544 N N . PRO E 1 143 ? 7.459 42.327 103.648 1.00 25.85 137 PRO E N 1
ATOM 9545 C CA . PRO E 1 143 ? 7.512 40.923 103.209 1.00 24.17 137 PRO E CA 1
ATOM 9546 C C . PRO E 1 143 ? 8.552 40.125 103.989 1.00 20.82 137 PRO E C 1
ATOM 9547 O O . PRO E 1 143 ? 9.679 40.597 104.192 1.00 21.36 137 PRO E O 1
ATOM 9551 N N . ALA E 1 144 ? 8.161 38.933 104.440 1.00 22.45 138 ALA E N 1
ATOM 9552 C CA . ALA E 1 144 ? 9.025 38.072 105.257 1.00 22.51 138 ALA E CA 1
ATOM 9553 C C . ALA E 1 144 ? 9.408 38.664 106.626 1.00 24.89 138 ALA E C 1
ATOM 9554 O O . ALA E 1 144 ? 10.426 38.270 107.215 1.00 24.55 138 ALA E O 1
ATOM 9556 N N . ALA E 1 145 ? 8.596 39.598 107.126 1.00 25.64 139 ALA E N 1
ATOM 9557 C CA . ALA E 1 145 ? 8.807 40.180 108.467 1.00 28.75 139 ALA E CA 1
ATOM 9558 C C . ALA E 1 145 ? 8.706 39.112 109.533 1.00 28.54 139 ALA E C 1
ATOM 9559 O O . ALA E 1 145 ? 9.516 39.060 110.466 1.00 24.38 139 ALA E O 1
ATOM 9561 N N . TYR E 1 146 ? 7.693 38.264 109.407 1.00 18.27 140 TYR E N 1
ATOM 9562 C CA . TYR E 1 146 ? 7.548 37.168 110.349 1.00 20.92 140 TYR E CA 1
ATOM 9563 C C . TYR E 1 146 ? 8.727 36.201 110.245 1.00 26.70 140 TYR E C 1
ATOM 9564 O O . TYR E 1 146 ? 9.290 35.811 111.269 1.00 23.04 140 TYR E O 1
ATOM 9573 N N . ASP E 1 147 ? 9.107 35.834 109.016 1.00 22.24 141 ASP E N 1
ATOM 9574 C CA . ASP E 1 147 ? 10.253 34.951 108.792 1.00 26.04 141 ASP E CA 1
ATOM 9575 C C . ASP E 1 147 ? 11.554 35.478 109.402 1.00 26.62 141 ASP E C 1
ATOM 9576 O O . ASP E 1 147 ? 12.372 34.699 109.911 1.00 19.63 141 ASP E O 1
ATOM 9581 N N . GLN E 1 148 ? 11.765 36.793 109.324 1.00 20.59 142 GLN E N 1
ATOM 9582 C CA . GLN E 1 148 ? 12.993 37.394 109.834 1.00 25.33 142 GLN E CA 1
ATOM 9583 C C . GLN E 1 148 ? 13.055 37.196 111.359 1.00 22.90 142 GLN E C 1
ATOM 9584 O O . GLN E 1 148 ? 14.083 36.807 111.920 1.00 17.73 142 GLN E O 1
ATOM 9590 N N . LEU E 1 149 ? 11.958 37.482 112.030 1.00 19.18 143 LEU E N 1
ATOM 9591 C CA . LEU E 1 149 ? 11.988 37.462 113.500 1.00 21.45 143 LEU E CA 1
ATOM 9592 C C . LEU E 1 149 ? 11.995 36.023 114.014 1.00 25.81 143 LEU E C 1
ATOM 9593 O O . LEU E 1 149 ? 12.628 35.704 115.026 1.00 26.37 143 LEU E O 1
ATOM 9598 N N . LEU E 1 150 ? 11.283 35.156 113.306 1.00 22.26 144 LEU E N 1
ATOM 9599 C CA . LEU E 1 150 ? 11.303 33.729 113.619 1.00 20.46 144 LEU E CA 1
ATOM 9600 C C . LEU E 1 150 ? 12.723 33.176 113.538 1.00 25.15 144 LEU E C 1
ATOM 9601 O O . LEU E 1 150 ? 13.168 32.433 114.427 1.00 26.37 144 LEU E O 1
ATOM 9606 N N . GLN E 1 151 ? 13.435 33.525 112.469 1.00 23.30 145 GLN E N 1
ATOM 9607 C CA . GLN E 1 151 ? 14.813 33.064 112.302 1.00 23.88 145 GLN E CA 1
ATOM 9608 C C . GLN E 1 151 ? 15.728 33.529 113.446 1.00 20.53 145 GLN E C 1
ATOM 9609 O O . GLN E 1 151 ? 16.559 32.767 113.945 1.00 22.44 145 GLN E O 1
ATOM 9615 N N . LEU E 1 152 ? 15.585 34.788 113.834 1.00 18.44 146 LEU E N 1
ATOM 9616 C CA . LEU E 1 152 ? 16.361 35.329 114.941 1.00 27.16 146 LEU E CA 1
ATOM 9617 C C . LEU E 1 152 ? 16.037 34.607 116.250 1.00 23.34 146 LEU E C 1
ATOM 9618 O O . LEU E 1 152 ? 16.945 34.223 116.984 1.00 24.01 146 LEU E O 1
ATOM 9623 N N . GLY E 1 153 ? 14.753 34.400 116.522 1.00 22.38 147 GLY E N 1
ATOM 9624 C CA . GLY E 1 153 ? 14.351 33.648 117.704 1.00 25.50 147 GLY E CA 1
ATOM 9625 C C . GLY E 1 153 ? 14.849 32.214 117.712 1.00 30.66 147 GLY E C 1
ATOM 9626 O O . GLY E 1 153 ? 15.310 31.724 118.751 1.00 27.45 147 GLY E O 1
ATOM 9627 N N . ASN E 1 154 ? 14.782 31.539 116.560 1.00 20.44 148 ASN E N 1
ATOM 9628 C CA . ASN E 1 154 ? 15.258 30.165 116.458 1.00 25.83 148 ASN E CA 1
ATOM 9629 C C . ASN E 1 154 ? 16.742 30.114 116.725 1.00 28.94 148 ASN E C 1
ATOM 9630 O O . ASN E 1 154 ? 17.242 29.165 117.314 1.00 28.24 148 ASN E O 1
ATOM 9635 N N . GLN E 1 155 ? 17.452 31.133 116.258 1.00 23.18 149 GLN E N 1
ATOM 9636 C CA . GLN E 1 155 ? 18.896 31.180 116.429 1.00 27.12 149 GLN E CA 1
ATOM 9637 C C . GLN E 1 155 ? 19.302 31.249 117.910 1.00 25.67 149 GLN E C 1
ATOM 9638 O O . GLN E 1 155 ? 20.261 30.604 118.318 1.00 28.58 149 GLN E O 1
ATOM 9644 N N . ILE E 1 156 ? 18.572 32.015 118.714 1.00 26.94 150 ILE E N 1
ATOM 9645 C CA . ILE E 1 156 ? 18.977 32.198 120.119 1.00 28.09 150 ILE E CA 1
ATOM 9646 C C . ILE E 1 156 ? 18.201 31.349 121.139 1.00 29.58 150 ILE E C 1
ATOM 9647 O O . ILE E 1 156 ? 18.457 31.414 122.359 1.00 30.83 150 ILE E O 1
ATOM 9652 N N . GLY E 1 157 ? 17.272 30.541 120.646 1.00 27.33 151 GLY E N 1
ATOM 9653 C CA . GLY E 1 157 ? 16.470 29.693 121.505 1.00 30.14 151 GLY E CA 1
ATOM 9654 C C . GLY E 1 157 ? 15.394 30.476 122.241 1.00 30.63 151 GLY E C 1
ATOM 9655 O O . GLY E 1 157 ? 15.115 30.203 123.406 1.00 29.95 151 GLY E O 1
ATOM 9656 N N . VAL E 1 158 ? 14.798 31.456 121.564 1.00 24.97 152 VAL E N 1
ATOM 9657 C CA . VAL E 1 158 ? 13.700 32.234 122.133 1.00 21.14 152 VAL E CA 1
ATOM 9658 C C . VAL E 1 158 ? 12.428 32.074 121.304 1.00 25.46 152 VAL E C 1
ATOM 9659 O O . VAL E 1 158 ? 12.448 32.172 120.060 1.00 24.46 152 VAL E O 1
ATOM 9663 N N . GLN E 1 159 ? 11.319 31.808 121.982 1.00 23.75 153 GLN E N 1
ATOM 9664 C CA . GLN E 1 159 ? 10.044 31.636 121.288 1.00 23.22 153 GLN E CA 1
ATOM 9665 C C . GLN E 1 159 ? 9.538 32.896 120.625 1.00 31.10 153 GLN E C 1
ATOM 9666 O O . GLN E 1 159 ? 9.637 33.991 121.183 1.00 24.22 153 GLN E O 1
ATOM 9672 N N . VAL E 1 160 ? 8.975 32.717 119.432 1.00 30.75 154 VAL E N 1
ATOM 9673 C CA . VAL E 1 160 ? 8.393 33.796 118.638 1.00 23.56 154 VAL E CA 1
ATOM 9674 C C . VAL E 1 160 ? 6.910 33.478 118.402 1.00 25.91 154 VAL E C 1
ATOM 9675 O O . VAL E 1 160 ? 6.549 32.332 118.099 1.00 30.40 154 VAL E O 1
ATOM 9679 N N . TYR E 1 161 ? 6.049 34.473 118.574 1.00 21.55 155 TYR E N 1
ATOM 9680 C CA . TYR E 1 161 ? 4.649 34.325 118.210 1.00 24.00 155 TYR E CA 1
ATOM 9681 C C . TYR E 1 161 ? 4.392 35.213 117.018 1.00 31.66 155 TYR E C 1
ATOM 9682 O O . TYR E 1 161 ? 4.816 36.372 117.001 1.00 26.78 155 TYR E O 1
ATOM 9691 N N . GLY E 1 162 ? 3.657 34.690 116.047 1.00 28.11 156 GLY E N 1
ATOM 9692 C CA . GLY E 1 162 ? 3.219 35.500 114.930 1.00 27.77 156 GLY E CA 1
ATOM 9693 C C . GLY E 1 162 ? 2.112 34.825 114.155 1.00 28.06 156 GLY E C 1
ATOM 9694 O O . GLY E 1 162 ? 1.848 33.642 114.346 1.00 24.18 156 GLY E O 1
ATOM 9695 N N . GLU E 1 163 ? 1.466 35.587 113.277 1.00 21.04 157 GLU E N 1
ATOM 9696 C CA . GLU E 1 163 ? 0.396 35.079 112.447 1.00 27.07 157 GLU E CA 1
ATOM 9697 C C . GLU E 1 163 ? 0.617 35.621 111.029 1.00 29.76 157 GLU E C 1
ATOM 9698 O O . GLU E 1 163 ? -0.005 36.614 110.629 1.00 27.85 157 GLU E O 1
ATOM 9704 N N . PRO E 1 164 ? 1.530 34.987 110.278 1.00 26.86 158 PRO E N 1
ATOM 9705 C CA . PRO E 1 164 ? 1.857 35.468 108.932 1.00 34.40 158 PRO E CA 1
ATOM 9706 C C . PRO E 1 164 ? 0.627 35.648 108.035 1.00 37.35 158 PRO E C 1
ATOM 9707 O O . PRO E 1 164 ? 0.655 36.516 107.171 1.00 36.39 158 PRO E O 1
ATOM 9711 N N . ASN E 1 165 ? -0.434 34.872 108.250 1.00 30.82 159 ASN E N 1
ATOM 9712 C CA . ASN E 1 165 ? -1.636 35.001 107.425 1.00 33.89 159 ASN E CA 1
ATOM 9713 C C . ASN E 1 165 ? -2.660 36.015 107.942 1.00 34.78 159 ASN E C 1
ATOM 9714 O O . ASN E 1 165 ? -3.765 36.105 107.414 1.00 39.06 159 ASN E O 1
ATOM 9719 N N . ASN E 1 166 ? -2.285 36.783 108.961 1.00 29.64 160 ASN E N 1
ATOM 9720 C CA . ASN E 1 166 ? -3.164 37.785 109.564 1.00 38.20 160 ASN E CA 1
ATOM 9721 C C . ASN E 1 166 ? -2.700 39.199 109.189 1.00 34.91 160 ASN E C 1
ATOM 9722 O O . ASN E 1 166 ? -1.502 39.517 109.245 1.00 31.30 160 ASN E O 1
ATOM 9727 N N . GLN E 1 167 ? -3.646 40.038 108.790 1.00 30.08 161 GLN E N 1
ATOM 9728 C CA . GLN E 1 167 ? -3.326 41.399 108.364 1.00 31.80 161 GLN E CA 1
ATOM 9729 C C . GLN E 1 167 ? -3.683 42.456 109.404 1.00 30.39 161 GLN E C 1
ATOM 9730 O O . GLN E 1 167 ? -3.693 43.645 109.104 1.00 34.51 161 GLN E O 1
ATOM 9736 N N . ASN E 1 168 ? -3.964 42.034 110.631 1.00 28.63 162 ASN E N 1
ATOM 9737 C CA . ASN E 1 168 ? -4.282 42.982 111.692 1.00 31.38 162 ASN E CA 1
ATOM 9738 C C . ASN E 1 168 ? -3.186 42.942 112.746 1.00 35.34 162 ASN E C 1
ATOM 9739 O O . ASN E 1 168 ? -3.165 42.044 113.587 1.00 33.47 162 ASN E O 1
ATOM 9744 N N . PRO E 1 169 ? -2.267 43.920 112.695 1.00 27.57 163 PRO E N 1
ATOM 9745 C CA . PRO E 1 169 ? -1.079 43.930 113.552 1.00 28.18 163 PRO E CA 1
ATOM 9746 C C . PRO E 1 169 ? -1.437 44.016 115.037 1.00 31.63 163 PRO E C 1
ATOM 9747 O O . PRO E 1 169 ? -0.729 43.440 115.860 1.00 27.32 163 PRO E O 1
ATOM 9751 N N . ILE E 1 170 ? -2.534 44.695 115.362 1.00 26.98 164 ILE E N 1
ATOM 9752 C CA . ILE E 1 170 ? -2.951 44.835 116.753 1.00 31.98 164 ILE E CA 1
ATOM 9753 C C . ILE E 1 170 ? -3.509 43.529 117.321 1.00 33.03 164 ILE E C 1
ATOM 9754 O O . ILE E 1 170 ? -3.250 43.180 118.477 1.00 31.99 164 ILE E O 1
ATOM 9759 N N . GLU E 1 171 ? -4.265 42.798 116.506 1.00 33.31 165 GLU E N 1
ATOM 9760 C CA . GLU E 1 171 ? -4.786 41.511 116.947 1.00 38.01 165 GLU E CA 1
ATOM 9761 C C . GLU E 1 171 ? -3.634 40.551 117.248 1.00 35.28 165 GLU E C 1
ATOM 9762 O O . GLU E 1 171 ? -3.626 39.874 118.276 1.00 33.84 165 GLU E O 1
ATOM 9768 N N . ILE E 1 172 ? -2.659 40.502 116.350 1.00 32.06 166 ILE E N 1
ATOM 9769 C CA . ILE E 1 172 ? -1.486 39.663 116.553 1.00 29.75 166 ILE E CA 1
ATOM 9770 C C . ILE E 1 172 ? -0.746 40.056 117.825 1.00 29.39 166 ILE E C 1
ATOM 9771 O O . ILE E 1 172 ? -0.403 39.204 118.636 1.00 31.36 166 ILE E O 1
ATOM 9776 N N . ALA E 1 173 ? -0.506 41.349 118.005 1.00 22.41 167 ALA E N 1
ATOM 9777 C CA . ALA E 1 173 ? 0.291 41.804 119.133 1.00 25.60 167 ALA E CA 1
ATOM 9778 C C . ALA E 1 173 ? -0.391 41.435 120.442 1.00 27.41 167 ALA E C 1
ATOM 9779 O O . ALA E 1 173 ? 0.255 40.981 121.377 1.00 30.74 167 ALA E O 1
ATOM 9781 N N . LYS E 1 174 ? -1.701 41.644 120.496 1.00 29.03 168 LYS E N 1
ATOM 9782 C CA . LYS E 1 174 ? -2.479 41.341 121.686 1.00 31.76 168 LYS E CA 1
ATOM 9783 C C . LYS E 1 174 ? -2.522 39.832 121.933 1.00 28.89 168 LYS E C 1
ATOM 9784 O O . LYS E 1 174 ? -2.355 39.393 123.061 1.00 29.86 168 LYS E O 1
ATOM 9790 N N . LYS E 1 175 ? -2.724 39.040 120.879 1.00 28.88 169 LYS E N 1
ATOM 9791 C CA . LYS E 1 175 ? -2.735 37.583 121.030 1.00 29.11 169 LYS E CA 1
ATOM 9792 C C . LYS E 1 175 ? -1.372 37.062 121.500 1.00 28.13 169 LYS E C 1
ATOM 9793 O O . LYS E 1 175 ? -1.304 36.184 122.365 1.00 35.08 169 LYS E O 1
ATOM 9799 N N . GLY E 1 176 ? -0.300 37.615 120.932 1.00 28.23 170 GLY E N 1
ATOM 9800 C CA . GLY E 1 176 ? 1.063 37.259 121.306 1.00 24.29 170 GLY E CA 1
ATOM 9801 C C . GLY E 1 176 ? 1.441 37.647 122.729 1.00 33.40 170 GLY E C 1
ATOM 9802 O O . GLY E 1 176 ? 2.064 36.868 123.461 1.00 27.90 170 GLY E O 1
ATOM 9803 N N . VAL E 1 177 ? 1.091 38.863 123.127 1.00 29.26 171 VAL E N 1
ATOM 9804 C CA . VAL E 1 177 ? 1.358 39.280 124.492 1.00 30.59 171 VAL E CA 1
ATOM 9805 C C . VAL E 1 177 ? 0.577 38.398 125.464 1.00 30.46 171 VAL E C 1
ATOM 9806 O O . VAL E 1 177 ? 1.119 37.929 126.462 1.00 29.96 171 VAL E O 1
ATOM 9810 N N . ASP E 1 178 ? -0.693 38.160 125.158 1.00 30.34 172 ASP E N 1
ATOM 9811 C CA . ASP E 1 178 ? -1.539 37.354 126.018 1.00 33.74 172 ASP E CA 1
ATOM 9812 C C . ASP E 1 178 ? -1.049 35.909 126.181 1.00 32.26 172 ASP E C 1
ATOM 9813 O O . ASP E 1 178 ? -1.102 35.358 127.293 1.00 29.07 172 ASP E O 1
ATOM 9818 N N . ILE E 1 179 ? -0.575 35.293 125.096 1.00 29.55 173 ILE E N 1
ATOM 9819 C CA . ILE E 1 179 ? -0.078 33.923 125.206 1.00 31.24 173 ILE E CA 1
ATOM 9820 C C . ILE E 1 179 ? 1.211 33.866 126.025 1.00 29.09 173 ILE E C 1
ATOM 9821 O O . ILE E 1 179 ? 1.404 32.950 126.811 1.00 35.00 173 ILE E O 1
ATOM 9826 N N . PHE E 1 180 ? 2.077 34.856 125.859 1.00 24.71 174 PHE E N 1
ATOM 9827 C CA . PHE E 1 180 ? 3.337 34.871 126.587 1.00 26.16 174 PHE E CA 1
ATOM 9828 C C . PHE E 1 180 ? 3.124 35.266 128.064 1.00 31.07 174 PHE E C 1
ATOM 9829 O O . PHE E 1 180 ? 3.835 34.777 128.946 1.00 29.56 174 PHE E O 1
ATOM 9837 N N . VAL E 1 181 ? 2.141 36.124 128.343 1.00 26.20 175 VAL E N 1
ATOM 9838 C CA . VAL E 1 181 ? 1.813 36.424 129.749 1.00 31.57 175 VAL E CA 1
ATOM 9839 C C . VAL E 1 181 ? 1.285 35.166 130.438 1.00 35.69 175 VAL E C 1
ATOM 9840 O O . VAL E 1 181 ? 1.749 34.777 131.520 1.00 30.83 175 VAL E O 1
ATOM 9844 N N . LYS E 1 182 ? 0.324 34.518 129.791 1.00 34.49 176 LYS E N 1
ATOM 9845 C CA . LYS E 1 182 ? -0.241 33.282 130.311 1.00 34.12 176 LYS E CA 1
ATOM 9846 C C . LYS E 1 182 ? 0.821 32.205 130.561 1.00 39.20 176 LYS E C 1
ATOM 9847 O O . LYS E 1 182 ? 0.712 31.422 131.510 1.00 36.68 176 LYS E O 1
ATOM 9853 N N . ASN E 1 183 ? 1.838 32.164 129.705 1.00 34.53 177 ASN E N 1
ATOM 9854 C CA . ASN E 1 183 ? 2.899 31.155 129.809 1.00 38.48 177 ASN E CA 1
ATOM 9855 C C . ASN E 1 183 ? 4.062 31.614 130.697 1.00 35.25 177 ASN E C 1
ATOM 9856 O O . ASN E 1 183 ? 5.100 30.958 130.777 1.00 34.80 177 ASN E O 1
ATOM 9861 N N . LYS E 1 184 ? 3.867 32.752 131.358 1.00 30.45 178 LYS E N 1
ATOM 9862 C CA . LYS E 1 184 ? 4.803 33.275 132.357 1.00 34.60 178 LYS E CA 1
ATOM 9863 C C . LYS E 1 184 ? 6.164 33.715 131.818 1.00 31.96 178 LYS E C 1
ATOM 9864 O O . LYS E 1 184 ? 7.181 33.466 132.461 1.00 35.01 178 LYS E O 1
ATOM 9870 N N . MET E 1 185 ? 6.195 34.366 130.652 1.00 31.03 179 MET E N 1
ATOM 9871 C CA . MET E 1 185 ? 7.415 35.049 130.218 1.00 28.83 179 MET E CA 1
ATOM 9872 C C . MET E 1 185 ? 7.687 36.209 131.161 1.00 26.59 179 MET E C 1
ATOM 9873 O O . MET E 1 185 ? 6.759 36.756 131.765 1.00 33.81 179 MET E O 1
ATOM 9878 N N . ASP E 1 186 ? 8.958 36.579 131.284 1.00 27.65 180 ASP E N 1
ATOM 9879 C CA . ASP E 1 186 ? 9.347 37.713 132.125 1.00 29.27 180 ASP E CA 1
ATOM 9880 C C . ASP E 1 186 ? 9.338 38.979 131.303 1.00 31.40 180 ASP E C 1
ATOM 9881 O O . ASP E 1 186 ? 8.928 40.027 131.782 1.00 32.71 180 ASP E O 1
ATOM 9886 N N . ILE E 1 187 ? 9.777 38.864 130.045 1.00 30.39 181 ILE E N 1
ATOM 9887 C CA . ILE E 1 187 ? 9.911 40.014 129.157 1.00 28.58 181 ILE E CA 1
ATOM 9888 C C . ILE E 1 187 ? 9.307 39.674 127.804 1.00 30.77 181 ILE E C 1
ATOM 9889 O O . ILE E 1 187 ? 9.570 38.609 127.246 1.00 24.86 181 ILE E O 1
ATOM 9894 N N . ILE E 1 188 ? 8.461 40.565 127.296 1.00 25.55 182 ILE E N 1
ATOM 9895 C CA . ILE E 1 188 ? 7.795 40.345 126.021 1.00 24.77 182 ILE E CA 1
ATOM 9896 C C . ILE E 1 188 ? 8.119 41.509 125.095 1.00 25.94 182 ILE E C 1
ATOM 9897 O O . ILE E 1 188 ? 7.873 42.666 125.433 1.00 27.08 182 ILE E O 1
ATOM 9902 N N . ILE E 1 189 ? 8.710 41.191 123.943 1.00 28.49 183 ILE E N 1
ATOM 9903 C CA . ILE E 1 189 ? 9.199 42.208 123.019 1.00 29.53 183 ILE E CA 1
ATOM 9904 C C . ILE E 1 189 ? 8.389 42.205 121.720 1.00 27.14 183 ILE E C 1
ATOM 9905 O O . ILE E 1 189 ? 8.385 41.217 120.994 1.00 24.43 183 ILE E O 1
ATOM 9910 N N . VAL E 1 190 ? 7.713 43.323 121.444 1.00 24.71 184 VAL E N 1
ATOM 9911 C CA . VAL E 1 190 ? 6.809 43.437 120.308 1.00 24.30 184 VAL E CA 1
ATOM 9912 C C . VAL E 1 190 ? 7.470 44.245 119.176 1.00 22.37 184 VAL E C 1
ATOM 9913 O O . VAL E 1 190 ? 7.771 45.443 119.339 1.00 25.83 184 VAL E O 1
ATOM 9917 N N . ASP E 1 191 ? 7.703 43.573 118.058 1.00 27.63 185 ASP E N 1
ATOM 9918 C CA . ASP E 1 191 ? 8.301 44.164 116.853 1.00 27.11 185 ASP E CA 1
ATOM 9919 C C . ASP E 1 191 ? 7.195 44.751 115.982 1.00 27.66 185 ASP E C 1
ATOM 9920 O O . ASP E 1 191 ? 6.152 44.134 115.812 1.00 24.00 185 ASP E O 1
ATOM 9925 N N . THR E 1 192 ? 7.403 45.963 115.467 1.00 31.82 186 THR E N 1
ATOM 9926 C CA . THR E 1 192 ? 6.361 46.657 114.715 1.00 25.82 186 THR E CA 1
ATOM 9927 C C . THR E 1 192 ? 6.883 47.109 113.348 1.00 23.07 186 THR E C 1
ATOM 9928 O O . THR E 1 192 ? 8.092 47.142 113.112 1.00 20.29 186 THR E O 1
ATOM 9932 N N . ALA E 1 193 ? 5.960 47.404 112.440 1.00 18.51 187 ALA E N 1
ATOM 9933 C CA . ALA E 1 193 ? 6.317 47.816 111.082 1.00 20.95 187 ALA E CA 1
ATOM 9934 C C . ALA E 1 193 ? 6.992 49.197 111.080 1.00 24.18 187 ALA E C 1
ATOM 9935 O O . ALA E 1 193 ? 6.646 50.060 111.890 1.00 29.50 187 ALA E O 1
ATOM 9937 N N . GLY E 1 194 ? 7.950 49.395 110.178 1.00 28.48 188 GLY E N 1
ATOM 9938 C CA . GLY E 1 194 ? 8.585 50.703 109.997 1.00 21.60 188 GLY E CA 1
ATOM 9939 C C . GLY E 1 194 ? 7.572 51.752 109.585 1.00 25.21 188 GLY E C 1
ATOM 9940 O O . GLY E 1 194 ? 6.619 51.446 108.871 1.00 24.05 188 GLY E O 1
ATOM 9941 N N . ARG E 1 195 ? 7.768 52.988 110.046 1.00 25.67 189 ARG E N 1
ATOM 9942 C CA . ARG E 1 195 ? 6.938 54.109 109.615 1.00 25.88 189 ARG E CA 1
ATOM 9943 C C . ARG E 1 195 ? 7.683 55.410 109.859 1.00 29.15 189 ARG E C 1
ATOM 9944 O O . ARG E 1 195 ? 8.499 55.490 110.786 1.00 25.87 189 ARG E O 1
ATOM 9952 N N . HIS E 1 196 ? 7.428 56.421 109.026 1.00 25.44 190 HIS E N 1
ATOM 9953 C CA . HIS E 1 196 ? 7.967 57.754 109.292 1.00 28.26 190 HIS E CA 1
ATOM 9954 C C . HIS E 1 196 ? 6.872 58.712 109.734 1.00 31.65 190 HIS E C 1
ATOM 9955 O O . HIS E 1 196 ? 7.144 59.702 110.411 1.00 33.92 190 HIS E O 1
ATOM 9962 N N . GLY E 1 197 ? 5.635 58.421 109.351 1.00 31.28 191 GLY E N 1
ATOM 9963 C CA . GLY E 1 197 ? 4.504 59.209 109.811 1.00 35.59 191 GLY E CA 1
ATOM 9964 C C . GLY E 1 197 ? 4.212 60.502 109.074 1.00 41.49 191 GLY E C 1
ATOM 9965 O O . GLY E 1 197 ? 3.395 61.300 109.534 1.00 45.12 191 GLY E O 1
ATOM 9966 N N . TYR E 1 198 ? 4.865 60.717 107.935 1.00 39.41 192 TYR E N 1
ATOM 9967 C CA . TYR E 1 198 ? 4.596 61.900 107.111 1.00 37.47 192 TYR E CA 1
ATOM 9968 C C . TYR E 1 198 ? 3.678 61.554 105.949 1.00 41.26 192 TYR E C 1
ATOM 9969 O O . TYR E 1 198 ? 3.541 60.386 105.586 1.00 45.41 192 TYR E O 1
ATOM 9978 N N . GLY E 1 199 ? 3.064 62.577 105.359 1.00 57.20 193 GLY E N 1
ATOM 9979 C CA . GLY E 1 199 ? 2.192 62.397 104.211 1.00 57.57 193 GLY E CA 1
ATOM 9980 C C . GLY E 1 199 ? 1.104 61.376 104.481 1.00 66.63 193 GLY E C 1
ATOM 9981 O O . GLY E 1 199 ? 0.411 61.456 105.493 1.00 67.90 193 GLY E O 1
ATOM 9982 N N . GLU E 1 200 ? 0.974 60.397 103.592 1.00 66.39 194 GLU E N 1
ATOM 9983 C CA . GLU E 1 200 ? -0.043 59.363 103.750 1.00 65.46 194 GLU E CA 1
ATOM 9984 C C . GLU E 1 200 ? 0.214 58.467 104.955 1.00 55.91 194 GLU E C 1
ATOM 9985 O O . GLU E 1 200 ? -0.676 57.737 105.389 1.00 59.36 194 GLU E O 1
ATOM 9991 N N . GLU E 1 201 ? 1.425 58.523 105.499 1.00 47.98 195 GLU E N 1
ATOM 9992 C CA . GLU E 1 201 ? 1.770 57.692 106.647 1.00 46.61 195 GLU E CA 1
ATOM 9993 C C . GLU E 1 201 ? 1.334 58.295 107.984 1.00 45.51 195 GLU E C 1
ATOM 9994 O O . GLU E 1 201 ? 1.631 57.752 109.048 1.00 37.21 195 GLU E O 1
ATOM 10000 N N . THR E 1 202 ? 0.627 59.416 107.933 1.00 55.82 196 THR E N 1
ATOM 10001 C CA . THR E 1 202 ? 0.025 59.950 109.146 1.00 56.98 196 THR E CA 1
ATOM 10002 C C . THR E 1 202 ? -0.896 58.889 109.760 1.00 50.33 196 THR E C 1
ATOM 10003 O O . THR E 1 202 ? -0.971 58.740 110.980 1.00 46.75 196 THR E O 1
ATOM 10007 N N . LYS E 1 203 ? -1.555 58.120 108.899 1.00 53.47 197 LYS E N 1
ATOM 10008 C CA . LYS E 1 203 ? -2.411 57.027 109.339 1.00 54.04 197 LYS E CA 1
ATOM 10009 C C . LYS E 1 203 ? -1.636 55.965 110.126 1.00 46.58 197 LYS E C 1
ATOM 10010 O O . LYS E 1 203 ? -2.183 55.322 111.017 1.00 44.57 197 LYS E O 1
ATOM 10016 N N . LEU E 1 204 ? -0.360 55.790 109.798 1.00 40.55 198 LEU E N 1
ATOM 10017 C CA . LEU E 1 204 ? 0.474 54.818 110.491 1.00 32.96 198 LEU E CA 1
ATOM 10018 C C . LEU E 1 204 ? 0.786 55.257 111.923 1.00 38.62 198 LEU E C 1
ATOM 10019 O O . LEU E 1 204 ? 0.967 54.421 112.811 1.00 35.83 198 LEU E O 1
ATOM 10024 N N . LEU E 1 205 ? 0.865 56.566 112.143 1.00 35.28 199 LEU E N 1
ATOM 10025 C CA . LEU E 1 205 ? 1.023 57.093 113.495 1.00 44.27 199 LEU E CA 1
ATOM 10026 C C . LEU E 1 205 ? -0.213 56.780 114.329 1.00 40.36 199 LEU E C 1
ATOM 10027 O O . LEU E 1 205 ? -0.105 56.387 115.489 1.00 40.68 199 LEU E O 1
ATOM 10032 N N . GLU E 1 206 ? -1.388 56.954 113.728 1.00 43.01 200 GLU E N 1
ATOM 10033 C CA . GLU E 1 206 ? -2.639 56.643 114.405 1.00 44.40 200 GLU E CA 1
ATOM 10034 C C . GLU E 1 206 ? -2.711 55.158 114.774 1.00 41.13 200 GLU E C 1
ATOM 10035 O O . GLU E 1 206 ? -3.229 54.797 115.831 1.00 40.07 200 GLU E O 1
ATOM 10041 N N . GLU E 1 207 ? -2.183 54.302 113.905 1.00 38.72 201 GLU E N 1
ATOM 10042 C CA . GLU E 1 207 ? -2.182 52.870 114.177 1.00 37.52 201 GLU E CA 1
ATOM 10043 C C . GLU E 1 207 ? -1.207 52.544 115.296 1.00 37.71 201 GLU E C 1
ATOM 10044 O O . GLU E 1 207 ? -1.479 51.679 116.125 1.00 35.85 201 GLU E O 1
ATOM 10050 N N . MET E 1 208 ? -0.069 53.233 115.311 1.00 36.58 202 MET E N 1
ATOM 10051 C CA . MET E 1 208 ? 0.917 53.032 116.368 1.00 37.28 202 MET E CA 1
ATOM 10052 C C . MET E 1 208 ? 0.312 53.463 117.700 1.00 38.61 202 MET E C 1
ATOM 10053 O O . MET E 1 208 ? 0.538 52.828 118.730 1.00 33.34 202 MET E O 1
ATOM 10058 N N . LYS E 1 209 ? -0.470 54.537 117.664 1.00 34.70 203 LYS E N 1
ATOM 10059 C CA . LYS E 1 209 ? -1.156 55.024 118.847 1.00 38.02 203 LYS E CA 1
ATOM 10060 C C . LYS E 1 209 ? -2.190 54.010 119.325 1.00 42.19 203 LYS E C 1
ATOM 10061 O O . LYS E 1 209 ? -2.358 53.812 120.525 1.00 37.49 203 LYS E O 1
ATOM 10067 N N . GLU E 1 210 ? -2.883 53.370 118.386 1.00 40.25 204 GLU E N 1
ATOM 10068 C CA . GLU E 1 210 ? -3.919 52.411 118.755 1.00 44.48 204 GLU E CA 1
ATOM 10069 C C . GLU E 1 210 ? -3.287 51.157 119.366 1.00 39.60 204 GLU E C 1
ATOM 10070 O O . GLU E 1 210 ? -3.793 50.613 120.349 1.00 40.14 204 GLU E O 1
ATOM 10076 N N . MET E 1 211 ? -2.167 50.720 118.800 1.00 33.39 205 MET E N 1
ATOM 10077 C CA . MET E 1 211 ? -1.465 49.558 119.341 1.00 40.70 205 MET E CA 1
ATOM 10078 C C . MET E 1 211 ? -0.970 49.849 120.755 1.00 36.87 205 MET E C 1
ATOM 10079 O O . MET E 1 211 ? -1.044 49.000 121.643 1.00 35.99 205 MET E O 1
ATOM 10084 N N . TYR E 1 212 ? -0.457 51.055 120.953 1.00 34.86 206 TYR E N 1
ATOM 10085 C CA . TYR E 1 212 ? -0.024 51.495 122.273 1.00 32.71 206 TYR E CA 1
ATOM 10086 C C . TYR E 1 212 ? -1.171 51.486 123.282 1.00 38.03 206 TYR E C 1
ATOM 10087 O O . TYR E 1 212 ? -1.011 51.039 124.425 1.00 37.96 206 TYR E O 1
ATOM 10096 N N . ASP E 1 213 ? -2.329 51.983 122.859 1.00 39.76 207 ASP E N 1
ATOM 10097 C CA . ASP E 1 213 ? -3.492 52.061 123.733 1.00 42.13 207 ASP E CA 1
ATOM 10098 C C . ASP E 1 213 ? -3.976 50.673 124.135 1.00 43.47 207 ASP E C 1
ATOM 10099 O O . ASP E 1 213 ? -4.358 50.444 125.285 1.00 42.08 207 ASP E O 1
ATOM 10104 N N . VAL E 1 214 ? -3.953 49.757 123.174 1.00 40.96 208 VAL E N 1
ATOM 10105 C CA . VAL E 1 214 ? -4.380 48.380 123.389 1.00 42.15 208 VAL E CA 1
ATOM 10106 C C . VAL E 1 214 ? -3.365 47.593 124.221 1.00 37.23 208 VAL E C 1
ATOM 10107 O O . VAL E 1 214 ? -3.733 46.912 125.167 1.00 43.66 208 VAL E O 1
ATOM 10111 N N . LEU E 1 215 ? -2.087 47.698 123.879 1.00 35.53 209 LEU E N 1
ATOM 10112 C CA . LEU E 1 215 ? -1.066 46.912 124.569 1.00 35.80 209 LEU E CA 1
ATOM 10113 C C . LEU E 1 215 ? -0.727 47.445 125.969 1.00 46.17 209 LEU E C 1
ATOM 10114 O O . LEU E 1 215 ? -0.416 46.667 126.875 1.00 40.66 209 LEU E O 1
ATOM 10119 N N . LYS E 1 216 ? -0.806 48.763 126.145 1.00 44.50 210 LYS E N 1
ATOM 10120 C CA . LYS E 1 216 ? -0.349 49.400 127.376 1.00 42.59 210 LYS E CA 1
ATOM 10121 C C . LYS E 1 216 ? 1.054 48.912 127.755 1.00 37.92 210 LYS E C 1
ATOM 10122 O O . LYS E 1 216 ? 1.255 48.395 128.850 1.00 39.95 210 LYS E O 1
ATOM 10128 N N . PRO E 1 217 ? 2.025 49.066 126.843 1.00 36.85 211 PRO E N 1
ATOM 10129 C CA . PRO E 1 217 ? 3.360 48.522 127.096 1.00 37.54 211 PRO E CA 1
ATOM 10130 C C . PRO E 1 217 ? 4.051 49.269 128.231 1.00 41.20 211 PRO E C 1
ATOM 10131 O O . PRO E 1 217 ? 3.747 50.435 128.487 1.00 40.85 211 PRO E O 1
ATOM 10135 N N . ASP E 1 218 ? 4.995 48.604 128.880 1.00 34.85 212 ASP E N 1
ATOM 10136 C CA . ASP E 1 218 ? 5.745 49.219 129.955 1.00 38.51 212 ASP E CA 1
ATOM 10137 C C . ASP E 1 218 ? 6.850 50.126 129.417 1.00 38.89 212 ASP E C 1
ATOM 10138 O O . ASP E 1 218 ? 7.311 51.039 130.102 1.00 38.86 212 ASP E O 1
ATOM 10143 N N . ASP E 1 219 ? 7.256 49.884 128.176 1.00 35.47 213 ASP E N 1
ATOM 10144 C CA . ASP E 1 219 ? 8.281 50.699 127.553 1.00 29.76 213 ASP E CA 1
ATOM 10145 C C . ASP E 1 219 ? 8.119 50.739 126.036 1.00 34.08 213 ASP E C 1
ATOM 10146 O O . ASP E 1 219 ? 8.138 49.699 125.362 1.00 33.37 213 ASP E O 1
ATOM 10151 N N . VAL E 1 220 ? 7.960 51.941 125.494 1.00 31.09 214 VAL E N 1
ATOM 10152 C CA . VAL E 1 220 ? 8.028 52.120 124.048 1.00 31.49 214 VAL E CA 1
ATOM 10153 C C . VAL E 1 220 ? 9.437 52.581 123.707 1.00 34.20 214 VAL E C 1
ATOM 10154 O O . VAL E 1 220 ? 9.894 53.616 124.190 1.00 31.88 214 VAL E O 1
ATOM 10158 N N . ILE E 1 221 ? 10.129 51.802 122.887 1.00 29.19 215 ILE E N 1
ATOM 10159 C CA . ILE E 1 221 ? 11.517 52.086 122.575 1.00 29.54 215 ILE E CA 1
ATOM 10160 C C . ILE E 1 221 ? 11.624 52.567 121.134 1.00 31.04 215 ILE E C 1
ATOM 10161 O O . ILE E 1 221 ? 11.283 51.839 120.209 1.00 30.87 215 ILE E O 1
ATOM 10166 N N . LEU E 1 222 ? 12.089 53.798 120.949 1.00 29.11 216 LEU E N 1
ATOM 10167 C CA . LEU E 1 222 ? 12.380 54.291 119.611 1.00 27.03 216 LEU E CA 1
ATOM 10168 C C . LEU E 1 222 ? 13.735 53.745 119.198 1.00 27.88 216 LEU E C 1
ATOM 10169 O O . LEU E 1 222 ? 14.747 54.033 119.830 1.00 27.75 216 LEU E O 1
ATOM 10174 N N . VAL E 1 223 ? 13.741 52.937 118.146 1.00 27.51 217 VAL E N 1
ATOM 10175 C CA . VAL E 1 223 ? 14.963 52.392 117.586 1.00 23.73 217 VAL E CA 1
ATOM 10176 C C . VAL E 1 223 ? 15.398 53.315 116.443 1.00 28.27 217 VAL E C 1
ATOM 10177 O O . VAL E 1 223 ? 14.672 53.478 115.470 1.00 29.30 217 VAL E O 1
ATOM 10181 N N . ILE E 1 224 ? 16.567 53.940 116.576 1.00 28.75 218 ILE E N 1
ATOM 10182 C CA . ILE E 1 224 ? 16.948 54.999 115.645 1.00 27.38 218 ILE E CA 1
ATOM 10183 C C . ILE E 1 224 ? 18.343 54.810 115.039 1.00 28.24 218 ILE E C 1
ATOM 10184 O O . ILE E 1 224 ? 19.317 54.531 115.736 1.00 26.60 218 ILE E O 1
ATOM 10189 N N . ASP E 1 225 ? 18.408 54.942 113.719 1.00 27.58 219 ASP E N 1
ATOM 10190 C CA . ASP E 1 225 ? 19.657 54.882 112.975 1.00 31.42 219 ASP E CA 1
ATOM 10191 C C . ASP E 1 225 ? 20.606 56.014 113.412 1.00 31.42 219 ASP E C 1
ATOM 10192 O O . ASP E 1 225 ? 20.236 57.194 113.378 1.00 31.81 219 ASP E O 1
ATOM 10197 N N . ALA E 1 226 ? 21.827 55.655 113.814 1.00 24.28 220 ALA E N 1
ATOM 10198 C CA . ALA E 1 226 ? 22.865 56.630 114.144 1.00 29.36 220 ALA E CA 1
ATOM 10199 C C . ALA E 1 226 ? 23.050 57.755 113.106 1.00 30.69 220 ALA E C 1
ATOM 10200 O O . ALA E 1 226 ? 23.426 58.878 113.451 1.00 32.31 220 ALA E O 1
ATOM 10202 N N . SER E 1 227 ? 22.787 57.453 111.843 1.00 33.34 221 SER E N 1
ATOM 10203 C CA . SER E 1 227 ? 23.113 58.381 110.764 1.00 33.12 221 SER E CA 1
ATOM 10204 C C . SER E 1 227 ? 22.022 59.422 110.481 1.00 34.37 221 SER E C 1
ATOM 10205 O O . SER E 1 227 ? 22.201 60.273 109.612 1.00 37.96 221 SER E O 1
ATOM 10208 N N . ILE E 1 228 ? 20.902 59.359 111.203 1.00 32.09 222 ILE E N 1
ATOM 10209 C CA . ILE E 1 228 ? 19.752 60.221 110.887 1.00 37.60 222 ILE E CA 1
ATOM 10210 C C . ILE E 1 228 ? 20.087 61.720 110.937 1.00 32.80 222 ILE E C 1
ATOM 10211 O O . ILE E 1 228 ? 20.750 62.184 111.858 1.00 29.21 222 ILE E O 1
ATOM 10216 N N . GLY E 1 229 ? 19.644 62.459 109.921 1.00 33.50 223 GLY E N 1
ATOM 10217 C CA . GLY E 1 229 ? 19.977 63.866 109.794 1.00 38.29 223 GLY E CA 1
ATOM 10218 C C . GLY E 1 229 ? 18.986 64.830 110.421 1.00 37.78 223 GLY E C 1
ATOM 10219 O O . GLY E 1 229 ? 18.425 64.554 111.479 1.00 38.10 223 GLY E O 1
ATOM 10220 N N . GLN E 1 230 ? 18.763 65.957 109.747 1.00 37.58 224 GLN E N 1
ATOM 10221 C CA . GLN E 1 230 ? 18.024 67.085 110.320 1.00 41.37 224 GLN E CA 1
ATOM 10222 C C . GLN E 1 230 ? 16.535 66.837 110.578 1.00 38.77 224 GLN E C 1
ATOM 10223 O O . GLN E 1 230 ? 15.887 67.614 111.279 1.00 38.23 224 GLN E O 1
ATOM 10229 N N . LYS E 1 231 ? 15.983 65.778 109.996 1.00 37.92 225 LYS E N 1
ATOM 10230 C CA . LYS E 1 231 ? 14.576 65.460 110.216 1.00 38.72 225 LYS E CA 1
ATOM 10231 C C . LYS E 1 231 ? 14.362 64.823 111.590 1.00 38.72 225 LYS E C 1
ATOM 10232 O O . LYS E 1 231 ? 13.223 64.662 112.037 1.00 38.15 225 LYS E O 1
ATOM 10238 N N . ALA E 1 232 ? 15.458 64.463 112.252 1.00 36.36 226 ALA E N 1
ATOM 10239 C CA . ALA E 1 232 ? 15.382 63.658 113.476 1.00 35.17 226 ALA E CA 1
ATOM 10240 C C . ALA E 1 232 ? 14.465 64.255 114.554 1.00 38.68 226 ALA E C 1
ATOM 10241 O O . ALA E 1 232 ? 13.594 63.566 115.085 1.00 36.38 226 ALA E O 1
ATOM 10243 N N . TYR E 1 233 ? 14.648 65.532 114.862 1.00 37.79 227 TYR E N 1
ATOM 10244 C CA . TYR E 1 233 ? 13.844 66.175 115.896 1.00 36.00 227 TYR E CA 1
ATOM 10245 C C . TYR E 1 233 ? 12.336 66.120 115.631 1.00 39.97 227 TYR E C 1
ATOM 10246 O O . TYR E 1 233 ? 11.563 65.721 116.504 1.00 35.22 227 TYR E O 1
ATOM 10255 N N . ASP E 1 234 ? 11.918 66.537 114.440 1.00 36.66 228 ASP E N 1
ATOM 10256 C CA . ASP E 1 234 ? 10.495 66.590 114.123 1.00 40.12 228 ASP E CA 1
ATOM 10257 C C . ASP E 1 234 ? 9.895 65.189 114.034 1.00 41.10 228 ASP E C 1
ATOM 10258 O O . ASP E 1 234 ? 8.782 64.945 114.499 1.00 40.24 228 ASP E O 1
ATOM 10263 N N . LEU E 1 235 ? 10.640 64.274 113.431 1.00 35.49 229 LEU E N 1
ATOM 10264 C CA . LEU E 1 235 ? 10.170 62.911 113.273 1.00 34.26 229 LEU E CA 1
ATOM 10265 C C . LEU E 1 235 ? 9.935 62.260 114.639 1.00 38.00 229 LEU E C 1
ATOM 10266 O O . LEU E 1 235 ? 8.917 61.604 114.859 1.00 36.69 229 LEU E O 1
ATOM 10271 N N . ALA E 1 236 ? 10.887 62.445 115.546 1.00 30.01 230 ALA E N 1
ATOM 10272 C CA . ALA E 1 236 ? 10.757 61.938 116.912 1.00 34.05 230 ALA E CA 1
ATOM 10273 C C . ALA E 1 236 ? 9.580 62.574 117.649 1.00 36.98 230 ALA E C 1
ATOM 10274 O O . ALA E 1 236 ? 8.886 61.898 118.409 1.00 41.72 230 ALA E O 1
ATOM 10276 N N . SER E 1 237 ? 9.371 63.873 117.432 1.00 38.87 231 SER E N 1
ATOM 10277 C CA . SER E 1 237 ? 8.240 64.589 118.018 1.00 38.41 231 SER E CA 1
ATOM 10278 C C . SER E 1 237 ? 6.907 63.999 117.589 1.00 42.29 231 SER E C 1
ATOM 10279 O O . SER E 1 237 ? 6.021 63.796 118.418 1.00 43.90 231 SER E O 1
ATOM 10282 N N . ARG E 1 238 ? 6.770 63.721 116.293 1.00 41.99 232 ARG E N 1
ATOM 10283 C CA . ARG E 1 238 ? 5.531 63.156 115.767 1.00 43.02 232 ARG E CA 1
ATOM 10284 C C . ARG E 1 238 ? 5.251 61.786 116.371 1.00 42.16 232 ARG E C 1
ATOM 10285 O O . ARG E 1 238 ? 4.123 61.497 116.772 1.00 39.61 232 ARG E O 1
ATOM 10293 N N . PHE E 1 239 ? 6.286 60.952 116.429 1.00 39.88 233 PHE E N 1
ATOM 10294 C CA . PHE E 1 239 ? 6.184 59.628 117.032 1.00 40.33 233 PHE E CA 1
ATOM 10295 C C . PHE E 1 239 ? 5.711 59.746 118.470 1.00 41.15 233 PHE E C 1
ATOM 10296 O O . PHE E 1 239 ? 4.766 59.069 118.889 1.00 42.23 233 PHE E O 1
ATOM 10304 N N . HIS E 1 240 ? 6.392 60.615 119.214 1.00 41.53 234 HIS E N 1
ATOM 10305 C CA . HIS E 1 240 ? 6.154 60.808 120.642 1.00 33.24 234 HIS E CA 1
ATOM 10306 C C . HIS E 1 240 ? 4.745 61.303 120.960 1.00 42.02 234 HIS E C 1
ATOM 10307 O O . HIS E 1 240 ? 4.188 60.966 122.005 1.00 45.31 234 HIS E O 1
ATOM 10314 N N . GLN E 1 241 ? 4.175 62.115 120.076 1.00 49.35 235 GLN E N 1
ATOM 10315 C CA . GLN E 1 241 ? 2.807 62.589 120.267 1.00 50.51 235 GLN E CA 1
ATOM 10316 C C . GLN E 1 241 ? 1.802 61.450 120.100 1.00 46.64 235 GLN E C 1
ATOM 10317 O O . GLN E 1 241 ? 0.722 61.476 120.684 1.00 54.20 235 GLN E O 1
ATOM 10323 N N . ALA E 1 242 ? 2.170 60.449 119.304 1.00 41.00 236 ALA E N 1
ATOM 10324 C CA . ALA E 1 242 ? 1.300 59.307 119.039 1.00 39.95 236 ALA E CA 1
ATOM 10325 C C . ALA E 1 242 ? 1.395 58.238 120.132 1.00 41.87 236 ALA E C 1
ATOM 10326 O O . ALA E 1 242 ? 0.380 57.737 120.618 1.00 42.81 236 ALA E O 1
ATOM 10328 N N . SER E 1 243 ? 2.621 57.877 120.496 1.00 48.31 237 SER E N 1
ATOM 10329 C CA . SER E 1 243 ? 2.861 56.923 121.573 1.00 45.00 237 SER E CA 1
ATOM 10330 C C . SER E 1 243 ? 4.131 57.334 122.296 1.00 37.54 237 SER E C 1
ATOM 10331 O O . SER E 1 243 ? 5.213 57.194 121.748 1.00 36.86 237 SER E O 1
ATOM 10334 N N . PRO E 1 244 ? 4.000 57.845 123.532 1.00 39.04 238 PRO E N 1
ATOM 10335 C CA . PRO E 1 244 ? 5.133 58.361 124.313 1.00 43.63 238 PRO E CA 1
ATOM 10336 C C . PRO E 1 244 ? 6.347 57.430 124.304 1.00 41.14 238 PRO E C 1
ATOM 10337 O O . PRO E 1 244 ? 6.231 56.244 124.604 1.00 39.25 238 PRO E O 1
ATOM 10341 N N . ILE E 1 245 ? 7.498 57.981 123.942 1.00 41.68 239 ILE E N 1
ATOM 10342 C CA . ILE E 1 245 ? 8.732 57.218 123.850 1.00 39.26 239 ILE E CA 1
ATOM 10343 C C . ILE E 1 245 ? 9.407 57.190 125.212 1.00 44.51 239 ILE E C 1
ATOM 10344 O O . ILE E 1 245 ? 9.784 58.232 125.747 1.00 42.26 239 ILE E O 1
ATOM 10349 N N . GLY E 1 246 ? 9.533 55.999 125.789 1.00 37.42 240 GLY E N 1
ATOM 10350 C CA . GLY E 1 246 ? 10.197 55.861 127.072 1.00 36.52 240 GLY E CA 1
ATOM 10351 C C . GLY E 1 246 ? 11.703 55.823 126.905 1.00 41.84 240 GLY E C 1
ATOM 10352 O O . GLY E 1 246 ? 12.429 56.503 127.631 1.00 39.42 240 GLY E O 1
ATOM 10353 N N . SER E 1 247 ? 12.166 55.057 125.916 1.00 39.20 241 SER E N 1
ATOM 10354 C CA . SER E 1 247 ? 13.589 54.795 125.725 1.00 30.57 241 SER E CA 1
ATOM 10355 C C . SER E 1 247 ? 14.001 54.895 124.266 1.00 36.27 241 SER E C 1
ATOM 10356 O O . SER E 1 247 ? 13.170 54.829 123.364 1.00 30.66 241 SER E O 1
ATOM 10359 N N . VAL E 1 248 ? 15.304 55.025 124.052 1.00 32.13 242 VAL E N 1
ATOM 10360 C CA . VAL E 1 248 ? 15.873 55.077 122.717 1.00 29.39 242 VAL E CA 1
ATOM 10361 C C . VAL E 1 248 ? 17.002 54.049 122.641 1.00 35.31 242 VAL E C 1
ATOM 10362 O O . VAL E 1 248 ? 17.746 53.859 123.614 1.00 31.15 242 VAL E O 1
ATOM 10366 N N . ILE E 1 249 ? 17.085 53.345 121.514 1.00 26.90 243 ILE E N 1
ATOM 10367 C CA . ILE E 1 249 ? 18.271 52.557 121.193 1.00 27.61 243 ILE E CA 1
ATOM 10368 C C . ILE E 1 249 ? 18.874 53.127 119.915 1.00 29.02 243 ILE E C 1
ATOM 10369 O O . ILE E 1 249 ? 18.162 53.317 118.928 1.00 27.31 243 ILE E O 1
ATOM 10374 N N . ILE E 1 250 ? 20.170 53.431 119.933 1.00 23.67 244 ILE E N 1
ATOM 10375 C CA . ILE E 1 250 ? 20.829 53.924 118.712 1.00 27.30 244 ILE E CA 1
ATOM 10376 C C . ILE E 1 250 ? 21.531 52.786 117.982 1.00 28.37 244 ILE E C 1
ATOM 10377 O O . ILE E 1 250 ? 22.476 52.201 118.509 1.00 30.74 244 ILE E O 1
ATOM 10382 N N . THR E 1 251 ? 21.071 52.476 116.770 1.00 24.13 245 THR E N 1
ATOM 10383 C CA . THR E 1 251 ? 21.645 51.386 115.988 1.00 28.86 245 THR E CA 1
ATOM 10384 C C . THR E 1 251 ? 22.805 51.846 115.117 1.00 29.47 245 THR E C 1
ATOM 10385 O O . THR E 1 251 ? 22.991 53.040 114.913 1.00 28.27 245 THR E O 1
ATOM 10389 N N . LYS E 1 252 ? 23.577 50.883 114.614 1.00 24.82 246 LYS E N 1
ATOM 10390 C CA . LYS E 1 252 ? 24.633 51.145 113.629 1.00 32.38 246 LYS E CA 1
ATOM 10391 C C . LYS E 1 252 ? 25.703 52.131 114.096 1.00 31.09 246 LYS E C 1
ATOM 10392 O O . LYS E 1 252 ? 26.196 52.954 113.303 1.00 24.28 246 LYS E O 1
ATOM 10398 N N . MET E 1 253 ? 26.069 52.034 115.372 1.00 27.57 247 MET E N 1
ATOM 10399 C CA . MET E 1 253 ? 27.109 52.881 115.947 1.00 31.51 247 MET E CA 1
ATOM 10400 C C . MET E 1 253 ? 28.500 52.363 115.600 1.00 32.94 247 MET E C 1
ATOM 10401 O O . MET E 1 253 ? 29.511 53.056 115.798 1.00 29.43 247 MET E O 1
ATOM 10406 N N . ASP E 1 254 ? 28.553 51.149 115.064 1.00 28.32 248 ASP E N 1
ATOM 10407 C CA . ASP E 1 254 ? 29.801 50.642 114.512 1.00 32.11 248 ASP E CA 1
ATOM 10408 C C . ASP E 1 254 ? 30.150 51.387 113.213 1.00 35.83 248 ASP E C 1
ATOM 10409 O O . ASP E 1 254 ? 31.253 51.257 112.698 1.00 39.30 248 ASP E O 1
ATOM 10414 N N . GLY E 1 255 ? 29.209 52.174 112.701 1.00 33.98 249 GLY E N 1
ATOM 10415 C CA . GLY E 1 255 ? 29.438 52.978 111.508 1.00 35.15 249 GLY E CA 1
ATOM 10416 C C . GLY E 1 255 ? 30.219 54.255 111.781 1.00 39.77 249 GLY E C 1
ATOM 10417 O O . GLY E 1 255 ? 30.803 54.421 112.852 1.00 39.24 249 GLY E O 1
ATOM 10418 N N . THR E 1 256 ? 30.219 55.170 110.818 1.00 35.61 250 THR E N 1
ATOM 10419 C CA . THR E 1 256 ? 31.001 56.401 110.932 1.00 35.38 250 THR E CA 1
ATOM 10420 C C . THR E 1 256 ? 30.163 57.600 111.353 1.00 39.29 250 THR E C 1
ATOM 10421 O O . THR E 1 256 ? 30.692 58.693 111.527 1.00 42.88 250 THR E O 1
ATOM 10425 N N . ALA E 1 257 ? 28.859 57.410 111.504 1.00 32.52 251 ALA E N 1
ATOM 10426 C CA . ALA E 1 257 ? 27.982 58.534 111.819 1.00 34.68 251 ALA E CA 1
ATOM 10427 C C . ALA E 1 257 ? 28.283 59.110 113.204 1.00 37.78 251 ALA E C 1
ATOM 10428 O O . ALA E 1 257 ? 28.507 58.369 114.150 1.00 33.14 251 ALA E O 1
ATOM 10430 N N . LYS E 1 258 ? 28.292 60.437 113.311 1.00 43.50 252 LYS E N 1
ATOM 10431 C CA . LYS E 1 258 ? 28.564 61.097 114.585 1.00 44.33 252 LYS E CA 1
ATOM 10432 C C . LYS E 1 258 ? 27.487 60.790 115.630 1.00 50.64 252 LYS E C 1
ATOM 10433 O O . LYS E 1 258 ? 27.800 60.499 116.789 1.00 51.06 252 LYS E O 1
ATOM 10439 N N . GLY E 1 259 ? 26.222 60.855 115.220 1.00 43.68 253 GLY E N 1
ATOM 10440 C CA . GLY E 1 259 ? 25.133 60.420 116.076 1.00 36.81 253 GLY E CA 1
ATOM 10441 C C . GLY E 1 259 ? 24.291 61.540 116.654 1.00 40.27 253 GLY E C 1
ATOM 10442 O O . GLY E 1 259 ? 23.372 61.285 117.433 1.00 39.21 253 GLY E O 1
ATOM 10443 N N . GLY E 1 260 ? 24.585 62.775 116.251 1.00 40.25 254 GLY E N 1
ATOM 10444 C CA . GLY E 1 260 ? 23.889 63.941 116.756 1.00 40.41 254 GLY E CA 1
ATOM 10445 C C . GLY E 1 260 ? 22.384 63.916 116.592 1.00 41.44 254 GLY E C 1
ATOM 10446 O O . GLY E 1 260 ? 21.661 64.483 117.412 1.00 38.65 254 GLY E O 1
ATOM 10447 N N . GLY E 1 261 ? 21.905 63.273 115.531 1.00 35.77 255 GLY E N 1
ATOM 10448 C CA . GLY E 1 261 ? 20.475 63.154 115.309 1.00 34.04 255 GLY E CA 1
ATOM 10449 C C . GLY E 1 261 ? 19.786 62.419 116.450 1.00 33.53 255 GLY E C 1
ATOM 10450 O O . GLY E 1 261 ? 18.613 62.642 116.732 1.00 38.56 255 GLY E O 1
ATOM 10451 N N . ALA E 1 262 ? 20.518 61.540 117.119 1.00 42.10 256 ALA E N 1
ATOM 10452 C CA . ALA E 1 262 ? 19.946 60.781 118.225 1.00 44.51 256 ALA E CA 1
ATOM 10453 C C . ALA E 1 262 ? 19.854 61.649 119.471 1.00 45.83 256 ALA E C 1
ATOM 10454 O O . ALA E 1 262 ? 18.961 61.471 120.305 1.00 46.87 256 ALA E O 1
ATOM 10456 N N . LEU E 1 263 ? 20.780 62.595 119.597 1.00 42.29 257 LEU E N 1
ATOM 10457 C CA . LEU E 1 263 ? 20.680 63.585 120.649 1.00 42.39 257 LEU E CA 1
ATOM 10458 C C . LEU E 1 263 ? 19.412 64.404 120.416 1.00 45.59 257 LEU E C 1
ATOM 10459 O O . LEU E 1 263 ? 18.678 64.703 121.355 1.00 45.45 257 LEU E O 1
ATOM 10464 N N . SER E 1 264 ? 19.165 64.766 119.160 1.00 41.57 258 SER E N 1
ATOM 10465 C CA . SER E 1 264 ? 17.985 65.544 118.807 1.00 41.75 258 SER E CA 1
ATOM 10466 C C . SER E 1 264 ? 16.716 64.794 119.202 1.00 37.30 258 SER E C 1
ATOM 10467 O O . SER E 1 264 ? 15.770 65.382 119.736 1.00 36.23 258 SER E O 1
ATOM 10470 N N . ALA E 1 265 ? 16.701 63.491 118.936 1.00 33.01 259 ALA E N 1
ATOM 10471 C CA . ALA E 1 265 ? 15.565 62.654 119.312 1.00 36.17 259 ALA E CA 1
ATOM 10472 C C . ALA E 1 265 ? 15.337 62.608 120.828 1.00 32.94 259 ALA E C 1
ATOM 10473 O O . ALA E 1 265 ? 14.194 62.615 121.279 1.00 38.91 259 ALA E O 1
ATOM 10475 N N . VAL E 1 266 ? 16.412 62.589 121.610 1.00 38.59 260 VAL E N 1
ATOM 10476 C CA . VAL E 1 266 ? 16.277 62.611 123.072 1.00 43.70 260 VAL E CA 1
ATOM 10477 C C . VAL E 1 266 ? 15.597 63.882 123.580 1.00 50.40 260 VAL E C 1
ATOM 10478 O O . VAL E 1 266 ? 14.696 63.819 124.421 1.00 52.95 260 VAL E O 1
ATOM 10482 N N . VAL E 1 267 ? 16.026 65.035 123.071 1.00 41.99 261 VAL E N 1
ATOM 10483 C CA . VAL E 1 267 ? 15.456 66.305 123.509 1.00 45.49 261 VAL E CA 1
ATOM 10484 C C . VAL E 1 267 ? 13.994 66.427 123.086 1.00 42.43 261 VAL E C 1
ATOM 10485 O O . VAL E 1 267 ? 13.177 66.974 123.818 1.00 48.49 261 VAL E O 1
ATOM 10489 N N . ALA E 1 268 ? 13.665 65.903 121.909 1.00 37.47 262 ALA E N 1
ATOM 10490 C CA . ALA E 1 268 ? 12.296 65.985 121.404 1.00 37.68 262 ALA E CA 1
ATOM 10491 C C . ALA E 1 268 ? 11.333 65.154 122.244 1.00 47.19 262 ALA E C 1
ATOM 10492 O O . ALA E 1 268 ? 10.174 65.529 122.421 1.00 45.18 262 ALA E O 1
ATOM 10494 N N . THR E 1 269 ? 11.824 64.033 122.767 1.00 45.60 263 THR E N 1
ATOM 10495 C CA . THR E 1 269 ? 10.980 63.079 123.482 1.00 42.61 263 THR E CA 1
ATOM 10496 C C . THR E 1 269 ? 11.177 63.081 124.997 1.00 45.45 263 THR E C 1
ATOM 10497 O O . THR E 1 269 ? 10.281 62.676 125.742 1.00 45.10 263 THR E O 1
ATOM 10501 N N . GLY E 1 270 ? 12.348 63.525 125.448 1.00 43.11 264 GLY E N 1
ATOM 10502 C CA . GLY E 1 270 ? 12.706 63.427 126.857 1.00 43.62 264 GLY E CA 1
ATOM 10503 C C . GLY E 1 270 ? 12.998 61.981 127.246 1.00 42.07 264 GLY E C 1
ATOM 10504 O O . GLY E 1 270 ? 12.957 61.630 128.416 1.00 42.59 264 GLY E O 1
ATOM 10505 N N . ALA E 1 271 ? 13.304 61.147 126.260 1.00 40.69 265 ALA E N 1
ATOM 10506 C CA . ALA E 1 271 ? 13.536 59.717 126.486 1.00 41.34 265 ALA E CA 1
ATOM 10507 C C . ALA E 1 271 ? 14.939 59.397 127.014 1.00 42.84 265 ALA E C 1
ATOM 10508 O O . ALA E 1 271 ? 15.842 60.232 126.964 1.00 41.00 265 ALA E O 1
ATOM 10510 N N . THR E 1 272 ? 15.118 58.178 127.516 1.00 40.34 266 THR E N 1
ATOM 10511 C CA . THR E 1 272 ? 16.434 57.735 127.966 1.00 39.85 266 THR E CA 1
ATOM 10512 C C . THR E 1 272 ? 17.068 56.826 126.919 1.00 38.93 266 THR E C 1
ATOM 10513 O O . THR E 1 272 ? 16.433 55.877 126.458 1.00 36.16 266 THR E O 1
ATOM 10517 N N . ILE E 1 273 ? 18.316 57.095 126.547 1.00 33.43 267 ILE E N 1
ATOM 10518 C CA . ILE E 1 273 ? 19.040 56.145 125.705 1.00 37.78 267 ILE E CA 1
ATOM 10519 C C . ILE E 1 273 ? 19.555 55.003 126.578 1.00 37.47 267 ILE E C 1
ATOM 10520 O O . ILE E 1 273 ? 20.283 55.240 127.540 1.00 40.64 267 ILE E O 1
ATOM 10525 N N . LYS E 1 274 ? 19.180 53.773 126.239 1.00 36.65 268 LYS E N 1
ATOM 10526 C CA . LYS E 1 274 ? 19.520 52.608 127.060 1.00 37.04 268 LYS E CA 1
ATOM 10527 C C . LYS E 1 274 ? 20.620 51.766 126.432 1.00 36.30 268 LYS E C 1
ATOM 10528 O O . LYS E 1 274 ? 21.546 51.335 127.116 1.00 37.94 268 LYS E O 1
ATOM 10534 N N . PHE E 1 275 ? 20.511 51.520 125.128 1.00 33.31 269 PHE E N 1
ATOM 10535 C CA . PHE E 1 275 ? 21.474 50.676 124.436 1.00 31.43 269 PHE E CA 1
ATOM 10536 C C . PHE E 1 275 ? 21.946 51.312 123.135 1.00 29.40 269 PHE E C 1
ATOM 10537 O O . PHE E 1 275 ? 21.280 52.188 122.578 1.00 30.34 269 PHE E O 1
ATOM 10545 N N . ILE E 1 276 ? 23.090 50.840 122.647 1.00 25.47 270 ILE E N 1
ATOM 10546 C CA . ILE E 1 276 ? 23.483 51.045 121.244 1.00 27.96 270 ILE E CA 1
ATOM 10547 C C . ILE E 1 276 ? 23.738 49.693 120.571 1.00 24.50 270 ILE E C 1
ATOM 10548 O O . ILE E 1 276 ? 24.159 48.724 121.226 1.00 26.96 270 ILE E O 1
ATOM 10553 N N . GLY E 1 277 ? 23.465 49.629 119.269 1.00 24.29 271 GLY E N 1
ATOM 10554 C CA . GLY E 1 277 ? 23.797 48.476 118.440 1.00 25.24 271 GLY E CA 1
ATOM 10555 C C . GLY E 1 277 ? 25.148 48.720 117.796 1.00 30.34 271 GLY E C 1
ATOM 10556 O O . GLY E 1 277 ? 25.437 49.840 117.345 1.00 27.64 271 GLY E O 1
ATOM 10557 N N . THR E 1 278 ? 25.990 47.692 117.769 1.00 27.94 272 THR E N 1
ATOM 10558 C CA . THR E 1 278 ? 27.356 47.848 117.279 1.00 31.16 272 THR E CA 1
ATOM 10559 C C . THR E 1 278 ? 27.706 46.806 116.218 1.00 28.67 272 THR E C 1
ATOM 10560 O O . THR E 1 278 ? 28.876 46.475 116.037 1.00 29.65 272 THR E O 1
ATOM 10564 N N . GLY E 1 279 ? 26.696 46.302 115.518 1.00 26.55 273 GLY E N 1
ATOM 10565 C CA . GLY E 1 279 ? 26.915 45.311 114.470 1.00 24.35 273 GLY E CA 1
ATOM 10566 C C . GLY E 1 279 ? 25.662 44.554 114.067 1.00 26.17 273 GLY E C 1
ATOM 10567 O O . GLY E 1 279 ? 24.601 44.746 114.651 1.00 25.81 273 GLY E O 1
ATOM 10568 N N . GLU E 1 280 ? 25.786 43.680 113.069 1.00 24.05 274 GLU E N 1
ATOM 10569 C CA . GLU E 1 280 ? 24.652 42.869 112.628 1.00 29.46 274 GLU E CA 1
ATOM 10570 C C . GLU E 1 280 ? 24.418 41.601 113.456 1.00 29.29 274 GLU E C 1
ATOM 10571 O O . GLU E 1 280 ? 23.315 41.050 113.436 1.00 28.83 274 GLU E O 1
ATOM 10577 N N . LYS E 1 281 ? 25.438 41.133 114.174 1.00 28.19 275 LYS E N 1
ATOM 10578 C CA . LYS E 1 281 ? 25.299 39.893 114.954 1.00 29.30 275 LYS E CA 1
ATOM 10579 C C . LYS E 1 281 ? 24.466 40.066 116.228 1.00 34.74 275 LYS E C 1
ATOM 10580 O O . LYS E 1 281 ? 24.407 41.146 116.814 1.00 30.74 275 LYS E O 1
ATOM 10586 N N . ILE E 1 282 ? 23.865 38.967 116.664 1.00 34.87 276 ILE E N 1
ATOM 10587 C CA . ILE E 1 282 ? 22.832 38.982 117.691 1.00 32.67 276 ILE E CA 1
ATOM 10588 C C . ILE E 1 282 ? 23.349 39.449 119.073 1.00 34.36 276 ILE E C 1
ATOM 10589 O O . ILE E 1 282 ? 22.576 39.887 119.933 1.00 31.87 276 ILE E O 1
ATOM 10594 N N . ASP E 1 283 ? 24.662 39.383 119.273 1.00 33.93 277 ASP E N 1
ATOM 10595 C CA . ASP E 1 283 ? 25.254 39.739 120.560 1.00 33.36 277 ASP E CA 1
ATOM 10596 C C . ASP E 1 283 ? 25.789 41.165 120.552 1.00 37.73 277 ASP E C 1
ATOM 10597 O O . ASP E 1 283 ? 26.317 41.649 121.557 1.00 34.48 277 ASP E O 1
ATOM 10602 N N . GLU E 1 284 ? 25.644 41.837 119.419 1.00 28.83 278 GLU E N 1
ATOM 10603 C CA . GLU E 1 284 ? 26.236 43.163 119.249 1.00 26.47 278 GLU E CA 1
ATOM 10604 C C . GLU E 1 284 ? 25.345 44.301 119.746 1.00 32.63 278 GLU E C 1
ATOM 10605 O O . GLU E 1 284 ? 24.924 45.177 118.987 1.00 30.03 278 GLU E O 1
ATOM 10611 N N . LEU E 1 285 ? 25.088 44.275 121.050 1.00 33.47 279 LEU E N 1
ATOM 10612 C CA . LEU E 1 285 ? 24.290 45.290 121.723 1.00 30.06 279 LEU E CA 1
ATOM 10613 C C . LEU E 1 285 ? 24.953 45.578 123.063 1.00 32.53 279 LEU E C 1
ATOM 10614 O O . LEU E 1 285 ? 25.453 44.660 123.717 1.00 35.31 279 LEU E O 1
ATOM 10619 N N . GLU E 1 286 ? 24.972 46.841 123.474 1.00 30.46 280 GLU E N 1
ATOM 10620 C CA . GLU E 1 286 ? 25.552 47.186 124.763 1.00 37.95 280 GLU E CA 1
ATOM 10621 C C . GLU E 1 286 ? 24.920 48.432 125.361 1.00 35.18 280 GLU E C 1
ATOM 10622 O O . GLU E 1 286 ? 24.311 49.229 124.659 1.00 30.94 280 GLU E O 1
ATOM 10628 N N . THR E 1 287 ? 25.070 48.579 126.671 1.00 31.87 281 THR E N 1
ATOM 10629 C CA . THR E 1 287 ? 24.534 49.732 127.368 1.00 39.61 281 THR E CA 1
ATOM 10630 C C . THR E 1 287 ? 25.172 51.048 126.906 1.00 41.14 281 THR E C 1
ATOM 10631 O O . THR E 1 287 ? 26.365 51.127 126.594 1.00 36.54 281 THR E O 1
ATOM 10635 N N . PHE E 1 288 ? 24.345 52.078 126.856 1.00 36.74 282 PHE E N 1
ATOM 10636 C CA . PHE E 1 288 ? 24.779 53.399 126.451 1.00 35.20 282 PHE E CA 1
ATOM 10637 C C . PHE E 1 288 ? 25.740 54.024 127.458 1.00 41.73 282 PHE E C 1
ATOM 10638 O O . PHE E 1 288 ? 25.544 53.930 128.669 1.00 39.99 282 PHE E O 1
ATOM 10646 N N . ASN E 1 289 ? 26.803 54.637 126.953 1.00 44.14 283 ASN E N 1
ATOM 10647 C CA . ASN E 1 289 ? 27.712 55.398 127.805 1.00 45.04 283 ASN E CA 1
ATOM 10648 C C . ASN E 1 289 ? 27.713 56.874 127.394 1.00 44.27 283 ASN E C 1
ATOM 10649 O O . ASN E 1 289 ? 28.201 57.231 126.317 1.00 36.68 283 ASN E O 1
ATOM 10654 N N . ALA E 1 290 ? 27.164 57.724 128.258 1.00 41.84 284 ALA E N 1
ATOM 10655 C CA . ALA E 1 290 ? 26.946 59.138 127.942 1.00 42.97 284 ALA E CA 1
ATOM 10656 C C . ALA E 1 290 ? 28.220 59.943 127.689 1.00 49.22 284 ALA E C 1
ATOM 10657 O O . ALA E 1 290 ? 28.249 60.804 126.803 1.00 44.14 284 ALA E O 1
ATOM 10659 N N . LYS E 1 291 ? 29.264 59.689 128.473 1.00 46.93 285 LYS E N 1
ATOM 10660 C CA . LYS E 1 291 ? 30.497 60.460 128.328 1.00 50.71 285 LYS E CA 1
ATOM 10661 C C . LYS E 1 291 ? 31.175 60.159 126.995 1.00 50.30 285 LYS E C 1
ATOM 10662 O O . LYS E 1 291 ? 31.647 61.069 126.309 1.00 49.50 285 LYS E O 1
ATOM 10668 N N . ARG E 1 292 ? 31.214 58.879 126.638 1.00 47.58 286 ARG E N 1
ATOM 10669 C CA . ARG E 1 292 ? 31.784 58.446 125.364 1.00 49.39 286 ARG E CA 1
ATOM 10670 C C . ARG E 1 292 ? 30.998 59.001 124.183 1.00 44.44 286 ARG E C 1
ATOM 10671 O O . ARG E 1 292 ? 31.568 59.363 123.145 1.00 48.20 286 ARG E O 1
ATOM 10679 N N . PHE E 1 293 ? 29.683 59.069 124.347 1.00 37.44 287 PHE E N 1
ATOM 10680 C CA . PHE E 1 293 ? 28.812 59.571 123.296 1.00 37.82 287 PHE E CA 1
ATOM 10681 C C . PHE E 1 293 ? 29.020 61.064 123.064 1.00 43.65 287 PHE E C 1
ATOM 10682 O O . PHE E 1 293 ? 29.101 61.511 121.916 1.00 43.58 287 PHE E O 1
ATOM 10690 N N . VAL E 1 294 ? 29.112 61.832 124.151 1.00 39.71 288 VAL E N 1
ATOM 10691 C CA . VAL E 1 294 ? 29.362 63.266 124.048 1.00 40.18 288 VAL E CA 1
ATOM 10692 C C . VAL E 1 294 ? 30.690 63.496 123.346 1.00 41.64 288 VAL E C 1
ATOM 10693 O O . VAL E 1 294 ? 30.826 64.402 122.518 1.00 42.10 288 VAL E O 1
ATOM 10697 N N . SER E 1 295 ? 31.660 62.648 123.679 1.00 44.68 289 SER E N 1
ATOM 10698 C CA . SER E 1 295 ? 32.988 62.705 123.085 1.00 49.55 289 SER E CA 1
ATOM 10699 C C . SER E 1 295 ? 32.913 62.449 121.582 1.00 43.63 289 SER E C 1
ATOM 10700 O O . SER E 1 295 ? 33.543 63.149 120.792 1.00 44.83 289 SER E O 1
ATOM 10703 N N . ARG E 1 296 ? 32.136 61.437 121.209 1.00 40.69 290 ARG E N 1
ATOM 10704 C CA . ARG E 1 296 ? 31.924 61.073 119.816 1.00 41.43 290 ARG E CA 1
ATOM 10705 C C . ARG E 1 296 ? 31.339 62.243 119.034 1.00 43.52 290 ARG E C 1
ATOM 10706 O O . ARG E 1 296 ? 31.846 62.599 117.972 1.00 41.33 290 ARG E O 1
ATOM 10714 N N . ILE E 1 297 ? 30.279 62.837 119.579 1.00 44.86 291 ILE E N 1
ATOM 10715 C CA . ILE E 1 297 ? 29.632 64.010 118.995 1.00 46.90 291 ILE E CA 1
ATOM 10716 C C . ILE E 1 297 ? 30.629 65.158 118.826 1.00 46.49 291 ILE E C 1
ATOM 10717 O O . ILE E 1 297 ? 30.494 65.969 117.912 1.00 45.83 291 ILE E O 1
ATOM 10722 N N . LEU E 1 298 ? 31.627 65.180 119.715 1.00 46.26 292 LEU E N 1
ATOM 10723 C CA . LEU E 1 298 ? 32.691 66.192 119.807 1.00 57.30 292 LEU E CA 1
ATOM 10724 C C . LEU E 1 298 ? 32.212 67.464 120.503 1.00 68.40 292 LEU E C 1
ATOM 10725 O O . LEU E 1 298 ? 32.003 67.483 121.718 1.00 59.31 292 LEU E O 1
ATOM 10731 N N . LEU F 2 13 ? 25.783 104.957 84.786 1.00 103.48 85 LEU F N 1
ATOM 10732 C CA . LEU F 2 13 ? 24.339 104.947 84.990 1.00 107.28 85 LEU F CA 1
ATOM 10733 C C . LEU F 2 13 ? 23.998 104.682 86.458 1.00 106.54 85 LEU F C 1
ATOM 10734 O O . LEU F 2 13 ? 24.852 104.266 87.239 1.00 102.95 85 LEU F O 1
ATOM 10739 N N . LYS F 2 14 ? 22.744 104.927 86.826 1.00 112.34 86 LYS F N 1
ATOM 10740 C CA . LYS F 2 14 ? 22.302 104.771 88.205 1.00 112.38 86 LYS F CA 1
ATOM 10741 C C . LYS F 2 14 ? 22.101 103.304 88.557 1.00 111.92 86 LYS F C 1
ATOM 10742 O O . LYS F 2 14 ? 20.984 102.793 88.507 1.00 116.79 86 LYS F O 1
ATOM 10748 N N . TYR F 2 15 ? 23.194 102.633 88.904 1.00 104.76 87 TYR F N 1
ATOM 10749 C CA . TYR F 2 15 ? 23.143 101.249 89.356 1.00 102.22 87 TYR F CA 1
ATOM 10750 C C . TYR F 2 15 ? 23.966 101.118 90.636 1.00 100.02 87 TYR F C 1
ATOM 10751 O O . TYR F 2 15 ? 24.491 102.110 91.144 1.00 104.90 87 TYR F O 1
ATOM 10760 N N . LYS F 2 16 ? 24.089 99.898 91.147 1.00 93.97 88 LYS F N 1
ATOM 10761 C CA . LYS F 2 16 ? 24.832 99.664 92.381 1.00 89.15 88 LYS F CA 1
ATOM 10762 C C . LYS F 2 16 ? 25.799 98.486 92.252 1.00 81.07 88 LYS F C 1
ATOM 10763 O O . LYS F 2 16 ? 25.505 97.496 91.585 1.00 79.17 88 LYS F O 1
ATOM 10769 N N . THR F 2 17 ? 26.955 98.603 92.897 1.00 78.57 89 THR F N 1
ATOM 10770 C CA . THR F 2 17 ? 27.945 97.536 92.896 1.00 57.71 89 THR F CA 1
ATOM 10771 C C . THR F 2 17 ? 27.777 96.666 94.145 1.00 55.16 89 THR F C 1
ATOM 10772 O O . THR F 2 17 ? 27.736 97.177 95.260 1.00 55.81 89 THR F O 1
ATOM 10776 N N . ILE F 2 18 ? 27.668 95.357 93.949 1.00 52.69 90 ILE F N 1
ATOM 10777 C CA . ILE F 2 18 ? 27.513 94.424 95.064 1.00 50.48 90 ILE F CA 1
ATOM 10778 C C . ILE F 2 18 ? 28.787 94.334 95.901 1.00 60.73 90 ILE F C 1
ATOM 10779 O O . ILE F 2 18 ? 29.866 94.071 95.367 1.00 49.38 90 ILE F O 1
ATOM 10784 N N . LYS F 2 19 ? 28.650 94.567 97.206 1.00 57.70 91 LYS F N 1
ATOM 10785 C CA . LYS F 2 19 ? 29.755 94.450 98.158 1.00 49.91 91 LYS F CA 1
ATOM 10786 C C . LYS F 2 19 ? 29.452 93.332 99.163 1.00 48.29 91 LYS F C 1
ATOM 10787 O O . LYS F 2 19 ? 28.295 92.934 99.321 1.00 47.73 91 LYS F O 1
ATOM 10793 N N . GLU F 2 20 ? 30.484 92.846 99.848 1.00 48.04 92 GLU F N 1
ATOM 10794 C CA . GLU F 2 20 ? 30.320 91.719 100.778 1.00 46.87 92 GLU F CA 1
ATOM 10795 C C . GLU F 2 20 ? 29.277 92.030 101.849 1.00 47.91 92 GLU F C 1
ATOM 10796 O O . GLU F 2 20 ? 28.489 91.161 102.225 1.00 46.91 92 GLU F O 1
ATOM 10802 N N . ASP F 2 21 ? 29.260 93.281 102.309 1.00 50.34 93 ASP F N 1
ATOM 10803 C CA . ASP F 2 21 ? 28.307 93.728 103.322 1.00 65.62 93 ASP F CA 1
ATOM 10804 C C . ASP F 2 21 ? 26.859 93.593 102.853 1.00 61.86 93 ASP F C 1
ATOM 10805 O O . ASP F 2 21 ? 25.963 93.344 103.656 1.00 63.77 93 ASP F O 1
ATOM 10810 N N . ASP F 2 22 ? 26.634 93.745 101.552 1.00 51.09 94 ASP F N 1
ATOM 10811 C CA . ASP F 2 22 ? 25.301 93.557 100.985 1.00 55.63 94 ASP F CA 1
ATOM 10812 C C . ASP F 2 22 ? 24.859 92.079 101.017 1.00 58.35 94 ASP F C 1
ATOM 10813 O O . ASP F 2 22 ? 23.674 91.773 100.889 1.00 49.50 94 ASP F O 1
ATOM 10818 N N . LEU F 2 23 ? 25.818 91.172 101.177 1.00 46.88 95 LEU F N 1
ATOM 10819 C CA . LEU F 2 23 ? 25.549 89.743 101.012 1.00 44.84 95 LEU F CA 1
ATOM 10820 C C . LEU F 2 23 ? 25.369 88.986 102.330 1.00 48.81 95 LEU F C 1
ATOM 10821 O O . LEU F 2 23 ? 24.770 87.909 102.350 1.00 52.05 95 LEU F O 1
ATOM 10826 N N . ASN F 2 24 ? 25.885 89.544 103.420 1.00 50.66 96 ASN F N 1
ATOM 10827 C CA . ASN F 2 24 ? 25.982 88.812 104.684 1.00 54.32 96 ASN F CA 1
ATOM 10828 C C . ASN F 2 24 ? 24.681 88.184 105.189 1.00 57.06 96 ASN F C 1
ATOM 10829 O O . ASN F 2 24 ? 24.637 86.984 105.476 1.00 48.65 96 ASN F O 1
ATOM 10834 N N . ASP F 2 25 ? 23.622 88.981 105.288 1.00 49.71 97 ASP F N 1
ATOM 10835 C CA . ASP F 2 25 ? 22.368 88.472 105.842 1.00 58.59 97 ASP F CA 1
ATOM 10836 C C . ASP F 2 25 ? 21.733 87.372 105.000 1.00 52.26 97 ASP F C 1
ATOM 10837 O O . ASP F 2 25 ? 21.316 86.343 105.526 1.00 50.73 97 ASP F O 1
ATOM 10842 N N . VAL F 2 26 ? 21.660 87.593 103.694 1.00 51.82 98 VAL F N 1
ATOM 10843 C CA . VAL F 2 26 ? 21.054 86.616 102.798 1.00 48.16 98 VAL F CA 1
ATOM 10844 C C . VAL F 2 26 ? 21.895 85.335 102.703 1.00 44.21 98 VAL F C 1
ATOM 10845 O O . VAL F 2 26 ? 21.349 84.235 102.561 1.00 47.98 98 VAL F O 1
ATOM 10849 N N . ILE F 2 27 ? 23.214 85.465 102.817 1.00 43.06 99 ILE F N 1
ATOM 10850 C CA . ILE F 2 27 ? 24.081 84.287 102.816 1.00 44.56 99 ILE F CA 1
ATOM 10851 C C . ILE F 2 27 ? 23.863 83.436 104.073 1.00 50.26 99 ILE F C 1
ATOM 10852 O O . ILE F 2 27 ? 23.922 82.202 104.021 1.00 41.38 99 ILE F O 1
ATOM 10857 N N . GLU F 2 28 ? 23.599 84.081 105.204 1.00 49.03 100 GLU F N 1
ATOM 10858 C CA . GLU F 2 28 ? 23.367 83.316 106.430 1.00 46.92 100 GLU F CA 1
ATOM 10859 C C . GLU F 2 28 ? 22.038 82.565 106.404 1.00 46.24 100 GLU F C 1
ATOM 10860 O O . GLU F 2 28 ? 21.977 81.397 106.793 1.00 46.22 100 GLU F O 1
ATOM 10866 N N . GLU F 2 29 ? 20.981 83.223 105.935 1.00 48.01 101 GLU F N 1
ATOM 10867 C CA . GLU F 2 29 ? 19.684 82.567 105.791 1.00 50.67 101 GLU F CA 1
ATOM 10868 C C . GLU F 2 29 ? 19.806 81.373 104.851 1.00 46.11 101 GLU F C 1
ATOM 10869 O O . GLU F 2 29 ? 19.238 80.312 105.099 1.00 47.62 101 GLU F O 1
ATOM 10875 N N . LEU F 2 30 ? 20.555 81.558 103.772 1.00 45.92 102 LEU F N 1
ATOM 10876 C CA . LEU F 2 30 ? 20.798 80.487 102.814 1.00 46.75 102 LEU F CA 1
ATOM 10877 C C . LEU F 2 30 ? 21.581 79.339 103.448 1.00 47.02 102 LEU F C 1
ATOM 10878 O O . LEU F 2 30 ? 21.323 78.171 103.148 1.00 42.18 102 LEU F O 1
ATOM 10883 N N . ARG F 2 31 ? 22.542 79.678 104.309 1.00 44.58 103 ARG F N 1
ATOM 10884 C CA . ARG F 2 31 ? 23.330 78.671 105.015 1.00 48.09 103 ARG F CA 1
ATOM 10885 C C . ARG F 2 31 ? 22.451 77.746 105.858 1.00 46.93 103 ARG F C 1
ATOM 10886 O O . ARG F 2 31 ? 22.605 76.520 105.822 1.00 44.09 103 ARG F O 1
ATOM 10894 N N . PHE F 2 32 ? 21.526 78.323 106.616 1.00 49.84 104 PHE F N 1
ATOM 10895 C CA . PHE F 2 32 ? 20.654 77.503 107.455 1.00 53.23 104 PHE F CA 1
ATOM 10896 C C . PHE F 2 32 ? 19.580 76.766 106.651 1.00 50.85 104 PHE F C 1
ATOM 10897 O O . PHE F 2 32 ? 19.090 75.724 107.071 1.00 48.77 104 PHE F O 1
ATOM 10905 N N . GLN F 2 33 ? 19.227 77.299 105.488 1.00 50.88 105 GLN F N 1
ATOM 10906 C CA . GLN F 2 33 ? 18.288 76.612 104.607 1.00 55.65 105 GLN F CA 1
ATOM 10907 C C . GLN F 2 33 ? 18.955 75.370 104.019 1.00 45.18 105 GLN F C 1
ATOM 10908 O O . GLN F 2 33 ? 18.354 74.289 103.960 1.00 46.23 105 GLN F O 1
ATOM 10914 N N . LEU F 2 34 ? 20.206 75.529 103.604 1.00 43.19 106 LEU F N 1
ATOM 10915 C CA . LEU F 2 34 ? 20.974 74.432 103.044 1.00 42.26 106 LEU F CA 1
ATOM 10916 C C . LEU F 2 34 ? 21.294 73.371 104.104 1.00 45.16 106 LEU F C 1
ATOM 10917 O O . LEU F 2 34 ? 21.185 72.176 103.839 1.00 43.99 106 LEU F O 1
ATOM 10922 N N . LEU F 2 35 ? 21.677 73.813 105.299 1.00 44.22 107 LEU F N 1
ATOM 10923 C CA . LEU F 2 35 ? 22.011 72.894 106.379 1.00 45.92 107 LEU F CA 1
ATOM 10924 C C . LEU F 2 35 ? 20.775 72.128 106.808 1.00 49.91 107 LEU F C 1
ATOM 10925 O O . LEU F 2 35 ? 20.854 70.952 107.160 1.00 50.66 107 LEU F O 1
ATOM 10930 N N . ASP F 2 36 ? 19.628 72.796 106.777 1.00 48.54 108 ASP F N 1
ATOM 10931 C CA . ASP F 2 36 ? 18.386 72.156 107.189 1.00 54.68 108 ASP F CA 1
ATOM 10932 C C . ASP F 2 36 ? 17.966 71.097 106.178 1.00 50.78 108 ASP F C 1
ATOM 10933 O O . ASP F 2 36 ? 17.255 70.154 106.515 1.00 52.91 108 ASP F O 1
ATOM 10938 N N . SER F 2 37 ? 18.421 71.262 104.942 1.00 48.57 109 SER F N 1
ATOM 10939 C CA . SER F 2 37 ? 18.098 70.344 103.859 1.00 49.88 109 SER F CA 1
ATOM 10940 C C . SER F 2 37 ? 19.095 69.192 103.768 1.00 48.35 109 SER F C 1
ATOM 10941 O O . SER F 2 37 ? 19.090 68.440 102.797 1.00 56.35 109 SER F O 1
ATOM 10944 N N . ASP F 2 38 ? 19.959 69.077 104.772 1.00 48.56 110 ASP F N 1
ATOM 10945 C CA . ASP F 2 38 ? 20.980 68.033 104.816 1.00 49.01 110 ASP F CA 1
ATOM 10946 C C . ASP F 2 38 ? 22.030 68.156 103.703 1.00 47.28 110 ASP F C 1
ATOM 10947 O O . ASP F 2 38 ? 22.571 67.159 103.235 1.00 52.03 110 ASP F O 1
ATOM 10952 N N . VAL F 2 39 ? 22.315 69.378 103.262 1.00 45.37 111 VAL F N 1
ATOM 10953 C CA . VAL F 2 39 ? 23.560 69.600 102.550 1.00 44.28 111 VAL F CA 1
ATOM 10954 C C . VAL F 2 39 ? 24.610 69.732 103.652 1.00 50.96 111 VAL F C 1
ATOM 10955 O O . VAL F 2 39 ? 24.427 70.505 104.596 1.00 46.06 111 VAL F O 1
ATOM 10959 N N . SER F 2 40 ? 25.684 68.952 103.560 1.00 46.10 112 SER F N 1
ATOM 10960 C CA . SER F 2 40 ? 26.674 68.911 104.633 1.00 55.04 112 SER F CA 1
ATOM 10961 C C . SER F 2 40 ? 27.294 70.286 104.846 1.00 55.80 112 SER F C 1
ATOM 10962 O O . SER F 2 40 ? 27.306 71.117 103.934 1.00 51.20 112 SER F O 1
ATOM 10965 N N . TYR F 2 41 ? 27.794 70.517 106.056 1.00 48.17 113 TYR F N 1
ATOM 10966 C CA . TYR F 2 41 ? 28.336 71.816 106.435 1.00 50.98 113 TYR F CA 1
ATOM 10967 C C . TYR F 2 41 ? 29.461 72.264 105.509 1.00 47.08 113 TYR F C 1
ATOM 10968 O O . TYR F 2 41 ? 29.493 73.406 105.074 1.00 49.07 113 TYR F O 1
ATOM 10977 N N . GLU F 2 42 ? 30.385 71.358 105.211 1.00 55.49 114 GLU F N 1
ATOM 10978 C CA . GLU F 2 42 ? 31.555 71.704 104.411 1.00 55.09 114 GLU F CA 1
ATOM 10979 C C . GLU F 2 42 ? 31.178 72.031 102.969 1.00 52.87 114 GLU F C 1
ATOM 10980 O O . GLU F 2 42 ? 31.756 72.928 102.357 1.00 50.45 114 GLU F O 1
ATOM 10986 N N . VAL F 2 43 ? 30.199 71.308 102.433 1.00 48.73 115 VAL F N 1
ATOM 10987 C CA . VAL F 2 43 ? 29.711 71.571 101.085 1.00 45.45 115 VAL F CA 1
ATOM 10988 C C . VAL F 2 43 ? 28.971 72.903 101.045 1.00 44.32 115 VAL F C 1
ATOM 10989 O O . VAL F 2 43 ? 29.168 73.713 100.131 1.00 41.05 115 VAL F O 1
ATOM 10993 N N . THR F 2 44 ? 28.123 73.122 102.046 1.00 41.67 116 THR F N 1
ATOM 10994 C CA . THR F 2 44 ? 27.367 74.366 102.169 1.00 40.41 116 THR F CA 1
ATOM 10995 C C . THR F 2 44 ? 28.306 75.574 102.193 1.00 44.26 116 THR F C 1
ATOM 10996 O O . THR F 2 44 ? 28.092 76.560 101.477 1.00 39.23 116 THR F O 1
ATOM 11000 N N . GLU F 2 45 ? 29.360 75.470 102.998 1.00 42.32 117 GLU F N 1
ATOM 11001 C CA . GLU F 2 45 ? 30.367 76.519 103.109 1.00 45.31 117 GLU F CA 1
ATOM 11002 C C . GLU F 2 45 ? 31.010 76.861 101.763 1.00 46.88 117 GLU F C 1
ATOM 11003 O O . GLU F 2 45 ? 31.116 78.035 101.397 1.00 40.87 117 GLU F O 1
ATOM 11009 N N . LYS F 2 46 ? 31.449 75.839 101.032 1.00 42.26 118 LYS F N 1
ATOM 11010 C CA . LYS F 2 46 ? 32.113 76.052 99.747 1.00 42.48 118 LYS F CA 1
ATOM 11011 C C . LYS F 2 46 ? 31.162 76.656 98.722 1.00 45.87 118 LYS F C 1
ATOM 11012 O O . LYS F 2 46 ? 31.513 77.597 98.011 1.00 47.73 118 LYS F O 1
ATOM 11018 N N . ILE F 2 47 ? 29.956 76.107 98.648 1.00 40.78 119 ILE F N 1
ATOM 11019 C CA . ILE F 2 47 ? 28.955 76.603 97.715 1.00 44.68 119 ILE F CA 1
ATOM 11020 C C . ILE F 2 47 ? 28.644 78.089 97.944 1.00 45.70 119 ILE F C 1
ATOM 11021 O O . ILE F 2 47 ? 28.557 78.876 96.993 1.00 39.53 119 ILE F O 1
ATOM 11026 N N . LEU F 2 48 ? 28.523 78.475 99.211 1.00 42.34 120 LEU F N 1
ATOM 11027 C CA . LEU F 2 48 ? 28.215 79.859 99.568 1.00 37.37 120 LEU F CA 1
ATOM 11028 C C . LEU F 2 48 ? 29.388 80.818 99.362 1.00 39.46 120 LEU F C 1
ATOM 11029 O O . LEU F 2 48 ? 29.193 82.006 99.079 1.00 39.96 120 LEU F O 1
ATOM 11034 N N . GLU F 2 49 ? 30.606 80.316 99.521 1.00 42.86 121 GLU F N 1
ATOM 11035 C CA . GLU F 2 49 ? 31.779 81.134 99.235 1.00 42.79 121 GLU F CA 1
ATOM 11036 C C . GLU F 2 49 ? 31.887 81.388 97.734 1.00 46.95 121 GLU F C 1
ATOM 11037 O O . GLU F 2 49 ? 32.157 82.515 97.306 1.00 47.22 121 GLU F O 1
ATOM 11043 N N . ASP F 2 50 ? 31.662 80.338 96.945 1.00 46.98 122 ASP F N 1
ATOM 11044 C CA . ASP F 2 50 ? 31.587 80.452 95.488 1.00 47.39 122 ASP F CA 1
ATOM 11045 C C . ASP F 2 50 ? 30.596 81.544 95.093 1.00 39.29 122 ASP F C 1
ATOM 11046 O O . ASP F 2 50 ? 30.903 82.414 94.283 1.00 40.05 122 ASP F O 1
ATOM 11051 N N . LEU F 2 51 ? 29.406 81.484 95.678 1.00 39.65 123 LEU F N 1
ATOM 11052 C CA . LEU F 2 51 ? 28.348 82.446 95.399 1.00 38.01 123 LEU F CA 1
ATOM 11053 C C . LEU F 2 51 ? 28.769 83.874 95.736 1.00 42.93 123 LEU F C 1
ATOM 11054 O O . LEU F 2 51 ? 28.572 84.794 94.942 1.00 39.44 123 LEU F O 1
ATOM 11059 N N . LYS F 2 52 ? 29.346 84.049 96.920 1.00 46.45 124 LYS F N 1
ATOM 11060 C CA . LYS F 2 52 ? 29.775 85.365 97.381 1.00 46.83 124 LYS F CA 1
ATOM 11061 C C . LYS F 2 52 ? 30.836 85.951 96.445 1.00 42.82 124 LYS F C 1
ATOM 11062 O O . LYS F 2 52 ? 30.709 87.089 95.968 1.00 41.09 124 LYS F O 1
ATOM 11068 N N . ASN F 2 53 ? 31.868 85.156 96.169 1.00 40.80 125 ASN F N 1
ATOM 11069 C CA . ASN F 2 53 ? 32.955 85.554 95.278 1.00 46.38 125 ASN F CA 1
ATOM 11070 C C . ASN F 2 53 ? 32.510 85.794 93.834 1.00 46.05 125 ASN F C 1
ATOM 11071 O O . ASN F 2 53 ? 33.148 86.532 93.088 1.00 47.76 125 ASN F O 1
ATOM 11076 N N . ASN F 2 54 ? 31.420 85.158 93.435 1.00 48.79 126 ASN F N 1
ATOM 11077 C CA . ASN F 2 54 ? 30.908 85.387 92.100 1.00 50.25 126 ASN F CA 1
ATOM 11078 C C . ASN F 2 54 ? 30.178 86.722 92.000 1.00 45.75 126 ASN F C 1
ATOM 11079 O O . ASN F 2 54 ? 30.215 87.381 90.962 1.00 49.19 126 ASN F O 1
ATOM 11084 N N . LEU F 2 55 ? 29.524 87.123 93.086 1.00 42.13 127 LEU F N 1
ATOM 11085 C CA . LEU F 2 55 ? 28.641 88.288 93.056 1.00 42.98 127 LEU F CA 1
ATOM 11086 C C . LEU F 2 55 ? 29.324 89.606 93.422 1.00 44.12 127 LEU F C 1
ATOM 11087 O O . LEU F 2 55 ? 28.951 90.662 92.904 1.00 45.72 127 LEU F O 1
ATOM 11092 N N . ILE F 2 56 ? 30.297 89.543 94.326 1.00 43.75 128 ILE F N 1
ATOM 11093 C CA . ILE F 2 56 ? 31.021 90.739 94.756 1.00 45.19 128 ILE F CA 1
ATOM 11094 C C . ILE F 2 56 ? 31.683 91.403 93.555 1.00 47.02 128 ILE F C 1
ATOM 11095 O O . ILE F 2 56 ? 32.470 90.779 92.845 1.00 48.44 128 ILE F O 1
ATOM 11100 N N . GLY F 2 57 ? 31.354 92.669 93.330 1.00 48.66 129 GLY F N 1
ATOM 11101 C CA . GLY F 2 57 ? 31.921 93.399 92.209 1.00 50.87 129 GLY F CA 1
ATOM 11102 C C . GLY F 2 57 ? 30.987 93.451 91.016 1.00 51.71 129 GLY F C 1
ATOM 11103 O O . GLY F 2 57 ? 31.211 94.219 90.077 1.00 54.08 129 GLY F O 1
ATOM 11104 N N . LYS F 2 58 ? 29.936 92.633 91.047 1.00 50.23 130 LYS F N 1
ATOM 11105 C CA . LYS F 2 58 ? 28.929 92.661 89.989 1.00 52.91 130 LYS F CA 1
ATOM 11106 C C . LYS F 2 58 ? 27.917 93.798 90.178 1.00 53.30 130 LYS F C 1
ATOM 11107 O O . LYS F 2 58 ? 27.726 94.285 91.287 1.00 52.89 130 LYS F O 1
ATOM 11113 N N . LYS F 2 59 ? 27.278 94.216 89.087 1.00 68.07 131 LYS F N 1
ATOM 11114 C CA . LYS F 2 59 ? 26.386 95.378 89.112 1.00 71.93 131 LYS F CA 1
ATOM 11115 C C . LYS F 2 59 ? 24.907 95.035 89.295 1.00 74.26 131 LYS F C 1
ATOM 11116 O O . LYS F 2 59 ? 24.416 94.043 88.759 1.00 74.53 131 LYS F O 1
ATOM 11122 N N . VAL F 2 60 ? 24.206 95.878 90.049 1.00 77.25 132 VAL F N 1
ATOM 11123 C CA . VAL F 2 60 ? 22.777 95.710 90.298 1.00 81.18 132 VAL F CA 1
ATOM 11124 C C . VAL F 2 60 ? 22.073 97.060 90.185 1.00 86.11 132 VAL F C 1
ATOM 11125 O O . VAL F 2 60 ? 22.682 98.105 90.424 1.00 85.79 132 VAL F O 1
ATOM 11129 N N . SER F 2 61 ? 20.797 97.039 89.806 1.00 89.47 133 SER F N 1
ATOM 11130 C CA . SER F 2 61 ? 19.988 98.253 89.746 1.00 87.94 133 SER F CA 1
ATOM 11131 C C . SER F 2 61 ? 19.821 98.877 91.131 1.00 87.33 133 SER F C 1
ATOM 11132 O O . SER F 2 61 ? 19.845 100.100 91.284 1.00 77.36 133 SER F O 1
ATOM 11135 N N . ARG F 2 63 ? 19.826 97.550 94.130 1.00 95.60 135 ARG F N 1
ATOM 11136 C CA . ARG F 2 63 ? 20.083 97.774 95.549 1.00 98.19 135 ARG F CA 1
ATOM 11137 C C . ARG F 2 63 ? 19.019 97.096 96.412 1.00 101.73 135 ARG F C 1
ATOM 11138 O O . ARG F 2 63 ? 19.329 96.482 97.435 1.00 96.15 135 ARG F O 1
ATOM 11146 N N . GLU F 2 64 ? 17.762 97.212 95.994 1.00 108.46 136 GLU F N 1
ATOM 11147 C CA . GLU F 2 64 ? 16.653 96.605 96.719 1.00 108.10 136 GLU F CA 1
ATOM 11148 C C . GLU F 2 64 ? 16.541 95.129 96.361 1.00 101.36 136 GLU F C 1
ATOM 11149 O O . GLU F 2 64 ? 16.092 94.311 97.165 1.00 96.86 136 GLU F O 1
ATOM 11155 N N . GLU F 2 65 ? 16.965 94.804 95.144 1.00 97.12 137 GLU F N 1
ATOM 11156 C CA . GLU F 2 65 ? 16.791 93.470 94.583 1.00 89.01 137 GLU F CA 1
ATOM 11157 C C . GLU F 2 65 ? 18.031 92.598 94.750 1.00 79.92 137 GLU F C 1
ATOM 11158 O O . GLU F 2 65 ? 18.114 91.515 94.167 1.00 76.00 137 GLU F O 1
ATOM 11164 N N . VAL F 2 66 ? 18.992 93.069 95.537 1.00 75.81 138 VAL F N 1
ATOM 11165 C CA . VAL F 2 66 ? 20.208 92.297 95.774 1.00 73.17 138 VAL F CA 1
ATOM 11166 C C . VAL F 2 66 ? 19.881 90.948 96.407 1.00 68.37 138 VAL F C 1
ATOM 11167 O O . VAL F 2 66 ? 20.406 89.920 95.988 1.00 61.36 138 VAL F O 1
ATOM 11171 N N . GLU F 2 67 ? 18.987 90.962 97.391 1.00 72.06 139 GLU F N 1
ATOM 11172 C CA . GLU F 2 67 ? 18.617 89.759 98.126 1.00 72.71 139 GLU F CA 1
ATOM 11173 C C . GLU F 2 67 ? 18.058 88.686 97.202 1.00 66.35 139 GLU F C 1
ATOM 11174 O O . GLU F 2 67 ? 18.385 87.514 97.345 1.00 58.67 139 GLU F O 1
ATOM 11180 N N . GLU F 2 68 ? 17.225 89.089 96.246 1.00 70.28 140 GLU F N 1
ATOM 11181 C CA . GLU F 2 68 ? 16.630 88.124 95.329 1.00 69.35 140 GLU F CA 1
ATOM 11182 C C . GLU F 2 68 ? 17.621 87.647 94.266 1.00 66.64 140 GLU F C 1
ATOM 11183 O O . GLU F 2 68 ? 17.567 86.495 93.836 1.00 61.90 140 GLU F O 1
ATOM 11189 N N . ILE F 2 69 ? 18.523 88.532 93.846 1.00 64.66 141 ILE F N 1
ATOM 11190 C CA . ILE F 2 69 ? 19.560 88.161 92.883 1.00 62.20 141 ILE F CA 1
ATOM 11191 C C . ILE F 2 69 ? 20.486 87.088 93.462 1.00 58.55 141 ILE F C 1
ATOM 11192 O O . ILE F 2 69 ? 20.937 86.194 92.747 1.00 58.34 141 ILE F O 1
ATOM 11197 N N . VAL F 2 70 ? 20.747 87.167 94.763 1.00 46.64 142 VAL F N 1
ATOM 11198 C CA . VAL F 2 70 ? 21.555 86.160 95.436 1.00 53.07 142 VAL F CA 1
ATOM 11199 C C . VAL F 2 70 ? 20.842 84.803 95.416 1.00 51.35 142 VAL F C 1
ATOM 11200 O O . VAL F 2 70 ? 21.439 83.786 95.059 1.00 48.24 142 VAL F O 1
ATOM 11204 N N . ILE F 2 71 ? 19.561 84.803 95.782 1.00 52.98 143 ILE F N 1
ATOM 11205 C CA . ILE F 2 71 ? 18.760 83.580 95.802 1.00 57.07 143 ILE F CA 1
ATOM 11206 C C . ILE F 2 71 ? 18.751 82.921 94.430 1.00 54.58 143 ILE F C 1
ATOM 11207 O O . ILE F 2 71 ? 19.063 81.737 94.295 1.00 53.62 143 ILE F O 1
ATOM 11212 N N . ASN F 2 72 ? 18.400 83.704 93.413 1.00 50.03 144 ASN F N 1
ATOM 11213 C CA . ASN F 2 72 ? 18.255 83.179 92.062 1.00 49.72 144 ASN F CA 1
ATOM 11214 C C . ASN F 2 72 ? 19.576 82.727 91.449 1.00 60.06 144 ASN F C 1
ATOM 11215 O O . ASN F 2 72 ? 19.618 81.751 90.699 1.00 57.41 144 ASN F O 1
ATOM 11220 N N . THR F 2 73 ? 20.651 83.435 91.778 1.00 55.54 145 THR F N 1
ATOM 11221 C CA . THR F 2 73 ? 21.980 83.045 91.333 1.00 47.29 145 THR F CA 1
ATOM 11222 C C . THR F 2 73 ? 22.354 81.681 91.905 1.00 46.41 145 THR F C 1
ATOM 11223 O O . THR F 2 73 ? 22.878 80.828 91.185 1.00 49.28 145 THR F O 1
ATOM 11227 N N . LEU F 2 74 ? 22.079 81.481 93.193 1.00 43.50 146 LEU F N 1
ATOM 11228 C CA . LEU F 2 74 ? 22.339 80.195 93.851 1.00 42.65 146 LEU F CA 1
ATOM 11229 C C . LEU F 2 74 ? 21.493 79.062 93.267 1.00 43.27 146 LEU F C 1
ATOM 11230 O O . LEU F 2 74 ? 21.997 77.965 93.016 1.00 44.38 146 LEU F O 1
ATOM 11235 N N . LYS F 2 75 ? 20.210 79.329 93.049 1.00 43.65 147 LYS F N 1
ATOM 11236 C CA . LYS F 2 75 ? 19.330 78.335 92.442 1.00 45.50 147 LYS F CA 1
ATOM 11237 C C . LYS F 2 75 ? 19.802 77.919 91.049 1.00 48.14 147 LYS F C 1
ATOM 11238 O O . LYS F 2 75 ? 19.816 76.730 90.734 1.00 50.80 147 LYS F O 1
ATOM 11244 N N . LYS F 2 76 ? 20.192 78.891 90.223 1.00 48.79 148 LYS F N 1
ATOM 11245 C CA . LYS F 2 76 ? 20.690 78.602 88.877 1.00 53.25 148 LYS F CA 1
ATOM 11246 C C . LYS F 2 76 ? 21.992 77.807 88.928 1.00 52.75 148 LYS F C 1
ATOM 11247 O O . LYS F 2 76 ? 22.198 76.875 88.150 1.00 57.10 148 LYS F O 1
ATOM 11253 N N . SER F 2 77 ? 22.871 78.185 89.848 1.00 48.35 149 SER F N 1
ATOM 11254 C CA . SER F 2 77 ? 24.139 77.487 90.026 1.00 53.76 149 SER F CA 1
ATOM 11255 C C . SER F 2 77 ? 23.931 76.024 90.452 1.00 48.49 149 SER F C 1
ATOM 11256 O O . SER F 2 77 ? 24.516 75.102 89.877 1.00 46.10 149 SER F O 1
ATOM 11259 N N . ILE F 2 78 ? 23.099 75.817 91.465 1.00 44.68 150 ILE F N 1
ATOM 11260 C CA . ILE F 2 78 ? 22.789 74.462 91.910 1.00 44.05 150 ILE F CA 1
ATOM 11261 C C . ILE F 2 78 ? 22.159 73.629 90.787 1.00 48.47 150 ILE F C 1
ATOM 11262 O O . ILE F 2 78 ? 22.483 72.447 90.616 1.00 46.99 150 ILE F O 1
ATOM 11267 N N . THR F 2 79 ? 21.279 74.259 90.013 1.00 47.79 151 THR F N 1
ATOM 11268 C CA . THR F 2 79 ? 20.631 73.596 88.889 1.00 51.42 151 THR F CA 1
ATOM 11269 C C . THR F 2 79 ? 21.664 73.131 87.870 1.00 54.59 151 THR F C 1
ATOM 11270 O O . THR F 2 79 ? 21.571 72.028 87.332 1.00 54.64 151 THR F O 1
ATOM 11274 N N . GLU F 2 80 ? 22.655 73.979 87.614 1.00 53.34 152 GLU F N 1
ATOM 11275 C CA . GLU F 2 80 ? 23.696 73.657 86.645 1.00 62.05 152 GLU F CA 1
ATOM 11276 C C . GLU F 2 80 ? 24.645 72.583 87.164 1.00 60.50 152 GLU F C 1
ATOM 11277 O O . GLU F 2 80 ? 25.077 71.708 86.410 1.00 62.12 152 GLU F O 1
ATOM 11283 N N . ILE F 2 81 ? 24.964 72.659 88.454 1.00 54.26 153 ILE F N 1
ATOM 11284 C CA . ILE F 2 81 ? 25.764 71.633 89.118 1.00 53.60 153 ILE F CA 1
ATOM 11285 C C . ILE F 2 81 ? 25.097 70.275 88.959 1.00 59.38 153 ILE F C 1
ATOM 11286 O O . ILE F 2 81 ? 25.741 69.286 88.603 1.00 66.16 153 ILE F O 1
ATOM 11291 N N . LEU F 2 82 ? 23.792 70.240 89.202 1.00 54.68 154 LEU F N 1
ATOM 11292 C CA . LEU F 2 82 ? 23.035 69.001 89.099 1.00 53.18 154 LEU F CA 1
ATOM 11293 C C . LEU F 2 82 ? 22.801 68.558 87.654 1.00 56.77 154 LEU F C 1
ATOM 11294 O O . LEU F 2 82 ? 22.798 67.364 87.368 1.00 59.24 154 LEU F O 1
ATOM 11299 N N . THR F 2 83 ? 22.607 69.513 86.747 1.00 62.24 155 THR F N 1
ATOM 11300 C CA . THR F 2 83 ? 22.344 69.179 85.342 1.00 64.79 155 THR F CA 1
ATOM 11301 C C . THR F 2 83 ? 23.583 68.595 84.670 1.00 70.59 155 THR F C 1
ATOM 11302 O O . THR F 2 83 ? 23.506 67.568 83.995 1.00 78.74 155 THR F O 1
ATOM 11306 N N . LYS F 2 84 ? 24.719 69.258 84.870 1.00 65.65 156 LYS F N 1
ATOM 11307 C CA . LYS F 2 84 ? 26.003 68.825 84.318 1.00 67.16 156 LYS F CA 1
ATOM 11308 C C . LYS F 2 84 ? 26.331 67.355 84.596 1.00 70.38 156 LYS F C 1
ATOM 11309 O O . LYS F 2 84 ? 26.888 66.664 83.743 1.00 69.99 156 LYS F O 1
ATOM 11315 N N . ASN F 2 85 ? 25.969 66.877 85.782 1.00 69.75 157 ASN F N 1
ATOM 11316 C CA . ASN F 2 85 ? 26.346 65.531 86.219 1.00 74.08 157 ASN F CA 1
ATOM 11317 C C . ASN F 2 85 ? 25.463 64.389 85.711 1.00 79.19 157 ASN F C 1
ATOM 11318 O O . ASN F 2 85 ? 25.874 63.226 85.740 1.00 78.01 157 ASN F O 1
ATOM 11323 N N . GLN F 2 86 ? 24.256 64.722 85.259 1.00 76.77 158 GLN F N 1
ATOM 11324 C CA . GLN F 2 86 ? 23.346 63.748 84.657 1.00 74.65 158 GLN F CA 1
ATOM 11325 C C . GLN F 2 86 ? 24.019 62.956 83.542 1.00 77.36 158 GLN F C 1
ATOM 11326 O O . GLN F 2 86 ? 24.852 63.486 82.802 1.00 80.23 158 GLN F O 1
ATOM 11332 N N . LYS F 2 87 ? 23.642 61.689 83.421 1.00 78.16 159 LYS F N 1
ATOM 11333 C CA . LYS F 2 87 ? 24.180 60.822 82.380 1.00 81.88 159 LYS F CA 1
ATOM 11334 C C . LYS F 2 87 ? 23.047 60.298 81.502 1.00 77.25 159 LYS F C 1
ATOM 11335 O O . LYS F 2 87 ? 21.883 60.643 81.710 1.00 72.42 159 LYS F O 1
ATOM 11341 N N . THR F 2 88 ? 23.398 59.462 80.528 1.00 75.68 160 THR F N 1
ATOM 11342 C CA . THR F 2 88 ? 22.416 58.816 79.664 1.00 74.22 160 THR F CA 1
ATOM 11343 C C . THR F 2 88 ? 21.449 57.979 80.494 1.00 71.51 160 THR F C 1
ATOM 11344 O O . THR F 2 88 ? 21.852 57.338 81.469 1.00 68.01 160 THR F O 1
ATOM 11348 N N . ASP F 2 89 ? 20.174 57.997 80.115 1.00 69.91 161 ASP F N 1
ATOM 11349 C CA . ASP F 2 89 ? 19.160 57.222 80.821 1.00 65.55 161 ASP F CA 1
ATOM 11350 C C . ASP F 2 89 ? 19.491 55.733 80.807 1.00 54.90 161 ASP F C 1
ATOM 11351 O O . ASP F 2 89 ? 19.956 55.192 79.794 1.00 51.95 161 ASP F O 1
ATOM 11356 N N . LEU F 2 90 ? 19.239 55.090 81.944 1.00 49.77 162 LEU F N 1
ATOM 11357 C CA . LEU F 2 90 ? 19.604 53.699 82.173 1.00 50.15 162 LEU F CA 1
ATOM 11358 C C . LEU F 2 90 ? 18.912 52.743 81.200 1.00 52.27 162 LEU F C 1
ATOM 11359 O O . LEU F 2 90 ? 19.542 51.835 80.658 1.00 57.45 162 LEU F O 1
ATOM 11364 N N . ILE F 2 91 ? 17.615 52.949 80.991 1.00 49.68 163 ILE F N 1
ATOM 11365 C CA . ILE F 2 91 ? 16.843 52.123 80.059 1.00 53.90 163 ILE F CA 1
ATOM 11366 C C . ILE F 2 91 ? 17.403 52.201 78.638 1.00 59.73 163 ILE F C 1
ATOM 11367 O O . ILE F 2 91 ? 17.522 51.186 77.947 1.00 65.79 163 ILE F O 1
ATOM 11372 N N . GLU F 2 92 ? 17.765 53.399 78.195 1.00 55.46 164 GLU F N 1
ATOM 11373 C CA . GLU F 2 92 ? 18.360 53.509 76.873 1.00 59.81 164 GLU F CA 1
ATOM 11374 C C . GLU F 2 92 ? 19.765 52.924 76.878 1.00 59.88 164 GLU F C 1
ATOM 11375 O O . GLU F 2 92 ? 20.191 52.314 75.896 1.00 62.82 164 GLU F O 1
ATOM 11381 N N . LYS F 2 93 ? 20.469 53.100 77.992 1.00 51.40 165 LYS F N 1
ATOM 11382 C CA . LYS F 2 93 ? 21.788 52.509 78.177 1.00 70.61 165 LYS F CA 1
ATOM 11383 C C . LYS F 2 93 ? 21.706 50.985 78.063 1.00 66.05 165 LYS F C 1
ATOM 11384 O O . LYS F 2 93 ? 22.510 50.358 77.366 1.00 62.92 165 LYS F O 1
ATOM 11390 N N . ILE F 2 94 ? 20.727 50.399 78.749 1.00 63.02 166 ILE F N 1
ATOM 11391 C CA . ILE F 2 94 ? 20.492 48.955 78.696 1.00 60.50 166 ILE F CA 1
ATOM 11392 C C . ILE F 2 94 ? 20.228 48.477 77.262 1.00 62.19 166 ILE F C 1
ATOM 11393 O O . ILE F 2 94 ? 20.814 47.493 76.809 1.00 60.46 166 ILE F O 1
ATOM 11398 N N . ARG F 2 95 ? 19.353 49.183 76.553 1.00 59.60 167 ARG F N 1
ATOM 11399 C CA . ARG F 2 95 ? 19.032 48.829 75.175 1.00 62.76 167 ARG F CA 1
ATOM 11400 C C . ARG F 2 95 ? 20.223 49.072 74.254 1.00 63.92 167 ARG F C 1
ATOM 11401 O O . ARG F 2 95 ? 20.603 48.198 73.478 1.00 66.81 167 ARG F O 1
ATOM 11409 N N . SER F 2 96 ? 20.818 50.257 74.358 1.00 69.83 168 SER F N 1
ATOM 11410 C CA . SER F 2 96 ? 21.904 50.652 73.462 1.00 78.97 168 SER F CA 1
ATOM 11411 C C . SER F 2 96 ? 23.136 49.765 73.589 1.00 79.21 168 SER F C 1
ATOM 11412 O O . SER F 2 96 ? 23.941 49.678 72.662 1.00 86.23 168 SER F O 1
ATOM 11415 N N . SER F 2 97 ? 23.291 49.113 74.735 1.00 66.45 169 SER F N 1
ATOM 11416 C CA . SER F 2 97 ? 24.402 48.191 74.915 1.00 65.73 169 SER F CA 1
ATOM 11417 C C . SER F 2 97 ? 23.992 46.808 74.414 1.00 72.81 169 SER F C 1
ATOM 11418 O O . SER F 2 97 ? 22.861 46.368 74.634 1.00 77.36 169 SER F O 1
ATOM 11421 N N . GLY F 2 98 ? 24.912 46.134 73.729 1.00 69.43 170 GLY F N 1
ATOM 11422 C CA . GLY F 2 98 ? 24.653 44.806 73.208 1.00 69.64 170 GLY F CA 1
ATOM 11423 C C . GLY F 2 98 ? 25.039 43.711 74.182 1.00 75.87 170 GLY F C 1
ATOM 11424 O O . GLY F 2 98 ? 25.221 42.556 73.795 1.00 85.63 170 GLY F O 1
ATOM 11425 N N . LYS F 2 99 ? 25.169 44.072 75.454 1.00 69.39 171 LYS F N 1
ATOM 11426 C CA . LYS F 2 99 ? 25.455 43.089 76.485 1.00 68.85 171 LYS F CA 1
ATOM 11427 C C . LYS F 2 99 ? 24.175 42.330 76.810 1.00 64.85 171 LYS F C 1
ATOM 11428 O O . LYS F 2 99 ? 23.115 42.930 76.987 1.00 66.35 171 LYS F O 1
ATOM 11434 N N . LYS F 2 100 ? 24.274 41.007 76.866 1.00 60.36 172 LYS F N 1
ATOM 11435 C CA . LYS F 2 100 ? 23.142 40.162 77.233 1.00 62.71 172 LYS F CA 1
ATOM 11436 C C . LYS F 2 100 ? 23.637 38.991 78.083 1.00 65.04 172 LYS F C 1
ATOM 11437 O O . LYS F 2 100 ? 24.343 38.114 77.588 1.00 78.57 172 LYS F O 1
ATOM 11443 N N . PRO F 2 101 ? 23.276 38.981 79.372 1.00 59.31 173 PRO F N 1
ATOM 11444 C CA . PRO F 2 101 ? 22.405 39.988 79.979 1.00 52.69 173 PRO F CA 1
ATOM 11445 C C . PRO F 2 101 ? 23.169 41.244 80.381 1.00 52.82 173 PRO F C 1
ATOM 11446 O O . PRO F 2 101 ? 24.395 41.227 80.495 1.00 50.95 173 PRO F O 1
ATOM 11450 N N . PHE F 2 102 ? 22.434 42.329 80.580 1.00 50.31 174 PHE F N 1
ATOM 11451 C CA . PHE F 2 102 ? 23.004 43.553 81.113 1.00 50.31 174 PHE F CA 1
ATOM 11452 C C . PHE F 2 102 ? 22.944 43.374 82.632 1.00 42.47 174 PHE F C 1
ATOM 11453 O O . PHE F 2 102 ? 21.881 43.080 83.171 1.00 40.82 174 PHE F O 1
ATOM 11461 N N . VAL F 2 103 ? 24.080 43.508 83.311 1.00 42.45 175 VAL F N 1
ATOM 11462 C CA . VAL F 2 103 ? 24.151 43.180 84.738 1.00 40.52 175 VAL F CA 1
ATOM 11463 C C . VAL F 2 103 ? 24.254 44.419 85.623 1.00 39.44 175 VAL F C 1
ATOM 11464 O O . VAL F 2 103 ? 25.173 45.230 85.479 1.00 41.25 175 VAL F O 1
ATOM 11468 N N . ILE F 2 104 ? 23.291 44.551 86.530 1.00 36.97 176 ILE F N 1
ATOM 11469 C CA . ILE F 2 104 ? 23.230 45.666 87.462 1.00 40.11 176 ILE F CA 1
ATOM 11470 C C . ILE F 2 104 ? 23.353 45.156 88.897 1.00 39.43 176 ILE F C 1
ATOM 11471 O O . ILE F 2 104 ? 22.684 44.201 89.282 1.00 34.92 176 ILE F O 1
ATOM 11476 N N . ILE F 2 105 ? 24.217 45.791 89.679 1.00 36.18 177 ILE F N 1
ATOM 11477 C CA . ILE F 2 105 ? 24.369 45.435 91.081 1.00 35.85 177 ILE F CA 1
ATOM 11478 C C . ILE F 2 105 ? 23.977 46.623 91.953 1.00 33.83 177 ILE F C 1
ATOM 11479 O O . ILE F 2 105 ? 24.167 47.772 91.562 1.00 34.24 177 ILE F O 1
ATOM 11484 N N . PHE F 2 106 ? 23.424 46.326 93.128 1.00 36.13 178 PHE F N 1
ATOM 11485 C CA . PHE F 2 106 ? 22.973 47.334 94.089 1.00 36.46 178 PHE F CA 1
ATOM 11486 C C . PHE F 2 106 ? 23.694 47.107 95.401 1.00 31.34 178 PHE F C 1
ATOM 11487 O O . PHE F 2 106 ? 23.732 45.974 95.903 1.00 33.61 178 PHE F O 1
ATOM 11495 N N . PHE F 2 107 ? 24.275 48.167 95.960 1.00 32.89 179 PHE F N 1
ATOM 11496 C CA . PHE F 2 107 ? 24.890 48.060 97.292 1.00 31.87 179 PHE F CA 1
ATOM 11497 C C . PHE F 2 107 ? 24.742 49.328 98.146 1.00 31.11 179 PHE F C 1
ATOM 11498 O O . PHE F 2 107 ? 24.300 50.372 97.668 1.00 34.63 179 PHE F O 1
ATOM 11506 N N . GLY F 2 108 ? 25.107 49.233 99.420 1.00 31.30 180 GLY F N 1
ATOM 11507 C CA . GLY F 2 108 ? 24.906 50.344 100.330 1.00 27.79 180 GLY F CA 1
ATOM 11508 C C . GLY F 2 108 ? 24.883 49.842 101.760 1.00 28.57 180 GLY F C 1
ATOM 11509 O O . GLY F 2 108 ? 24.913 48.629 101.995 1.00 26.68 180 GLY F O 1
ATOM 11510 N N . VAL F 2 109 ? 24.833 50.760 102.717 1.00 27.95 181 VAL F N 1
ATOM 11511 C CA . VAL F 2 109 ? 24.858 50.350 104.118 1.00 26.57 181 VAL F CA 1
ATOM 11512 C C . VAL F 2 109 ? 23.537 49.739 104.549 1.00 24.62 181 VAL F C 1
ATOM 11513 O O . VAL F 2 109 ? 22.549 49.766 103.812 1.00 26.50 181 VAL F O 1
ATOM 11517 N N . ASN F 2 110 ? 23.519 49.169 105.750 1.00 31.62 182 ASN F N 1
ATOM 11518 C CA . ASN F 2 110 ? 22.356 48.431 106.219 1.00 26.62 182 ASN F CA 1
ATOM 11519 C C . ASN F 2 110 ? 21.076 49.241 106.345 1.00 26.38 182 ASN F C 1
ATOM 11520 O O . ASN F 2 110 ? 21.061 50.326 106.935 1.00 29.67 182 ASN F O 1
ATOM 11525 N N . GLY F 2 111 ? 20.005 48.682 105.797 1.00 21.81 183 GLY F N 1
ATOM 11526 C CA . GLY F 2 111 ? 18.658 49.200 105.970 1.00 24.98 183 GLY F CA 1
ATOM 11527 C C . GLY F 2 111 ? 18.235 50.340 105.046 1.00 23.89 183 GLY F C 1
ATOM 11528 O O . GLY F 2 111 ? 17.103 50.806 105.138 1.00 28.35 183 GLY F O 1
ATOM 11529 N N . VAL F 2 112 ? 19.120 50.771 104.157 1.00 23.64 184 VAL F N 1
ATOM 11530 C CA . VAL F 2 112 ? 18.855 51.962 103.318 1.00 27.65 184 VAL F CA 1
ATOM 11531 C C . VAL F 2 112 ? 17.753 51.781 102.265 1.00 29.48 184 VAL F C 1
ATOM 11532 O O . VAL F 2 112 ? 17.216 52.770 101.777 1.00 33.83 184 VAL F O 1
ATOM 11536 N N . GLY F 2 113 ? 17.421 50.533 101.923 1.00 27.48 185 GLY F N 1
ATOM 11537 C CA . GLY F 2 113 ? 16.393 50.255 100.925 1.00 26.25 185 GLY F CA 1
ATOM 11538 C C . GLY F 2 113 ? 16.791 49.502 99.654 1.00 30.41 185 GLY F C 1
ATOM 11539 O O . GLY F 2 113 ? 16.066 49.552 98.658 1.00 33.91 185 GLY F O 1
ATOM 11540 N N . LYS F 2 114 ? 17.922 48.798 99.674 1.00 30.75 186 LYS F N 1
ATOM 11541 C CA . LYS F 2 114 ? 18.407 48.071 98.488 1.00 24.07 186 LYS F CA 1
ATOM 11542 C C . LYS F 2 114 ? 17.404 47.067 97.912 1.00 23.95 186 LYS F C 1
ATOM 11543 O O . LYS F 2 114 ? 17.112 47.075 96.712 1.00 24.84 186 LYS F O 1
ATOM 11549 N N . THR F 2 115 ? 16.909 46.179 98.768 1.00 24.21 187 THR F N 1
ATOM 11550 C CA . THR F 2 115 ? 16.042 45.083 98.341 1.00 23.59 187 THR F CA 1
ATOM 11551 C C . THR F 2 115 ? 14.715 45.596 97.773 1.00 27.32 187 THR F C 1
ATOM 11552 O O . THR F 2 115 ? 14.240 45.140 96.720 1.00 23.04 187 THR F O 1
ATOM 11556 N N . THR F 2 116 ? 14.142 46.585 98.443 1.00 22.82 188 THR F N 1
ATOM 11557 C CA . THR F 2 116 ? 12.875 47.155 97.995 1.00 25.47 188 THR F CA 1
ATOM 11558 C C . THR F 2 116 ? 13.052 47.938 96.675 1.00 27.14 188 THR F C 1
ATOM 11559 O O . THR F 2 116 ? 12.166 47.964 95.817 1.00 26.56 188 THR F O 1
ATOM 11563 N N . THR F 2 117 ? 14.211 48.561 96.512 1.00 25.64 189 THR F N 1
ATOM 11564 C CA . THR F 2 117 ? 14.468 49.350 95.314 1.00 24.88 189 THR F CA 1
ATOM 11565 C C . THR F 2 117 ? 14.637 48.430 94.114 1.00 26.02 189 THR F C 1
ATOM 11566 O O . THR F 2 117 ? 14.202 48.756 93.021 1.00 31.18 189 THR F O 1
ATOM 11570 N N . ILE F 2 118 ? 15.259 47.275 94.324 1.00 28.58 190 ILE F N 1
ATOM 11571 C CA . ILE F 2 118 ? 15.384 46.286 93.251 1.00 27.89 190 ILE F CA 1
ATOM 11572 C C . ILE F 2 118 ? 14.004 45.897 92.732 1.00 25.60 190 ILE F C 1
ATOM 11573 O O . ILE F 2 118 ? 13.786 45.826 91.520 1.00 30.46 190 ILE F O 1
ATOM 11578 N N . ALA F 2 119 ? 13.065 45.702 93.652 1.00 27.90 191 ALA F N 1
ATOM 11579 C CA . ALA F 2 119 ? 11.684 45.388 93.280 1.00 28.87 191 ALA F CA 1
ATOM 11580 C C . ALA F 2 119 ? 11.070 46.488 92.419 1.00 27.23 191 ALA F C 1
ATOM 11581 O O . ALA F 2 119 ? 10.378 46.214 91.432 1.00 31.06 191 ALA F O 1
ATOM 11583 N N . LYS F 2 120 ? 11.333 47.737 92.785 1.00 27.52 192 LYS F N 1
ATOM 11584 C CA . LYS F 2 120 ? 10.827 48.866 92.024 1.00 32.66 192 LYS F CA 1
ATOM 11585 C C . LYS F 2 120 ? 11.455 48.890 90.637 1.00 33.77 192 LYS F C 1
ATOM 11586 O O . LYS F 2 120 ? 10.793 49.178 89.636 1.00 31.17 192 LYS F O 1
ATOM 11592 N N . VAL F 2 121 ? 12.744 48.579 90.584 1.00 31.57 193 VAL F N 1
ATOM 11593 C CA . VAL F 2 121 ? 13.456 48.597 89.322 1.00 32.79 193 VAL F CA 1
ATOM 11594 C C . VAL F 2 121 ? 12.944 47.488 88.407 1.00 29.74 193 VAL F C 1
ATOM 11595 O O . VAL F 2 121 ? 12.814 47.698 87.210 1.00 31.42 193 VAL F O 1
ATOM 11599 N N . VAL F 2 122 ? 12.617 46.324 88.969 1.00 29.48 194 VAL F N 1
ATOM 11600 C CA . VAL F 2 122 ? 12.034 45.250 88.168 1.00 35.61 194 VAL F CA 1
ATOM 11601 C C . VAL F 2 122 ? 10.734 45.729 87.552 1.00 37.43 194 VAL F C 1
ATOM 11602 O O . VAL F 2 122 ? 10.506 45.581 86.343 1.00 33.07 194 VAL F O 1
ATOM 11606 N N . ASN F 2 123 ? 9.890 46.324 88.388 1.00 31.90 195 ASN F N 1
ATOM 11607 C CA . ASN F 2 123 ? 8.610 46.839 87.926 1.00 35.43 195 ASN F CA 1
ATOM 11608 C C . ASN F 2 123 ? 8.784 47.789 86.740 1.00 37.55 195 ASN F C 1
ATOM 11609 O O . ASN F 2 123 ? 8.032 47.735 85.755 1.00 36.85 195 ASN F O 1
ATOM 11614 N N . MET F 2 124 ? 9.807 48.637 86.810 1.00 38.01 196 MET F N 1
ATOM 11615 C CA . MET F 2 124 ? 10.048 49.605 85.739 1.00 40.57 196 MET F CA 1
ATOM 11616 C C . MET F 2 124 ? 10.549 48.935 84.455 1.00 36.29 196 MET F C 1
ATOM 11617 O O . MET F 2 124 ? 10.094 49.258 83.370 1.00 38.34 196 MET F O 1
ATOM 11622 N N . LEU F 2 125 ? 11.486 48.002 84.591 1.00 44.21 197 LEU F N 1
ATOM 11623 C CA . LEU F 2 125 ? 12.021 47.269 83.444 1.00 40.84 197 LEU F CA 1
ATOM 11624 C C . LEU F 2 125 ? 10.937 46.489 82.696 1.00 38.85 197 LEU F C 1
ATOM 11625 O O . LEU F 2 125 ? 10.967 46.387 81.459 1.00 40.51 197 LEU F O 1
ATOM 11630 N N . LYS F 2 126 ? 9.972 45.968 83.450 1.00 43.49 198 LYS F N 1
ATOM 11631 C CA . LYS F 2 126 ? 8.844 45.229 82.888 1.00 48.38 198 LYS F CA 1
ATOM 11632 C C . LYS F 2 126 ? 7.962 46.126 82.038 1.00 48.46 198 LYS F C 1
ATOM 11633 O O . LYS F 2 126 ? 7.459 45.712 80.987 1.00 50.08 198 LYS F O 1
ATOM 11639 N N . LYS F 2 127 ? 7.760 47.355 82.499 1.00 45.85 199 LYS F N 1
ATOM 11640 C CA . LYS F 2 127 ? 7.006 48.341 81.724 1.00 52.60 199 LYS F CA 1
ATOM 11641 C C . LYS F 2 127 ? 7.745 48.752 80.453 1.00 44.32 199 LYS F C 1
ATOM 11642 O O . LYS F 2 127 ? 7.147 49.289 79.521 1.00 46.70 199 LYS F O 1
ATOM 11648 N N . ASN F 2 128 ? 9.051 48.511 80.422 1.00 43.63 200 ASN F N 1
ATOM 11649 C CA . ASN F 2 128 ? 9.858 48.842 79.251 1.00 45.66 200 ASN F CA 1
ATOM 11650 C C . ASN F 2 128 ? 10.187 47.632 78.388 1.00 50.10 200 ASN F C 1
ATOM 11651 O O . ASN F 2 128 ? 11.093 47.687 77.560 1.00 53.01 200 ASN F O 1
ATOM 11656 N N . ASN F 2 129 ? 9.447 46.547 78.599 1.00 48.85 201 ASN F N 1
ATOM 11657 C CA . ASN F 2 129 ? 9.602 45.319 77.822 1.00 50.40 201 ASN F CA 1
ATOM 11658 C C . ASN F 2 129 ? 10.968 44.654 77.955 1.00 47.02 201 ASN F C 1
ATOM 11659 O O . ASN F 2 129 ? 11.453 44.027 77.020 1.00 53.00 201 ASN F O 1
ATOM 11664 N N . LEU F 2 130 ? 11.585 44.780 79.122 1.00 44.58 202 LEU F N 1
ATOM 11665 C CA . LEU F 2 130 ? 12.864 44.129 79.358 1.00 53.45 202 LEU F CA 1
ATOM 11666 C C . LEU F 2 130 ? 12.686 42.982 80.334 1.00 45.45 202 LEU F C 1
ATOM 11667 O O . LEU F 2 130 ? 12.196 43.188 81.438 1.00 42.58 202 LEU F O 1
ATOM 11672 N N . SER F 2 131 ? 13.076 41.776 79.927 1.00 44.80 203 SER F N 1
ATOM 11673 C CA . SER F 2 131 ? 13.016 40.624 80.835 1.00 42.21 203 SER F CA 1
ATOM 11674 C C . SER F 2 131 ? 14.107 40.715 81.887 1.00 40.36 203 SER F C 1
ATOM 11675 O O . SER F 2 131 ? 15.226 41.142 81.607 1.00 48.67 203 SER F O 1
ATOM 11678 N N . THR F 2 132 ? 13.773 40.312 83.110 1.00 40.51 204 THR F N 1
ATOM 11679 C CA . THR F 2 132 ? 14.685 40.468 84.229 1.00 41.04 204 THR F CA 1
ATOM 11680 C C . THR F 2 132 ? 14.685 39.233 85.108 1.00 43.56 204 THR F C 1
ATOM 11681 O O . THR F 2 132 ? 13.678 38.530 85.214 1.00 45.93 204 THR F O 1
ATOM 11685 N N . ILE F 2 133 ? 15.828 38.967 85.726 1.00 39.08 205 ILE F N 1
ATOM 11686 C CA . ILE F 2 133 ? 15.902 37.982 86.789 1.00 41.05 205 ILE F CA 1
ATOM 11687 C C . ILE F 2 133 ? 16.679 38.597 87.932 1.00 41.14 205 ILE F C 1
ATOM 11688 O O . ILE F 2 133 ? 17.476 39.516 87.733 1.00 37.38 205 ILE F O 1
ATOM 11693 N N . ILE F 2 134 ? 16.444 38.092 89.135 1.00 34.72 206 ILE F N 1
ATOM 11694 C CA . ILE F 2 134 ? 17.069 38.655 90.321 1.00 30.23 206 ILE F CA 1
ATOM 11695 C C . ILE F 2 134 ? 17.998 37.625 90.933 1.00 35.00 206 ILE F C 1
ATOM 11696 O O . ILE F 2 134 ? 17.633 36.457 91.061 1.00 37.83 206 ILE F O 1
ATOM 11701 N N . ALA F 2 135 ? 19.202 38.058 91.287 1.00 32.87 207 ALA F N 1
ATOM 11702 C CA . ALA F 2 135 ? 20.132 37.227 92.031 1.00 31.39 207 ALA F CA 1
ATOM 11703 C C . ALA F 2 135 ? 20.014 37.554 93.517 1.00 31.29 207 ALA F C 1
ATOM 11704 O O . ALA F 2 135 ? 20.198 38.698 93.915 1.00 33.29 207 ALA F O 1
ATOM 11706 N N . ALA F 2 136 ? 19.693 36.554 94.338 1.00 30.60 208 ALA F N 1
ATOM 11707 C CA . ALA F 2 136 ? 19.541 36.779 95.779 1.00 28.34 208 ALA F CA 1
ATOM 11708 C C . ALA F 2 136 ? 20.899 36.663 96.453 1.00 31.31 208 ALA F C 1
ATOM 11709 O O . ALA F 2 136 ? 21.165 35.683 97.153 1.00 30.67 208 ALA F O 1
ATOM 11711 N N . SER F 2 137 ? 21.763 37.653 96.239 1.00 29.97 209 SER F N 1
ATOM 11712 C CA . SER F 2 137 ? 23.152 37.544 96.682 1.00 30.03 209 SER F CA 1
ATOM 11713 C C . SER F 2 137 ? 23.405 38.157 98.068 1.00 35.68 209 SER F C 1
ATOM 11714 O O . SER F 2 137 ? 24.559 38.392 98.436 1.00 35.85 209 SER F O 1
ATOM 11717 N N . ASP F 2 138 ? 22.338 38.429 98.821 1.00 27.90 210 ASP F N 1
ATOM 11718 C CA . ASP F 2 138 ? 22.470 38.649 100.272 1.00 26.37 210 ASP F CA 1
ATOM 11719 C C . ASP F 2 138 ? 22.286 37.286 100.900 1.00 31.75 210 ASP F C 1
ATOM 11720 O O . ASP F 2 138 ? 21.163 36.808 101.039 1.00 33.62 210 ASP F O 1
ATOM 11725 N N . THR F 2 139 ? 23.396 36.660 101.268 1.00 30.32 211 THR F N 1
ATOM 11726 C CA . THR F 2 139 ? 23.348 35.311 101.802 1.00 37.93 211 THR F CA 1
ATOM 11727 C C . THR F 2 139 ? 23.526 35.310 103.312 1.00 34.85 211 THR F C 1
ATOM 11728 O O . THR F 2 139 ? 23.714 34.259 103.917 1.00 41.19 211 THR F O 1
ATOM 11732 N N . PHE F 2 140 ? 23.455 36.489 103.922 1.00 34.21 212 PHE F N 1
ATOM 11733 C CA . PHE F 2 140 ? 23.758 36.610 105.349 1.00 33.64 212 PHE F CA 1
ATOM 11734 C C . PHE F 2 140 ? 22.548 36.854 106.236 1.00 33.51 212 PHE F C 1
ATOM 11735 O O . PHE F 2 140 ? 22.345 36.155 107.225 1.00 31.39 212 PHE F O 1
ATOM 11743 N N . ARG F 2 141 ? 21.763 37.870 105.907 1.00 32.67 213 ARG F N 1
ATOM 11744 C CA . ARG F 2 141 ? 20.768 38.367 106.847 1.00 33.28 213 ARG F CA 1
ATOM 11745 C C . ARG F 2 141 ? 19.530 37.494 106.911 1.00 34.60 213 ARG F C 1
ATOM 11746 O O . ARG F 2 141 ? 19.124 36.925 105.902 1.00 27.79 213 ARG F O 1
ATOM 11754 N N . ALA F 2 142 ? 18.941 37.393 108.103 1.00 29.76 214 ALA F N 1
ATOM 11755 C CA . ALA F 2 142 ? 17.709 36.640 108.295 1.00 33.60 214 ALA F CA 1
ATOM 11756 C C . ALA F 2 142 ? 16.612 37.052 107.313 1.00 32.27 214 ALA F C 1
ATOM 11757 O O . ALA F 2 142 ? 16.321 38.241 107.151 1.00 24.06 214 ALA F O 1
ATOM 11759 N N . ALA F 2 143 ? 16.039 36.048 106.649 1.00 29.27 215 ALA F N 1
ATOM 11760 C CA . ALA F 2 143 ? 14.918 36.222 105.730 1.00 32.51 215 ALA F CA 1
ATOM 11761 C C . ALA F 2 143 ? 15.244 37.004 104.459 1.00 21.17 215 ALA F C 1
ATOM 11762 O O . ALA F 2 143 ? 14.332 37.463 103.776 1.00 25.51 215 ALA F O 1
ATOM 11764 N N . ALA F 2 144 ? 16.525 37.177 104.158 1.00 21.98 216 ALA F N 1
ATOM 11765 C CA . ALA F 2 144 ? 16.918 37.963 102.979 1.00 25.19 216 ALA F CA 1
ATOM 11766 C C . ALA F 2 144 ? 16.380 37.320 101.713 1.00 31.10 216 ALA F C 1
ATOM 11767 O O . ALA F 2 144 ? 15.878 38.009 100.834 1.00 27.70 216 ALA F O 1
ATOM 11769 N N . GLN F 2 145 ? 16.492 35.996 101.627 1.00 26.88 217 GLN F N 1
ATOM 11770 C CA . GLN F 2 145 ? 15.998 35.269 100.452 1.00 30.42 217 GLN F CA 1
ATOM 11771 C C . GLN F 2 145 ? 14.469 35.279 100.393 1.00 24.85 217 GLN F C 1
ATOM 11772 O O . GLN F 2 145 ? 13.877 35.449 99.331 1.00 32.51 217 GLN F O 1
ATOM 11778 N N . GLU F 2 146 ? 13.836 35.082 101.544 1.00 27.57 218 GLU F N 1
ATOM 11779 C CA . GLU F 2 146 ? 12.379 35.043 101.621 1.00 27.39 218 GLU F CA 1
ATOM 11780 C C . GLU F 2 146 ? 11.724 36.379 101.269 1.00 27.95 218 GLU F C 1
ATOM 11781 O O . GLU F 2 146 ? 10.635 36.424 100.697 1.00 27.31 218 GLU F O 1
ATOM 11787 N N . GLN F 2 147 ? 12.381 37.470 101.642 1.00 20.15 219 GLN F N 1
ATOM 11788 C CA . GLN F 2 147 ? 11.867 38.800 101.387 1.00 22.83 219 GLN F CA 1
ATOM 11789 C C . GLN F 2 147 ? 11.877 39.025 99.878 1.00 25.41 219 GLN F C 1
ATOM 11790 O O . GLN F 2 147 ? 10.918 39.520 99.291 1.00 23.64 219 GLN F O 1
ATOM 11796 N N . LEU F 2 148 ? 12.982 38.642 99.262 1.00 22.00 220 LEU F N 1
ATOM 11797 C CA . LEU F 2 148 ? 13.139 38.770 97.816 1.00 32.77 220 LEU F CA 1
ATOM 11798 C C . LEU F 2 148 ? 12.232 37.766 97.094 1.00 31.28 220 LEU F C 1
ATOM 11799 O O . LEU F 2 148 ? 11.735 38.045 96.008 1.00 35.63 220 LEU F O 1
ATOM 11804 N N . ALA F 2 149 ? 11.987 36.610 97.709 1.00 30.12 221 ALA F N 1
ATOM 11805 C CA . ALA F 2 149 ? 11.091 35.628 97.105 1.00 32.86 221 ALA F CA 1
ATOM 11806 C C . ALA F 2 149 ? 9.660 36.159 96.988 1.00 32.50 221 ALA F C 1
ATOM 11807 O O . ALA F 2 149 ? 9.011 35.946 95.977 1.00 29.07 221 ALA F O 1
ATOM 11809 N N . TYR F 2 150 ? 9.175 36.848 98.020 1.00 29.04 222 TYR F N 1
ATOM 11810 C CA . TYR F 2 150 ? 7.865 37.494 97.962 1.00 27.46 222 TYR F CA 1
ATOM 11811 C C . TYR F 2 150 ? 7.745 38.464 96.772 1.00 28.88 222 TYR F C 1
ATOM 11812 O O . TYR F 2 150 ? 6.754 38.441 96.027 1.00 27.26 222 TYR F O 1
ATOM 11821 N N . HIS F 2 151 ? 8.737 39.336 96.617 1.00 25.76 223 HIS F N 1
ATOM 11822 C CA . HIS F 2 151 ? 8.704 40.340 95.549 1.00 24.94 223 HIS F CA 1
ATOM 11823 C C . HIS F 2 151 ? 8.768 39.705 94.167 1.00 30.42 223 HIS F C 1
ATOM 11824 O O . HIS F 2 151 ? 7.997 40.066 93.285 1.00 32.31 223 HIS F O 1
ATOM 11831 N N . ALA F 2 152 ? 9.689 38.759 93.990 1.00 28.18 224 ALA F N 1
ATOM 11832 C CA . ALA F 2 152 ? 9.836 38.044 92.720 1.00 31.61 224 ALA F CA 1
ATOM 11833 C C . ALA F 2 152 ? 8.537 37.360 92.277 1.00 32.45 224 ALA F C 1
ATOM 11834 O O . ALA F 2 152 ? 8.162 37.396 91.096 1.00 32.96 224 ALA F O 1
ATOM 11836 N N . SER F 2 153 ? 7.862 36.726 93.227 1.00 32.28 225 SER F N 1
ATOM 11837 C CA . SER F 2 153 ? 6.590 36.060 92.958 1.00 36.21 225 SER F CA 1
ATOM 11838 C C . SER F 2 153 ? 5.512 37.069 92.552 1.00 31.46 225 SER F C 1
ATOM 11839 O O . SER F 2 153 ? 4.770 36.851 91.597 1.00 34.37 225 SER F O 1
ATOM 11842 N N . LYS F 2 154 ? 5.446 38.183 93.274 1.00 34.05 226 LYS F N 1
ATOM 11843 C CA . LYS F 2 154 ? 4.478 39.234 92.998 1.00 39.13 226 LYS F CA 1
ATOM 11844 C C . LYS F 2 154 ? 4.702 39.847 91.607 1.00 39.21 226 LYS F C 1
ATOM 11845 O O . LYS F 2 154 ? 3.752 40.130 90.875 1.00 35.94 226 LYS F O 1
ATOM 11851 N N . LEU F 2 155 ? 5.970 40.040 91.257 1.00 28.62 227 LEU F N 1
ATOM 11852 C CA . LEU F 2 155 ? 6.353 40.653 89.990 1.00 33.00 227 LEU F CA 1
ATOM 11853 C C . LEU F 2 155 ? 6.443 39.650 88.851 1.00 34.64 227 LEU F C 1
ATOM 11854 O O . LEU F 2 155 ? 6.639 40.039 87.702 1.00 37.69 227 LEU F O 1
ATOM 11859 N N . GLU F 2 156 ? 6.315 38.365 89.179 1.00 38.24 228 GLU F N 1
ATOM 11860 C CA . GLU F 2 156 ? 6.369 37.286 88.181 1.00 38.85 228 GLU F CA 1
ATOM 11861 C C . GLU F 2 156 ? 7.703 37.221 87.431 1.00 34.69 228 GLU F C 1
ATOM 11862 O O . GLU F 2 156 ? 7.732 37.140 86.211 1.00 36.55 228 GLU F O 1
ATOM 11868 N N . VAL F 2 157 ? 8.806 37.274 88.168 1.00 37.98 229 VAL F N 1
ATOM 11869 C CA . VAL F 2 157 ? 10.134 37.186 87.571 1.00 37.56 229 VAL F CA 1
ATOM 11870 C C . VAL F 2 157 ? 10.960 36.119 88.287 1.00 43.70 229 VAL F C 1
ATOM 11871 O O . VAL F 2 157 ? 10.705 35.799 89.447 1.00 36.04 229 VAL F O 1
ATOM 11875 N N . GLN F 2 158 ? 11.953 35.580 87.590 1.00 40.29 230 GLN F N 1
ATOM 11876 C CA . GLN F 2 158 ? 12.790 34.525 88.136 1.00 42.96 230 GLN F CA 1
ATOM 11877 C C . GLN F 2 158 ? 13.689 35.031 89.265 1.00 38.64 230 GLN F C 1
ATOM 11878 O O . GLN F 2 158 ? 14.238 36.130 89.196 1.00 38.06 230 GLN F O 1
ATOM 11884 N N . LEU F 2 159 ? 13.826 34.221 90.309 1.00 37.97 231 LEU F N 1
ATOM 11885 C CA . LEU F 2 159 ? 14.718 34.522 91.421 1.00 39.00 231 LEU F CA 1
ATOM 11886 C C . LEU F 2 159 ? 15.717 33.382 91.523 1.00 41.53 231 LEU F C 1
ATOM 11887 O O . LEU F 2 159 ? 15.331 32.215 91.584 1.00 42.89 231 LEU F O 1
ATOM 11892 N N . ILE F 2 160 ? 17.001 33.716 91.520 1.00 39.43 232 ILE F N 1
ATOM 11893 C CA . ILE F 2 160 ? 18.036 32.719 91.714 1.00 38.69 232 ILE F CA 1
ATOM 11894 C C . ILE F 2 160 ? 18.546 32.824 93.136 1.00 39.99 232 ILE F C 1
ATOM 11895 O O . ILE F 2 160 ? 19.106 33.849 93.536 1.00 37.75 232 ILE F O 1
ATOM 11900 N N . ARG F 2 161 ? 18.314 31.763 93.906 1.00 45.54 233 ARG F N 1
ATOM 11901 C CA . ARG F 2 161 ? 18.613 31.744 95.327 1.00 44.37 233 ARG F CA 1
ATOM 11902 C C . ARG F 2 161 ? 19.963 31.102 95.602 1.00 54.50 233 ARG F C 1
ATOM 11903 O O . ARG F 2 161 ? 20.465 30.313 94.803 1.00 59.85 233 ARG F O 1
ATOM 11911 N N . GLY F 2 162 ? 20.542 31.431 96.749 1.00 56.80 234 GLY F N 1
ATOM 11912 C CA . GL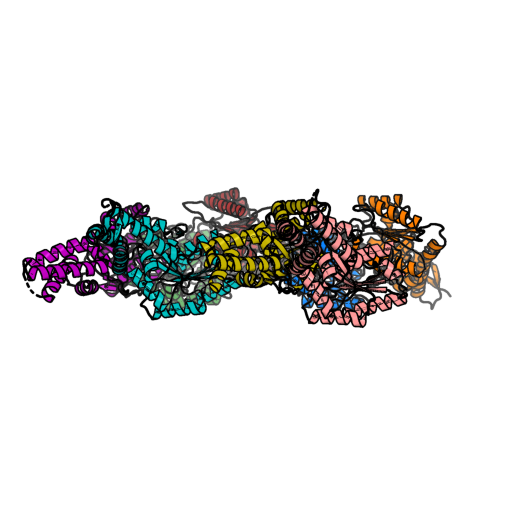Y F 2 162 ? 21.787 30.818 97.157 1.00 60.44 234 GLY F CA 1
ATOM 11913 C C . GLY F 2 162 ? 21.530 29.464 97.778 1.00 68.80 234 GLY F C 1
ATOM 11914 O O . GLY F 2 162 ? 20.820 29.367 98.780 1.00 65.49 234 GLY F O 1
ATOM 11915 N N . LYS F 2 163 ? 22.092 28.418 97.175 1.00 80.39 235 LYS F N 1
ATOM 11916 C CA . LYS F 2 163 ? 21.964 27.068 97.718 1.00 80.46 235 LYS F CA 1
ATOM 11917 C C . LYS F 2 163 ? 22.678 26.958 99.065 1.00 78.15 235 LYS F C 1
ATOM 11918 O O . LYS F 2 163 ? 23.354 27.895 99.492 1.00 74.17 235 LYS F O 1
ATOM 11924 N N . TYR F 2 164 ? 22.509 25.830 99.744 1.00 85.64 236 TYR F N 1
ATOM 11925 C CA . TYR F 2 164 ? 23.063 25.672 101.086 1.00 85.91 236 TYR F CA 1
ATOM 11926 C C . TYR F 2 164 ? 24.578 25.872 101.121 1.00 72.70 236 TYR F C 1
ATOM 11927 O O . TYR F 2 164 ? 25.337 25.042 100.628 1.00 68.53 236 TYR F O 1
ATOM 11936 N N . GLY F 2 165 ? 25.001 26.998 101.691 1.00 70.34 237 GLY F N 1
ATOM 11937 C CA . GLY F 2 165 ? 26.411 27.321 101.811 1.00 72.98 237 GLY F CA 1
ATOM 11938 C C . GLY F 2 165 ? 26.915 28.322 100.786 1.00 68.52 237 GLY F C 1
ATOM 11939 O O . GLY F 2 165 ? 28.059 28.775 100.863 1.00 68.07 237 GLY F O 1
ATOM 11940 N N . ALA F 2 166 ? 26.062 28.671 99.827 1.00 65.63 238 ALA F N 1
ATOM 11941 C CA . ALA F 2 166 ? 26.446 29.567 98.732 1.00 63.21 238 ALA F CA 1
ATOM 11942 C C . ALA F 2 166 ? 26.807 30.976 99.206 1.00 57.37 238 ALA F C 1
ATOM 11943 O O . ALA F 2 166 ? 26.095 31.573 100.005 1.00 53.70 238 ALA F O 1
ATOM 11945 N N . ASP F 2 167 ? 27.921 31.497 98.704 1.00 57.81 239 ASP F N 1
ATOM 11946 C CA . ASP F 2 167 ? 28.322 32.871 98.982 1.00 62.35 239 ASP F CA 1
ATOM 11947 C C . ASP F 2 167 ? 27.735 33.787 97.895 1.00 54.53 239 ASP F C 1
ATOM 11948 O O . ASP F 2 167 ? 27.287 33.296 96.856 1.00 47.66 239 ASP F O 1
ATOM 11953 N N . PRO F 2 168 ? 27.724 35.113 98.131 1.00 42.39 240 PRO F N 1
ATOM 11954 C CA . PRO F 2 168 ? 27.105 36.045 97.169 1.00 33.49 240 PRO F CA 1
ATOM 11955 C C . PRO F 2 168 ? 27.592 35.875 95.725 1.00 33.97 240 PRO F C 1
ATOM 11956 O O . PRO F 2 168 ? 26.772 35.855 94.802 1.00 36.25 240 PRO F O 1
ATOM 11960 N N . ALA F 2 169 ? 28.900 35.721 95.545 1.00 33.24 241 ALA F N 1
ATOM 11961 C CA . ALA F 2 169 ? 29.501 35.615 94.220 1.00 45.33 241 ALA F CA 1
ATOM 11962 C C . ALA F 2 169 ? 28.978 34.419 93.413 1.00 44.32 241 ALA F C 1
ATOM 11963 O O . ALA F 2 169 ? 28.721 34.536 92.218 1.00 43.78 241 ALA F O 1
ATOM 11965 N N . SER F 2 170 ? 28.817 33.273 94.070 1.00 42.67 242 SER F N 1
ATOM 11966 C CA . SER F 2 170 ? 28.345 32.075 93.388 1.00 43.49 242 SER F CA 1
ATOM 11967 C C . SER F 2 170 ? 26.878 32.220 92.992 1.00 43.68 242 SER F C 1
ATOM 11968 O O . SER F 2 170 ? 26.457 31.691 91.970 1.00 43.58 242 SER F O 1
ATOM 11971 N N . VAL F 2 171 ? 26.096 32.930 93.800 1.00 34.68 243 VAL F N 1
ATOM 11972 C CA . VAL F 2 171 ? 24.703 33.200 93.435 1.00 34.00 243 VAL F CA 1
ATOM 11973 C C . VAL F 2 171 ? 24.649 34.110 92.207 1.00 41.56 243 VAL F C 1
ATOM 11974 O O . VAL F 2 171 ? 23.904 33.859 91.252 1.00 37.54 243 VAL F O 1
ATOM 11978 N N . ALA F 2 172 ? 25.450 35.168 92.241 1.00 34.07 244 ALA F N 1
ATOM 11979 C CA . ALA F 2 172 ? 25.500 36.107 91.132 1.00 34.60 244 ALA F CA 1
ATOM 11980 C C . ALA F 2 172 ? 25.928 35.400 89.840 1.00 39.78 244 ALA F C 1
ATOM 11981 O O . ALA F 2 172 ? 25.439 35.732 88.762 1.00 38.65 244 ALA F O 1
ATOM 11983 N N . PHE F 2 173 ? 26.834 34.429 89.949 1.00 38.91 245 PHE F N 1
ATOM 11984 C CA . PHE F 2 173 ? 27.269 33.669 88.768 1.00 43.22 245 PHE F CA 1
ATOM 11985 C C . PHE F 2 173 ? 26.157 32.773 88.224 1.00 40.93 245 PHE F C 1
ATOM 11986 O O . PHE F 2 173 ? 25.988 32.635 87.016 1.00 42.54 245 PHE F O 1
ATOM 11994 N N . ASP F 2 174 ? 25.429 32.129 89.124 1.00 43.59 246 ASP F N 1
ATOM 11995 C CA . ASP F 2 174 ? 24.352 31.238 88.730 1.00 47.37 246 ASP F CA 1
ATOM 11996 C C . ASP F 2 174 ? 23.263 32.022 88.000 1.00 40.36 246 ASP F C 1
ATOM 11997 O O . ASP F 2 174 ? 22.702 31.551 87.018 1.00 41.88 246 ASP F O 1
ATOM 12002 N N . ALA F 2 175 ? 22.978 33.229 88.474 1.00 38.57 247 ALA F N 1
ATOM 12003 C CA . ALA F 2 175 ? 21.938 34.037 87.856 1.00 38.30 247 ALA F CA 1
ATOM 12004 C C . ALA F 2 175 ? 22.356 34.442 86.452 1.00 43.58 247 ALA F C 1
ATOM 12005 O O . ALA F 2 175 ? 21.554 34.402 85.519 1.00 43.14 247 ALA F O 1
ATOM 12007 N N . ILE F 2 176 ? 23.624 34.809 86.303 1.00 40.42 248 ILE F N 1
ATOM 12008 C CA . ILE F 2 176 ? 24.126 35.250 85.011 1.00 48.71 248 ILE F CA 1
ATOM 12009 C C . ILE F 2 176 ? 24.123 34.100 84.005 1.00 50.58 248 ILE F C 1
ATOM 12010 O O . ILE F 2 176 ? 23.745 34.278 82.851 1.00 51.52 248 ILE F O 1
ATOM 12015 N N . SER F 2 177 ? 24.519 32.915 84.459 1.00 52.27 249 SER F N 1
ATOM 12016 C CA . SER F 2 177 ? 24.528 31.729 83.603 1.00 52.38 249 SER F CA 1
ATOM 12017 C C . SER F 2 177 ? 23.109 31.368 83.159 1.00 49.47 249 SER F C 1
ATOM 12018 O O . SER F 2 177 ? 22.865 31.107 81.986 1.00 50.04 249 SER F O 1
ATOM 12021 N N . PHE F 2 178 ? 22.173 31.370 84.105 1.00 49.60 250 PHE F N 1
ATOM 12022 C CA . PHE F 2 178 ? 20.766 31.125 83.796 1.00 48.75 250 PHE F CA 1
ATOM 12023 C C . PHE F 2 178 ? 20.207 32.167 82.821 1.00 49.76 250 PHE F C 1
ATOM 12024 O O . PHE F 2 178 ? 19.455 31.823 81.905 1.00 50.16 250 PHE F O 1
ATOM 12032 N N . ALA F 2 179 ? 20.564 33.434 83.031 1.00 45.42 251 ALA F N 1
ATOM 12033 C CA . ALA F 2 179 ? 20.117 34.516 82.148 1.00 45.78 251 ALA F CA 1
ATOM 12034 C C . ALA F 2 179 ? 20.546 34.298 80.703 1.00 48.51 251 ALA F C 1
ATOM 12035 O O . ALA F 2 179 ? 19.757 34.492 79.786 1.00 49.80 251 ALA F O 1
ATOM 12037 N N . LYS F 2 180 ? 21.809 33.931 80.512 1.00 49.54 252 LYS F N 1
ATOM 12038 C CA . LYS F 2 180 ? 22.341 33.630 79.182 1.00 52.41 252 LYS F CA 1
ATOM 12039 C C . LYS F 2 180 ? 21.598 32.485 78.495 1.00 55.27 252 LYS F C 1
ATOM 12040 O O . LYS F 2 180 ? 21.289 32.558 77.300 1.00 56.67 252 LYS F O 1
ATOM 12046 N N . SER F 2 181 ? 21.333 31.416 79.241 1.00 56.22 253 SER F N 1
ATOM 12047 C CA . SER F 2 181 ? 20.710 30.225 78.664 1.00 60.83 253 SER F CA 1
ATOM 12048 C C . SER F 2 181 ? 19.258 30.497 78.295 1.00 63.28 253 SER F C 1
ATOM 12049 O O . SER F 2 181 ? 18.712 29.872 77.386 1.00 61.02 253 SER F O 1
ATOM 12052 N N . ARG F 2 182 ? 18.643 31.443 78.999 1.00 65.75 254 ARG F N 1
ATOM 12053 C CA . ARG F 2 182 ? 17.250 31.796 78.758 1.00 54.02 254 ARG F CA 1
ATOM 12054 C C . ARG F 2 182 ? 17.111 33.089 77.953 1.00 55.99 254 ARG F C 1
ATOM 12055 O O . ARG F 2 182 ? 15.998 33.524 77.666 1.00 58.02 254 ARG F O 1
ATOM 12063 N N . ASN F 2 183 ? 18.244 33.678 77.571 1.00 54.99 255 ASN F N 1
ATOM 12064 C CA . ASN F 2 183 ? 18.268 34.925 76.811 1.00 54.88 255 ASN F CA 1
ATOM 12065 C C . ASN F 2 183 ? 17.475 36.055 77.478 1.00 53.61 255 ASN F C 1
ATOM 12066 O O . ASN F 2 183 ? 16.659 36.718 76.832 1.00 53.48 255 ASN F O 1
ATOM 12071 N N . ILE F 2 184 ? 17.733 36.241 78.778 1.00 55.15 256 ILE F N 1
ATOM 12072 C CA . ILE F 2 184 ? 17.118 37.267 79.624 1.00 55.46 256 ILE F CA 1
ATOM 12073 C C . ILE F 2 184 ? 17.871 38.585 79.484 1.00 55.45 256 ILE F C 1
ATOM 12074 O O . ILE F 2 184 ? 19.103 38.589 79.463 1.00 58.75 256 ILE F O 1
ATOM 12079 N N . ASP F 2 185 ? 17.141 39.698 79.404 1.00 48.43 257 ASP F N 1
ATOM 12080 C CA . ASP F 2 185 ? 17.757 41.005 79.169 1.00 46.28 257 ASP F CA 1
ATOM 12081 C C . ASP F 2 185 ? 18.668 41.482 80.301 1.00 48.64 257 ASP F C 1
ATOM 12082 O O . ASP F 2 185 ? 19.798 41.911 80.050 1.00 44.62 257 ASP F O 1
ATOM 12087 N N . VAL F 2 186 ? 18.169 41.405 81.539 1.00 42.05 258 VAL F N 1
ATOM 12088 C CA . VAL F 2 186 ? 18.813 42.042 82.684 1.00 40.03 258 VAL F CA 1
ATOM 12089 C C . VAL F 2 186 ? 18.933 41.110 83.901 1.00 38.93 258 VAL F C 1
ATOM 12090 O O . VAL F 2 186 ? 17.999 40.383 84.230 1.00 38.35 258 VAL F O 1
ATOM 12094 N N . VAL F 2 187 ? 20.097 41.130 84.544 1.00 37.86 259 VAL F N 1
ATOM 12095 C CA . VAL F 2 187 ? 20.263 40.526 85.859 1.00 38.23 259 VAL F CA 1
ATOM 12096 C C . VAL F 2 187 ? 20.420 41.637 86.907 1.00 34.50 259 VAL F C 1
ATOM 12097 O O . VAL F 2 187 ? 21.263 42.520 86.756 1.00 35.11 259 VAL F O 1
ATOM 12101 N N . LEU F 2 188 ? 19.585 41.618 87.943 1.00 33.03 260 LEU F N 1
ATOM 12102 C CA . LEU F 2 188 ? 19.734 42.554 89.073 1.00 37.07 260 LEU F CA 1
ATOM 12103 C C . LEU F 2 188 ? 20.259 41.809 90.292 1.00 37.62 260 LEU F C 1
ATOM 12104 O O . LEU F 2 188 ? 19.685 40.798 90.693 1.00 35.80 260 LEU F O 1
ATOM 12109 N N . ILE F 2 189 ? 21.338 42.316 90.881 1.00 31.33 261 ILE F N 1
ATOM 12110 C CA . ILE F 2 189 ? 22.004 41.625 91.975 1.00 32.55 261 ILE F CA 1
ATOM 12111 C C . ILE F 2 189 ? 21.786 42.358 93.293 1.00 33.75 261 ILE F C 1
ATOM 12112 O O . ILE F 2 189 ? 22.201 43.502 93.449 1.00 32.31 261 ILE F O 1
ATOM 12117 N N . ASP F 2 190 ? 21.123 41.691 94.230 1.00 30.36 262 ASP F N 1
ATOM 12118 C CA . ASP F 2 190 ? 20.931 42.226 95.582 1.00 26.27 262 ASP F CA 1
ATOM 12119 C C . ASP F 2 190 ? 22.139 41.846 96.406 1.00 32.57 262 ASP F C 1
ATOM 12120 O O . ASP F 2 190 ? 22.667 40.749 96.260 1.00 34.55 262 ASP F O 1
ATOM 12125 N N . THR F 2 191 ? 22.587 42.744 97.275 1.00 39.45 263 THR F N 1
ATOM 12126 C CA . THR F 2 191 ? 23.693 42.403 98.153 1.00 25.15 263 THR F CA 1
ATOM 12127 C C . THR F 2 191 ? 23.338 42.776 99.586 1.00 24.19 263 THR F C 1
ATOM 12128 O O . THR F 2 191 ? 22.443 43.587 99.820 1.00 23.76 263 THR F O 1
ATOM 12132 N N . ALA F 2 192 ? 24.030 42.164 100.538 1.00 28.08 264 ALA F N 1
ATOM 12133 C CA . ALA F 2 192 ? 23.750 42.409 101.946 1.00 23.99 264 ALA F CA 1
ATOM 12134 C C . ALA F 2 192 ? 24.172 43.825 102.311 1.00 25.45 264 ALA F C 1
ATOM 12135 O O . ALA F 2 192 ? 25.080 44.384 101.701 1.00 28.12 264 ALA F O 1
ATOM 12137 N N . GLY F 2 193 ? 23.529 44.403 103.319 1.00 28.58 265 GLY F N 1
ATOM 12138 C CA . GLY F 2 193 ? 23.990 45.680 103.833 1.00 25.50 265 GLY F CA 1
ATOM 12139 C C . GLY F 2 193 ? 25.412 45.526 104.345 1.00 24.14 265 GLY F C 1
ATOM 12140 O O . GLY F 2 193 ? 25.766 44.491 104.904 1.00 26.57 265 GLY F O 1
ATOM 12141 N N . ARG F 2 194 ? 26.236 46.548 104.139 1.00 31.62 266 ARG F N 1
ATOM 12142 C CA . ARG F 2 194 ? 27.599 46.524 104.652 1.00 29.52 266 ARG F CA 1
ATOM 12143 C C . ARG F 2 194 ? 28.057 47.946 104.927 1.00 33.83 266 ARG F C 1
ATOM 12144 O O . ARG F 2 194 ? 27.712 48.873 104.186 1.00 35.13 266 ARG F O 1
ATOM 12152 N N . MET F 2 195 ? 28.811 48.125 106.005 1.00 40.90 267 MET F N 1
ATOM 12153 C CA . MET F 2 195 ? 29.429 49.416 106.273 1.00 40.39 267 MET F CA 1
ATOM 12154 C C . MET F 2 195 ? 30.604 49.625 105.333 1.00 41.24 267 MET F C 1
ATOM 12155 O O . MET F 2 195 ? 31.359 48.697 105.046 1.00 41.39 267 MET F O 1
ATOM 12160 N N . HIS F 2 196 ? 30.764 50.858 104.874 1.00 44.91 268 HIS F N 1
ATOM 12161 C CA . HIS F 2 196 ? 31.853 51.233 103.980 1.00 43.65 268 HIS F CA 1
ATOM 12162 C C . HIS F 2 196 ? 33.249 51.054 104.599 1.00 42.66 268 HIS F C 1
ATOM 12163 O O . HIS F 2 196 ? 34.241 51.003 103.879 1.00 43.96 268 HIS F O 1
ATOM 12170 N N . ILE F 2 197 ? 33.324 50.960 105.926 1.00 38.86 269 ILE F N 1
ATOM 12171 C CA . ILE F 2 197 ? 34.602 50.800 106.623 1.00 39.83 269 ILE F CA 1
ATOM 12172 C C . ILE F 2 197 ? 34.830 49.366 107.102 1.00 46.84 269 ILE F C 1
ATOM 12173 O O . ILE F 2 197 ? 35.771 49.083 107.853 1.00 47.88 269 ILE F O 1
ATOM 12178 N N . ASP F 2 198 ? 33.950 48.467 106.682 1.00 40.90 270 ASP F N 1
ATOM 12179 C CA . ASP F 2 198 ? 34.074 47.058 107.011 1.00 35.25 270 ASP F CA 1
ATOM 12180 C C . ASP F 2 198 ? 34.906 46.389 105.926 1.00 43.05 270 ASP F C 1
ATOM 12181 O O . ASP F 2 198 ? 34.392 46.049 104.857 1.00 43.31 270 ASP F O 1
ATOM 12186 N N . SER F 2 199 ? 36.195 46.208 106.200 1.00 41.69 271 SER F N 1
ATOM 12187 C CA . SER F 2 199 ? 37.126 45.686 105.203 1.00 45.83 271 SER F CA 1
ATOM 12188 C C . SER F 2 199 ? 36.734 44.304 104.672 1.00 44.57 271 SER F C 1
ATOM 12189 O O . SER F 2 199 ? 36.766 44.071 103.466 1.00 45.83 271 SER F O 1
ATOM 12192 N N . ASP F 2 200 ? 36.371 43.393 105.574 1.00 44.34 272 ASP F N 1
ATOM 12193 C CA . ASP F 2 200 ? 35.935 42.059 105.172 1.00 41.13 272 ASP F CA 1
ATOM 12194 C C . ASP F 2 200 ? 34.748 42.117 104.213 1.00 37.32 272 ASP F C 1
ATOM 1219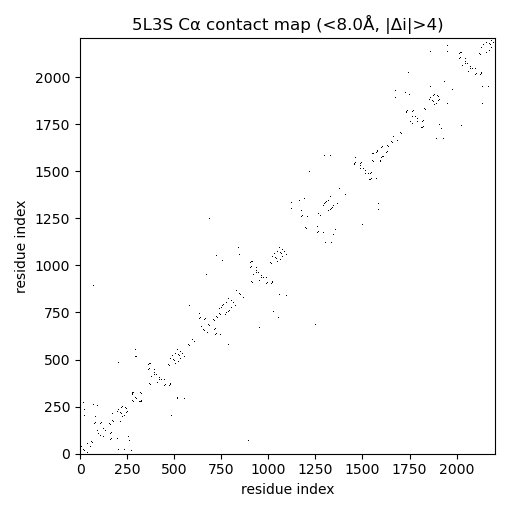5 O O . ASP F 2 200 ? 34.735 41.429 103.201 1.00 35.84 272 ASP F O 1
ATOM 12200 N N . LEU F 2 201 ? 33.747 42.933 104.531 1.00 35.26 273 LEU F N 1
ATOM 12201 C CA . LEU F 2 201 ? 32.548 42.978 103.696 1.00 34.87 273 LEU F CA 1
ATOM 12202 C C . LEU F 2 201 ? 32.775 43.699 102.366 1.00 38.84 273 LEU F C 1
ATOM 12203 O O . LEU F 2 201 ? 32.119 43.384 101.370 1.00 35.76 273 LEU F O 1
ATOM 12208 N N . VAL F 2 202 ? 33.709 44.650 102.343 1.00 36.42 274 VAL F N 1
ATOM 12209 C CA . VAL F 2 202 ? 34.041 45.347 101.098 1.00 34.76 274 VAL F CA 1
ATOM 12210 C C . VAL F 2 202 ? 34.754 44.386 100.158 1.00 38.84 274 VAL F C 1
ATOM 12211 O O . VAL F 2 202 ? 34.467 44.346 98.966 1.00 38.44 274 VAL F O 1
ATOM 12215 N N . GLU F 2 203 ? 35.673 43.592 100.702 1.00 46.49 275 GLU F N 1
ATOM 12216 C CA . GLU F 2 203 ? 36.320 42.552 99.906 1.00 44.60 275 GLU F CA 1
ATOM 12217 C C . GLU F 2 203 ? 35.309 41.509 99.418 1.00 36.10 275 GLU F C 1
ATOM 12218 O O . GLU F 2 203 ? 35.451 40.974 98.323 1.00 44.49 275 GLU F O 1
ATOM 12224 N N . GLU F 2 204 ? 34.296 41.219 100.228 1.00 37.63 276 GLU F N 1
ATOM 12225 C CA . GLU F 2 204 ? 33.224 40.329 99.784 1.00 43.89 276 GLU F CA 1
ATOM 12226 C C . GLU F 2 204 ? 32.534 40.936 98.566 1.00 44.66 276 GLU F C 1
ATOM 12227 O O . GLU F 2 204 ? 32.285 40.247 97.573 1.00 44.99 276 GLU F O 1
ATOM 12233 N N . LEU F 2 205 ? 32.243 42.232 98.648 1.00 42.34 277 LEU F N 1
ATOM 12234 C CA . LEU F 2 205 ? 31.598 42.944 97.547 1.00 41.62 277 LEU F CA 1
ATOM 12235 C C . LEU F 2 205 ? 32.453 42.883 96.295 1.00 40.44 277 LEU F C 1
ATOM 12236 O O . LEU F 2 205 ? 31.951 42.612 95.200 1.00 46.50 277 LEU F O 1
ATOM 12241 N N . LYS F 2 206 ? 33.749 43.133 96.462 1.00 38.14 278 LYS F N 1
ATOM 12242 C CA . LYS F 2 206 ? 34.673 43.111 95.342 1.00 42.92 278 LYS F CA 1
ATOM 12243 C C . LYS F 2 206 ? 34.685 41.757 94.647 1.00 40.78 278 LYS F C 1
ATOM 12244 O O . LYS F 2 206 ? 34.800 41.694 93.428 1.00 39.40 278 LYS F O 1
ATOM 12250 N N . LYS F 2 207 ? 34.559 40.679 95.418 1.00 40.97 279 LYS F N 1
ATOM 12251 C CA . LYS F 2 207 ? 34.550 39.338 94.837 1.00 46.09 279 LYS F CA 1
ATOM 12252 C C . LYS F 2 207 ? 33.336 39.179 93.945 1.00 42.00 279 LYS F C 1
ATOM 12253 O O . LYS F 2 207 ? 33.425 38.615 92.854 1.00 40.20 279 LYS F O 1
ATOM 12259 N N . VAL F 2 208 ? 32.199 39.679 94.410 1.00 37.94 280 VAL F N 1
ATOM 12260 C CA . VAL F 2 208 ? 30.992 39.660 93.595 1.00 40.21 280 VAL F CA 1
ATOM 12261 C C . VAL F 2 208 ? 31.179 40.483 92.313 1.00 43.43 280 VAL F C 1
ATOM 12262 O O . VAL F 2 208 ? 30.763 40.059 91.231 1.00 46.70 280 VAL F O 1
ATOM 12266 N N . LEU F 2 209 ? 31.828 41.640 92.426 1.00 40.29 281 LEU F N 1
ATOM 12267 C CA . LEU F 2 209 ? 32.107 42.465 91.241 1.00 41.65 281 LEU F CA 1
ATOM 12268 C C . LEU F 2 209 ? 32.983 41.768 90.204 1.00 47.82 281 LEU F C 1
ATOM 12269 O O . LEU F 2 209 ? 32.701 41.827 88.996 1.00 48.62 281 LEU F O 1
ATOM 12274 N N . ARG F 2 210 ? 34.051 41.118 90.659 1.00 46.54 282 ARG F N 1
ATOM 12275 C CA . ARG F 2 210 ? 34.947 40.415 89.739 1.00 48.10 282 ARG F CA 1
ATOM 12276 C C . ARG F 2 210 ? 34.230 39.288 89.011 1.00 48.45 282 ARG F C 1
ATOM 12277 O O . ARG F 2 210 ? 34.399 39.096 87.808 1.00 50.68 282 ARG F O 1
ATOM 12285 N N . ILE F 2 211 ? 33.430 38.535 89.750 1.00 45.96 283 ILE F N 1
ATOM 12286 C CA . ILE F 2 211 ? 32.770 37.373 89.178 1.00 48.02 283 ILE F CA 1
ATOM 12287 C C . ILE F 2 211 ? 31.610 37.773 88.262 1.00 43.14 283 ILE F C 1
ATOM 12288 O O . ILE F 2 211 ? 31.405 37.169 87.210 1.00 44.95 283 ILE F O 1
ATOM 12293 N N . ALA F 2 212 ? 30.886 38.821 88.642 1.00 40.33 284 ALA F N 1
ATOM 12294 C CA . ALA F 2 212 ? 29.679 39.229 87.923 1.00 42.17 284 ALA F CA 1
ATOM 12295 C C . ALA F 2 212 ? 29.938 40.249 86.819 1.00 47.67 284 ALA F C 1
ATOM 12296 O O . ALA F 2 212 ? 29.137 40.362 85.880 1.00 46.08 284 ALA F O 1
ATOM 12298 N N . LYS F 2 213 ? 31.050 40.978 86.932 1.00 43.55 285 LYS F N 1
ATOM 12299 C CA . LYS F 2 213 ? 31.422 42.010 85.956 1.00 49.30 285 LYS F CA 1
ATOM 12300 C C . LYS F 2 213 ? 30.228 42.869 85.566 1.00 47.14 285 LYS F C 1
ATOM 12301 O O . LYS F 2 213 ? 29.768 42.812 84.429 1.00 49.50 285 LYS F O 1
ATOM 12307 N N . PRO F 2 214 ? 29.707 43.651 86.516 1.00 43.95 286 PRO F N 1
ATOM 12308 C CA . PRO F 2 214 ? 28.472 44.396 86.263 1.00 39.17 286 PRO F CA 1
ATOM 12309 C C . PRO F 2 214 ? 28.660 45.497 85.234 1.00 48.16 286 PRO F C 1
ATOM 12310 O O . PRO F 2 214 ? 29.751 46.047 85.080 1.00 46.87 286 PRO F O 1
ATOM 12314 N N . ASP F 2 215 ? 27.580 45.809 84.534 1.00 44.74 287 ASP F N 1
ATOM 12315 C CA . ASP F 2 215 ? 27.589 46.864 83.537 1.00 43.53 287 ASP F CA 1
ATOM 12316 C C . ASP F 2 215 ? 27.159 48.186 84.173 1.00 41.29 287 ASP F C 1
ATOM 12317 O O . ASP F 2 215 ? 27.368 49.254 83.614 1.00 43.83 287 ASP F O 1
ATOM 12322 N N . PHE F 2 216 ? 26.575 48.107 85.362 1.00 39.64 288 PHE F N 1
ATOM 12323 C CA . PHE F 2 216 ? 26.130 49.306 86.047 1.00 40.69 288 PHE F CA 1
ATOM 12324 C C . PHE F 2 216 ? 26.079 49.016 87.538 1.00 43.29 288 PHE F C 1
ATOM 12325 O O . PHE F 2 216 ? 25.490 48.022 87.965 1.00 40.67 288 PHE F O 1
ATOM 12333 N N . ARG F 2 217 ? 26.720 49.870 88.324 1.00 34.95 289 ARG F N 1
ATOM 12334 C CA . ARG F 2 217 ? 26.752 49.690 89.771 1.00 33.34 289 ARG F CA 1
ATOM 12335 C C . ARG F 2 217 ? 25.985 50.840 90.406 1.00 38.71 289 ARG F C 1
ATOM 12336 O O . ARG F 2 217 ? 26.228 52.011 90.087 1.00 34.45 289 ARG F O 1
ATOM 12344 N N . ILE F 2 218 ? 25.059 50.510 91.298 1.00 35.02 290 ILE F N 1
ATOM 12345 C CA . ILE F 2 218 ? 24.224 51.525 91.928 1.00 30.51 290 ILE F CA 1
ATOM 12346 C C . ILE F 2 218 ? 24.387 51.527 93.435 1.00 33.06 290 ILE F C 1
ATOM 12347 O O . ILE F 2 218 ? 24.162 50.508 94.074 1.00 30.45 290 ILE F O 1
ATOM 12352 N N . LEU F 2 219 ? 24.778 52.670 93.989 1.00 32.31 291 LEU F N 1
ATOM 12353 C CA . LEU F 2 219 ? 24.850 52.842 95.442 1.00 28.95 291 LEU F CA 1
ATOM 12354 C C . LEU F 2 219 ? 23.509 53.344 95.932 1.00 30.77 291 LEU F C 1
ATOM 12355 O O . LEU F 2 219 ? 22.925 54.243 95.327 1.00 30.98 291 LEU F O 1
ATOM 12360 N N . ILE F 2 220 ? 23.009 52.757 97.014 1.00 32.23 292 ILE F N 1
ATOM 12361 C CA . ILE F 2 220 ? 21.736 53.182 97.581 1.00 34.29 292 ILE F CA 1
ATOM 12362 C C . ILE F 2 220 ? 21.988 54.032 98.825 1.00 33.68 292 ILE F C 1
ATOM 12363 O O . ILE F 2 220 ? 22.718 53.629 99.726 1.00 30.24 292 ILE F O 1
ATOM 12368 N N . LEU F 2 221 ? 21.418 55.232 98.846 1.00 32.65 293 LEU F N 1
ATOM 12369 C CA . LEU F 2 221 ? 21.553 56.120 99.996 1.00 26.74 293 LEU F CA 1
ATOM 12370 C C . LEU F 2 221 ? 20.190 56.443 100.572 1.00 31.94 293 LEU F C 1
ATOM 12371 O O . LEU F 2 221 ? 19.213 56.554 99.832 1.00 30.87 293 LEU F O 1
ATOM 12376 N N . ASP F 2 222 ? 20.148 56.619 101.896 1.00 27.30 294 ASP F N 1
ATOM 12377 C CA . ASP F 2 222 ? 18.930 56.928 102.630 1.00 29.21 294 ASP F CA 1
ATOM 12378 C C . ASP F 2 222 ? 18.815 58.433 102.716 1.00 31.25 294 ASP F C 1
ATOM 12379 O O . ASP F 2 222 ? 19.697 59.087 103.280 1.00 33.91 294 ASP F O 1
ATOM 12384 N N . SER F 2 223 ? 17.741 59.002 102.162 1.00 32.52 295 SER F N 1
ATOM 12385 C CA . SER F 2 223 ? 17.607 60.465 102.159 1.00 31.71 295 SER F CA 1
ATOM 12386 C C . SER F 2 223 ? 17.392 61.064 103.555 1.00 32.30 295 SER F C 1
ATOM 12387 O O . SER F 2 223 ? 17.525 62.273 103.744 1.00 36.48 295 SER F O 1
ATOM 12390 N N . LEU F 2 224 ? 17.083 60.224 104.536 1.00 37.91 296 LEU F N 1
ATOM 12391 C CA . LEU F 2 224 ? 16.883 60.714 105.898 1.00 39.81 296 LEU F CA 1
ATOM 12392 C C . LEU F 2 224 ? 18.205 60.931 106.628 1.00 35.68 296 LEU F C 1
ATOM 12393 O O . LEU F 2 224 ? 18.249 61.612 107.651 1.00 38.57 296 LEU F O 1
ATOM 12398 N N . ALA F 2 225 ? 19.271 60.331 106.113 1.00 35.59 297 ALA F N 1
ATOM 12399 C CA . ALA F 2 225 ? 20.580 60.447 106.743 1.00 37.32 297 ALA F CA 1
ATOM 12400 C C . ALA F 2 225 ? 21.179 61.827 106.509 1.00 37.99 297 ALA F C 1
ATOM 12401 O O . ALA F 2 225 ? 20.953 62.460 105.460 1.00 36.91 297 ALA F O 1
ATOM 12403 N N . GLY F 2 226 ? 21.946 62.283 107.493 1.00 34.09 298 GLY F N 1
ATOM 12404 C CA . GLY F 2 226 ? 22.615 63.569 107.424 1.00 41.43 298 GLY F CA 1
ATOM 12405 C C . GLY F 2 226 ? 24.005 63.444 106.839 1.00 42.20 298 GLY F C 1
ATOM 12406 O O . GLY F 2 226 ? 24.183 62.803 105.804 1.00 41.70 298 GLY F O 1
ATOM 12407 N N . SER F 2 227 ? 24.992 64.029 107.515 1.00 38.42 299 SER F N 1
ATOM 12408 C CA . SER F 2 227 ? 26.347 64.128 106.966 1.00 41.88 299 SER F CA 1
ATOM 12409 C C . SER F 2 227 ? 26.993 62.782 106.617 1.00 40.88 299 SER F C 1
ATOM 12410 O O . SER F 2 227 ? 27.844 62.716 105.733 1.00 40.16 299 SER F O 1
ATOM 12413 N N . ASP F 2 228 ? 26.575 61.707 107.282 1.00 38.85 300 ASP F N 1
ATOM 12414 C CA . ASP F 2 228 ? 27.190 60.402 107.035 1.00 35.12 300 ASP F CA 1
ATOM 12415 C C . ASP F 2 228 ? 26.899 59.863 105.646 1.00 34.44 300 ASP F C 1
ATOM 12416 O O . ASP F 2 228 ? 27.653 59.041 105.134 1.00 41.29 300 ASP F O 1
ATOM 12421 N N . ALA F 2 229 ? 25.798 60.313 105.052 1.00 37.87 301 ALA F N 1
ATOM 12422 C CA . ALA F 2 229 ? 25.450 59.937 103.681 1.00 36.58 301 ALA F CA 1
ATOM 12423 C C . ALA F 2 229 ? 26.554 60.287 102.678 1.00 34.98 301 ALA F C 1
ATOM 12424 O O . ALA F 2 229 ? 26.844 59.504 101.771 1.00 33.74 301 ALA F O 1
ATOM 12426 N N . LEU F 2 230 ? 27.158 61.461 102.835 1.00 37.69 302 LEU F N 1
ATOM 12427 C CA . LEU F 2 230 ? 28.257 61.871 101.969 1.00 35.87 302 LEU F CA 1
ATOM 12428 C C . LEU F 2 230 ? 29.499 61.056 102.295 1.00 40.04 302 LEU F C 1
ATOM 12429 O O . LEU F 2 230 ? 30.275 60.712 101.409 1.00 37.50 302 LEU F O 1
ATOM 12434 N N . GLU F 2 231 ? 29.686 60.749 103.574 1.00 39.73 303 GLU F N 1
ATOM 12435 C CA . GLU F 2 231 ? 30.804 59.908 103.997 1.00 42.37 303 GLU F CA 1
ATOM 12436 C C . GLU F 2 231 ? 30.712 58.496 103.395 1.00 37.93 303 GLU F C 1
ATOM 12437 O O . GLU F 2 231 ? 31.705 57.963 102.899 1.00 37.77 303 GLU F O 1
ATOM 12443 N N . GLN F 2 232 ? 29.521 57.904 103.431 1.00 34.63 304 GLN F N 1
ATOM 12444 C CA . GLN F 2 232 ? 29.277 56.619 102.773 1.00 32.96 304 GLN F CA 1
ATOM 12445 C C . GLN F 2 232 ? 29.667 56.708 101.301 1.00 38.50 304 GLN F C 1
ATOM 12446 O O . GLN F 2 232 ? 30.484 55.926 100.807 1.00 40.78 304 GLN F O 1
ATOM 12452 N N . ALA F 2 233 ? 29.074 57.678 100.615 1.00 31.95 305 ALA F N 1
ATOM 12453 C CA . ALA F 2 233 ? 29.333 57.913 99.195 1.00 36.16 305 ALA F CA 1
ATOM 12454 C C . ALA F 2 233 ? 30.823 58.065 98.850 1.00 39.50 305 ALA F C 1
ATOM 12455 O O . ALA F 2 233 ? 31.284 57.550 97.827 1.00 41.72 305 ALA F O 1
ATOM 12457 N N . ARG F 2 234 ? 31.568 58.777 99.693 1.00 38.34 306 ARG F N 1
ATOM 12458 C CA . ARG F 2 234 ? 33.003 58.979 99.470 1.00 46.74 306 ARG F CA 1
ATOM 12459 C C . ARG F 2 234 ? 33.773 57.665 99.574 1.00 45.77 306 ARG F C 1
ATOM 12460 O O . ARG F 2 234 ? 34.524 57.297 98.671 1.00 45.57 306 ARG F O 1
ATOM 12468 N N . HIS F 2 235 ? 33.594 56.973 100.694 1.00 41.37 307 HIS F N 1
ATOM 12469 C CA . HIS F 2 235 ? 34.313 55.723 100.962 1.00 47.64 307 HIS F CA 1
ATOM 12470 C C . HIS F 2 235 ? 34.037 54.615 99.944 1.00 42.03 307 HIS F C 1
ATOM 12471 O O . HIS F 2 235 ? 34.956 53.920 99.516 1.00 44.64 307 HIS F O 1
ATOM 12478 N N . PHE F 2 236 ? 32.772 54.441 99.579 1.00 36.07 308 PHE F N 1
ATOM 12479 C CA . PHE F 2 236 ? 32.396 53.441 98.589 1.00 37.95 308 PHE F CA 1
ATOM 12480 C C . PHE F 2 236 ? 33.007 53.757 97.228 1.00 40.28 308 PHE F C 1
ATOM 12481 O O . PHE F 2 236 ? 33.396 52.850 96.492 1.00 41.59 308 PHE F O 1
ATOM 12489 N N . GLU F 2 237 ? 33.103 55.040 96.894 1.00 39.45 309 GLU F N 1
ATOM 12490 C CA . GLU F 2 237 ? 33.760 55.430 95.649 1.00 42.18 309 GLU F CA 1
ATOM 12491 C C . GLU F 2 237 ? 35.248 55.093 95.685 1.00 45.65 309 GLU F C 1
ATOM 12492 O O . GLU F 2 237 ? 35.785 54.550 94.719 1.00 48.81 309 GLU F O 1
ATOM 12498 N N . ASN F 2 238 ? 35.908 55.401 96.798 1.00 45.73 310 ASN F N 1
ATOM 12499 C CA . ASN F 2 238 ? 37.330 55.098 96.946 1.00 51.00 310 ASN F CA 1
ATOM 12500 C C . ASN F 2 238 ? 37.592 53.599 96.938 1.00 53.93 310 ASN F C 1
ATOM 12501 O O . ASN F 2 238 ? 38.492 53.121 96.246 1.00 55.04 310 ASN F O 1
ATOM 12506 N N . ASN F 2 239 ? 36.796 52.865 97.710 1.00 49.80 311 ASN F N 1
ATOM 12507 C CA . ASN F 2 239 ? 37.025 51.438 97.926 1.00 57.80 311 ASN F CA 1
ATOM 12508 C C . ASN F 2 239 ? 36.485 50.553 96.813 1.00 57.04 311 ASN F C 1
ATOM 12509 O O . ASN F 2 239 ? 37.038 49.495 96.532 1.00 61.53 311 ASN F O 1
ATOM 12514 N N . VAL F 2 240 ? 35.390 50.982 96.198 1.00 50.66 312 VAL F N 1
ATOM 12515 C CA . VAL F 2 240 ? 34.636 50.124 95.294 1.00 45.92 312 VAL F CA 1
ATOM 12516 C C . VAL F 2 240 ? 34.355 50.815 93.964 1.00 47.62 312 VAL F C 1
ATOM 12517 O O . VAL F 2 240 ? 34.711 50.300 92.900 1.00 52.76 312 VAL F O 1
ATOM 12521 N N . GLY F 2 241 ? 33.731 51.987 94.024 1.00 48.55 313 GLY F N 1
ATOM 12522 C CA . GLY F 2 241 ? 33.358 52.711 92.819 1.00 43.88 313 GLY F CA 1
ATOM 12523 C C . GLY F 2 241 ? 31.951 52.340 92.386 1.00 45.16 313 GLY F C 1
ATOM 12524 O O . GLY F 2 241 ? 31.557 51.176 92.469 1.00 42.93 313 GLY F O 1
ATOM 12525 N N . TYR F 2 242 ? 31.184 53.334 91.949 1.00 45.55 314 TYR F N 1
ATOM 12526 C CA . TYR F 2 242 ? 29.832 53.103 91.443 1.00 43.17 314 TYR F CA 1
ATOM 12527 C C . TYR F 2 242 ? 29.513 54.124 90.354 1.00 43.85 314 TYR F C 1
ATOM 12528 O O . TYR F 2 242 ? 30.212 55.133 90.208 1.00 45.17 314 TYR F O 1
ATOM 12537 N N . ASP F 2 243 ? 28.457 53.862 89.594 1.00 41.33 315 ASP F N 1
ATOM 12538 C CA . ASP F 2 243 ? 28.102 54.716 88.464 1.00 48.62 315 ASP F CA 1
ATOM 12539 C C . ASP F 2 243 ? 27.053 55.746 88.840 1.00 46.12 315 ASP F C 1
ATOM 12540 O O . ASP F 2 243 ? 27.063 56.864 88.334 1.00 43.15 315 ASP F O 1
ATOM 12545 N N . ALA F 2 244 ? 26.145 55.365 89.728 1.00 41.01 316 ALA F N 1
ATOM 12546 C CA . ALA F 2 244 ? 25.036 56.238 90.078 1.00 33.82 316 ALA F CA 1
ATOM 12547 C C . ALA F 2 244 ? 24.502 55.904 91.452 1.00 35.78 316 ALA F C 1
ATOM 12548 O O . ALA F 2 244 ? 24.936 54.942 92.079 1.00 38.13 316 ALA F O 1
ATOM 12550 N N . VAL F 2 245 ? 23.532 56.706 91.878 1.00 33.73 317 VAL F N 1
ATOM 12551 C CA . VAL F 2 245 ? 22.909 56.613 93.181 1.00 32.30 317 VAL F CA 1
ATOM 12552 C C . VAL F 2 245 ? 21.386 56.623 93.024 1.00 34.94 317 VAL F C 1
ATOM 12553 O O . VAL F 2 245 ? 20.839 57.349 92.190 1.00 31.52 317 VAL F O 1
ATOM 12557 N N . ILE F 2 246 ? 20.708 55.795 93.812 1.00 35.42 318 ILE F N 1
ATOM 12558 C CA . ILE F 2 246 ? 19.273 55.942 94.007 1.00 35.32 318 ILE F CA 1
ATOM 12559 C C . ILE F 2 246 ? 19.084 56.369 95.456 1.00 38.62 318 ILE F C 1
ATOM 12560 O O . ILE F 2 246 ? 19.658 55.760 96.367 1.00 31.92 318 ILE F O 1
ATOM 12565 N N . LEU F 2 247 ? 18.307 57.434 95.650 1.00 29.32 319 LEU F N 1
ATOM 12566 C CA . LEU F 2 247 ? 18.014 57.989 96.968 1.00 27.47 319 LEU F CA 1
ATOM 12567 C C . LEU F 2 247 ? 16.663 57.494 97.434 1.00 35.12 319 LEU F C 1
ATOM 12568 O O . LEU F 2 247 ? 15.675 57.659 96.721 1.00 33.58 319 LEU F O 1
ATOM 12573 N N . THR F 2 248 ? 16.604 56.930 98.640 1.00 34.15 320 THR F N 1
ATOM 12574 C CA . THR F 2 248 ? 15.372 56.317 99.141 1.00 35.64 320 THR F CA 1
ATOM 12575 C C . THR F 2 248 ? 14.693 57.147 100.232 1.00 28.42 320 THR F C 1
ATOM 12576 O O . THR F 2 248 ? 15.305 58.043 100.808 1.00 29.48 320 THR F O 1
ATOM 12580 N N . LYS F 2 249 ? 13.419 56.839 100.475 1.00 31.21 321 LYS F N 1
ATOM 12581 C CA . LYS F 2 249 ? 12.634 57.389 101.587 1.00 28.79 321 LYS F CA 1
ATOM 12582 C C . LYS F 2 249 ? 12.438 58.903 101.541 1.00 35.00 321 LYS F C 1
ATOM 12583 O O . LYS F 2 249 ? 12.281 59.564 102.572 1.00 30.76 321 LYS F O 1
ATOM 12589 N N . VAL F 2 250 ? 12.401 59.436 100.326 1.00 28.79 322 VAL F N 1
ATOM 12590 C CA . VAL F 2 250 ? 12.225 60.859 100.107 1.00 31.18 322 VAL F CA 1
ATOM 12591 C C . VAL F 2 250 ? 10.825 61.273 100.569 1.00 39.94 322 VAL F C 1
ATOM 12592 O O . VAL F 2 250 ? 10.597 62.426 100.962 1.00 39.14 322 VAL F O 1
ATOM 12596 N N . ASP F 2 251 ? 9.901 60.311 100.572 1.00 31.27 323 ASP F N 1
ATOM 12597 C CA . ASP F 2 251 ? 8.542 60.548 101.065 1.00 37.40 323 ASP F CA 1
ATOM 12598 C C . ASP F 2 251 ? 8.474 60.901 102.568 1.00 35.93 323 ASP F C 1
ATOM 12599 O O . ASP F 2 251 ? 7.436 61.345 103.059 1.00 35.97 323 ASP F O 1
ATOM 12604 N N . ALA F 2 252 ? 9.572 60.698 103.295 1.00 32.09 324 ALA F N 1
ATOM 12605 C CA . ALA F 2 252 ? 9.625 61.067 104.718 1.00 31.14 324 ALA F CA 1
ATOM 12606 C C . ALA F 2 252 ? 9.919 62.560 104.894 1.00 43.29 324 ALA F C 1
ATOM 12607 O O . ALA F 2 252 ? 10.569 62.970 105.859 1.00 43.79 324 ALA F O 1
ATOM 12609 N N . ASP F 2 253 ? 9.438 63.365 103.955 1.00 41.08 325 ASP F N 1
ATOM 12610 C CA . ASP F 2 253 ? 9.672 64.808 103.969 1.00 49.02 325 ASP F CA 1
ATOM 12611 C C . ASP F 2 253 ? 11.147 65.183 104.159 1.00 46.27 325 ASP F C 1
ATOM 12612 O O . ASP F 2 253 ? 11.470 66.209 104.752 1.00 43.90 325 ASP F O 1
ATOM 12617 N N . ALA F 2 254 ? 12.032 64.335 103.647 1.00 51.63 326 ALA F N 1
ATOM 12618 C CA . ALA F 2 254 ? 13.460 64.615 103.644 1.00 52.28 326 ALA F CA 1
ATOM 12619 C C . ALA F 2 254 ? 13.765 65.408 102.382 1.00 48.26 326 ALA F C 1
ATOM 12620 O O . ALA F 2 254 ? 13.252 65.087 101.311 1.00 50.53 326 ALA F O 1
ATOM 12622 N N . LYS F 2 255 ? 14.579 66.453 102.509 1.00 43.63 327 LYS F N 1
ATOM 12623 C CA . LYS F 2 255 ? 14.832 67.360 101.389 1.00 35.73 327 LYS F CA 1
ATOM 12624 C C . LYS F 2 255 ? 15.784 66.766 100.365 1.00 39.18 327 LYS F C 1
ATOM 12625 O O . LYS F 2 255 ? 15.729 67.108 99.190 1.00 50.94 327 LYS F O 1
ATOM 12631 N N . GLY F 2 256 ? 16.673 65.891 100.816 1.00 40.27 328 GLY F N 1
ATOM 12632 C CA . GLY F 2 256 ? 17.581 65.212 99.913 1.00 44.31 328 GLY F CA 1
ATOM 12633 C C . GLY F 2 256 ? 18.799 66.019 99.493 1.00 42.16 328 GLY F C 1
ATOM 12634 O O . GLY F 2 256 ? 19.282 65.860 98.388 1.00 43.26 328 GLY F O 1
ATOM 12635 N N . GLY F 2 257 ? 19.326 66.848 100.387 1.00 41.32 329 GLY F N 1
ATOM 12636 C CA . GLY F 2 257 ? 20.505 67.647 100.083 1.00 39.79 329 GLY F CA 1
ATOM 12637 C C . GLY F 2 257 ? 21.735 66.865 99.640 1.00 40.81 329 GLY F C 1
ATOM 12638 O O . GLY F 2 257 ? 22.612 67.406 98.970 1.00 35.90 329 GLY F O 1
ATOM 12639 N N . ILE F 2 258 ? 21.812 65.593 100.028 1.00 37.58 330 ILE F N 1
ATOM 12640 C CA . ILE F 2 258 ? 22.901 64.724 99.588 1.00 35.00 330 ILE F CA 1
ATOM 12641 C C . ILE F 2 258 ? 23.088 64.718 98.058 1.00 37.15 330 ILE F C 1
ATOM 12642 O O . ILE F 2 258 ? 24.202 64.553 97.567 1.00 39.11 330 ILE F O 1
ATOM 12647 N N . ALA F 2 259 ? 22.007 64.917 97.307 1.00 37.29 331 ALA F N 1
ATOM 12648 C CA . ALA F 2 259 ? 22.103 64.926 95.848 1.00 41.32 331 ALA F CA 1
ATOM 12649 C C . ALA F 2 259 ? 22.992 66.054 95.340 1.00 43.85 331 ALA F C 1
ATOM 12650 O O . ALA F 2 259 ? 23.669 65.904 94.322 1.00 40.23 331 ALA F O 1
ATOM 12652 N N . LEU F 2 260 ? 22.986 67.182 96.048 1.00 42.30 332 LEU F N 1
ATOM 12653 C CA . LEU F 2 260 ? 23.868 68.290 95.706 1.00 42.96 332 LEU F CA 1
ATOM 12654 C C . LEU F 2 260 ? 25.304 67.965 96.103 1.00 43.83 332 LEU F C 1
ATOM 12655 O O . LEU F 2 260 ? 26.234 68.176 95.324 1.00 42.35 332 LEU F O 1
ATOM 12660 N N . SER F 2 261 ? 25.478 67.447 97.318 1.00 42.61 333 SER F N 1
ATOM 12661 C CA . SER F 2 261 ? 26.804 67.105 97.817 1.00 38.83 333 SER F CA 1
ATOM 12662 C C . SER F 2 261 ? 27.457 66.078 96.901 1.00 46.51 333 SER F C 1
ATOM 12663 O O . SER F 2 261 ? 28.659 66.132 96.652 1.00 44.20 333 SER F O 1
ATOM 12666 N N . LEU F 2 262 ? 26.655 65.134 96.418 1.00 40.90 334 LEU F N 1
ATOM 12667 C CA . LEU F 2 262 ? 27.136 64.104 95.509 1.00 41.33 334 LEU F CA 1
ATOM 12668 C C . LEU F 2 262 ? 27.686 64.708 94.229 1.00 38.92 334 LEU F C 1
ATOM 12669 O O . LEU F 2 262 ? 28.815 64.422 93.842 1.00 51.92 334 LEU F O 1
ATOM 12674 N N . ALA F 2 263 ? 26.869 65.527 93.575 1.00 39.51 335 ALA F N 1
ATOM 12675 C CA . ALA F 2 263 ? 27.269 66.200 92.339 1.00 41.52 335 ALA F CA 1
ATOM 12676 C C . ALA F 2 263 ? 28.456 67.131 92.570 1.00 51.23 335 ALA F C 1
ATOM 12677 O O . ALA F 2 263 ? 29.428 67.102 91.816 1.00 50.09 335 ALA F O 1
ATOM 12679 N N . TYR F 2 264 ? 28.381 67.944 93.621 1.00 48.40 336 TYR F N 1
ATOM 12680 C CA . TYR F 2 264 ? 29.420 68.941 93.891 1.00 50.35 336 TYR F CA 1
ATOM 12681 C C . TYR F 2 264 ? 30.757 68.314 94.284 1.00 46.22 336 TYR F C 1
ATOM 12682 O O . TYR F 2 264 ? 31.789 68.696 93.755 1.00 48.74 336 TYR F O 1
ATOM 12691 N N . GLU F 2 265 ? 30.740 67.348 95.203 1.00 46.13 337 GLU F N 1
ATOM 12692 C CA . GLU F 2 265 ? 31.987 66.767 95.710 1.00 49.59 337 GLU F CA 1
ATOM 12693 C C . GLU F 2 265 ? 32.494 65.574 94.902 1.00 47.36 337 GLU F C 1
ATOM 12694 O O . GLU F 2 265 ? 33.700 65.404 94.728 1.00 48.51 337 GLU F O 1
ATOM 12700 N N . LEU F 2 266 ? 31.570 64.752 94.415 1.00 44.82 338 LEU F N 1
ATOM 12701 C CA . LEU F 2 266 ? 31.922 63.457 93.836 1.00 50.68 338 LEU F CA 1
ATOM 12702 C C . LEU F 2 266 ? 31.607 63.334 92.349 1.00 53.53 338 LEU F C 1
ATOM 12703 O O . LEU F 2 266 ? 32.026 62.370 91.705 1.00 56.57 338 LEU F O 1
ATOM 12708 N N . LYS F 2 267 ? 30.861 64.298 91.817 1.00 44.54 339 LYS F N 1
ATOM 12709 C CA . LYS F 2 267 ? 30.401 64.246 90.429 1.00 46.25 339 LYS F CA 1
ATOM 12710 C C . LYS F 2 267 ? 29.599 62.976 90.122 1.00 50.35 339 LYS F C 1
ATOM 12711 O O . LYS F 2 267 ? 29.676 62.434 89.014 1.00 45.64 339 LYS F O 1
ATOM 12717 N N . LYS F 2 268 ? 28.837 62.503 91.107 1.00 41.38 340 LYS F N 1
ATOM 12718 C CA . LYS F 2 268 ? 27.967 61.348 90.909 1.00 38.74 340 LYS F CA 1
ATOM 12719 C C . LYS F 2 268 ? 26.500 61.777 90.795 1.00 50.50 340 LYS F C 1
ATOM 12720 O O . LYS F 2 268 ? 26.029 62.613 91.568 1.00 44.89 340 LYS F O 1
ATOM 12726 N N . PRO F 2 269 ? 25.770 61.200 89.826 1.00 44.84 341 PRO F N 1
ATOM 12727 C CA . PRO F 2 269 ? 24.348 61.499 89.626 1.00 39.13 341 PRO F CA 1
ATOM 12728 C C . PRO F 2 269 ? 23.412 60.645 90.486 1.00 38.86 341 PRO F C 1
ATOM 12729 O O . PRO F 2 269 ? 23.709 59.487 90.803 1.00 37.30 341 PRO F O 1
ATOM 12733 N N . VAL F 2 270 ? 22.281 61.237 90.854 1.00 41.73 342 VAL F N 1
ATOM 12734 C CA . VAL F 2 270 ? 21.143 60.493 91.357 1.00 41.71 342 VAL F CA 1
ATOM 12735 C C . VAL F 2 270 ? 20.288 60.156 90.142 1.00 38.39 342 VAL F C 1
ATOM 12736 O O . VAL F 2 270 ? 19.961 61.043 89.347 1.00 36.38 342 VAL F O 1
ATOM 12740 N N . VAL F 2 271 ? 19.936 58.885 89.967 1.00 34.89 343 VAL F N 1
ATOM 12741 C CA . VAL F 2 271 ? 19.173 58.506 88.772 1.00 36.66 343 VAL F CA 1
ATOM 12742 C C . VAL F 2 271 ? 17.687 58.290 89.040 1.00 36.07 343 VAL F C 1
ATOM 12743 O O . VAL F 2 271 ? 16.849 58.512 88.157 1.00 33.99 343 VAL F O 1
ATOM 12747 N N . TYR F 2 272 ? 17.362 57.868 90.261 1.00 32.55 344 TYR F N 1
ATOM 12748 C CA . TYR F 2 272 ? 15.974 57.703 90.662 1.00 36.52 344 TYR F CA 1
ATOM 12749 C C . TYR F 2 272 ? 15.857 58.049 92.141 1.00 33.21 344 TYR F C 1
ATOM 12750 O O . TYR F 2 272 ? 16.845 58.033 92.858 1.00 32.06 344 TYR F O 1
ATOM 12759 N N . MET F 2 273 ? 14.643 58.350 92.584 1.00 34.25 345 MET F N 1
ATOM 12760 C CA . MET F 2 273 ? 14.368 58.511 94.005 1.00 34.12 345 MET F CA 1
ATOM 12761 C C . MET F 2 273 ? 13.210 57.626 94.440 1.00 33.88 345 MET F C 1
ATOM 12762 O O . MET F 2 273 ? 12.197 57.524 93.734 1.00 33.60 345 MET F O 1
ATOM 12767 N N . GLY F 2 274 ? 13.362 56.996 95.603 1.00 27.56 346 GLY F N 1
ATOM 12768 C CA . GLY F 2 274 ? 12.301 56.189 96.196 1.00 32.52 346 GLY F CA 1
ATOM 12769 C C . GLY F 2 274 ? 11.341 57.053 96.994 1.00 27.79 346 GLY F C 1
ATOM 12770 O O . GLY F 2 274 ? 11.774 57.842 97.827 1.00 29.82 346 GLY F O 1
ATOM 12771 N N . VAL F 2 275 ? 10.043 56.945 96.721 1.00 30.04 347 VAL F N 1
ATOM 12772 C CA . VAL F 2 275 ? 9.058 57.776 97.417 1.00 30.50 347 VAL F CA 1
ATOM 12773 C C . VAL F 2 275 ? 7.926 56.961 98.083 1.00 30.31 347 VAL F C 1
ATOM 12774 O O . VAL F 2 275 ? 6.786 57.423 98.198 1.00 30.92 347 VAL F O 1
ATOM 12778 N N . GLY F 2 276 ? 8.251 55.757 98.541 1.00 30.20 348 GLY F N 1
ATOM 12779 C CA . GLY F 2 276 ? 7.273 54.929 99.227 1.00 27.65 348 GLY F CA 1
ATOM 12780 C C . GLY F 2 276 ? 7.677 53.471 99.248 1.00 30.24 348 GLY F C 1
ATOM 12781 O O . GLY F 2 276 ? 8.804 53.125 98.890 1.00 24.98 348 GLY F O 1
ATOM 12782 N N . GLN F 2 277 ? 6.754 52.610 99.656 1.00 34.29 349 GLN F N 1
ATOM 12783 C CA . GLN F 2 277 ? 7.049 51.179 99.757 1.00 31.11 349 GLN F CA 1
ATOM 12784 C C . GLN F 2 277 ? 6.406 50.326 98.652 1.00 30.95 349 GLN F C 1
ATOM 12785 O O . GLN F 2 277 ? 6.612 49.116 98.605 1.00 32.58 349 GLN F O 1
ATOM 12791 N N . ASN F 2 278 ? 5.637 50.960 97.775 1.00 28.26 350 ASN F N 1
ATOM 12792 C CA . ASN F 2 278 ? 5.012 50.287 96.632 1.00 33.34 350 ASN F CA 1
ATOM 12793 C C . ASN F 2 278 ? 5.909 50.279 95.385 1.00 33.61 350 ASN F C 1
ATOM 12794 O O . ASN F 2 278 ? 6.832 51.083 95.278 1.00 32.85 350 ASN F O 1
ATOM 12799 N N . TYR F 2 279 ? 5.637 49.370 94.450 1.00 29.77 351 TYR F N 1
ATOM 12800 C CA . TYR F 2 279 ? 6.536 49.155 93.315 1.00 32.36 351 TYR F CA 1
ATOM 12801 C C . TYR F 2 279 ? 6.639 50.394 92.426 1.00 30.54 351 TYR F C 1
ATOM 12802 O O . TYR F 2 279 ? 7.689 50.666 91.873 1.00 32.45 351 TYR F O 1
ATOM 12811 N N . ASP F 2 280 ? 5.541 51.126 92.308 1.00 31.69 352 ASP F N 1
ATOM 12812 C CA . ASP F 2 280 ? 5.486 52.316 91.453 1.00 33.84 352 ASP F CA 1
ATOM 12813 C C . ASP F 2 280 ? 6.156 53.545 92.090 1.00 33.15 352 ASP F C 1
ATOM 12814 O O . ASP F 2 280 ? 6.328 54.588 91.432 1.00 36.20 352 ASP F O 1
ATOM 12819 N N . ASP F 2 281 ? 6.543 53.421 93.359 1.00 37.11 353 ASP F N 1
ATOM 12820 C CA . ASP F 2 281 ? 7.066 54.557 94.132 1.00 30.62 353 ASP F CA 1
ATOM 12821 C C . ASP F 2 281 ? 8.514 54.890 93.814 1.00 30.87 353 ASP F C 1
ATOM 12822 O O . ASP F 2 281 ? 9.355 54.970 94.701 1.00 29.86 353 ASP F O 1
ATOM 12827 N N . LEU F 2 282 ? 8.793 55.108 92.534 1.00 32.65 354 LEU F N 1
ATOM 12828 C CA . LEU F 2 282 ? 10.128 55.449 92.085 1.00 37.58 354 LEU F CA 1
ATOM 12829 C C . LEU F 2 282 ? 9.964 56.524 91.006 1.00 35.83 354 LEU F C 1
ATOM 12830 O O . LEU F 2 282 ? 9.139 56.385 90.108 1.00 38.08 354 LEU F O 1
ATOM 12835 N N . ILE F 2 283 ? 10.715 57.611 91.121 1.00 36.55 355 ILE F N 1
ATOM 12836 C CA . ILE F 2 283 ? 10.621 58.697 90.140 1.00 38.95 355 ILE F CA 1
ATOM 12837 C C . ILE F 2 283 ? 12.006 59.096 89.625 1.00 45.55 355 ILE F C 1
ATOM 12838 O O . ILE F 2 283 ? 12.977 59.075 90.376 1.00 39.36 355 ILE F O 1
ATOM 12843 N N . PRO F 2 284 ? 12.103 59.456 88.330 1.00 49.34 356 PRO F N 1
ATOM 12844 C CA . PRO F 2 284 ? 13.398 59.883 87.795 1.00 52.33 356 PRO F CA 1
ATOM 12845 C C . PRO F 2 284 ? 13.866 61.126 88.526 1.00 49.11 356 PRO F C 1
ATOM 12846 O O . PRO F 2 284 ? 13.028 61.873 89.023 1.00 46.39 356 PRO F O 1
ATOM 12850 N N . PHE F 2 285 ? 15.176 61.324 88.629 1.00 49.18 357 PHE F N 1
ATOM 12851 C CA . PHE F 2 285 ? 15.695 62.494 89.328 1.00 48.28 357 PHE F CA 1
ATOM 12852 C C . PHE F 2 285 ? 15.629 63.724 88.432 1.00 54.73 357 PHE F C 1
ATOM 12853 O O . PHE F 2 285 ? 15.932 63.665 87.236 1.00 51.93 357 PHE F O 1
ATOM 12861 N N . SER F 2 286 ? 15.221 64.838 89.028 1.00 58.72 358 SER F N 1
ATOM 12862 C CA . SER F 2 286 ? 15.029 66.078 88.299 1.00 63.79 358 SER F CA 1
ATOM 12863 C C . SER F 2 286 ? 15.667 67.244 89.049 1.00 60.06 358 SER F C 1
ATOM 12864 O O . SER F 2 286 ? 15.298 67.531 90.186 1.00 58.27 358 SER F O 1
ATOM 12867 N N . PRO F 2 287 ? 16.644 67.905 88.416 1.00 59.97 359 PRO F N 1
ATOM 12868 C CA . PRO F 2 287 ? 17.312 69.079 88.987 1.00 64.34 359 PRO F CA 1
ATOM 12869 C C . PRO F 2 287 ? 16.314 70.144 89.433 1.00 63.88 359 PRO F C 1
ATOM 12870 O O . PRO F 2 287 ? 16.413 70.634 90.557 1.00 60.10 359 PRO F O 1
ATOM 12874 N N . ASP F 2 288 ? 15.370 70.492 88.562 1.00 64.69 360 ASP F N 1
ATOM 12875 C CA . ASP F 2 288 ? 14.314 71.442 88.907 1.00 62.30 360 ASP F CA 1
ATOM 12876 C C . ASP F 2 288 ? 13.502 70.987 90.120 1.00 55.10 360 ASP F C 1
ATOM 12877 O O . ASP F 2 288 ? 13.319 71.747 91.067 1.00 55.53 360 ASP F O 1
ATOM 12882 N N . TRP F 2 289 ? 13.019 69.747 90.077 1.00 53.00 361 TRP F N 1
ATOM 12883 C CA . TRP F 2 289 ? 12.238 69.175 91.170 1.00 54.66 361 TRP F CA 1
ATOM 12884 C C . TRP F 2 289 ? 13.007 69.268 92.478 1.00 57.57 361 TRP F C 1
ATOM 12885 O O . TRP F 2 289 ? 12.433 69.442 93.553 1.00 54.40 361 TRP F O 1
ATOM 12896 N N . PHE F 2 290 ? 14.320 69.148 92.366 1.00 56.79 362 PHE F N 1
ATOM 12897 C CA . PHE F 2 290 ? 15.188 69.110 93.525 1.00 61.75 362 PHE F CA 1
ATOM 12898 C C . PHE F 2 290 ? 15.424 70.495 94.129 1.00 63.04 362 PHE F C 1
ATOM 12899 O O . PHE F 2 290 ? 15.311 70.679 95.339 1.00 52.55 362 PHE F O 1
ATOM 12907 N N . VAL F 2 291 ? 15.767 71.464 93.285 1.00 60.50 363 VAL F N 1
ATOM 12908 C CA . VAL F 2 291 ? 16.013 72.821 93.757 1.00 65.60 363 VAL F CA 1
ATOM 12909 C C . VAL F 2 291 ? 14.770 73.397 94.425 1.00 66.20 363 VAL F C 1
ATOM 12910 O O . VAL F 2 291 ? 14.860 74.098 95.431 1.00 70.01 363 VAL F O 1
ATOM 12914 N N . GLU F 2 292 ? 13.609 73.096 93.860 1.00 56.58 364 GLU F N 1
ATOM 12915 C CA . GLU F 2 292 ? 12.351 73.531 94.450 1.00 73.12 364 GLU F CA 1
ATOM 12916 C C . GLU F 2 292 ? 12.096 72.854 95.793 1.00 71.94 364 GLU F C 1
ATOM 12917 O O . GLU F 2 292 ? 11.474 73.436 96.681 1.00 76.58 364 GLU F O 1
ATOM 12923 N N . ARG F 2 293 ? 12.583 71.627 95.944 1.00 52.93 365 ARG F N 1
ATOM 12924 C CA . ARG F 2 293 ? 12.427 70.924 97.216 1.00 51.47 365 ARG F CA 1
ATOM 12925 C C . ARG F 2 293 ? 13.355 71.466 98.303 1.00 57.35 365 ARG F C 1
ATOM 12926 O O . ARG F 2 293 ? 12.934 71.671 99.440 1.00 65.17 365 ARG F O 1
ATOM 12934 N N . ILE F 2 294 ? 14.611 71.706 97.939 1.00 63.63 366 ILE F N 1
ATOM 12935 C CA . ILE F 2 294 ? 15.626 72.192 98.875 1.00 67.35 366 ILE F CA 1
ATOM 12936 C C . ILE F 2 294 ? 15.323 73.593 99.416 1.00 68.50 366 ILE F C 1
ATOM 12937 O O . ILE F 2 294 ? 15.649 73.916 100.559 1.00 70.23 366 ILE F O 1
ATOM 12942 N N . PHE F 2 295 ? 14.680 74.417 98.600 1.00 74.68 367 PHE F N 1
ATOM 12943 C CA . PHE F 2 295 ? 14.325 75.768 99.018 1.00 82.15 367 PHE F CA 1
ATOM 12944 C C . PHE F 2 295 ? 12.848 75.871 99.370 1.00 90.67 367 PHE F C 1
ATOM 12945 O O . PHE F 2 295 ? 12.297 76.972 99.440 1.00 94.62 367 PHE F O 1
ATOM 12953 N N . SER F 2 296 ? 12.224 74.715 99.589 1.00 94.17 368 SER F N 1
ATOM 12954 C CA . SER F 2 296 ? 10.804 74.625 99.930 1.00 99.64 368 SER F CA 1
ATOM 12955 C C . SER F 2 296 ? 9.908 75.268 98.871 1.00 105.76 368 SER F C 1
ATOM 12956 O O . SER F 2 296 ? 9.626 76.468 98.919 1.00 112.38 368 SER F O 1
ATOM 12959 N N . SER G 1 22 ? 35.703 91.676 54.940 1.00 76.59 16 SER G N 1
ATOM 12960 C CA . SER G 1 22 ? 35.910 90.456 55.716 1.00 68.92 16 SER G CA 1
ATOM 12961 C C . SER G 1 22 ? 37.222 90.500 56.491 1.00 66.19 16 SER G C 1
ATOM 12962 O O . SER G 1 22 ? 38.264 90.833 55.931 1.00 67.89 16 SER G O 1
ATOM 12965 N N . THR G 1 23 ? 37.160 90.157 57.779 1.00 61.53 17 THR G N 1
ATOM 12966 C CA . THR G 1 23 ? 38.341 90.124 58.643 1.00 57.51 17 THR G CA 1
ATOM 12967 C C . THR G 1 23 ? 39.237 88.946 58.254 1.00 55.05 17 THR G C 1
ATOM 12968 O O . THR G 1 23 ? 38.800 88.060 57.522 1.00 53.94 17 THR G O 1
ATOM 12972 N N . PRO G 1 24 ? 40.498 88.941 58.727 1.00 54.56 18 PRO G N 1
ATOM 12973 C CA . PRO G 1 24 ? 41.365 87.777 58.502 1.00 58.17 18 PRO G CA 1
ATOM 12974 C C . PRO G 1 24 ? 40.771 86.450 59.007 1.00 62.99 18 PRO G C 1
ATOM 12975 O O . PRO G 1 24 ? 40.899 85.423 58.325 1.00 49.00 18 PRO G O 1
ATOM 12979 N N . TYR G 1 25 ? 40.119 86.462 60.168 1.00 49.47 19 TYR G N 1
ATOM 12980 C CA . TYR G 1 25 ? 39.497 85.231 60.668 1.00 47.56 19 TYR G CA 1
ATOM 12981 C C . TYR G 1 25 ? 38.369 84.752 59.756 1.00 47.12 19 TYR G C 1
ATOM 12982 O O . TYR G 1 25 ? 38.269 83.560 59.438 1.00 45.57 19 TYR G O 1
ATOM 12991 N N . GLU G 1 26 ? 37.522 85.687 59.337 1.00 49.31 20 GLU G N 1
ATOM 12992 C CA . GLU G 1 26 ? 36.373 85.368 58.489 1.00 48.92 20 GLU G CA 1
ATOM 12993 C C . GLU G 1 26 ? 36.806 84.758 57.151 1.00 48.42 20 GLU G C 1
ATOM 12994 O O . GLU G 1 26 ? 36.180 83.815 56.659 1.00 47.25 20 GLU G O 1
ATOM 13000 N N . LYS G 1 27 ? 37.893 85.285 56.589 1.00 49.61 21 LYS G N 1
ATOM 13001 C CA . LYS G 1 27 ? 38.497 84.726 55.377 1.00 49.79 21 LYS G CA 1
ATOM 13002 C C . LYS G 1 27 ? 38.996 83.293 55.588 1.00 47.46 21 LYS G C 1
ATOM 13003 O O . LYS G 1 27 ? 38.775 82.420 54.740 1.00 46.94 21 LYS G O 1
ATOM 13009 N N . ALA G 1 28 ? 39.667 83.051 56.716 1.00 46.44 22 ALA G N 1
ATOM 13010 C CA . ALA G 1 28 ? 40.126 81.700 57.062 1.00 44.81 22 ALA G CA 1
ATOM 13011 C C . ALA G 1 28 ? 38.956 80.727 57.133 1.00 43.23 22 ALA G C 1
ATOM 13012 O O . ALA G 1 28 ? 39.047 79.579 56.673 1.00 42.40 22 ALA G O 1
ATOM 13014 N N . VAL G 1 29 ? 37.853 81.189 57.712 1.00 43.78 23 VAL G N 1
ATOM 13015 C CA . VAL G 1 29 ? 36.645 80.372 57.790 1.00 44.41 23 VAL G CA 1
ATOM 13016 C C . VAL G 1 29 ? 36.091 80.080 56.388 1.00 42.15 23 VAL G C 1
ATOM 13017 O O . VAL G 1 29 ? 35.758 78.937 56.068 1.00 40.98 23 VAL G O 1
ATOM 13021 N N . ASP G 1 30 ? 36.003 81.115 55.557 1.00 43.87 24 ASP G N 1
ATOM 13022 C CA . ASP G 1 30 ? 35.517 80.969 54.184 1.00 51.52 24 ASP G CA 1
ATOM 13023 C C . ASP G 1 30 ? 36.345 79.974 53.376 1.00 49.45 24 ASP G C 1
ATOM 13024 O O . ASP G 1 30 ? 35.799 79.182 52.597 1.00 47.27 24 ASP G O 1
ATOM 13029 N N . GLU G 1 31 ? 37.662 80.027 53.551 1.00 44.49 25 GLU G N 1
ATOM 13030 C CA . GLU G 1 31 ? 38.559 79.122 52.839 1.00 47.99 25 GLU G CA 1
ATOM 13031 C C . GLU G 1 31 ? 38.335 77.684 53.299 1.00 47.56 25 GLU G C 1
ATOM 13032 O O . GLU G 1 31 ? 38.325 76.755 52.480 1.00 46.41 25 GLU G O 1
ATOM 13038 N N . PHE G 1 32 ? 38.159 77.507 54.608 1.00 42.17 26 PHE G N 1
ATOM 13039 C CA . PHE G 1 32 ? 37.866 76.189 55.172 1.00 41.61 26 PHE G CA 1
ATOM 13040 C C . PHE G 1 32 ? 36.543 75.656 54.652 1.00 44.02 26 PHE G C 1
ATOM 13041 O O . PHE G 1 32 ? 36.447 74.495 54.250 1.00 42.15 26 PHE G O 1
ATOM 13049 N N . ILE G 1 33 ? 35.532 76.521 54.659 1.00 42.19 27 ILE G N 1
ATOM 13050 C CA . ILE G 1 33 ? 34.182 76.155 54.242 1.00 42.50 27 ILE G CA 1
ATOM 13051 C C . ILE G 1 33 ? 34.144 75.759 52.766 1.00 39.21 27 ILE G C 1
ATOM 13052 O O . ILE G 1 33 ? 33.487 74.782 52.395 1.00 38.42 27 ILE G O 1
ATOM 13057 N N . LYS G 1 34 ? 34.856 76.511 51.929 1.00 40.85 28 LYS G N 1
ATOM 13058 C CA . LYS G 1 34 ? 34.938 76.197 50.506 1.00 50.49 28 LYS G CA 1
ATOM 13059 C C . LYS G 1 34 ? 35.549 74.819 50.261 1.00 45.70 28 LYS G C 1
ATOM 13060 O O . LYS G 1 34 ? 35.094 74.085 49.387 1.00 41.79 28 LYS G O 1
ATOM 13066 N N . ASP G 1 35 ? 36.587 74.474 51.018 1.00 48.26 29 ASP G N 1
ATOM 13067 C CA . ASP G 1 35 ? 37.235 73.173 50.854 1.00 46.52 29 ASP G CA 1
ATOM 13068 C C . ASP G 1 35 ? 36.302 72.062 51.325 1.00 40.01 29 ASP G C 1
ATOM 13069 O O . ASP G 1 35 ? 36.246 70.978 50.724 1.00 39.23 29 ASP G O 1
ATOM 13074 N N . LEU G 1 36 ? 35.571 72.354 52.397 1.00 37.91 30 LEU G N 1
ATOM 13075 C CA . LEU G 1 36 ? 34.618 71.421 52.977 1.00 44.46 30 LEU G CA 1
ATOM 13076 C C . LEU G 1 36 ? 33.469 71.113 52.020 1.00 41.62 30 LEU G C 1
ATOM 13077 O O . LEU G 1 36 ? 32.988 69.987 51.960 1.00 38.08 30 LEU G O 1
ATOM 13082 N N . GLN G 1 37 ? 33.029 72.118 51.271 1.00 39.48 31 GLN G N 1
ATOM 13083 C CA . GLN G 1 37 ? 31.965 71.914 50.289 1.00 37.08 31 GLN G CA 1
ATOM 13084 C C . GLN G 1 37 ? 32.407 70.985 49.145 1.00 37.60 31 GLN G C 1
ATOM 13085 O O . GLN G 1 37 ? 31.676 70.063 48.769 1.00 36.98 31 GLN G O 1
ATOM 13091 N N . LYS G 1 38 ? 33.595 71.226 48.598 1.00 39.06 32 LYS G N 1
ATOM 13092 C CA . LYS G 1 38 ? 34.138 70.362 47.542 1.00 41.17 32 LYS G CA 1
ATOM 13093 C C . LYS G 1 38 ? 34.239 68.911 48.013 1.00 39.20 32 LYS G C 1
ATOM 13094 O O . LYS G 1 38 ? 33.888 67.977 47.293 1.00 39.38 32 LYS G O 1
ATOM 13100 N N . SER G 1 39 ? 34.717 68.743 49.238 1.00 41.02 33 SER G N 1
ATOM 13101 C CA . SER G 1 39 ? 34.937 67.435 49.837 1.00 38.62 33 SER G CA 1
ATOM 13102 C C . SER G 1 39 ? 33.635 66.648 50.025 1.00 39.37 33 SER G C 1
ATOM 13103 O O . SER G 1 39 ? 33.565 65.454 49.699 1.00 37.31 33 SER G O 1
ATOM 13106 N N . LEU G 1 40 ? 32.602 67.314 50.535 1.00 35.57 34 LEU G N 1
ATOM 13107 C CA . LEU G 1 40 ? 31.311 66.654 50.767 1.00 37.37 34 LEU G CA 1
ATOM 13108 C C . LEU G 1 40 ? 30.572 66.327 49.465 1.00 38.39 34 LEU G C 1
ATOM 13109 O O . LEU G 1 40 ? 29.984 65.249 49.333 1.00 37.53 34 LEU G O 1
ATOM 13114 N N . ILE G 1 41 ? 30.600 67.256 48.511 1.00 44.20 35 ILE G N 1
ATOM 13115 C CA . ILE G 1 41 ? 29.980 67.026 47.207 1.00 42.41 35 ILE G CA 1
ATOM 13116 C C . ILE G 1 41 ? 30.672 65.873 46.472 1.00 45.15 35 ILE G C 1
ATOM 13117 O O . ILE G 1 41 ? 30.013 65.027 45.854 1.00 36.67 35 ILE G O 1
ATOM 13122 N N . SER G 1 42 ? 32.001 65.840 46.555 1.00 37.85 36 SER G N 1
ATOM 13123 C CA . SER G 1 42 ? 32.789 64.774 45.936 1.00 48.02 36 SER G CA 1
ATOM 13124 C C . SER G 1 42 ? 32.496 63.407 46.559 1.00 43.36 36 SER G C 1
ATOM 13125 O O . SER G 1 42 ? 32.685 62.369 45.916 1.00 44.62 36 SER G O 1
ATOM 13128 N N . SER G 1 43 ? 32.032 63.417 47.807 1.00 37.04 37 SER G N 1
ATOM 13129 C CA . SER G 1 43 ? 31.667 62.193 48.523 1.00 43.31 37 SER G CA 1
ATOM 13130 C C . SER G 1 43 ? 30.191 61.851 48.335 1.00 35.50 37 SER G C 1
ATOM 13131 O O . SER G 1 43 ? 29.665 60.968 49.004 1.00 36.80 37 SER G O 1
ATOM 13134 N N . ASP G 1 44 ? 29.537 62.580 47.439 1.00 35.12 38 ASP G N 1
ATOM 13135 C CA . ASP G 1 44 ? 28.161 62.304 47.006 1.00 34.40 38 ASP G CA 1
ATOM 13136 C C . ASP G 1 44 ? 27.059 62.708 47.968 1.00 35.63 38 ASP G C 1
ATOM 13137 O O . ASP G 1 44 ? 25.930 62.239 47.859 1.00 34.93 38 ASP G O 1
ATOM 13142 N N . VAL G 1 45 ? 27.367 63.622 48.885 1.00 42.61 39 VAL G N 1
ATOM 13143 C CA . VAL G 1 45 ? 26.315 64.206 49.693 1.00 32.90 39 VAL G CA 1
ATOM 13144 C C . VAL G 1 45 ? 25.483 65.068 48.756 1.00 38.24 39 VAL G C 1
ATOM 13145 O O . VAL G 1 45 ? 26.018 65.692 47.827 1.00 36.91 39 VAL G O 1
ATOM 13149 N N . ASN G 1 46 ? 24.174 65.072 48.981 1.00 34.33 40 ASN G N 1
ATOM 13150 C CA . ASN G 1 46 ? 23.252 65.907 48.229 1.00 38.10 40 ASN G CA 1
ATOM 13151 C C . ASN G 1 46 ? 23.743 67.368 48.182 1.00 42.47 40 ASN G C 1
ATOM 13152 O O . ASN G 1 46 ? 24.055 67.954 49.220 1.00 34.95 40 ASN G O 1
ATOM 13157 N N . VAL G 1 47 ? 23.831 67.934 46.978 1.00 36.02 41 VAL G N 1
ATOM 13158 C CA . VAL G 1 47 ? 24.456 69.253 46.783 1.00 37.26 41 VAL G CA 1
ATOM 13159 C C . VAL G 1 47 ? 23.819 70.371 47.604 1.00 44.19 41 VAL G C 1
ATOM 13160 O O . VAL G 1 47 ? 24.524 71.102 48.305 1.00 40.21 41 VAL G O 1
ATOM 13164 N N . LYS G 1 48 ? 22.497 70.511 47.515 1.00 44.91 42 LYS G N 1
ATOM 13165 C CA . LYS G 1 48 ? 21.792 71.530 48.297 1.00 48.44 42 LYS G CA 1
ATOM 13166 C C . LYS G 1 48 ? 22.021 71.304 49.788 1.00 46.10 42 LYS G C 1
ATOM 13167 O O . LYS G 1 48 ? 22.144 72.249 50.561 1.00 40.76 42 LYS G O 1
ATOM 13173 N N . LEU G 1 49 ? 22.081 70.040 50.189 1.00 43.66 43 LEU G N 1
ATOM 13174 C CA . LEU G 1 49 ? 22.317 69.700 51.589 1.00 43.32 43 LEU G CA 1
ATOM 13175 C C . LEU G 1 49 ? 23.704 70.154 52.048 1.00 42.11 43 LEU G C 1
ATOM 13176 O O . LEU G 1 49 ? 23.865 70.668 53.153 1.00 40.28 43 LEU G O 1
ATOM 13181 N N . VAL G 1 50 ? 24.703 69.957 51.194 1.00 40.57 44 VAL G N 1
ATOM 13182 C CA . VAL G 1 50 ? 26.058 70.408 51.486 1.00 38.44 44 VAL G CA 1
ATOM 13183 C C . VAL G 1 50 ? 26.101 71.921 51.762 1.00 41.23 44 VAL G C 1
ATOM 13184 O O . VAL G 1 50 ? 26.711 72.369 52.735 1.00 42.92 44 VAL G O 1
ATOM 13188 N N . PHE G 1 51 ? 25.433 72.701 50.920 1.00 38.43 45 PHE G N 1
ATOM 13189 C CA . PHE G 1 51 ? 25.436 74.161 51.076 1.00 40.28 45 PHE G CA 1
ATOM 13190 C C . PHE G 1 51 ? 24.677 74.627 52.317 1.00 44.42 45 PHE G C 1
ATOM 13191 O O . PHE G 1 51 ? 25.081 75.582 52.991 1.00 44.24 45 PHE G O 1
ATOM 13199 N N . SER G 1 52 ? 23.577 73.944 52.605 1.00 45.43 46 SER G N 1
ATOM 13200 C CA . SER G 1 52 ? 22.774 74.207 53.789 1.00 46.70 46 SER G CA 1
ATOM 13201 C C . SER G 1 52 ? 23.576 73.901 55.052 1.00 45.83 46 SER G C 1
ATOM 13202 O O . SER G 1 52 ? 23.614 74.697 55.984 1.00 47.61 46 SER G O 1
ATOM 13205 N N . LEU G 1 53 ? 24.228 72.742 55.061 1.00 44.86 47 LEU G N 1
ATOM 13206 C CA . LEU G 1 53 ? 24.968 72.264 56.225 1.00 43.65 47 LEU G CA 1
ATOM 13207 C C . LEU G 1 53 ? 26.217 73.094 56.508 1.00 44.53 47 LEU G C 1
ATOM 13208 O O . LEU G 1 53 ? 26.482 73.456 57.655 1.00 44.95 47 LEU G O 1
ATOM 13213 N N . THR G 1 54 ? 26.981 73.397 55.464 1.00 43.72 48 THR G N 1
ATOM 13214 C CA . THR G 1 54 ? 28.206 74.174 55.628 1.00 44.03 48 THR G CA 1
ATOM 13215 C C . THR G 1 54 ? 27.924 75.630 56.013 1.00 46.80 48 THR G C 1
ATOM 13216 O O . THR G 1 54 ? 28.752 76.277 56.656 1.00 44.01 48 THR G O 1
ATOM 13220 N N . ALA G 1 55 ? 26.757 76.144 55.630 1.00 47.57 49 ALA G N 1
ATOM 13221 C CA . ALA G 1 55 ? 26.355 77.484 56.065 1.00 50.60 49 ALA G CA 1
ATOM 13222 C C . ALA G 1 55 ? 26.139 77.500 57.574 1.00 47.76 49 ALA G C 1
ATOM 13223 O O . ALA G 1 55 ? 26.511 78.458 58.263 1.00 45.88 49 ALA G O 1
ATOM 13225 N N . LYS G 1 56 ? 25.531 76.432 58.079 1.00 44.91 50 LYS G N 1
ATOM 13226 C CA . LYS G 1 56 ? 25.315 76.270 59.508 1.00 50.43 50 LYS G CA 1
ATOM 13227 C C . LYS G 1 56 ? 26.660 76.172 60.215 1.00 50.25 50 LYS G C 1
ATOM 13228 O O . LYS G 1 56 ? 26.884 76.843 61.219 1.00 47.51 50 LYS G O 1
ATOM 13234 N N . ILE G 1 57 ? 27.556 75.340 59.683 1.00 42.07 51 ILE G N 1
ATOM 13235 C CA . ILE G 1 57 ? 28.905 75.240 60.237 1.00 49.52 51 ILE G CA 1
ATOM 13236 C C . ILE G 1 57 ? 29.619 76.594 60.241 1.00 45.98 51 ILE G C 1
ATOM 13237 O O . ILE G 1 57 ? 30.157 77.018 61.272 1.00 44.98 51 ILE G O 1
ATOM 13242 N N . LYS G 1 58 ? 29.595 77.277 59.096 1.00 41.66 52 LYS G N 1
ATOM 13243 C CA . LYS G 1 58 ? 30.213 78.597 58.954 1.00 42.57 52 LYS G CA 1
ATOM 13244 C C . LYS G 1 58 ? 29.705 79.579 60.008 1.00 50.01 52 LYS G C 1
ATOM 13245 O O . LYS G 1 58 ? 30.494 80.277 60.650 1.00 47.45 52 LYS G O 1
ATOM 13251 N N . GLU G 1 59 ? 28.388 79.622 60.188 1.00 50.61 53 GLU G N 1
ATOM 13252 C CA . GLU G 1 59 ? 27.789 80.503 61.179 1.00 51.95 53 GLU G CA 1
ATOM 13253 C C . GLU G 1 59 ? 28.340 80.203 62.566 1.00 54.02 53 GLU G C 1
ATOM 13254 O O . GLU G 1 59 ? 28.642 81.121 63.329 1.00 53.23 53 GLU G O 1
ATOM 13260 N N . ARG G 1 60 ? 28.487 78.919 62.882 1.00 53.33 54 ARG G N 1
ATOM 13261 C CA . ARG G 1 60 ? 29.003 78.518 64.185 1.00 48.66 54 ARG G CA 1
ATOM 13262 C C . ARG G 1 60 ? 30.467 78.905 64.352 1.00 48.68 54 ARG G C 1
ATOM 13263 O O . ARG G 1 60 ? 30.874 79.357 65.422 1.00 54.57 54 ARG G O 1
ATOM 13271 N N . LEU G 1 61 ? 31.254 78.739 63.293 1.00 45.30 55 LEU G N 1
ATOM 13272 C CA . LEU G 1 61 ? 32.668 79.098 63.342 1.00 44.53 55 LEU G CA 1
ATOM 13273 C C . LEU G 1 61 ? 32.888 80.597 63.540 1.00 45.93 55 LEU G C 1
ATOM 13274 O O . LEU G 1 61 ? 33.881 81.010 64.145 1.00 46.18 55 LEU G O 1
ATOM 13279 N N . ASN G 1 62 ? 31.956 81.404 63.041 1.00 51.29 56 ASN G N 1
ATOM 13280 C CA . ASN G 1 62 ? 32.055 82.860 63.179 1.00 56.04 56 ASN G CA 1
ATOM 13281 C C . ASN G 1 62 ? 31.437 83.420 64.453 1.00 61.72 56 ASN G C 1
ATOM 13282 O O . ASN G 1 62 ? 31.694 84.567 64.816 1.00 60.31 56 ASN G O 1
ATOM 13287 N N . LYS G 1 63 ? 30.627 82.615 65.132 1.00 52.47 57 LYS G N 1
ATOM 13288 C CA . LYS G 1 63 ? 29.951 83.085 66.336 1.00 65.65 57 LYS G CA 1
ATOM 13289 C C . LYS G 1 63 ? 30.486 82.461 67.620 1.00 64.43 57 LYS G C 1
ATOM 13290 O O . LYS G 1 63 ? 30.362 83.049 68.688 1.00 70.90 57 LYS G O 1
ATOM 13296 N N . GLU G 1 64 ? 31.084 81.278 67.529 1.00 61.73 58 GLU G N 1
ATOM 13297 C CA . GLU G 1 64 ? 31.486 80.570 68.743 1.00 68.56 58 GLU G CA 1
ATOM 13298 C C . GLU G 1 64 ? 32.948 80.762 69.157 1.00 69.47 58 GLU G C 1
ATOM 13299 O O . GLU G 1 64 ? 33.810 81.096 68.344 1.00 65.66 58 GLU G O 1
ATOM 13305 N N . LYS G 1 65 ? 33.198 80.555 70.446 1.00 76.17 59 LYS G N 1
ATOM 13306 C CA . LYS G 1 65 ? 34.520 80.708 71.033 1.00 84.90 59 LYS G CA 1
ATOM 13307 C C . LYS G 1 65 ? 35.253 79.373 71.004 1.00 86.20 59 LYS G C 1
ATOM 13308 O O . LYS G 1 65 ? 34.769 78.386 71.558 1.00 88.51 59 LYS G O 1
ATOM 13314 N N . PRO G 1 66 ? 36.425 79.335 70.354 1.00 84.11 60 PRO G N 1
ATOM 13315 C CA . PRO G 1 66 ? 37.212 78.098 70.287 1.00 79.99 60 PRO G CA 1
ATOM 13316 C C . PRO G 1 66 ? 37.854 77.766 71.634 1.00 85.07 60 PRO G C 1
ATOM 13317 O O . PRO G 1 66 ? 38.470 78.644 72.243 1.00 83.20 60 PRO G O 1
ATOM 13321 N N . PRO G 1 67 ? 37.705 76.510 72.095 1.00 83.57 61 PRO G N 1
ATOM 13322 C CA . PRO G 1 67 ? 38.238 76.026 73.375 1.00 85.41 61 PRO G CA 1
ATOM 13323 C C . PRO G 1 67 ? 39.752 76.191 73.500 1.00 92.04 61 PRO G C 1
ATOM 13324 O O . PRO G 1 67 ? 40.434 76.430 72.505 1.00 92.07 61 PRO G O 1
ATOM 13328 N N . SER G 1 68 ? 40.261 76.043 74.719 1.00 96.92 62 SER G N 1
ATOM 13329 C CA . SER G 1 68 ? 41.662 76.325 75.031 1.00 100.48 62 SER G CA 1
ATOM 13330 C C . SER G 1 68 ? 42.693 75.435 74.334 1.00 104.94 62 SER G C 1
ATOM 13331 O O . SER G 1 68 ? 43.655 75.933 73.748 1.00 105.05 62 SER G O 1
ATOM 13334 N N . VAL G 1 69 ? 42.510 74.121 74.416 1.00 108.57 63 VAL G N 1
ATOM 13335 C CA . VAL G 1 69 ? 43.516 73.202 73.888 1.00 109.97 63 VAL G CA 1
ATOM 13336 C C . VAL G 1 69 ? 43.150 72.608 72.534 1.00 105.68 63 VAL G C 1
ATOM 13337 O O . VAL G 1 69 ? 43.485 71.463 72.235 1.00 107.99 63 VAL G O 1
ATOM 13341 N N . LEU G 1 70 ? 42.466 73.400 71.717 1.00 100.59 64 LEU G N 1
ATOM 13342 C CA . LEU G 1 70 ? 42.195 73.025 70.338 1.00 91.55 64 LEU G CA 1
ATOM 13343 C C . LEU G 1 70 ? 42.858 74.021 69.395 1.00 89.90 64 LEU G C 1
ATOM 13344 O O . LEU G 1 70 ? 42.599 75.225 69.469 1.00 71.90 64 LEU G O 1
ATOM 13349 N N . GLU G 1 71 ? 43.726 73.515 68.522 1.00 85.49 65 GLU G N 1
ATOM 13350 C CA . GLU G 1 71 ? 44.263 74.316 67.431 1.00 79.90 65 GLU G CA 1
ATOM 13351 C C . GLU G 1 71 ? 43.098 74.667 66.511 1.00 74.17 65 GLU G C 1
ATOM 13352 O O . GLU G 1 71 ? 42.118 73.921 66.446 1.00 70.06 65 GLU G O 1
ATOM 13358 N N . ARG G 1 72 ? 43.194 75.803 65.822 1.00 71.05 66 ARG G N 1
ATOM 13359 C CA . ARG G 1 72 ? 42.122 76.269 64.943 1.00 62.73 66 ARG G CA 1
ATOM 13360 C C . ARG G 1 72 ? 41.617 75.189 63.996 1.00 58.57 66 ARG G C 1
ATOM 13361 O O . ARG G 1 72 ? 40.420 74.910 63.954 1.00 62.05 66 ARG G O 1
ATOM 13369 N N . LYS G 1 73 ? 42.533 74.589 63.241 1.00 70.38 67 LYS G N 1
ATOM 13370 C CA . LYS G 1 73 ? 42.178 73.563 62.260 1.00 66.31 67 LYS G CA 1
ATOM 13371 C C . LYS G 1 73 ? 41.462 72.400 62.934 1.00 62.37 67 LYS G C 1
ATOM 13372 O O . LYS G 1 73 ? 40.444 71.911 62.442 1.00 55.55 67 LYS G O 1
ATOM 13378 N N . GLU G 1 74 ? 42.001 71.977 64.072 1.00 61.52 68 GLU G N 1
ATOM 13379 C CA . GLU G 1 74 ? 41.424 70.893 64.859 1.00 65.71 68 GLU G CA 1
ATOM 13380 C C . GLU G 1 74 ? 40.027 71.251 65.371 1.00 63.73 68 GLU G C 1
ATOM 13381 O O . GLU G 1 74 ? 39.132 70.407 65.405 1.00 58.92 68 GLU G O 1
ATOM 13387 N N . TRP G 1 75 ? 39.845 72.509 65.763 1.00 63.60 69 TRP G N 1
ATOM 13388 C CA . TRP G 1 75 ? 38.553 72.973 66.254 1.00 59.33 69 TRP G CA 1
ATOM 13389 C C . TRP G 1 75 ? 37.520 73.107 65.134 1.00 57.37 69 TRP G C 1
ATOM 13390 O O . TRP G 1 75 ? 36.366 72.718 65.311 1.00 55.33 69 TRP G O 1
ATOM 13401 N N . PHE G 1 76 ? 37.934 73.674 64.000 1.00 54.52 70 PHE G N 1
ATOM 13402 C CA . PHE G 1 76 ? 37.086 73.733 62.809 1.00 54.83 70 PHE G CA 1
ATOM 13403 C C . PHE G 1 76 ? 36.527 72.342 62.498 1.00 51.06 70 PHE G C 1
ATOM 13404 O O . PHE G 1 76 ? 35.326 72.165 62.290 1.00 49.81 70 PHE G O 1
ATOM 13412 N N . ILE G 1 77 ? 37.424 71.362 62.484 1.00 52.06 71 ILE G N 1
ATOM 13413 C CA . ILE G 1 77 ? 37.073 69.967 62.230 1.00 51.67 71 ILE G CA 1
ATOM 13414 C C . ILE G 1 77 ? 36.087 69.418 63.265 1.00 52.08 71 ILE G C 1
ATOM 13415 O O . ILE G 1 77 ? 35.171 68.670 62.921 1.00 50.83 71 ILE G O 1
ATOM 13420 N N . SER G 1 78 ? 36.264 69.798 64.528 1.00 54.07 72 SER G N 1
ATOM 13421 C CA . SER G 1 78 ? 35.367 69.337 65.586 1.00 54.93 72 SER G CA 1
ATOM 13422 C C . SER G 1 78 ? 33.928 69.807 65.362 1.00 54.27 72 SER G C 1
ATOM 13423 O O . SER G 1 78 ? 32.977 69.073 65.629 1.00 52.95 72 SER G O 1
ATOM 13426 N N . ILE G 1 79 ? 33.771 71.030 64.868 1.00 52.44 73 ILE G N 1
ATOM 13427 C CA . ILE G 1 79 ? 32.444 71.558 64.571 1.00 51.28 73 ILE G CA 1
ATOM 13428 C C . ILE G 1 79 ? 31.797 70.792 63.414 1.00 49.14 73 ILE G C 1
ATOM 13429 O O . ILE G 1 79 ? 30.597 70.502 63.439 1.00 50.96 73 ILE G O 1
ATOM 13434 N N . VAL G 1 80 ? 32.596 70.456 62.404 1.00 48.18 74 VAL G N 1
ATOM 13435 C CA . VAL G 1 80 ? 32.103 69.652 61.291 1.00 46.64 74 VAL G CA 1
ATOM 13436 C C . VAL G 1 80 ? 31.594 68.300 61.792 1.00 46.85 74 VAL G C 1
ATOM 13437 O O . VAL G 1 80 ? 30.491 67.876 61.442 1.00 45.95 74 VAL G O 1
ATOM 13441 N N . TYR G 1 81 ? 32.394 67.631 62.620 1.00 48.26 75 TYR G N 1
ATOM 13442 C CA . TYR G 1 81 ? 31.983 66.346 63.195 1.00 49.00 75 TYR G CA 1
ATOM 13443 C C . TYR G 1 81 ? 30.719 66.500 64.038 1.00 48.90 75 TYR G C 1
ATOM 13444 O O . TYR G 1 81 ? 29.834 65.650 63.988 1.00 48.27 75 TYR G O 1
ATOM 13453 N N . ASP G 1 82 ? 30.636 67.585 64.807 1.00 50.04 76 ASP G N 1
ATOM 13454 C CA . ASP G 1 82 ? 29.493 67.797 65.694 1.00 50.91 76 ASP G CA 1
ATOM 13455 C C . ASP G 1 82 ? 28.204 67.986 64.902 1.00 54.70 76 ASP G C 1
ATOM 13456 O O . ASP G 1 82 ? 27.179 67.379 65.216 1.00 54.18 76 ASP G O 1
ATOM 13461 N N . GLU G 1 83 ? 28.255 68.833 63.880 1.00 51.01 77 GLU G N 1
ATOM 13462 C CA . GLU G 1 83 ? 27.073 69.104 63.073 1.00 50.79 77 GLU G CA 1
ATOM 13463 C C . GLU G 1 83 ? 26.669 67.876 62.258 1.00 45.99 77 GLU G C 1
ATOM 13464 O O . GLU G 1 83 ? 25.485 67.592 62.095 1.00 45.83 77 GLU G O 1
ATOM 13470 N N . LEU G 1 84 ? 27.658 67.148 61.758 1.00 45.35 78 LEU G N 1
ATOM 13471 C CA . LEU G 1 84 ? 27.384 65.896 61.050 1.00 50.71 78 LEU G CA 1
ATOM 13472 C C . LEU G 1 84 ? 26.771 64.853 61.982 1.00 52.86 78 LEU G C 1
ATOM 13473 O O . LEU G 1 84 ? 25.828 64.168 61.603 1.00 58.26 78 LEU G O 1
ATOM 13478 N N . SER G 1 85 ? 27.291 64.755 63.201 1.00 54.43 79 SER G N 1
ATOM 13479 C CA . SER G 1 85 ? 26.794 63.784 64.178 1.00 66.43 79 SER G CA 1
ATOM 13480 C C . SER G 1 85 ? 25.352 64.054 64.599 1.00 69.24 79 SER G C 1
ATOM 13481 O O . SER G 1 85 ? 24.621 63.130 64.958 1.00 69.89 79 SER G O 1
ATOM 13484 N N . LYS G 1 86 ? 24.948 65.320 64.565 1.00 64.99 80 LYS G N 1
ATOM 13485 C CA . LYS G 1 86 ? 23.572 65.677 64.886 1.00 61.79 80 LYS G CA 1
ATOM 13486 C C . LYS G 1 86 ? 22.621 65.160 63.809 1.00 60.80 80 LYS G C 1
ATOM 13487 O O . LYS G 1 86 ? 21.471 64.821 64.094 1.00 60.10 80 LYS G O 1
ATOM 13493 N N . LEU G 1 87 ? 23.107 65.098 62.573 1.00 58.81 81 LEU G N 1
ATOM 13494 C CA . LEU G 1 87 ? 22.285 64.643 61.454 1.00 62.26 81 LEU G CA 1
ATOM 13495 C C . LEU G 1 87 ? 21.824 63.194 61.605 1.00 59.94 81 LEU G C 1
ATOM 13496 O O . LEU G 1 87 ? 20.794 62.812 61.051 1.00 60.66 81 LEU G O 1
ATOM 13501 N N . PHE G 1 88 ? 22.568 62.390 62.358 1.00 54.35 82 PHE G N 1
ATOM 13502 C CA . PHE G 1 88 ? 22.155 61.001 62.559 1.00 63.50 82 PHE G CA 1
ATOM 13503 C C . PHE G 1 88 ? 22.223 60.483 64.007 1.00 65.19 82 PHE G C 1
ATOM 13504 O O . PHE G 1 88 ? 22.492 59.305 64.245 1.00 54.25 82 PHE G O 1
ATOM 13512 N N . GLY G 1 89 ? 21.966 61.372 64.964 1.00 66.43 83 GLY G N 1
ATOM 13513 C CA . GLY G 1 89 ? 21.677 60.965 66.329 1.00 73.92 83 GLY G CA 1
ATOM 13514 C C . GLY G 1 89 ? 22.836 60.727 67.282 1.00 80.40 83 GLY G C 1
ATOM 13515 O O . GLY G 1 89 ? 22.695 59.979 68.251 1.00 85.42 83 GLY G O 1
ATOM 13516 N N . GLY G 1 90 ? 23.977 61.356 67.027 1.00 76.20 84 GLY G N 1
ATOM 13517 C CA . GLY G 1 90 ? 25.101 61.260 67.942 1.00 70.17 84 GLY G CA 1
ATOM 13518 C C . GLY G 1 90 ? 26.068 60.137 67.618 1.00 64.77 84 GLY G C 1
ATOM 13519 O O . GLY G 1 90 ? 25.744 59.229 66.854 1.00 64.38 84 GLY G O 1
ATOM 13520 N N . ASP G 1 91 ? 27.254 60.196 68.219 1.00 65.42 85 ASP G N 1
ATOM 13521 C CA . ASP G 1 91 ? 28.326 59.239 67.948 1.00 74.37 85 ASP G CA 1
ATOM 13522 C C . ASP G 1 91 ? 28.185 57.905 68.684 1.00 74.92 85 ASP G C 1
ATOM 13523 O O . ASP G 1 91 ? 28.934 56.963 68.416 1.00 72.64 85 ASP G O 1
ATOM 13528 N N . LYS G 1 92 ? 27.237 57.824 69.612 1.00 76.01 86 LYS G N 1
ATOM 13529 C CA . LYS G 1 92 ? 27.050 56.599 70.381 1.00 79.81 86 LYS G CA 1
ATOM 13530 C C . LYS G 1 92 ? 26.438 55.510 69.517 1.00 79.43 86 LYS G C 1
ATOM 13531 O O . LYS G 1 92 ? 25.620 55.790 68.640 1.00 75.56 86 LYS G O 1
ATOM 13537 N N . GLU G 1 93 ? 26.852 54.272 69.767 1.00 85.08 87 GLU G N 1
ATOM 13538 C CA . GLU G 1 93 ? 26.306 53.112 69.072 1.00 82.42 87 GLU G CA 1
ATOM 13539 C C . GLU G 1 93 ? 24.781 53.095 69.147 1.00 67.91 87 GLU G C 1
ATOM 13540 O O . GLU G 1 93 ? 24.200 53.281 70.216 1.00 67.54 87 GLU G O 1
ATOM 13546 N N . PRO G 1 94 ? 24.129 52.896 67.997 1.00 51.73 88 PRO G N 1
ATOM 13547 C CA . PRO G 1 94 ? 22.672 52.769 67.952 1.00 50.80 88 PRO G CA 1
ATOM 13548 C C . PRO G 1 94 ? 22.223 51.475 68.620 1.00 51.23 88 PRO G C 1
ATOM 13549 O O . PRO G 1 94 ? 22.984 50.504 68.664 1.00 48.95 88 PRO G O 1
ATOM 13553 N N . ASN G 1 95 ? 21.000 51.461 69.134 1.00 48.49 89 ASN G N 1
ATOM 13554 C CA . ASN G 1 95 ? 20.411 50.224 69.593 1.00 57.20 89 ASN G CA 1
ATOM 13555 C C . ASN G 1 95 ? 20.001 49.412 68.378 1.00 46.63 89 ASN G C 1
ATOM 13556 O O . ASN G 1 95 ? 19.241 49.898 67.540 1.00 47.56 89 ASN G O 1
ATOM 13561 N N . VAL G 1 96 ? 20.492 48.185 68.278 1.00 46.62 90 VAL G N 1
ATOM 13562 C CA . VAL G 1 96 ? 20.092 47.330 67.157 1.00 45.13 90 VAL G CA 1
ATOM 13563 C C . VAL G 1 96 ? 19.258 46.145 67.624 1.00 51.91 90 VAL G C 1
ATOM 13564 O O . VAL G 1 96 ? 18.873 45.306 66.829 1.00 48.84 90 VAL G O 1
ATOM 13568 N N . ASN G 1 97 ? 18.962 46.089 68.919 1.00 46.27 91 ASN G N 1
ATOM 13569 C CA . ASN G 1 97 ? 18.092 45.034 69.436 1.00 46.32 91 ASN G CA 1
ATOM 13570 C C . ASN G 1 97 ? 16.612 45.372 69.283 1.00 46.82 91 ASN G C 1
ATOM 13571 O O . ASN G 1 97 ? 16.235 46.551 69.280 1.00 46.72 91 ASN G O 1
ATOM 13576 N N . PRO G 1 98 ? 15.766 44.339 69.160 1.00 44.84 92 PRO G N 1
ATOM 13577 C CA . PRO G 1 98 ? 14.319 44.573 69.137 1.00 48.06 92 PRO G CA 1
ATOM 13578 C C . PRO G 1 98 ? 13.822 45.259 70.419 1.00 50.44 92 PRO G C 1
ATOM 13579 O O . PRO G 1 98 ? 14.285 44.961 71.527 1.00 49.42 92 PRO G O 1
ATOM 13583 N N . THR G 1 99 ? 12.887 46.189 70.251 1.00 49.11 93 THR G N 1
ATOM 13584 C CA . THR G 1 99 ? 12.378 46.992 71.353 1.00 48.77 93 THR G CA 1
ATOM 13585 C C . THR G 1 99 ? 11.148 46.350 71.983 1.00 51.89 93 THR G C 1
ATOM 13586 O O . THR G 1 99 ? 10.629 46.829 72.991 1.00 57.52 93 THR G O 1
ATOM 13590 N N . LYS G 1 100 ? 10.689 45.269 71.364 1.00 52.37 94 LYS G N 1
ATOM 13591 C CA . LYS G 1 100 ? 9.599 44.454 71.882 1.00 55.01 94 LYS G CA 1
ATOM 13592 C C . LYS G 1 100 ? 9.670 43.117 71.162 1.00 48.24 94 LYS G C 1
ATOM 13593 O O . LYS G 1 100 ? 10.350 42.991 70.142 1.00 48.39 94 LYS G O 1
ATOM 13599 N N . LEU G 1 101 ? 8.971 42.118 71.685 1.00 46.98 95 LEU G N 1
ATOM 13600 C CA . LEU G 1 101 ? 8.911 40.817 71.029 1.00 45.36 95 LEU G CA 1
ATOM 13601 C C . LEU G 1 101 ? 7.455 40.394 70.878 1.00 45.43 95 LEU G C 1
ATOM 13602 O O . LEU G 1 101 ? 6.649 40.659 71.769 1.00 47.03 95 LEU G O 1
ATOM 13607 N N . PRO G 1 102 ? 7.100 39.781 69.729 1.00 44.04 96 PRO G N 1
ATOM 13608 C CA . PRO G 1 102 ? 7.945 39.619 68.538 1.00 42.64 96 PRO G CA 1
ATOM 13609 C C . PRO G 1 102 ? 8.157 40.945 67.807 1.00 43.20 96 PRO G C 1
ATOM 13610 O O . PRO G 1 102 ? 7.403 41.900 68.027 1.00 46.78 96 PRO G O 1
ATOM 13614 N N . PHE G 1 103 ? 9.176 40.991 66.955 1.00 30.50 97 PHE G N 1
ATOM 13615 C CA . PHE G 1 103 ? 9.611 42.225 66.311 1.00 34.43 97 PHE G CA 1
ATOM 13616 C C . PHE G 1 103 ? 9.695 41.981 64.804 1.00 31.97 97 PHE G C 1
ATOM 13617 O O . PHE G 1 103 ? 10.500 41.175 64.344 1.00 30.35 97 PHE G O 1
ATOM 13625 N N . ILE G 1 104 ? 8.845 42.672 64.053 1.00 28.77 98 ILE G N 1
ATOM 13626 C CA . ILE G 1 104 ? 8.755 42.496 62.608 1.00 26.78 98 ILE G CA 1
ATOM 13627 C C . ILE G 1 104 ? 9.548 43.583 61.897 1.00 33.87 98 ILE G C 1
ATOM 13628 O O . ILE G 1 104 ? 9.338 44.786 62.123 1.00 30.39 98 ILE G O 1
ATOM 13633 N N . ILE G 1 105 ? 10.491 43.137 61.075 1.00 33.01 99 ILE G N 1
ATOM 13634 C CA . ILE G 1 105 ? 11.319 44.007 60.270 1.00 30.55 99 ILE G CA 1
ATOM 13635 C C . ILE G 1 105 ? 10.916 43.821 58.808 1.00 33.18 99 ILE G C 1
ATOM 13636 O O . ILE G 1 105 ? 10.718 42.701 58.353 1.00 28.50 99 ILE G O 1
ATOM 13641 N N . MET G 1 106 ? 10.792 44.928 58.083 1.00 27.75 100 MET G N 1
ATOM 13642 C CA . MET G 1 106 ? 10.470 44.902 56.671 1.00 26.21 100 MET G CA 1
ATOM 13643 C C . MET G 1 106 ? 11.616 45.582 55.936 1.00 32.77 100 MET G C 1
ATOM 13644 O O . MET G 1 106 ? 11.943 46.739 56.235 1.00 27.70 100 MET G O 1
ATOM 13649 N N . LEU G 1 107 ? 12.245 44.870 54.995 1.00 28.70 101 LEU G N 1
ATOM 13650 C CA . LEU G 1 107 ? 13.376 45.428 54.250 1.00 30.45 101 LEU G CA 1
ATOM 13651 C C . LEU G 1 107 ? 12.941 45.948 52.892 1.00 27.08 101 LEU G C 1
ATOM 13652 O O . LEU G 1 107 ? 12.239 45.259 52.139 1.00 26.81 101 LEU G O 1
ATOM 13657 N N . VAL G 1 108 ? 13.367 47.172 52.583 1.00 25.90 102 VAL G N 1
ATOM 13658 C CA . VAL G 1 108 ? 12.994 47.838 51.349 1.00 26.89 102 VAL G CA 1
ATOM 13659 C C . VAL G 1 108 ? 14.211 48.513 50.733 1.00 27.64 102 VAL G C 1
ATOM 13660 O O . VAL G 1 108 ? 15.191 48.792 51.420 1.00 26.30 102 VAL G O 1
ATOM 13664 N N . GLY G 1 109 ? 14.154 48.760 49.427 1.00 24.55 103 GLY G N 1
ATOM 13665 C CA . GLY G 1 109 ? 15.296 49.323 48.748 1.00 24.12 103 GLY G CA 1
ATOM 13666 C C . GLY G 1 109 ? 15.248 49.208 47.236 1.00 26.69 103 GLY G C 1
ATOM 13667 O O . GLY G 1 109 ? 14.458 48.435 46.671 1.00 24.04 103 GLY G O 1
ATOM 13668 N N . VAL G 1 110 ? 16.107 49.992 46.588 1.00 25.00 104 VAL G N 1
ATOM 13669 C CA . VAL G 1 110 ? 16.224 49.985 45.135 1.00 24.33 104 VAL G CA 1
ATOM 13670 C C . VAL G 1 110 ? 16.709 48.615 44.665 1.00 23.27 104 VAL G C 1
ATOM 13671 O O . VAL G 1 110 ? 17.385 47.894 45.403 1.00 25.72 104 VAL G O 1
ATOM 13675 N N . GLN G 1 111 ? 16.333 48.254 43.443 1.00 24.00 105 GLN G N 1
ATOM 13676 C CA . GLN G 1 111 ? 16.850 47.057 42.791 1.00 22.86 105 GLN G CA 1
ATOM 13677 C C . GLN G 1 111 ? 18.359 46.881 42.980 1.00 23.77 105 GLN G C 1
ATOM 13678 O O . GLN G 1 111 ? 19.151 47.764 42.627 1.00 24.49 105 GLN G O 1
ATOM 13684 N N . GLY G 1 112 ? 18.745 45.721 43.506 1.00 24.81 106 GLY G N 1
ATOM 13685 C CA . GLY G 1 112 ? 20.144 45.360 43.644 1.00 21.49 106 GLY G CA 1
ATOM 13686 C C . GLY G 1 112 ? 20.897 45.966 44.818 1.00 23.09 106 GLY G C 1
ATOM 13687 O O . GLY G 1 112 ? 22.126 45.796 44.920 1.00 23.87 106 GLY G O 1
ATOM 13688 N N . SER G 1 113 ? 20.185 46.668 45.701 1.00 21.25 107 SER G N 1
ATOM 13689 C CA . SER G 1 113 ? 20.830 47.366 46.820 1.00 26.17 107 SER G CA 1
ATOM 13690 C C . SER G 1 113 ? 21.490 46.408 47.824 1.00 24.85 107 SER G C 1
ATOM 13691 O O . SER G 1 113 ? 22.445 46.784 48.511 1.00 29.81 107 SER G O 1
ATOM 13694 N N . GLY G 1 114 ? 20.972 45.186 47.917 1.00 25.43 108 GLY G N 1
ATOM 13695 C CA . GLY G 1 114 ? 21.516 44.189 48.834 1.00 21.87 108 GLY G CA 1
ATOM 13696 C C . GLY G 1 114 ? 20.523 43.645 49.853 1.00 20.27 108 GLY G C 1
ATOM 13697 O O . GLY G 1 114 ? 20.931 43.091 50.869 1.00 22.26 108 GLY G O 1
ATOM 13698 N N . LYS G 1 115 ? 19.225 43.797 49.582 1.00 21.38 109 LYS G N 1
ATOM 13699 C CA . LYS G 1 115 ? 18.164 43.426 50.531 1.00 24.43 109 LYS G CA 1
ATOM 13700 C C . LYS G 1 115 ? 18.183 41.959 50.968 1.00 21.27 109 LYS G C 1
ATOM 13701 O O . LYS G 1 115 ? 18.110 41.637 52.159 1.00 20.69 109 LYS G O 1
ATOM 13707 N N . THR G 1 116 ? 18.245 41.068 49.992 1.00 16.15 110 THR G N 1
ATOM 13708 C CA . THR G 1 116 ? 18.108 39.637 50.266 1.00 16.61 110 THR G CA 1
ATOM 13709 C C . THR G 1 116 ? 19.316 39.130 51.040 1.00 21.10 110 THR G C 1
ATOM 13710 O O . THR G 1 116 ? 19.176 38.426 52.053 1.00 19.24 110 THR G O 1
ATOM 13714 N N . THR G 1 117 ? 20.507 39.510 50.585 1.00 19.41 111 THR G N 1
ATOM 13715 C CA . THR G 1 117 ? 21.738 39.137 51.285 1.00 19.45 111 THR G CA 1
ATOM 13716 C C . THR G 1 117 ? 21.754 39.738 52.710 1.00 27.08 111 THR G C 1
ATOM 13717 O O . THR G 1 117 ? 22.210 39.097 53.662 1.00 24.02 111 THR G O 1
ATOM 13721 N N . THR G 1 118 ? 21.247 40.964 52.853 1.00 21.05 112 THR G N 1
ATOM 13722 C CA . THR G 1 118 ? 21.246 41.616 54.169 1.00 19.01 112 THR G CA 1
ATOM 13723 C C . THR G 1 118 ? 20.208 40.979 55.089 1.00 21.20 112 THR G C 1
ATOM 13724 O O . THR G 1 118 ? 20.389 40.947 56.304 1.00 24.87 112 THR G O 1
ATOM 13728 N N . ALA G 1 119 ? 19.109 40.486 54.517 1.00 23.14 113 ALA G N 1
ATOM 13729 C CA . ALA G 1 119 ? 18.154 39.721 55.324 1.00 26.12 113 ALA G CA 1
ATOM 13730 C C . ALA G 1 119 ? 18.872 38.532 55.986 1.00 25.83 113 ALA G C 1
ATOM 13731 O O . ALA G 1 119 ? 18.722 38.292 57.199 1.00 22.61 113 ALA G O 1
ATOM 13733 N N . GLY G 1 120 ? 19.617 37.768 55.178 1.00 25.00 114 GLY G N 1
ATOM 13734 C CA . GLY G 1 120 ? 20.419 36.666 55.695 1.00 23.37 114 GLY G CA 1
ATOM 13735 C C . GLY G 1 120 ? 21.399 37.134 56.767 1.00 23.98 114 GLY G C 1
ATOM 13736 O O . GLY G 1 120 ? 21.532 36.499 57.821 1.00 26.01 114 GLY G O 1
ATOM 13737 N N . LYS G 1 121 ? 22.074 38.258 56.514 1.00 24.89 115 LYS G N 1
ATOM 13738 C CA . LYS G 1 121 ? 23.073 38.767 57.459 1.00 27.29 115 LYS G CA 1
ATOM 13739 C C . LYS G 1 121 ? 22.426 39.149 58.788 1.00 27.08 115 LYS G C 1
ATOM 13740 O O . LYS G 1 121 ? 22.998 38.912 59.843 1.00 26.75 115 LYS G O 1
ATOM 13746 N N . LEU G 1 122 ? 21.246 39.766 58.721 1.00 25.00 116 LEU G N 1
ATOM 13747 C CA . LEU G 1 122 ? 20.515 40.153 59.921 1.00 25.64 116 LEU G CA 1
ATOM 13748 C C . LEU G 1 122 ? 20.057 38.911 60.685 1.00 26.81 116 LEU G C 1
ATOM 13749 O O . LEU G 1 122 ? 20.126 38.867 61.914 1.00 31.03 116 LEU G O 1
ATOM 13754 N N . ALA G 1 123 ? 19.558 37.919 59.955 1.00 22.09 117 ALA G N 1
ATOM 13755 C CA . ALA G 1 123 ? 19.208 36.634 60.546 1.00 23.58 117 ALA G CA 1
ATOM 13756 C C . ALA G 1 123 ? 20.395 36.029 61.287 1.00 29.47 117 ALA G C 1
ATOM 13757 O O . ALA G 1 123 ? 20.249 35.564 62.406 1.00 31.20 117 ALA G O 1
ATOM 13759 N N . TYR G 1 124 ? 21.576 36.056 60.673 1.00 29.72 118 TYR G N 1
ATOM 13760 C CA . TYR G 1 124 ? 22.777 35.536 61.324 1.00 32.92 118 TYR G CA 1
ATOM 13761 C C . TYR G 1 124 ? 23.156 36.330 62.577 1.00 33.97 118 TYR G C 1
ATOM 13762 O O . TYR G 1 124 ? 23.490 35.754 63.612 1.00 32.72 118 TYR G O 1
ATOM 13771 N N . PHE G 1 125 ? 23.129 37.655 62.454 1.00 25.62 119 PHE G N 1
ATOM 13772 C CA . PHE G 1 125 ? 23.482 38.558 63.535 1.00 28.98 119 PHE G CA 1
ATOM 13773 C C . PHE G 1 125 ? 22.609 38.300 64.763 1.00 32.25 119 PHE G C 1
ATOM 13774 O O . PHE G 1 125 ? 23.126 38.148 65.870 1.00 34.42 119 PHE G O 1
ATOM 13782 N N . TYR G 1 126 ? 21.295 38.220 64.556 1.00 31.01 120 TYR G N 1
ATOM 13783 C CA . TYR G 1 126 ? 20.357 37.992 65.661 1.00 34.43 120 TYR G CA 1
ATOM 13784 C C . TYR G 1 126 ? 20.364 36.561 66.201 1.00 31.40 120 TYR G C 1
ATOM 13785 O O . TYR G 1 126 ? 20.144 36.340 67.401 1.00 36.69 120 TYR G O 1
ATOM 13794 N N . LYS G 1 127 ? 20.607 35.594 65.320 1.00 32.50 121 LYS G N 1
ATOM 13795 C CA . LYS G 1 127 ? 20.758 34.204 65.741 1.00 38.04 121 LYS G CA 1
ATOM 13796 C C . LYS G 1 127 ? 21.926 34.113 66.704 1.00 39.30 121 LYS G C 1
ATOM 13797 O O . LYS G 1 127 ? 21.843 33.472 67.761 1.00 43.35 121 LYS G O 1
ATOM 13803 N N . LYS G 1 128 ? 23.013 34.785 66.341 1.00 37.82 122 LYS G N 1
ATOM 13804 C CA . LYS G 1 128 ? 24.209 34.793 67.163 1.00 44.30 122 LYS G CA 1
ATOM 13805 C C . LYS G 1 128 ? 23.933 35.391 68.539 1.00 41.36 122 LYS G C 1
ATOM 13806 O O . LYS G 1 128 ? 24.523 34.969 69.530 1.00 46.02 122 LYS G O 1
ATOM 13812 N N . ARG G 1 129 ? 23.028 36.362 68.599 1.00 44.49 123 ARG G N 1
ATOM 13813 C CA . ARG G 1 129 ? 22.680 37.001 69.872 1.00 47.16 123 ARG G CA 1
ATOM 13814 C C . ARG G 1 129 ? 21.636 36.198 70.655 1.00 47.22 123 ARG G C 1
ATOM 13815 O O . ARG G 1 129 ? 21.134 36.654 71.684 1.00 48.67 123 ARG G O 1
ATOM 13823 N N . GLY G 1 130 ? 21.316 35.002 70.164 1.00 40.63 124 GLY G N 1
ATOM 13824 C CA . GLY G 1 130 ? 20.436 34.091 70.876 1.00 43.39 124 GLY G CA 1
ATOM 13825 C C . GLY G 1 130 ? 18.952 34.252 70.593 1.00 45.63 124 GLY G C 1
ATOM 13826 O O . GLY G 1 130 ? 18.129 33.670 71.293 1.00 43.89 124 GLY G O 1
ATOM 13827 N N . TYR G 1 131 ? 18.603 35.038 69.577 1.00 40.24 125 TYR G N 1
ATOM 13828 C CA . TYR G 1 131 ? 17.196 35.223 69.205 1.00 38.27 125 TYR G CA 1
ATOM 13829 C C . TYR G 1 131 ? 16.674 34.099 68.314 1.00 38.43 125 TYR G C 1
ATOM 13830 O O . TYR G 1 131 ? 17.398 33.577 67.466 1.00 37.82 125 TYR G O 1
ATOM 13839 N N . LYS G 1 132 ? 15.406 33.744 68.488 1.00 37.37 126 LYS G N 1
ATOM 13840 C CA . LYS G 1 132 ? 14.743 32.902 67.507 1.00 32.56 126 LYS G CA 1
ATOM 13841 C C . LYS G 1 132 ? 14.306 33.761 66.325 1.00 34.70 126 LYS G C 1
ATOM 13842 O O . LYS G 1 132 ? 13.628 34.775 66.500 1.00 32.15 126 LYS G O 1
ATOM 13848 N N . VAL G 1 133 ? 14.703 33.361 65.120 1.00 25.37 127 VAL G N 1
ATOM 13849 C CA . VAL G 1 133 ? 14.521 34.218 63.947 1.00 26.02 127 VAL G CA 1
ATOM 13850 C C . VAL G 1 133 ? 13.849 33.484 62.797 1.00 28.74 127 VAL G C 1
ATOM 13851 O O . VAL G 1 133 ? 14.200 32.335 62.487 1.00 27.21 127 VAL G O 1
ATOM 13855 N N . GLY G 1 134 ? 12.881 34.148 62.167 1.00 28.43 128 GLY G N 1
ATOM 13856 C CA . GLY G 1 134 ? 12.275 33.647 60.945 1.00 29.09 128 GLY G CA 1
ATOM 13857 C C . GLY G 1 134 ? 12.437 34.618 59.784 1.00 29.42 128 GLY G C 1
ATOM 13858 O O . GLY G 1 134 ? 12.352 35.829 59.974 1.00 22.68 128 GLY G O 1
ATOM 13859 N N . LEU G 1 135 ? 12.669 34.077 58.589 1.00 26.79 129 LEU G N 1
ATOM 13860 C CA . LEU G 1 135 ? 12.806 34.858 57.363 1.00 29.19 129 LEU G CA 1
ATOM 13861 C C . LEU G 1 135 ? 11.610 34.647 56.436 1.00 28.01 129 LEU G C 1
ATOM 13862 O O . LEU G 1 135 ? 11.150 33.524 56.237 1.00 24.14 129 LEU G O 1
ATOM 13867 N N . VAL G 1 136 ? 11.114 35.730 55.849 1.00 22.90 130 VAL G N 1
ATOM 13868 C CA . VAL G 1 136 ? 9.937 35.635 54.998 1.00 24.79 130 VAL G CA 1
ATOM 13869 C C . VAL G 1 136 ? 10.273 36.144 53.593 1.00 27.94 130 VAL G C 1
ATOM 13870 O O . VAL G 1 136 ? 10.659 37.299 53.418 1.00 24.58 130 VAL G O 1
ATOM 13874 N N . ALA G 1 137 ? 10.137 35.271 52.599 1.00 22.81 131 ALA G N 1
ATOM 13875 C CA . ALA G 1 137 ? 10.465 35.625 51.214 1.00 23.26 131 ALA G CA 1
ATOM 13876 C C . ALA G 1 137 ? 9.240 36.221 50.524 1.00 23.66 131 ALA G C 1
ATOM 13877 O O . ALA G 1 137 ? 8.399 35.493 50.011 1.00 23.17 131 ALA G O 1
ATOM 13879 N N . ALA G 1 138 ? 9.122 37.546 50.540 1.00 21.54 132 ALA G N 1
ATOM 13880 C CA . ALA G 1 138 ? 7.924 38.196 50.009 1.00 24.95 132 ALA G CA 1
ATOM 13881 C C . ALA G 1 138 ? 8.190 38.979 48.717 1.00 25.36 132 ALA G C 1
ATOM 13882 O O . ALA G 1 138 ? 7.491 39.952 48.420 1.00 26.69 132 ALA G O 1
ATOM 13884 N N . ASP G 1 139 ? 9.209 38.560 47.975 1.00 23.40 133 ASP G N 1
ATOM 13885 C CA . ASP G 1 139 ? 9.515 39.105 46.651 1.00 22.84 133 ASP G CA 1
ATOM 13886 C C . ASP G 1 139 ? 9.018 38.051 45.653 1.00 26.72 133 ASP G C 1
ATOM 13887 O O . ASP G 1 139 ? 9.558 36.945 45.594 1.00 26.39 133 ASP G O 1
ATOM 13892 N N . VAL G 1 140 ? 7.954 38.359 44.916 1.00 22.17 134 VAL G N 1
ATOM 13893 C CA . VAL G 1 140 ? 7.414 37.415 43.941 1.00 18.84 134 VAL G CA 1
ATOM 13894 C C . VAL G 1 140 ? 7.804 37.814 42.508 1.00 27.31 134 VAL G C 1
ATOM 13895 O O . VAL G 1 140 ? 7.360 37.187 41.551 1.00 29.78 134 VAL G O 1
ATOM 13899 N N . TYR G 1 141 ? 8.622 38.858 42.363 1.00 25.41 135 TYR G N 1
ATOM 13900 C CA . TYR G 1 141 ? 8.950 39.384 41.027 1.00 22.05 135 TYR G CA 1
ATOM 13901 C C . TYR G 1 141 ? 10.300 38.916 40.483 1.00 25.86 135 TYR G C 1
ATOM 13902 O O . TYR G 1 141 ? 10.385 38.447 39.350 1.00 26.13 135 TYR G O 1
ATOM 13911 N N . ARG G 1 142 ? 11.354 39.046 41.283 1.00 25.62 136 ARG G N 1
ATOM 13912 C CA . ARG G 1 142 ? 12.694 38.673 40.825 1.00 22.10 136 ARG G CA 1
ATOM 13913 C C . ARG G 1 142 ? 12.826 37.169 40.617 1.00 21.51 136 ARG G C 1
ATOM 13914 O O . ARG G 1 142 ? 12.465 36.390 41.500 1.00 22.93 136 ARG G O 1
ATOM 13922 N N . PRO G 1 143 ? 13.360 36.758 39.454 1.00 20.11 137 PRO G N 1
ATOM 13923 C CA . PRO G 1 143 ? 13.550 35.329 39.198 1.00 20.11 137 PRO G CA 1
ATOM 13924 C C . PRO G 1 143 ? 14.443 34.673 40.251 1.00 21.34 137 PRO G C 1
ATOM 13925 O O . PRO G 1 143 ? 15.535 35.184 40.527 1.00 21.44 137 PRO G O 1
ATOM 13929 N N . ALA G 1 144 ? 13.969 33.559 40.807 1.00 23.26 138 ALA G N 1
ATOM 13930 C CA . ALA G 1 144 ? 14.652 32.822 41.882 1.00 23.21 138 ALA G CA 1
ATOM 13931 C C . ALA G 1 144 ? 14.864 33.634 43.162 1.00 24.93 138 ALA G C 1
ATOM 13932 O O . ALA G 1 144 ? 15.828 33.367 43.903 1.00 18.35 138 ALA G O 1
ATOM 13934 N N . ALA G 1 145 ? 13.992 34.611 43.426 1.00 18.61 139 ALA G N 1
ATOM 13935 C CA . ALA G 1 145 ? 14.093 35.389 44.667 1.00 19.18 139 ALA G CA 1
ATOM 13936 C C . ALA G 1 145 ? 13.884 34.481 45.868 1.00 21.27 139 ALA G C 1
ATOM 13937 O O . ALA G 1 145 ? 14.547 34.623 46.888 1.00 20.24 139 ALA G O 1
ATOM 13939 N N . TYR G 1 146 ? 12.938 33.562 45.741 1.00 18.14 140 TYR G N 1
ATOM 13940 C CA . TYR G 1 146 ? 12.665 32.603 46.811 1.00 23.85 140 TYR G CA 1
ATOM 13941 C C . TYR G 1 146 ? 13.846 31.659 47.044 1.00 22.21 140 TYR G C 1
ATOM 13942 O O . TYR G 1 146 ? 14.274 31.462 48.185 1.00 24.85 140 TYR G O 1
ATOM 13951 N N . ASP G 1 147 ? 14.354 31.060 45.966 1.00 20.32 141 ASP G N 1
ATOM 13952 C CA . ASP G 1 147 ? 15.545 30.204 46.037 1.00 23.84 141 ASP G CA 1
ATOM 13953 C C . ASP G 1 147 ? 16.725 30.897 46.714 1.00 22.72 141 ASP G C 1
ATOM 13954 O O . ASP G 1 147 ? 17.514 30.268 47.434 1.00 20.22 141 ASP G O 1
ATOM 13959 N N . GLN G 1 148 ? 16.869 32.190 46.451 1.00 19.45 142 GLN G N 1
ATOM 13960 C CA . GLN G 1 148 ? 17.998 32.923 46.975 1.00 15.73 142 GLN G CA 1
ATOM 13961 C C . GLN G 1 148 ? 17.890 33.011 48.506 1.00 20.76 142 GLN G C 1
ATOM 13962 O O . GLN G 1 148 ? 18.839 32.680 49.229 1.00 18.99 142 GLN G O 1
ATOM 13968 N N . LEU G 1 149 ? 16.725 33.417 48.999 1.00 20.00 143 LEU G N 1
ATOM 13969 C CA . LEU G 1 149 ? 16.572 33.583 50.450 1.00 20.00 143 LEU G CA 1
ATOM 13970 C C . LEU G 1 149 ? 16.509 32.208 51.150 1.00 19.25 143 LEU G C 1
ATOM 13971 O O . LEU G 1 149 ? 17.018 32.061 52.259 1.00 19.34 143 LEU G O 1
ATOM 13976 N N . LEU G 1 150 ? 15.929 31.215 50.471 1.00 19.42 144 LEU G N 1
ATOM 13977 C CA . LEU G 1 150 ? 15.921 29.832 50.951 1.00 21.94 144 LEU G CA 1
ATOM 13978 C C . LEU G 1 150 ? 17.354 29.322 51.160 1.00 23.77 144 LEU G C 1
ATOM 13979 O O . LEU G 1 150 ? 17.680 28.787 52.214 1.00 22.17 144 LEU G O 1
ATOM 13984 N N . GLN G 1 151 ? 18.210 29.491 50.157 1.00 21.87 145 GLN G N 1
ATOM 13985 C CA . GLN G 1 151 ? 19.602 29.034 50.265 1.00 23.01 145 GLN G CA 1
ATOM 13986 C C . GLN G 1 151 ? 20.378 29.712 51.401 1.00 24.42 145 GLN G C 1
ATOM 13987 O O . GLN G 1 151 ? 21.140 29.062 52.115 1.00 23.67 145 GLN G O 1
ATOM 13993 N N . LEU G 1 152 ? 20.187 31.022 51.558 1.00 19.80 146 LEU G N 1
ATOM 13994 C CA . LEU G 1 152 ? 20.805 31.764 52.663 1.00 19.42 146 LEU G CA 1
ATOM 13995 C C . LEU G 1 152 ? 20.351 31.265 54.032 1.00 20.00 146 LEU G C 1
ATOM 13996 O O . LEU G 1 152 ? 21.166 31.042 54.916 1.00 22.31 146 LEU G O 1
ATOM 14001 N N . GLY G 1 153 ? 19.047 31.105 54.213 1.00 20.18 147 GLY G N 1
ATOM 14002 C CA . GLY G 1 153 ? 18.543 30.575 55.469 1.00 20.87 147 GLY G CA 1
ATOM 14003 C C . GLY G 1 153 ? 19.054 29.171 55.747 1.00 24.66 147 GLY G C 1
ATOM 14004 O O . GLY G 1 153 ? 19.496 28.871 56.865 1.00 26.09 147 GLY G O 1
ATOM 14005 N N . ASN G 1 154 ? 19.020 28.308 54.734 1.00 27.76 148 ASN G N 1
ATOM 14006 C CA . ASN G 1 154 ? 19.511 26.945 54.902 1.00 25.10 148 ASN G CA 1
ATOM 14007 C C . ASN G 1 154 ? 20.980 26.947 55.296 1.00 25.53 148 ASN G C 1
ATOM 14008 O O . ASN G 1 154 ? 21.416 26.152 56.128 1.00 29.48 148 ASN G O 1
ATOM 14013 N N . GLN G 1 155 ? 21.739 27.862 54.700 1.00 23.96 149 GLN G N 1
ATOM 14014 C CA . GLN G 1 155 ? 23.163 27.969 54.981 1.00 29.30 149 GLN G CA 1
ATOM 14015 C C . GLN G 1 155 ? 23.412 28.273 56.465 1.00 30.95 149 GLN G C 1
ATOM 14016 O O . GLN G 1 155 ? 24.370 27.779 57.059 1.00 28.46 149 GLN G O 1
ATOM 14022 N N . ILE G 1 156 ? 22.542 29.074 57.070 1.00 26.12 150 ILE G N 1
ATOM 14023 C CA . ILE G 1 156 ? 22.781 29.491 58.456 1.00 31.75 150 ILE G CA 1
ATOM 14024 C C . ILE G 1 156 ? 21.839 28.845 59.462 1.00 33.77 150 ILE G C 1
ATOM 14025 O O . ILE G 1 156 ? 21.859 29.188 60.647 1.00 31.12 150 ILE G O 1
ATOM 14030 N N . GLY G 1 157 ? 21.024 27.905 58.997 1.00 31.58 151 GLY G N 1
ATOM 14031 C CA . GLY G 1 157 ? 20.107 27.207 59.881 1.00 30.97 151 GLY G CA 1
ATOM 14032 C C . GLY G 1 157 ? 19.015 28.112 60.433 1.00 32.12 151 GLY G C 1
ATOM 14033 O O . GLY G 1 157 ? 18.661 28.026 61.608 1.00 32.97 151 GLY G O 1
ATOM 14034 N N . VAL G 1 158 ? 18.493 28.992 59.589 1.00 23.39 152 VAL G N 1
ATOM 14035 C CA . VAL G 1 158 ? 17.349 29.826 59.944 1.00 21.81 152 VAL G CA 1
ATOM 14036 C C . VAL G 1 158 ? 16.175 29.521 59.029 1.00 23.22 152 VAL G C 1
ATOM 14037 O O . VAL G 1 158 ? 16.328 29.483 57.784 1.00 24.40 152 VAL G O 1
ATOM 14041 N N . GLN G 1 159 ? 14.997 29.314 59.616 1.00 22.85 153 GLN G N 1
ATOM 14042 C CA . GLN G 1 159 ? 13.824 28.968 58.800 1.00 29.54 153 GLN G CA 1
ATOM 14043 C C . GLN G 1 159 ? 13.420 30.083 57.823 1.00 27.11 153 GLN G C 1
ATOM 14044 O O . GLN G 1 159 ? 13.405 31.269 58.183 1.00 23.70 153 GLN G O 1
ATOM 14050 N N . VAL G 1 160 ? 13.050 29.679 56.609 1.00 24.64 154 VAL G N 1
ATOM 14051 C CA . VAL G 1 160 ? 12.592 30.604 55.562 1.00 25.40 154 VAL G CA 1
ATOM 14052 C C . VAL G 1 160 ? 11.195 30.172 55.098 1.00 24.93 154 VAL G C 1
ATOM 14053 O O . VAL G 1 160 ? 11.001 29.036 54.648 1.00 21.28 154 VAL G O 1
ATOM 14057 N N . TYR G 1 161 ? 10.223 31.062 55.236 1.00 18.82 155 TYR G N 1
ATOM 14058 C CA . TYR G 1 161 ? 8.890 30.850 54.676 1.00 20.63 155 TYR G CA 1
ATOM 14059 C C . TYR G 1 161 ? 8.727 31.550 53.309 1.00 22.40 155 TYR G C 1
ATOM 14060 O O . TYR G 1 161 ? 9.062 32.726 53.146 1.00 20.09 155 TYR G O 1
ATOM 14069 N N . GLY G 1 162 ? 8.169 30.845 52.341 1.00 22.36 156 GLY G N 1
ATOM 14070 C CA . GLY G 1 162 ? 7.844 31.468 51.067 1.00 23.84 156 GLY G CA 1
ATOM 14071 C C . GLY G 1 162 ? 6.793 30.668 50.336 1.00 28.91 156 GLY G C 1
ATOM 14072 O O . GLY G 1 162 ? 6.490 29.542 50.731 1.00 22.16 156 GLY G O 1
ATOM 14073 N N . GLU G 1 163 ? 6.238 31.252 49.275 1.00 21.05 157 GLU G N 1
ATOM 14074 C CA . GLU G 1 163 ? 5.284 30.563 48.417 1.00 25.94 157 GLU G CA 1
ATOM 14075 C C . GLU G 1 163 ? 5.653 30.885 46.961 1.00 33.61 157 GLU G C 1
ATOM 14076 O O . GLU G 1 163 ? 5.080 31.788 46.353 1.00 26.43 157 GLU G O 1
ATOM 14082 N N . PRO G 1 164 ? 6.629 30.151 46.407 1.00 29.00 158 PRO G N 1
ATOM 14083 C CA . PRO G 1 164 ? 7.166 30.466 45.073 1.00 22.85 158 PRO G CA 1
ATOM 14084 C C . PRO G 1 164 ? 6.105 30.498 43.976 1.00 31.91 158 PRO G C 1
ATOM 14085 O O . PRO G 1 164 ? 6.283 31.196 42.972 1.00 32.82 158 PRO G O 1
ATOM 14089 N N . ASN G 1 165 ? 5.010 29.774 44.176 1.00 25.39 159 ASN G N 1
ATOM 14090 C CA . ASN G 1 165 ? 3.961 29.684 43.168 1.00 32.41 159 ASN G CA 1
ATOM 14091 C C . ASN G 1 165 ? 2.821 30.674 43.397 1.00 35.46 159 ASN G C 1
ATOM 14092 O O . ASN G 1 165 ? 1.771 30.575 42.769 1.00 45.58 159 ASN G O 1
ATOM 14097 N N . ASN G 1 166 ? 3.040 31.626 44.298 1.00 34.54 160 ASN G N 1
ATOM 14098 C CA . ASN G 1 166 ? 2.040 32.632 44.642 1.00 35.28 160 ASN G CA 1
ATOM 14099 C C . ASN G 1 166 ? 2.504 34.002 44.157 1.00 34.58 160 ASN G C 1
ATOM 14100 O O . ASN G 1 166 ? 3.644 34.406 44.422 1.00 28.24 160 ASN G O 1
ATOM 14105 N N . GLN G 1 167 ? 1.629 34.710 43.447 1.00 25.73 161 GLN G N 1
ATOM 14106 C CA . GLN G 1 167 ? 1.989 36.029 42.907 1.00 33.70 161 GLN G CA 1
ATOM 14107 C C . GLN G 1 167 ? 1.481 37.220 43.728 1.00 32.36 161 GLN G C 1
ATOM 14108 O O . GLN G 1 167 ? 1.560 38.359 43.277 1.00 31.00 161 GLN G O 1
ATOM 14114 N N . ASN G 1 168 ? 0.980 36.965 44.934 1.00 27.52 162 ASN G N 1
ATOM 14115 C CA . ASN G 1 168 ? 0.534 38.048 45.817 1.00 28.65 162 ASN G CA 1
ATOM 14116 C C . ASN G 1 168 ? 1.518 38.189 46.981 1.00 34.04 162 ASN G C 1
ATOM 14117 O O . ASN G 1 168 ? 1.469 37.418 47.942 1.00 29.86 162 ASN G O 1
ATOM 14122 N N . PRO G 1 169 ? 2.428 39.167 46.890 1.00 25.60 163 PRO G N 1
ATOM 14123 C CA . PRO G 1 169 ? 3.479 39.312 47.904 1.00 30.82 163 PRO G CA 1
ATOM 14124 C C . PRO G 1 169 ? 2.941 39.671 49.291 1.00 35.16 163 PRO G C 1
ATOM 14125 O O . PRO G 1 169 ? 3.534 39.262 50.278 1.00 31.71 163 PRO G O 1
ATOM 14129 N N . ILE G 1 170 ? 1.839 40.411 49.370 1.00 29.17 164 ILE G N 1
ATOM 14130 C CA . ILE G 1 170 ? 1.294 40.762 50.676 1.00 27.67 164 ILE G CA 1
ATOM 14131 C C . ILE G 1 170 ? 0.711 39.531 51.383 1.00 29.52 164 ILE G C 1
ATOM 14132 O O . ILE G 1 170 ? 0.862 39.386 52.592 1.00 30.56 164 ILE G O 1
ATOM 14137 N N . GLU G 1 171 ? 0.064 38.652 50.615 1.00 27.45 165 GLU G N 1
ATOM 14138 C CA . GLU G 1 171 ? -0.428 37.369 51.122 1.00 35.31 165 GLU G CA 1
ATOM 14139 C C . GLU G 1 171 ? 0.712 36.566 51.725 1.00 31.48 165 GLU G C 1
ATOM 14140 O O . GLU G 1 171 ? 0.606 36.048 52.839 1.00 30.67 165 GLU G O 1
ATOM 14146 N N . ILE G 1 172 ? 1.800 36.435 50.973 1.00 26.93 166 ILE G N 1
ATOM 14147 C CA . ILE G 1 172 ? 2.947 35.659 51.463 1.00 33.96 166 ILE G CA 1
ATOM 14148 C C . ILE G 1 172 ? 3.499 36.242 52.777 1.00 28.95 166 ILE G C 1
ATOM 14149 O O . ILE G 1 172 ? 3.746 35.525 53.753 1.00 24.38 166 ILE G O 1
ATOM 14154 N N . ALA G 1 173 ? 3.667 37.553 52.790 1.00 22.02 167 ALA G N 1
ATOM 14155 C CA . ALA G 1 173 ? 4.269 38.238 53.928 1.00 26.67 167 ALA G CA 1
ATOM 14156 C C . ALA G 1 173 ? 3.438 38.085 55.202 1.00 26.15 167 ALA G C 1
ATOM 14157 O O . ALA G 1 173 ? 3.973 37.732 56.267 1.00 27.71 167 ALA G O 1
ATOM 14159 N N . LYS G 1 174 ? 2.133 38.328 55.088 1.00 26.54 168 LYS G N 1
ATOM 14160 C CA . LYS G 1 174 ? 1.224 38.203 56.220 1.00 31.30 168 LYS G CA 1
ATOM 14161 C C . LYS G 1 174 ? 1.137 36.753 56.709 1.00 30.99 168 LYS G C 1
ATOM 14162 O O . LYS G 1 174 ? 1.172 36.494 57.914 1.00 27.39 168 LYS G O 1
ATOM 14168 N N . LYS G 1 175 ? 1.025 35.811 55.775 1.00 26.47 169 LYS G N 1
ATOM 14169 C CA . LYS G 1 175 ? 0.980 34.387 56.132 1.00 31.42 169 LYS G CA 1
ATOM 14170 C C . LYS G 1 175 ? 2.266 33.914 56.815 1.00 29.95 169 LYS G C 1
ATOM 14171 O O . LYS G 1 175 ? 2.207 33.204 57.817 1.00 27.51 169 LYS G O 1
ATOM 14177 N N . GLY G 1 176 ? 3.420 34.315 56.281 1.00 29.47 170 GLY G N 1
ATOM 14178 C CA . GLY G 1 176 ? 4.706 33.992 56.893 1.00 32.15 170 GLY G CA 1
ATOM 14179 C C . GLY G 1 176 ? 4.919 34.604 58.274 1.00 33.96 170 GLY G C 1
ATOM 14180 O O . GLY G 1 176 ? 5.374 33.936 59.218 1.00 26.01 170 GLY G O 1
ATOM 14181 N N . VAL G 1 177 ? 4.591 35.883 58.401 1.00 28.38 171 VAL G N 1
ATOM 14182 C CA . VAL G 1 177 ? 4.690 36.551 59.690 1.00 26.63 171 VAL G CA 1
ATOM 14183 C C . VAL G 1 177 ? 3.805 35.858 60.729 1.00 28.15 171 VAL G C 1
ATOM 14184 O O . VAL G 1 177 ? 4.265 35.511 61.821 1.00 28.62 171 VAL G O 1
ATOM 14188 N N . ASP G 1 178 ? 2.542 35.630 60.376 1.00 26.76 172 ASP G N 1
ATOM 14189 C CA . ASP G 1 178 ? 1.599 34.977 61.277 1.00 30.17 172 ASP G CA 1
ATOM 14190 C C . ASP G 1 178 ? 2.055 33.585 61.753 1.00 32.04 172 ASP G C 1
ATOM 14191 O O . ASP G 1 178 ? 1.898 33.242 62.938 1.00 27.32 172 ASP G O 1
ATOM 14196 N N . ILE G 1 179 ? 2.626 32.791 60.856 1.00 25.92 173 ILE G N 1
ATOM 14197 C CA . ILE G 1 179 ? 3.122 31.470 61.267 1.00 29.78 173 ILE G CA 1
ATOM 14198 C C . ILE G 1 179 ? 4.267 31.586 62.279 1.00 25.52 173 ILE G C 1
ATOM 14199 O O . ILE G 1 179 ? 4.284 30.903 63.306 1.00 32.53 173 ILE G O 1
ATOM 14204 N N . PHE G 1 180 ? 5.200 32.489 62.001 1.00 25.78 174 PHE G N 1
ATOM 14205 C CA . PHE G 1 180 ? 6.373 32.665 62.848 1.00 24.71 174 PHE G CA 1
ATOM 14206 C C . PHE G 1 180 ? 6.012 33.271 64.201 1.00 27.41 174 PHE G C 1
ATOM 14207 O O . PHE G 1 180 ? 6.604 32.904 65.216 1.00 33.06 174 PHE G O 1
ATOM 14215 N N . VAL G 1 181 ? 5.021 34.162 64.219 1.00 28.55 175 VAL G N 1
ATOM 14216 C CA . VAL G 1 181 ? 4.521 34.729 65.475 1.00 29.30 175 VAL G CA 1
ATOM 14217 C C . VAL G 1 181 ? 3.899 33.634 66.327 1.00 33.97 175 VAL G C 1
ATOM 14218 O O . VAL G 1 181 ? 4.183 33.519 67.528 1.00 30.58 175 VAL G O 1
ATOM 14222 N N . LYS G 1 182 ? 3.055 32.822 65.703 1.00 35.71 176 LYS G N 1
ATOM 14223 C CA . LYS G 1 182 ? 2.396 31.729 66.419 1.00 34.21 176 LYS G CA 1
ATOM 14224 C C . LYS G 1 182 ? 3.393 30.700 66.955 1.00 31.79 176 LYS G C 1
ATOM 14225 O O . LYS G 1 182 ? 3.193 30.130 68.034 1.00 39.31 176 LYS G O 1
ATOM 14231 N N . ASN G 1 183 ? 4.467 30.476 66.209 1.00 28.93 177 ASN G N 1
ATOM 14232 C CA . ASN G 1 183 ? 5.526 29.559 66.631 1.00 34.19 177 ASN G CA 1
ATOM 14233 C C . ASN G 1 183 ? 6.525 30.199 67.595 1.00 36.58 177 ASN G C 1
ATOM 14234 O O . ASN G 1 183 ? 7.550 29.596 67.920 1.00 35.22 177 ASN G O 1
ATOM 14239 N N . LYS G 1 184 ? 6.225 31.420 68.030 1.00 36.01 178 LYS G N 1
ATOM 14240 C CA . LYS G 1 184 ? 7.027 32.141 69.025 1.00 32.37 178 LYS G CA 1
ATOM 14241 C C . LYS G 1 184 ? 8.447 32.497 68.569 1.00 31.98 178 LYS G C 1
ATOM 14242 O O . LYS G 1 184 ? 9.388 32.430 69.358 1.00 36.15 178 LYS G O 1
ATOM 14248 N N . MET G 1 185 ? 8.611 32.882 67.309 1.00 29.90 179 MET G N 1
ATOM 14249 C CA . MET G 1 185 ? 9.884 33.458 66.882 1.00 27.74 179 MET G CA 1
ATOM 14250 C C . MET G 1 185 ? 10.002 34.829 67.547 1.00 31.96 179 MET G C 1
ATOM 14251 O O . MET G 1 185 ? 8.986 35.436 67.882 1.00 32.70 179 MET G O 1
ATOM 14256 N N . ASP G 1 186 ? 11.231 35.298 67.752 1.00 34.01 180 ASP G N 1
ATOM 14257 C CA . ASP G 1 186 ? 11.469 36.590 68.405 1.00 30.62 180 ASP G CA 1
ATOM 14258 C C . ASP G 1 186 ? 11.520 37.698 67.366 1.00 33.81 180 ASP G C 1
ATOM 14259 O O . ASP G 1 186 ? 10.983 38.787 67.570 1.00 33.77 180 ASP G O 1
ATOM 14264 N N . ILE G 1 187 ? 12.181 37.412 66.250 1.00 30.78 181 ILE G N 1
ATOM 14265 C CA . ILE G 1 187 ? 12.413 38.416 65.225 1.00 27.75 181 ILE G CA 1
ATOM 14266 C C . ILE G 1 187 ? 12.055 37.817 63.875 1.00 36.47 181 ILE G C 1
ATOM 14267 O O . ILE G 1 187 ? 12.444 36.689 63.565 1.00 31.98 181 ILE G O 1
ATOM 14272 N N . ILE G 1 188 ? 11.303 38.572 63.080 1.00 27.08 182 ILE G N 1
ATOM 14273 C CA . ILE G 1 188 ? 10.850 38.087 61.791 1.00 25.86 182 ILE G CA 1
ATOM 14274 C C . ILE G 1 188 ? 11.226 39.105 60.744 1.00 30.14 182 ILE G C 1
ATOM 14275 O O . ILE G 1 188 ? 10.859 40.278 60.853 1.00 26.28 182 ILE G O 1
ATOM 14280 N N . ILE G 1 189 ? 11.964 38.648 59.735 1.00 28.71 183 ILE G N 1
ATOM 14281 C CA . ILE G 1 189 ? 12.526 39.541 58.730 1.00 28.50 183 ILE G CA 1
ATOM 14282 C C . ILE G 1 189 ? 11.870 39.281 57.383 1.00 27.20 183 ILE G C 1
ATOM 14283 O O . ILE G 1 189 ? 11.859 38.152 56.894 1.00 25.40 183 ILE G O 1
ATOM 14288 N N . VAL G 1 190 ? 11.313 40.339 56.798 1.00 25.57 184 VAL G N 1
ATOM 14289 C CA . VAL G 1 190 ? 10.589 40.244 55.540 1.00 22.60 184 VAL G CA 1
ATOM 14290 C C . VAL G 1 190 ? 11.338 40.915 54.387 1.00 31.76 184 VAL G C 1
ATOM 14291 O O . VAL G 1 190 ? 11.616 42.125 54.408 1.00 26.26 184 VAL G O 1
ATOM 14295 N N . ASP G 1 191 ? 11.649 40.110 53.374 1.00 23.41 185 ASP G N 1
ATOM 14296 C CA . ASP G 1 191 ? 12.394 40.548 52.218 1.00 25.53 185 ASP G CA 1
ATOM 14297 C C . ASP G 1 191 ? 11.385 40.955 51.148 1.00 26.83 185 ASP G C 1
ATOM 14298 O O . ASP G 1 191 ? 10.392 40.266 50.945 1.00 27.40 185 ASP G O 1
ATOM 14303 N N . THR G 1 192 ? 11.613 42.090 50.486 1.00 25.04 186 THR G N 1
ATOM 14304 C CA . THR G 1 192 ? 10.654 42.579 49.491 1.00 26.30 186 THR G CA 1
ATOM 14305 C C . THR G 1 192 ? 11.330 42.824 48.143 1.00 20.81 186 THR G C 1
ATOM 14306 O O . THR G 1 192 ? 12.554 42.852 48.049 1.00 20.96 186 THR G O 1
ATOM 14310 N N . ALA G 1 193 ? 10.533 42.985 47.094 1.00 20.79 187 ALA G N 1
ATOM 14311 C CA . ALA G 1 193 ? 11.095 43.159 45.759 1.00 22.46 187 ALA G CA 1
ATOM 14312 C C . ALA G 1 193 ? 11.737 44.532 45.670 1.00 24.76 187 ALA G C 1
ATOM 14313 O O . ALA G 1 193 ? 11.276 45.478 46.317 1.00 23.70 187 ALA G O 1
ATOM 14315 N N . GLY G 1 194 ? 12.787 44.643 44.860 1.00 27.29 188 GLY G N 1
ATOM 14316 C CA . GLY G 1 194 ? 13.442 45.925 44.639 1.00 29.77 188 GLY G CA 1
ATOM 14317 C C . GLY G 1 194 ? 12.561 46.898 43.893 1.00 24.22 188 GLY G C 1
ATOM 14318 O O . GLY G 1 194 ? 11.752 46.497 43.071 1.00 22.19 188 GLY G O 1
ATOM 14319 N N . ARG G 1 195 ? 12.701 48.191 44.181 1.00 23.85 189 ARG G N 1
ATOM 14320 C CA . ARG G 1 195 ? 11.905 49.175 43.474 1.00 26.11 189 ARG G CA 1
ATOM 14321 C C . ARG G 1 195 ? 12.551 50.545 43.619 1.00 22.61 189 ARG G C 1
ATOM 14322 O O . ARG G 1 195 ? 13.260 50.797 44.591 1.00 26.41 189 ARG G O 1
ATOM 14330 N N . HIS G 1 196 ? 12.337 51.412 42.637 1.00 29.76 190 HIS G N 1
ATOM 14331 C CA . HIS G 1 196 ? 12.861 52.768 42.733 1.00 32.62 190 HIS G CA 1
ATOM 14332 C C . HIS G 1 196 ? 11.747 53.802 42.832 1.00 33.18 190 HIS G C 1
ATOM 14333 O O . HIS G 1 196 ? 11.983 54.917 43.264 1.00 32.41 190 HIS G O 1
ATOM 14340 N N . GLY G 1 197 ? 10.539 53.429 42.420 1.00 29.77 191 GLY G N 1
ATOM 14341 C CA . GLY G 1 197 ? 9.372 54.268 42.627 1.00 30.48 191 GLY G CA 1
ATOM 14342 C C . GLY G 1 197 ? 9.066 55.327 41.577 1.00 38.07 191 GLY G C 1
ATOM 14343 O O . GLY G 1 197 ? 8.097 56.071 41.720 1.00 41.79 191 GLY G O 1
ATOM 14344 N N . TYR G 1 198 ? 9.872 55.406 40.524 1.00 31.70 192 TYR G N 1
ATOM 14345 C CA . TYR G 1 198 ? 9.646 56.420 39.482 1.00 33.63 192 TYR G CA 1
ATOM 14346 C C . TYR G 1 198 ? 8.878 55.899 38.260 1.00 41.17 192 TYR G C 1
ATOM 14347 O O . TYR G 1 198 ? 8.943 54.716 37.939 1.00 40.17 192 TYR G O 1
ATOM 14356 N N . GLY G 1 199 ? 8.149 56.788 37.586 1.00 44.84 193 GLY G N 1
ATOM 14357 C CA . GLY G 1 199 ? 7.435 56.425 36.368 1.00 41.56 193 GLY G CA 1
ATOM 14358 C C . GLY G 1 199 ? 6.439 55.294 36.547 1.00 46.90 193 GLY G C 1
ATOM 14359 O O . GLY G 1 199 ? 5.511 55.396 37.351 1.00 51.69 193 GLY G O 1
ATOM 14360 N N . GLU G 1 200 ? 6.642 54.206 35.806 1.00 46.74 194 GLU G N 1
ATOM 14361 C CA . GLU G 1 200 ? 5.789 53.024 35.907 1.00 50.87 194 GLU G CA 1
ATOM 14362 C C . GLU G 1 200 ? 5.813 52.419 37.309 1.00 49.15 194 GLU G C 1
ATOM 14363 O O . GLU G 1 200 ? 4.889 51.712 37.704 1.00 53.18 194 GLU G O 1
ATOM 14369 N N . GLU G 1 201 ? 6.876 52.699 38.056 1.00 41.41 195 GLU G N 1
ATOM 14370 C CA . GLU G 1 201 ? 7.060 52.097 39.370 1.00 37.10 195 GLU G CA 1
ATOM 14371 C C . GLU G 1 201 ? 6.437 52.883 40.529 1.00 40.27 195 GLU G C 1
ATOM 14372 O O . GLU G 1 201 ? 6.630 52.523 41.684 1.00 45.06 195 GLU G O 1
ATOM 14378 N N . THR G 1 202 ? 5.701 53.955 40.242 1.00 40.13 196 THR G N 1
ATOM 14379 C CA . THR G 1 202 ? 4.950 54.610 41.310 1.00 45.38 196 THR G CA 1
ATOM 14380 C C . THR G 1 202 ? 3.971 53.594 41.909 1.00 45.05 196 THR G C 1
ATOM 14381 O O . THR G 1 202 ? 3.726 53.580 43.114 1.00 44.40 196 THR G O 1
ATOM 14385 N N . LYS G 1 203 ? 3.442 52.730 41.050 1.00 40.08 197 LYS G N 1
ATOM 14386 C CA . LYS G 1 203 ? 2.577 51.629 41.458 1.00 48.83 197 LYS G CA 1
ATOM 14387 C C . LYS G 1 203 ? 3.238 50.722 42.505 1.00 45.57 197 LYS G C 1
ATOM 14388 O O . LYS G 1 203 ? 2.566 50.171 43.372 1.00 46.36 197 LYS G O 1
ATOM 14394 N N . LEU G 1 204 ? 4.556 50.579 42.429 1.00 43.68 198 LEU G N 1
ATOM 14395 C CA . LEU G 1 204 ? 5.287 49.730 43.367 1.00 36.22 198 LEU G CA 1
ATOM 14396 C C . LEU G 1 204 ? 5.424 50.377 44.736 1.00 37.89 198 LEU G C 1
ATOM 14397 O O . LEU G 1 204 ? 5.550 49.680 45.738 1.00 38.36 198 LEU G O 1
ATOM 14402 N N . LEU G 1 205 ? 5.427 51.709 44.773 1.00 38.40 199 LEU G N 1
ATOM 14403 C CA . LEU G 1 205 ? 5.421 52.427 46.041 1.00 37.60 199 LEU G CA 1
ATOM 14404 C C . LEU G 1 205 ? 4.072 52.233 46.718 1.00 35.78 199 LEU G C 1
ATOM 14405 O O . LEU G 1 205 ? 4.012 52.050 47.927 1.00 35.09 199 LEU G O 1
ATOM 14410 N N . GLU G 1 206 ? 2.994 52.268 45.932 1.00 36.67 200 GLU G N 1
ATOM 14411 C CA . GLU G 1 206 ? 1.653 52.021 46.459 1.00 38.11 200 GLU G CA 1
ATOM 14412 C C . GLU G 1 206 ? 1.554 50.618 47.047 1.00 34.41 200 GLU G C 1
ATOM 14413 O O . GLU G 1 206 ? 0.907 50.414 48.073 1.00 38.43 200 GLU G O 1
ATOM 14419 N N . GLU G 1 207 ? 2.200 49.659 46.392 1.00 36.85 201 GLU G N 1
ATOM 14420 C CA . GLU G 1 207 ? 2.199 48.269 46.855 1.00 38.01 201 GLU G CA 1
ATOM 14421 C C . GLU G 1 207 ? 3.034 48.134 48.118 1.00 37.68 201 GLU G C 1
ATOM 14422 O O . GLU G 1 207 ? 2.765 47.288 48.973 1.00 33.25 201 GLU G O 1
ATOM 14428 N N . MET G 1 208 ? 4.068 48.962 48.221 1.00 36.84 202 MET G N 1
ATOM 14429 C CA . MET G 1 208 ? 4.894 48.974 49.413 1.00 31.90 202 MET G CA 1
ATOM 14430 C C . MET G 1 208 ? 4.112 49.552 50.590 1.00 36.01 202 MET G C 1
ATOM 14431 O O . MET G 1 208 ? 4.206 49.050 51.709 1.00 34.96 202 MET G O 1
ATOM 14436 N N . LYS G 1 209 ? 3.325 50.593 50.335 1.00 38.49 203 LYS G N 1
ATOM 14437 C CA . LYS G 1 209 ? 2.477 51.154 51.381 1.00 40.40 203 LYS G CA 1
ATOM 14438 C C . LYS G 1 209 ? 1.428 50.144 51.829 1.00 37.28 203 LYS G C 1
ATOM 14439 O O . LYS G 1 209 ? 1.148 50.024 53.017 1.00 33.63 203 LYS G O 1
ATOM 14445 N N . GLU G 1 210 ? 0.842 49.419 50.880 1.00 38.96 204 GLU G N 1
ATOM 14446 C CA . GLU G 1 210 ? -0.196 48.464 51.244 1.00 37.63 204 GLU G CA 1
ATOM 14447 C C . GLU G 1 210 ? 0.383 47.357 52.118 1.00 29.98 204 GLU G C 1
ATOM 14448 O O . GLU G 1 210 ? -0.257 46.936 53.084 1.00 35.97 204 GLU G O 1
ATOM 14454 N N . MET G 1 211 ? 1.594 46.896 51.794 1.00 34.10 205 MET G N 1
ATOM 14455 C CA . MET G 1 211 ? 2.248 45.865 52.612 1.00 30.71 205 MET G CA 1
ATOM 14456 C C . MET G 1 211 ? 2.529 46.402 54.013 1.00 32.99 205 MET G C 1
ATOM 14457 O O . MET G 1 211 ? 2.269 45.726 55.003 1.00 35.32 205 MET G O 1
ATOM 14462 N N . TYR G 1 212 ? 3.062 47.621 54.078 1.00 36.00 206 TYR G N 1
ATOM 14463 C CA . TYR G 1 212 ? 3.276 48.318 55.350 1.00 33.62 206 TYR G CA 1
ATOM 14464 C C . TYR G 1 212 ? 2.008 48.371 56.208 1.00 33.62 206 TYR G C 1
ATOM 14465 O O . TYR G 1 212 ? 2.040 48.071 57.406 1.00 38.89 206 TYR G O 1
ATOM 14474 N N . ASP G 1 213 ? 0.890 48.741 55.597 1.00 35.44 207 ASP G N 1
ATOM 14475 C CA . ASP G 1 213 ? -0.370 48.865 56.329 1.00 40.42 207 ASP G CA 1
ATOM 14476 C C . ASP G 1 213 ? -0.902 47.522 56.837 1.00 40.20 207 ASP G C 1
ATOM 14477 O O . ASP G 1 213 ? -1.499 47.453 57.910 1.00 39.60 207 ASP G O 1
ATOM 14482 N N . VAL G 1 214 ? -0.690 46.462 56.062 1.00 36.82 208 VAL G N 1
ATOM 14483 C CA . VAL G 1 214 ? -1.169 45.130 56.432 1.00 38.63 208 VAL G CA 1
ATOM 14484 C C . VAL G 1 214 ? -0.280 44.491 57.500 1.00 35.46 208 VAL G C 1
ATOM 14485 O O . VAL G 1 214 ? -0.770 43.929 58.482 1.00 37.91 208 VAL G O 1
ATOM 14489 N N . LEU G 1 215 ? 1.030 44.584 57.302 1.00 32.29 209 LEU G N 1
ATOM 14490 C CA . LEU G 1 215 ? 1.985 43.953 58.209 1.00 34.21 209 LEU G CA 1
ATOM 14491 C C . LEU G 1 215 ? 2.152 44.703 59.524 1.00 41.69 209 LEU G C 1
ATOM 14492 O O . LEU G 1 215 ? 2.425 44.091 60.558 1.00 40.30 209 LEU G O 1
ATOM 14497 N N . LYS G 1 216 ? 1.985 46.024 59.476 1.00 37.31 210 LYS G N 1
ATOM 14498 C CA . LYS G 1 216 ? 2.310 46.888 60.602 1.00 38.56 210 LYS G CA 1
ATOM 14499 C C . LYS G 1 216 ? 3.672 46.546 61.203 1.00 37.35 210 LYS G C 1
ATOM 14500 O O . LYS G 1 216 ? 3.759 46.231 62.391 1.00 37.87 210 LYS G O 1
ATOM 14506 N N . PRO G 1 217 ? 4.738 46.593 60.384 1.00 32.04 211 PRO G N 1
ATOM 14507 C CA . PRO G 1 217 ? 6.073 46.228 60.873 1.00 31.51 211 PRO G CA 1
ATOM 14508 C C . PRO G 1 217 ? 6.548 47.146 61.997 1.00 39.44 211 PRO G C 1
ATOM 14509 O O . PRO G 1 217 ? 6.118 48.304 62.100 1.00 38.38 211 PRO G O 1
ATOM 14513 N N . ASP G 1 218 ? 7.435 46.630 62.837 1.00 37.31 212 ASP G N 1
ATOM 14514 C CA . ASP G 1 218 ? 7.968 47.420 63.939 1.00 38.78 212 ASP G CA 1
ATOM 14515 C C . ASP G 1 218 ? 9.144 48.254 63.465 1.00 37.91 212 ASP G C 1
ATOM 14516 O O . ASP G 1 218 ? 9.465 49.279 64.052 1.00 37.80 212 ASP G O 1
ATOM 14521 N N . ASP G 1 219 ? 9.769 47.825 62.375 1.00 34.19 213 ASP G N 1
ATOM 14522 C CA . ASP G 1 219 ? 10.860 48.587 61.789 1.00 34.93 213 ASP G CA 1
ATOM 14523 C C . ASP G 1 219 ? 10.880 48.398 60.277 1.00 35.67 213 ASP G C 1
ATOM 14524 O O . ASP G 1 219 ? 10.971 47.278 59.789 1.00 31.31 213 ASP G O 1
ATOM 14529 N N . VAL G 1 220 ? 10.782 49.500 59.543 1.00 29.46 214 VAL G N 1
ATOM 14530 C CA . VAL G 1 220 ? 11.033 49.472 58.111 1.00 30.92 214 VAL G CA 1
ATOM 14531 C C . VAL G 1 220 ? 12.470 49.920 57.889 1.00 35.53 214 VAL G C 1
ATOM 14532 O O . VAL G 1 220 ? 12.868 51.021 58.307 1.00 35.91 214 VAL G O 1
ATOM 14536 N N . ILE G 1 221 ? 13.257 49.059 57.255 1.00 28.94 215 ILE G N 1
ATOM 14537 C CA . ILE G 1 221 ? 14.668 49.352 57.053 1.00 27.01 215 ILE G CA 1
ATOM 14538 C C . ILE G 1 221 ? 14.946 49.606 55.584 1.00 33.25 215 ILE G C 1
ATOM 14539 O O . ILE G 1 221 ? 14.668 48.751 54.742 1.00 27.91 215 ILE G O 1
ATOM 14544 N N . LEU G 1 222 ? 15.477 50.787 55.282 1.00 27.64 216 LEU G N 1
ATOM 14545 C CA . LEU G 1 222 ? 15.905 51.096 53.927 1.00 24.07 216 LEU G CA 1
ATOM 14546 C C . LEU G 1 222 ? 17.320 50.606 53.724 1.00 24.22 216 LEU G C 1
ATOM 14547 O O . LEU G 1 222 ? 18.255 51.081 54.356 1.00 29.87 216 LEU G O 1
ATOM 14552 N N . VAL G 1 223 ? 17.468 49.664 52.799 1.00 23.28 217 VAL G N 1
ATOM 14553 C CA . VAL G 1 223 ? 18.757 49.073 52.518 1.00 25.66 217 VAL G CA 1
ATOM 14554 C C . VAL G 1 223 ? 19.350 49.802 51.311 1.00 29.02 217 VAL G C 1
ATOM 14555 O O . VAL G 1 223 ? 18.800 49.741 50.210 1.00 26.57 217 VAL G O 1
ATOM 14559 N N . ILE G 1 224 ? 20.468 50.496 51.525 1.00 27.41 218 ILE G N 1
ATOM 14560 C CA . ILE G 1 224 ? 20.981 51.422 50.528 1.00 24.89 218 ILE G CA 1
ATOM 14561 C C . ILE G 1 224 ? 22.440 51.144 50.132 1.00 24.22 218 ILE G C 1
ATOM 14562 O O . ILE G 1 224 ? 23.311 50.943 50.970 1.00 25.28 218 ILE G O 1
ATOM 14567 N N . ASP G 1 225 ? 22.681 51.124 48.831 1.00 23.58 219 ASP G N 1
ATOM 14568 C CA . ASP G 1 225 ? 23.998 50.911 48.262 1.00 26.18 219 ASP G CA 1
ATOM 14569 C C . ASP G 1 225 ? 24.881 52.117 48.580 1.00 25.36 219 ASP G C 1
ATOM 14570 O O . ASP G 1 225 ? 24.502 53.260 48.321 1.00 28.67 219 ASP G O 1
ATOM 14575 N N . ALA G 1 226 ? 26.057 51.858 49.153 1.00 23.95 220 ALA G N 1
ATOM 14576 C CA . ALA G 1 226 ? 27.001 52.905 49.521 1.00 29.54 220 ALA G CA 1
ATOM 14577 C C . ALA G 1 226 ? 27.342 53.819 48.351 1.00 31.96 220 ALA G C 1
ATOM 14578 O O . ALA G 1 226 ? 27.724 54.958 48.561 1.00 27.51 220 ALA G O 1
ATOM 14580 N N . SER G 1 227 ? 27.204 53.319 47.122 1.00 30.77 221 SER G N 1
ATOM 14581 C CA . SER G 1 227 ? 27.621 54.076 45.933 1.00 29.22 221 SER G CA 1
ATOM 14582 C C . SER G 1 227 ? 26.596 55.090 45.426 1.00 31.86 221 SER G C 1
ATOM 14583 O O . SER G 1 227 ? 26.912 55.910 44.554 1.00 32.27 221 SER G O 1
ATOM 14586 N N . ILE G 1 228 ? 25.376 55.038 45.956 1.00 26.51 222 ILE G N 1
ATOM 14587 C CA . ILE G 1 228 ? 24.275 55.846 45.410 1.00 28.82 222 ILE G CA 1
ATOM 14588 C C . ILE G 1 228 ? 24.602 57.353 45.298 1.00 35.26 222 ILE G C 1
ATOM 14589 O O . ILE G 1 228 ? 25.186 57.952 46.211 1.00 32.93 222 ILE G O 1
ATOM 14594 N N . GLY G 1 229 ? 24.250 57.944 44.156 1.00 25.69 223 GLY G N 1
ATOM 14595 C CA . GLY G 1 229 ? 24.579 59.335 43.878 1.00 27.38 223 GLY G CA 1
ATOM 14596 C C . GLY G 1 229 ? 23.507 60.332 44.296 1.00 29.68 223 GLY G C 1
ATOM 14597 O O . GLY G 1 229 ? 22.826 60.143 45.303 1.00 31.87 223 GLY G O 1
ATOM 14598 N N . GLN G 1 230 ? 23.346 61.379 43.488 1.00 31.75 224 GLN G N 1
ATOM 14599 C CA . GLN G 1 230 ? 22.505 62.533 43.813 1.00 31.64 224 GLN G CA 1
ATOM 14600 C C . GLN G 1 230 ? 21.003 62.262 43.852 1.00 33.96 224 GLN G C 1
ATOM 14601 O O . GLN G 1 230 ? 20.250 63.084 44.369 1.00 34.38 224 GLN G O 1
ATOM 14607 N N . LYS G 1 231 ? 20.562 61.133 43.299 1.00 30.04 225 LYS G N 1
ATOM 14608 C CA . LYS G 1 231 ? 19.142 60.757 43.390 1.00 33.94 225 LYS G CA 1
ATOM 14609 C C . LYS G 1 231 ? 18.740 60.335 44.807 1.00 35.47 225 LYS G C 1
ATOM 14610 O O . LYS G 1 231 ? 17.553 60.213 45.105 1.00 36.72 225 LYS G O 1
ATOM 14616 N N . ALA G 1 232 ? 19.728 60.102 45.664 1.00 31.65 226 ALA G N 1
ATOM 14617 C CA . ALA G 1 232 ? 19.501 59.463 46.962 1.00 34.95 226 ALA G CA 1
ATOM 14618 C C . ALA G 1 232 ? 18.440 60.154 47.817 1.00 35.63 226 ALA G C 1
ATOM 14619 O O . ALA G 1 232 ? 17.559 59.497 48.369 1.00 36.75 226 ALA G O 1
ATOM 14621 N N . TYR G 1 233 ? 18.519 61.477 47.915 1.00 35.22 227 TYR G N 1
ATOM 14622 C CA . TYR G 1 233 ? 17.597 62.228 48.765 1.00 32.15 227 TYR G CA 1
ATOM 14623 C C . TYR G 1 233 ? 16.154 62.094 48.283 1.00 37.74 227 TYR G C 1
ATOM 14624 O O . TYR G 1 233 ? 15.255 61.825 49.079 1.00 36.33 227 TYR G O 1
ATOM 14633 N N . ASP G 1 234 ? 15.932 62.306 46.986 1.00 35.76 228 ASP G N 1
ATOM 14634 C CA . ASP G 1 234 ? 14.577 62.329 46.444 1.00 39.01 228 ASP G CA 1
ATOM 14635 C C . ASP G 1 234 ? 13.995 60.921 46.472 1.00 37.42 228 ASP G C 1
ATOM 14636 O O . ASP G 1 234 ? 12.804 60.720 46.710 1.00 43.79 228 ASP G O 1
ATOM 14641 N N . LEU G 1 235 ? 14.858 59.944 46.250 1.00 34.23 229 LEU G N 1
ATOM 14642 C CA . LEU G 1 235 ? 14.435 58.553 46.222 1.00 35.68 229 LEU G CA 1
ATOM 14643 C C . LEU G 1 235 ? 14.013 58.092 47.619 1.00 37.39 229 LEU G C 1
ATOM 14644 O O . LEU G 1 235 ? 12.941 57.499 47.792 1.00 39.35 229 LEU G O 1
ATOM 14649 N N . ALA G 1 236 ? 14.854 58.359 48.616 1.00 34.08 230 ALA G N 1
ATOM 14650 C CA . ALA G 1 236 ? 14.502 58.059 50.006 1.00 34.37 230 ALA G CA 1
ATOM 14651 C C . ALA G 1 236 ? 13.264 58.841 50.441 1.00 33.13 230 ALA G C 1
ATOM 14652 O O . ALA G 1 236 ? 12.423 58.321 51.174 1.00 41.04 230 ALA G O 1
ATOM 14654 N N . SER G 1 237 ? 13.160 60.094 50.008 1.00 34.12 231 SER G N 1
ATOM 14655 C CA . SER G 1 237 ? 11.981 60.895 50.324 1.00 34.75 231 SER G CA 1
ATOM 14656 C C . SER G 1 237 ? 10.680 60.253 49.807 1.00 39.70 231 SER G C 1
ATOM 14657 O O . SER G 1 237 ? 9.681 60.185 50.530 1.00 38.63 231 SER G O 1
ATOM 14660 N N . ARG G 1 238 ? 10.698 59.779 48.565 1.00 39.16 232 ARG G N 1
ATOM 14661 C CA . ARG G 1 238 ? 9.543 59.085 47.986 1.00 40.53 232 ARG G CA 1
ATOM 14662 C C . ARG G 1 238 ? 9.168 57.822 48.773 1.00 35.40 232 ARG G C 1
ATOM 14663 O O . ARG G 1 238 ? 7.987 57.572 49.036 1.00 35.67 232 ARG G O 1
ATOM 14671 N N . PHE G 1 239 ? 10.179 57.029 49.126 1.00 29.29 233 PHE G N 1
ATOM 14672 C CA . PHE G 1 239 ? 9.985 55.797 49.884 1.00 32.16 233 PHE G CA 1
ATOM 14673 C C . PHE G 1 239 ? 9.318 56.080 51.218 1.00 40.77 233 PHE G C 1
ATOM 14674 O O . PHE G 1 239 ? 8.420 55.352 51.657 1.00 36.95 233 PHE G O 1
ATOM 14682 N N . HIS G 1 240 ? 9.797 57.141 51.855 1.00 35.58 234 HIS G N 1
ATOM 14683 C CA . HIS G 1 240 ? 9.384 57.530 53.197 1.00 40.25 234 HIS G CA 1
ATOM 14684 C C . HIS G 1 240 ? 7.898 57.872 53.221 1.00 42.94 234 HIS G C 1
ATOM 14685 O O . HIS G 1 240 ? 7.203 57.592 54.198 1.00 38.28 234 HIS G O 1
ATOM 14692 N N . GLN G 1 241 ? 7.415 58.459 52.131 1.00 45.31 235 GLN G N 1
ATOM 14693 C CA . GLN G 1 241 ? 6.008 58.829 52.013 1.00 48.10 235 GLN G CA 1
ATOM 14694 C C . GLN G 1 241 ? 5.104 57.597 51.927 1.00 48.27 235 GLN G C 1
ATOM 14695 O O . GLN G 1 241 ? 3.979 57.611 52.426 1.00 51.09 235 GLN G O 1
ATOM 14701 N N . ALA G 1 242 ? 5.602 56.532 51.301 1.00 43.19 236 ALA G N 1
ATOM 14702 C CA . ALA G 1 242 ? 4.834 55.299 51.156 1.00 49.95 236 ALA G CA 1
ATOM 14703 C C . ALA G 1 242 ? 4.879 54.467 52.430 1.00 49.94 236 ALA G C 1
ATOM 14704 O O . ALA G 1 242 ? 3.853 54.013 52.929 1.00 51.98 236 ALA G O 1
ATOM 14706 N N . SER G 1 243 ? 6.083 54.256 52.940 1.00 48.48 237 SER G N 1
ATOM 14707 C CA . SER G 1 243 ? 6.262 53.503 54.171 1.00 48.44 237 SER G CA 1
ATOM 14708 C C . SER G 1 243 ? 7.386 54.130 54.974 1.00 46.18 237 SER G C 1
ATOM 14709 O O . SER G 1 243 ? 8.557 54.019 54.596 1.00 45.36 237 SER G O 1
ATOM 14712 N N . PRO G 1 244 ? 7.026 54.794 56.083 1.00 43.00 238 PRO G N 1
ATOM 14713 C CA . PRO G 1 244 ? 7.951 55.527 56.951 1.00 41.49 238 PRO G CA 1
ATOM 14714 C C . PRO G 1 244 ? 9.173 54.680 57.248 1.00 35.65 238 PRO G C 1
ATOM 14715 O O . PRO G 1 244 ? 9.042 53.543 57.699 1.00 31.47 238 PRO G O 1
ATOM 14719 N N . ILE G 1 245 ? 10.346 55.213 56.931 1.00 40.48 239 ILE G N 1
ATOM 14720 C CA . ILE G 1 245 ? 11.598 54.501 57.130 1.00 35.01 239 ILE G CA 1
ATOM 14721 C C . ILE G 1 245 ? 12.064 54.767 58.555 1.00 41.75 239 ILE G C 1
ATOM 14722 O O . ILE G 1 245 ? 12.198 55.924 58.963 1.00 41.12 239 ILE G O 1
ATOM 14727 N N . GLY G 1 246 ? 12.299 53.708 59.320 1.00 36.71 240 GLY G N 1
ATOM 14728 C CA . GLY G 1 246 ? 12.782 53.872 60.676 1.00 41.35 240 GLY G CA 1
ATOM 14729 C C . GLY G 1 246 ? 14.294 53.754 60.771 1.00 40.18 240 GLY G C 1
ATOM 14730 O O . GLY G 1 246 ? 14.930 54.447 61.566 1.00 36.98 240 GLY G O 1
ATOM 14731 N N . SER G 1 247 ? 14.866 52.871 59.957 1.00 36.51 241 SER G N 1
ATOM 14732 C CA . SER G 1 247 ? 16.289 52.555 60.028 1.00 32.69 241 SER G CA 1
ATOM 14733 C C . SER G 1 247 ? 16.902 52.462 58.634 1.00 33.67 241 SER G C 1
ATOM 14734 O O . SER G 1 247 ? 16.196 52.245 57.654 1.00 35.87 241 SER G O 1
ATOM 14737 N N . VAL G 1 248 ? 18.217 52.637 58.536 1.00 31.70 242 VAL G N 1
ATOM 14738 C CA . VAL G 1 248 ? 18.902 52.290 57.295 1.00 31.66 242 VAL G CA 1
ATOM 14739 C C . VAL G 1 248 ? 20.112 51.388 57.523 1.00 30.45 242 VAL G C 1
ATOM 14740 O O . VAL G 1 248 ? 20.710 51.373 58.602 1.00 28.38 242 VAL G O 1
ATOM 14744 N N . ILE G 1 249 ? 20.423 50.600 56.499 1.00 26.19 243 ILE G N 1
ATOM 14745 C CA . ILE G 1 249 ? 21.644 49.823 56.463 1.00 27.45 243 ILE G CA 1
ATOM 14746 C C . ILE G 1 249 ? 22.391 50.208 55.192 1.00 28.51 243 ILE G C 1
ATOM 14747 O O . ILE G 1 249 ? 21.808 50.230 54.115 1.00 28.69 243 ILE G O 1
ATOM 14752 N N . ILE G 1 250 ? 23.672 50.538 55.315 1.00 27.12 244 ILE G N 1
ATOM 14753 C CA . ILE G 1 250 ? 24.470 50.857 54.135 1.00 32.13 244 ILE G CA 1
ATOM 14754 C C . ILE G 1 250 ? 25.247 49.631 53.679 1.00 29.24 244 ILE G C 1
ATOM 14755 O O . ILE G 1 250 ? 26.103 49.134 54.394 1.00 30.05 244 ILE G O 1
ATOM 14760 N N . THR G 1 251 ? 24.965 49.146 52.480 1.00 23.79 245 THR G N 1
ATOM 14761 C CA . THR G 1 251 ? 25.649 47.943 52.008 1.00 25.77 245 THR G CA 1
ATOM 14762 C C . THR G 1 251 ? 26.901 48.319 51.234 1.00 28.49 245 THR G C 1
ATOM 14763 O O . THR G 1 251 ? 27.090 49.488 50.880 1.00 24.52 245 THR G O 1
ATOM 14767 N N . LYS G 1 252 ? 27.755 47.330 50.984 1.00 23.78 246 LYS G N 1
ATOM 14768 C CA . LYS G 1 252 ? 28.908 47.494 50.102 1.00 25.30 246 LYS G CA 1
ATOM 14769 C C . LYS G 1 252 ? 29.911 48.554 50.556 1.00 27.82 246 LYS G C 1
ATOM 14770 O O . LYS G 1 252 ? 30.518 49.221 49.739 1.00 26.65 246 LYS G O 1
ATOM 14776 N N . MET G 1 253 ? 30.115 48.681 51.860 1.00 27.06 247 MET G N 1
ATOM 14777 C CA . MET G 1 253 ? 31.080 49.650 52.367 1.00 27.74 247 MET G CA 1
ATOM 14778 C C . MET G 1 253 ? 32.488 49.112 52.273 1.00 25.91 247 MET G C 1
ATOM 14779 O O . MET G 1 253 ? 33.450 49.810 52.603 1.00 26.64 247 MET G O 1
ATOM 14784 N N . ASP G 1 254 ? 32.598 47.861 51.827 1.00 28.22 248 ASP G N 1
ATOM 14785 C CA . ASP G 1 254 ? 33.897 47.264 51.540 1.00 34.61 248 ASP G CA 1
ATOM 14786 C C . ASP G 1 254 ? 34.460 47.726 50.194 1.00 30.61 248 ASP G C 1
ATOM 14787 O O . ASP G 1 254 ? 35.626 47.512 49.902 1.00 36.63 248 ASP G O 1
ATOM 14792 N N . GLY G 1 255 ? 33.628 48.362 49.378 1.00 33.85 249 GLY G N 1
ATOM 14793 C CA . GLY G 1 255 ? 34.105 48.964 48.144 1.00 27.03 249 GLY G CA 1
ATOM 14794 C C . GLY G 1 255 ? 34.697 50.346 48.371 1.00 38.22 249 GLY G C 1
ATOM 14795 O O . GLY G 1 255 ? 35.048 50.713 49.495 1.00 42.56 249 GLY G O 1
ATOM 14796 N N . THR G 1 256 ? 34.784 51.128 47.304 1.00 34.54 250 THR G N 1
ATOM 14797 C CA . THR G 1 256 ? 35.464 52.409 47.349 1.00 33.88 250 THR G CA 1
ATOM 14798 C C . THR G 1 256 ? 34.541 53.614 47.522 1.00 31.20 250 THR G C 1
ATOM 14799 O O . THR G 1 256 ? 35.022 54.734 47.647 1.00 34.19 250 THR G O 1
ATOM 14803 N N . ALA G 1 257 ? 33.227 53.411 47.533 1.00 26.08 251 ALA G N 1
ATOM 14804 C CA . ALA G 1 257 ? 32.329 54.572 47.635 1.00 27.23 251 ALA G CA 1
ATOM 14805 C C . ALA G 1 257 ? 32.446 55.258 48.997 1.00 33.12 251 ALA G C 1
ATOM 14806 O O . ALA G 1 257 ? 32.557 54.587 50.017 1.00 37.98 251 ALA G O 1
ATOM 14808 N N . LYS G 1 258 ? 32.410 56.591 49.000 1.00 35.79 252 LYS G N 1
ATOM 14809 C CA . LYS G 1 258 ? 32.495 57.376 50.231 1.00 39.41 252 LYS G CA 1
ATOM 14810 C C . LYS G 1 258 ? 31.246 57.186 51.095 1.00 44.57 252 LYS G C 1
ATOM 14811 O O . LYS G 1 258 ? 31.339 57.079 52.319 1.00 52.77 252 LYS G O 1
ATOM 14817 N N . GLY G 1 259 ? 30.081 57.142 50.451 1.00 36.00 253 GLY G N 1
ATOM 14818 C CA . GLY G 1 259 ? 28.836 56.830 51.135 1.00 33.73 253 GLY G CA 1
ATOM 14819 C C . GLY G 1 259 ? 27.969 58.035 51.466 1.00 30.14 253 GLY G C 1
ATOM 14820 O O . GLY G 1 259 ? 26.984 57.907 52.190 1.00 40.48 253 GLY G O 1
ATOM 14821 N N . GLY G 1 260 ? 28.314 59.193 50.917 1.00 33.47 254 GLY G N 1
ATOM 14822 C CA . GLY G 1 260 ? 27.607 60.430 51.222 1.00 37.32 254 GLY G CA 1
ATOM 14823 C C . GLY G 1 260 ? 26.136 60.402 50.850 1.00 41.34 254 GLY G C 1
ATOM 14824 O O . GLY G 1 260 ? 25.332 61.144 51.415 1.00 34.19 254 GLY G O 1
ATOM 14825 N N . GLY G 1 261 ? 25.782 59.553 49.888 1.00 34.97 255 GLY G N 1
ATOM 14826 C CA . GLY G 1 261 ? 24.392 59.376 49.497 1.00 36.28 255 GLY G CA 1
ATOM 14827 C C . GLY G 1 261 ? 23.537 58.829 50.628 1.00 36.28 255 GLY G C 1
ATOM 14828 O O . GLY G 1 261 ? 22.345 59.140 50.730 1.00 37.17 255 GLY G O 1
ATOM 14829 N N . ALA G 1 262 ? 24.147 58.019 51.488 1.00 33.63 256 ALA G N 1
ATOM 14830 C CA . ALA G 1 262 ? 23.451 57.480 52.658 1.00 43.33 256 ALA G CA 1
ATOM 14831 C C . ALA G 1 262 ? 23.075 58.562 53.670 1.00 40.42 256 ALA G C 1
ATOM 14832 O O . ALA G 1 262 ? 22.018 58.490 54.301 1.00 43.28 256 ALA G O 1
ATOM 14834 N N . LEU G 1 263 ? 23.935 59.564 53.827 1.00 37.14 257 LEU G N 1
ATOM 14835 C CA . LEU G 1 263 ? 23.611 60.686 54.696 1.00 40.75 257 LEU G CA 1
ATOM 14836 C C . LEU G 1 263 ? 22.417 61.452 54.124 1.00 41.65 257 LEU G C 1
ATOM 14837 O O . LEU G 1 263 ? 21.550 61.909 54.874 1.00 36.40 257 LEU G O 1
ATOM 14842 N N . SER G 1 264 ? 22.376 61.583 52.797 1.00 34.63 258 SER G N 1
ATOM 14843 C CA . SER G 1 264 ? 21.265 62.254 52.126 1.00 37.22 258 SER G CA 1
ATOM 14844 C C . SER G 1 264 ? 19.951 61.536 52.431 1.00 36.74 258 SER G C 1
ATOM 14845 O O . SER G 1 264 ? 18.929 62.172 52.680 1.00 38.77 258 SER G O 1
ATOM 14848 N N . ALA G 1 265 ? 19.994 60.204 52.412 1.00 33.47 259 ALA G N 1
ATOM 14849 C CA . ALA G 1 265 ? 18.839 59.379 52.751 1.00 28.19 259 ALA G CA 1
ATOM 14850 C C . ALA G 1 265 ? 18.354 59.618 54.182 1.00 33.82 259 ALA G C 1
ATOM 14851 O O . ALA G 1 265 ? 17.148 59.699 54.420 1.00 39.28 259 ALA G O 1
ATOM 14853 N N . VAL G 1 266 ? 19.288 59.762 55.124 1.00 36.03 260 VAL G N 1
ATOM 14854 C CA . VAL G 1 266 ? 18.950 60.055 56.531 1.00 34.04 260 VAL G CA 1
ATOM 14855 C C . VAL G 1 266 ? 18.242 61.394 56.742 1.00 42.81 260 VAL G C 1
ATOM 14856 O O . VAL G 1 266 ? 17.260 61.484 57.483 1.00 48.04 260 VAL G O 1
ATOM 14860 N N . VAL G 1 267 ? 18.759 62.444 56.114 1.00 37.56 261 VAL G N 1
ATOM 14861 C CA . VAL G 1 267 ? 18.170 63.767 56.249 1.00 38.78 261 VAL G CA 1
ATOM 14862 C C . VAL G 1 267 ? 16.774 63.770 55.629 1.00 36.49 261 VAL G C 1
ATOM 14863 O O . VAL G 1 267 ? 15.871 64.458 56.100 1.00 37.60 261 VAL G O 1
ATOM 14867 N N . ALA G 1 268 ? 16.606 62.973 54.580 1.00 36.62 262 ALA G N 1
ATOM 14868 C CA . ALA G 1 268 ? 15.327 62.846 53.895 1.00 37.47 262 ALA G CA 1
ATOM 14869 C C . ALA G 1 268 ? 14.264 62.178 54.760 1.00 40.90 262 ALA G C 1
ATOM 14870 O O . ALA G 1 268 ? 13.071 62.417 54.573 1.00 48.17 262 ALA G O 1
ATOM 14872 N N . THR G 1 269 ? 14.694 61.337 55.699 1.00 38.47 263 THR G N 1
ATOM 14873 C CA . THR G 1 269 ? 13.770 60.452 56.411 1.00 41.15 263 THR G CA 1
ATOM 14874 C C . THR G 1 269 ? 13.756 60.636 57.935 1.00 42.09 263 THR G C 1
ATOM 14875 O O . THR G 1 269 ? 12.771 60.294 58.595 1.00 38.15 263 THR G O 1
ATOM 14879 N N . GLY G 1 270 ? 14.849 61.159 58.487 1.00 36.09 264 GLY G N 1
ATOM 14880 C CA . GLY G 1 270 ? 15.055 61.149 59.927 1.00 38.93 264 GLY G CA 1
ATOM 14881 C C . GLY G 1 270 ? 15.401 59.760 60.463 1.00 40.46 264 GLY G C 1
ATOM 14882 O O . GLY G 1 270 ? 15.413 59.544 61.673 1.00 39.32 264 GLY G O 1
ATOM 14883 N N . ALA G 1 271 ? 15.688 58.811 59.570 1.00 35.87 265 ALA G N 1
ATOM 14884 C CA . ALA G 1 271 ? 15.983 57.433 59.990 1.00 33.37 265 ALA G CA 1
ATOM 14885 C C . ALA G 1 271 ? 17.338 57.293 60.693 1.00 35.33 265 ALA G C 1
ATOM 14886 O O . ALA G 1 271 ? 18.202 58.162 60.582 1.00 39.26 265 ALA G O 1
ATOM 14888 N N . THR G 1 272 ? 17.498 56.214 61.450 1.00 35.91 266 THR G N 1
ATOM 14889 C CA . THR G 1 272 ? 18.744 55.938 62.160 1.00 43.11 266 THR G CA 1
ATOM 14890 C C . THR G 1 272 ? 19.563 54.902 61.391 1.00 39.38 266 THR G C 1
ATOM 14891 O O . THR G 1 272 ? 19.045 53.839 61.047 1.00 30.40 266 THR G O 1
ATOM 14895 N N . ILE G 1 273 ? 20.832 55.195 61.116 1.00 34.41 267 ILE G N 1
ATOM 14896 C CA . ILE G 1 273 ? 21.690 54.171 60.519 1.00 39.91 267 ILE G CA 1
ATOM 14897 C C . ILE G 1 273 ? 22.103 53.159 61.592 1.00 34.44 267 ILE G C 1
ATOM 14898 O O . ILE G 1 273 ? 22.684 53.531 62.617 1.00 30.47 267 ILE G O 1
ATOM 14903 N N . LYS G 1 274 ? 21.808 51.885 61.341 1.00 33.88 268 LYS G N 1
ATOM 14904 C CA . LYS G 1 274 ? 22.006 50.812 62.316 1.00 34.86 268 LYS G CA 1
ATOM 14905 C C . LYS G 1 274 ? 23.216 49.925 62.024 1.00 31.72 268 LYS G C 1
ATOM 14906 O O . LYS G 1 274 ? 23.982 49.592 62.938 1.00 34.67 268 LYS G O 1
ATOM 14912 N N . PHE G 1 275 ? 23.374 49.547 60.750 1.00 28.91 269 PHE G N 1
ATOM 14913 C CA . PHE G 1 275 ? 24.371 48.566 60.326 1.00 32.86 269 PHE G CA 1
ATOM 14914 C C . PHE G 1 275 ? 25.026 48.996 59.013 1.00 30.98 269 PHE G C 1
ATOM 14915 O O . PHE G 1 275 ? 24.424 49.732 58.226 1.00 30.18 269 PHE G O 1
ATOM 14923 N N . ILE G 1 276 ? 26.243 48.510 58.765 1.00 25.44 270 ILE G N 1
ATOM 14924 C CA . ILE G 1 276 ? 26.808 48.534 57.409 1.00 25.18 270 ILE G CA 1
ATOM 14925 C C . ILE G 1 276 ? 27.129 47.125 56.947 1.00 23.93 270 ILE G C 1
ATOM 14926 O O . ILE G 1 276 ? 27.392 46.248 57.762 1.00 28.29 270 ILE G O 1
ATOM 14931 N N . GLY G 1 277 ? 27.092 46.917 55.634 1.00 23.32 271 GLY G N 1
ATOM 14932 C CA . GLY G 1 277 ? 27.487 45.650 55.028 1.00 27.79 271 GLY G CA 1
ATOM 14933 C C . GLY G 1 277 ? 28.921 45.802 54.562 1.00 27.73 271 GLY G C 1
ATOM 14934 O O . GLY G 1 277 ? 29.288 46.859 54.032 1.00 24.75 271 GLY G O 1
ATOM 14935 N N . THR G 1 278 ? 29.741 44.784 54.802 1.00 22.97 272 THR G N 1
ATOM 14936 C CA . THR G 1 278 ? 31.174 44.875 54.520 1.00 27.13 272 THR G CA 1
ATOM 14937 C C . THR G 1 278 ? 31.687 43.686 53.711 1.00 24.85 272 THR G C 1
ATOM 14938 O O . THR G 1 278 ? 32.858 43.327 53.794 1.00 24.96 272 THR G O 1
ATOM 14942 N N . GLY G 1 279 ? 30.813 43.079 52.929 1.00 26.17 273 GLY G N 1
ATOM 14943 C CA . GLY G 1 279 ? 31.236 41.962 52.104 1.00 26.27 273 GLY G CA 1
ATOM 14944 C C . GLY G 1 279 ? 30.068 41.114 51.678 1.00 28.99 273 GLY G C 1
ATOM 14945 O O . GLY G 1 279 ? 28.919 41.407 52.015 1.00 25.46 273 GLY G O 1
ATOM 14946 N N . GLU G 1 280 ? 30.359 40.060 50.929 1.00 30.82 274 GLU G N 1
ATOM 14947 C CA . GLU G 1 280 ? 29.307 39.171 50.454 1.00 31.77 274 GLU G CA 1
ATOM 14948 C C . GLU G 1 280 ? 28.996 38.062 51.440 1.00 32.35 274 GLU G C 1
ATOM 14949 O O . GLU G 1 280 ? 27.932 37.445 51.359 1.00 30.18 274 GLU G O 1
ATOM 14955 N N . LYS G 1 281 ? 29.916 37.794 52.361 1.00 29.50 275 LYS G N 1
ATOM 14956 C CA . LYS G 1 281 ? 29.712 36.681 53.286 1.00 36.03 275 LYS G CA 1
ATOM 14957 C C . LYS G 1 281 ? 28.642 37.033 54.304 1.00 37.53 275 LYS G C 1
ATOM 14958 O O . LYS G 1 281 ? 28.441 38.204 54.656 1.00 30.72 275 LYS G O 1
ATOM 14964 N N . ILE G 1 282 ? 27.978 35.986 54.769 1.00 29.84 276 ILE G N 1
ATOM 14965 C CA . ILE G 1 282 ? 26.867 36.043 55.704 1.00 33.30 276 ILE G CA 1
ATOM 14966 C C . ILE G 1 282 ? 27.173 36.750 57.035 1.00 33.09 276 ILE G C 1
ATOM 14967 O O . ILE G 1 282 ? 26.288 37.340 57.648 1.00 28.03 276 ILE G O 1
ATOM 14972 N N . ASP G 1 283 ? 28.423 36.691 57.480 1.00 32.17 277 ASP G N 1
ATOM 14973 C CA . ASP G 1 283 ? 28.791 37.330 58.734 1.00 32.67 277 ASP G CA 1
ATOM 14974 C C . ASP G 1 283 ? 29.326 38.747 58.531 1.00 32.47 277 ASP G C 1
ATOM 14975 O O . ASP G 1 283 ? 29.733 39.407 59.482 1.00 28.16 277 ASP G O 1
ATOM 14980 N N . GLU G 1 284 ? 29.325 39.227 57.294 1.00 29.40 278 GLU G N 1
ATOM 14981 C CA . GLU G 1 284 ? 29.902 40.548 57.046 1.00 32.08 278 GLU G CA 1
ATOM 14982 C C . GLU G 1 284 ? 28.906 41.690 57.240 1.00 31.65 278 GLU G C 1
ATOM 14983 O O . GLU G 1 284 ? 28.533 42.390 56.301 1.00 25.45 278 GLU G O 1
ATOM 14989 N N . LEU G 1 285 ? 28.516 41.861 58.504 1.00 31.62 279 LEU G N 1
ATOM 14990 C CA . LEU G 1 285 ? 27.590 42.889 58.935 1.00 28.28 279 LEU G CA 1
ATOM 14991 C C . LEU G 1 285 ? 28.108 43.454 60.248 1.00 35.04 279 LEU G C 1
ATOM 14992 O O . LEU G 1 285 ? 28.524 42.697 61.124 1.00 34.08 279 LEU G O 1
ATOM 14997 N N . GLU G 1 286 ? 28.109 44.778 60.394 1.00 28.80 280 GLU G N 1
ATOM 14998 C CA . GLU G 1 286 ? 28.483 45.344 61.690 1.00 35.76 280 GLU G CA 1
ATOM 14999 C C . GLU G 1 286 ? 27.675 46.586 62.035 1.00 31.76 280 GLU G C 1
ATOM 15000 O O . GLU G 1 286 ? 27.179 47.284 61.150 1.00 30.22 280 GLU G O 1
ATOM 15006 N N . THR G 1 287 ? 27.550 46.860 63.330 1.00 35.07 281 THR G N 1
ATOM 15007 C CA . THR G 1 287 ? 26.841 48.044 63.783 1.00 32.55 281 THR G CA 1
ATOM 15008 C C . THR G 1 287 ? 27.512 49.307 63.244 1.00 32.47 281 THR G C 1
ATOM 15009 O O . THR G 1 287 ? 28.732 49.358 63.072 1.00 38.69 281 THR G O 1
ATOM 15013 N N . PHE G 1 288 ? 26.698 50.316 62.967 1.00 36.23 282 PHE G N 1
ATOM 15014 C CA . PHE G 1 288 ? 27.170 51.597 62.443 1.00 39.79 282 PHE G CA 1
ATOM 15015 C C . PHE G 1 288 ? 28.003 52.377 63.463 1.00 40.25 282 PHE G C 1
ATOM 15016 O O . PHE G 1 288 ? 27.650 52.452 64.640 1.00 36.52 282 PHE G O 1
ATOM 15024 N N . ASN G 1 289 ? 29.108 52.962 63.002 1.00 35.52 283 ASN G N 1
ATOM 15025 C CA . ASN G 1 289 ? 29.952 53.807 63.852 1.00 43.18 283 ASN G CA 1
ATOM 15026 C C . ASN G 1 289 ? 30.017 55.218 63.269 1.00 42.01 283 ASN G C 1
ATOM 15027 O O . ASN G 1 289 ? 30.608 55.433 62.210 1.00 39.38 283 ASN G O 1
ATOM 15032 N N . ALA G 1 290 ? 29.402 56.172 63.958 1.00 36.39 284 ALA G N 1
ATOM 15033 C CA . ALA G 1 290 ? 29.232 57.521 63.425 1.00 36.69 284 ALA G CA 1
ATOM 15034 C C . ALA G 1 290 ? 30.548 58.237 63.120 1.00 40.27 284 ALA G C 1
ATOM 15035 O O . ALA G 1 290 ? 30.680 58.878 62.082 1.00 45.17 284 ALA G O 1
ATOM 15037 N N . LYS G 1 291 ? 31.512 58.139 64.029 1.00 39.33 285 LYS G N 1
ATOM 15038 C CA . LYS G 1 291 ? 32.773 58.854 63.878 1.00 43.53 285 LYS G CA 1
ATOM 15039 C C . LYS G 1 291 ? 33.569 58.361 62.677 1.00 45.47 285 LYS G C 1
ATOM 15040 O O . LYS G 1 291 ? 34.125 59.158 61.920 1.00 41.33 285 LYS G O 1
ATOM 15046 N N . ARG G 1 292 ? 33.626 57.046 62.504 1.00 40.24 286 ARG G N 1
ATOM 15047 C CA . ARG G 1 292 ? 34.354 56.475 61.379 1.00 41.59 286 ARG G CA 1
ATOM 15048 C C . ARG G 1 292 ? 33.678 56.818 60.060 1.00 40.62 286 ARG G C 1
ATOM 15049 O O . ARG G 1 292 ? 34.345 57.021 59.046 1.00 40.08 286 ARG G O 1
ATOM 15057 N N . PHE G 1 293 ? 32.351 56.893 60.077 1.00 36.72 287 PHE G N 1
ATOM 15058 C CA . PHE G 1 293 ? 31.615 57.214 58.873 1.00 37.30 287 PHE G CA 1
ATOM 15059 C C . PHE G 1 293 ? 31.878 58.661 58.444 1.00 39.61 287 PHE G C 1
ATOM 15060 O O . PHE G 1 293 ? 32.066 58.951 57.265 1.00 34.77 287 PHE G O 1
ATOM 15068 N N . VAL G 1 294 ? 31.908 59.569 59.409 1.00 33.74 288 VAL G N 1
ATOM 15069 C CA . VAL G 1 294 ? 32.232 60.961 59.115 1.00 35.30 288 VAL G CA 1
ATOM 15070 C C . VAL G 1 294 ? 33.657 61.073 58.574 1.00 36.95 288 VAL G C 1
ATOM 15071 O O . VAL G 1 294 ? 33.913 61.803 57.615 1.00 40.73 288 VAL G O 1
ATOM 15075 N N . SER G 1 295 ? 34.579 60.337 59.185 1.00 40.43 289 SER G N 1
ATOM 15076 C CA . SER G 1 295 ? 35.966 60.333 58.735 1.00 44.89 289 SER G CA 1
ATOM 15077 C C . SER G 1 295 ? 36.042 59.854 57.284 1.00 44.30 289 SER G C 1
ATOM 15078 O O . SER G 1 295 ? 36.801 60.396 56.474 1.00 45.32 289 SER G O 1
ATOM 15081 N N . ARG G 1 296 ? 35.236 58.845 56.966 1.00 34.59 290 ARG G N 1
ATOM 15082 C CA . ARG G 1 296 ? 35.167 58.291 55.615 1.00 35.12 290 ARG G CA 1
ATOM 15083 C C . ARG G 1 296 ? 34.664 59.324 54.596 1.00 40.50 290 ARG G C 1
ATOM 15084 O O . ARG G 1 296 ? 35.248 59.490 53.522 1.00 38.76 290 ARG G O 1
ATOM 15092 N N . ILE G 1 297 ? 33.578 60.008 54.948 1.00 40.90 291 ILE G N 1
ATOM 15093 C CA . ILE G 1 297 ? 32.983 61.057 54.123 1.00 39.52 291 ILE G CA 1
ATOM 15094 C C . ILE G 1 297 ? 33.975 62.204 53.957 1.00 44.21 291 ILE G C 1
ATOM 15095 O O . ILE G 1 297 ? 33.995 62.883 52.925 1.00 46.76 291 ILE G O 1
ATOM 15100 N N . LEU G 1 298 ? 34.793 62.380 54.996 1.00 42.40 292 LEU G N 1
ATOM 15101 C CA . LEU G 1 298 ? 35.892 63.348 55.093 1.00 57.95 292 LEU G CA 1
ATOM 15102 C C . LEU G 1 298 ? 35.433 64.687 55.663 1.00 65.02 292 LEU G C 1
ATOM 15103 O O . LEU G 1 298 ? 35.319 64.816 56.882 1.00 57.59 292 LEU G O 1
ATOM 15109 N N . ILE H 2 18 ? 33.055 88.323 24.228 1.00 85.38 90 ILE H N 1
ATOM 15110 C CA . ILE H 2 18 ? 32.651 87.890 25.561 1.00 84.41 90 ILE H CA 1
ATOM 15111 C C . ILE H 2 18 ? 33.770 88.088 26.579 1.00 86.87 90 ILE H C 1
ATOM 15112 O O . ILE H 2 18 ? 34.902 87.651 26.365 1.00 89.66 90 ILE H O 1
ATOM 15117 N N . LYS H 2 19 ? 33.445 88.753 27.683 1.00 86.56 91 LYS H N 1
ATOM 15118 C CA . LYS H 2 19 ? 34.396 88.951 28.771 1.00 89.61 91 LYS H CA 1
ATOM 15119 C C . LYS H 2 19 ? 34.117 87.935 29.873 1.00 87.12 91 LYS H C 1
ATOM 15120 O O . LYS H 2 19 ? 33.011 87.404 29.957 1.00 79.86 91 LYS H O 1
ATOM 15126 N N . GLU H 2 20 ? 35.115 87.671 30.714 1.00 88.15 92 GLU H N 1
ATOM 15127 C CA . GLU H 2 20 ? 35.000 86.642 31.750 1.00 89.84 92 GLU H CA 1
ATOM 15128 C C . GLU H 2 20 ? 33.908 86.937 32.775 1.00 89.06 92 GLU H C 1
ATOM 15129 O O . GLU H 2 20 ? 33.226 86.024 33.249 1.00 82.48 92 GLU H O 1
ATOM 15135 N N . ASP H 2 21 ? 33.736 88.213 33.101 1.00 91.37 93 ASP H N 1
ATOM 15136 C CA . ASP H 2 21 ? 32.760 88.617 34.105 1.00 97.97 93 ASP H CA 1
ATOM 15137 C C . ASP H 2 21 ? 31.337 88.271 33.670 1.00 98.95 93 ASP H C 1
ATOM 15138 O O . ASP H 2 21 ? 30.450 88.088 34.505 1.00 104.14 93 ASP H O 1
ATOM 15143 N N . ASP H 2 22 ? 31.128 88.171 32.360 1.00 91.08 94 ASP H N 1
ATOM 15144 C CA . ASP H 2 22 ? 29.823 87.810 31.818 1.00 86.68 94 ASP H CA 1
ATOM 15145 C C . ASP H 2 22 ? 29.578 86.298 31.849 1.00 82.70 94 ASP H C 1
ATOM 15146 O O . ASP H 2 22 ? 28.593 85.824 31.283 1.00 86.46 94 ASP H O 1
ATOM 15151 N N . LEU H 2 23 ? 30.468 85.544 32.494 1.00 81.35 95 LEU H N 1
ATOM 15152 C CA . LEU H 2 23 ? 30.362 84.076 32.515 1.00 75.59 95 LEU H CA 1
ATOM 15153 C C . LEU H 2 23 ? 30.119 83.469 33.895 1.00 75.79 95 LEU H C 1
ATOM 15154 O O . LEU H 2 23 ? 29.649 82.333 34.003 1.00 68.92 95 LEU H O 1
ATOM 15159 N N . ASN H 2 24 ? 30.459 84.213 34.941 1.00 75.25 96 ASN H N 1
ATOM 15160 C CA . ASN H 2 24 ? 30.453 83.692 36.307 1.00 74.36 96 ASN H CA 1
ATOM 15161 C C . ASN H 2 24 ? 29.133 83.058 36.731 1.00 74.32 96 ASN H C 1
ATOM 15162 O O . ASN H 2 24 ? 29.107 81.918 37.197 1.00 79.89 96 ASN H O 1
ATOM 15167 N N . ASP H 2 25 ? 28.040 83.793 36.555 1.00 76.20 97 ASP H N 1
ATOM 15168 C CA . ASP H 2 25 ? 26.728 83.313 36.979 1.00 76.77 97 ASP H CA 1
ATOM 15169 C C . ASP H 2 25 ? 26.252 82.090 36.185 1.00 73.12 97 ASP H C 1
ATOM 15170 O O . ASP H 2 25 ? 25.721 81.136 36.764 1.00 66.08 97 ASP H O 1
ATOM 15175 N N . VAL H 2 26 ? 26.450 82.108 34.868 1.00 73.25 98 VAL H N 1
ATOM 15176 C CA . VAL H 2 26 ? 26.019 80.981 34.033 1.00 73.12 98 VAL H CA 1
ATOM 15177 C C . VAL H 2 26 ? 26.881 79.731 34.243 1.00 65.53 98 VAL H C 1
ATOM 15178 O O . VAL H 2 26 ? 26.363 78.612 34.244 1.00 61.93 98 VAL H O 1
ATOM 15182 N N . ILE H 2 27 ? 28.185 79.921 34.435 1.00 64.38 99 ILE H N 1
ATOM 15183 C CA . ILE H 2 27 ? 29.101 78.808 34.688 1.00 62.65 99 ILE H CA 1
ATOM 15184 C C . ILE H 2 27 ? 28.713 78.043 35.955 1.00 70.21 99 ILE H C 1
ATOM 15185 O O . ILE H 2 27 ? 28.692 76.812 35.963 1.00 66.38 99 ILE H O 1
ATOM 15190 N N . GLU H 2 28 ? 28.392 78.770 37.021 1.00 72.83 100 GLU H N 1
ATOM 15191 C CA . GLU H 2 28 ? 28.006 78.130 38.275 1.00 69.99 100 GLU H CA 1
ATOM 15192 C C . GLU H 2 28 ? 26.668 77.406 38.159 1.00 65.27 100 GLU H C 1
ATOM 15193 O O . GLU H 2 28 ? 26.490 76.320 38.716 1.00 64.17 100 GLU H O 1
ATOM 15199 N N . GLU H 2 29 ? 25.731 78.011 37.436 1.00 66.62 101 GLU H N 1
ATOM 15200 C CA . GLU H 2 29 ? 24.433 77.392 37.203 1.00 68.25 101 GLU H CA 1
ATOM 15201 C C . GLU H 2 29 ? 24.592 76.073 36.443 1.00 65.41 101 GLU H C 1
ATOM 15202 O O . GLU H 2 29 ? 23.930 75.080 36.759 1.00 55.87 101 GLU H O 1
ATOM 15208 N N . LEU H 2 30 ? 25.480 76.069 35.451 1.00 57.58 102 LEU H N 1
ATOM 15209 C CA . LEU H 2 30 ? 25.809 74.851 34.707 1.00 55.76 102 LEU H CA 1
ATOM 15210 C C . LEU H 2 30 ? 26.531 73.826 35.572 1.00 54.13 102 LEU H C 1
ATOM 15211 O O . LEU H 2 30 ? 26.355 72.607 35.400 1.00 52.27 102 LEU H O 1
ATOM 15216 N N . ARG H 2 31 ? 27.357 74.323 36.486 1.00 54.92 103 ARG H N 1
ATOM 15217 C CA . ARG H 2 31 ? 28.110 73.464 37.392 1.00 60.92 103 ARG H CA 1
ATOM 15218 C C . ARG H 2 31 ? 27.179 72.593 38.223 1.00 52.16 103 ARG H C 1
ATOM 15219 O O . ARG H 2 31 ? 27.302 71.371 38.235 1.00 50.32 103 ARG H O 1
ATOM 15227 N N . PHE H 2 32 ? 26.242 73.231 38.916 1.00 54.40 104 PHE H N 1
ATOM 15228 C CA . PHE H 2 32 ? 25.322 72.503 39.779 1.00 56.71 104 PHE H CA 1
ATOM 15229 C C . PHE H 2 32 ? 24.379 71.617 38.970 1.00 52.54 104 PHE H C 1
ATOM 15230 O O . PHE H 2 32 ? 23.892 70.603 39.467 1.00 50.84 104 PHE H O 1
ATOM 15238 N N . GLN H 2 33 ? 24.151 71.992 37.714 1.00 52.38 105 GLN H N 1
ATOM 15239 C CA . GLN H 2 33 ? 23.383 71.164 36.788 1.00 52.94 105 GLN H CA 1
ATOM 15240 C C . GLN H 2 33 ? 24.108 69.857 36.490 1.00 48.00 105 GLN H C 1
ATOM 15241 O O . GLN H 2 33 ? 23.532 68.767 36.582 1.00 46.44 105 GLN H O 1
ATOM 15247 N N . LEU H 2 34 ? 25.377 69.977 36.116 1.00 48.24 106 LEU H N 1
ATOM 15248 C CA . LEU H 2 34 ? 26.197 68.815 35.812 1.00 46.68 106 LEU H CA 1
ATOM 15249 C C . LEU H 2 34 ? 26.387 67.936 37.046 1.00 45.32 106 LEU H C 1
ATOM 15250 O O . LEU H 2 34 ? 26.312 66.711 36.954 1.00 43.63 106 LEU H O 1
ATOM 15255 N N . LEU H 2 35 ? 26.629 68.573 38.190 1.00 46.15 107 LEU H N 1
ATOM 15256 C CA . LEU H 2 35 ? 26.800 67.852 39.448 1.00 45.13 107 LEU H CA 1
ATOM 15257 C C . LEU H 2 35 ? 25.535 67.086 39.819 1.00 43.97 107 LEU H C 1
ATOM 15258 O O . LEU H 2 35 ? 25.596 65.907 40.181 1.00 42.35 107 LEU H O 1
ATOM 15263 N N . ASP H 2 36 ? 24.389 67.751 39.712 1.00 44.87 108 ASP H N 1
ATOM 15264 C CA . ASP H 2 36 ? 23.115 67.098 39.975 1.00 47.78 108 ASP H CA 1
ATOM 15265 C C . ASP H 2 36 ? 22.881 65.912 39.034 1.00 42.37 108 ASP H C 1
ATOM 15266 O O . ASP H 2 36 ? 22.129 64.997 39.358 1.00 41.66 108 ASP H O 1
ATOM 15271 N N . SER H 2 37 ? 23.533 65.934 37.875 1.00 46.41 109 SER H N 1
ATOM 15272 C CA . SER H 2 37 ? 23.390 64.865 36.889 1.00 41.14 109 SER H CA 1
ATOM 15273 C C . SER H 2 37 ? 24.395 63.732 37.083 1.00 39.63 109 SER H C 1
ATOM 15274 O O . SER H 2 37 ? 24.491 62.840 36.241 1.00 45.44 109 SER H O 1
ATOM 15277 N N . ASP H 2 38 ? 25.129 63.771 38.193 1.00 39.56 110 ASP H N 1
ATOM 15278 C CA . ASP H 2 38 ? 26.168 62.788 38.497 1.00 38.33 110 ASP H CA 1
ATOM 15279 C C . ASP H 2 38 ? 27.324 62.790 37.492 1.00 43.84 110 ASP H C 1
ATOM 15280 O O . ASP H 2 38 ? 27.900 61.736 37.197 1.00 37.34 110 ASP H O 1
ATOM 15285 N N . VAL H 2 39 ? 27.646 63.966 36.953 1.00 40.14 111 VAL H N 1
ATOM 15286 C CA . VAL H 2 39 ? 28.947 64.154 36.328 1.00 40.67 111 VAL H CA 1
ATOM 15287 C C . VAL H 2 39 ? 29.870 64.430 37.505 1.00 48.15 111 VAL H C 1
ATOM 15288 O O . VAL H 2 39 ? 29.603 65.340 38.298 1.00 42.11 111 VAL H O 1
ATOM 15292 N N . SER H 2 40 ? 30.930 63.637 37.645 1.00 40.22 112 SER H N 1
ATOM 15293 C CA A SER H 2 40 ? 31.847 63.766 38.778 0.50 44.09 112 SER H CA 1
ATOM 15294 C CA B SER H 2 40 ? 31.821 63.768 38.792 0.50 44.04 112 SER H CA 1
ATOM 15295 C C . SER H 2 40 ? 32.429 65.173 38.891 1.00 46.46 112 SER H C 1
ATOM 15296 O O . SER H 2 40 ? 32.604 65.863 37.883 1.00 46.01 112 SER H O 1
ATOM 15301 N N . TYR H 2 41 ? 32.729 65.593 40.120 1.00 43.21 113 TYR H N 1
ATOM 15302 C CA . TYR H 2 41 ? 33.252 66.933 40.390 1.00 47.63 113 TYR H CA 1
ATOM 15303 C C . TYR H 2 41 ? 34.456 67.304 39.523 1.00 49.38 113 TYR H C 1
ATOM 15304 O O . TYR H 2 41 ? 34.510 68.398 38.961 1.00 47.78 113 TYR H O 1
ATOM 15313 N N . GLU H 2 42 ? 35.413 66.388 39.423 1.00 53.85 114 GLU H N 1
ATOM 15314 C CA . GLU H 2 42 ? 36.633 66.610 38.652 1.00 62.53 114 GLU H CA 1
ATOM 15315 C C . GLU H 2 42 ? 36.340 66.851 37.171 1.00 46.47 114 GLU H C 1
ATOM 15316 O O . GLU H 2 42 ? 36.936 67.724 36.551 1.00 48.04 114 GLU H O 1
ATOM 15322 N N . VAL H 2 43 ? 35.421 66.070 36.611 1.00 45.06 115 VAL H N 1
ATOM 15323 C CA . VAL H 2 43 ? 35.104 66.146 35.184 1.00 45.28 115 VAL H CA 1
ATOM 15324 C C . VAL H 2 43 ? 34.290 67.402 34.883 1.00 50.45 115 VAL H C 1
ATOM 15325 O O . VAL H 2 43 ? 34.533 68.097 33.893 1.00 48.00 115 VAL H O 1
ATOM 15329 N N . THR H 2 44 ? 33.331 67.690 35.756 1.00 46.62 116 THR H N 1
ATOM 15330 C CA . THR H 2 44 ? 32.538 68.910 35.663 1.00 48.09 116 THR H CA 1
ATOM 15331 C C . THR H 2 44 ? 33.431 70.148 35.561 1.00 54.65 116 THR H C 1
ATOM 15332 O O . THR H 2 44 ? 33.247 70.988 34.678 1.00 53.52 116 THR H O 1
ATOM 15336 N N . GLU H 2 45 ? 34.405 70.240 36.459 1.00 50.57 117 GLU H N 1
ATOM 15337 C CA . GLU H 2 45 ? 35.327 71.371 36.485 1.00 57.78 117 GLU H CA 1
ATOM 15338 C C . GLU H 2 45 ? 36.130 71.508 35.188 1.00 54.56 117 GLU H C 1
ATOM 15339 O O . GLU H 2 45 ? 36.302 72.612 34.674 1.00 57.91 117 GLU H O 1
ATOM 15345 N N . LYS H 2 46 ? 36.604 70.385 34.652 1.00 51.99 118 LYS H N 1
ATOM 15346 C CA . LYS H 2 46 ? 37.411 70.406 33.429 1.00 56.12 118 LYS H CA 1
ATOM 15347 C C . LYS H 2 46 ? 36.607 70.845 32.207 1.00 55.24 118 LYS H C 1
ATOM 15348 O O . LYS H 2 46 ? 37.091 71.615 31.376 1.00 60.08 118 LYS H O 1
ATOM 15354 N N . ILE H 2 47 ? 35.381 70.344 32.100 1.00 54.38 119 ILE H N 1
ATOM 15355 C CA . ILE H 2 47 ? 34.506 70.694 30.987 1.00 57.39 119 ILE H CA 1
ATOM 15356 C C . ILE H 2 47 ? 34.134 72.175 31.029 1.00 61.45 119 ILE H C 1
ATOM 15357 O O . ILE H 2 47 ? 34.048 72.832 29.993 1.00 55.79 119 ILE H O 1
ATOM 15362 N N . LEU H 2 48 ? 33.929 72.703 32.231 1.00 54.83 120 LEU H N 1
ATOM 15363 C CA . LEU H 2 48 ? 33.588 74.113 32.380 1.00 58.58 120 LEU H CA 1
ATOM 15364 C C . LEU H 2 48 ? 34.796 75.008 32.113 1.00 61.56 120 LEU H C 1
ATOM 15365 O O . LEU H 2 48 ? 34.648 76.153 31.696 1.00 60.57 120 LEU H O 1
ATOM 15370 N N . GLU H 2 49 ? 35.993 74.479 32.346 1.00 65.02 121 GLU H N 1
ATOM 15371 C CA . GLU H 2 49 ? 37.208 75.199 31.985 1.00 69.71 121 GLU H CA 1
ATOM 15372 C C . GLU H 2 49 ? 37.372 75.241 30.469 1.00 70.73 121 GLU H C 1
ATOM 15373 O O . GLU H 2 49 ? 37.693 76.286 29.912 1.00 62.76 121 GLU H O 1
ATOM 15379 N N . ASP H 2 50 ? 37.145 74.106 29.808 1.00 68.39 122 ASP H N 1
ATOM 15380 C CA . ASP H 2 50 ? 37.166 74.053 28.346 1.00 69.36 122 ASP H CA 1
ATOM 15381 C C . ASP H 2 50 ? 36.177 75.067 27.780 1.00 67.93 122 ASP H C 1
ATOM 15382 O O . ASP H 2 50 ? 36.481 75.797 26.834 1.00 73.27 122 ASP H O 1
ATOM 15387 N N . LEU H 2 51 ? 34.989 75.099 28.376 1.00 63.54 123 LEU H N 1
ATOM 15388 C CA . LEU H 2 51 ? 33.940 76.032 27.988 1.00 64.89 123 LEU H CA 1
ATOM 15389 C C . LEU H 2 51 ? 34.374 77.482 28.180 1.00 73.20 123 LEU H C 1
ATOM 15390 O O . LEU H 2 51 ? 34.182 78.323 27.297 1.00 75.11 123 LEU H O 1
ATOM 15395 N N . LYS H 2 52 ? 34.957 77.766 29.340 1.00 74.77 124 LYS H N 1
ATOM 15396 C CA . LYS H 2 52 ? 35.424 79.111 29.673 1.00 78.38 124 LYS H CA 1
ATOM 15397 C C . LYS H 2 52 ? 36.498 79.574 28.696 1.00 79.10 124 LYS H C 1
ATOM 15398 O O . LYS H 2 52 ? 36.443 80.688 28.176 1.00 79.10 124 LYS H O 1
ATOM 15404 N N . ASN H 2 53 ? 37.472 78.706 28.447 1.00 80.15 125 ASN H N 1
ATOM 15405 C CA . ASN H 2 53 ? 38.550 79.008 27.515 1.00 82.86 125 ASN H CA 1
ATOM 15406 C C . ASN H 2 53 ? 38.049 79.217 26.092 1.00 84.45 125 ASN H C 1
ATOM 15407 O O . ASN H 2 53 ? 38.599 80.021 25.338 1.00 88.54 125 ASN H O 1
ATOM 15412 N N . ASN H 2 54 ? 36.998 78.491 25.733 1.00 82.18 126 ASN H N 1
ATOM 15413 C CA . ASN H 2 54 ? 36.472 78.531 24.376 1.00 81.56 126 ASN H CA 1
ATOM 15414 C C . ASN H 2 54 ? 35.757 79.844 24.052 1.00 79.27 126 ASN H C 1
ATOM 15415 O O . ASN H 2 54 ? 35.796 80.315 22.919 1.00 78.93 126 ASN H O 1
ATOM 15420 N N . LEU H 2 55 ? 35.115 80.442 25.049 1.00 75.89 127 LEU H N 1
ATOM 15421 C CA . LEU H 2 55 ? 34.251 81.591 24.792 1.00 80.77 127 LEU H CA 1
ATOM 15422 C C . LEU H 2 55 ? 34.830 82.946 25.197 1.00 84.74 127 LEU H C 1
ATOM 15423 O O . LEU H 2 55 ? 34.244 83.983 24.890 1.00 82.60 127 LEU H O 1
ATOM 15428 N N . ILE H 2 56 ? 35.971 82.948 25.880 1.00 90.24 128 ILE H N 1
ATOM 15429 C CA . ILE H 2 56 ? 36.601 84.210 26.260 1.00 95.29 128 ILE H CA 1
ATOM 15430 C C . ILE H 2 56 ? 37.114 84.958 25.035 1.00 99.36 128 ILE H C 1
ATOM 15431 O O . ILE H 2 56 ? 37.891 84.419 24.247 1.00 103.57 128 ILE H O 1
ATOM 15436 N N . GLY H 2 57 ? 36.664 86.199 24.876 1.00 95.11 129 GLY H N 1
ATOM 15437 C CA . GLY H 2 57 ? 37.097 87.030 23.771 1.00 96.91 129 GLY H CA 1
ATOM 15438 C C . GLY H 2 57 ? 36.457 86.651 22.451 1.00 93.30 129 GLY H C 1
ATOM 15439 O O . GLY H 2 57 ? 36.997 86.949 21.383 1.00 91.95 129 GLY H O 1
ATOM 15440 N N . LYS H 2 58 ? 35.301 85.996 22.520 1.00 88.34 130 LYS H N 1
ATOM 15441 C CA . LYS H 2 58 ? 34.590 85.578 21.319 1.00 89.55 130 LYS H CA 1
ATOM 15442 C C . LYS H 2 58 ? 33.754 86.718 20.750 1.00 97.34 130 LYS H C 1
ATOM 15443 O O . LYS H 2 58 ? 33.273 87.580 21.489 1.00 97.74 130 LYS H O 1
ATOM 15449 N N . LYS H 2 59 ? 33.584 86.714 19.432 1.00 104.93 131 LYS H N 1
ATOM 15450 C CA . LYS H 2 59 ? 32.788 87.730 18.749 1.00 109.96 131 LYS H CA 1
ATOM 15451 C C . LYS H 2 59 ? 31.462 87.156 18.248 1.00 110.63 131 LYS H C 1
ATOM 15452 O O . LYS H 2 59 ? 31.423 86.072 17.664 1.00 111.26 131 LYS H O 1
ATOM 15458 N N . VAL H 2 60 ? 30.379 87.890 18.488 1.00 108.24 132 VAL H N 1
ATOM 15459 C CA . VAL H 2 60 ? 29.038 87.438 18.131 1.00 102.84 132 VAL H CA 1
ATOM 15460 C C . VAL H 2 60 ? 28.114 88.649 17.991 1.00 108.22 132 VAL H C 1
ATOM 15461 O O . VAL H 2 60 ? 28.479 89.754 18.384 1.00 109.46 132 VAL H O 1
ATOM 15465 N N . SER H 2 61 ? 26.926 88.446 17.428 1.00 111.35 133 SER H N 1
ATOM 15466 C CA . SER H 2 61 ? 25.950 89.526 17.306 1.00 116.14 133 SER H CA 1
ATOM 15467 C C . SER H 2 61 ? 25.326 89.860 18.658 1.00 116.67 133 SER H C 1
ATOM 15468 O O . SER H 2 61 ? 24.508 89.100 19.181 1.00 115.59 133 SER H O 1
ATOM 15471 N N . ARG H 2 62 ? 25.716 90.999 19.221 1.00 119.59 134 ARG H N 1
ATOM 15472 C CA . ARG H 2 62 ? 25.199 91.426 20.518 1.00 117.97 134 ARG H CA 1
ATOM 15473 C C . ARG H 2 62 ? 23.811 92.054 20.402 1.00 118.10 134 ARG H C 1
ATOM 15474 O O . ARG H 2 62 ? 23.668 93.277 20.407 1.00 121.25 134 ARG H O 1
ATOM 15482 N N . ARG H 2 63 ? 22.794 91.204 20.294 1.00 116.80 135 ARG H N 1
ATOM 15483 C CA . ARG H 2 63 ? 21.409 91.658 20.269 1.00 113.04 135 ARG H CA 1
ATOM 15484 C C . ARG H 2 63 ? 20.790 91.496 21.653 1.00 110.50 135 ARG H C 1
ATOM 15485 O O . ARG H 2 63 ? 20.809 90.403 22.228 1.00 102.73 135 ARG H O 1
ATOM 15493 N N . GLU H 2 65 ? 22.197 87.292 23.416 1.00 87.41 137 GLU H N 1
ATOM 15494 C CA . GLU H 2 65 ? 22.150 86.790 24.785 1.00 90.07 137 GLU H CA 1
ATOM 15495 C C . GLU H 2 65 ? 23.344 85.887 25.087 1.00 86.37 137 GLU H C 1
ATOM 15496 O O . GLU H 2 65 ? 23.425 84.764 24.592 1.00 84.09 137 GLU H O 1
ATOM 15502 N N . VAL H 2 66 ? 24.263 86.383 25.909 1.00 87.37 138 VAL H N 1
ATOM 15503 C CA . VAL H 2 66 ? 25.494 85.662 26.211 1.00 83.88 138 VAL H CA 1
ATOM 15504 C C . VAL H 2 66 ? 25.223 84.340 26.930 1.00 81.81 138 VAL H C 1
ATOM 15505 O O . VAL H 2 66 ? 25.830 83.316 26.607 1.00 80.51 138 VAL H O 1
ATOM 15509 N N . GLU H 2 67 ? 24.297 84.364 27.885 1.00 81.40 139 GLU H N 1
ATOM 15510 C CA . GLU H 2 67 ? 23.940 83.173 28.646 1.00 79.93 139 GLU H CA 1
ATOM 15511 C C . GLU H 2 67 ? 23.478 82.072 27.703 1.00 83.02 139 GLU H C 1
ATOM 15512 O O . GLU H 2 67 ? 23.878 80.920 27.839 1.00 84.54 139 GLU H O 1
ATOM 15518 N N . GLU H 2 68 ? 22.656 82.448 26.729 1.00 86.00 140 GLU H N 1
ATOM 15519 C CA . GLU H 2 68 ? 22.104 81.507 25.759 1.00 83.37 140 GLU H CA 1
ATOM 15520 C C . GLU H 2 68 ? 23.189 80.895 24.879 1.00 75.60 140 GLU H C 1
ATOM 15521 O O . GLU H 2 68 ? 23.131 79.712 24.542 1.00 70.00 140 GLU H O 1
ATOM 15527 N N . ILE H 2 69 ? 24.176 81.704 24.503 1.00 75.89 141 ILE H N 1
ATOM 15528 C CA . ILE H 2 69 ? 25.295 81.209 23.708 1.00 76.24 141 ILE H CA 1
ATOM 15529 C C . ILE H 2 69 ? 26.119 80.194 24.495 1.00 74.20 141 ILE H C 1
ATOM 15530 O O . ILE H 2 69 ? 26.503 79.151 23.964 1.00 66.43 141 ILE H O 1
ATOM 15535 N N . VAL H 2 70 ? 26.385 80.513 25.759 1.00 67.64 142 VAL H N 1
ATOM 15536 C CA . VAL H 2 70 ? 27.193 79.659 26.621 1.00 67.93 142 VAL H CA 1
ATOM 15537 C C . VAL H 2 70 ? 26.557 78.286 26.795 1.00 63.59 142 VAL H C 1
ATOM 15538 O O . VAL H 2 70 ? 27.207 77.267 26.560 1.00 63.73 142 VAL H O 1
ATOM 15542 N N . ILE H 2 71 ? 25.289 78.273 27.205 1.00 70.66 143 ILE H N 1
ATOM 15543 C CA . ILE H 2 71 ? 24.519 77.036 27.330 1.00 69.75 143 ILE H CA 1
ATOM 15544 C C . ILE H 2 71 ? 24.596 76.228 26.036 1.00 67.93 143 ILE H C 1
ATOM 15545 O O . ILE H 2 71 ? 24.936 75.049 26.051 1.00 60.15 143 ILE H O 1
ATOM 15550 N N . ASN H 2 72 ? 24.299 76.875 24.911 1.00 69.18 144 ASN H N 1
ATOM 15551 C CA . ASN H 2 72 ? 24.302 76.186 23.625 1.00 68.90 144 ASN H CA 1
ATOM 15552 C C . ASN H 2 72 ? 25.680 75.675 23.215 1.00 61.53 144 ASN H C 1
ATOM 15553 O O . ASN H 2 72 ? 25.804 74.580 22.658 1.00 60.33 144 ASN H O 1
ATOM 15558 N N . THR H 2 73 ? 26.709 76.460 23.516 1.00 62.60 145 THR H N 1
ATOM 15559 C CA . THR H 2 73 ? 28.084 76.042 23.273 1.00 63.31 145 THR H CA 1
ATOM 15560 C C . THR H 2 73 ? 28.416 74.778 24.067 1.00 60.02 145 THR H C 1
ATOM 15561 O O . THR H 2 73 ? 29.038 73.855 23.546 1.00 59.14 145 THR H O 1
ATOM 15565 N N . LEU H 2 74 ? 27.990 74.742 25.325 1.00 59.14 146 LEU H N 1
ATOM 15566 C CA . LEU H 2 74 ? 28.207 73.573 26.174 1.00 57.01 146 LEU H CA 1
ATOM 15567 C C . LEU H 2 74 ? 27.484 72.357 25.604 1.00 60.69 146 LEU H C 1
ATOM 15568 O O . LEU H 2 74 ? 28.065 71.274 25.484 1.00 59.22 146 LEU H O 1
ATOM 15573 N N . LYS H 2 75 ? 26.210 72.535 25.268 1.00 55.79 147 LYS H N 1
ATOM 15574 C CA . LYS H 2 75 ? 25.402 71.433 24.758 1.00 55.78 147 LYS H CA 1
ATOM 15575 C C . LYS H 2 75 ? 26.005 70.859 23.483 1.00 57.40 147 LYS H C 1
ATOM 15576 O O . LYS H 2 75 ? 26.042 69.645 23.301 1.00 53.16 147 LYS H O 1
ATOM 15582 N N . LYS H 2 76 ? 26.496 71.742 22.618 1.00 60.06 148 LYS H N 1
ATOM 15583 C CA . LYS H 2 76 ? 27.118 71.332 21.365 1.00 60.28 148 LYS H CA 1
ATOM 15584 C C . LYS H 2 76 ? 28.406 70.544 21.598 1.00 59.72 148 LYS H C 1
ATOM 15585 O O . LYS H 2 76 ? 28.642 69.520 20.954 1.00 55.12 148 LYS H O 1
ATOM 15591 N N . SER H 2 77 ? 29.235 71.025 22.519 1.00 55.98 149 SER H N 1
ATOM 15592 C CA . SER H 2 77 ? 30.500 70.374 22.832 1.00 61.04 149 SER H CA 1
ATOM 15593 C C . SER H 2 77 ? 30.300 69.005 23.496 1.00 59.16 149 SER H C 1
ATOM 15594 O O . SER H 2 77 ? 31.009 68.049 23.189 1.00 52.02 149 SER H O 1
ATOM 15597 N N . ILE H 2 78 ? 29.342 68.909 24.410 1.00 55.50 150 ILE H N 1
ATOM 15598 C CA . ILE H 2 78 ? 29.054 67.620 25.040 1.00 53.54 150 ILE H CA 1
ATOM 15599 C C . ILE H 2 78 ? 28.552 66.626 23.994 1.00 54.19 150 ILE H C 1
ATOM 15600 O O . ILE H 2 78 ? 28.986 65.470 23.961 1.00 48.82 150 ILE H O 1
ATOM 15605 N N . THR H 2 79 ? 27.658 67.102 23.128 1.00 56.07 151 THR H N 1
ATOM 15606 C CA . THR H 2 79 ? 27.125 66.305 22.028 1.00 59.05 151 THR H CA 1
ATOM 15607 C C . THR H 2 79 ? 28.254 65.777 21.154 1.00 55.85 151 THR H C 1
ATOM 15608 O O . THR H 2 79 ? 28.294 64.596 20.829 1.00 53.50 151 THR H O 1
ATOM 15612 N N . GLU H 2 80 ? 29.170 66.667 20.781 1.00 57.35 152 GLU H N 1
ATOM 15613 C CA . GLU H 2 80 ? 30.328 66.302 19.972 1.00 52.35 152 GLU H CA 1
ATOM 15614 C C . GLU H 2 80 ? 31.226 65.275 20.664 1.00 53.30 152 GLU H C 1
ATOM 15615 O O . GLU H 2 80 ? 31.674 64.322 20.034 1.00 53.93 152 GLU H O 1
ATOM 15621 N N . ILE H 2 81 ? 31.492 65.478 21.951 1.00 49.97 153 ILE H N 1
ATOM 15622 C CA . ILE H 2 81 ? 32.307 64.542 22.731 1.00 48.48 153 ILE H CA 1
ATOM 15623 C C . ILE H 2 81 ? 31.711 63.134 22.734 1.00 47.39 153 ILE H C 1
ATOM 15624 O O . ILE H 2 81 ? 32.424 62.137 22.561 1.00 49.96 153 ILE H O 1
ATOM 15629 N N . LEU H 2 82 ? 30.403 63.050 22.938 1.00 48.22 154 LEU H N 1
ATOM 15630 C CA . LEU H 2 82 ? 29.739 61.752 23.000 1.00 48.78 154 LEU H CA 1
ATOM 15631 C C . LEU H 2 82 ? 29.656 61.093 21.620 1.00 49.45 154 LEU H C 1
ATOM 15632 O O . LEU H 2 82 ? 29.854 59.882 21.488 1.00 47.32 154 LEU H O 1
ATOM 15637 N N . THR H 2 83 ? 29.374 61.897 20.597 1.00 47.91 155 THR H N 1
ATOM 15638 C CA . THR H 2 83 ? 29.223 61.384 19.240 1.00 48.76 155 THR H CA 1
ATOM 15639 C C . THR H 2 83 ? 30.512 60.745 18.725 1.00 47.49 155 THR H C 1
ATOM 15640 O O . THR H 2 83 ? 30.488 59.624 18.223 1.00 48.10 155 THR H O 1
ATOM 15644 N N . LYS H 2 84 ? 31.630 61.449 18.877 1.00 48.33 156 LYS H N 1
ATOM 15645 C CA . LYS H 2 84 ? 32.933 60.939 18.454 1.00 53.88 156 LYS H CA 1
ATOM 15646 C C . LYS H 2 84 ? 33.279 59.647 19.177 1.00 51.51 156 LYS H C 1
ATOM 15647 O O . LYS H 2 84 ? 33.924 58.751 18.622 1.00 48.23 156 LYS H O 1
ATOM 15653 N N . ASN H 2 85 ? 32.828 59.562 20.423 1.00 45.25 157 ASN H N 1
ATOM 15654 C CA . ASN H 2 85 ? 33.184 58.468 21.312 1.00 43.44 157 ASN H CA 1
ATOM 15655 C C . ASN H 2 85 ? 32.375 57.186 21.090 1.00 47.97 157 ASN H C 1
ATOM 15656 O O . ASN H 2 85 ? 32.850 56.074 21.374 1.00 45.41 157 ASN H O 1
ATOM 15661 N N . GLN H 2 86 ? 31.152 57.332 20.590 1.00 44.85 158 GLN H N 1
ATOM 15662 C CA . GLN H 2 86 ? 30.293 56.169 20.389 1.00 49.61 158 GLN H CA 1
ATOM 15663 C C . GLN H 2 86 ? 30.807 55.285 19.257 1.00 44.61 158 GLN H C 1
ATOM 15664 O O . GLN H 2 86 ? 31.335 55.770 18.263 1.00 44.88 158 GLN H O 1
ATOM 15670 N N . LYS H 2 87 ? 30.664 53.975 19.429 1.00 48.86 159 LYS H N 1
ATOM 15671 C CA . LYS H 2 87 ? 31.094 53.014 18.420 1.00 58.04 159 LYS H CA 1
ATOM 15672 C C . LYS H 2 87 ? 29.893 52.208 17.935 1.00 56.25 159 LYS H C 1
ATOM 15673 O O . LYS H 2 87 ? 28.753 52.649 18.063 1.00 58.24 159 LYS H O 1
ATOM 15679 N N . THR H 2 88 ? 30.145 51.020 17.394 1.00 52.47 160 THR H N 1
ATOM 15680 C CA . THR H 2 88 ? 29.069 50.195 16.847 1.00 46.48 160 THR H CA 1
ATOM 15681 C C . THR H 2 88 ? 28.452 49.284 17.908 1.00 48.28 160 THR H C 1
ATOM 15682 O O . THR H 2 88 ? 29.053 49.060 18.969 1.00 44.46 160 THR H O 1
ATOM 15686 N N . ASP H 2 89 ? 27.246 48.781 17.638 1.00 48.45 161 ASP H N 1
ATOM 15687 C CA . ASP H 2 89 ? 26.552 47.916 18.605 1.00 44.84 161 ASP H CA 1
ATOM 15688 C C . ASP H 2 89 ? 26.935 46.442 18.488 1.00 42.71 161 ASP H C 1
ATOM 15689 O O . ASP H 2 89 ? 27.779 46.065 17.672 1.00 45.66 161 ASP H O 1
ATOM 15694 N N . LEU H 2 90 ? 26.297 45.611 19.301 1.00 40.81 162 LEU H N 1
ATOM 15695 C CA . LEU H 2 90 ? 26.596 44.183 19.292 1.00 43.21 162 LEU H CA 1
ATOM 15696 C C . LEU H 2 90 ? 26.284 43.515 17.958 1.00 42.07 162 LEU H C 1
ATOM 15697 O O . LEU H 2 90 ? 27.049 42.670 17.491 1.00 36.83 162 LEU H O 1
ATOM 15702 N N . ILE H 2 91 ? 25.167 43.891 17.344 1.00 37.21 163 ILE H N 1
ATOM 15703 C CA . ILE H 2 91 ? 24.754 43.221 16.118 1.00 44.60 163 ILE H CA 1
ATOM 15704 C C . ILE H 2 91 ? 25.763 43.493 15.007 1.00 40.91 163 ILE H C 1
ATOM 15705 O O . ILE H 2 91 ? 26.226 42.564 14.340 1.00 38.97 163 ILE H O 1
ATOM 15710 N N . GLU H 2 92 ? 26.129 44.761 14.832 1.00 39.35 164 GLU H N 1
ATOM 15711 C CA . GLU H 2 92 ? 27.115 45.116 13.820 1.00 40.97 164 GLU H CA 1
ATOM 15712 C C . GLU H 2 92 ? 28.449 44.399 14.096 1.00 40.33 164 GLU H C 1
ATOM 15713 O O . GLU H 2 92 ? 29.059 43.842 13.189 1.00 41.44 164 GLU H O 1
ATOM 15719 N N . LYS H 2 93 ? 28.876 44.382 15.353 1.00 38.66 165 LYS H N 1
ATOM 15720 C CA . LYS H 2 93 ? 30.109 43.685 15.717 1.00 52.52 165 LYS H CA 1
ATOM 15721 C C . LYS H 2 93 ? 30.052 42.173 15.471 1.00 48.99 165 LYS H C 1
ATOM 15722 O O . LYS H 2 93 ? 30.984 41.599 14.909 1.00 38.28 165 LYS H O 1
ATOM 15728 N N . ILE H 2 94 ? 28.960 41.536 15.878 1.00 42.20 166 ILE H N 1
ATOM 15729 C CA . ILE H 2 94 ? 28.802 40.101 15.654 1.00 41.53 166 ILE H CA 1
ATOM 15730 C C . ILE H 2 94 ? 28.704 39.758 14.157 1.00 38.24 166 ILE H C 1
ATOM 15731 O O . ILE H 2 94 ? 29.422 38.880 13.669 1.00 38.72 166 ILE H O 1
ATOM 15736 N N . ARG H 2 95 ? 27.814 40.449 13.448 1.00 39.45 167 ARG H N 1
ATOM 15737 C CA . ARG H 2 95 ? 27.632 40.214 12.014 1.00 41.49 167 ARG H CA 1
ATOM 15738 C C . ARG H 2 95 ? 28.925 40.415 11.231 1.00 58.61 167 ARG H C 1
ATOM 15739 O O . ARG H 2 95 ? 29.211 39.661 10.302 1.00 44.15 167 ARG H O 1
ATOM 15747 N N . SER H 2 96 ? 29.716 41.418 11.605 1.00 42.81 168 SER H N 1
ATOM 15748 C CA . SER H 2 96 ? 30.902 41.743 10.807 1.00 48.50 168 SER H CA 1
ATOM 15749 C C . SER H 2 96 ? 32.118 40.913 11.221 1.00 47.17 168 SER H C 1
ATOM 15750 O O . SER H 2 96 ? 33.154 40.945 10.564 1.00 47.81 168 SER H O 1
ATOM 15753 N N . SER H 2 97 ? 31.966 40.153 12.299 1.00 41.70 169 SER H N 1
ATOM 15754 C CA . SER H 2 97 ? 33.019 39.274 12.802 1.00 44.40 169 SER H CA 1
ATOM 15755 C C . SER H 2 97 ? 32.978 37.902 12.145 1.00 47.82 169 SER H C 1
ATOM 15756 O O . SER H 2 97 ? 31.906 37.357 11.890 1.00 52.85 169 SER H O 1
ATOM 15759 N N . GLY H 2 98 ? 34.152 37.342 11.879 1.00 49.64 170 GLY H N 1
ATOM 15760 C CA . GLY H 2 98 ? 34.248 36.007 11.319 1.00 48.19 170 GLY H CA 1
ATOM 15761 C C . GLY H 2 98 ? 34.256 34.933 12.392 1.00 52.65 170 GLY H C 1
ATOM 15762 O O . GLY H 2 98 ? 34.269 33.741 12.084 1.00 53.83 170 GLY H O 1
ATOM 15763 N N . LYS H 2 99 ? 34.247 35.360 13.654 1.00 50.58 171 LYS H N 1
ATOM 15764 C CA . LYS H 2 99 ? 34.264 34.445 14.793 1.00 49.93 171 LYS H CA 1
ATOM 15765 C C . LYS H 2 99 ? 32.948 33.688 14.939 1.00 49.61 171 LYS H C 1
ATOM 15766 O O . LYS H 2 99 ? 31.868 34.280 14.871 1.00 51.32 171 LYS H O 1
ATOM 15772 N N . LYS H 2 100 ? 33.052 32.376 15.142 1.00 42.46 172 LYS H N 1
ATOM 15773 C CA . LYS H 2 100 ? 31.910 31.533 15.487 1.00 45.39 172 LYS H CA 1
ATOM 15774 C C . LYS H 2 100 ? 32.377 30.514 16.526 1.00 38.31 172 LYS H C 1
ATOM 15775 O O . LYS H 2 100 ? 33.170 29.626 16.209 1.00 45.23 172 LYS H O 1
ATOM 15781 N N . PRO H 2 101 ? 31.906 30.636 17.776 1.00 32.23 173 PRO H N 1
ATOM 15782 C CA . PRO H 2 101 ? 30.956 31.638 18.266 1.00 36.28 173 PRO H CA 1
ATOM 15783 C C . PRO H 2 101 ? 31.644 32.959 18.559 1.00 34.00 173 PRO H C 1
ATOM 15784 O O . PRO H 2 101 ? 32.863 32.998 18.734 1.00 34.51 173 PRO H O 1
ATOM 15788 N N . PHE H 2 102 ? 30.853 34.024 18.619 1.00 30.63 174 PHE H N 1
ATOM 15789 C CA . PHE H 2 102 ? 31.317 35.313 19.110 1.00 30.45 174 PHE H CA 1
ATOM 15790 C C . PHE H 2 102 ? 31.087 35.320 20.621 1.00 28.56 174 PHE H C 1
ATOM 15791 O O . PHE H 2 102 ? 29.962 35.137 21.078 1.00 29.33 174 PHE H O 1
ATOM 15799 N N . VAL H 2 103 ? 32.155 35.520 21.389 1.00 27.96 175 VAL H N 1
ATOM 15800 C CA . VAL H 2 103 ? 32.101 35.381 22.840 1.00 26.27 175 VAL H CA 1
ATOM 15801 C C . VAL H 2 103 ? 32.094 36.738 23.541 1.00 27.17 175 VAL H C 1
ATOM 15802 O O . VAL H 2 103 ? 33.008 37.548 23.345 1.00 26.79 175 VAL H O 1
ATOM 15806 N N . ILE H 2 104 ? 31.066 36.959 24.361 1.00 25.06 176 ILE H N 1
ATOM 15807 C CA . ILE H 2 104 ? 30.904 38.211 25.097 1.00 28.39 176 ILE H CA 1
ATOM 15808 C C . ILE H 2 104 ? 30.885 37.927 26.594 1.00 27.47 176 ILE H C 1
ATOM 15809 O O . ILE H 2 104 ? 30.206 37.009 27.044 1.00 24.49 176 ILE H O 1
ATOM 15814 N N . ILE H 2 105 ? 31.620 38.723 27.357 1.00 23.78 177 ILE H N 1
ATOM 15815 C CA . ILE H 2 105 ? 31.603 38.588 28.804 1.00 21.96 177 ILE H CA 1
ATOM 15816 C C . ILE H 2 105 ? 31.082 39.872 29.452 1.00 33.43 177 ILE H C 1
ATOM 15817 O O . ILE H 2 105 ? 31.248 40.981 28.899 1.00 23.08 177 ILE H O 1
ATOM 15822 N N . PHE H 2 106 ? 30.420 39.700 30.599 1.00 24.50 178 PHE H N 1
ATOM 15823 C CA . PHE H 2 106 ? 29.774 40.780 31.339 1.00 25.02 178 PHE H CA 1
ATOM 15824 C C . PHE H 2 106 ? 30.316 40.770 32.764 1.00 29.04 178 PHE H C 1
ATOM 15825 O O . PHE H 2 106 ? 30.291 39.738 33.434 1.00 25.97 178 PHE H O 1
ATOM 15833 N N . PHE H 2 107 ? 30.825 41.903 33.233 1.00 21.16 179 PHE H N 1
ATOM 15834 C CA . PHE H 2 107 ? 31.319 41.955 34.598 1.00 22.61 179 PHE H CA 1
ATOM 15835 C C . PHE H 2 107 ? 31.052 43.304 35.226 1.00 26.43 179 PHE H C 1
ATOM 15836 O O . PHE H 2 107 ? 30.710 44.266 34.535 1.00 23.42 179 PHE H O 1
ATOM 15844 N N . GLY H 2 108 ? 31.179 43.374 36.545 1.00 22.39 180 GLY H N 1
ATOM 15845 C CA . GLY H 2 108 ? 30.973 44.645 37.217 1.00 20.94 180 GLY H CA 1
ATOM 15846 C C . GLY H 2 108 ? 30.742 44.384 38.688 1.00 26.24 180 GLY H C 1
ATOM 15847 O O . GLY H 2 108 ? 30.745 43.231 39.115 1.00 20.97 180 GLY H O 1
ATOM 15848 N N . VAL H 2 109 ? 30.532 45.437 39.467 1.00 22.24 181 VAL H N 1
ATOM 15849 C CA . VAL H 2 109 ? 30.397 45.251 40.910 1.00 20.41 181 VAL H CA 1
ATOM 15850 C C . VAL H 2 109 ? 29.048 44.640 41.242 1.00 19.66 181 VAL H C 1
ATOM 15851 O O . VAL H 2 109 ? 28.184 44.490 40.388 1.00 22.42 181 VAL H O 1
ATOM 15855 N N . ASN H 2 110 ? 28.878 44.263 42.501 1.00 19.55 182 ASN H N 1
ATOM 15856 C CA . ASN H 2 110 ? 27.678 43.568 42.943 1.00 18.49 182 ASN H CA 1
ATOM 15857 C C . ASN H 2 110 ? 26.367 44.304 42.763 1.00 20.91 182 ASN H C 1
ATOM 15858 O O . ASN H 2 110 ? 26.210 45.455 43.198 1.00 27.41 182 ASN H O 1
ATOM 15863 N N . GLY H 2 111 ? 25.401 43.635 42.145 1.00 18.55 183 GLY H N 1
ATOM 15864 C CA . GLY H 2 111 ? 24.050 44.160 42.101 1.00 19.25 183 GLY H CA 1
ATOM 15865 C C . GLY H 2 111 ? 23.761 45.176 40.991 1.00 22.20 183 GLY H C 1
ATOM 15866 O O . GLY H 2 111 ? 22.632 45.658 40.880 1.00 22.46 183 GLY H O 1
ATOM 15867 N N . VAL H 2 112 ? 24.760 45.507 40.181 1.00 20.31 184 VAL H N 1
ATOM 15868 C CA . VAL H 2 112 ? 24.556 46.505 39.100 1.00 22.09 184 VAL H CA 1
ATOM 15869 C C . VAL H 2 112 ? 23.595 46.099 37.984 1.00 26.61 184 VAL H C 1
ATOM 15870 O O . VAL H 2 112 ? 23.048 46.959 37.296 1.00 22.28 184 VAL H O 1
ATOM 15874 N N . GLY H 2 113 ? 23.382 44.798 37.783 1.00 24.24 185 GLY H N 1
ATOM 15875 C CA . GLY H 2 113 ? 22.425 44.371 36.779 1.00 20.54 185 GLY H CA 1
ATOM 15876 C C . GLY H 2 113 ? 22.950 43.441 35.683 1.00 22.83 185 GLY H C 1
ATOM 15877 O O . GLY H 2 113 ? 22.322 43.340 34.630 1.00 22.58 185 GLY H O 1
ATOM 15878 N N . LYS H 2 114 ? 24.068 42.761 35.930 1.00 21.73 186 LYS H N 1
ATOM 15879 C CA . LYS H 2 114 ? 24.721 41.904 34.927 1.00 26.20 186 LYS H CA 1
ATOM 15880 C C . LYS H 2 114 ? 23.832 40.782 34.392 1.00 24.41 186 LYS H C 1
ATOM 15881 O O . LYS H 2 114 ? 23.706 40.575 33.172 1.00 21.00 186 LYS H O 1
ATOM 15887 N N . THR H 2 115 ? 23.242 40.033 35.317 1.00 18.47 187 THR H N 1
ATOM 15888 C CA . THR H 2 115 ? 22.509 38.814 34.988 1.00 16.79 187 THR H CA 1
ATOM 15889 C C . THR H 2 115 ? 21.260 39.168 34.192 1.00 19.21 187 THR H C 1
ATOM 15890 O O . THR H 2 115 ? 20.945 38.525 33.183 1.00 20.42 187 THR H O 1
ATOM 15894 N N . THR H 2 116 ? 20.580 40.222 34.626 1.00 18.56 188 THR H N 1
ATOM 15895 C CA . THR H 2 116 ? 19.351 40.664 33.966 1.00 21.07 188 THR H CA 1
ATOM 15896 C C . THR H 2 116 ? 19.690 41.272 32.581 1.00 26.06 188 THR H C 1
ATOM 15897 O O . THR H 2 116 ? 18.962 41.082 31.588 1.00 20.00 188 THR H O 1
ATOM 15901 N N . THR H 2 117 ? 20.814 41.978 32.513 1.00 25.02 189 THR H N 1
ATOM 15902 C CA . THR H 2 117 ? 21.236 42.579 31.239 1.00 23.45 189 THR H CA 1
ATOM 15903 C C . THR H 2 117 ? 21.540 41.486 30.205 1.00 25.34 189 THR H C 1
ATOM 15904 O O . THR H 2 117 ? 21.182 41.615 29.037 1.00 25.00 189 THR H O 1
ATOM 15908 N N . ILE H 2 118 ? 22.172 40.401 30.638 1.00 21.25 190 ILE H N 1
ATOM 15909 C CA . ILE H 2 118 ? 22.377 39.254 29.741 1.00 21.89 190 ILE H CA 1
ATOM 15910 C C . ILE H 2 118 ? 21.086 38.732 29.124 1.00 23.07 190 ILE H C 1
ATOM 15911 O O . ILE H 2 118 ? 21.051 38.417 27.922 1.00 23.05 190 ILE H O 1
ATOM 15916 N N . ALA H 2 119 ? 20.035 38.626 29.927 1.00 22.98 191 ALA H N 1
ATOM 15917 C CA . ALA H 2 119 ? 18.746 38.149 29.405 1.00 24.38 191 ALA H CA 1
ATOM 15918 C C . ALA H 2 119 ? 18.184 39.117 28.380 1.00 27.13 191 ALA H C 1
ATOM 15919 O O . ALA H 2 119 ? 17.561 38.709 27.403 1.00 23.81 191 ALA H O 1
ATOM 15921 N N . LYS H 2 120 ? 18.377 40.412 28.619 1.00 23.99 192 LYS H N 1
ATOM 15922 C CA . LYS H 2 120 ? 17.965 41.419 27.658 1.00 21.33 192 LYS H CA 1
ATOM 15923 C C . LYS H 2 120 ? 18.748 41.280 26.364 1.00 20.63 192 LYS H C 1
ATOM 15924 O O . LYS H 2 120 ? 18.181 41.404 25.278 1.00 24.98 192 LYS H O 1
ATOM 15930 N N . VAL H 2 121 ? 20.051 41.042 26.483 1.00 20.69 193 VAL H N 1
ATOM 15931 C CA . VAL H 2 121 ? 20.903 40.891 25.310 1.00 28.99 193 VAL H CA 1
ATOM 15932 C C . VAL H 2 121 ? 20.521 39.605 24.555 1.00 28.49 193 VAL H C 1
ATOM 15933 O O . VAL H 2 121 ? 20.499 39.599 23.336 1.00 26.38 193 VAL H O 1
ATOM 15937 N N . VAL H 2 122 ? 20.194 38.530 25.273 1.00 26.05 194 VAL H N 1
ATOM 15938 C CA . VAL H 2 122 ? 19.670 37.320 24.607 1.00 24.87 194 VAL H CA 1
ATOM 15939 C C . VAL H 2 122 ? 18.396 37.615 23.817 1.00 26.24 194 VAL H C 1
ATOM 15940 O O . VAL H 2 122 ? 18.273 37.240 22.648 1.00 28.94 194 VAL H O 1
ATOM 15944 N N . ASN H 2 123 ? 17.449 38.293 24.452 1.00 24.22 195 ASN H N 1
ATOM 15945 C CA . ASN H 2 123 ? 16.224 38.715 23.774 1.00 26.17 195 ASN H CA 1
ATOM 15946 C C . ASN H 2 123 ? 16.502 39.512 22.485 1.00 29.69 195 ASN H C 1
ATOM 15947 O O . ASN H 2 123 ? 15.871 39.278 21.455 1.00 27.97 195 ASN H O 1
ATOM 15952 N N . MET H 2 124 ? 17.457 40.439 22.554 1.00 25.51 196 MET H N 1
ATOM 15953 C CA . MET H 2 124 ? 17.841 41.241 21.401 1.00 27.90 196 MET H CA 1
ATOM 15954 C C . MET H 2 124 ? 18.435 40.380 20.282 1.00 30.50 196 MET H C 1
ATOM 15955 O O . MET H 2 124 ? 18.123 40.571 19.106 1.00 32.96 196 MET H O 1
ATOM 15960 N N . LEU H 2 125 ? 19.314 39.455 20.658 1.00 26.56 197 LEU H N 1
ATOM 15961 C CA . LEU H 2 125 ? 19.972 38.579 19.691 1.00 32.40 197 LEU H CA 1
ATOM 15962 C C . LEU H 2 125 ? 18.980 37.634 19.016 1.00 30.95 197 LEU H C 1
ATOM 15963 O O . LEU H 2 125 ? 19.105 37.355 17.818 1.00 27.10 197 LEU H O 1
ATOM 15968 N N . LYS H 2 126 ? 18.010 37.142 19.784 1.00 28.88 198 LYS H N 1
ATOM 15969 C CA . LYS H 2 126 ? 16.949 36.291 19.244 1.00 40.93 198 LYS H CA 1
ATOM 15970 C C . LYS H 2 126 ? 16.132 37.017 18.186 1.00 39.97 198 LYS H C 1
ATOM 15971 O O . LYS H 2 126 ? 15.732 36.426 17.180 1.00 38.71 198 LYS H O 1
ATOM 15977 N N . LYS H 2 127 ? 15.868 38.297 18.430 1.00 36.53 199 LYS H N 1
ATOM 15978 C CA . LYS H 2 127 ? 15.175 39.132 17.460 1.00 38.74 199 LYS H CA 1
ATOM 15979 C C . LYS H 2 127 ? 15.975 39.259 16.175 1.00 32.77 199 LYS H C 1
ATOM 15980 O O . LYS H 2 127 ? 15.399 39.462 15.112 1.00 36.64 199 LYS H O 1
ATOM 15986 N N . ASN H 2 128 ? 17.296 39.127 16.269 1.00 34.07 200 ASN H N 1
ATOM 15987 C CA . ASN H 2 128 ? 18.135 39.187 15.074 1.00 33.48 200 ASN H CA 1
ATOM 15988 C C . ASN H 2 128 ? 18.414 37.797 14.492 1.00 36.76 200 ASN H C 1
ATOM 15989 O O . ASN H 2 128 ? 19.258 37.650 13.613 1.00 33.67 200 ASN H O 1
ATOM 15994 N N . ASN H 2 129 ? 17.686 36.792 14.978 1.00 34.14 201 ASN H N 1
ATOM 15995 C CA . ASN H 2 129 ? 17.899 35.405 14.573 1.00 32.33 201 ASN H CA 1
ATOM 15996 C C . ASN H 2 129 ? 19.339 34.930 14.749 1.00 31.58 201 ASN H C 1
ATOM 15997 O O . ASN H 2 129 ? 19.889 34.248 13.880 1.00 38.85 201 ASN H O 1
ATOM 16002 N N . LEU H 2 130 ? 19.938 35.311 15.871 1.00 29.56 202 LEU H N 1
ATOM 16003 C CA . LEU H 2 130 ? 21.255 34.836 16.254 1.00 35.50 202 LEU H CA 1
ATOM 16004 C C . LEU H 2 130 ? 21.095 33.829 17.388 1.00 39.67 202 LEU H C 1
ATOM 16005 O O . LEU H 2 130 ? 20.419 34.106 18.376 1.00 34.86 202 LEU H O 1
ATOM 16010 N N . SER H 2 131 ? 21.721 32.666 17.248 1.00 36.83 203 SER H N 1
ATOM 16011 C CA . SER H 2 131 ? 21.675 31.655 18.307 1.00 29.67 203 SER H CA 1
ATOM 16012 C C . SER H 2 131 ? 22.660 31.974 19.430 1.00 29.71 203 SER H C 1
ATOM 16013 O O . SER H 2 131 ? 23.759 32.495 19.201 1.00 28.72 203 SER H O 1
ATOM 16016 N N . THR H 2 132 ? 22.259 31.670 20.663 1.00 25.74 204 THR H N 1
ATOM 16017 C CA . THR H 2 132 ? 23.018 32.086 21.821 1.00 27.64 204 THR H CA 1
ATOM 16018 C C . THR H 2 132 ? 23.052 30.981 22.869 1.00 28.20 204 THR H C 1
ATOM 16019 O O . THR H 2 132 ? 22.103 30.212 23.024 1.00 31.87 204 THR H O 1
ATOM 16023 N N . ILE H 2 133 ? 24.167 30.896 23.570 1.00 29.44 205 ILE H N 1
ATOM 16024 C CA . ILE H 2 133 ? 24.252 30.052 24.756 1.00 28.12 205 ILE H CA 1
ATOM 16025 C C . ILE H 2 133 ? 24.779 30.888 25.921 1.00 28.54 205 ILE H C 1
ATOM 16026 O O . ILE H 2 133 ? 25.580 31.804 25.725 1.00 29.07 205 ILE H O 1
ATOM 16031 N N . ILE H 2 134 ? 24.322 30.587 27.134 1.00 25.79 206 ILE H N 1
ATOM 16032 C CA . ILE H 2 134 ? 24.775 31.331 28.304 1.00 25.99 206 ILE H CA 1
ATOM 16033 C C . ILE H 2 134 ? 25.667 30.464 29.184 1.00 25.88 206 ILE H C 1
ATOM 16034 O O . ILE H 2 134 ? 25.323 29.320 29.486 1.00 26.25 206 ILE H O 1
ATOM 16039 N N . ALA H 2 135 ? 26.809 31.010 29.595 1.00 25.32 207 ALA H N 1
ATOM 16040 C CA . ALA H 2 135 ? 27.656 30.344 30.586 1.00 25.71 207 ALA H CA 1
ATOM 16041 C C . ALA H 2 135 ? 27.332 30.917 31.966 1.00 20.55 207 ALA H C 1
ATOM 16042 O O . ALA H 2 135 ? 27.451 32.132 32.186 1.00 22.70 207 ALA H O 1
ATOM 16044 N N . ALA H 2 136 ? 26.914 30.049 32.890 1.00 24.44 208 ALA H N 1
ATOM 16045 C CA . ALA H 2 136 ? 26.582 30.484 34.246 1.00 22.79 208 ALA H CA 1
ATOM 16046 C C . ALA H 2 136 ? 27.847 30.493 35.087 1.00 22.74 208 ALA H C 1
ATOM 16047 O O . ALA H 2 136 ? 28.032 29.641 35.949 1.00 23.58 208 ALA H O 1
ATOM 16049 N N . SER H 2 137 ? 28.730 31.442 34.809 1.00 23.47 209 SER H N 1
ATOM 16050 C CA . SER H 2 137 ? 30.019 31.464 35.470 1.00 24.32 209 SER H CA 1
ATOM 16051 C C . SER H 2 137 ? 30.030 32.234 36.806 1.00 29.35 209 SER H C 1
ATOM 16052 O O . SER H 2 137 ? 31.101 32.507 37.334 1.00 35.28 209 SER H O 1
ATOM 16055 N N . ASP H 2 138 ? 28.854 32.586 37.337 1.00 25.61 210 ASP H N 1
ATOM 16056 C CA . ASP H 2 138 ? 28.746 32.958 38.765 1.00 23.57 210 ASP H CA 1
ATOM 16057 C C . ASP H 2 138 ? 28.410 31.682 39.512 1.00 22.30 210 ASP H C 1
ATOM 16058 O O . ASP H 2 138 ? 27.255 31.258 39.543 1.00 23.89 210 ASP H O 1
ATOM 16063 N N . THR H 2 139 ? 29.424 31.075 40.118 1.00 23.64 211 THR H N 1
ATOM 16064 C CA . THR H 2 139 ? 29.241 29.836 40.864 1.00 26.26 211 THR H CA 1
ATOM 16065 C C . THR H 2 139 ? 29.352 30.098 42.363 1.00 26.59 211 THR H C 1
ATOM 16066 O O . THR H 2 139 ? 29.544 29.175 43.163 1.00 26.06 211 THR H O 1
ATOM 16070 N N . PHE H 2 140 ? 29.209 31.367 42.734 1.00 26.40 212 PHE H N 1
ATOM 16071 C CA . PHE H 2 140 ? 29.321 31.767 44.133 1.00 24.67 212 PHE H CA 1
ATOM 16072 C C . PHE H 2 140 ? 27.993 32.134 44.798 1.00 27.44 212 PHE H C 1
ATOM 16073 O O . PHE H 2 140 ? 27.661 31.611 45.850 1.00 24.47 212 PHE H O 1
ATOM 16081 N N . ARG H 2 141 ? 27.267 33.089 44.232 1.00 23.78 213 ARG H N 1
ATOM 16082 C CA . ARG H 2 141 ? 26.177 33.719 44.992 1.00 27.65 213 ARG H CA 1
ATOM 16083 C C . ARG H 2 141 ? 24.939 32.824 45.054 1.00 28.10 213 ARG H C 1
ATOM 16084 O O . ARG H 2 141 ? 24.684 32.068 44.127 1.00 23.75 213 ARG H O 1
ATOM 16092 N N . ALA H 2 142 ? 24.172 32.919 46.134 1.00 25.79 214 ALA H N 1
ATOM 16093 C CA . ALA H 2 142 ? 22.946 32.134 46.276 1.00 22.30 214 ALA H CA 1
ATOM 16094 C C . ALA H 2 142 ? 21.996 32.332 45.086 1.00 27.71 214 ALA H C 1
ATOM 16095 O O . ALA H 2 142 ? 21.762 33.464 44.641 1.00 23.55 214 ALA H O 1
ATOM 16097 N N . ALA H 2 143 ? 21.483 31.219 44.554 1.00 23.03 215 ALA H N 1
ATOM 16098 C CA . ALA H 2 143 ? 20.517 31.230 43.442 1.00 23.21 215 ALA H CA 1
ATOM 16099 C C . ALA H 2 143 ? 20.989 31.863 42.134 1.00 22.32 215 ALA H C 1
ATOM 16100 O O . ALA H 2 143 ? 20.168 32.158 41.254 1.00 20.84 215 ALA H O 1
ATOM 16102 N N . ALA H 2 144 ? 22.297 32.082 41.993 1.00 19.68 216 ALA H N 1
ATOM 16103 C CA . ALA H 2 144 ? 22.820 32.628 40.739 1.00 19.16 216 ALA H CA 1
ATOM 16104 C C . ALA H 2 144 ? 22.491 31.684 39.585 1.00 21.23 216 ALA H C 1
ATOM 16105 O O . ALA H 2 144 ? 22.169 32.125 38.488 1.00 21.79 216 ALA H O 1
ATOM 16107 N N . GLN H 2 145 ? 22.568 30.382 39.836 1.00 20.33 217 GLN H N 1
ATOM 16108 C CA . GLN H 2 145 ? 22.238 29.400 38.792 1.00 23.75 217 GLN H CA 1
ATOM 16109 C C . GLN H 2 145 ? 20.733 29.363 38.487 1.00 18.75 217 GLN H C 1
ATOM 16110 O O . GLN H 2 145 ? 20.324 29.390 37.323 1.00 23.83 217 GLN H O 1
ATOM 16116 N N . GLU H 2 146 ? 19.922 29.296 39.537 1.00 21.93 218 GLU H N 1
ATOM 16117 C CA . GLU H 2 146 ? 18.460 29.295 39.421 1.00 21.58 218 GLU H CA 1
ATOM 16118 C C . GLU H 2 146 ? 17.921 30.576 38.755 1.00 22.40 218 GLU H C 1
ATOM 16119 O O . GLU H 2 146 ? 16.924 30.545 38.011 1.00 21.27 218 GLU H O 1
ATOM 16125 N N . GLN H 2 147 ? 18.567 31.707 39.022 1.00 19.23 219 GLN H N 1
ATOM 16126 C CA . GLN H 2 147 ? 18.159 32.968 38.382 1.00 16.74 219 GLN H CA 1
ATOM 16127 C C . GLN H 2 147 ? 18.378 32.910 36.864 1.00 20.55 219 GLN H C 1
ATOM 16128 O O . GLN H 2 147 ? 17.498 33.272 36.062 1.00 19.78 219 GLN H O 1
ATOM 16134 N N . LEU H 2 148 ? 19.551 32.450 36.462 1.00 19.54 220 LEU H N 1
ATOM 16135 C CA . LEU H 2 148 ? 19.832 32.283 35.029 1.00 24.57 220 LEU H CA 1
ATOM 16136 C C . LEU H 2 148 ? 18.942 31.199 34.414 1.00 26.45 220 LEU H C 1
ATOM 16137 O O . LEU H 2 148 ? 18.481 31.345 33.285 1.00 26.56 220 LEU H O 1
ATOM 16142 N N . ALA H 2 149 ? 18.694 30.108 35.149 1.00 23.93 221 ALA H N 1
ATOM 16143 C CA . ALA H 2 149 ? 17.870 29.017 34.628 1.00 30.33 221 ALA H CA 1
ATOM 16144 C C . ALA H 2 149 ? 16.458 29.488 34.276 1.00 27.09 221 ALA H C 1
ATOM 16145 O O . ALA H 2 149 ? 15.887 29.053 33.280 1.00 23.22 221 ALA H O 1
ATOM 16147 N N . TYR H 2 150 ? 15.896 30.377 35.091 1.00 23.20 222 TYR H N 1
ATOM 16148 C CA . TYR H 2 150 ? 14.596 30.957 34.768 1.00 20.42 222 TYR H CA 1
ATOM 16149 C C . TYR H 2 150 ? 14.657 31.696 33.428 1.00 22.82 222 TYR H C 1
ATOM 16150 O O . TYR H 2 150 ? 13.802 31.484 32.551 1.00 21.75 222 TYR H O 1
ATOM 16159 N N . HIS H 2 151 ? 15.653 32.569 33.280 1.00 21.23 223 HIS H N 1
ATOM 16160 C CA . HIS H 2 151 ? 15.746 33.384 32.073 1.00 22.91 223 HIS H CA 1
ATOM 16161 C C . HIS H 2 151 ? 16.005 32.528 30.836 1.00 26.35 223 HIS H C 1
ATOM 16162 O O . HIS H 2 151 ? 15.400 32.758 29.781 1.00 25.79 223 HIS H O 1
ATOM 16169 N N . ALA H 2 152 ? 16.907 31.555 30.959 1.00 21.89 224 ALA H N 1
ATOM 16170 C CA . ALA H 2 152 ? 17.238 30.677 29.820 1.00 23.16 224 ALA H CA 1
ATOM 16171 C C . ALA H 2 152 ? 16.042 29.830 29.393 1.00 25.91 224 ALA H C 1
ATOM 16172 O O . ALA H 2 152 ? 15.810 29.587 28.197 1.00 27.24 224 ALA H O 1
ATOM 16174 N N . SER H 2 153 ? 15.264 29.385 30.371 1.00 23.45 225 SER H N 1
ATOM 16175 C CA . SER H 2 153 ? 14.067 28.618 30.072 1.00 21.57 225 SER H CA 1
ATOM 16176 C C . SER H 2 153 ? 12.984 29.479 29.401 1.00 26.60 225 SER H C 1
ATOM 16177 O O . SER H 2 153 ? 12.344 29.051 28.452 1.00 28.93 225 SER H O 1
ATOM 16180 N N . LYS H 2 154 ? 12.796 30.705 29.879 1.00 22.30 226 LYS H N 1
ATOM 16181 C CA . LYS H 2 154 ? 11.778 31.588 29.311 1.00 27.01 226 LYS H CA 1
ATOM 16182 C C . LYS H 2 154 ? 12.141 32.011 27.888 1.00 28.35 226 LYS H C 1
ATOM 16183 O O . LYS H 2 154 ? 11.264 32.105 27.014 1.00 30.25 226 LYS H O 1
ATOM 16189 N N . LEU H 2 155 ? 13.436 32.246 27.669 1.00 26.15 227 LEU H N 1
ATOM 16190 C CA . LEU H 2 155 ? 13.974 32.684 26.374 1.00 25.82 227 LEU H CA 1
ATOM 16191 C C . LEU H 2 155 ? 14.293 31.502 25.445 1.00 29.76 227 LEU H C 1
ATOM 16192 O O . LEU H 2 155 ? 14.621 31.691 24.256 1.00 33.12 227 LEU H O 1
ATOM 16197 N N . GLU H 2 156 ? 14.193 30.292 25.998 1.00 26.81 228 GLU H N 1
ATOM 16198 C CA . GLU H 2 156 ? 14.408 29.044 25.256 1.00 27.47 228 GLU H CA 1
ATOM 16199 C C . GLU H 2 156 ? 15.776 28.998 24.591 1.00 30.09 228 GLU H C 1
ATOM 16200 O O . GLU H 2 156 ? 15.893 28.790 23.386 1.00 26.99 228 GLU H O 1
ATOM 16206 N N . VAL H 2 157 ? 16.804 29.240 25.394 1.00 24.24 229 VAL H N 1
ATOM 16207 C CA . VAL H 2 157 ? 18.186 29.103 24.967 1.00 26.31 229 VAL H CA 1
ATOM 16208 C C . VAL H 2 157 ? 18.932 28.175 25.938 1.00 32.75 229 VAL H C 1
ATOM 16209 O O . VAL H 2 157 ? 18.527 28.004 27.091 1.00 30.03 229 VAL H O 1
ATOM 16213 N N . GLN H 2 158 ? 20.030 27.599 25.467 1.00 24.69 230 GLN H N 1
ATOM 16214 C CA . GLN H 2 158 ? 20.852 26.700 26.272 1.00 31.60 230 GLN H CA 1
ATOM 16215 C C . GLN H 2 158 ? 21.638 27.403 27.394 1.00 28.50 230 GLN H C 1
ATOM 16216 O O . GLN H 2 158 ? 22.216 28.472 27.199 1.00 29.07 230 GLN H O 1
ATOM 16222 N N . LEU H 2 159 ? 21.644 26.791 28.578 1.00 27.30 231 LEU H N 1
ATOM 16223 C CA . LEU H 2 159 ? 22.367 27.328 29.730 1.00 26.96 231 LEU H CA 1
ATOM 16224 C C . LEU H 2 159 ? 23.428 26.305 30.087 1.00 29.33 231 LEU H C 1
ATOM 16225 O O . LEU H 2 159 ? 23.101 25.150 30.298 1.00 27.46 231 LEU H O 1
ATOM 16230 N N . ILE H 2 160 ? 24.695 26.706 30.125 1.00 21.99 232 ILE H N 1
ATOM 16231 C CA . ILE H 2 160 ? 25.743 25.798 30.573 1.00 26.55 232 ILE H CA 1
ATOM 16232 C C . ILE H 2 160 ? 25.924 26.091 32.058 1.00 30.27 232 ILE H C 1
ATOM 16233 O O . ILE H 2 160 ? 26.273 27.208 32.438 1.00 24.85 232 ILE H O 1
ATOM 16238 N N . ARG H 2 161 ? 25.642 25.098 32.888 1.00 28.04 233 ARG H N 1
ATOM 16239 C CA . ARG H 2 161 ? 25.570 25.310 34.328 1.00 37.31 233 ARG H CA 1
ATOM 16240 C C . ARG H 2 161 ? 26.888 25.004 35.018 1.00 41.04 233 ARG H C 1
ATOM 16241 O O . ARG H 2 161 ? 27.708 24.253 34.501 1.00 34.67 233 ARG H O 1
ATOM 16249 N N . GLY H 2 162 ? 27.082 25.587 36.197 1.00 40.47 234 GLY H N 1
ATOM 16250 C CA . GLY H 2 162 ? 28.217 25.242 37.030 1.00 37.72 234 GLY H CA 1
ATOM 16251 C C . GLY H 2 162 ? 27.756 24.780 38.400 1.00 34.71 234 GLY H C 1
ATOM 16252 O O . GLY H 2 162 ? 26.819 25.351 38.959 1.00 36.27 234 GLY H O 1
ATOM 16253 N N . LYS H 2 163 ? 28.396 23.740 38.933 1.00 39.68 235 LYS H N 1
ATOM 16254 C CA . LYS H 2 163 ? 28.163 23.324 40.313 1.00 40.79 235 LYS H CA 1
ATOM 16255 C C . LYS H 2 163 ? 28.589 24.461 41.214 1.00 39.13 235 LYS H C 1
ATOM 16256 O O . LYS H 2 163 ? 29.458 25.255 40.849 1.00 35.24 235 LYS H O 1
ATOM 16262 N N . TYR H 2 164 ? 28.012 24.558 42.402 1.00 45.20 236 TYR H N 1
ATOM 16263 C CA A TYR H 2 164 ? 28.421 25.582 43.358 0.49 40.65 236 TYR H CA 1
ATOM 16264 C CA B TYR H 2 164 ? 28.438 25.640 43.266 0.51 41.18 236 TYR H CA 1
ATOM 16265 C C . TYR H 2 164 ? 29.906 25.437 43.657 1.00 37.48 236 TYR H C 1
ATOM 16266 O O . TYR H 2 164 ? 30.359 24.330 43.928 1.00 38.77 236 TYR H O 1
ATOM 16283 N N . GLY H 2 165 ? 30.660 26.533 43.588 1.00 33.15 237 GLY H N 1
ATOM 16284 C CA . GLY H 2 165 ? 32.095 26.495 43.816 1.00 27.95 237 GLY H CA 1
ATOM 16285 C C . GLY H 2 165 ? 32.945 26.036 42.635 1.00 37.33 237 GLY H C 1
ATOM 16286 O O . GLY H 2 165 ? 34.174 25.976 42.737 1.00 35.98 237 GLY H O 1
ATOM 16287 N N . ALA H 2 166 ? 32.315 25.701 41.512 1.00 35.45 238 ALA H N 1
ATOM 16288 C CA . ALA H 2 166 ? 33.086 25.288 40.338 1.00 35.50 238 ALA H CA 1
ATOM 16289 C C . ALA H 2 166 ? 33.871 26.474 39.785 1.00 31.68 238 ALA H C 1
ATOM 16290 O O . ALA H 2 166 ? 33.479 27.622 39.977 1.00 30.22 238 ALA H O 1
ATOM 16292 N N . ASP H 2 167 ? 34.989 26.193 39.122 1.00 29.64 239 ASP H N 1
ATOM 16293 C CA . ASP H 2 167 ? 35.827 27.237 38.534 1.00 27.11 239 ASP H CA 1
ATOM 16294 C C . ASP H 2 167 ? 35.047 27.973 37.426 1.00 28.00 239 ASP H C 1
ATOM 16295 O O . ASP H 2 167 ? 34.661 27.362 36.430 1.00 33.43 239 ASP H O 1
ATOM 16300 N N . PRO H 2 168 ? 34.800 29.284 37.601 1.00 27.10 240 PRO H N 1
ATOM 16301 C CA . PRO H 2 168 ? 34.063 30.061 36.591 1.00 22.12 240 PRO H CA 1
ATOM 16302 C C . PRO H 2 168 ? 34.662 29.922 35.196 1.00 29.12 240 PRO H C 1
ATOM 16303 O O . PRO H 2 168 ? 33.919 29.930 34.214 1.00 29.02 240 PRO H O 1
ATOM 16307 N N . ALA H 2 169 ? 35.985 29.795 35.119 1.00 24.30 241 ALA H N 1
ATOM 16308 C CA . ALA H 2 169 ? 36.677 29.690 33.840 1.00 27.87 241 ALA H CA 1
ATOM 16309 C C . ALA H 2 169 ? 36.358 28.355 33.156 1.00 27.42 241 ALA H C 1
ATOM 16310 O O . ALA H 2 169 ? 36.268 28.279 31.938 1.00 28.65 241 ALA H O 1
ATOM 16312 N N . SER H 2 170 ? 36.175 27.307 33.953 1.00 25.02 242 SER H N 1
ATOM 16313 C CA . SER H 2 170 ? 35.873 25.984 33.416 1.00 27.42 242 SER H CA 1
ATOM 16314 C C . SER H 2 170 ? 34.496 25.956 32.782 1.00 26.00 242 SER H C 1
ATOM 16315 O O . SER H 2 170 ? 34.303 25.350 31.721 1.00 29.58 242 SER H O 1
ATOM 16318 N N . VAL H 2 171 ? 33.538 26.576 33.463 1.00 22.96 243 VAL H N 1
ATOM 16319 C CA . VAL H 2 171 ? 32.180 26.731 32.941 1.00 25.29 243 VAL H CA 1
ATOM 16320 C C . VAL H 2 171 ? 32.201 27.515 31.620 1.00 29.11 243 VAL H C 1
ATOM 16321 O O . VAL H 2 171 ? 31.556 27.129 30.641 1.00 25.17 243 VAL H O 1
ATOM 16325 N N . ALA H 2 172 ? 32.952 28.611 31.591 1.00 27.28 244 ALA H N 1
ATOM 16326 C CA . ALA H 2 172 ? 33.093 29.381 30.356 1.00 27.09 244 ALA H CA 1
ATOM 16327 C C . ALA H 2 172 ? 33.698 28.533 29.234 1.00 25.58 244 ALA H C 1
ATOM 16328 O O . ALA H 2 172 ? 33.214 28.563 28.089 1.00 26.72 244 ALA H O 1
ATOM 16330 N N . PHE H 2 173 ? 34.764 27.798 29.554 1.00 23.44 245 PHE H N 1
ATOM 16331 C CA . PHE H 2 173 ? 35.397 26.912 28.584 1.00 28.44 245 PHE H CA 1
ATOM 16332 C C . PHE H 2 173 ? 34.399 25.891 28.038 1.00 27.82 245 PHE H C 1
ATOM 16333 O O . PHE H 2 173 ? 34.392 25.615 26.832 1.00 27.27 245 PHE H O 1
ATOM 16341 N N . ASP H 2 174 ? 33.578 25.318 28.920 1.00 26.89 246 ASP H N 1
ATOM 16342 C CA . ASP H 2 174 ? 32.612 24.300 28.500 1.00 27.48 246 ASP H CA 1
ATOM 16343 C C . ASP H 2 174 ? 31.570 24.911 27.588 1.00 27.60 246 ASP H C 1
ATOM 16344 O O . ASP H 2 174 ? 31.115 24.261 26.653 1.00 30.76 246 ASP H O 1
ATOM 16349 N N . ALA H 2 175 ? 31.202 26.162 27.861 1.00 25.44 247 ALA H N 1
ATOM 16350 C CA . ALA H 2 175 ? 30.179 26.834 27.069 1.00 24.31 247 ALA H CA 1
ATOM 16351 C C . ALA H 2 175 ? 30.672 27.065 25.646 1.00 29.02 247 ALA H C 1
ATOM 16352 O O . ALA H 2 175 ? 29.928 26.894 24.683 1.00 28.44 247 ALA H O 1
ATOM 16354 N N . ILE H 2 176 ? 31.933 27.458 25.529 1.00 26.95 248 ILE H N 1
ATOM 16355 C CA . ILE H 2 176 ? 32.530 27.718 24.232 1.00 30.18 248 ILE H CA 1
ATOM 16356 C C . ILE H 2 176 ? 32.722 26.431 23.415 1.00 29.07 248 ILE H C 1
ATOM 16357 O O . ILE H 2 176 ? 32.396 26.403 22.236 1.00 28.10 248 ILE H O 1
ATOM 16362 N N . SER H 2 177 ? 33.238 25.373 24.039 1.00 28.39 249 SER H N 1
ATOM 16363 C CA . SER H 2 177 ? 33.363 24.093 23.359 1.00 34.29 249 SER H CA 1
ATOM 16364 C C . SER H 2 177 ? 32.013 23.550 22.888 1.00 37.99 249 SER H C 1
ATOM 16365 O O . SER H 2 177 ? 31.900 23.035 21.771 1.00 33.90 249 SER H O 1
ATOM 16368 N N . PHE H 2 178 ? 30.994 23.672 23.729 1.00 32.88 250 PHE H N 1
ATOM 16369 C CA . PHE H 2 178 ? 29.646 23.260 23.342 1.00 30.95 250 PHE H CA 1
ATOM 16370 C C . PHE H 2 178 ? 29.178 24.065 22.124 1.00 28.73 250 PHE H C 1
ATOM 16371 O O . PHE H 2 178 ? 28.713 23.497 21.127 1.00 34.16 250 PHE H O 1
ATOM 16379 N N . ALA H 2 179 ? 29.318 25.389 22.213 1.00 31.22 251 ALA H N 1
ATOM 16380 C CA . ALA H 2 179 ? 28.936 26.293 21.130 1.00 28.79 251 ALA H CA 1
ATOM 16381 C C . ALA H 2 179 ? 29.610 25.976 19.808 1.00 32.23 251 ALA H C 1
ATOM 16382 O O . ALA H 2 179 ? 28.962 26.022 18.761 1.00 35.69 251 ALA H O 1
ATOM 16384 N N . LYS H 2 180 ? 30.906 25.657 19.845 1.00 31.90 252 LYS H N 1
ATOM 16385 C CA . LYS H 2 180 ? 31.633 25.288 18.629 1.00 34.16 252 LYS H CA 1
ATOM 16386 C C . LYS H 2 180 ? 31.054 24.010 18.051 1.00 37.09 252 LYS H C 1
ATOM 16387 O O . LYS H 2 180 ? 30.902 23.879 16.839 1.00 37.86 252 LYS H O 1
ATOM 16393 N N . SER H 2 181 ? 30.731 23.055 18.914 1.00 37.36 253 SER H N 1
ATOM 16394 C CA . SER H 2 181 ? 30.219 21.780 18.419 1.00 45.28 253 SER H CA 1
ATOM 16395 C C . SER H 2 181 ? 28.794 21.895 17.865 1.00 40.76 253 SER H C 1
ATOM 16396 O O . SER H 2 181 ? 28.416 21.137 16.973 1.00 46.98 253 SER H O 1
ATOM 16399 N N . ARG H 2 182 ? 28.009 22.839 18.382 1.00 38.48 254 ARG H N 1
ATOM 16400 C CA . ARG H 2 182 ? 26.608 22.959 17.964 1.00 42.13 254 ARG H CA 1
ATOM 16401 C C . ARG H 2 182 ? 26.357 24.131 17.008 1.00 43.30 254 ARG H C 1
ATOM 16402 O O . ARG H 2 182 ? 25.204 24.460 16.724 1.00 45.23 254 ARG H O 1
ATOM 16410 N N . ASN H 2 183 ? 27.432 24.746 16.516 1.00 41.16 255 ASN H N 1
ATOM 16411 C CA . ASN H 2 183 ? 27.342 25.885 15.598 1.00 38.37 255 ASN H CA 1
ATOM 16412 C C . ASN H 2 183 ? 26.497 27.056 16.111 1.00 37.86 255 ASN H C 1
ATOM 16413 O O . ASN H 2 183 ? 25.720 27.647 15.361 1.00 42.83 255 ASN H O 1
ATOM 16418 N N . ILE H 2 184 ? 26.661 27.375 17.393 1.00 29.69 256 ILE H N 1
ATOM 16419 C CA . ILE H 2 184 ? 25.945 28.468 18.043 1.00 35.07 256 ILE H CA 1
ATOM 16420 C C . ILE H 2 184 ? 26.630 29.789 17.718 1.00 29.93 256 ILE H C 1
ATOM 16421 O O . ILE H 2 184 ? 27.848 29.882 17.772 1.00 35.70 256 ILE H O 1
ATOM 16426 N N . ASP H 2 185 ? 25.847 30.799 17.364 1.00 30.30 257 ASP H N 1
ATOM 16427 C CA . ASP H 2 185 ? 26.403 32.097 16.958 1.00 32.56 257 ASP H CA 1
ATOM 16428 C C . ASP H 2 185 ? 27.128 32.845 18.089 1.00 32.92 257 ASP H C 1
ATOM 16429 O O . ASP H 2 185 ? 28.208 33.413 17.881 1.00 32.74 257 ASP H O 1
ATOM 16434 N N . VAL H 2 186 ? 26.549 32.842 19.289 1.00 27.52 258 VAL H N 1
ATOM 16435 C CA . VAL H 2 186 ? 27.045 33.723 20.350 1.00 26.38 258 VAL H CA 1
ATOM 16436 C C . VAL H 2 186 ? 27.069 33.051 21.718 1.00 26.08 258 VAL H C 1
ATOM 16437 O O . VAL H 2 186 ? 26.108 32.387 22.094 1.00 26.55 258 VAL H O 1
ATOM 16441 N N . VAL H 2 187 ? 28.163 33.235 22.458 1.00 26.23 259 VAL H N 1
ATOM 16442 C CA . VAL H 2 187 ? 28.231 32.837 23.868 1.00 23.81 259 VAL H CA 1
ATOM 16443 C C . VAL H 2 187 ? 28.208 34.072 24.758 1.00 23.98 259 VAL H C 1
ATOM 16444 O O . VAL H 2 187 ? 28.990 34.987 24.537 1.00 25.08 259 VAL H O 1
ATOM 16448 N N . LEU H 2 188 ? 27.327 34.086 25.760 1.00 21.16 260 LEU H N 1
ATOM 16449 C CA . LEU H 2 188 ? 27.312 35.149 26.774 1.00 23.54 260 LEU H CA 1
ATOM 16450 C C . LEU H 2 188 ? 27.755 34.595 28.112 1.00 26.51 260 LEU H C 1
ATOM 16451 O O . LEU H 2 188 ? 27.200 33.613 28.587 1.00 26.26 260 LEU H O 1
ATOM 16456 N N . ILE H 2 189 ? 28.743 35.233 28.730 1.00 20.75 261 ILE H N 1
ATOM 16457 C CA . ILE H 2 189 ? 29.281 34.743 29.991 1.00 20.98 261 ILE H CA 1
ATOM 16458 C C . ILE H 2 189 ? 28.897 35.674 31.139 1.00 26.61 261 ILE H C 1
ATOM 16459 O O . ILE H 2 189 ? 29.246 36.858 31.136 1.00 23.66 261 ILE H O 1
ATOM 16464 N N . ASP H 2 190 ? 28.167 35.131 32.106 1.00 25.63 262 ASP H N 1
ATOM 16465 C CA . ASP H 2 190 ? 27.762 35.858 33.292 1.00 22.54 262 ASP H CA 1
ATOM 16466 C C . ASP H 2 190 ? 28.825 35.639 34.364 1.00 26.75 262 ASP H C 1
ATOM 16467 O O . ASP H 2 190 ? 29.358 34.537 34.504 1.00 25.63 262 ASP H O 1
ATOM 16472 N N . THR H 2 191 ? 29.154 36.690 35.106 1.00 23.76 263 THR H N 1
ATOM 16473 C CA . THR H 2 191 ? 30.162 36.571 36.149 1.00 23.27 263 THR H CA 1
ATOM 16474 C C . THR H 2 191 ? 29.592 37.072 37.469 1.00 21.01 263 THR H C 1
ATOM 16475 O O . THR H 2 191 ? 28.676 37.902 37.489 1.00 23.36 263 THR H O 1
ATOM 16479 N N . ALA H 2 192 ? 30.119 36.556 38.573 1.00 21.15 264 ALA H N 1
ATOM 16480 C CA . ALA H 2 192 ? 29.690 37.020 39.898 1.00 19.77 264 ALA H CA 1
ATOM 16481 C C . ALA H 2 192 ? 30.085 38.481 40.076 1.00 25.18 264 ALA H C 1
ATOM 16482 O O . ALA H 2 192 ? 31.064 38.941 39.482 1.00 22.45 264 ALA H O 1
ATOM 16484 N N . GLY H 2 193 ? 29.335 39.198 40.909 1.00 23.41 265 GLY H N 1
ATOM 16485 C CA . GLY H 2 193 ? 29.692 40.567 41.250 1.00 26.84 265 GLY H CA 1
ATOM 16486 C C . GLY H 2 193 ? 31.039 40.538 41.950 1.00 30.26 265 GLY H C 1
ATOM 16487 O O . GLY H 2 193 ? 31.342 39.583 42.660 1.00 24.34 265 GLY H O 1
ATOM 16488 N N . ARG H 2 194 ? 31.858 41.562 41.726 1.00 23.30 266 ARG H N 1
ATOM 16489 C CA . ARG H 2 194 ? 33.136 41.689 42.422 1.00 24.48 266 ARG H CA 1
ATOM 16490 C C . ARG H 2 194 ? 33.517 43.154 42.517 1.00 27.37 266 ARG H C 1
ATOM 16491 O O . ARG H 2 194 ? 33.259 43.924 41.588 1.00 26.47 266 ARG H O 1
ATOM 16499 N N . MET H 2 195 ? 34.123 43.542 43.634 1.00 27.45 267 MET H N 1
ATOM 16500 C CA . MET H 2 195 ? 34.652 44.893 43.753 1.00 32.45 267 MET H CA 1
ATOM 16501 C C . MET H 2 195 ? 35.914 45.004 42.926 1.00 34.90 267 MET H C 1
ATOM 16502 O O . MET H 2 195 ? 36.700 44.064 42.857 1.00 33.00 267 MET H O 1
ATOM 16507 N N . HIS H 2 196 ? 36.124 46.173 42.328 1.00 36.70 268 HIS H N 1
ATOM 16508 C CA . HIS H 2 196 ? 37.290 46.413 41.490 1.00 34.26 268 HIS H CA 1
ATOM 16509 C C . HIS H 2 196 ? 38.590 46.389 42.297 1.00 32.69 268 HIS H C 1
ATOM 16510 O O . HIS H 2 196 ? 39.675 46.269 41.739 1.00 41.53 268 HIS H O 1
ATOM 16517 N N . ILE H 2 197 ? 38.483 46.477 43.619 1.00 30.70 269 ILE H N 1
ATOM 16518 C CA . ILE H 2 197 ? 39.666 46.455 44.472 1.00 29.23 269 ILE H CA 1
ATOM 16519 C C . ILE H 2 197 ? 39.880 45.104 45.169 1.00 34.53 269 ILE H C 1
ATOM 16520 O O . ILE H 2 197 ? 40.820 44.939 45.957 1.00 36.66 269 ILE H O 1
ATOM 16525 N N . ASP H 2 198 ? 38.994 44.155 44.898 1.00 28.32 270 ASP H N 1
ATOM 16526 C CA . ASP H 2 198 ? 39.110 42.796 45.438 1.00 31.29 270 ASP H CA 1
ATOM 16527 C C . ASP H 2 198 ? 40.113 42.005 44.606 1.00 32.99 270 ASP H C 1
ATOM 16528 O O . ASP H 2 198 ? 39.778 41.498 43.544 1.00 30.59 270 ASP H O 1
ATOM 16533 N N . SER H 2 199 ? 41.329 41.885 45.117 1.00 33.45 271 SER H N 1
ATOM 16534 C CA . SER H 2 199 ? 42.443 41.277 44.396 1.00 35.07 271 SER H CA 1
ATOM 16535 C C . SER H 2 199 ? 42.187 39.820 43.986 1.00 31.67 271 SER H C 1
ATOM 16536 O O . SER H 2 199 ? 42.456 39.425 42.841 1.00 29.57 271 SER H O 1
ATOM 16539 N N . ASP H 2 200 ? 41.664 39.021 44.912 1.00 34.52 272 ASP H N 1
ATOM 16540 C CA . ASP H 2 200 ? 41.353 37.622 44.612 1.00 33.27 272 ASP H CA 1
ATOM 16541 C C . ASP H 2 200 ? 40.317 37.491 43.505 1.00 29.54 272 ASP H C 1
ATOM 16542 O O . ASP H 2 200 ? 40.456 36.662 42.595 1.00 33.80 272 ASP H O 1
ATOM 16547 N N . LEU H 2 201 ? 39.263 38.293 43.580 1.00 26.29 273 LEU H N 1
ATOM 16548 C CA . LEU H 2 201 ? 38.195 38.190 42.587 1.00 27.34 273 LEU H CA 1
ATOM 16549 C C . LEU H 2 201 ? 38.572 38.822 41.244 1.00 28.84 273 LEU H C 1
ATOM 16550 O O . LEU H 2 201 ? 38.113 38.368 40.195 1.00 29.27 273 LEU H O 1
ATOM 16555 N N . VAL H 2 202 ? 39.397 39.866 41.270 1.00 26.59 274 VAL H N 1
ATOM 16556 C CA . VAL H 2 202 ? 39.966 40.381 40.024 1.00 30.51 274 VAL H CA 1
ATOM 16557 C C . VAL H 2 202 ? 40.810 39.304 39.322 1.00 30.59 274 VAL H C 1
ATOM 16558 O O . VAL H 2 202 ? 40.725 39.153 38.109 1.00 29.78 274 VAL H O 1
ATOM 16562 N N . GLU H 2 203 ? 41.609 38.550 40.080 1.00 30.71 275 GLU H N 1
ATOM 16563 C CA . GLU H 2 203 ? 42.399 37.482 39.474 1.00 31.54 275 GLU H CA 1
ATOM 16564 C C . GLU H 2 203 ? 41.496 36.383 38.920 1.00 30.00 275 GLU H C 1
ATOM 16565 O O . GLU H 2 203 ? 41.755 35.849 37.838 1.00 31.52 275 GLU H O 1
ATOM 16571 N N . GLU H 2 204 ? 40.425 36.067 39.643 1.00 27.69 276 GLU H N 1
ATOM 16572 C CA . GLU H 2 204 ? 39.417 35.121 39.143 1.00 32.12 276 GLU H CA 1
ATOM 16573 C C . GLU H 2 204 ? 38.814 35.556 37.793 1.00 28.90 276 GLU H C 1
ATOM 16574 O O . GLU H 2 204 ? 38.663 34.737 36.875 1.00 25.62 276 GLU H O 1
ATOM 16580 N N . LEU H 2 205 ? 38.470 36.836 37.673 1.00 26.99 277 LEU H N 1
ATOM 16581 C CA . LEU H 2 205 ? 37.964 37.382 36.406 1.00 24.75 277 LEU H CA 1
ATOM 16582 C C . LEU H 2 205 ? 39.011 37.302 35.294 1.00 25.61 277 LEU H C 1
ATOM 16583 O O . LEU H 2 205 ? 38.707 36.917 34.159 1.00 26.99 277 LEU H O 1
ATOM 16588 N N . LYS H 2 206 ? 40.250 37.664 35.615 1.00 23.64 278 LYS H N 1
ATOM 16589 C CA . LYS H 2 206 ? 41.318 37.581 34.625 1.00 26.92 278 LYS H CA 1
ATOM 16590 C C . LYS H 2 206 ? 41.529 36.136 34.172 1.00 28.65 278 LYS H C 1
ATOM 16591 O O . LYS H 2 206 ? 41.873 35.895 33.017 1.00 28.52 278 LYS H O 1
ATOM 16597 N N . LYS H 2 207 ? 41.339 35.178 35.074 1.00 27.96 279 LYS H N 1
ATOM 16598 C CA . LYS H 2 207 ? 41.462 33.776 34.677 1.00 30.87 279 LYS H CA 1
ATOM 16599 C C . LYS H 2 207 ? 40.374 33.425 33.667 1.00 27.84 279 LYS H C 1
ATOM 16600 O O . LYS H 2 207 ? 40.648 32.805 32.638 1.00 27.94 279 LYS H O 1
ATOM 16606 N N . VAL H 2 208 ? 39.140 33.840 33.932 1.00 27.72 280 VAL H N 1
ATOM 16607 C CA . VAL H 2 208 ? 38.079 33.657 32.931 1.00 27.33 280 VAL H CA 1
ATOM 16608 C C . VAL H 2 208 ? 38.446 34.292 31.586 1.00 29.95 280 VAL H C 1
ATOM 16609 O O . VAL H 2 208 ? 38.287 33.680 30.525 1.00 29.55 280 VAL H O 1
ATOM 16613 N N . LEU H 2 209 ? 38.955 35.518 31.629 1.00 28.01 281 LEU H N 1
ATOM 16614 C CA . LEU H 2 209 ? 39.355 36.207 30.410 1.00 25.75 281 LEU H CA 1
ATOM 16615 C C . LEU H 2 209 ? 40.459 35.490 29.631 1.00 27.58 281 LEU H C 1
ATOM 16616 O O . LEU H 2 209 ? 40.393 35.399 28.411 1.00 28.35 281 LEU H O 1
ATOM 16621 N N . ARG H 2 210 ? 41.485 34.997 30.315 1.00 26.89 282 ARG H N 1
ATOM 16622 C CA . ARG H 2 210 ? 42.593 34.395 29.579 1.00 30.24 282 ARG H CA 1
ATOM 16623 C C . ARG H 2 210 ? 42.222 33.003 29.059 1.00 26.83 282 ARG H C 1
ATOM 16624 O O . ARG H 2 210 ? 42.785 32.537 28.073 1.00 32.58 282 ARG H O 1
ATOM 16632 N N . ILE H 2 211 ? 41.262 32.354 29.707 1.00 26.78 283 ILE H N 1
ATOM 16633 C CA . ILE H 2 211 ? 40.840 31.018 29.275 1.00 31.56 283 ILE H CA 1
ATOM 16634 C C . ILE H 2 211 ? 39.776 31.100 28.185 1.00 30.92 283 ILE H C 1
ATOM 16635 O O . ILE H 2 211 ? 39.882 30.427 27.168 1.00 30.74 283 ILE H O 1
ATOM 16640 N N . ALA H 2 212 ? 38.760 31.931 28.401 1.00 26.88 284 ALA H N 1
ATOM 16641 C CA . ALA H 2 212 ? 37.658 32.069 27.447 1.00 31.90 284 ALA H CA 1
ATOM 16642 C C . ALA H 2 212 ? 37.983 32.950 26.241 1.00 31.16 284 ALA H C 1
ATOM 16643 O O . ALA H 2 212 ? 37.328 32.836 25.208 1.00 30.83 284 ALA H O 1
ATOM 16645 N N . LYS H 2 213 ? 38.967 33.837 26.389 1.00 34.09 285 LYS H N 1
ATOM 16646 C CA . LYS H 2 213 ? 39.360 34.760 25.319 1.00 36.51 285 LYS H CA 1
ATOM 16647 C C . LYS H 2 213 ? 38.166 35.436 24.645 1.00 30.54 285 LYS H C 1
ATOM 16648 O O . LYS H 2 213 ? 37.965 35.270 23.447 1.00 32.24 285 LYS H O 1
ATOM 16654 N N . PRO H 2 214 ? 37.356 36.175 25.401 1.00 28.56 286 PRO H N 1
ATOM 16655 C CA . PRO H 2 214 ? 36.161 36.756 24.767 1.00 37.69 286 PRO H CA 1
ATOM 16656 C C . PRO H 2 214 ? 36.454 37.792 23.667 1.00 39.26 286 PRO H C 1
ATOM 16657 O O . PRO H 2 214 ? 37.498 38.456 23.658 1.00 30.47 286 PRO H O 1
ATOM 16661 N N . ASP H 2 215 ? 35.524 37.908 22.726 1.00 32.17 287 ASP H N 1
ATOM 16662 C CA . ASP H 2 215 ? 35.677 38.842 21.621 1.00 30.64 287 ASP H CA 1
ATOM 16663 C C . ASP H 2 215 ? 35.183 40.245 21.983 1.00 32.91 287 ASP H C 1
ATOM 16664 O O . ASP H 2 215 ? 35.502 41.226 21.311 1.00 31.66 287 ASP H O 1
ATOM 16669 N N . PHE H 2 216 ? 34.409 40.343 23.053 1.00 28.41 288 PHE H N 1
ATOM 16670 C CA . PHE H 2 216 ? 33.904 41.638 23.497 1.00 30.90 288 PHE H CA 1
ATOM 16671 C C . PHE H 2 216 ? 33.690 41.609 25.005 1.00 31.31 288 PHE H C 1
ATOM 16672 O O . PHE H 2 216 ? 33.163 40.643 25.531 1.00 26.81 288 PHE H O 1
ATOM 16680 N N . ARG H 2 217 ? 34.123 42.663 25.690 1.00 29.69 289 ARG H N 1
ATOM 16681 C CA . ARG H 2 217 ? 34.048 42.742 27.144 1.00 27.51 289 ARG H CA 1
ATOM 16682 C C . ARG H 2 217 ? 33.159 43.914 27.558 1.00 30.34 289 ARG H C 1
ATOM 16683 O O . ARG H 2 217 ? 33.410 45.057 27.156 1.00 28.09 289 ARG H O 1
ATOM 16691 N N . ILE H 2 218 ? 32.113 43.632 28.331 1.00 24.50 290 ILE H N 1
ATOM 16692 C CA . ILE H 2 218 ? 31.199 44.688 28.761 1.00 27.50 290 ILE H CA 1
ATOM 16693 C C . ILE H 2 218 ? 31.190 44.893 30.275 1.00 21.45 290 ILE H C 1
ATOM 16694 O O . ILE H 2 218 ? 30.866 43.981 31.041 1.00 25.30 290 ILE H O 1
ATOM 16699 N N . LEU H 2 219 ? 31.559 46.101 30.685 1.00 19.71 291 LEU H N 1
ATOM 16700 C CA . LEU H 2 219 ? 31.402 46.539 32.057 1.00 22.20 291 LEU H CA 1
ATOM 16701 C C . LEU H 2 219 ? 29.975 47.033 32.284 1.00 27.12 291 LEU H C 1
ATOM 16702 O O . LEU H 2 219 ? 29.457 47.853 31.520 1.00 22.28 291 LEU H O 1
ATOM 16707 N N . ILE H 2 220 ? 29.349 46.563 33.354 1.00 20.31 292 ILE H N 1
ATOM 16708 C CA . ILE H 2 220 ? 28.023 47.036 33.714 1.00 20.82 292 ILE H CA 1
ATOM 16709 C C . ILE H 2 220 ? 28.155 48.074 34.832 1.00 21.96 292 ILE H C 1
ATOM 16710 O O . ILE H 2 220 ? 28.796 47.802 35.843 1.00 23.15 292 ILE H O 1
ATOM 16715 N N . LEU H 2 221 ? 27.557 49.248 34.636 1.00 24.33 293 LEU H N 1
ATOM 16716 C CA . LEU H 2 221 ? 27.517 50.314 35.647 1.00 23.64 293 LEU H CA 1
ATOM 16717 C C . LEU H 2 221 ? 26.061 50.700 35.932 1.00 24.90 293 LEU H C 1
ATOM 16718 O O . LEU H 2 221 ? 25.230 50.721 35.041 1.00 24.91 293 LEU H O 1
ATOM 16723 N N . ASP H 2 222 ? 25.774 50.995 37.195 1.00 24.19 294 ASP H N 1
ATOM 16724 C CA . ASP H 2 222 ? 24.463 51.414 37.654 1.00 24.39 294 ASP H CA 1
ATOM 16725 C C . ASP H 2 222 ? 24.394 52.926 37.469 1.00 25.49 294 ASP H C 1
ATOM 16726 O O . ASP H 2 222 ? 25.271 53.641 37.948 1.00 24.71 294 ASP H O 1
ATOM 16731 N N . SER H 2 223 ? 23.362 53.416 36.783 1.00 23.53 295 SER H N 1
ATOM 16732 C CA . SER H 2 223 ? 23.196 54.870 36.593 1.00 26.85 295 SER H CA 1
ATOM 16733 C C . SER H 2 223 ? 22.798 55.606 37.879 1.00 27.21 295 SER H C 1
ATOM 16734 O O . SER H 2 223 ? 22.827 56.839 37.932 1.00 25.82 295 SER H O 1
ATOM 16737 N N . LEU H 2 224 ? 22.416 54.861 38.913 1.00 26.92 296 LEU H N 1
ATOM 16738 C CA . LEU H 2 224 ? 22.085 55.497 40.185 1.00 27.93 296 LEU H CA 1
ATOM 16739 C C . LEU H 2 224 ? 23.328 55.866 41.001 1.00 30.22 296 LEU H C 1
ATOM 16740 O O . LEU H 2 224 ? 23.260 56.709 41.903 1.00 35.09 296 LEU H O 1
ATOM 16745 N N . ALA H 2 225 ? 24.455 55.236 40.680 1.00 27.16 297 ALA H N 1
ATOM 16746 C CA . ALA H 2 225 ? 25.719 55.471 41.378 1.00 28.88 297 ALA H CA 1
ATOM 16747 C C . ALA H 2 225 ? 26.267 56.886 41.146 1.00 32.66 297 ALA H C 1
ATOM 16748 O O . ALA H 2 225 ? 26.154 57.436 40.045 1.00 31.04 297 ALA H O 1
ATOM 16750 N N . GLY H 2 226 ? 26.878 57.456 42.182 1.00 30.85 298 GLY H N 1
ATOM 16751 C CA . GLY H 2 226 ? 27.537 58.752 42.062 1.00 30.09 298 GLY H CA 1
ATOM 16752 C C . GLY H 2 226 ? 28.973 58.596 41.597 1.00 33.78 298 GLY H C 1
ATOM 16753 O O . GLY H 2 226 ? 29.250 57.847 40.651 1.00 35.32 298 GLY H O 1
ATOM 16754 N N . SER H 2 227 ? 29.883 59.274 42.291 1.00 30.21 299 SER H N 1
ATOM 16755 C CA . SER H 2 227 ? 31.300 59.320 41.927 1.00 34.69 299 SER H CA 1
ATOM 16756 C C . SER H 2 227 ? 31.983 57.949 41.847 1.00 33.05 299 SER H C 1
ATOM 16757 O O . SER H 2 227 ? 32.984 57.784 41.142 1.00 34.82 299 SER H O 1
ATOM 16760 N N . ASP H 2 228 ? 31.453 56.962 42.556 1.00 28.17 300 ASP H N 1
ATOM 16761 C CA . ASP H 2 228 ? 32.086 55.650 42.523 1.00 26.90 300 ASP H CA 1
ATOM 16762 C C . ASP H 2 228 ? 31.975 54.934 41.177 1.00 28.53 300 ASP H C 1
ATOM 16763 O O . ASP H 2 228 ? 32.780 54.050 40.887 1.00 33.06 300 ASP H O 1
ATOM 16768 N N . ALA H 2 229 ? 30.989 55.299 40.360 1.00 30.68 301 ALA H N 1
ATOM 16769 C CA . ALA H 2 229 ? 30.854 54.691 39.027 1.00 29.23 301 ALA H CA 1
ATOM 16770 C C . ALA H 2 229 ? 32.087 54.964 38.156 1.00 29.98 301 ALA H C 1
ATOM 16771 O O . ALA H 2 229 ? 32.598 54.068 37.484 1.00 28.36 301 ALA H O 1
ATOM 16773 N N . LEU H 2 230 ? 32.566 56.205 38.173 1.00 28.78 302 LEU H N 1
ATOM 16774 C CA . LEU H 2 230 ? 33.788 56.555 37.458 1.00 31.97 302 LEU H CA 1
ATOM 16775 C C . LEU H 2 230 ? 35.017 55.843 38.027 1.00 31.08 302 LEU H C 1
ATOM 16776 O O . LEU H 2 230 ? 35.899 55.423 37.282 1.00 30.34 302 LEU H O 1
ATOM 16781 N N . GLU H 2 231 ? 35.067 55.717 39.351 1.00 28.41 303 GLU H N 1
ATOM 16782 C CA . GLU H 2 231 ? 36.134 54.971 40.017 1.00 30.93 303 GLU H CA 1
ATOM 16783 C C . GLU H 2 231 ? 36.129 53.488 39.610 1.00 25.58 303 GLU H C 1
ATOM 16784 O O . GLU H 2 231 ? 37.187 52.911 39.339 1.00 28.12 303 GLU H O 1
ATOM 16790 N N . GLN H 2 232 ? 34.944 52.883 39.561 1.00 24.06 304 GLN H N 1
ATOM 16791 C CA . GLN H 2 232 ? 34.802 51.515 39.044 1.00 29.73 304 GLN H CA 1
ATOM 16792 C C . GLN H 2 232 ? 35.324 51.414 37.611 1.00 29.62 304 GLN H C 1
ATOM 16793 O O . GLN H 2 232 ? 36.151 50.555 37.282 1.00 30.09 304 GLN H O 1
ATOM 16799 N N . ALA H 2 233 ? 34.850 52.316 36.763 1.00 30.70 305 ALA H N 1
ATOM 16800 C CA . ALA H 2 233 ? 35.265 52.318 35.368 1.00 29.74 305 ALA H CA 1
ATOM 16801 C C . ALA H 2 233 ? 36.783 52.478 35.202 1.00 30.59 305 ALA H C 1
ATOM 16802 O O . ALA H 2 233 ? 37.393 51.783 34.391 1.00 33.64 305 ALA H O 1
ATOM 16804 N N . ARG H 2 234 ? 37.385 53.386 35.965 1.00 32.58 306 ARG H N 1
ATOM 16805 C CA . ARG H 2 234 ? 38.834 53.610 35.901 1.00 31.91 306 ARG H CA 1
ATOM 16806 C C . ARG H 2 234 ? 39.646 52.379 36.311 1.00 31.64 306 ARG H C 1
ATOM 16807 O O . ARG H 2 234 ? 40.589 51.980 35.622 1.00 33.72 306 ARG H O 1
ATOM 16815 N N . HIS H 2 235 ? 39.300 51.814 37.461 1.00 31.69 307 HIS H N 1
ATOM 16816 C CA . HIS H 2 235 ? 40.049 50.698 38.033 1.00 39.61 307 HIS H CA 1
ATOM 16817 C C . HIS H 2 235 ? 39.898 49.422 37.216 1.00 29.14 307 HIS H C 1
ATOM 16818 O O . HIS H 2 235 ? 40.874 48.705 36.997 1.00 30.42 307 HIS H O 1
ATOM 16825 N N . PHE H 2 236 ? 38.677 49.140 36.774 1.00 26.53 308 PHE H N 1
ATOM 16826 C CA . PHE H 2 236 ? 38.440 47.971 35.927 1.00 30.27 308 PHE H CA 1
ATOM 16827 C C . PHE H 2 236 ? 39.163 48.111 34.585 1.00 33.56 308 PHE H C 1
ATOM 16828 O O . PHE H 2 236 ? 39.640 47.124 34.034 1.00 31.01 308 PHE H O 1
ATOM 16836 N N . GLU H 2 237 ? 39.264 49.338 34.066 1.00 28.88 309 GLU H N 1
ATOM 16837 C CA . GLU H 2 237 ? 40.000 49.548 32.823 1.00 26.44 309 GLU H CA 1
ATOM 16838 C C . GLU H 2 237 ? 41.487 49.269 33.027 1.00 33.43 309 GLU H C 1
ATOM 16839 O O . GLU H 2 237 ? 42.110 48.574 32.226 1.00 31.73 309 GLU H O 1
ATOM 16845 N N . ASN H 2 238 ? 42.048 49.806 34.105 1.00 36.38 310 ASN H N 1
ATOM 16846 C CA . ASN H 2 238 ? 43.466 49.611 34.407 1.00 44.48 310 ASN H CA 1
ATOM 16847 C C . ASN H 2 238 ? 43.842 48.161 34.745 1.00 40.52 310 ASN H C 1
ATOM 16848 O O . ASN H 2 238 ? 44.861 47.664 34.282 1.00 42.13 310 ASN H O 1
ATOM 16853 N N . ASN H 2 239 ? 43.024 47.492 35.552 1.00 38.87 311 ASN H N 1
ATOM 16854 C CA . ASN H 2 239 ? 43.366 46.155 36.050 1.00 36.66 311 ASN H CA 1
ATOM 16855 C C . ASN H 2 239 ? 42.876 45.020 35.148 1.00 39.00 311 ASN H C 1
ATOM 16856 O O . ASN H 2 239 ? 43.465 43.940 35.123 1.00 42.66 311 ASN H O 1
ATOM 16861 N N . VAL H 2 240 ? 41.785 45.264 34.428 1.00 31.68 312 VAL H N 1
ATOM 16862 C CA . VAL H 2 240 ? 41.146 44.229 33.615 1.00 28.30 312 VAL H CA 1
ATOM 16863 C C . VAL H 2 240 ? 41.066 44.617 32.133 1.00 36.24 312 VAL H C 1
ATOM 16864 O O . VAL H 2 240 ? 41.560 43.886 31.266 1.00 35.07 312 VAL H O 1
ATOM 16868 N N . GLY H 2 241 ? 40.445 45.764 31.853 1.00 33.43 313 GLY H N 1
ATOM 16869 C CA . GLY H 2 241 ? 40.215 46.213 30.483 1.00 33.52 313 GLY H CA 1
ATOM 16870 C C . GLY H 2 241 ? 38.850 45.771 29.970 1.00 34.62 313 GLY H C 1
ATOM 16871 O O . GLY H 2 241 ? 38.420 44.652 30.228 1.00 31.15 313 GLY H O 1
ATOM 16872 N N . TYR H 2 242 ? 38.156 46.651 29.254 1.00 29.73 314 TYR H N 1
ATOM 16873 C CA . TYR H 2 242 ? 36.839 46.322 28.703 1.00 25.26 314 TYR H CA 1
ATOM 16874 C C . TYR H 2 242 ? 36.624 47.213 27.489 1.00 31.37 314 TYR H C 1
ATOM 16875 O O . TYR H 2 242 ? 37.331 48.217 27.315 1.00 30.42 314 TYR H O 1
ATOM 16884 N N . ASP H 2 243 ? 35.659 46.845 26.653 1.00 28.53 315 ASP H N 1
ATOM 16885 C CA . ASP H 2 243 ? 35.458 47.497 25.363 1.00 31.02 315 ASP H CA 1
ATOM 16886 C C . ASP H 2 243 ? 34.339 48.521 25.431 1.00 32.20 315 ASP H C 1
ATOM 16887 O O . ASP H 2 243 ? 34.380 49.545 24.763 1.00 33.96 315 ASP H O 1
ATOM 16892 N N . ALA H 2 244 ? 33.320 48.231 26.228 1.00 30.71 316 ALA H N 1
ATOM 16893 C CA . ALA H 2 244 ? 32.164 49.114 26.294 1.00 30.89 316 ALA H CA 1
ATOM 16894 C C . ALA H 2 244 ? 31.456 48.978 27.624 1.00 28.87 316 ALA H C 1
ATOM 16895 O O . ALA H 2 244 ? 31.759 48.087 28.418 1.00 28.49 316 ALA H O 1
ATOM 16897 N N . VAL H 2 245 ? 30.522 49.885 27.868 1.00 28.42 317 VAL H N 1
ATOM 16898 C CA . VAL H 2 245 ? 29.762 49.865 29.096 1.00 30.27 317 VAL H CA 1
ATOM 16899 C C . VAL H 2 245 ? 28.284 49.715 28.758 1.00 25.04 317 VAL H C 1
ATOM 16900 O O . VAL H 2 245 ? 27.824 50.243 27.741 1.00 26.60 317 VAL H O 1
ATOM 16904 N N . ILE H 2 246 ? 27.546 48.981 29.581 1.00 23.32 318 ILE H N 1
ATOM 16905 C CA . ILE H 2 246 ? 26.087 49.109 29.573 1.00 27.92 318 ILE H CA 1
ATOM 16906 C C . ILE H 2 246 ? 25.646 49.759 30.885 1.00 29.12 318 ILE H C 1
ATOM 16907 O O . ILE H 2 246 ? 26.028 49.313 31.976 1.00 26.63 318 ILE H O 1
ATOM 16912 N N . LEU H 2 247 ? 24.861 50.825 30.762 1.00 26.41 319 LEU H N 1
ATOM 16913 C CA . LEU H 2 247 ? 24.383 51.607 31.899 1.00 23.67 319 LEU H CA 1
ATOM 16914 C C . LEU H 2 247 ? 22.971 51.201 32.284 1.00 21.94 319 LEU H C 1
ATOM 16915 O O . LEU H 2 247 ? 22.051 51.377 31.503 1.00 25.59 319 LEU H O 1
ATOM 16920 N N . THR H 2 248 ? 22.781 50.695 33.500 1.00 25.57 320 THR H N 1
ATOM 16921 C CA . THR H 2 248 ? 21.475 50.165 33.890 1.00 23.93 320 THR H CA 1
ATOM 16922 C C . THR H 2 248 ? 20.676 51.132 34.769 1.00 27.81 320 THR H C 1
ATOM 16923 O O . THR H 2 248 ? 21.219 52.089 35.306 1.00 25.00 320 THR H O 1
ATOM 16927 N N . LYS H 2 249 ? 19.384 50.851 34.904 1.00 22.40 321 LYS H N 1
ATOM 16928 C CA . LYS H 2 249 ? 18.492 51.520 35.847 1.00 28.80 321 LYS H CA 1
ATOM 16929 C C . LYS H 2 249 ? 18.282 52.986 35.517 1.00 30.88 321 LYS H C 1
ATOM 16930 O O . LYS H 2 249 ? 18.003 53.792 36.403 1.00 28.19 321 LYS H O 1
ATOM 16936 N N . VAL H 2 250 ? 18.401 53.324 34.234 1.00 27.60 322 VAL H N 1
ATOM 16937 C CA . VAL H 2 250 ? 18.185 54.695 33.793 1.00 25.78 322 VAL H CA 1
ATOM 16938 C C . VAL H 2 250 ? 16.729 55.100 34.045 1.00 27.16 322 VAL H C 1
ATOM 16939 O O . VAL H 2 250 ? 16.419 56.288 34.205 1.00 31.69 322 VAL H O 1
ATOM 16943 N N . ASP H 2 251 ? 15.841 54.111 34.119 1.00 28.50 323 ASP H N 1
ATOM 16944 C CA . ASP H 2 251 ? 14.426 54.374 34.411 1.00 29.07 323 ASP H CA 1
ATOM 16945 C C . ASP H 2 251 ? 14.182 54.868 35.849 1.00 30.33 323 ASP H C 1
ATOM 16946 O O . ASP H 2 251 ? 13.062 55.237 36.191 1.00 32.23 323 ASP H O 1
ATOM 16951 N N . ALA H 2 252 ? 15.220 54.880 36.684 1.00 30.88 324 ALA H N 1
ATOM 16952 C CA . ALA H 2 252 ? 15.087 55.426 38.050 1.00 36.37 324 ALA H CA 1
ATOM 16953 C C . ALA H 2 252 ? 15.238 56.945 38.113 1.00 42.58 324 ALA H C 1
ATOM 16954 O O . ALA H 2 252 ? 15.640 57.488 39.150 1.00 45.13 324 ALA H O 1
ATOM 16956 N N . ASP H 2 253 ? 14.913 57.623 37.015 1.00 35.44 325 ASP H N 1
ATOM 16957 C CA . ASP H 2 253 ? 15.053 59.079 36.923 1.00 36.73 325 ASP H CA 1
ATOM 16958 C C . ASP H 2 253 ? 16.498 59.534 37.171 1.00 41.82 325 ASP H C 1
ATOM 16959 O O . ASP H 2 253 ? 16.746 60.656 37.600 1.00 42.40 325 ASP H O 1
ATOM 16964 N N . ALA H 2 254 ? 17.443 58.641 36.906 1.00 46.20 326 ALA H N 1
ATOM 16965 C CA . ALA H 2 254 ? 18.857 58.953 37.026 1.00 49.51 326 ALA H CA 1
ATOM 16966 C C . ALA H 2 254 ? 19.287 59.634 35.744 1.00 47.44 326 ALA H C 1
ATOM 16967 O O . ALA H 2 254 ? 18.956 59.167 34.653 1.00 44.23 326 ALA H O 1
ATOM 16969 N N . LYS H 2 255 ? 20.018 60.735 35.873 1.00 44.76 327 LYS H N 1
ATOM 16970 C CA . LYS H 2 255 ? 20.483 61.472 34.704 1.00 42.32 327 LYS H CA 1
ATOM 16971 C C . LYS H 2 255 ? 21.545 60.712 33.908 1.00 41.49 327 LYS H C 1
ATOM 16972 O O . LYS H 2 255 ? 21.616 60.837 32.689 1.00 43.35 327 LYS H O 1
ATOM 16978 N N . GLY H 2 256 ? 22.382 59.940 34.595 1.00 35.40 328 GLY H N 1
ATOM 16979 C CA . GLY H 2 256 ? 23.401 59.155 33.916 1.00 36.25 328 GLY H CA 1
ATOM 16980 C C . GLY H 2 256 ? 24.654 59.911 33.486 1.00 38.51 328 GLY H C 1
ATOM 16981 O O . GLY H 2 256 ? 25.274 59.546 32.492 1.00 37.74 328 GLY H O 1
ATOM 16982 N N . GLY H 2 257 ? 25.043 60.937 34.245 1.00 35.33 329 GLY H N 1
ATOM 16983 C CA . GLY H 2 257 ? 26.222 61.741 33.940 1.00 33.71 329 GLY H CA 1
ATOM 16984 C C . GLY H 2 257 ? 27.517 60.959 33.734 1.00 30.02 329 GLY H C 1
ATOM 16985 O O . GLY H 2 257 ? 28.459 61.440 33.098 1.00 37.23 329 GLY H O 1
ATOM 16986 N N . ILE H 2 258 ? 27.563 59.751 34.281 1.00 28.19 330 ILE H N 1
ATOM 16987 C CA . ILE H 2 258 ? 28.667 58.813 34.050 1.00 31.02 330 ILE H CA 1
ATOM 16988 C C . ILE H 2 258 ? 29.022 58.643 32.558 1.00 29.26 330 ILE H C 1
ATOM 16989 O O . ILE H 2 258 ? 30.197 58.513 32.208 1.00 32.64 330 ILE H O 1
ATOM 16994 N N . ALA H 2 259 ? 28.015 58.655 31.687 1.00 32.94 331 ALA H N 1
ATOM 16995 C CA . ALA H 2 259 ? 28.251 58.540 30.242 1.00 38.03 331 ALA H CA 1
ATOM 16996 C C . ALA H 2 259 ? 29.220 59.606 29.737 1.00 37.21 331 ALA H C 1
ATOM 16997 O O . ALA H 2 259 ? 30.114 59.317 28.937 1.00 39.22 331 ALA H O 1
ATOM 16999 N N . LEU H 2 260 ? 29.052 60.837 30.217 1.00 38.04 332 LEU H N 1
ATOM 17000 C CA . LEU H 2 260 ? 29.951 61.920 29.840 1.00 39.28 332 LEU H CA 1
ATOM 17001 C C . LEU H 2 260 ? 31.339 61.700 30.430 1.00 34.86 332 LEU H C 1
ATOM 17002 O O . LEU H 2 260 ? 32.339 61.821 29.726 1.00 36.90 332 LEU H O 1
ATOM 17007 N N . SER H 2 261 ? 31.394 61.371 31.720 1.00 34.29 333 SER H N 1
ATOM 17008 C CA . SER H 2 261 ? 32.666 61.110 32.392 1.00 38.34 333 SER H CA 1
ATOM 17009 C C . SER H 2 261 ? 33.441 60.007 31.682 1.00 34.03 333 SER H C 1
ATOM 17010 O O . SER H 2 261 ? 34.649 60.119 31.485 1.00 38.41 333 SER H O 1
ATOM 17013 N N . LEU H 2 262 ? 32.725 58.954 31.298 1.00 31.57 334 LEU H N 1
ATOM 17014 C CA . LEU H 2 262 ? 33.303 57.826 30.570 1.00 32.60 334 LEU H CA 1
ATOM 17015 C C . LEU H 2 262 ? 33.942 58.281 29.278 1.00 32.57 334 LEU H C 1
ATOM 17016 O O . LEU H 2 262 ? 35.075 57.911 28.971 1.00 35.10 334 LEU H O 1
ATOM 17021 N N . ALA H 2 263 ? 33.206 59.088 28.525 1.00 33.86 335 ALA H N 1
ATOM 17022 C CA . ALA H 2 263 ? 33.698 59.617 27.256 1.00 36.42 335 ALA H CA 1
ATOM 17023 C C . ALA H 2 263 ? 34.892 60.548 27.439 1.00 40.83 335 ALA H C 1
ATOM 17024 O O . ALA H 2 263 ? 35.910 60.410 26.765 1.00 38.88 335 ALA H O 1
ATOM 17026 N N . TYR H 2 264 ? 34.763 61.497 28.359 1.00 43.77 336 TYR H N 1
ATOM 17027 C CA . TYR H 2 264 ? 35.764 62.549 28.532 1.00 43.60 336 TYR H CA 1
ATOM 17028 C C . TYR H 2 264 ? 37.059 62.028 29.169 1.00 42.21 336 TYR H C 1
ATOM 17029 O O . TYR H 2 264 ? 38.145 62.441 28.781 1.00 42.76 336 TYR H O 1
ATOM 17038 N N . GLU H 2 265 ? 36.938 61.114 30.130 1.00 39.36 337 GLU H N 1
ATOM 17039 C CA . GLU H 2 265 ? 38.091 60.627 30.900 1.00 42.75 337 GLU H CA 1
ATOM 17040 C C . GLU H 2 265 ? 38.734 59.346 30.367 1.00 43.13 337 GLU H C 1
ATOM 17041 O O . GLU H 2 265 ? 39.955 59.193 30.422 1.00 45.05 337 GLU H O 1
ATOM 17047 N N . LEU H 2 266 ? 37.915 58.424 29.869 1.00 35.36 338 LEU H N 1
ATOM 17048 C CA . LEU H 2 266 ? 38.406 57.095 29.514 1.00 33.91 338 LEU H CA 1
ATOM 17049 C C . LEU H 2 266 ? 38.172 56.736 28.055 1.00 39.64 338 LEU H C 1
ATOM 17050 O O . LEU H 2 266 ? 38.604 55.676 27.609 1.00 40.05 338 LEU H O 1
ATOM 17055 N N . LYS H 2 267 ? 37.488 57.614 27.321 1.00 43.07 339 LYS H N 1
ATOM 17056 C CA . LYS H 2 267 ? 37.125 57.348 25.931 1.00 36.34 339 LYS H CA 1
ATOM 17057 C C . LYS H 2 267 ? 36.416 55.992 25.764 1.00 39.70 339 LYS H C 1
ATOM 17058 O O . LYS H 2 267 ? 36.660 55.263 24.796 1.00 39.38 339 LYS H O 1
ATOM 17064 N N . LYS H 2 268 ? 35.552 55.663 26.721 1.00 33.67 340 LYS H N 1
ATOM 17065 C CA . LYS H 2 268 ? 34.756 54.440 26.674 1.00 32.23 340 LYS H CA 1
ATOM 17066 C C . LYS H 2 268 ? 33.324 54.763 26.261 1.00 36.56 340 LYS H C 1
ATOM 17067 O O . LYS H 2 268 ? 32.739 55.743 26.747 1.00 39.35 340 LYS H O 1
ATOM 17073 N N . PRO H 2 269 ? 32.760 53.955 25.343 1.00 34.13 341 PRO H N 1
ATOM 17074 C CA . PRO H 2 269 ? 31.378 54.138 24.884 1.00 32.80 341 PRO H CA 1
ATOM 17075 C C . PRO H 2 269 ? 30.325 53.415 25.726 1.00 28.84 341 PRO H C 1
ATOM 17076 O O . PRO H 2 269 ? 30.596 52.375 26.356 1.00 30.40 341 PRO H O 1
ATOM 17080 N N . VAL H 2 270 ? 29.117 53.973 25.722 1.00 34.00 342 VAL H N 1
ATOM 17081 C CA . VAL H 2 270 ? 27.938 53.305 26.254 1.00 32.54 342 VAL H CA 1
ATOM 17082 C C . VAL H 2 270 ? 27.206 52.621 25.100 1.00 37.28 342 VAL H C 1
ATOM 17083 O O . VAL H 2 270 ? 26.606 53.275 24.256 1.00 34.25 342 VAL H O 1
ATOM 17087 N N . VAL H 2 271 ? 27.251 51.298 25.054 1.00 32.92 343 VAL H N 1
ATOM 17088 C CA . VAL H 2 271 ? 26.664 50.592 23.919 1.00 34.56 343 VAL H CA 1
ATOM 17089 C C . VAL H 2 271 ? 25.133 50.483 24.063 1.00 33.91 343 VAL H C 1
ATOM 17090 O O . VAL H 2 271 ? 24.417 50.587 23.077 1.00 31.71 343 VAL H O 1
ATOM 17094 N N . TYR H 2 272 ? 24.639 50.287 25.289 1.00 28.33 344 TYR H N 1
ATOM 17095 C CA . TYR H 2 272 ? 23.194 50.283 25.552 1.00 29.99 344 TYR H CA 1
ATOM 17096 C C . TYR H 2 272 ? 22.902 50.845 26.937 1.00 29.43 344 TYR H C 1
ATOM 17097 O O . TYR H 2 272 ? 23.780 50.899 27.797 1.00 25.64 344 TYR H O 1
ATOM 17106 N N . MET H 2 273 ? 21.652 51.242 27.154 1.00 27.08 345 MET H N 1
ATOM 17107 C CA . MET H 2 273 ? 21.188 51.548 28.504 1.00 25.61 345 MET H CA 1
ATOM 17108 C C . MET H 2 273 ? 20.046 50.614 28.894 1.00 28.98 345 MET H C 1
ATOM 17109 O O . MET H 2 273 ? 19.222 50.236 28.050 1.00 28.57 345 MET H O 1
ATOM 17114 N N . GLY H 2 274 ? 20.001 50.233 30.168 1.00 27.02 346 GLY H N 1
ATOM 17115 C CA . GLY H 2 274 ? 18.906 49.419 30.661 1.00 23.49 346 GLY H CA 1
ATOM 17116 C C . GLY H 2 274 ? 17.862 50.367 31.204 1.00 24.58 346 GLY H C 1
ATOM 17117 O O . GLY H 2 274 ? 18.210 51.304 31.916 1.00 27.96 346 GLY H O 1
ATOM 17118 N N . VAL H 2 275 ? 16.593 50.134 30.887 1.00 27.66 347 VAL H N 1
ATOM 17119 C CA . VAL H 2 275 ? 15.543 51.069 31.276 1.00 30.04 347 VAL H CA 1
ATOM 17120 C C . VAL H 2 275 ? 14.351 50.361 31.910 1.00 28.04 347 VAL H C 1
ATOM 17121 O O . VAL H 2 275 ? 13.226 50.839 31.841 1.00 28.71 347 VAL H O 1
ATOM 17125 N N . GLY H 2 276 ? 14.607 49.215 32.529 1.00 25.97 348 GLY H N 1
ATOM 17126 C CA . GLY H 2 276 ? 13.556 48.487 33.213 1.00 24.88 348 GLY H CA 1
ATOM 17127 C C . GLY H 2 276 ? 13.934 47.039 33.454 1.00 23.50 348 GLY H C 1
ATOM 17128 O O . GLY H 2 276 ? 15.087 46.646 33.271 1.00 26.38 348 GLY H O 1
ATOM 17129 N N . GLN H 2 277 ? 12.960 46.240 33.870 1.00 25.29 349 GLN H N 1
ATOM 17130 C CA . GLN H 2 277 ? 13.235 44.857 34.250 1.00 20.16 349 GLN H CA 1
ATOM 17131 C C . GLN H 2 277 ? 12.675 43.868 33.218 1.00 26.96 349 GLN H C 1
ATOM 17132 O O . GLN H 2 277 ? 12.805 42.649 33.366 1.00 26.84 349 GLN H O 1
ATOM 17138 N N . ASN H 2 278 ? 12.074 44.409 32.164 1.00 32.43 350 ASN H N 1
ATOM 17139 C CA . ASN H 2 278 ? 11.560 43.591 31.072 1.00 30.24 350 ASN H CA 1
ATOM 17140 C C . ASN H 2 278 ? 12.626 43.363 30.016 1.00 30.45 350 ASN H C 1
ATOM 17141 O O . ASN H 2 278 ? 13.524 44.185 29.861 1.00 27.32 350 ASN H O 1
ATOM 17146 N N . TYR H 2 279 ? 12.535 42.248 29.293 1.00 21.37 351 TYR H N 1
ATOM 17147 C CA . TYR H 2 279 ? 13.554 41.908 28.315 1.00 21.75 351 TYR H CA 1
ATOM 17148 C C . TYR H 2 279 ? 13.721 42.996 27.252 1.00 23.72 351 TYR H C 1
ATOM 17149 O O . TYR H 2 279 ? 14.833 43.284 26.831 1.00 28.95 351 TYR H O 1
ATOM 17158 N N . ASP H 2 280 ? 12.622 43.631 26.865 1.00 27.14 352 ASP H N 1
ATOM 17159 C CA . ASP H 2 280 ? 12.686 44.674 25.844 1.00 30.05 352 ASP H CA 1
ATOM 17160 C C . ASP H 2 280 ? 13.341 45.968 26.342 1.00 31.87 352 ASP H C 1
ATOM 17161 O O . ASP H 2 280 ? 13.669 46.848 25.543 1.00 31.33 352 ASP H O 1
ATOM 17166 N N . ASP H 2 281 ? 13.542 46.070 27.653 1.00 26.28 353 ASP H N 1
ATOM 17167 C CA . ASP H 2 281 ? 14.017 47.312 28.273 1.00 27.63 353 ASP H CA 1
ATOM 17168 C C . ASP H 2 281 ? 15.518 47.560 28.105 1.00 31.21 353 ASP H C 1
ATOM 17169 O O . ASP H 2 281 ? 16.251 47.772 29.083 1.00 28.01 353 ASP H O 1
ATOM 17174 N N . LEU H 2 282 ? 15.961 47.574 26.854 1.00 30.28 354 LEU H N 1
ATOM 17175 C CA . LEU H 2 282 ? 17.360 47.807 26.524 1.00 33.36 354 LEU H CA 1
ATOM 17176 C C . LEU H 2 282 ? 17.388 48.655 25.247 1.00 36.97 354 LEU H C 1
ATOM 17177 O O . LEU H 2 282 ? 16.880 48.224 24.206 1.00 34.56 354 LEU H O 1
ATOM 17182 N N . ILE H 2 283 ? 17.949 49.862 25.332 1.00 31.47 355 ILE H N 1
ATOM 17183 C CA . ILE H 2 283 ? 17.918 50.815 24.209 1.00 33.59 355 ILE H CA 1
ATOM 17184 C C . ILE H 2 283 ? 19.309 51.330 23.852 1.00 34.35 355 ILE H C 1
ATOM 17185 O O . ILE H 2 283 ? 20.196 51.349 24.694 1.00 36.41 355 ILE H O 1
ATOM 17190 N N . PRO H 2 284 ? 19.514 51.742 22.590 1.00 36.06 356 PRO H N 1
ATOM 17191 C CA . PRO H 2 284 ? 20.836 52.282 22.260 1.00 41.25 356 PRO H CA 1
ATOM 17192 C C . PRO H 2 284 ? 21.039 53.645 22.917 1.00 43.89 356 PRO H C 1
ATOM 17193 O O . PRO H 2 284 ? 20.058 54.298 23.270 1.00 38.18 356 PRO H O 1
ATOM 17197 N N . PHE H 2 285 ? 22.293 54.048 23.097 1.00 39.61 357 PHE H N 1
ATOM 17198 C CA . PHE H 2 285 ? 22.612 55.343 23.692 1.00 40.99 357 PHE H CA 1
ATOM 17199 C C . PHE H 2 285 ? 22.520 56.440 22.635 1.00 45.93 357 PHE H C 1
ATOM 17200 O O . PHE H 2 285 ? 23.159 56.369 21.586 1.00 49.29 357 PHE H O 1
ATOM 17208 N N . SER H 2 286 ? 21.694 57.439 22.916 1.00 48.76 358 SER H N 1
ATOM 17209 C CA . SER H 2 286 ? 21.525 58.585 22.034 1.00 52.61 358 SER H CA 1
ATOM 17210 C C . SER H 2 286 ? 22.113 59.846 22.672 1.00 53.93 358 SER H C 1
ATOM 17211 O O . SER H 2 286 ? 21.649 60.285 23.726 1.00 50.17 358 SER H O 1
ATOM 17214 N N . PRO H 2 287 ? 23.145 60.431 22.038 1.00 56.41 359 PRO H N 1
ATOM 17215 C CA . PRO H 2 287 ? 23.769 61.644 22.579 1.00 53.91 359 PRO H CA 1
ATOM 17216 C C . PRO H 2 287 ? 22.796 62.816 22.697 1.00 54.28 359 PRO H C 1
ATOM 17217 O O . PRO H 2 287 ? 22.787 63.483 23.732 1.00 61.47 359 PRO H O 1
ATOM 17221 N N . ASP H 2 288 ? 21.995 63.058 21.664 1.00 51.62 360 ASP H N 1
ATOM 17222 C CA . ASP H 2 288 ? 20.988 64.114 21.703 1.00 56.65 360 ASP H CA 1
ATOM 17223 C C . ASP H 2 288 ? 20.059 63.944 22.903 1.00 56.58 360 ASP H C 1
ATOM 17224 O O . ASP H 2 288 ? 19.844 64.875 23.678 1.00 58.88 360 ASP H O 1
ATOM 17229 N N . TRP H 2 289 ? 19.524 62.740 23.055 1.00 60.51 361 TRP H N 1
ATOM 17230 C CA . TRP H 2 289 ? 18.641 62.421 24.164 1.00 60.73 361 TRP H CA 1
ATOM 17231 C C . TRP H 2 289 ? 19.329 62.686 25.505 1.00 59.09 361 TRP H C 1
ATOM 17232 O O . TRP H 2 289 ? 18.742 63.282 26.410 1.00 60.14 361 TRP H O 1
ATOM 17243 N N . PHE H 2 290 ? 20.585 62.262 25.608 1.00 54.59 362 PHE H N 1
ATOM 17244 C CA . PHE H 2 290 ? 21.369 62.421 26.829 1.00 55.55 362 PHE H CA 1
ATOM 17245 C C . PHE H 2 290 ? 21.549 63.880 27.214 1.00 57.67 362 PHE H C 1
ATOM 17246 O O . PHE H 2 290 ? 21.291 64.276 28.352 1.00 60.63 362 PHE H O 1
ATOM 17254 N N . VAL H 2 291 ? 22.018 64.675 26.261 1.00 54.11 363 VAL H N 1
ATOM 17255 C CA . VAL H 2 291 ? 22.289 66.079 26.514 1.00 52.72 363 VAL H CA 1
ATOM 17256 C C . VAL H 2 291 ? 21.020 66.802 26.959 1.00 61.91 363 VAL H C 1
ATOM 17257 O O . VAL H 2 291 ? 21.055 67.626 27.871 1.00 56.39 363 VAL H O 1
ATOM 17261 N N . GLU H 2 292 ? 19.895 66.473 26.331 1.00 58.79 364 GLU H N 1
ATOM 17262 C CA . GLU H 2 292 ? 18.627 67.084 26.707 1.00 64.98 364 GLU H CA 1
ATOM 17263 C C . GLU H 2 292 ? 18.167 66.623 28.090 1.00 67.35 364 GLU H C 1
ATOM 17264 O O . GLU H 2 292 ? 17.485 67.360 28.800 1.00 71.74 364 GLU H O 1
ATOM 17270 N N . ARG H 2 293 ? 18.554 65.407 28.467 1.00 61.60 365 ARG H N 1
ATOM 17271 C CA . ARG H 2 293 ? 18.243 64.871 29.789 1.00 60.22 365 ARG H CA 1
ATOM 17272 C C . ARG H 2 293 ? 19.039 65.599 30.866 1.00 65.67 365 ARG H C 1
ATOM 17273 O O . ARG H 2 293 ? 18.462 66.176 31.789 1.00 69.12 365 ARG H O 1
ATOM 17281 N N . ILE H 2 294 ? 20.363 65.581 30.725 1.00 71.01 366 ILE H N 1
ATOM 17282 C CA . ILE H 2 294 ? 21.280 66.189 31.695 1.00 72.67 366 ILE H CA 1
ATOM 17283 C C . ILE H 2 294 ? 20.917 67.621 32.080 1.00 72.75 366 ILE H C 1
ATOM 17284 O O . ILE H 2 294 ? 20.924 67.976 33.260 1.00 72.30 366 ILE H O 1
ATOM 17289 N N . PHE H 2 295 ? 20.592 68.436 31.086 1.00 76.33 367 PHE H N 1
ATOM 17290 C CA . PHE H 2 295 ? 20.164 69.805 31.345 1.00 83.86 367 PHE H CA 1
ATOM 17291 C C . PHE H 2 295 ? 18.646 69.861 31.490 1.00 93.68 367 PHE H C 1
ATOM 17292 O O . PHE H 2 295 ? 17.940 68.932 31.088 1.00 93.28 367 PHE H O 1
ATOM 17300 N N . SER H 2 296 ? 18.147 70.940 32.082 1.00 99.27 368 SER H N 1
ATOM 17301 C CA . SER H 2 296 ? 16.718 71.069 32.349 1.00 104.05 368 SER H CA 1
ATOM 17302 C C . SER H 2 296 ? 16.311 72.532 32.494 1.00 110.77 368 SER H C 1
ATOM 17303 O O . SER H 2 296 ? 15.156 72.889 32.254 1.00 112.82 368 SER H O 1
#

InterPro domains:
  IPR000897 Signal recognition particle, SRP54 subunit, GTPase domain [PF00448] (96-293)
  IPR000897 Signal recognition particle, SRP54 subunit, GTPase domain [SM00962] (96-293)
  IPR003593 AAA+ ATPase domain [SM00382] (95-298)
  IPR004125 Signal recognition particle, SRP54 subunit, M-domain [PF02978] (314-436)
  IPR013822 Signal recognition particle SRP54, helical bundle [PF02881] (3-78)
  IPR013822 Signal recognition particle SRP54, helical bundle [SM00963] (1-82)
  IPR022941 Signal recognition particle, SRP54 subunit [MF_00306] (1-442)
  IPR022941 Signal recognition particle, SRP54 subunit [PTHR11564] (3-429)
  IPR027417 P-loop containing nucleoside triphosphate hydrolase [G3DSA:3.40.50.300] (86-282)
  IPR027417 P-loop containing nucleoside triphosphate hydrolase [SSF52540] (93-295)
  IPR036225 SRP/SRP receptor, N-terminal [SSF47364] (3-88)
  IPR036891 Signal recognition particle, SRP54 subunit, M-domain superfamily [G3DSA:1.10.260.30] (304-432)
  IPR036891 Signal recognition particle, SRP54 subunit, M-domain superfamily [SSF47446] (295-431)
  IPR042101 Signal recognition particle SRP54, N-terminal domain superfamily [G3DSA:1.20.120.140] (3-303)

B-factor: mean 45.99, std 21.89, range [12.62, 140.98]

Radius of gyration: 48.74 Å; Cα contacts (8 Å, |Δi|>4): 4350; chains: 8; bounding box: 72×153×128 Å

Secondary structure (DSSP, 8-state):
--HHHHHHHHHHHHHHHHHHHTT--HHHHHHHHHHHHHHHHH-------HHHHHHHHHHHHHHTT---PPP-S-SSSSEEEEEE-STTSSHHHHHHHHHHHHHHTT--EEEEE---SSTTHHHHHHHHHHHHT-EEEE-TT---HHHHHHHHHHHHHHTT-SEEEEE------SGGGHHHHHHHHHHHHHH--SEEEEEEETTB-TTHHHHHHHHHHHS---EEEEE-TTSS---HHHHHHHHHHTPEEEEEE-SSSTT-EEE--HHHHHHHH-/-EEEP-HHHHHHHHHHHHHHHHHTT--HHHHHHHHHHHHHHHTT-EEETTS-HHHHHHHHHHHHHHHHHHHH----HHHHHHH---SSEEEEEE-STTSSHHHHHHHHHHHHHHTT--EEEEEE--SSTTHHHHHHHHHHHHT-EEE--STT--HHHHHHHHHHHHHHTT-SEEEEEE----TT-HHHHHHHHHHHHHH--SEEEEEEETTB-THHHHHHHHHHHHT--SEEEEE-TTTT---THHHHIIIII---EEEEE-SSSTT-EEE--HHHHHHHHH-/--HHHHHHHHHHHHHHHHHHHTT--HHHHHHHHHHHHHHHHH---HHHHHHHHHHHHHHTT-SSPPP-S-SSSSEEEEEE-STTSSHHHHHHHHHHHHHHTT--EEEEEE--SSTTHHHHHHHHHHHHT-EEE--TT---HHHHHHHHHHHHHHTT-SEEEEEE-----SGGGHHHHHHHHHHHHHH--SEEEEEEETTB-TTHHHHHHHHHHHS---EEEEE-TTSS---HHHHHHHHHH-PEEEEEE-SSSTT-EEE--HHHHHHHH-/----HHHHHHHHHHHHTTT--HHHHHHHHHHHHHHHS---HHHHHHHHHHHHHHHHHHHT----HHHHHHT---SSEEEEEE-STTSSHHHHHHHHHHHHHHTT--EEEEEE--SSTTHHHHHHHHHHHHT-EEE---SS--HHHHHHHHHHHHHHHT-SEEEEEE----TT-HHHHHHHHHHHHHH--SEEEEEEETTB-THHHHHHHHHHHHT--SEEEEE-TTTT---THHHHIIIII---EEEEE-SSSTT-EEE--HHHHHHHHT-/--HHHHHHHHHHHHHHHHHHHTT--HHHHHHHHHHHHHHHHH---HHHHHHHHHHHHHHHHT-SSPP--S--SSSEEEEEE-STTSSHHHHHHHHHHHHHHTT--EEEEE---SSTTHHHHHHHHHHHHT-EEEE-TT---HHHHHHHHHHHHHHTT-SEEEEE-------GGGHHHHHHHHHHHHHH--SEEEEEEETTB-TTHHHHHHHHHHHS---EEEEE-TTSS---HHHHHHHHHHTPEEEEEE-SSSTT-EEE--HHHHHHHH-/---EE--HHHHHHHHHHHHHHHHHTT--HHHHHHHHHHHHHHHTT-EE---SHHHHHHHHHHHHHHHHHHHH--S-HHHHHHHS--SSEEEEEE-STTSSHHHHHHHHHHHHHHTT--EEEEEE--SSTTHHHHHHHHHHHHT-EEEPPPTT--HHHHHHHHHHHHHHHT-SEEEEEE----TT-HHHHHHHHHHHHHH--SEEEEEEETTB-THHHHHHHHHHHHT--SEEEEE-TTTT---THHHHIIIII---EEEEE-SSSTT-EEE--HHHHHHHHT-/--HHHHHHHHHHHHHHHHHHHTT--HHHHHHHHHHHHHHHHHSPPPTT--HHHHHHHHHHHHHHHHTT-SSPPP-S-SSSSEEEEEE-STTSSHHHHHHHHHHHHHHTT--EEEEE---SSTTHHHHHHHHHHHHT-EEE--TT---HHHHHHHHHHHHHHTT-SEEEEE------SGGGHHHHHHHHHHHHHH--SEEEEEEETTB-TTHHHHHHHHHHHS---EEEEE-TTSS---HHHHHHHHHH-PEEEEEE-SSSTT-EEE--HHHHHHHH-/--GGGTHHHHHHHHHHHHHTT--HHHHHHHHHHHHHHHTT-------HHHHHHHHHHHHHHHHHHHH----HHHHHHH---SSEEEEEE-STTSSHHHHHHHHHHHHHHTT--EEEEEE--SSTTHHHHHHHHHHHHT-EEE---TT--HHHHHHHHHHHHHHTT-SEEEEEE----TT-HHHHHHHHHHHHHH--SEEEEEEETTB-THHHHHHHHHHHHT--SEEEEE-GGGT---THHHHIIIII---EEEEE-SSSTT-EEE--HHHHHHHH--

Sequence (2207 aa):
STPYEKAVDEFIKDLQKSLISSDVNVKLVFSLTAKIKERLNKEKSVLERKEWFISIVYDELSKLFGGKEPNVNPTKLPFIIMLVGVQGSGKTTTAGKLAYFYKKRGYKVGLVAADVYYRPAAYDQLLQLGNQIGVQVYGEPNNNQNPIEIAKKGVDIFVKNKMDIIIVDTAGRHGYGEETKLLEEMKEMYDVLKPDDVILVIDASIGQKAYDLASRFHQASPIGSVIITKMDGTAKGGGALSAVVATGATIKFIGTGEKIDELETFNAKRFVSRILKYKTIKEDDLNDVIEELRFQLLDSDVSYEVTEKILEDLKNNLIGKKVSRREEVEEIVINTLKKSITEILTKNQKTDLIEKIRSSGKKPFVIIFFGVNGVGKTTTIAKVVNMLKKNNLSTTIIAASDTFRAAAQEQLAYHASKLEVQLIRGKYGADPASVAFDAISFAKSRNIDVVLIDTAGRMHIDSDLVEELKKVLRIAKPDFRILILDSLAGSDALEQARHFENNVGYDAVILTKVDADAKGGIALSLAYELKKPVVYMGVGQNYDDLIPFSPDWFVERIFSSTPYEKAVDEFIKDLQKSLISSDVNVKLVFSLTAKIKERLNKEKKEWFISIVYDELSKLFGGDKEPNVNPTKLPFIIMLVGVQGSGKTTTAGKLAYFYKKRGYKVGLVAADVYYRPAAYDQLLQLGNQIGVQQVYGEPNNQNPIEIAKKGVDIFVKNKMDIIIVDTAGRHGYGEETKLLEEMKEMYDVLKPDDVILVIDASIGQKAYDLASRFHQASPIGSVIITKMDGTAKGGGALSAVVATGATIKFIGTGEKIDELETFNAKRFVSRILEDDLNDVIEELRFQLLDSDVSYEVTEKILEDLKNNLIGKEVEEIVINTLKKSITEILTKNQKTDLIEKIRSSGKKPFVIIFFGVNGVGKTTTIAKVVNMLKKNNLSTTIIAASDTFRAAAQEQLAYHASKLEVQLIRGKYGADPASVAFDAISFAKSRNIDVVLIDTAGRMHIDSDLVEELKKVLRIAKPDFRILILDSLAGSDALEQARHFENNVGYDAVILTKVDADAKGGIALSLAYELKKPVVYMGVGQNYDDLIPFSPDWFVERIFSSTPYEKAVDEFIKDLQKSLISSDVNVKLVFSLTAKIKERLNKEKRKEWFISIVYDELSKLFGGDKEPNVNPTKLPFIIMLVGVQGSGKTTTAGKLAYFYKKRGYKVGLVAADVYYRPAAYDQLLQLGNQIGVQVYGEPNNQNPIEIAKKGVDIFVKNKMDIIIVDTAGRHGYGEETKLLEEMKEMYDVLKPDDVILVIDASIGQKAYDLASRFHQASPIGSVIITKMDGTAKGGGALSAVVATGATIKFIGTGEKIDELETFNAKRFVSRILLKYKTIKEDDLNDVIEELRFQLLDSDVSYEVTEKILEDLKNNLIGKKVSREEVEEIVINTLKKSITEILTKNQKTDLIEKIRSSGKKPFVIIFFGVNGVGKTTTIAKVVNMLKKNNLSTIIAASDTFRAAAQEQLAYHASKLEVQLIRGKYGADPASVAFDAISFAKSRNIDVVLIDTAGRMHIDSDLVEELKKVLRIAKPDFRILILDSLAGSDALEQARHFENNVGYDAVILTKVDADAKGGIALSLAYELKKPVVYMGVGQNYDDLIPFSPDWFVERIFSSTPYEKAVDEFIKDLQKSLISSDVNVKLVFSLTAKIKERLNKEKPPSVLERKEWFISIVYDELSKLFGGDKEPNVNPTKLPFIIMLVGVQGSGKTTTAGKLAYFYKKRGYKVGLVAADVYRPAAYDQLLQLGNQIGVQVYGEPNNQNPIEIAKKGVDIFVKNKMDIIIVDTAGRHGYGEETKLLEEMKEMYDVLKPDDVILVIDASIGQKAYDLASRFHQASPIGSVIITKMDGTAKGGGALSAVVATGATIKFIGTGEKIDELETFNAKRFVSRILIKEDDLNDVIEELRFQLLDSDVSSYEVTEKILEDLKNNLIGKKVSRREVEEIVINTLKKSITEILTKNQKTDLIEKIRSSGKKPFVIIFFGVNGVGKTTTIAKVVNMLKKNNLSTIIAASDTFRAAAQEQLAYHASKLEVQLIRGKYYGADPASVAFDAISFAKSRNIDVVLIDTAGRMHIDSDLVEELKKVLRIAKPDFRILILDSLAGSDALEQARHFENNVGYDAVILTKVDADAKGGIALSLAYELKKPVVYMGVGQNYDDLIPFSPDWFVERIFS

Organism: Saccharolobus solfataricus (strain ATCC 35092 / DSM 1617 / JCM 11322 / P2) (NCBI:txid273057)

Foldseek 3Di:
DDQQLVLLVVVLVVQLVLLVVLFAANVCSVVLSVVLSVCSVPDDVDHDDVVVSVVSSLVSLCVLFHVDFDDPDDDAFPAEEEEAEAAPLCQLLVLLLSQLVVVVVPFQEEEFQLEQPDPCSVVSNVVSCVVRVHHYFYDNVDNHSLVSVLVRVVVCVVVRGGYYYYGYHHAQCPDVRVVVLLSVLVSCVSVVGNAYEYRGELQDHNCLLVSLLSNCVSPQHAEYEYEDPLDLRLRSSVSNSCSNRSHHYFWYANDSDSNRIDGDDSSVSSVSSD/DWAFDALVLCPVLLVVQLVLLQQLQQANVNSVVLSVVLSVVRHGDTGHPPDRPSVVSLVSSLVVLQVLQVVLDDDAVVVVLVVDPDQAQEEEEAEAPPLQQLLVVLLVLVVCVVVVAFEEEQLQAPDDPCSVVSNVVSCVVSVHHYQDAPVPDHSQRSLLVQRVVRVVVRGHYYYYYYHHDQLPPVVVLVSVQSSCVRNVHPFYEYEAELVDHPVSLVRVVSCCVSPNGAAYEYECVLVLRLRSVQSVCSVPPSHHHAWYANDRDSNRIGGDHSVVSSVSSVD/DDPQLVVLVVVLVVQLVLLVVLFAANVVSVVQSVVLSCVPPVDHVVVSVVSSLVSQQVLQVHQDFDDPDAPDFQAEEEEAEAPPLCQLLVLLLVQLVVVVVVFQEAEFQLEQPDVCSVVSNCVSCVVRVHHYFYDNPDNHSLVRVLVRVVVCVVVRGNYYYYGYHHAQCPDVRVVVLQSVLVSCVRVVGPAYEYRGELQDHNCLLVSLLSNCVSPQHAEYEYEDPLDLRLRSSVSSSSVNRVHHYFWYANDSDSNRIDGDGSSVSVVSSD/DVPCVVLLVVVLVLLQVQQQDNVNSVVLSVVLCVVPVDPVPSVVSLVVSLVVLLCLQVVLDDDAPVCLLVVDPDQAAEEEEAEAPPLQQLLVVLLVLVVVVVVVAFEEEQLQAPDDPCSQVSNVVSCVVSVHHYQYDPDPDHSQNSLLVRSVVSVVVRGHYYYYYYHHDQLPPVVVLVSVVSNCVNNVHPFYEYEAELVDHPVSLVRVVSCCVSPNGAAYEYEQVLVLRLSSVQSVCSSPPSHHHQWYANDSDSNRIGGDDSVVSSVSSVD/DDPQLVVLVVLLVVQLVLLVVLFAANVVSCVQSVVLSVVCPPPDVVVVSVVSSLVSLQVLQPHQDFDDDDDDDPPAEEEEAEAPPLCQLLVLLLVCLVVVVVPFQEEEFQLEQPDPCSQVSNCVSCVVRVHHYFYDNPDDHSLVRVLVRVVVCVVVGGGYYYYGYHHAQCPDVRVVVLQSVLVSCVSVVGNAYEYRGEQQDHNCLQVSLLSNCVSPQHAEYEYEDPLDLRLRNSVSSSCVSRVHHYFWYANDSDSNRIDGDGSSVSSVSSD/DQKDFDALVLCPPLLVVQLVLLQQLQQDNVNSVVLSVVLSVVRGGDIGNRPCSSVCSVVVSLVVLLCLQVVLDDPAPLVVLVVDPDQAAEEEEAEAPPLQQLLVVLLVLVVCVVVVAAEEEQLQAPDDPCSQVVNVVSCVVSVHHYQYADVPRHSQVSLLVQRVVRVVVRGHYYYYYYHHDQLPPVVVLVSVVSNCVSNVHPFYEYEAELVDHPVRLVRVVSCCVSPNGAAYEYECVLVLRLRSVQSVCSSPPSHHHQWYANDSDSNRIGGDHSVVNSVSSND/DDPQLVVLVVVLVVQLVLLVVLFAANVVSVVLSVVLSVCSVPDDFDDPADSVRRSVVSVLVSLQVLFPHQDFDDPDAPDFQAEEEEAEAPPLCQLLVLLLVQLVVVVVVFFEEEFQLAQDDVCSQVSNCVSCVVRVHHYFYDNPDPQSLVRVLVRVVVCVVVRGRYYYYGYHHAQCDDVRVVVLQSVLVSCVSVVGNAYEYRGELQDHNCLLVSLLSSCVSPQHAEYEYEDPLDLRLRSSVSSSCSSRVHHYFWYANDSDSNRIDGDGSVVSSVSSD/DALVLCVVLLVVVLVLLQQLQQDNVRSVVLSVVLSVVPHPDDDDPVDPSVVSLVVSLVVLLVLQVVLADAAPVCVLVVDPDQAAEEEEAEAPPLQQLLVVLLVLVVCVVVVAAEEEQLLALEDPCSQVSNVVSCVVSVHHYQDDHRPGQSLVSLLVRRVVRVVVRGHYYYYYYHHDQLPPPVVLVSVVSNCVRNVHPFYEYEAELVDHPVRLVRVVSCCVSPNGAAYEYECVLVLRLRSVQSVCSVPPSHHHQWYANDSDSNRIGGDDSNVSSVSSGD

Solvent-accessible surface area: 90030 Å² total; per-residue (Å²): 116,70,88,45,79,118,16,0,57,100,29,10,132,94,13,32,99,30,0,12,28,2,13,1,24,13,164,22,0,75,52,6,0,57,124,0,71,92,31,0,69,137,69,164,166,106,100,88,126,103,128,35,0,78,52,13,6,56,54,13,1,23,124,46,24,39,58,128,129,27,68,10,5,14,113,110,32,46,22,19,4,1,0,0,0,14,22,25,4,18,14,17,33,2,0,0,7,0,0,69,17,10,60,153,37,56,7,44,5,0,0,0,4,1,15,25,104,78,29,18,6,21,49,8,0,8,33,15,0,10,122,18,14,6,5,5,10,0,11,72,98,27,124,69,20,25,72,3,0,84,77,0,6,59,8,0,56,142,15,130,6,4,0,0,0,0,2,2,6,14,11,3,0,16,62,162,20,64,125,27,16,107,41,3,101,95,8,59,70,48,11,150,18,54,16,6,4,3,1,7,24,2,14,9,1,15,25,1,73,76,3,0,27,94,0,58,148,16,0,65,8,37,1,0,0,0,5,36,16,60,10,38,6,82,0,0,0,0,1,1,0,1,36,18,11,68,6,57,3,46,3,16,0,38,15,54,124,16,81,54,20,71,59,10,45,16,145,140,5,1,53,70,1,114,158,121,119,59,3,116,89,119,55,0,68,116,3,7,75,128,5,38,68,62,0,7,75,0,15,1,12,36,89,1,0,68,100,11,2,76,75,6,35,103,82,7,68,45,113,150,14,47,160,226,88,120,33,80,98,41,0,56,77,31,1,56,120,47,2,31,90,46,8,70,173,11,88,120,66,76,4,18,94,64,9,145,92,30,75,128,107,8,12,6,0,0,0,0,0,9,27,33,5,18,13,19,38,2,0,0,8,1,0,19,30,0,82,152,35,136,18,50,9,3,0,0,0,1,8,57,110,61,19,3,7,41,55,8,2,22,111,8,4,85,128,4,146,24,87,19,20,117,27,140,220,75,19,66,25,5,35,0,0,124,32,0,17,59,53,0,125,78,135,105,28,21,0,0,0,0,1,2,11,8,11,18,1,79,51,91,112,42,11,77,81,1,75,81,4,11,126,75,6,156,23,61,13,66,0,0,0,0,17,1,6,6,4,31,9,0,14,63,5,0,80,54,0,54,124,63,19,15,8,60,0,0,0,1,6,28,2,43,0,62,0,54,3,0,8,2,0,0,0,2,48,44,33,98,35,8,10,28,9,5,0,44,17,100,107,34,118,32,22,54,91,18,42,10,95,88,3,8,95,63,5,26,114,115,67,119,63,77,101,25,0,54,105,42,6,135,92,13,34,101,28,1,13,24,3,8,1,29,8,151,27,0,67,78,16,0,57,113,0,61,96,83,0,60,156,139,164,176,155,83,8,86,57,19,4,49,51,9,1,18,120,61,23,71,29,59,187,108,26,106,10,57,20,118,133,102,54,15,20,1,1,0,0,0,18,24,24,4,18,14,16,34,3,0,0,8,0,0,62,33,9,92,146,115,66,52,83,10,0,0,0,6,1,15,23,104,85,30,18,4,20,44,9,0,8,32,16,0,13,120,18,33,5,5,8,10,0,11,70,75,26,95,72,21,24,73,2,0,81,78,0,4,47,19,0,56,149,22,153,8,35,0,0,0,0,2,3,7,14,12,4,0,12,62,168,19,63,135,26,18,105,41,6,98,99,10,61,64,63,9,158,18,62,18,6,4,8,1,8,26,2,13,11,1,16,30,1,77,57,4,2,27,80,2,56,136,12,0,63,6,39,1,0,0,0,6,31,14,57,13,38,5,77,0,0,0,0,2,1,0,6,51,20,13,68,8,55,5,43,4,21,0,42,16,56,124,18,79,52,18,64,24,8,51,3,111,145,6,1,56,70,0,116,117,118,79,12,83,105,4,9,70,122,10,35,51,53,0,6,77,0,18,4,13,41,86,0,0,58,93,5,2,69,69,6,58,107,104,25,108,58,212,168,60,81,104,97,2,56,74,29,1,46,89,36,1,35,92,48,6,40,179,14,57,117,72,56,2,19,23,62,10,20,59,34,71,123,179,10,9,7,0,0,0,0,0,9,24,31,6,19,13,19,38,2,0,0,8,0,0,23,39,0,79,113,10,86,9,44,7,1,0,0,1,0,8,55,110,60,17,3,7,38,49,7,1,21,107,9,4,75,126,4,118,28,53,22,25,112,16,141,205,84,28,59,8,2,45,1,0,119,75,0,23,56,44,0,132,73,139,133,30,55,0,0,0,0,2,1,6,8,2,22,2,87,50,80,113,45,11,88,40,0,70,84,2,12,154,80,5,159,20,46,12,68,2,0,0,0,17,1,6,6,6,38,10,1,12,59,6,0,72,50,1,55,117,66,19,15,8,62,1,0,0,0,6,27,3,42,0,63,0,45,2,0,10,2,0,0,0,7,54,43,36,147,30,10,12,33,12,3,0,41,16,102,106,38,95,32,23,58,94,25,42,2,92,96,2,5,99,56,0,26,115,114,71,106,35,75,95,38,1,44,112,40,8,137,96,12,36,90,31,1,14,30,2,10,0,28,8,151,21,0,68,73,15,0,61,108,0,80,102,59,0,62,160,86,175,197,152,143,77,5,79,51,12,6,70,53,8,0,18,114,53,21,71,30,70,189,84,28,143,17,72,17,133,97,84,50,33,21,3,0,0,0,0,14,22,25,4,18,15,16,32,2,0,0,8,0,0,66,17,7,89,148,125,66,37,82,8,0,0,0,6,1,14,21,106,80,28,18,6,20,48,11,0,10,35,18,0,13,118,20,27,5,7,8,7,0,10,66,92,27,119,72,22,25,75,2,0,85,77,0,5,48,12,1,58,141,30,138,9,26,0,0,0,0,1,3,6,15,12,4,0,7,55,165,22,67,125,30,16,109,38,4,100,95,8,62,75,58,9,157,17,61,17,4,5,3,1,9,28,2,14,8,0,18,33,2,76,62,5,1,26,87,0,55,158,14,0,65,7,38,1,0,0,0,5,29,15,58,11,41,5,82,0,0,0,0,1,0,0,4,52,19,13,67,8,54,5,44,3,21,0,38,14,52,127,17,83,49,17,84,43,7,43,3,123,177,6,2,54,69,0,115,202,193,105,87,42,3,116,92,118,37,0,65,104,2,2,71,118,10,29,57,55,0,7,68,0,16,2,12,38,90,1,0,60,103,11,1,70,78,8,24,109,73,5,68,36,101,116,7,84,102,157,79,14,76,112,57,0,41,76,38,1,59,151,55,2,30,98,48,6,56,158,13,82,120,49,80,4,14,72,72,2,58,37,27,35,123,63,10,4,6,0,0,0,0,0,9,26,33,6,19,14,18,38,1,0,0,7,0,0,23,34,0,89,135,39,96,20,46,8,0,0,0,0,0,8,53,111,60,16,2,8,31,51,7,1,20,99,8,4,74,133,8,130,23,53,25,28,125,23,145,184,85,15,61,5,5,45,2,0,116,65,0,19,55,45,0,125,81,141,80,27,23,0,0,0,0,1,2,6,8,2,19,2,83,49,83,118,47,8,85,40,0,71,85,2,14,158,72,5,162,22,58,22,68,0,0,0,0,19,2,6,6,5,36,11,0,12,64,7,0,82,51,0,58,123,55,21,14,8,64,0,0,0,0,6,30,4,41,0,63,0,44,3,0,9,2,0,1,0,5,60,51,32,133,34,8,8,30,12,3,0,42,17,98,106,42,101,32,25,54,97,21,40,16,96,92,2,7,108,57,1,30,103,107,74,114,68,66,122,29,0,34,108,31,9,116,91,12,34,108,32,0,12,35,1,10,0,28,13,169,23,0,72,75,10,0,57,101,0,81,87,42,1,58,153,76,183,56,69,114,138,53,128,108,125,88,7,5,74,42,10,5,54,57,4,2,12,120,54,15,72,29,66,146,81,22,23,11,12,21,66,85,101,45,19,19,3,0,0,0,0,15,22,26,4,19,14,15,34,2,0,0,7,0,0,58,32,9,69,146,72,29,32,62,7,0,0,0,6,1,14,22,105,82,29,18,5,20,40,9,0,7,38,15,0,18,121,14,28,6,4,6,5,0,8,73,82,26,116,62,21,25,81,2,0,88,76,0,6,54,16,0,52,128,16,136,6,30,0,0,0,0,2,3,6,14,11,4,0,7,58,161,19,60,123,22,17,117,45,4,100,99,10,60,68,60,12,160,16,57,18,5,4,5,1,8,27,2,14,11,0,20,33,2,81,64,4,2,27,80,0,57,143,12,0,64,7,36,2,0,0,0,7,36,14,60,11,38,6,76,1,0,0,0,1,1,0,2,50,18,16,66,5,52,2,36,3,18,0,39,16,55,118,16,85,54,20,70,30,9,44,3,128,136,7,2,56,69,2,111,18,146,101,118,66,3,73,119,1,8,71,117,6,29,72,40,0,8,71,0,17,2,10,43,84,0,0,56,91,4,1,59,71,9,46,116,84,8,77,41,98,168,70,83,167,233,133,50,76,92,45,0,42,80,31,1,56,138,39,0,34,98,43,4,82,174,14,44,139,70,57,0,36,102,65,12,134,92,32,73,127,172,8,9,7,0,0,0,0,0,9,29,34,6,19,13,19,40,2,0,1,7,0,0,24,38,0,83,145,52,135,10,44,8,0,0,0,0,1,9,11,71,60,15,3,6,23,48,6,1,21,109,10,4,84,126,9,144,26,84,23,26,139,9,159,169,61,14,57,14,3,56,6,0,117,74,0,20,52,48,1,132,72,141,130,29,51,0,0,0,0,1,2,7,9,4,19,3,87,49,90,118,45,15,76,40,0,80,65,2,10,127,73,4,150,20,48,10,66,0,0,0,0,18,2,7,7,5,33,7,1,7,59,6,0,70,55,0,53,123,67,20,15,8,64,2,0,0,4,7,29,6,44,0,70,0,53,6,0,9,4,0,1,0,6,64,42,34,163,34,13,3,14,8,8,0,40,16,105,106,34,94,32,23,66,96,17,46,27,99,94,2,2,114,55,0,12,141